Protein 8DMU (pdb70)

InterPro domains:
  IPR032063 ADP-ribosylhydrolase MavL-like [PF16062] (59-505)

Sequence (1901 aa):
WPGKRTNLPENAFTQRMLQECGQMAKPDASVDLDNFKAISEQSPAEFGIDSCRVKAQPEDRSDRIREQIASAYPVIHERTLLLFISFLEHKLTFGSEQEKAIYKDMTVVDLVQRLLAKRCVWFFGANDYYRTMQGNIGNEGFEAVGTPAEKEPLTLTSVLSYDEIKLSALLYVSCHSEFINNGSRVNGGEVLQNKDTIEREGVVIGLIGARFERPDVMEYQDIMITKTQNTEANGYGFSETVTPASDLRRIWREFYEEPRDFIYADTPYDTTRFEEVSQGIFDHQVMRKRYAISFDTLLLEAQDRAFKAGKPAYIHVVGIGLGVWKAARQQERTFLESFEGRLRALGERLSHIGVVHFSWFHLACVGSLHDGAIIPVDKHPQGGIRIRNSVRNPGDKLTEDMLPVVTYAWDGNALPGNEFWANMLISTGDPAAACSTLISELQNPHINVHYMNGANLHIASVEHGLLHVGDYARRLWPGKRTNLPENAFTQRMLQECGQMAKPDASVDLDNFKAISEQSPAEFGIDSCRVKAQPEDRSDRIREQIASAYPVIHERTLLLFISFLEHKLTFGSEQEKAIYKDMTVVDLVQRLLAKRCVWFFGANDYYRTMQGNIGNEGFEAVGTPAEKEPLTLTSVLSYDEIKLSALLYVSCHSEFINNGSRVNGGEVLQNKDTIEREGVVIGLIGARFERPDVMEYQDIMITKTQNTEANGYGFETVTPASDLRRIWREFYEEPRDFIYADTPYDTTRFEEVSQGIFDHQVMRKRYAISFDTLLLEAQDRAFKAGKPAYIHVVGIGLGVWKAARQQERTFLESFEGRLRALGERLSHIGVVHFSWFHLACVGSLHDGAIIPVDKHPQGGIRIRNSVRNPGDKLTEDMLPVVTYAWDGNALPGNEFWANMLISTGDPAAACSTLISELQNPHINVHYMNGANLHIASVEHGLLHVGDYARRLISWPGKRPENAFTQRMLQECGQMAKPDASVDLDNFKAISEQSPAEFGIDSCRVKAQPEDRSDRIREQIASAYPVIHERTLLLFISFLEHKLTFGSEQEKAIYKDMTVVDLVQRLLAKRCVWFFGANDYYRTMQGNIGNEGFEAVGTPAEKEPLTLTSVLSYDEIKLSALLYVSCHSEFINNGSSRVNGGEVLQNKDTIEREGVVIGLIGARFERPDVMEYQDIMITKTQNTEANGYGFETVTPASDLRRIWREFYEEPRDFIYADTPYDTTRFEEVSQGIFDHQVMRKRYAISFDTLLLEAQDRAFKAGKPAYIHVVGIGLGVWKAARQQERTFLESFEGRLRALGERLSHIGVVHFSWFHLACVGSLHDGAIIPVDKHPQGGIRIRNSVRNPGDKLTEDMLPVVTYAWDGNALPGNEFWANMLISTGDPAAACSTLISELQNPHINVHYMNGANLHIASVEHGLLHVGDYARRLISWPGKRTNLPENAFTQRMLQECGQMAKPDASVDLDNFKAISEQSPAEFGIDSCRVKAQPEDRSDRIREQIASAYPVIHERTLLLFISFLEHKLTFGSEQEKAIYKDMTVVDLVQRLLAKRCVWFFGANDYYRTMQGNIGNEGFEAVGTPAEKEPLTLTSVLSYDEIKLSALLYVSCHSEFINNGSRVNGGEVLQNKDTIEREGVVIGLIGARFERPDVMEYQDIMITKTQNTEANGYGFTVTPASDLRRIWREFYEEPRDFIYADTPYDTTRFEEVSQGIFDHQVMRKRYAISFDTLLLEAQDRAFKAGKPAYIHVVGIGLGVWKAARQQERTFLESFEGRLRALGERLSHIGVVHFSWFHLACVGSLHDGAIIPVDKHPQGGIRIRNSVRNPGDKLTEDMLPVVTYAWDGNALPGNEFWANMLISTGDPAAACSTLISELQNPHINVHYMNGANLHIASVEHGLLHVGDYARRL

B-factor: mean 32.63, std 10.47, range [15.64, 98.17]

Solvent-accessible surface area: 69933 Å² total; per-residue (Å²): 85,5,38,57,89,48,88,91,51,93,70,84,56,6,60,48,20,12,123,70,3,13,152,53,78,67,38,95,46,101,30,65,12,100,94,16,71,46,72,4,102,141,22,63,9,83,32,39,41,61,26,0,13,7,89,55,25,77,93,125,61,29,113,65,2,85,97,0,3,41,23,0,15,0,0,0,0,6,25,0,0,36,5,0,2,35,0,1,68,7,13,57,81,49,11,25,143,55,11,86,77,40,1,142,119,28,33,0,16,64,0,0,60,13,0,2,20,71,1,0,0,16,4,35,33,45,26,0,18,13,49,0,27,111,29,57,72,16,30,40,39,0,82,35,5,1,48,114,72,38,157,129,42,12,18,2,90,20,1,0,3,13,34,0,3,4,0,0,0,1,0,0,0,0,0,24,0,2,4,7,3,43,9,21,130,77,5,21,6,91,107,54,116,88,44,106,99,2,27,129,40,1,0,0,1,0,4,0,2,0,9,4,52,32,76,67,14,6,3,11,34,15,0,0,5,5,67,112,7,3,40,126,94,63,2,9,38,102,168,67,94,87,58,73,47,8,10,22,17,98,10,6,31,101,15,4,96,17,98,133,14,18,41,43,46,103,4,64,22,52,82,119,42,15,18,77,30,119,73,14,2,0,3,6,56,7,0,83,24,1,0,2,0,0,1,0,1,0,0,6,0,0,24,25,16,0,128,152,38,63,70,24,0,11,0,6,2,33,17,0,7,24,56,111,30,120,20,7,210,80,0,16,93,4,0,1,72,3,0,22,34,8,2,118,54,0,19,59,96,0,28,43,0,6,2,0,12,2,6,180,23,147,54,77,16,3,48,24,3,20,76,32,15,93,3,96,9,118,104,12,87,115,46,6,0,91,0,64,24,56,95,31,45,24,3,42,118,15,137,54,113,29,12,7,0,9,2,6,36,9,10,2,0,0,3,0,0,6,8,0,14,16,47,18,21,15,35,32,16,5,0,4,10,0,0,5,6,0,0,0,2,0,1,2,8,41,3,2,59,110,13,0,22,0,36,8,0,26,0,0,0,7,70,68,26,12,26,13,0,0,53,5,10,137,138,83,83,5,38,59,92,50,98,71,48,161,68,86,55,6,60,56,13,2,95,75,3,12,153,52,79,113,38,92,52,101,27,64,12,105,90,15,72,49,67,2,100,142,22,79,4,81,33,39,40,65,24,0,12,6,88,55,24,78,92,128,58,31,113,61,2,88,96,0,4,41,21,0,14,0,1,0,0,6,28,0,0,35,6,0,1,36,0,0,74,7,12,56,79,53,12,24,143,49,12,89,75,41,1,145,121,28,34,0,13,65,0,0,61,14,0,1,19,70,1,0,1,17,4,36,35,43,25,0,16,13,44,0,23,107,29,59,72,16,31,40,38,0,80,36,5,1,49,113,74,38,160,128,46,11,16,3,89,19,0,0,3,12,35,0,3,4,0,0,0,2,0,0,0,0,0,21,0,2,4,9,1,39,8,21,130,80,6,20,6,86,111,53,117,86,46,106,99,2,23,132,40,1,0,0,2,0,3,1,1,0,9,5,54,29,78,68,14,7,3,12,34,17,0,1,5,6,68,111,5,4,41,131,94,65,1,10,37,103,129,93,84,58,74,46,9,10,21,18,96,9,5,29,100,15,4,93,17,96,140,14,21,42,47,45,98,3,63,25,52,83,125,46,11,17,75,29,120,72,16,2,0,3,6,56,8,0,85,25,1,0,2,0,0,1,0,1,1,0,7,0,0,24,27,14,0,130,146,42,64,63,23,0,17,0,7,2,34,19,1,5,23,56,113,30,114,20,7,207,73,0,15,89,4,0,2,70,3,0,20,36,8,1,117,53,0,19,54,98,0,26,42,0,6,8,0,12,2,6,180,23,145,57,75,16,3,46,22,4,21,79,33,14,94,4,97,10,93,179,14,87,117,47,6,0,95,0,86,25,56,97,33,45,25,2,41,115,17,151,49,112,27,13,9,0,10,3,7,33,10,11,2,0,0,4,0,0,5,8,0,15,17,48,18,20,13,37,34,14,6,0,4,11,0,0,4,7,0,0,0,3,0,1,2,9,51,2,2,62,110,15,0,23,1,35,6,0,4,0,0,0,7,72,74,27,12,53,4,0,0,64,4,0,111,53,36,130,97,42,6,44,110,126,186,60,70,84,61,11,97,159,19,29,93,55,2,13,134,43,83,96,46,85,67,100,15,70,25,110,100,13,53,46,36,2,132,135,26,99,6,71,32,14,53,64,19,0,18,7,109,54,22,76,88,119,65,23,91,65,2,88,98,0,1,16,23,0,11,0,1,0,0,18,43,0,0,61,6,0,0,28,0,0,50,8,12,54,88,59,12,24,124,64,13,64,80,44,0,63,142,29,41,0,15,60,0,0,60,12,0,1,18,72,1,0,3,12,4,32,28,40,20,0,16,13,44,0,37,100,27,62,92,18,51,72,41,0,79,37,4,1,48,112,81,34,67,136,42,12,18,3,86,14,1,0,3,11,35,0,3,4,0,0,0,1,0,0,0,0,0,24,0,2,5,8,3,44,10,36,127,75,8,14,3,100,111,52,115,86,49,92,96,1,27,117,40,0,0,0,1,0,3,1,1,0,9,4,56,34,77,62,14,5,4,12,33,18,0,1,6,5,68,110,6,4,44,123,89,64,4,11,36,69,125,93,100,60,77,42,20,8,23,24,82,4,5,38,93,14,4,94,19,121,97,7,19,41,69,91,95,11,48,23,48,65,128,43,4,16,61,20,120,70,9,1,0,2,7,46,6,0,88,22,1,0,2,0,0,2,0,1,1,0,6,0,0,26,27,18,0,126,159,42,65,65,45,0,30,0,6,3,34,17,1,5,20,56,109,33,93,20,6,226,78,0,10,98,4,0,2,73,4,0,24,18,2,1,118,44,0,20,112,98,0,23,47,0,8,12,0,12,2,6,184,24,139,52,72,19,4,47,25,3,18,71,24,13,91,4,97,10,111,95,13,108,148,45,4,0,83,0,80,25,53,94,32,40,24,3,42,96,18,148,47,112,34,14,6,0,11,4,8,35,10,10,2,0,0,4,0,0,7,8,0,6,23,58,15,19,29,47,32,15,5,0,4,11,0,0,5,8,0,0,0,3,0,0,2,8,77,2,2,91,54,8,0,27,1,52,0,0,10,0,0,0,27,134,55,22,14,35,10,0,0,60,11,9,127,117,68,142,90,41,6,44,107,63,97,83,79,93,51,72,81,63,14,95,178,11,25,95,58,2,14,124,52,83,68,40,78,84,88,35,75,26,100,92,12,73,50,50,3,99,130,20,83,3,85,23,26,35,61,26,0,11,7,93,54,24,75,88,126,62,27,92,64,2,90,98,0,2,22,22,0,15,0,0,0,0,12,40,0,0,58,5,0,0,31,0,0,60,8,13,41,85,62,11,20,118,70,12,46,77,40,1,109,140,34,39,0,15,64,0,0,59,14,0,1,14,66,1,0,0,17,3,42,31,44,34,0,14,15,41,0,26,105,27,58,71,20,42,59,42,0,82,34,6,1,48,109,70,36,152,131,56,15,18,4,90,20,0,0,4,10,36,0,4,4,0,0,1,1,0,0,0,0,0,24,0,2,4,8,3,46,8,27,127,99,11,25,6,106,106,50,114,85,49,96,93,7,36,132,39,0,0,0,1,0,3,1,2,0,9,4,54,31,86,48,16,8,4,15,34,19,0,1,6,7,66,121,10,4,42,83,95,67,5,12,44,92,138,115,56,77,38,28,10,24,21,88,8,7,36,99,14,3,93,18,124,89,7,20,44,66,91,92,11,51,23,49,68,130,43,4,14,61,22,118,72,10,0,0,3,8,50,6,0,82,22,1,0,2,0,0,1,0,1,1,0,5,0,0,28,26,19,0,130,157,42,68,66,47,0,16,0,6,2,34,18,1,5,16,57,104,34,99,18,7,226,72,0,16,100,4,0,2,71,2,0,25,17,2,1,118,45,0,19,94,104,0,22,46,0,8,7,0,11,2,6,179,21,139,54,67,20,7,48,27,3,19,68,26,12,91,4,97,9,111,173,14,111,149,43,3,0,83,0,76,22,52,100,32,42,24,3,42,107,18,121,70,113,32,12,7,0,10,3,6,34,8,10,2,0,0,6,1,0,5,8,0,11,14,52,36,6,26,54,27,15,6,0,4,12,0,0,4,8,0,0,0,2,0,0,3,8,70,2,3,75,96,8,0,22,0,52,7,0,24,0,0,0,29,130,49,24,16,29,13,0,0,65,11,10,133,130,86

Foldseek 3Di:
DPDQDDDQDPDPLSVVLLVVLLVFDAFDDQDDPVVLVVLVVVQLFDFPDPLQAPVVDDPVCVVVVSVQLQFKEKEFAPLLLVLLSVVLVLCCPAFDPQSVVVSVPAHSLNLLQCLQPQFFAFFDDLFTFTQFSVGDTDTDDLQCERHPPRDPPRHVVRHPHLLSLLSLLRMKMKTKWFFQALLPLFCLQDHDPDQPFFAGIFMEMEHAAFAPSYDPGHCCLPFPAAQVCQDVVQQFFDVDDDHSRVSSVVSVCVSLVPPGGDNQVGDDPDVVAWDQFPRHIGGLVSSLSVLLRRLLRLQLVQQVVQVVVVAAEAEEDEDACCDPNNTGPCNLLSNVVSNVVNQVSLAQSNLRHAEYEYADGDDQDHDQAHAQGFDAGVPRPVGGYHHHYYHDRQGGDDPDPHGRHYYFHAGSRHQQLRCSSVVCCRDGSRSSVSSGINCSQSCRCSSSVSHHGSSQYWYARSNPGIGGSNVVSVVD/DPDQDDDQDPDPLSVVLLVVLLVFDAFDDQDDVVQLVVLVVVQLFDFLDCLFAPVVDDPVCVVVVSVQLQFKEKEFAPLLLVLLSVVLVLCCVAFDPLSVVVSVPAHSLNLLQCLQPQFFAFFDDLFTFTAWSVGDTDTDQQQCERHPPRDPPRHVVRHPHLLSLLSLLRMKMKTKWFFQALLPLFCLQDHDPDQPFFDGIFMEMEHAAFAPSYDPGHCCQPFPAAQVCQDVVQQFFDPDDHSSVVSVVSVCVSLVPPGGDNQVRDDPDCVAWDQFPRHIGGLVSSLSRLLRRLLRLQLVQQVVQVVVVAAEAEEDEDHCCDPNPTGPCSLLSNVVSNVVNQVSLAQSNLRHAEYAYADGPDQDHDQAHAQGFAAGPPRPVGGYHHHYYHGRQGGDDPDPHHRHYYFHDGSRHQQLRCSSVVCCRDGSRSSVSSGINRSQSCRCSSSVSHHGSSQYWYRRSVPGIGGSSVVSVVVD/DPPDDDDDDPLLLVLLVVLLPADAFDQQDPVVVLVVLVVPQPFDFLDPCFAPVNDDPVCVVVVSRQLSFKEKEFAPLLLVLLSLVLVLCCPAFDPLSVVVSVPAGSLNLVQCLQPQFFAFFDDLQTFTQTSVRDTDTDQQQCERHPPHDPPRHVVRHPHLVSLLSLLRMKMKTKWAFQALLDLACLLDHDPDCPFFAGIFMEMEHAAFADSYDPGHCNQPFPAAQVCQDVVQQFFDPDDHSNVSSVVSVCVSLVPPHGDHQVPDDDDVVAWDAFPRHIGGLVSSLSVLLRRLLRLQLVQQVVQVVVVAAEAEEDEDRCCDPRPTDPCSLLSNVVSNVVNQVSLAQSRLRHAEYEYAPGPDQDHDQAHAQGFDAGPPRPVRGYGHHYYHGRQGGDDPDPHGRHYYFHAGSRHQQLRCSSVSDCRDGSRSSVSSGINRSQSCRCSSSVSHHGSSQYWYAYSVPGIDGSNVVSVVVD/DPPDDDDDPDDDPLLLVLLVVLLPFDADDQDDDVVQLVVLVVVQPFDFLDPCLAPVNDDPVCVVVVSVQLQFKEKEFAPLLLVLLSLVLVLCCPAFAPLSVVVSVVAHSLNLVQCLQPQFFAFFDDLQTFTATSVGDTDTDQQQCERHPPRDPPRHVVRHPHLLSLLSLLRMKMKTKWAFQALLDLVCLLDHDPDCPFFAGIFMEMEHAAFADSYDPGHCCQPFPAAQVQQDVVQQFFDPDHSRVSSVVSVCVSLVPPGGDNQVRDDPDVVAWDAFDRHIGGLVSSLSRLLRRLLRLQLVQQVVQVVVVAAEAEEDEDRCCDVNNTGPCSLLSNVVSNVVNQVSLAQSRLRHAEHAYAPGPDQDHDQAHQQGFAAGPPRPVRGYGHHYYHGRQGGDDPDPGGRHYYFHDGSRHQQLRCSSVSPQNPGSRNSVSSGINCSQSCRCSSSVSHHGSSQYWYAYSVPGIGRSNVVSVVD

GO terms:
  GO:0003875 ADP-ribosylarginine hydrolase activity (F, IDA)

Structure (mmCIF, N/CA/C/O backbone):
data_8DMU
#
_entry.id   8DMU
#
_cell.length_a   104.048
_cell.length_b   129.805
_cell.length_c   199.433
_cell.angle_alpha   90.000
_cell.angle_beta   90.000
_cell.angle_gamma   90.000
#
_symmetry.space_group_name_H-M   'P 21 21 21'
#
loop_
_entity.id
_entity.type
_entity.pdbx_description
1 polymer CG3568
2 non-polymer '[(2R,3S,4R,5R)-5-(6-AMINOPURIN-9-YL)-3,4-DIHYDROXY-OXOLAN-2-YL]METHYL [HYDROXY-[[(2R,3S,4R,5S)-3,4,5-TRIHYDROXYOXOLAN-2-YL]METHOXY]PHOSPHORYL] HYDROGEN PHOSPHATE'
3 non-polymer 'NICKEL (II) ION'
4 non-polymer 'SULFATE ION'
5 non-polymer 'CHLORIDE ION'
6 water water
#
loop_
_atom_site.group_PDB
_atom_site.id
_atom_site.type_symbol
_atom_site.label_atom_id
_atom_site.label_alt_id
_atom_site.label_comp_id
_atom_site.label_asym_id
_atom_site.label_entity_id
_atom_site.label_seq_id
_atom_site.pdbx_PDB_ins_code
_atom_site.Cartn_x
_atom_site.Cartn_y
_atom_site.Cartn_z
_atom_site.occupancy
_atom_site.B_iso_or_equiv
_atom_site.auth_seq_id
_atom_site.auth_comp_id
_atom_site.auth_asym_id
_atom_site.auth_atom_id
_atom_site.pdbx_PDB_model_num
ATOM 1 N N . TRP A 1 6 ? 34.935 -29.869 -4.541 1.00 30.14 25 TRP A N 1
ATOM 2 C CA . TRP A 1 6 ? 34.039 -29.967 -5.704 1.00 29.35 25 TRP A CA 1
ATOM 3 C C . TRP A 1 6 ? 34.698 -29.454 -6.996 1.00 26.23 25 TRP A C 1
ATOM 4 O O . TRP A 1 6 ? 35.285 -28.372 -7.020 1.00 25.79 25 TRP A O 1
ATOM 15 N N . PRO A 1 7 ? 34.572 -30.212 -8.096 1.00 28.63 26 PRO A N 1
ATOM 16 C CA . PRO A 1 7 ? 33.819 -31.468 -8.218 1.00 31.30 26 PRO A CA 1
ATOM 17 C C . PRO A 1 7 ? 34.517 -32.668 -7.603 1.00 31.49 26 PRO A C 1
ATOM 18 O O . PRO A 1 7 ? 35.708 -32.602 -7.333 1.00 33.53 26 PRO A O 1
ATOM 22 N N . GLY A 1 8 ? 33.765 -33.742 -7.379 1.00 34.57 27 GLY A N 1
ATOM 23 C CA . GLY A 1 8 ? 34.352 -35.001 -6.976 1.00 36.21 27 GLY A CA 1
ATOM 24 C C . GLY A 1 8 ? 35.109 -35.694 -8.103 1.00 40.57 27 GLY A C 1
ATOM 25 O O . GLY A 1 8 ? 35.001 -35.373 -9.293 1.00 36.49 27 GLY A O 1
ATOM 26 N N . LYS A 1 9 ? 35.914 -36.678 -7.691 1.00 41.79 28 LYS A N 1
ATOM 27 C CA . LYS A 1 9 ? 36.696 -37.465 -8.636 1.00 41.75 28 LYS A CA 1
ATOM 28 C C . LYS A 1 9 ? 35.804 -38.397 -9.445 1.00 44.52 28 LYS A C 1
ATOM 29 O O . LYS A 1 9 ? 36.055 -38.631 -10.634 1.00 41.32 28 LYS A O 1
ATOM 31 N N . ARG A 1 10 ? 34.759 -38.937 -8.821 1.00 47.27 29 ARG A N 1
ATOM 32 C CA . ARG A 1 10 ? 33.861 -39.857 -9.506 1.00 53.64 29 ARG A CA 1
ATOM 33 C C . ARG A 1 10 ? 32.803 -39.078 -10.279 1.00 52.14 29 ARG A C 1
ATOM 34 O O . ARG A 1 10 ? 32.166 -38.168 -9.738 1.00 49.12 29 ARG A O 1
ATOM 36 N N . THR A 1 11 ? 32.631 -39.435 -11.547 1.00 53.41 30 THR A N 1
ATOM 37 C CA . THR A 1 11 ? 31.544 -38.938 -12.376 1.00 58.96 30 THR A CA 1
ATOM 38 C C . THR A 1 11 ? 30.498 -40.038 -12.537 1.00 65.36 30 THR A C 1
ATOM 39 O O . THR A 1 11 ? 30.839 -41.221 -12.641 1.00 65.85 30 THR A O 1
ATOM 41 N N . ASN A 1 12 ? 29.224 -39.649 -12.537 1.00 69.46 31 ASN A N 1
ATOM 42 C CA . ASN A 1 12 ? 28.121 -40.589 -12.696 1.00 68.23 31 ASN A CA 1
ATOM 43 C C . ASN A 1 12 ? 27.654 -40.600 -14.148 1.00 65.77 31 ASN A C 1
ATOM 44 O O . ASN A 1 12 ? 27.359 -39.547 -14.723 1.00 66.09 31 ASN A O 1
ATOM 46 N N . LEU A 1 13 ? 27.599 -41.795 -14.733 1.00 59.13 32 LEU A N 1
ATOM 47 C CA . LEU A 1 13 ? 27.189 -41.987 -16.120 1.00 53.73 32 LEU A CA 1
ATOM 48 C C . LEU A 1 13 ? 25.668 -42.061 -16.184 1.00 48.35 32 LEU A C 1
ATOM 49 O O . LEU A 1 13 ? 25.089 -43.028 -15.664 1.00 47.92 32 LEU A O 1
ATOM 54 N N . PRO A 1 14 ? 24.979 -41.106 -16.808 1.00 45.23 33 PRO A N 1
ATOM 55 C CA . PRO A 1 14 ? 23.531 -41.267 -16.990 1.00 40.61 33 PRO A CA 1
ATOM 56 C C . PRO A 1 14 ? 23.231 -42.486 -17.855 1.00 39.70 33 PRO A C 1
ATOM 57 O O . PRO A 1 14 ? 23.937 -42.787 -18.823 1.00 40.27 33 PRO A O 1
ATOM 61 N N . GLU A 1 15 ? 22.182 -43.206 -17.483 1.00 36.80 34 GLU A N 1
ATOM 62 C CA . GLU A 1 15 ? 21.868 -44.460 -18.151 1.00 36.63 34 GLU A CA 1
ATOM 63 C C . GLU A 1 15 ? 20.889 -44.286 -19.305 1.00 33.48 34 GLU A C 1
ATOM 64 O O . GLU A 1 15 ? 20.626 -45.260 -20.023 1.00 31.71 34 GLU A O 1
ATOM 66 N N . ASN A 1 16 ? 20.335 -43.089 -19.496 1.00 30.95 35 ASN A N 1
ATOM 67 C CA . ASN A 1 16 ? 19.278 -42.953 -20.483 1.00 31.90 35 ASN A CA 1
ATOM 68 C C . ASN A 1 16 ? 19.850 -43.113 -21.890 1.00 30.95 35 ASN A C 1
ATOM 69 O O . ASN A 1 16 ? 21.036 -42.869 -22.142 1.00 29.00 35 ASN A O 1
ATOM 74 N N . ALA A 1 17 ? 18.991 -43.581 -22.796 1.00 30.50 36 ALA A N 1
ATOM 75 C CA . ALA A 1 17 ? 19.441 -43.950 -24.132 1.00 30.63 36 ALA A CA 1
ATOM 76 C C . ALA A 1 17 ? 20.062 -42.766 -24.868 1.00 28.62 36 ALA A C 1
ATOM 77 O O . ALA A 1 17 ? 21.031 -42.938 -25.616 1.00 30.90 36 ALA A O 1
ATOM 79 N N . PHE A 1 18 ? 19.523 -41.559 -24.682 1.00 29.36 37 PHE A N 1
ATOM 80 C CA . PHE A 1 18 ? 20.054 -40.414 -25.426 1.00 30.20 37 PHE A CA 1
ATOM 81 C C . PHE A 1 18 ? 21.502 -40.128 -25.046 1.00 30.06 37 PHE A C 1
ATOM 82 O O . PHE A 1 18 ? 22.334 -39.825 -25.909 1.00 29.89 37 PHE A O 1
ATOM 90 N N . THR A 1 19 ? 21.818 -40.198 -23.751 1.00 30.87 38 THR A N 1
ATOM 91 C CA . THR A 1 19 ? 23.194 -39.985 -23.317 1.00 30.76 38 THR A CA 1
ATOM 92 C C . THR A 1 19 ? 24.091 -41.112 -23.786 1.00 30.14 38 THR A C 1
ATOM 93 O O . THR A 1 19 ? 25.209 -40.864 -24.253 1.00 29.98 38 THR A O 1
ATOM 97 N N . GLN A 1 20 ? 23.602 -42.352 -23.693 1.00 28.61 39 GLN A N 1
ATOM 98 C CA . GLN A 1 20 ? 24.383 -43.491 -24.146 1.00 28.27 39 GLN A CA 1
ATOM 99 C C . GLN A 1 20 ? 24.692 -43.391 -25.636 1.00 32.77 39 GLN A C 1
ATOM 100 O O . GLN A 1 20 ? 25.812 -43.695 -26.057 1.00 33.17 39 GLN A O 1
ATOM 106 N N . ARG A 1 21 ? 23.716 -42.961 -26.448 1.00 31.41 40 ARG A N 1
ATOM 107 C CA . ARG A 1 21 ? 23.961 -42.769 -27.880 1.00 33.50 40 ARG A CA 1
ATOM 108 C C . ARG A 1 21 ? 24.980 -41.661 -28.129 1.00 31.72 40 ARG A C 1
ATOM 109 O O . ARG A 1 21 ? 25.881 -41.811 -28.963 1.00 32.80 40 ARG A O 1
ATOM 111 N N . MET A 1 22 ? 24.832 -40.526 -27.435 1.00 30.65 41 MET A N 1
ATOM 112 C CA . MET A 1 22 ? 25.761 -39.415 -27.626 1.00 31.88 41 MET A CA 1
ATOM 113 C C . MET A 1 22 ? 27.188 -39.841 -27.319 1.00 31.47 41 MET A C 1
ATOM 114 O O . MET A 1 22 ? 28.119 -39.480 -28.043 1.00 34.41 41 MET A O 1
ATOM 119 N N . LEU A 1 23 ? 27.378 -40.614 -26.251 1.00 29.15 42 LEU A N 1
ATOM 120 C CA . LEU A 1 23 ? 28.715 -41.078 -25.906 1.00 30.79 42 LEU A CA 1
ATOM 121 C C . LEU A 1 23 ? 29.222 -42.110 -26.910 1.00 31.68 42 LEU A C 1
ATOM 122 O O . LEU A 1 23 ? 30.410 -42.115 -27.254 1.00 30.62 42 LEU A O 1
ATOM 127 N N . GLN A 1 24 ? 28.339 -42.996 -27.391 1.00 33.79 43 GLN A N 1
ATOM 128 C CA . GLN A 1 24 ? 28.720 -43.944 -28.437 1.00 32.46 43 GLN A CA 1
ATOM 129 C C . GLN A 1 24 ? 29.286 -43.226 -29.659 1.00 33.54 43 GLN A C 1
ATOM 130 O O . GLN A 1 24 ? 30.303 -43.645 -30.222 1.00 36.90 43 GLN A O 1
ATOM 136 N N . GLU A 1 25 ? 28.618 -42.150 -30.095 1.00 33.19 44 GLU A N 1
ATOM 137 C CA . GLU A 1 25 ? 29.097 -41.372 -31.237 1.00 36.62 44 GLU A CA 1
ATOM 138 C C . GLU A 1 25 ? 30.440 -40.724 -30.943 1.00 35.97 44 GLU A C 1
ATOM 139 O O . GLU A 1 25 ? 31.332 -40.714 -31.800 1.00 37.68 44 GLU A O 1
ATOM 145 N N . CYS A 1 26 ? 30.604 -40.167 -29.742 1.00 34.01 45 CYS A N 1
ATOM 146 C CA . CYS A 1 26 ? 31.908 -39.633 -29.372 1.00 33.45 45 CYS A CA 1
ATOM 147 C C . CYS A 1 26 ? 32.980 -40.695 -29.513 1.00 34.17 45 CYS A C 1
ATOM 148 O O . CYS A 1 26 ? 34.055 -40.434 -30.064 1.00 36.06 45 CYS A O 1
ATOM 151 N N . GLY A 1 27 ? 32.686 -41.914 -29.067 1.00 33.60 46 GLY A N 1
ATOM 152 C CA . GLY A 1 27 ? 33.654 -42.993 -29.092 1.00 34.93 46 GLY A CA 1
ATOM 153 C C . GLY A 1 27 ? 34.013 -43.475 -30.479 1.00 37.80 46 GLY A C 1
ATOM 154 O O . GLY A 1 27 ? 34.928 -44.296 -30.609 1.00 37.10 46 GLY A O 1
ATOM 155 N N . GLN A 1 28 ? 33.322 -42.992 -31.509 1.00 37.90 47 GLN A N 1
ATOM 156 C CA . GLN A 1 28 ? 33.680 -43.281 -32.892 1.00 40.67 47 GLN A CA 1
ATOM 157 C C . GLN A 1 28 ? 34.630 -42.251 -33.491 1.00 41.88 47 GLN A C 1
ATOM 158 O O . GLN A 1 28 ? 35.169 -42.492 -34.578 1.00 42.44 47 GLN A O 1
ATOM 164 N N . MET A 1 29 ? 34.844 -41.123 -32.816 1.00 42.39 48 MET A N 1
ATOM 165 C CA . MET A 1 29 ? 35.692 -40.064 -33.349 1.00 41.68 48 MET A CA 1
ATOM 166 C C . MET A 1 29 ? 37.162 -40.458 -33.303 1.00 43.41 48 MET A C 1
ATOM 167 O O . MET A 1 29 ? 37.632 -41.089 -32.348 1.00 42.49 48 MET A O 1
ATOM 172 N N . ALA A 1 30 ? 37.889 -40.090 -34.354 1.00 42.85 49 ALA A N 1
ATOM 173 C CA . ALA A 1 30 ? 39.325 -40.296 -34.419 1.00 38.68 49 ALA A CA 1
ATOM 174 C C . ALA A 1 30 ? 40.025 -38.945 -34.348 1.00 37.81 49 ALA A C 1
ATOM 175 O O . ALA A 1 30 ? 39.467 -37.917 -34.752 1.00 38.00 49 ALA A O 1
ATOM 177 N N . LYS A 1 31 ? 41.240 -38.946 -33.813 1.00 35.93 50 LYS A N 1
ATOM 178 C CA . LYS A 1 31 ? 42.002 -37.708 -33.737 1.00 38.05 50 LYS A CA 1
ATOM 179 C C . LYS A 1 31 ? 42.373 -37.252 -35.148 1.00 39.88 50 LYS A C 1
ATOM 180 O O . LYS A 1 31 ? 42.795 -38.074 -35.972 1.00 39.57 50 LYS A O 1
ATOM 182 N N . PRO A 1 32 ? 42.199 -35.977 -35.483 1.00 39.22 51 PRO A N 1
ATOM 183 C CA . PRO A 1 32 ? 42.651 -35.514 -36.798 1.00 40.92 51 PRO A CA 1
ATOM 184 C C . PRO A 1 32 ? 44.169 -35.550 -36.862 1.00 43.84 51 PRO A C 1
ATOM 185 O O . PRO A 1 32 ? 44.852 -35.275 -35.873 1.00 44.97 51 PRO A O 1
ATOM 189 N N . ASP A 1 33 ? 44.693 -35.921 -38.027 1.00 42.47 52 ASP A N 1
ATOM 190 C CA . ASP A 1 33 ? 46.134 -36.002 -38.241 1.00 50.77 52 ASP A CA 1
ATOM 191 C C . ASP A 1 33 ? 46.489 -35.555 -39.652 1.00 50.97 52 ASP A C 1
ATOM 192 O O . ASP A 1 33 ? 47.365 -36.133 -40.302 1.00 57.01 52 ASP A O 1
ATOM 194 N N . ALA A 1 34 ? 45.811 -34.519 -40.145 1.00 50.01 53 ALA A N 1
ATOM 195 C CA . ALA A 1 34 ? 46.092 -34.004 -41.483 1.00 53.71 53 ALA A CA 1
ATOM 196 C C . ALA A 1 34 ? 47.415 -33.250 -41.488 1.00 52.53 53 ALA A C 1
ATOM 197 O O . ALA A 1 34 ? 47.670 -32.415 -40.611 1.00 53.76 53 ALA A O 1
ATOM 199 N N . SER A 1 35 ? 48.266 -33.548 -42.469 1.00 52.57 54 SER A N 1
ATOM 200 C CA . SER A 1 35 ? 49.571 -32.898 -42.520 1.00 52.37 54 SER A CA 1
ATOM 201 C C . SER A 1 35 ? 49.389 -31.394 -42.690 1.00 48.91 54 SER A C 1
ATOM 202 O O . SER A 1 35 ? 48.577 -30.946 -43.504 1.00 52.25 54 SER A O 1
ATOM 204 N N . VAL A 1 36 ? 50.133 -30.611 -41.914 1.00 44.56 55 VAL A N 1
ATOM 205 C CA . VAL A 1 36 ? 50.002 -29.159 -41.988 1.00 38.90 55 VAL A CA 1
ATOM 206 C C . VAL A 1 36 ? 50.771 -28.650 -43.203 1.00 38.55 55 VAL A C 1
ATOM 207 O O . VAL A 1 36 ? 51.978 -28.875 -43.334 1.00 36.08 55 VAL A O 1
ATOM 211 N N . ASP A 1 37 ? 50.066 -27.965 -44.096 1.00 34.84 56 ASP A N 1
ATOM 212 C CA . ASP A 1 37 ? 50.665 -27.282 -45.233 1.00 34.79 56 ASP A CA 1
ATOM 213 C C . ASP A 1 37 ? 50.678 -25.791 -44.914 1.00 31.71 56 ASP A C 1
ATOM 214 O O . ASP A 1 37 ? 49.627 -25.147 -44.903 1.00 28.77 56 ASP A O 1
ATOM 219 N N . LEU A 1 38 ? 51.870 -25.242 -44.665 1.00 31.89 57 LEU A N 1
ATOM 220 C CA . LEU A 1 38 ? 51.962 -23.853 -44.214 1.00 31.90 57 LEU A CA 1
ATOM 221 C C . LEU A 1 38 ? 51.464 -22.877 -45.275 1.00 32.87 57 LEU A C 1
ATOM 222 O O . LEU A 1 38 ? 50.844 -21.855 -44.946 1.00 30.81 57 LEU A O 1
ATOM 227 N N . ASP A 1 39 ? 51.717 -23.170 -46.554 1.00 31.34 58 ASP A N 1
ATOM 228 C CA . ASP A 1 39 ? 51.243 -22.273 -47.601 1.00 32.08 58 ASP A CA 1
ATOM 229 C C . ASP A 1 39 ? 49.727 -22.320 -47.721 1.00 29.20 58 ASP A C 1
ATOM 230 O O . ASP A 1 39 ? 49.094 -21.301 -48.010 1.00 29.09 58 ASP A O 1
ATOM 235 N N . ASN A 1 40 ? 49.131 -23.499 -47.529 1.00 28.04 59 ASN A N 1
ATOM 236 C CA . ASN A 1 40 ? 47.677 -23.586 -47.523 1.00 29.62 59 ASN A CA 1
ATOM 237 C C . ASN A 1 40 ? 47.100 -22.799 -46.349 1.00 29.00 59 ASN A C 1
ATOM 238 O O . ASN A 1 40 ? 46.121 -22.063 -46.506 1.00 28.15 59 ASN A O 1
ATOM 243 N N . PHE A 1 41 ? 47.712 -22.932 -45.165 1.00 29.26 60 PHE A N 1
ATOM 244 C CA . PHE A 1 41 ? 47.248 -22.205 -43.981 1.00 27.39 60 PHE A CA 1
ATOM 245 C C . PHE A 1 41 ? 47.231 -20.703 -44.227 1.00 26.27 60 PHE A C 1
ATOM 246 O O . PHE A 1 41 ? 46.230 -20.025 -43.959 1.00 24.57 60 PHE A O 1
ATOM 254 N N . LYS A 1 42 ? 48.342 -20.164 -44.735 1.00 26.19 61 LYS A N 1
ATOM 255 C CA . LYS A 1 42 ? 48.432 -18.730 -44.974 1.00 26.39 61 LYS A CA 1
ATOM 256 C C . LYS A 1 42 ? 47.390 -18.262 -45.986 1.00 26.58 61 LYS A C 1
ATOM 257 O O . LYS A 1 42 ? 46.897 -17.132 -45.895 1.00 26.25 61 LYS A O 1
ATOM 263 N N . ALA A 1 43 ? 47.042 -19.116 -46.950 1.00 26.87 62 ALA A N 1
ATOM 264 C CA . ALA A 1 43 ? 46.061 -18.731 -47.966 1.00 30.16 62 ALA A CA 1
ATOM 265 C C . ALA A 1 43 ? 44.656 -18.690 -47.370 1.00 28.32 62 ALA A C 1
ATOM 266 O O . ALA A 1 43 ? 43.890 -17.745 -47.604 1.00 25.95 62 ALA A O 1
ATOM 268 N N . ILE A 1 44 ? 44.302 -19.720 -46.598 1.00 27.55 63 ILE A N 1
ATOM 269 C CA . ILE A 1 44 ? 43.060 -19.696 -45.828 1.00 28.13 63 ILE A CA 1
ATOM 270 C C . ILE A 1 44 ? 42.979 -18.419 -45.004 1.00 25.08 63 ILE A C 1
ATOM 271 O O . ILE A 1 44 ? 41.949 -17.735 -44.980 1.00 25.79 63 ILE A O 1
ATOM 276 N N . SER A 1 45 ? 44.077 -18.073 -44.324 1.00 23.88 64 SER A N 1
ATOM 277 C CA . SER A 1 45 ? 44.071 -16.904 -43.447 1.00 27.20 64 SER A CA 1
ATOM 278 C C . SER A 1 45 ? 43.826 -15.610 -44.222 1.00 27.63 64 SER A C 1
ATOM 279 O O . SER A 1 45 ? 43.179 -14.683 -43.713 1.00 24.81 64 SER A O 1
ATOM 282 N N . GLU A 1 46 ? 44.335 -15.523 -45.451 1.00 26.97 65 GLU A N 1
ATOM 283 C CA . GLU A 1 46 ? 44.084 -14.329 -46.254 1.00 28.70 65 GLU A CA 1
ATOM 284 C C . GLU A 1 46 ? 42.643 -14.238 -46.721 1.00 27.09 65 GLU A C 1
ATOM 285 O O . GLU A 1 46 ? 42.221 -13.170 -47.165 1.00 31.30 65 GLU A O 1
ATOM 291 N N . GLN A 1 47 ? 41.885 -15.326 -46.633 1.00 29.49 66 GLN A N 1
ATOM 292 C CA . GLN A 1 47 ? 40.480 -15.357 -47.015 1.00 30.60 66 GLN A CA 1
ATOM 293 C C . GLN A 1 47 ? 39.553 -15.460 -45.810 1.00 31.97 66 GLN A C 1
ATOM 294 O O . GLN A 1 47 ? 38.419 -15.946 -45.939 1.00 34.23 66 GLN A O 1
ATOM 300 N N . SER A 1 48 ? 40.018 -15.047 -44.643 1.00 28.35 67 SER A N 1
ATOM 301 C CA . SER A 1 48 ? 39.197 -15.204 -43.459 1.00 33.82 67 SER A CA 1
ATOM 302 C C . SER A 1 48 ? 38.159 -14.084 -43.411 1.00 34.14 67 SER A C 1
ATOM 303 O O . SER A 1 48 ? 38.425 -12.970 -43.874 1.00 31.65 67 SER A O 1
ATOM 306 N N . PRO A 1 49 ? 36.980 -14.347 -42.843 1.00 34.32 68 PRO A N 1
ATOM 307 C CA . PRO A 1 49 ? 35.864 -13.395 -42.933 1.00 35.40 68 PRO A CA 1
ATOM 308 C C . PRO A 1 49 ? 35.966 -12.189 -42.010 1.00 36.88 68 PRO A C 1
ATOM 309 O O . PRO A 1 49 ? 34.985 -11.451 -41.884 1.00 37.62 68 PRO A O 1
ATOM 313 N N . ALA A 1 50 ? 37.099 -11.963 -41.353 1.00 33.75 69 ALA A N 1
ATOM 314 C CA . ALA A 1 50 ? 37.270 -10.797 -40.499 1.00 33.29 69 ALA A CA 1
ATOM 315 C C . ALA A 1 50 ? 38.677 -10.268 -40.702 1.00 34.74 69 ALA A C 1
ATOM 316 O O . ALA A 1 50 ? 39.622 -11.052 -40.853 1.00 34.23 69 ALA A O 1
ATOM 318 N N . GLU A 1 51 ? 38.817 -8.943 -40.692 1.00 32.32 70 GLU A N 1
ATOM 319 C CA . GLU A 1 51 ? 40.065 -8.303 -41.077 1.00 34.34 70 GLU A CA 1
ATOM 320 C C . GLU A 1 51 ? 41.010 -8.170 -39.888 1.00 31.08 70 GLU A C 1
ATOM 321 O O . GLU A 1 51 ? 40.580 -7.908 -38.759 1.00 30.20 70 GLU A O 1
ATOM 323 N N . PHE A 1 52 ? 42.309 -8.352 -40.154 1.00 31.80 71 PHE A N 1
ATOM 324 C CA . PHE A 1 52 ? 43.359 -8.149 -39.160 1.00 31.49 71 PHE A CA 1
ATOM 325 C C . PHE A 1 52 ? 43.835 -6.700 -39.189 1.00 33.52 71 PHE A C 1
ATOM 326 O O . PHE A 1 52 ? 44.212 -6.186 -40.248 1.00 35.96 71 PHE A O 1
ATOM 334 N N . GLY A 1 53 ? 43.874 -6.064 -38.021 1.00 32.42 72 GLY A N 1
ATOM 335 C CA . GLY A 1 53 ? 44.438 -4.726 -37.931 1.00 36.25 72 GLY A CA 1
ATOM 336 C C . GLY A 1 53 ? 45.951 -4.691 -38.036 1.00 34.83 72 GLY A C 1
ATOM 337 O O . GLY A 1 53 ? 46.525 -3.670 -38.440 1.00 34.33 72 GLY A O 1
ATOM 338 N N . ILE A 1 54 ? 46.614 -5.792 -37.671 1.00 32.24 73 ILE A N 1
ATOM 339 C CA . ILE A 1 54 ? 48.060 -5.942 -37.772 1.00 34.44 73 ILE A CA 1
ATOM 340 C C . ILE A 1 54 ? 48.360 -7.349 -38.270 1.00 32.97 73 ILE A C 1
ATOM 341 O O . ILE A 1 54 ? 47.538 -8.264 -38.162 1.00 31.82 73 ILE A O 1
ATOM 346 N N . ASP A 1 55 ? 49.562 -7.502 -38.831 1.00 32.22 74 ASP A N 1
ATOM 347 C CA . ASP A 1 55 ? 50.043 -8.773 -39.351 1.00 32.55 74 ASP A CA 1
ATOM 348 C C . ASP A 1 55 ? 51.219 -9.337 -38.569 1.00 29.27 74 ASP A C 1
ATOM 349 O O . ASP A 1 55 ? 51.624 -10.471 -38.841 1.00 29.64 74 ASP A O 1
ATOM 354 N N . SER A 1 56 ? 51.780 -8.579 -37.620 1.00 28.48 75 SER A N 1
ATOM 355 C CA . SER A 1 56 ? 52.964 -9.030 -36.901 1.00 28.92 75 SER A CA 1
ATOM 356 C C . SER A 1 56 ? 52.691 -10.265 -36.053 1.00 29.55 75 SER A C 1
ATOM 357 O O . SER A 1 56 ? 53.634 -11.001 -35.731 1.00 27.03 75 SER A O 1
ATOM 360 N N . CYS A 1 57 ? 51.429 -10.494 -35.683 1.00 28.00 76 CYS A N 1
ATOM 361 C CA . CYS A 1 57 ? 50.993 -11.646 -34.901 1.00 26.22 76 CYS A CA 1
ATOM 362 C C . CYS A 1 57 ? 50.444 -12.760 -35.786 1.00 28.13 76 CYS A C 1
ATOM 363 O O . CYS A 1 57 ? 49.657 -13.592 -35.318 1.00 25.56 76 CYS A O 1
ATOM 366 N N . ARG A 1 58 ? 50.825 -12.780 -37.063 1.00 26.71 77 ARG A N 1
ATOM 367 C CA . ARG A 1 58 ? 50.326 -13.763 -38.008 1.00 25.56 77 ARG A CA 1
ATOM 368 C C . ARG A 1 58 ? 51.464 -14.654 -38.485 1.00 26.60 77 ARG A C 1
ATOM 369 O O . ARG A 1 58 ? 52.638 -14.277 -38.453 1.00 27.84 77 ARG A O 1
ATOM 377 N N . VAL A 1 59 ? 51.087 -15.842 -38.958 1.00 24.89 78 VAL A N 1
ATOM 378 C CA . VAL A 1 59 ? 52.068 -16.815 -39.418 1.00 25.85 78 VAL A CA 1
ATOM 379 C C . VAL A 1 59 ? 52.927 -16.234 -40.539 1.00 29.96 78 VAL A C 1
ATOM 380 O O . VAL A 1 59 ? 54.146 -16.461 -40.593 1.00 26.96 78 VAL A O 1
ATOM 384 N N . LYS A 1 60 ? 52.315 -15.457 -41.436 1.00 26.53 79 LYS A N 1
ATOM 385 C CA . LYS A 1 60 ? 53.046 -14.953 -42.593 1.00 28.97 79 LYS A CA 1
ATOM 386 C C . LYS A 1 60 ? 54.154 -13.983 -42.210 1.00 29.38 79 LYS A C 1
ATOM 387 O O . LYS A 1 60 ? 55.083 -13.799 -42.992 1.00 29.82 79 LYS A O 1
ATOM 393 N N . ALA A 1 61 ? 54.090 -13.363 -41.036 1.00 30.15 80 ALA A N 1
ATOM 394 C CA . ALA A 1 61 ? 55.112 -12.408 -40.633 1.00 29.01 80 ALA A CA 1
ATOM 395 C C . ALA A 1 61 ? 56.245 -13.049 -39.845 1.00 29.89 80 ALA A C 1
ATOM 396 O O . ALA A 1 61 ? 57.141 -12.331 -39.385 1.00 31.81 80 ALA A O 1
ATOM 398 N N . GLN A 1 62 ? 56.239 -14.414 -39.689 1.00 29.07 81 GLN A N 1
ATOM 399 C CA . GLN A 1 62 ? 57.248 -15.080 -38.874 1.00 30.62 81 GLN A CA 1
ATOM 400 C C . GLN A 1 62 ? 58.447 -15.514 -39.723 1.00 33.38 81 GLN A C 1
ATOM 401 O O . GLN A 1 62 ? 58.310 -15.768 -40.924 1.00 32.72 81 GLN A O 1
ATOM 407 N N . PRO A 1 63 ? 59.635 -15.609 -39.125 1.00 33.59 82 PRO A N 1
ATOM 408 C CA . PRO A 1 63 ? 60.817 -16.035 -39.892 1.00 36.22 82 PRO A CA 1
ATOM 409 C C . PRO A 1 63 ? 60.627 -17.409 -40.524 1.00 35.58 82 PRO A C 1
ATOM 410 O O . PRO A 1 63 ? 59.934 -18.277 -39.987 1.00 33.37 82 PRO A O 1
ATOM 414 N N . GLU A 1 64 ? 61.270 -17.603 -41.682 1.00 35.73 83 GLU A N 1
ATOM 415 C CA . GLU A 1 64 ? 61.196 -18.899 -42.355 1.00 36.23 83 GLU A CA 1
ATOM 416 C C . GLU A 1 64 ? 61.852 -20.000 -41.533 1.00 36.46 83 GLU A C 1
ATOM 417 O O . GLU A 1 64 ? 61.456 -21.165 -41.640 1.00 36.41 83 GLU A O 1
ATOM 419 N N . ASP A 1 65 ? 62.838 -19.661 -40.700 1.00 34.60 84 ASP A N 1
ATOM 420 C CA . ASP A 1 65 ? 63.499 -20.690 -39.903 1.00 38.67 84 ASP A CA 1
ATOM 421 C C . ASP A 1 65 ? 62.653 -21.162 -38.727 1.00 40.04 84 ASP A C 1
ATOM 422 O O . ASP A 1 65 ? 63.076 -22.071 -37.999 1.00 40.59 84 ASP A O 1
ATOM 427 N N . ARG A 1 66 ? 61.480 -20.563 -38.515 1.00 38.65 85 ARG A N 1
ATOM 428 C CA . ARG A 1 66 ? 60.545 -21.010 -37.491 1.00 35.94 85 ARG A CA 1
ATOM 429 C C . ARG A 1 66 ? 59.418 -21.858 -38.065 1.00 34.31 85 ARG A C 1
ATOM 430 O O . ARG A 1 66 ? 58.533 -22.282 -37.313 1.00 32.75 85 ARG A O 1
ATOM 438 N N . SER A 1 67 ? 59.442 -22.124 -39.376 1.00 33.58 86 SER A N 1
ATOM 439 C CA . SER A 1 67 ? 58.311 -22.766 -40.046 1.00 34.05 86 SER A CA 1
ATOM 440 C C . SER A 1 67 ? 58.052 -24.169 -39.515 1.00 33.34 86 SER A C 1
ATOM 441 O O . SER A 1 67 ? 56.899 -24.601 -39.428 1.00 32.16 86 SER A O 1
ATOM 444 N N . ASP A 1 68 ? 59.112 -24.916 -39.202 1.00 32.98 87 ASP A N 1
ATOM 445 C CA . ASP A 1 68 ? 58.925 -26.282 -38.726 1.00 34.37 87 ASP A CA 1
ATOM 446 C C . ASP A 1 68 ? 58.159 -26.297 -37.410 1.00 32.03 87 ASP A C 1
ATOM 447 O O . ASP A 1 68 ? 57.207 -27.063 -37.235 1.00 32.31 87 ASP A O 1
ATOM 452 N N . ARG A 1 69 ? 58.573 -25.452 -36.469 1.00 31.96 88 ARG A N 1
ATOM 453 C CA . ARG A 1 69 ? 57.905 -25.382 -35.179 1.00 31.59 88 ARG A CA 1
ATOM 454 C C . ARG A 1 69 ? 56.474 -24.872 -35.322 1.00 30.01 88 ARG A C 1
ATOM 455 O O . ARG A 1 69 ? 55.560 -25.373 -34.652 1.00 28.32 88 ARG A O 1
ATOM 463 N N . ILE A 1 70 ? 56.260 -23.872 -36.185 1.00 27.92 89 ILE A N 1
ATOM 464 C CA . ILE A 1 70 ? 54.916 -23.326 -36.367 1.00 28.56 89 ILE A CA 1
ATOM 465 C C . ILE A 1 70 ? 53.973 -24.387 -36.927 1.00 26.85 89 ILE A C 1
ATOM 466 O O . ILE A 1 70 ? 52.802 -24.459 -36.542 1.00 23.00 89 ILE A O 1
ATOM 471 N N . ARG A 1 71 ? 54.465 -25.233 -37.837 1.00 25.32 90 ARG A N 1
ATOM 472 C CA . ARG A 1 71 ? 53.647 -26.349 -38.313 1.00 27.95 90 ARG A CA 1
ATOM 473 C C . ARG A 1 71 ? 53.203 -27.236 -37.152 1.00 28.18 90 ARG A C 1
ATOM 474 O O . ARG A 1 71 ? 52.076 -27.743 -37.139 1.00 26.43 90 ARG A O 1
ATOM 482 N N . GLU A 1 72 ? 54.088 -27.453 -36.177 1.00 28.14 91 GLU A N 1
ATOM 483 C CA . GLU A 1 72 ? 53.713 -28.265 -35.026 1.00 26.66 91 GLU A CA 1
ATOM 484 C C . GLU A 1 72 ? 52.729 -27.523 -34.133 1.00 26.21 91 GLU A C 1
ATOM 485 O O . GLU A 1 72 ? 51.789 -28.124 -33.598 1.00 23.28 91 GLU A O 1
ATOM 491 N N . GLN A 1 73 ? 52.928 -26.211 -33.974 1.00 23.73 92 GLN A N 1
ATOM 492 C CA . GLN A 1 73 ? 52.025 -25.422 -33.148 1.00 24.77 92 GLN A CA 1
ATOM 493 C C . GLN A 1 73 ? 50.601 -25.477 -33.688 1.00 23.39 92 GLN A C 1
ATOM 494 O O . GLN A 1 73 ? 49.641 -25.628 -32.920 1.00 22.31 92 GLN A O 1
ATOM 500 N N . ILE A 1 74 ? 50.455 -25.344 -35.007 1.00 22.38 93 ILE A N 1
ATOM 501 C CA . ILE A 1 74 ? 49.142 -25.371 -35.649 1.00 21.89 93 ILE A CA 1
ATOM 502 C C . ILE A 1 74 ? 48.429 -26.683 -35.352 1.00 23.71 93 ILE A C 1
ATOM 503 O O . ILE A 1 74 ? 47.235 -26.705 -35.027 1.00 22.94 93 ILE A O 1
ATOM 508 N N . ALA A 1 75 ? 49.157 -27.801 -35.462 1.00 22.93 94 ALA A N 1
ATOM 509 C CA . ALA A 1 75 ? 48.593 -29.116 -35.208 1.00 23.84 94 ALA A CA 1
ATOM 510 C C . ALA A 1 75 ? 48.419 -29.403 -33.718 1.00 24.56 94 ALA A C 1
ATOM 511 O O . ALA A 1 75 ? 47.783 -30.399 -33.359 1.00 23.85 94 ALA A O 1
ATOM 513 N N . SER A 1 76 ? 48.941 -28.548 -32.849 1.00 21.47 95 SER A N 1
ATOM 514 C CA . SER A 1 76 ? 48.826 -28.737 -31.408 1.00 21.46 95 SER A CA 1
ATOM 515 C C . SER A 1 76 ? 47.562 -28.125 -30.815 1.00 21.82 95 SER A C 1
ATOM 516 O O . SER A 1 76 ? 47.305 -28.303 -29.618 1.00 20.52 95 SER A O 1
ATOM 519 N N . ALA A 1 77 ? 46.782 -27.398 -31.615 1.00 21.90 96 ALA A N 1
ATOM 520 C CA . ALA A 1 77 ? 45.632 -26.646 -31.128 1.00 20.12 96 ALA A CA 1
ATOM 521 C C . ALA A 1 77 ? 44.420 -27.552 -30.949 1.00 20.08 96 ALA A C 1
ATOM 522 O O . ALA A 1 77 ? 44.220 -28.488 -31.729 1.00 20.36 96 ALA A O 1
ATOM 524 N N . TYR A 1 78 ? 43.614 -27.281 -29.914 1.00 21.53 97 TYR A N 1
ATOM 525 C CA . TYR A 1 78 ? 42.326 -27.954 -29.787 1.00 20.28 97 TYR A CA 1
ATOM 526 C C . TYR A 1 78 ? 41.412 -27.135 -28.884 1.00 19.52 97 TYR A C 1
ATOM 527 O O . TYR A 1 78 ? 41.884 -26.329 -28.081 1.00 18.25 97 TYR A O 1
ATOM 536 N N . PRO A 1 79 ? 40.097 -27.309 -29.013 1.00 19.00 98 PRO A N 1
ATOM 537 C CA . PRO A 1 79 ? 39.184 -26.885 -27.952 1.00 19.61 98 PRO A CA 1
ATOM 538 C C . PRO A 1 79 ? 39.166 -27.942 -26.859 1.00 17.78 98 PRO A C 1
ATOM 539 O O . PRO A 1 79 ? 39.420 -29.117 -27.121 1.00 18.04 98 PRO A O 1
ATOM 543 N N . VAL A 1 80 ? 38.871 -27.512 -25.624 1.00 18.13 99 VAL A N 1
ATOM 544 C CA . VAL A 1 80 ? 38.919 -28.409 -24.466 1.00 17.75 99 VAL A CA 1
ATOM 545 C C . VAL A 1 80 ? 37.824 -28.027 -23.470 1.00 18.45 99 VAL A C 1
ATOM 546 O O . VAL A 1 80 ? 37.596 -26.845 -23.188 1.00 19.21 99 VAL A O 1
ATOM 550 N N . ILE A 1 81 ? 37.126 -29.045 -22.950 1.00 18.40 100 ILE A N 1
ATOM 551 C CA . ILE A 1 81 ? 36.125 -28.861 -21.904 1.00 18.21 100 ILE A CA 1
ATOM 552 C C . ILE A 1 81 ? 36.355 -29.880 -20.793 1.00 18.39 100 ILE A C 1
ATOM 553 O O . ILE A 1 81 ? 36.975 -30.927 -20.989 1.00 18.97 100 ILE A O 1
ATOM 558 N N . HIS A 1 82 ? 35.829 -29.551 -19.610 1.00 18.64 101 HIS A N 1
ATOM 559 C CA . HIS A 1 82 ? 35.791 -30.474 -18.471 1.00 20.10 101 HIS A CA 1
ATOM 560 C C . HIS A 1 82 ? 34.884 -31.670 -18.774 1.00 19.31 101 HIS A C 1
ATOM 561 O O . HIS A 1 82 ? 33.875 -31.536 -19.466 1.00 20.70 101 HIS A O 1
ATOM 568 N N . GLU A 1 83 ? 35.214 -32.848 -18.215 1.00 18.98 102 GLU A N 1
ATOM 569 C CA . GLU A 1 83 ? 34.300 -33.984 -18.376 1.00 19.86 102 GLU A CA 1
ATOM 570 C C . GLU A 1 83 ? 32.887 -33.652 -17.881 1.00 20.96 102 GLU A C 1
ATOM 571 O O . GLU A 1 83 ? 31.901 -34.104 -18.469 1.00 21.19 102 GLU A O 1
ATOM 577 N N . ARG A 1 84 ? 32.751 -32.837 -16.833 1.00 19.87 103 ARG A N 1
ATOM 578 C CA . ARG A 1 84 ? 31.401 -32.485 -16.398 1.00 22.60 103 ARG A CA 1
ATOM 579 C C . ARG A 1 84 ? 30.709 -31.537 -17.376 1.00 19.77 103 ARG A C 1
ATOM 580 O O . ARG A 1 84 ? 29.488 -31.593 -17.541 1.00 20.96 103 ARG A O 1
ATOM 588 N N . THR A 1 85 ? 31.469 -30.670 -18.024 1.00 20.83 104 THR A N 1
ATOM 589 C CA . THR A 1 85 ? 30.912 -29.829 -19.072 1.00 20.28 104 THR A CA 1
ATOM 590 C C . THR A 1 85 ? 30.394 -30.674 -20.241 1.00 20.34 104 THR A C 1
ATOM 591 O O . THR A 1 85 ? 29.308 -30.409 -20.771 1.00 22.02 104 THR A O 1
ATOM 595 N N . LEU A 1 86 ? 31.136 -31.717 -20.629 1.00 19.36 105 LEU A N 1
ATOM 596 C CA . LEU A 1 86 ? 30.659 -32.622 -21.681 1.00 20.37 105 LEU A CA 1
ATOM 597 C C . LEU A 1 86 ? 29.280 -33.186 -21.356 1.00 22.68 105 LEU A C 1
ATOM 598 O O . LEU A 1 86 ? 28.373 -33.166 -22.200 1.00 21.69 105 LEU A O 1
ATOM 603 N N . LEU A 1 87 ? 29.103 -33.706 -20.132 1.00 19.99 106 LEU A N 1
ATOM 604 C CA . LEU A 1 87 ? 27.788 -34.221 -19.746 1.00 22.95 106 LEU A CA 1
ATOM 605 C C . LEU A 1 87 ? 26.731 -33.122 -19.717 1.00 23.04 106 LEU A C 1
ATOM 606 O O . LEU A 1 87 ? 25.558 -33.377 -20.034 1.00 23.25 106 LEU A O 1
ATOM 611 N N . LEU A 1 88 ? 27.118 -31.902 -19.341 1.00 19.74 107 LEU A N 1
ATOM 612 C CA . LEU A 1 88 ? 26.166 -30.800 -19.384 1.00 20.63 107 LEU A CA 1
ATOM 613 C C . LEU A 1 88 ? 25.735 -30.499 -20.821 1.00 21.08 107 LEU A C 1
ATOM 614 O O . LEU A 1 88 ? 24.551 -30.257 -21.073 1.00 20.04 107 LEU A O 1
ATOM 619 N N . PHE A 1 89 ? 26.689 -30.476 -21.769 1.00 19.46 108 PHE A N 1
ATOM 620 C CA . PHE A 1 89 ? 26.327 -30.227 -23.167 1.00 20.34 108 PHE A CA 1
ATOM 621 C C . PHE A 1 89 ? 25.294 -31.244 -23.649 1.00 20.73 108 PHE A C 1
ATOM 622 O O . PHE A 1 89 ? 24.313 -30.885 -24.312 1.00 24.15 108 PHE A O 1
ATOM 630 N N . ILE A 1 90 ? 25.488 -32.516 -23.315 1.00 20.34 109 ILE A N 1
ATOM 631 C CA . ILE A 1 90 ? 24.525 -33.543 -23.713 1.00 21.44 109 ILE A CA 1
ATOM 632 C C . ILE A 1 90 ? 23.157 -33.250 -23.106 1.00 23.05 109 ILE A C 1
ATOM 633 O O . ILE A 1 90 ? 22.132 -33.269 -23.797 1.00 24.28 109 ILE A O 1
ATOM 638 N N . SER A 1 91 ? 23.121 -32.974 -21.798 1.00 21.01 110 SER A N 1
ATOM 639 C CA . SER A 1 91 ? 21.852 -32.690 -21.141 1.00 21.02 110 SER A CA 1
ATOM 640 C C . SER A 1 91 ? 21.180 -31.450 -21.730 1.00 22.94 110 SER A C 1
ATOM 641 O O . SER A 1 91 ? 19.945 -31.369 -21.763 1.00 21.05 110 SER A O 1
ATOM 644 N N . PHE A 1 92 ? 21.973 -30.486 -22.218 1.00 22.03 111 PHE A N 1
ATOM 645 C CA . PHE A 1 92 ? 21.409 -29.292 -22.856 1.00 22.83 111 PHE A CA 1
ATOM 646 C C . PHE A 1 92 ? 20.686 -29.653 -24.153 1.00 21.15 111 PHE A C 1
ATOM 647 O O . PHE A 1 92 ? 19.577 -29.171 -24.425 1.00 20.71 111 PHE A O 1
ATOM 655 N N . LEU A 1 93 ? 21.328 -30.475 -24.980 1.00 20.91 112 LEU A N 1
ATOM 656 C CA . LEU A 1 93 ? 20.699 -30.935 -26.213 1.00 23.29 112 LEU A CA 1
ATOM 657 C C . LEU A 1 93 ? 19.382 -31.652 -25.923 1.00 24.46 112 LEU A C 1
ATOM 658 O O . LEU A 1 93 ? 18.358 -31.376 -26.564 1.00 23.66 112 LEU A O 1
ATOM 663 N N . GLU A 1 94 ? 19.388 -32.567 -24.939 1.00 23.07 113 GLU A N 1
ATOM 664 C CA . GLU A 1 94 ? 18.156 -33.240 -24.545 1.00 23.99 113 GLU A CA 1
ATOM 665 C C . GLU A 1 94 ? 17.095 -32.235 -24.106 1.00 24.05 113 GLU A C 1
ATOM 666 O O . GLU A 1 94 ? 15.936 -32.325 -24.524 1.00 24.06 113 GLU A O 1
ATOM 672 N N . HIS A 1 95 ? 17.476 -31.247 -23.291 1.00 21.68 114 HIS A N 1
ATOM 673 C CA . HIS A 1 95 ? 16.501 -30.267 -22.833 1.00 22.98 114 HIS A CA 1
ATOM 674 C C . HIS A 1 95 ? 15.896 -29.477 -24.003 1.00 26.34 114 HIS A C 1
ATOM 675 O O . HIS A 1 95 ? 14.691 -29.186 -24.004 1.00 26.44 114 HIS A O 1
ATOM 682 N N . LYS A 1 96 ? 16.721 -29.070 -24.986 1.00 22.26 115 LYS A N 1
ATOM 683 C CA . LYS A 1 96 ? 16.178 -28.202 -26.034 1.00 23.98 115 LYS A CA 1
ATOM 684 C C . LYS A 1 96 ? 15.349 -28.992 -27.036 1.00 24.76 115 LYS A C 1
ATOM 685 O O . LYS A 1 96 ? 14.397 -28.452 -27.601 1.00 28.59 115 LYS A O 1
ATOM 691 N N . LEU A 1 97 ? 15.664 -30.270 -27.240 1.00 22.27 116 LEU A N 1
ATOM 692 C CA . LEU A 1 97 ? 14.851 -31.083 -28.133 1.00 26.38 116 LEU A CA 1
ATOM 693 C C . LEU A 1 97 ? 13.474 -31.347 -27.547 1.00 27.22 116 LEU A C 1
ATOM 694 O O . LEU A 1 97 ? 12.539 -31.638 -28.293 1.00 27.95 116 LEU A O 1
ATOM 699 N N . THR A 1 98 ? 13.325 -31.212 -26.235 1.00 27.03 117 THR A N 1
ATOM 700 C CA . THR A 1 98 ? 12.064 -31.455 -25.539 1.00 28.01 117 THR A CA 1
ATOM 701 C C . THR A 1 98 ? 11.288 -30.180 -25.252 1.00 28.46 117 THR A C 1
ATOM 702 O O . THR A 1 98 ? 10.048 -30.190 -25.292 1.00 26.71 117 THR A O 1
ATOM 706 N N . PHE A 1 99 ? 12.002 -29.081 -24.967 1.00 25.16 118 PHE A N 1
ATOM 707 C CA . PHE A 1 99 ? 11.406 -27.854 -24.482 1.00 29.66 118 PHE A CA 1
ATOM 708 C C . PHE A 1 99 ? 11.714 -26.643 -25.345 1.00 28.61 118 PHE A C 1
ATOM 709 O O . PHE A 1 99 ? 11.154 -25.565 -25.089 1.00 30.02 118 PHE A O 1
ATOM 717 N N . GLY A 1 100 ? 12.595 -26.770 -26.328 1.00 25.75 119 GLY A N 1
ATOM 718 C CA . GLY A 1 100 ? 12.993 -25.624 -27.117 1.00 27.52 119 GLY A CA 1
ATOM 719 C C . GLY A 1 100 ? 11.886 -25.130 -28.031 1.00 31.78 119 GLY A C 1
ATOM 720 O O . GLY A 1 100 ? 10.800 -25.699 -28.129 1.00 31.86 119 GLY A O 1
ATOM 721 N N . SER A 1 101 ? 12.168 -24.027 -28.708 1.00 29.40 120 SER A N 1
ATOM 722 C CA . SER A 1 101 ? 11.244 -23.540 -29.719 1.00 29.86 120 SER A CA 1
ATOM 723 C C . SER A 1 101 ? 11.350 -24.390 -30.977 1.00 30.26 120 SER A C 1
ATOM 724 O O . SER A 1 101 ? 12.267 -25.204 -31.146 1.00 27.97 120 SER A O 1
ATOM 727 N N . GLU A 1 102 ? 10.397 -24.171 -31.885 1.00 31.81 121 GLU A N 1
ATOM 728 C CA . GLU A 1 102 ? 10.499 -24.744 -33.221 1.00 34.89 121 GLU A CA 1
ATOM 729 C C . GLU A 1 102 ? 11.875 -24.444 -33.825 1.00 34.29 121 GLU A C 1
ATOM 730 O O . GLU A 1 102 ? 12.564 -25.344 -34.317 1.00 34.72 121 GLU A O 1
ATOM 736 N N . GLN A 1 103 ? 12.336 -23.194 -33.699 1.00 33.79 122 GLN A N 1
ATOM 737 C CA . GLN A 1 103 ? 13.637 -22.816 -34.252 1.00 33.30 122 GLN A CA 1
ATOM 738 C C . GLN A 1 103 ? 14.779 -23.618 -33.615 1.00 32.64 122 GLN A C 1
ATOM 739 O O . GLN A 1 103 ? 15.679 -24.108 -34.312 1.00 31.92 122 GLN A O 1
ATOM 745 N N . GLU A 1 104 ? 14.749 -23.778 -32.292 1.00 32.00 123 GLU A N 1
ATOM 746 C CA . GLU A 1 104 ? 15.778 -24.560 -31.611 1.00 29.97 123 GLU A CA 1
ATOM 747 C C . GLU A 1 104 ? 15.666 -26.047 -31.945 1.00 31.68 123 GLU A C 1
ATOM 748 O O . GLU A 1 104 ? 16.676 -26.694 -32.249 1.00 30.92 123 GLU A O 1
ATOM 754 N N . LYS A 1 105 ? 14.447 -26.612 -31.880 1.00 32.42 124 LYS A N 1
ATOM 755 C CA . LYS A 1 105 ? 14.267 -28.039 -32.173 1.00 34.22 124 LYS A CA 1
ATOM 756 C C . LYS A 1 105 ? 14.774 -28.412 -33.562 1.00 31.52 124 LYS A C 1
ATOM 757 O O . LYS A 1 105 ? 15.269 -29.528 -33.757 1.00 33.85 124 LYS A O 1
ATOM 763 N N . ALA A 1 106 ? 14.658 -27.507 -34.535 1.00 32.14 125 ALA A N 1
ATOM 764 C CA . ALA A 1 106 ? 15.014 -27.829 -35.912 1.00 34.73 125 ALA A CA 1
ATOM 765 C C . ALA A 1 106 ? 16.510 -27.793 -36.143 1.00 34.77 125 ALA A C 1
ATOM 766 O O . ALA A 1 106 ? 17.007 -28.464 -37.046 1.00 36.13 125 ALA A O 1
ATOM 768 N N . ILE A 1 107 ? 17.248 -27.046 -35.343 1.00 34.22 126 ILE A N 1
ATOM 769 C CA . ILE A 1 107 ? 18.682 -26.982 -35.554 1.00 31.97 126 ILE A CA 1
ATOM 770 C C . ILE A 1 107 ? 19.423 -28.017 -34.701 1.00 29.87 126 ILE A C 1
ATOM 771 O O . ILE A 1 107 ? 20.510 -28.466 -35.092 1.00 29.88 126 ILE A O 1
ATOM 776 N N . TYR A 1 108 ? 18.845 -28.454 -33.587 1.00 30.27 127 TYR A N 1
ATOM 777 C CA . TYR A 1 108 ? 19.495 -29.457 -32.759 1.00 31.54 127 TYR A CA 1
ATOM 778 C C . TYR A 1 108 ? 19.085 -30.877 -33.137 1.00 29.91 127 TYR A C 1
ATOM 779 O O . TYR A 1 108 ? 19.703 -31.825 -32.656 1.00 30.82 127 TYR A O 1
ATOM 788 N N . LYS A 1 109 ? 18.104 -31.035 -34.030 1.00 32.31 128 LYS A N 1
ATOM 789 C CA . LYS A 1 109 ? 17.485 -32.342 -34.284 1.00 33.63 128 LYS A CA 1
ATOM 790 C C . LYS A 1 109 ? 18.505 -33.467 -34.457 1.00 35.47 128 LYS A C 1
ATOM 791 O O . LYS A 1 109 ? 18.392 -34.524 -33.824 1.00 40.68 128 LYS A O 1
ATOM 797 N N . ASP A 1 110 ? 19.501 -33.281 -35.318 1.00 33.09 129 ASP A N 1
ATOM 798 C CA . ASP A 1 110 ? 20.422 -34.386 -35.570 1.00 38.41 129 ASP A CA 1
ATOM 799 C C . ASP A 1 110 ? 21.830 -34.082 -35.074 1.00 36.16 129 ASP A C 1
ATOM 800 O O . ASP A 1 110 ? 22.798 -34.718 -35.504 1.00 34.61 129 ASP A O 1
ATOM 805 N N . MET A 1 111 ? 21.957 -33.145 -34.145 1.00 32.80 130 MET A N 1
ATOM 806 C CA . MET A 1 111 ? 23.252 -32.588 -33.801 1.00 32.10 130 MET A CA 1
ATOM 807 C C . MET A 1 111 ? 23.916 -33.463 -32.744 1.00 30.83 130 MET A C 1
ATOM 808 O O . MET A 1 111 ? 23.301 -33.787 -31.722 1.00 33.25 130 MET A O 1
ATOM 813 N N . THR A 1 112 ? 25.145 -33.885 -33.016 1.00 29.65 131 THR A N 1
ATOM 814 C CA . THR A 1 112 ? 25.944 -34.588 -32.027 1.00 30.54 131 THR A CA 1
ATOM 815 C C . THR A 1 112 ? 26.611 -33.593 -31.070 1.00 30.73 131 THR A C 1
ATOM 816 O O . THR A 1 112 ? 26.558 -32.372 -31.246 1.00 24.18 131 THR A O 1
ATOM 820 N N . VAL A 1 113 ? 27.245 -34.150 -30.035 1.00 28.38 132 VAL A N 1
ATOM 821 C CA . VAL A 1 113 ? 28.067 -33.370 -29.110 1.00 29.27 132 VAL A CA 1
ATOM 822 C C . VAL A 1 113 ? 29.142 -32.607 -29.853 1.00 26.19 132 VAL A C 1
ATOM 823 O O . VAL A 1 113 ? 29.351 -31.406 -29.626 1.00 26.68 132 VAL A O 1
ATOM 827 N N . VAL A 1 114 ? 29.879 -33.318 -30.708 1.00 30.25 133 VAL A N 1
ATOM 828 C CA . VAL A 1 114 ? 30.927 -32.712 -31.518 1.00 27.29 133 VAL A CA 1
ATOM 829 C C . VAL A 1 114 ? 30.361 -31.599 -32.388 1.00 25.46 133 VAL A C 1
ATOM 830 O O . VAL A 1 114 ? 30.990 -30.548 -32.546 1.00 22.97 133 VAL A O 1
ATOM 834 N N . ASP A 1 115 ? 29.166 -31.810 -32.957 1.00 26.22 134 ASP A N 1
ATOM 835 C CA . ASP A 1 115 ? 28.539 -30.791 -33.797 1.00 25.37 134 ASP A CA 1
ATOM 836 C C . ASP A 1 115 ? 28.169 -29.558 -32.984 1.00 23.06 134 ASP A C 1
ATOM 837 O O . ASP A 1 115 ? 28.280 -28.433 -33.476 1.00 20.30 134 ASP A O 1
ATOM 842 N N . LEU A 1 116 ? 27.673 -29.753 -31.752 1.00 24.80 135 LEU A N 1
ATOM 843 C CA . LEU A 1 116 ? 27.345 -28.604 -30.916 1.00 19.92 135 LEU A CA 1
ATOM 844 C C . LEU A 1 116 ? 28.598 -27.800 -30.614 1.00 20.48 135 LEU A C 1
ATOM 845 O O . LEU A 1 116 ? 28.598 -26.574 -30.729 1.00 20.24 135 LEU A O 1
ATOM 850 N N . VAL A 1 117 ? 29.697 -28.484 -30.284 1.00 21.94 136 VAL A N 1
ATOM 851 C CA . VAL A 1 117 ? 30.955 -27.789 -30.032 1.00 20.17 136 VAL A CA 1
ATOM 852 C C . VAL A 1 117 ? 31.413 -27.037 -31.281 1.00 19.61 136 VAL A C 1
ATOM 853 O O . VAL A 1 117 ? 31.833 -25.874 -31.210 1.00 18.95 136 VAL A O 1
ATOM 857 N N . GLN A 1 118 ? 31.361 -27.694 -32.448 1.00 20.96 137 GLN A N 1
ATOM 858 C CA . GLN A 1 118 ? 31.736 -26.982 -33.669 1.00 21.47 137 GLN A CA 1
ATOM 859 C C . GLN A 1 118 ? 30.872 -25.741 -33.865 1.00 18.99 137 GLN A C 1
ATOM 860 O O . GLN A 1 118 ? 31.369 -24.701 -34.307 1.00 20.33 137 GLN A O 1
ATOM 866 N N . ARG A 1 119 ? 29.583 -25.828 -33.524 1.00 19.01 138 ARG A N 1
ATOM 867 C CA . ARG A 1 119 ? 28.688 -24.673 -33.640 1.00 19.90 138 ARG A CA 1
ATOM 868 C C . ARG A 1 119 ? 29.094 -23.563 -32.672 1.00 20.07 138 ARG A C 1
ATOM 869 O O . ARG A 1 119 ? 29.113 -22.383 -33.036 1.00 18.14 138 ARG A O 1
ATOM 877 N N . LEU A 1 120 ? 29.424 -23.918 -31.425 1.00 19.10 139 LEU A N 1
ATOM 878 C CA . LEU A 1 120 ? 29.884 -22.892 -30.493 1.00 19.08 139 LEU A CA 1
ATOM 879 C C . LEU A 1 120 ? 31.159 -22.211 -30.982 1.00 19.50 139 LEU A C 1
ATOM 880 O O . LEU A 1 120 ? 31.355 -21.011 -30.739 1.00 19.63 139 LEU A O 1
ATOM 885 N N . LEU A 1 121 ? 32.026 -22.940 -31.693 1.00 18.44 140 LEU A N 1
ATOM 886 C CA . LEU A 1 121 ? 33.237 -22.320 -32.221 1.00 18.15 140 LEU A CA 1
ATOM 887 C C . LEU A 1 121 ? 32.937 -21.477 -33.457 1.00 20.65 140 LEU A C 1
ATOM 888 O O . LEU A 1 121 ? 33.411 -20.336 -33.573 1.00 19.19 140 LEU A O 1
ATOM 893 N N . ALA A 1 122 ? 32.169 -22.041 -34.400 1.00 19.86 141 ALA A N 1
ATOM 894 C CA . ALA A 1 122 ? 32.051 -21.469 -35.740 1.00 22.84 141 ALA A CA 1
ATOM 895 C C . ALA A 1 122 ? 31.011 -20.362 -35.827 1.00 20.91 141 ALA A C 1
ATOM 896 O O . ALA A 1 122 ? 31.101 -19.507 -36.712 1.00 24.53 141 ALA A O 1
ATOM 898 N N . LYS A 1 123 ? 30.003 -20.379 -34.967 1.00 20.30 142 LYS A N 1
ATOM 899 C CA . LYS A 1 123 ? 28.918 -19.421 -35.060 1.00 20.92 142 LYS A CA 1
ATOM 900 C C . LYS A 1 123 ? 28.995 -18.338 -34.006 1.00 19.84 142 LYS A C 1
ATOM 901 O O . LYS A 1 123 ? 28.108 -17.479 -33.966 1.00 20.76 142 LYS A O 1
ATOM 907 N N . ARG A 1 124 ? 30.061 -18.354 -33.226 1.00 21.04 143 ARG A N 1
ATOM 908 C CA . ARG A 1 124 ? 30.268 -17.232 -32.296 1.00 18.67 143 ARG A CA 1
ATOM 909 C C . ARG A 1 124 ? 30.485 -15.964 -33.132 1.00 20.27 143 ARG A C 1
ATOM 910 O O . ARG A 1 124 ? 30.877 -16.074 -34.282 1.00 21.66 143 ARG A O 1
ATOM 918 N N . CYS A 1 125 ? 30.260 -14.819 -32.529 1.00 17.51 144 CYS A N 1
ATOM 919 C CA . CYS A 1 125 ? 30.542 -13.571 -33.203 1.00 19.47 144 CYS A CA 1
ATOM 920 C C . CYS A 1 125 ? 32.043 -13.360 -33.370 1.00 19.61 144 CYS A C 1
ATOM 921 O O . CYS A 1 125 ? 32.862 -14.005 -32.726 1.00 18.31 144 CYS A O 1
ATOM 924 N N . VAL A 1 126 ? 32.396 -12.445 -34.273 1.00 18.99 145 VAL A N 1
ATOM 925 C CA . VAL A 1 126 ? 33.791 -12.058 -34.429 1.00 18.16 145 VAL A CA 1
ATOM 926 C C . VAL A 1 126 ? 34.241 -11.256 -33.214 1.00 18.59 145 VAL A C 1
ATOM 927 O O . VAL A 1 126 ? 35.272 -11.556 -32.592 1.00 18.87 145 VAL A O 1
ATOM 931 N N . TRP A 1 127 ? 33.484 -10.220 -32.862 1.00 17.60 146 TRP A N 1
ATOM 932 C CA . TRP A 1 127 ? 33.668 -9.565 -31.580 1.00 18.09 146 TRP A CA 1
ATOM 933 C C . TRP A 1 127 ? 32.314 -9.422 -30.901 1.00 18.22 146 TRP A C 1
ATOM 934 O O . TRP A 1 127 ? 31.251 -9.520 -31.526 1.00 18.89 146 TRP A O 1
ATOM 945 N N . PHE A 1 128 ? 32.371 -9.213 -29.593 1.00 16.46 147 PHE A N 1
ATOM 946 C CA . PHE A 1 128 ? 31.190 -9.189 -28.762 1.00 17.13 147 PHE A CA 1
ATOM 947 C C . PHE A 1 128 ? 31.627 -8.686 -27.397 1.00 18.21 147 PHE A C 1
ATOM 948 O O . PHE A 1 128 ? 32.186 -9.465 -26.613 1.00 17.49 147 PHE A O 1
ATOM 956 N N . PHE A 1 129 ? 31.441 -7.393 -27.108 1.00 19.86 148 PHE A N 1
ATOM 957 C CA . PHE A 1 129 ? 31.925 -6.886 -25.828 1.00 19.40 148 PHE A CA 1
ATOM 958 C C . PHE A 1 129 ? 31.060 -5.738 -25.324 1.00 21.24 148 PHE A C 1
ATOM 959 O O . PHE A 1 129 ? 30.346 -5.068 -26.082 1.00 20.84 148 PHE A O 1
ATOM 967 N N . GLY A 1 130 ? 31.143 -5.520 -24.028 1.00 23.45 149 GLY A N 1
ATOM 968 C CA . GLY A 1 130 ? 30.425 -4.447 -23.377 1.00 21.52 149 GLY A CA 1
ATOM 969 C C . GLY A 1 130 ? 29.129 -4.929 -22.764 1.00 22.17 149 GLY A C 1
ATOM 970 O O . GLY A 1 130 ? 28.534 -5.923 -23.192 1.00 20.73 149 GLY A O 1
ATOM 971 N N . ALA A 1 131 ? 28.673 -4.204 -21.741 1.00 21.88 150 ALA A N 1
ATOM 972 C CA . ALA A 1 131 ? 27.423 -4.550 -21.080 1.00 22.80 150 ALA A CA 1
ATOM 973 C C . ALA A 1 131 ? 26.229 -4.490 -22.027 1.00 20.96 150 ALA A C 1
ATOM 974 O O . ALA A 1 131 ? 25.208 -5.137 -21.764 1.00 22.60 150 ALA A O 1
ATOM 976 N N . ASN A 1 132 ? 26.336 -3.746 -23.131 1.00 18.78 151 ASN A N 1
ATOM 977 C CA . ASN A 1 132 ? 25.258 -3.615 -24.100 1.00 21.06 151 ASN A CA 1
ATOM 978 C C . ASN A 1 132 ? 25.596 -4.257 -25.447 1.00 21.01 151 ASN A C 1
ATOM 979 O O . ASN A 1 132 ? 25.100 -3.824 -26.486 1.00 19.28 151 ASN A O 1
ATOM 984 N N . ASP A 1 133 ? 26.448 -5.279 -25.430 1.00 22.83 152 ASP A N 1
ATOM 985 C CA . ASP A 1 133 ? 26.574 -6.253 -26.509 1.00 19.94 152 ASP A CA 1
ATOM 986 C C . ASP A 1 133 ? 26.809 -5.574 -27.866 1.00 19.87 152 ASP A C 1
ATOM 987 O O . ASP A 1 133 ? 25.984 -5.647 -28.774 1.00 19.88 152 ASP A O 1
ATOM 992 N N . TYR A 1 134 ? 27.947 -4.892 -27.977 1.00 19.42 153 TYR A N 1
ATOM 993 C CA . TYR A 1 134 ? 28.439 -4.423 -29.267 1.00 19.75 153 TYR A CA 1
ATOM 994 C C . TYR A 1 134 ? 29.048 -5.610 -30.007 1.00 20.49 153 TYR A C 1
ATOM 995 O O . TYR A 1 134 ? 29.916 -6.289 -29.452 1.00 18.54 153 TYR A O 1
ATOM 1004 N N . TYR A 1 135 ? 28.609 -5.867 -31.251 1.00 19.31 154 TYR A N 1
ATOM 1005 C CA . TYR A 1 135 ? 28.940 -7.132 -31.912 1.00 18.92 154 TYR A CA 1
ATOM 1006 C C . TYR A 1 135 ? 29.244 -6.948 -33.392 1.00 21.44 154 TYR A C 1
ATOM 1007 O O . TYR A 1 135 ? 28.768 -6.008 -34.043 1.00 18.91 154 TYR A O 1
ATOM 1016 N N . ARG A 1 136 ? 30.023 -7.897 -33.923 1.00 19.49 155 ARG A N 1
ATOM 1017 C CA . ARG A 1 136 ? 30.110 -8.140 -35.363 1.00 20.57 155 ARG A CA 1
ATOM 1018 C C . ARG A 1 136 ? 29.926 -9.628 -35.624 1.00 19.48 155 ARG A C 1
ATOM 1019 O O . ARG A 1 136 ? 30.721 -10.443 -35.144 1.00 20.51 155 ARG A O 1
ATOM 1027 N N . THR A 1 137 ? 28.884 -9.984 -36.371 1.00 20.46 156 THR A N 1
ATOM 1028 C CA . THR A 1 137 ? 28.647 -11.382 -36.717 1.00 22.28 156 THR A CA 1
ATOM 1029 C C . THR A 1 137 ? 29.617 -11.852 -37.802 1.00 25.00 156 THR A C 1
ATOM 1030 O O . THR A 1 137 ? 30.314 -11.062 -38.448 1.00 21.89 156 THR A O 1
ATOM 1034 N N . MET A 1 138 ? 29.647 -13.179 -37.994 1.00 23.41 157 MET A N 1
ATOM 1035 C CA . MET A 1 138 ? 30.448 -13.769 -39.063 1.00 27.59 157 MET A CA 1
ATOM 1036 C C . MET A 1 138 ? 30.037 -13.237 -40.440 1.00 29.50 157 MET A C 1
ATOM 1037 O O . MET A 1 138 ? 30.865 -13.179 -41.355 1.00 29.00 157 MET A O 1
ATOM 1042 N N . GLN A 1 139 ? 28.779 -12.822 -40.596 1.00 26.68 158 GLN A N 1
ATOM 1043 C CA . GLN A 1 139 ? 28.281 -12.241 -41.839 1.00 28.74 158 GLN A CA 1
ATOM 1044 C C . GLN A 1 139 ? 28.500 -10.735 -41.917 1.00 30.26 158 GLN A C 1
ATOM 1045 O O . GLN A 1 139 ? 27.974 -10.087 -42.832 1.00 30.37 158 GLN A O 1
ATOM 1051 N N . GLY A 1 140 ? 29.251 -10.166 -40.981 1.00 25.63 159 GLY A N 1
ATOM 1052 C CA . GLY A 1 140 ? 29.628 -8.772 -41.042 1.00 28.78 159 GLY A CA 1
ATOM 1053 C C . GLY A 1 140 ? 28.641 -7.781 -40.468 1.00 25.19 159 GLY A C 1
ATOM 1054 O O . GLY A 1 140 ? 28.937 -6.584 -40.468 1.00 28.39 159 GLY A O 1
ATOM 1055 N N . ASN A 1 141 ? 27.481 -8.220 -39.997 1.00 24.38 160 ASN A N 1
ATOM 1056 C CA . ASN A 1 141 ? 26.533 -7.302 -39.373 1.00 25.87 160 ASN A CA 1
ATOM 1057 C C . ASN A 1 141 ? 27.057 -6.793 -38.036 1.00 25.77 160 ASN A C 1
ATOM 1058 O O . ASN A 1 141 ? 27.571 -7.568 -37.220 1.00 25.14 160 ASN A O 1
ATOM 1063 N N . ILE A 1 142 ? 26.923 -5.478 -37.819 1.00 23.42 161 ILE A N 1
ATOM 1064 C CA . ILE A 1 142 ? 27.403 -4.799 -36.618 1.00 23.53 161 ILE A CA 1
ATOM 1065 C C . ILE A 1 142 ? 26.230 -4.099 -35.944 1.00 24.53 161 ILE A C 1
ATOM 1066 O O . ILE A 1 142 ? 25.368 -3.533 -36.624 1.00 22.51 161 ILE A O 1
ATOM 1071 N N . GLY A 1 143 ? 26.199 -4.132 -34.614 1.00 22.80 162 GLY A N 1
ATOM 1072 C CA . GLY A 1 143 ? 25.077 -3.563 -33.892 1.00 22.14 162 GLY A CA 1
ATOM 1073 C C . GLY A 1 143 ? 25.283 -3.663 -32.397 1.00 22.85 162 GLY A C 1
ATOM 1074 O O . GLY A 1 143 ? 26.357 -4.038 -31.921 1.00 21.86 162 GLY A O 1
ATOM 1075 N N . ASN A 1 144 ? 24.231 -3.313 -31.661 1.00 24.32 163 ASN A N 1
ATOM 1076 C CA . ASN A 1 144 ? 24.189 -3.442 -30.208 1.00 22.72 163 ASN A CA 1
ATOM 1077 C C . ASN A 1 144 ? 22.942 -4.219 -29.837 1.00 22.20 163 ASN A C 1
ATOM 1078 O O . ASN A 1 144 ? 21.851 -3.910 -30.331 1.00 23.75 163 ASN A O 1
ATOM 1083 N N . GLU A 1 145 ? 23.109 -5.220 -28.967 1.00 20.38 164 GLU A N 1
ATOM 1084 C CA . GLU A 1 145 ? 22.008 -5.937 -28.337 1.00 20.53 164 GLU A CA 1
ATOM 1085 C C . GLU A 1 145 ? 21.178 -6.733 -29.344 1.00 23.20 164 GLU A C 1
ATOM 1086 O O . GLU A 1 145 ? 21.538 -6.822 -30.529 1.00 24.44 164 GLU A O 1
ATOM 1092 N N . GLY A 1 146 ? 20.085 -7.336 -28.865 1.00 22.25 165 GLY A N 1
ATOM 1093 C CA . GLY A 1 146 ? 19.232 -8.216 -29.643 1.00 21.85 165 GLY A CA 1
ATOM 1094 C C . GLY A 1 146 ? 19.495 -9.701 -29.467 1.00 22.21 165 GLY A C 1
ATOM 1095 O O . GLY A 1 146 ? 18.788 -10.508 -30.072 1.00 22.63 165 GLY A O 1
ATOM 1096 N N . PHE A 1 147 ? 20.470 -10.100 -28.653 1.00 19.31 166 PHE A N 1
ATOM 1097 C CA . PHE A 1 147 ? 20.741 -11.525 -28.561 1.00 20.82 166 PHE A CA 1
ATOM 1098 C C . PHE A 1 147 ? 19.731 -12.263 -27.695 1.00 21.52 166 PHE A C 1
ATOM 1099 O O . PHE A 1 147 ? 19.567 -13.475 -27.883 1.00 21.68 166 PHE A O 1
ATOM 1107 N N . GLU A 1 148 ? 19.030 -11.565 -26.787 1.00 20.39 167 GLU A N 1
ATOM 1108 C CA . GLU A 1 148 ? 18.003 -12.228 -25.984 1.00 23.33 167 GLU A CA 1
ATOM 1109 C C . GLU A 1 148 ? 16.936 -12.913 -26.848 1.00 22.91 167 GLU A C 1
ATOM 1110 O O . GLU A 1 148 ? 16.381 -13.929 -26.436 1.00 23.14 167 GLU A O 1
ATOM 1116 N N . ALA A 1 149 ? 16.645 -12.399 -28.055 1.00 24.88 168 ALA A N 1
ATOM 1117 C CA . ALA A 1 149 ? 15.583 -12.971 -28.881 1.00 23.13 168 ALA A CA 1
ATOM 1118 C C . ALA A 1 149 ? 16.035 -14.146 -29.731 1.00 25.36 168 ALA A C 1
ATOM 1119 O O . ALA A 1 149 ? 15.176 -14.841 -30.294 1.00 25.24 168 ALA A O 1
ATOM 1121 N N . VAL A 1 150 ? 17.349 -14.380 -29.832 1.00 25.47 169 VAL A N 1
ATOM 1122 C CA . VAL A 1 150 ? 17.877 -15.437 -30.691 1.00 24.32 169 VAL A CA 1
ATOM 1123 C C . VAL A 1 150 ? 17.306 -16.782 -30.281 1.00 22.30 169 VAL A C 1
ATOM 1124 O O . VAL A 1 150 ? 17.321 -17.146 -29.103 1.00 20.87 169 VAL A O 1
ATOM 1128 N N . GLY A 1 151 ? 16.856 -17.552 -31.267 1.00 25.43 170 GLY A N 1
ATOM 1129 C CA . GLY A 1 151 ? 16.354 -18.889 -31.032 1.00 26.19 170 GLY A CA 1
ATOM 1130 C C . GLY A 1 151 ? 14.960 -18.933 -30.461 1.00 23.90 170 GLY A C 1
ATOM 1131 O O . GLY A 1 151 ? 14.559 -19.972 -29.928 1.00 27.11 170 GLY A O 1
ATOM 1132 N N . THR A 1 152 ? 14.231 -17.831 -30.514 1.00 25.87 171 THR A N 1
ATOM 1133 C CA . THR A 1 152 ? 12.846 -17.702 -30.090 1.00 29.56 171 THR A CA 1
ATOM 1134 C C . THR A 1 152 ? 12.020 -17.289 -31.304 1.00 30.47 171 THR A C 1
ATOM 1135 O O . THR A 1 152 ? 12.577 -16.851 -32.314 1.00 30.40 171 THR A O 1
ATOM 1139 N N . PRO A 1 153 ? 10.688 -17.412 -31.245 1.00 33.96 172 PRO A N 1
ATOM 1140 C CA . PRO A 1 153 ? 9.876 -17.051 -32.419 1.00 34.72 172 PRO A CA 1
ATOM 1141 C C . PRO A 1 153 ? 9.888 -15.578 -32.730 1.00 34.91 172 PRO A C 1
ATOM 1142 O O . PRO A 1 153 ? 9.330 -15.189 -33.760 1.00 36.67 172 PRO A O 1
ATOM 1146 N N . ALA A 1 154 ? 10.492 -14.747 -31.877 1.00 34.19 173 ALA A N 1
ATOM 1147 C CA . ALA A 1 154 ? 10.680 -13.332 -32.163 1.00 33.99 173 ALA A CA 1
ATOM 1148 C C . ALA A 1 154 ? 12.076 -13.022 -32.681 1.00 31.84 173 ALA A C 1
ATOM 1149 O O . ALA A 1 154 ? 12.429 -11.845 -32.801 1.00 33.11 173 ALA A O 1
ATOM 1151 N N . GLU A 1 155 ? 12.897 -14.041 -32.944 1.00 30.22 174 GLU A N 1
ATOM 1152 C CA . GLU A 1 155 ? 14.202 -13.780 -33.531 1.00 30.46 174 GLU A CA 1
ATOM 1153 C C . GLU A 1 155 ? 14.035 -13.157 -34.919 1.00 30.16 174 GLU A C 1
ATOM 1154 O O . GLU A 1 155 ? 13.060 -13.412 -35.626 1.00 27.50 174 GLU A O 1
ATOM 1160 N N . LYS A 1 156 ? 14.987 -12.315 -35.296 1.00 30.62 175 LYS A N 1
ATOM 1161 C CA . LYS A 1 156 ? 14.935 -11.677 -36.604 1.00 31.78 175 LYS A CA 1
ATOM 1162 C C . LYS A 1 156 ? 16.347 -11.418 -37.097 1.00 29.92 175 LYS A C 1
ATOM 1163 O O . LYS A 1 156 ? 17.274 -11.249 -36.303 1.00 25.31 175 LYS A O 1
ATOM 1169 N N . GLU A 1 157 ? 16.491 -11.363 -38.429 1.00 30.10 176 GLU A N 1
ATOM 1170 C CA . GLU A 1 157 ? 17.759 -11.034 -39.076 1.00 29.54 176 GLU A CA 1
ATOM 1171 C C . GLU A 1 157 ? 18.328 -9.736 -38.511 1.00 29.73 176 GLU A C 1
ATOM 1172 O O . GLU A 1 157 ? 17.573 -8.829 -38.134 1.00 30.69 176 GLU A O 1
ATOM 1178 N N . PRO A 1 158 ? 19.656 -9.617 -38.406 1.00 28.85 177 PRO A N 1
ATOM 1179 C CA . PRO A 1 158 ? 20.601 -10.680 -38.766 1.00 28.46 177 PRO A CA 1
ATOM 1180 C C . PRO A 1 158 ? 20.934 -11.654 -37.617 1.00 29.07 177 PRO A C 1
ATOM 1181 O O . PRO A 1 158 ? 21.896 -12.426 -37.718 1.00 28.43 177 PRO A O 1
ATOM 1185 N N . LEU A 1 159 ? 20.160 -11.627 -36.541 1.00 25.57 178 LEU A N 1
ATOM 1186 C CA . LEU A 1 159 ? 20.483 -12.404 -35.346 1.00 26.78 178 LEU A CA 1
ATOM 1187 C C . LEU A 1 159 ? 19.508 -13.570 -35.236 1.00 27.13 178 LEU A C 1
ATOM 1188 O O . LEU A 1 159 ? 18.609 -13.583 -34.392 1.00 25.95 178 LEU A O 1
ATOM 1193 N N . THR A 1 160 ? 19.671 -14.542 -36.137 1.00 22.76 179 THR A N 1
ATOM 1194 C CA . THR A 1 160 ? 18.871 -15.749 -36.117 1.00 26.25 179 THR A CA 1
ATOM 1195 C C . THR A 1 160 ? 19.751 -16.930 -35.741 1.00 25.87 179 THR A C 1
ATOM 1196 O O . THR A 1 160 ? 20.977 -16.903 -35.910 1.00 22.87 179 THR A O 1
ATOM 1200 N N . LEU A 1 161 ? 19.096 -17.983 -35.242 1.00 25.24 180 LEU A N 1
ATOM 1201 C CA . LEU A 1 161 ? 19.835 -19.104 -34.677 1.00 25.85 180 LEU A CA 1
ATOM 1202 C C . LEU A 1 161 ? 20.759 -19.739 -35.707 1.00 27.83 180 LEU A C 1
ATOM 1203 O O . LEU A 1 161 ? 21.841 -20.220 -35.343 1.00 23.14 180 LEU A O 1
ATOM 1208 N N . THR A 1 162 ? 20.385 -19.716 -37.002 1.00 27.00 181 THR A N 1
ATOM 1209 C CA . THR A 1 162 ? 21.277 -20.330 -37.980 1.00 27.80 181 THR A CA 1
ATOM 1210 C C . THR A 1 162 ? 22.568 -19.534 -38.150 1.00 25.55 181 THR A C 1
ATOM 1211 O O . THR A 1 162 ? 23.584 -20.122 -38.535 1.00 30.87 181 THR A O 1
ATOM 1215 N N . SER A 1 163 ? 22.562 -18.230 -37.845 1.00 26.79 182 SER A N 1
ATOM 1216 C CA . SER A 1 163 ? 23.710 -17.335 -38.018 1.00 24.88 182 SER A CA 1
ATOM 1217 C C . SER A 1 163 ? 24.531 -17.118 -36.743 1.00 25.57 182 SER A C 1
ATOM 1218 O O . SER A 1 163 ? 25.757 -16.977 -36.821 1.00 24.70 182 SER A O 1
ATOM 1221 N N . VAL A 1 164 ? 23.887 -17.020 -35.577 1.00 22.59 183 VAL A N 1
ATOM 1222 C CA . VAL A 1 164 ? 24.565 -16.661 -34.329 1.00 22.51 183 VAL A CA 1
ATOM 1223 C C . VAL A 1 164 ? 24.079 -17.566 -33.207 1.00 21.49 183 VAL A C 1
ATOM 1224 O O . VAL A 1 164 ? 23.113 -18.320 -33.360 1.00 20.25 183 VAL A O 1
ATOM 1228 N N . LEU A 1 165 ? 24.760 -17.455 -32.050 1.00 21.74 184 LEU A N 1
ATOM 1229 C CA . LEU A 1 165 ? 24.412 -18.233 -30.865 1.00 19.68 184 LEU A CA 1
ATOM 1230 C C . LEU A 1 165 ? 23.328 -17.543 -30.044 1.00 21.14 184 LEU A C 1
ATOM 1231 O O . LEU A 1 165 ? 23.319 -16.318 -29.909 1.00 19.51 184 LEU A O 1
ATOM 1236 N N . SER A 1 166 ? 22.529 -18.386 -29.396 1.00 18.56 185 SER A N 1
ATOM 1237 C CA . SER A 1 166 ? 21.571 -17.970 -28.377 1.00 18.42 185 SER A CA 1
ATOM 1238 C C . SER A 1 166 ? 22.358 -17.622 -27.111 1.00 21.10 185 SER A C 1
ATOM 1239 O O . SER A 1 166 ? 23.464 -18.087 -26.956 1.00 17.53 185 SER A O 1
ATOM 1242 N N . TYR A 1 167 ? 21.736 -16.863 -26.215 1.00 20.20 186 TYR A N 1
ATOM 1243 C CA . TYR A 1 167 ? 22.371 -16.569 -24.900 1.00 21.70 186 TYR A CA 1
ATOM 1244 C C . TYR A 1 167 ? 22.498 -17.871 -24.083 1.00 18.60 186 TYR A C 1
ATOM 1245 O O . TYR A 1 167 ? 23.436 -18.016 -23.356 1.00 18.19 186 TYR A O 1
ATOM 1254 N N . ASP A 1 168 ? 21.564 -18.803 -24.301 1.00 20.17 187 ASP A N 1
ATOM 1255 C CA . ASP A 1 168 ? 21.618 -20.129 -23.627 1.00 21.35 187 ASP A CA 1
ATOM 1256 C C . ASP A 1 168 ? 22.858 -20.889 -24.122 1.00 21.27 187 ASP A C 1
ATOM 1257 O O . ASP A 1 168 ? 23.492 -21.538 -23.323 1.00 19.94 187 ASP A O 1
ATOM 1262 N N . GLU A 1 169 ? 23.161 -20.737 -25.405 1.00 19.35 188 GLU A N 1
ATOM 1263 C CA . GLU A 1 169 ? 24.383 -21.351 -25.913 1.00 18.15 188 GLU A CA 1
ATOM 1264 C C . GLU A 1 169 ? 25.638 -20.598 -25.466 1.00 17.45 188 GLU A C 1
ATOM 1265 O O . GLU A 1 169 ? 26.669 -21.221 -25.193 1.00 19.29 188 GLU A O 1
ATOM 1271 N N . ILE A 1 170 ? 25.598 -19.266 -25.446 1.00 17.19 189 ILE A N 1
ATOM 1272 C CA . ILE A 1 170 ? 26.784 -18.515 -25.029 1.00 18.13 189 ILE A CA 1
ATOM 1273 C C . ILE A 1 170 ? 27.149 -18.864 -23.582 1.00 17.73 189 ILE A C 1
ATOM 1274 O O . ILE A 1 170 ? 28.328 -18.863 -23.212 1.00 16.88 189 ILE A O 1
ATOM 1279 N N . LYS A 1 171 ? 26.141 -19.154 -22.751 1.00 18.54 190 LYS A N 1
ATOM 1280 C CA . LYS A 1 171 ? 26.382 -19.594 -21.379 1.00 17.99 190 LYS A CA 1
ATOM 1281 C C . LYS A 1 171 ? 27.120 -20.934 -21.348 1.00 18.39 190 LYS A C 1
ATOM 1282 O O . LYS A 1 171 ? 28.023 -21.139 -20.530 1.00 18.22 190 LYS A O 1
ATOM 1288 N N . LEU A 1 172 ? 26.742 -21.865 -22.228 1.00 17.33 191 LEU A N 1
ATOM 1289 C CA . LEU A 1 172 ? 27.539 -23.078 -22.426 1.00 17.50 191 LEU A CA 1
ATOM 1290 C C . LEU A 1 172 ? 28.956 -22.758 -22.891 1.00 18.41 191 LEU A C 1
ATOM 1291 O O . LEU A 1 172 ? 29.927 -23.396 -22.456 1.00 18.33 191 LEU A O 1
ATOM 1296 N N . SER A 1 173 ? 29.079 -21.825 -23.839 1.00 17.12 192 SER A N 1
ATOM 1297 C CA . SER A 1 173 ? 30.359 -21.548 -24.472 1.00 18.03 192 SER A CA 1
ATOM 1298 C C . SER A 1 173 ? 31.355 -20.953 -23.483 1.00 16.69 192 SER A C 1
ATOM 1299 O O . SER A 1 173 ? 32.566 -21.025 -23.710 1.00 17.12 192 SER A O 1
ATOM 1302 N N . ALA A 1 174 ? 30.872 -20.402 -22.377 1.00 16.57 193 ALA A N 1
ATOM 1303 C CA . ALA A 1 174 ? 31.754 -19.902 -21.327 1.00 16.50 193 ALA A CA 1
ATOM 1304 C C . ALA A 1 174 ? 32.542 -21.016 -20.652 1.00 17.39 193 ALA A C 1
ATOM 1305 O O . ALA A 1 174 ? 33.502 -20.724 -19.929 1.00 18.17 193 ALA A O 1
ATOM 1307 N N . LEU A 1 175 ? 32.157 -22.274 -20.878 1.00 16.74 194 LEU A N 1
ATOM 1308 C CA . LEU A 1 175 ? 32.843 -23.445 -20.363 1.00 16.91 194 LEU A CA 1
ATOM 1309 C C . LEU A 1 175 ? 33.703 -24.138 -21.422 1.00 17.67 194 LEU A C 1
ATOM 1310 O O . LEU A 1 175 ? 34.254 -25.218 -21.167 1.00 17.20 194 LEU A O 1
ATOM 1315 N N . LEU A 1 176 ? 33.815 -23.551 -22.608 1.00 16.94 195 LEU A N 1
ATOM 1316 C CA . LEU A 1 176 ? 34.571 -24.127 -23.717 1.00 17.06 195 LEU A CA 1
ATOM 1317 C C . LEU A 1 176 ? 35.829 -23.293 -23.922 1.00 16.82 195 LEU A C 1
ATOM 1318 O O . LEU A 1 176 ? 35.742 -22.094 -24.216 1.00 16.61 195 LEU A O 1
ATOM 1323 N N . TYR A 1 177 ? 36.989 -23.914 -23.741 1.00 16.86 196 TYR A N 1
ATOM 1324 C CA . TYR A 1 177 ? 38.269 -23.221 -23.750 1.00 16.83 196 TYR A CA 1
ATOM 1325 C C . TYR A 1 177 ? 39.084 -23.673 -24.953 1.00 18.08 196 TYR A C 1
ATOM 1326 O O . TYR A 1 177 ? 38.774 -24.689 -25.579 1.00 18.71 196 TYR A O 1
ATOM 1335 N N . VAL A 1 178 ? 40.121 -22.888 -25.287 1.00 19.07 197 VAL A N 1
ATOM 1336 C CA . VAL A 1 178 ? 40.995 -23.191 -26.416 1.00 18.77 197 VAL A CA 1
ATOM 1337 C C . VAL A 1 178 ? 42.448 -23.192 -25.961 1.00 18.46 197 VAL A C 1
ATOM 1338 O O . VAL A 1 178 ? 42.842 -22.427 -25.080 1.00 19.70 197 VAL A O 1
ATOM 1342 N N . SER A 1 179 ? 43.254 -24.044 -26.587 1.00 18.58 198 SER A N 1
ATOM 1343 C CA . SER A 1 179 ? 44.646 -24.191 -26.189 1.00 20.54 198 SER A CA 1
ATOM 1344 C C . SER A 1 179 ? 45.506 -24.543 -27.395 1.00 18.64 198 SER A C 1
ATOM 1345 O O . SER A 1 179 ? 45.102 -25.353 -28.228 1.00 18.39 198 SER A O 1
ATOM 1348 N N . CYS A 1 180 ? 46.711 -23.971 -27.453 1.00 20.14 199 CYS A N 1
ATOM 1349 C CA . CYS A 1 180 ? 47.704 -24.417 -28.421 1.00 19.62 199 CYS A CA 1
ATOM 1350 C C . CYS A 1 180 ? 49.091 -23.976 -27.967 1.00 20.88 199 CYS A C 1
ATOM 1351 O O . CYS A 1 180 ? 49.236 -23.056 -27.160 1.00 22.38 199 CYS A O 1
ATOM 1354 N N . HIS A 1 181 ? 50.112 -24.621 -28.521 1.00 21.44 200 HIS A N 1
ATOM 1355 C CA . HIS A 1 181 ? 51.448 -24.035 -28.495 1.00 22.55 200 HIS A CA 1
ATOM 1356 C C . HIS A 1 181 ? 51.516 -22.897 -29.512 1.00 22.95 200 HIS A C 1
ATOM 1357 O O . HIS A 1 181 ? 50.854 -22.936 -30.550 1.00 21.10 200 HIS A O 1
ATOM 1364 N N . SER A 1 182 ? 52.325 -21.881 -29.214 1.00 21.18 201 SER A N 1
ATOM 1365 C CA . SER A 1 182 ? 52.391 -20.732 -30.104 1.00 24.79 201 SER A CA 1
ATOM 1366 C C . SER A 1 182 ? 53.676 -19.954 -29.873 1.00 23.85 201 SER A C 1
ATOM 1367 O O . SER A 1 182 ? 54.159 -19.845 -28.745 1.00 21.06 201 SER A O 1
ATOM 1370 N N . GLU A 1 183 ? 54.203 -19.390 -30.962 1.00 24.06 202 GLU A N 1
ATOM 1371 C CA . GLU A 1 183 ? 55.244 -18.373 -30.865 1.00 23.56 202 GLU A CA 1
ATOM 1372 C C . GLU A 1 183 ? 54.799 -17.224 -29.965 1.00 25.39 202 GLU A C 1
ATOM 1373 O O . GLU A 1 183 ? 53.622 -16.860 -29.917 1.00 22.03 202 GLU A O 1
ATOM 1379 N N . PHE A 1 184 ? 55.758 -16.642 -29.255 1.00 25.86 203 PHE A N 1
ATOM 1380 C CA . PHE A 1 184 ? 55.553 -15.395 -28.527 1.00 25.85 203 PHE A CA 1
ATOM 1381 C C . PHE A 1 184 ? 56.215 -14.285 -29.336 1.00 28.60 203 PHE A C 1
ATOM 1382 O O . PHE A 1 184 ? 57.398 -14.401 -29.686 1.00 27.86 203 PHE A O 1
ATOM 1390 N N . ILE A 1 185 ? 55.447 -13.232 -29.649 1.00 27.53 204 ILE A N 1
ATOM 1391 C CA . ILE A 1 185 ? 55.943 -12.109 -30.445 1.00 27.53 204 ILE A CA 1
ATOM 1392 C C . ILE A 1 185 ? 56.686 -11.109 -29.567 1.00 29.68 204 ILE A C 1
ATOM 1393 O O . ILE A 1 185 ? 57.715 -10.560 -29.963 1.00 31.44 204 ILE A O 1
ATOM 1398 N N . ASN A 1 186 ? 56.145 -10.815 -28.394 1.00 27.91 205 ASN A N 1
ATOM 1399 C CA . ASN A 1 186 ? 56.735 -9.887 -27.440 1.00 29.09 205 ASN A CA 1
ATOM 1400 C C . ASN A 1 186 ? 56.393 -10.414 -26.054 1.00 27.52 205 ASN A C 1
ATOM 1401 O O . ASN A 1 186 ? 55.913 -11.544 -25.916 1.00 27.69 205 ASN A O 1
ATOM 1406 N N . ASN A 1 187 ? 56.596 -9.594 -25.018 1.00 25.01 206 ASN A N 1
ATOM 1407 C CA . ASN A 1 187 ? 56.351 -10.082 -23.663 1.00 27.91 206 ASN A CA 1
ATOM 1408 C C . ASN A 1 187 ? 54.868 -10.175 -23.313 1.00 26.62 206 ASN A C 1
ATOM 1409 O O . ASN A 1 187 ? 54.534 -10.634 -22.213 1.00 25.44 206 ASN A O 1
ATOM 1414 N N . GLY A 1 188 ? 53.976 -9.764 -24.209 1.00 26.03 207 GLY A N 1
ATOM 1415 C CA . GLY A 1 188 ? 52.558 -9.932 -23.958 1.00 24.30 207 GLY A CA 1
ATOM 1416 C C . GLY A 1 188 ? 51.967 -9.022 -22.904 1.00 25.67 207 GLY A C 1
ATOM 1417 O O . GLY A 1 188 ? 50.897 -9.332 -22.373 1.00 23.56 207 GLY A O 1
ATOM 1418 N N . SER A 1 189 ? 52.625 -7.901 -22.587 1.00 24.09 208 SER A N 1
ATOM 1419 C CA . SER A 1 189 ? 52.035 -6.930 -21.674 1.00 24.56 208 SER A CA 1
ATOM 1420 C C . SER A 1 189 ? 50.672 -6.459 -22.179 1.00 24.91 208 SER A C 1
ATOM 1421 O O . SER A 1 189 ? 50.357 -6.534 -23.369 1.00 23.99 208 SER A O 1
ATOM 1424 N N . ARG A 1 190 ? 49.870 -5.955 -21.241 1.00 24.25 209 ARG A N 1
ATOM 1425 C CA . ARG A 1 190 ? 48.562 -5.391 -21.560 1.00 25.80 209 ARG A CA 1
ATOM 1426 C C . ARG A 1 190 ? 48.634 -4.410 -22.726 1.00 26.16 209 ARG A C 1
ATOM 1427 O O . ARG A 1 190 ? 47.735 -4.381 -23.575 1.00 24.23 209 ARG A O 1
ATOM 1435 N N . VAL A 1 191 ? 49.703 -3.618 -22.807 1.00 25.20 210 VAL A N 1
ATOM 1436 C CA . VAL A 1 191 ? 49.787 -2.550 -23.796 1.00 26.32 210 VAL A CA 1
ATOM 1437 C C . VAL A 1 191 ? 50.737 -2.902 -24.939 1.00 27.98 210 VAL A C 1
ATOM 1438 O O . VAL A 1 191 ? 51.152 -2.015 -25.685 1.00 26.72 210 VAL A O 1
ATOM 1442 N N . ASN A 1 192 ? 51.068 -4.187 -25.123 1.00 27.35 211 ASN A N 1
ATOM 1443 C CA . ASN A 1 192 ? 52.049 -4.532 -26.149 1.00 27.83 211 ASN A CA 1
ATOM 1444 C C . ASN A 1 192 ? 51.602 -4.082 -27.540 1.00 29.29 211 ASN A C 1
ATOM 1445 O O . ASN A 1 192 ? 52.436 -3.667 -28.348 1.00 32.20 211 ASN A O 1
ATOM 1450 N N . GLY A 1 193 ? 50.304 -4.120 -27.827 1.00 26.68 212 GLY A N 1
ATOM 1451 C CA . GLY A 1 193 ? 49.797 -3.647 -29.112 1.00 27.92 212 GLY A CA 1
ATOM 1452 C C . GLY A 1 193 ? 50.416 -4.272 -30.344 1.00 28.03 212 GLY A C 1
ATOM 1453 O O . GLY A 1 193 ? 50.398 -3.658 -31.413 1.00 30.35 212 GLY A O 1
ATOM 1454 N N . GLY A 1 194 ? 50.983 -5.470 -30.231 1.00 27.97 213 GLY A N 1
ATOM 1455 C CA . GLY A 1 194 ? 51.582 -6.118 -31.381 1.00 29.42 213 GLY A CA 1
ATOM 1456 C C . GLY A 1 194 ? 52.995 -5.694 -31.717 1.00 31.80 213 GLY A C 1
ATOM 1457 O O . GLY A 1 194 ? 53.493 -6.072 -32.779 1.00 33.49 213 GLY A O 1
ATOM 1458 N N . GLU A 1 195 ? 53.663 -4.932 -30.855 1.00 32.85 214 GLU A N 1
ATOM 1459 C CA . GLU A 1 195 ? 55.010 -4.465 -31.165 1.00 36.54 214 GLU A CA 1
ATOM 1460 C C . GLU A 1 195 ? 55.951 -5.637 -31.439 1.00 38.13 214 GLU A C 1
ATOM 1461 O O . GLU A 1 195 ? 55.831 -6.717 -30.850 1.00 37.97 214 GLU A O 1
ATOM 1467 N N . VAL A 1 196 ? 56.899 -5.413 -32.347 1.00 35.32 215 VAL A N 1
ATOM 1468 C CA . VAL A 1 196 ? 57.951 -6.378 -32.654 1.00 36.52 215 VAL A CA 1
ATOM 1469 C C . VAL A 1 196 ? 59.227 -5.951 -31.938 1.00 40.24 215 VAL A C 1
ATOM 1470 O O . VAL A 1 196 ? 59.506 -4.755 -31.808 1.00 39.70 215 VAL A O 1
ATOM 1474 N N . LEU A 1 197 ? 59.992 -6.923 -31.449 1.00 40.53 216 LEU A N 1
ATOM 1475 C CA . LEU A 1 197 ? 61.234 -6.675 -30.731 1.00 41.91 216 LEU A CA 1
ATOM 1476 C C . LEU A 1 197 ? 62.439 -6.835 -31.650 1.00 44.60 216 LEU A C 1
ATOM 1477 O O . LEU A 1 197 ? 62.397 -7.561 -32.647 1.00 46.31 216 LEU A O 1
ATOM 1482 N N . GLN A 1 198 ? 63.536 -6.159 -31.290 1.00 48.46 217 GLN A N 1
ATOM 1483 C CA . GLN A 1 198 ? 64.771 -6.317 -32.058 1.00 50.08 217 GLN A CA 1
ATOM 1484 C C . GLN A 1 198 ? 65.283 -7.750 -31.968 1.00 51.04 217 GLN A C 1
ATOM 1485 O O . GLN A 1 198 ? 65.764 -8.314 -32.960 1.00 50.43 217 GLN A O 1
ATOM 1487 N N . ASN A 1 199 ? 65.172 -8.356 -30.789 1.00 46.95 218 ASN A N 1
ATOM 1488 C CA . ASN A 1 199 ? 65.510 -9.754 -30.579 1.00 47.06 218 ASN A CA 1
ATOM 1489 C C . ASN A 1 199 ? 64.707 -10.246 -29.383 1.00 45.24 218 ASN A C 1
ATOM 1490 O O . ASN A 1 199 ? 64.170 -9.454 -28.604 1.00 44.60 218 ASN A O 1
ATOM 1495 N N . LYS A 1 200 ? 64.642 -11.566 -29.222 1.00 43.46 219 LYS A N 1
ATOM 1496 C CA . LYS A 1 200 ? 63.812 -12.153 -28.179 1.00 42.35 219 LYS A CA 1
ATOM 1497 C C . LYS A 1 200 ? 64.617 -12.547 -26.941 1.00 43.07 219 LYS A C 1
ATOM 1498 O O . LYS A 1 200 ? 64.226 -13.463 -26.211 1.00 42.01 219 LYS A O 1
ATOM 1504 N N . ASP A 1 201 ? 65.718 -11.834 -26.668 1.00 42.96 220 ASP A N 1
ATOM 1505 C CA . ASP A 1 201 ? 66.559 -12.143 -25.512 1.00 43.35 220 ASP A CA 1
ATOM 1506 C C . ASP A 1 201 ? 65.819 -11.990 -24.184 1.00 40.17 220 ASP A C 1
ATOM 1507 O O . ASP A 1 201 ? 66.200 -12.622 -23.193 1.00 39.49 220 ASP A O 1
ATOM 1512 N N . THR A 1 202 ? 64.792 -11.143 -24.126 1.00 37.77 221 THR A N 1
ATOM 1513 C CA . THR A 1 202 ? 64.095 -10.870 -22.874 1.00 38.32 221 THR A CA 1
ATOM 1514 C C . THR A 1 202 ? 62.835 -11.707 -22.677 1.00 35.90 221 THR A C 1
ATOM 1515 O O . THR A 1 202 ? 62.205 -11.596 -21.625 1.00 33.40 221 THR A O 1
ATOM 1519 N N . ILE A 1 203 ? 62.449 -12.540 -23.645 1.00 35.85 222 ILE A N 1
ATOM 1520 C CA . ILE A 1 203 ? 61.176 -13.248 -23.576 1.00 34.36 222 ILE A CA 1
ATOM 1521 C C . ILE A 1 203 ? 61.390 -14.729 -23.858 1.00 34.84 222 ILE A C 1
ATOM 1522 O O . ILE A 1 203 ? 62.395 -15.133 -24.450 1.00 35.54 222 ILE A O 1
ATOM 1527 N N . GLU A 1 204 ? 60.418 -15.544 -23.428 1.00 31.51 223 GLU A N 1
ATOM 1528 C CA . GLU A 1 204 ? 60.322 -16.904 -23.947 1.00 30.21 223 GLU A CA 1
ATOM 1529 C C . GLU A 1 204 ? 59.920 -16.860 -25.414 1.00 30.91 223 GLU A C 1
ATOM 1530 O O . GLU A 1 204 ? 59.104 -16.029 -25.824 1.00 31.58 223 GLU A O 1
ATOM 1536 N N . ARG A 1 205 ? 60.484 -17.767 -26.207 1.00 29.00 224 ARG A N 1
ATOM 1537 C CA . ARG A 1 205 ? 60.238 -17.760 -27.639 1.00 29.76 224 ARG A CA 1
ATOM 1538 C C . ARG A 1 205 ? 58.888 -18.360 -28.006 1.00 27.80 224 ARG A C 1
ATOM 1539 O O . ARG A 1 205 ? 58.360 -18.044 -29.077 1.00 26.71 224 ARG A O 1
ATOM 1547 N N . GLU A 1 206 ? 58.306 -19.175 -27.131 1.00 27.39 225 GLU A N 1
ATOM 1548 C CA . GLU A 1 206 ? 57.038 -19.838 -27.401 1.00 26.94 225 GLU A CA 1
ATOM 1549 C C . GLU A 1 206 ? 56.523 -20.469 -26.118 1.00 25.84 225 GLU A C 1
ATOM 1550 O O . GLU A 1 206 ? 57.227 -20.541 -25.107 1.00 26.37 225 GLU A O 1
ATOM 1556 N N . GLY A 1 207 ? 55.284 -20.940 -26.183 1.00 26.23 226 GLY A N 1
ATOM 1557 C CA . GLY A 1 207 ? 54.687 -21.631 -25.058 1.00 24.20 226 GLY A CA 1
ATOM 1558 C C . GLY A 1 207 ? 53.251 -21.994 -25.369 1.00 23.68 226 GLY A C 1
ATOM 1559 O O . GLY A 1 207 ? 52.759 -21.779 -26.484 1.00 23.56 226 GLY A O 1
ATOM 1560 N N . VAL A 1 208 ? 52.585 -22.530 -24.352 1.00 24.44 227 VAL A N 1
ATOM 1561 C CA . VAL A 1 208 ? 51.167 -22.865 -24.421 1.00 22.90 227 VAL A CA 1
ATOM 1562 C C . VAL A 1 208 ? 50.361 -21.629 -24.050 1.00 22.81 227 VAL A C 1
ATOM 1563 O O . VAL A 1 208 ? 50.709 -20.907 -23.108 1.00 22.44 227 VAL A O 1
ATOM 1567 N N . VAL A 1 209 ? 49.314 -21.354 -24.822 1.00 19.08 228 VAL A N 1
ATOM 1568 C CA . VAL A 1 209 ? 48.429 -20.218 -24.590 1.00 18.84 228 VAL A CA 1
ATOM 1569 C C . VAL A 1 209 ? 47.027 -20.783 -24.446 1.00 19.77 228 VAL A C 1
ATOM 1570 O O . VAL A 1 209 ? 46.582 -21.569 -25.291 1.00 18.36 228 VAL A O 1
ATOM 1574 N N . ILE A 1 210 ? 46.341 -20.415 -23.368 1.00 19.62 229 ILE A N 1
ATOM 1575 C CA . ILE A 1 210 ? 45.035 -20.985 -23.061 1.00 17.80 229 ILE A CA 1
ATOM 1576 C C . ILE A 1 210 ? 44.036 -19.856 -22.866 1.00 19.03 229 ILE A C 1
ATOM 1577 O O . ILE A 1 210 ? 44.213 -19.003 -21.979 1.00 21.15 229 ILE A O 1
ATOM 1582 N N . GLY A 1 211 ? 42.980 -19.861 -23.678 1.00 18.10 230 GLY A N 1
ATOM 1583 C CA . GLY A 1 211 ? 41.865 -18.949 -23.510 1.00 17.08 230 GLY A CA 1
ATOM 1584 C C . GLY A 1 211 ? 40.810 -19.472 -22.571 1.00 17.22 230 GLY A C 1
ATOM 1585 O O . GLY A 1 211 ? 40.079 -20.403 -22.906 1.00 19.00 230 GLY A O 1
ATOM 1586 N N . LEU A 1 212 ? 40.736 -18.883 -21.379 1.00 17.58 231 LEU A N 1
ATOM 1587 C CA . LEU A 1 212 ? 39.762 -19.220 -20.356 1.00 16.97 231 LEU A CA 1
ATOM 1588 C C . LEU A 1 212 ? 38.753 -18.085 -20.259 1.00 18.03 231 LEU A C 1
ATOM 1589 O O . LEU A 1 212 ? 39.017 -16.961 -20.695 1.00 21.38 231 LEU A O 1
ATOM 1594 N N . ILE A 1 213 ? 37.596 -18.372 -19.677 1.00 17.43 232 ILE A N 1
ATOM 1595 C CA . ILE A 1 213 ? 36.489 -17.427 -19.680 1.00 18.62 232 ILE A CA 1
ATOM 1596 C C . ILE A 1 213 ? 35.917 -17.357 -18.275 1.00 17.94 232 ILE A C 1
ATOM 1597 O O . ILE A 1 213 ? 35.463 -18.373 -17.736 1.00 17.63 232 ILE A O 1
ATOM 1602 N N . GLY A 1 214 ? 35.894 -16.157 -17.710 1.00 19.93 233 GLY A N 1
ATOM 1603 C CA . GLY A 1 214 ? 35.308 -15.945 -16.407 1.00 19.16 233 GLY A CA 1
ATOM 1604 C C . GLY A 1 214 ? 33.807 -15.791 -16.474 1.00 19.78 233 GLY A C 1
ATOM 1605 O O . GLY A 1 214 ? 33.182 -15.843 -17.535 1.00 20.38 233 GLY A O 1
ATOM 1606 N N . ALA A 1 215 ? 33.217 -15.566 -15.301 1.00 19.26 234 ALA A N 1
ATOM 1607 C CA . ALA A 1 215 ? 31.778 -15.420 -15.193 1.00 17.60 234 ALA A CA 1
ATOM 1608 C C . ALA A 1 215 ? 31.378 -14.009 -15.597 1.00 17.70 234 ALA A C 1
ATOM 1609 O O . ALA A 1 215 ? 32.083 -13.044 -15.303 1.00 18.48 234 ALA A O 1
ATOM 1611 N N . ARG A 1 216 ? 30.249 -13.880 -16.285 1.00 19.10 235 ARG A N 1
ATOM 1612 C CA . ARG A 1 216 ? 29.803 -12.579 -16.773 1.00 19.31 235 ARG A CA 1
ATOM 1613 C C . ARG A 1 216 ? 28.476 -12.220 -16.106 1.00 18.54 235 ARG A C 1
ATOM 1614 O O . ARG A 1 216 ? 27.505 -12.989 -16.176 1.00 18.47 235 ARG A O 1
ATOM 1622 N N . PHE A 1 217 ? 28.452 -11.064 -15.444 1.00 19.76 236 PHE A N 1
ATOM 1623 C CA . PHE A 1 217 ? 27.271 -10.548 -14.759 1.00 21.85 236 PHE A CA 1
ATOM 1624 C C . PHE A 1 217 ? 26.817 -9.196 -15.289 1.00 24.55 236 PHE A C 1
ATOM 1625 O O . PHE A 1 217 ? 25.830 -8.648 -14.772 1.00 23.25 236 PHE A O 1
ATOM 1633 N N . GLU A 1 218 ? 27.503 -8.657 -16.309 1.00 22.18 237 GLU A N 1
ATOM 1634 C CA . GLU A 1 218 ? 27.178 -7.354 -16.897 1.00 23.30 237 GLU A CA 1
ATOM 1635 C C . GLU A 1 218 ? 25.734 -7.264 -17.344 1.00 25.61 237 GLU A C 1
ATOM 1636 O O . GLU A 1 218 ? 25.149 -6.174 -17.385 1.00 28.58 237 GLU A O 1
ATOM 1642 N N . ARG A 1 219 ? 25.193 -8.373 -17.792 1.00 24.34 238 ARG A N 1
ATOM 1643 C CA . ARG A 1 219 ? 23.973 -8.416 -18.582 1.00 26.38 238 ARG A CA 1
ATOM 1644 C C . ARG A 1 219 ? 22.956 -9.176 -17.750 1.00 27.95 238 ARG A C 1
ATOM 1645 O O . ARG A 1 219 ? 23.150 -10.381 -17.487 1.00 24.68 238 ARG A O 1
ATOM 1653 N N . PRO A 1 220 ? 21.897 -8.534 -17.276 1.00 26.30 239 PRO A N 1
ATOM 1654 C CA . PRO A 1 220 ? 20.992 -9.210 -16.341 1.00 26.14 239 PRO A CA 1
ATOM 1655 C C . PRO A 1 220 ? 20.357 -10.444 -16.958 1.00 27.47 239 PRO A C 1
ATOM 1656 O O . PRO A 1 220 ? 20.152 -10.521 -18.169 1.00 27.94 239 PRO A O 1
ATOM 1660 N N . ASP A 1 221 ? 20.066 -11.426 -16.100 1.00 24.73 240 ASP A N 1
ATOM 1661 C CA . ASP A 1 221 ? 19.223 -12.582 -16.370 1.00 23.39 240 ASP A CA 1
ATOM 1662 C C . ASP A 1 221 ? 19.785 -13.548 -17.418 1.00 24.50 240 ASP A C 1
ATOM 1663 O O . ASP A 1 221 ? 19.056 -14.464 -17.860 1.00 23.15 240 ASP A O 1
ATOM 1668 N N . VAL A 1 222 ? 21.064 -13.427 -17.783 1.00 23.15 241 VAL A N 1
ATOM 1669 C CA . VAL A 1 222 ? 21.711 -14.353 -18.711 1.00 22.56 241 VAL A CA 1
ATOM 1670 C C . VAL A 1 222 ? 23.066 -14.758 -18.139 1.00 21.15 241 VAL A C 1
ATOM 1671 O O . VAL A 1 222 ? 23.543 -14.199 -17.150 1.00 21.66 241 VAL A O 1
ATOM 1675 N N . MET A 1 223 ? 23.679 -15.751 -18.769 1.00 19.36 242 MET A N 1
ATOM 1676 C CA . MET A 1 223 ? 25.028 -16.208 -18.394 1.00 18.45 242 MET A CA 1
ATOM 1677 C C . MET A 1 223 ? 25.047 -16.593 -16.902 1.00 19.19 242 MET A C 1
ATOM 1678 O O . MET A 1 223 ? 24.022 -16.991 -16.333 1.00 21.30 242 MET A O 1
ATOM 1683 N N . GLU A 1 224 ? 26.210 -16.472 -16.256 1.00 22.21 243 GLU A N 1
ATOM 1684 C CA . GLU A 1 224 ? 26.406 -16.942 -14.878 1.00 21.00 243 GLU A CA 1
ATOM 1685 C C . GLU A 1 224 ? 25.551 -16.181 -13.874 1.00 21.08 243 GLU A C 1
ATOM 1686 O O . GLU A 1 224 ? 25.343 -16.656 -12.750 1.00 22.36 243 GLU A O 1
ATOM 1692 N N . TYR A 1 225 ? 25.073 -14.999 -14.261 1.00 19.88 244 TYR A N 1
ATOM 1693 C CA . TYR A 1 225 ? 24.083 -14.268 -13.483 1.00 21.81 244 TYR A CA 1
ATOM 1694 C C . TYR A 1 225 ? 22.897 -15.152 -13.109 1.00 22.35 244 TYR A C 1
ATOM 1695 O O . TYR A 1 225 ? 22.366 -15.040 -11.995 1.00 20.30 244 TYR A O 1
ATOM 1704 N N . GLN A 1 226 ? 22.481 -16.056 -14.018 1.00 21.35 245 GLN A N 1
ATOM 1705 C CA . GLN A 1 226 ? 21.326 -16.916 -13.744 1.00 21.64 245 GLN A CA 1
ATOM 1706 C C . GLN A 1 226 ? 21.565 -17.835 -12.553 1.00 22.34 245 GLN A C 1
ATOM 1707 O O . GLN A 1 226 ? 20.617 -18.187 -11.852 1.00 22.94 245 GLN A O 1
ATOM 1713 N N . ASP A 1 227 ? 22.813 -18.238 -12.316 1.00 22.81 246 ASP A N 1
ATOM 1714 C CA . ASP A 1 227 ? 23.155 -19.253 -11.320 1.00 21.61 246 ASP A CA 1
ATOM 1715 C C . ASP A 1 227 ? 23.684 -18.683 -10.015 1.00 21.97 246 ASP A C 1
ATOM 1716 O O . ASP A 1 227 ? 23.545 -19.320 -8.953 1.00 20.83 246 ASP A O 1
ATOM 1721 N N . ILE A 1 228 ? 24.309 -17.517 -10.089 1.00 21.75 247 ILE A N 1
ATOM 1722 C CA . ILE A 1 228 ? 25.158 -17.019 -9.019 1.00 22.03 247 ILE A CA 1
ATOM 1723 C C . ILE A 1 228 ? 24.551 -15.737 -8.456 1.00 25.17 247 ILE A C 1
ATOM 1724 O O . ILE A 1 228 ? 24.706 -15.438 -7.267 1.00 25.02 247 ILE A O 1
ATOM 1729 N N . MET A 1 229 ? 23.860 -14.970 -9.302 1.00 20.75 248 MET A N 1
ATOM 1730 C CA . MET A 1 229 ? 23.206 -13.743 -8.860 1.00 24.36 248 MET A CA 1
ATOM 1731 C C . MET A 1 229 ? 21.757 -14.037 -8.480 1.00 24.96 248 MET A C 1
ATOM 1732 O O . MET A 1 229 ? 21.051 -14.776 -9.172 1.00 24.19 248 MET A O 1
ATOM 1737 N N . ILE A 1 230 ? 21.330 -13.481 -7.356 1.00 20.44 249 ILE A N 1
ATOM 1738 C CA . ILE A 1 230 ? 19.972 -13.641 -6.851 1.00 23.57 249 ILE A CA 1
ATOM 1739 C C . ILE A 1 230 ? 19.360 -12.252 -6.792 1.00 26.20 249 ILE A C 1
ATOM 1740 O O . ILE A 1 230 ? 19.873 -11.378 -6.079 1.00 27.11 249 ILE A O 1
ATOM 1745 N N . THR A 1 231 ? 18.300 -12.021 -7.571 1.00 27.48 250 THR A N 1
ATOM 1746 C CA . THR A 1 231 ? 17.722 -10.682 -7.661 1.00 27.58 250 THR A CA 1
ATOM 1747 C C . THR A 1 231 ? 16.219 -10.812 -7.523 1.00 26.47 250 THR A C 1
ATOM 1748 O O . THR A 1 231 ? 15.664 -11.902 -7.628 1.00 24.32 250 THR A O 1
ATOM 1752 N N . LYS A 1 232 ? 15.567 -9.666 -7.310 1.00 28.26 251 LYS A N 1
ATOM 1753 C CA . LYS A 1 232 ? 14.129 -9.642 -7.058 1.00 28.31 251 LYS A CA 1
ATOM 1754 C C . LYS A 1 232 ? 13.316 -9.962 -8.313 1.00 26.50 251 LYS A C 1
ATOM 1755 O O . LYS A 1 232 ? 12.233 -10.543 -8.215 1.00 30.31 251 LYS A O 1
ATOM 1757 N N . THR A 1 233 ? 13.801 -9.573 -9.485 1.00 25.72 252 THR A N 1
ATOM 1758 C CA . THR A 1 233 ? 13.073 -9.772 -10.731 1.00 29.32 252 THR A CA 1
ATOM 1759 C C . THR A 1 233 ? 13.433 -11.066 -11.432 1.00 28.96 252 THR A C 1
ATOM 1760 O O . THR A 1 233 ? 12.598 -11.625 -12.150 1.00 27.64 252 THR A O 1
ATOM 1764 N N . GLN A 1 234 ? 14.651 -11.563 -11.230 1.00 28.30 253 GLN A N 1
ATOM 1765 C CA . GLN A 1 234 ? 15.019 -12.823 -11.857 1.00 29.19 253 GLN A CA 1
ATOM 1766 C C . GLN A 1 234 ? 14.539 -14.003 -11.029 1.00 27.42 253 GLN A C 1
ATOM 1767 O O . GLN A 1 234 ? 13.977 -14.959 -11.568 1.00 29.58 253 GLN A O 1
ATOM 1773 N N . ASN A 1 235 ? 14.779 -13.972 -9.719 1.00 25.14 254 ASN A N 1
ATOM 1774 C CA . ASN A 1 235 ? 14.633 -15.194 -8.923 1.00 30.11 254 ASN A CA 1
ATOM 1775 C C . ASN A 1 235 ? 13.193 -15.269 -8.423 1.00 29.67 254 ASN A C 1
ATOM 1776 O O . ASN A 1 235 ? 12.877 -14.960 -7.272 1.00 30.25 254 ASN A O 1
ATOM 1781 N N . THR A 1 236 ? 12.305 -15.681 -9.331 1.00 28.92 255 THR A N 1
ATOM 1782 C CA . THR A 1 236 ? 10.884 -15.821 -9.055 1.00 31.51 255 THR A CA 1
ATOM 1783 C C . THR A 1 236 ? 10.430 -17.207 -9.480 1.00 34.00 255 THR A C 1
ATOM 1784 O O . THR A 1 236 ? 11.060 -17.862 -10.315 1.00 30.39 255 THR A O 1
ATOM 1788 N N . GLU A 1 237 ? 9.310 -17.648 -8.903 1.00 31.93 256 GLU A N 1
ATOM 1789 C CA . GLU A 1 237 ? 8.743 -18.937 -9.295 1.00 37.40 256 GLU A CA 1
ATOM 1790 C C . GLU A 1 237 ? 8.396 -18.963 -10.783 1.00 36.02 256 GLU A C 1
ATOM 1791 O O . GLU A 1 237 ? 8.555 -19.999 -11.438 1.00 39.25 256 GLU A O 1
ATOM 1797 N N . ALA A 1 238 ? 7.947 -17.827 -11.334 1.00 38.14 257 ALA A N 1
ATOM 1798 C CA . ALA A 1 238 ? 7.602 -17.752 -12.753 1.00 37.08 257 ALA A CA 1
ATOM 1799 C C . ALA A 1 238 ? 8.801 -18.024 -13.651 1.00 37.40 257 ALA A C 1
ATOM 1800 O O . ALA A 1 238 ? 8.631 -18.502 -14.782 1.00 37.42 257 ALA A O 1
ATOM 1802 N N . ASN A 1 239 ? 10.011 -17.735 -13.181 1.00 35.08 258 ASN A N 1
ATOM 1803 C CA . ASN A 1 239 ? 11.215 -17.956 -13.969 1.00 33.90 258 ASN A CA 1
ATOM 1804 C C . ASN A 1 239 ? 11.915 -19.271 -13.636 1.00 33.28 258 ASN A C 1
ATOM 1805 O O . ASN A 1 239 ? 13.054 -19.476 -14.074 1.00 31.71 258 ASN A O 1
ATOM 1810 N N . GLY A 1 240 ? 11.275 -20.154 -12.869 1.00 34.35 259 GLY A N 1
ATOM 1811 C CA . GLY A 1 240 ? 11.778 -21.506 -12.650 1.00 33.06 259 GLY A CA 1
ATOM 1812 C C . GLY A 1 240 ? 12.647 -21.731 -11.429 1.00 32.65 259 GLY A C 1
ATOM 1813 O O . GLY A 1 240 ? 13.298 -22.780 -11.341 1.00 32.01 259 GLY A O 1
ATOM 1814 N N . TYR A 1 241 ? 12.661 -20.809 -10.473 1.00 31.32 260 TYR A N 1
ATOM 1815 C CA . TYR A 1 241 ? 13.520 -20.896 -9.305 1.00 29.73 260 TYR A CA 1
ATOM 1816 C C . TYR A 1 241 ? 12.768 -21.451 -8.096 1.00 36.08 260 TYR A C 1
ATOM 1817 O O . TYR A 1 241 ? 11.540 -21.407 -8.024 1.00 37.62 260 TYR A O 1
ATOM 1826 N N . GLY A 1 242 ? 13.535 -21.964 -7.132 1.00 33.48 261 GLY A N 1
ATOM 1827 C CA . GLY A 1 242 ? 13.020 -22.420 -5.862 1.00 37.61 261 GLY A CA 1
ATOM 1828 C C . GLY A 1 242 ? 12.286 -23.749 -5.864 1.00 44.99 261 GLY A C 1
ATOM 1829 O O . GLY A 1 242 ? 11.813 -24.165 -4.802 1.00 46.41 261 GLY A O 1
ATOM 1830 N N . PHE A 1 243 ? 12.168 -24.428 -7.001 1.00 43.47 262 PHE A N 1
ATOM 1831 C CA . PHE A 1 243 ? 11.405 -25.672 -7.056 1.00 48.52 262 PHE A CA 1
ATOM 1832 C C . PHE A 1 243 ? 12.059 -26.711 -6.150 1.00 51.48 262 PHE A C 1
ATOM 1833 O O . PHE A 1 243 ? 13.288 -26.761 -6.043 1.00 49.90 262 PHE A O 1
ATOM 1841 N N . SER A 1 250 ? 4.151 -31.234 -7.892 1.00 86.51 269 SER A N 1
ATOM 1842 C CA . SER A 1 250 ? 2.789 -30.729 -8.051 1.00 84.16 269 SER A CA 1
ATOM 1843 C C . SER A 1 250 ? 2.751 -29.436 -8.863 1.00 86.99 269 SER A C 1
ATOM 1844 O O . SER A 1 250 ? 1.810 -28.648 -8.743 1.00 89.39 269 SER A O 1
ATOM 1846 N N . GLU A 1 251 ? 3.783 -29.215 -9.678 1.00 82.32 270 GLU A N 1
ATOM 1847 C CA . GLU A 1 251 ? 3.841 -28.086 -10.597 1.00 75.25 270 GLU A CA 1
ATOM 1848 C C . GLU A 1 251 ? 4.227 -28.612 -11.969 1.00 70.32 270 GLU A C 1
ATOM 1849 O O . GLU A 1 251 ? 5.198 -29.367 -12.093 1.00 64.60 270 GLU A O 1
ATOM 1851 N N . THR A 1 252 ? 3.458 -28.232 -12.990 1.00 65.83 271 THR A N 1
ATOM 1852 C CA . THR A 1 252 ? 3.817 -28.596 -14.354 1.00 57.24 271 THR A CA 1
ATOM 1853 C C . THR A 1 252 ? 5.178 -28.011 -14.704 1.00 54.47 271 THR A C 1
ATOM 1854 O O . THR A 1 252 ? 5.507 -26.873 -14.338 1.00 55.15 271 THR A O 1
ATOM 1856 N N . VAL A 1 253 ? 5.983 -28.805 -15.386 1.00 45.99 272 VAL A N 1
ATOM 1857 C CA . VAL A 1 253 ? 7.323 -28.365 -15.752 1.00 42.90 272 VAL A CA 1
ATOM 1858 C C . VAL A 1 253 ? 7.216 -27.406 -16.934 1.00 39.67 272 VAL A C 1
ATOM 1859 O O . VAL A 1 253 ? 6.401 -27.604 -17.851 1.00 33.61 272 VAL A O 1
ATOM 1863 N N . THR A 1 254 ? 7.990 -26.326 -16.878 1.00 31.90 273 THR A N 1
ATOM 1864 C CA . THR A 1 254 ? 8.115 -25.337 -17.942 1.00 33.44 273 THR A CA 1
ATOM 1865 C C . THR A 1 254 ? 9.517 -25.388 -18.549 1.00 32.78 273 THR A C 1
ATOM 1866 O O . THR A 1 254 ? 10.449 -25.917 -17.932 1.00 32.28 273 THR A O 1
ATOM 1870 N N . PRO A 1 255 ? 9.712 -24.809 -19.747 1.00 32.36 274 PRO A N 1
ATOM 1871 C CA . PRO A 1 255 ? 11.076 -24.733 -20.302 1.00 30.76 274 PRO A CA 1
ATOM 1872 C C . PRO A 1 255 ? 12.075 -24.055 -19.380 1.00 27.55 274 PRO A C 1
ATOM 1873 O O . PRO A 1 255 ? 13.194 -24.546 -19.217 1.00 26.41 274 PRO A O 1
ATOM 1877 N N . ALA A 1 256 ? 11.698 -22.926 -18.781 1.00 28.73 275 ALA A N 1
ATOM 1878 C CA . ALA A 1 256 ? 12.613 -22.205 -17.901 1.00 29.37 275 ALA A CA 1
ATOM 1879 C C . ALA A 1 256 ? 12.976 -23.026 -16.671 1.00 28.11 275 ALA A C 1
ATOM 1880 O O . ALA A 1 256 ? 14.139 -23.037 -16.244 1.00 28.99 275 ALA A O 1
ATOM 1882 N N . SER A 1 257 ? 11.995 -23.699 -16.069 1.00 27.38 276 SER A N 1
ATOM 1883 C CA . SER A 1 257 ? 12.298 -24.477 -14.871 1.00 26.83 276 SER A CA 1
ATOM 1884 C C . SER A 1 257 ? 13.135 -25.710 -15.207 1.00 28.84 276 SER A C 1
ATOM 1885 O O . SER A 1 257 ? 14.016 -26.098 -14.427 1.00 25.38 276 SER A O 1
ATOM 1888 N N . ASP A 1 258 ? 12.887 -26.341 -16.363 1.00 25.59 277 ASP A N 1
ATOM 1889 C CA . ASP A 1 258 ? 13.731 -27.465 -16.744 1.00 25.60 277 ASP A CA 1
ATOM 1890 C C . ASP A 1 258 ? 15.166 -27.027 -17.016 1.00 26.14 277 ASP A C 1
ATOM 1891 O O . ASP A 1 258 ? 16.113 -27.742 -16.669 1.00 26.91 277 ASP A O 1
ATOM 1896 N N . LEU A 1 259 ? 15.355 -25.877 -17.662 1.00 26.00 278 LEU A N 1
ATOM 1897 C CA . LEU A 1 259 ? 16.709 -25.386 -17.883 1.00 24.74 278 LEU A CA 1
ATOM 1898 C C . LEU A 1 259 ? 17.407 -25.026 -16.562 1.00 25.86 278 LEU A C 1
ATOM 1899 O O . LEU A 1 259 ? 18.614 -25.237 -16.430 1.00 21.58 278 LEU A O 1
ATOM 1904 N N . ARG A 1 260 ? 16.681 -24.472 -15.572 1.00 25.77 279 ARG A N 1
ATOM 1905 C CA . ARG A 1 260 ? 17.295 -24.303 -14.247 1.00 26.47 279 ARG A CA 1
ATOM 1906 C C . ARG A 1 260 ? 17.775 -25.634 -13.689 1.00 25.69 279 ARG A C 1
ATOM 1907 O O . ARG A 1 260 ? 18.861 -25.722 -13.101 1.00 26.59 279 ARG A O 1
ATOM 1915 N N . ARG A 1 261 ? 16.962 -26.684 -13.842 1.00 26.75 280 ARG A N 1
ATOM 1916 C CA . ARG A 1 261 ? 17.315 -27.966 -13.254 1.00 27.29 280 ARG A CA 1
ATOM 1917 C C . ARG A 1 261 ? 18.601 -28.529 -13.861 1.00 27.49 280 ARG A C 1
ATOM 1918 O O . ARG A 1 261 ? 19.449 -29.051 -13.135 1.00 25.96 280 ARG A O 1
ATOM 1926 N N . ILE A 1 262 ? 18.787 -28.427 -15.182 1.00 27.21 281 ILE A N 1
ATOM 1927 C CA . ILE A 1 262 ? 20.009 -29.026 -15.721 1.00 23.34 281 ILE A CA 1
ATOM 1928 C C . ILE A 1 262 ? 21.243 -28.250 -15.275 1.00 22.19 281 ILE A C 1
ATOM 1929 O O . ILE A 1 262 ? 22.310 -28.845 -15.088 1.00 22.16 281 ILE A O 1
ATOM 1934 N N . TRP A 1 263 ? 21.140 -26.924 -15.089 1.00 22.22 282 TRP A N 1
ATOM 1935 C CA . TRP A 1 263 ? 22.289 -26.186 -14.575 1.00 23.65 282 TRP A CA 1
ATOM 1936 C C . TRP A 1 263 ? 22.515 -26.482 -13.094 1.00 23.99 282 TRP A C 1
ATOM 1937 O O . TRP A 1 263 ? 23.666 -26.585 -12.652 1.00 23.28 282 TRP A O 1
ATOM 1948 N N . ARG A 1 264 ? 21.436 -26.632 -12.315 1.00 24.35 283 ARG A N 1
ATOM 1949 C CA . ARG A 1 264 ? 21.600 -27.028 -10.914 1.00 26.86 283 ARG A CA 1
ATOM 1950 C C . ARG A 1 264 ? 22.233 -28.405 -10.801 1.00 25.35 283 ARG A C 1
ATOM 1951 O O . ARG A 1 264 ? 23.065 -28.646 -9.922 1.00 28.68 283 ARG A O 1
ATOM 1959 N N . GLU A 1 265 ? 21.852 -29.332 -11.677 1.00 26.48 284 GLU A N 1
ATOM 1960 C CA . GLU A 1 265 ? 22.436 -30.664 -11.601 1.00 27.51 284 GLU A CA 1
ATOM 1961 C C . GLU A 1 265 ? 23.893 -30.648 -12.049 1.00 25.97 284 GLU A C 1
ATOM 1962 O O . GLU A 1 265 ? 24.711 -31.398 -11.513 1.00 25.91 284 GLU A O 1
ATOM 1968 N N . PHE A 1 266 ? 24.239 -29.783 -13.006 1.00 25.85 285 PHE A N 1
ATOM 1969 C CA . PHE A 1 266 ? 25.640 -29.573 -13.369 1.00 23.34 285 PHE A CA 1
ATOM 1970 C C . PHE A 1 266 ? 26.472 -29.153 -12.162 1.00 23.59 285 PHE A C 1
ATOM 1971 O O . PHE A 1 266 ? 27.567 -29.677 -11.932 1.00 23.83 285 PHE A O 1
ATOM 1979 N N . TYR A 1 267 ? 25.984 -28.177 -11.407 1.00 22.70 286 TYR A N 1
ATOM 1980 C CA . TYR A 1 267 ? 26.668 -27.709 -10.207 1.00 24.60 286 TYR A CA 1
ATOM 1981 C C . TYR A 1 267 ? 26.424 -28.596 -8.990 1.00 27.27 286 TYR A C 1
ATOM 1982 O O . TYR A 1 267 ? 27.031 -28.345 -7.938 1.00 25.89 286 TYR A O 1
ATOM 1991 N N . GLU A 1 268 ? 25.574 -29.621 -9.115 1.00 26.36 287 GLU A N 1
ATOM 1992 C CA . GLU A 1 268 ? 25.182 -30.474 -7.996 1.00 27.72 287 GLU A CA 1
ATOM 1993 C C . GLU A 1 268 ? 24.780 -29.618 -6.797 1.00 29.91 287 GLU A C 1
ATOM 1994 O O . GLU A 1 268 ? 25.302 -29.762 -5.692 1.00 31.00 287 GLU A O 1
ATOM 2000 N N . GLU A 1 269 ? 23.878 -28.655 -7.053 1.00 28.61 288 GLU A N 1
ATOM 2001 C CA . GLU A 1 269 ? 23.211 -27.849 -6.039 1.00 31.54 288 GLU A CA 1
ATOM 2002 C C . GLU A 1 269 ? 21.823 -28.412 -5.794 1.00 33.26 288 GLU A C 1
ATOM 2003 O O . GLU A 1 269 ? 21.094 -28.672 -6.765 1.00 31.35 288 GLU A O 1
ATOM 2009 N N . PRO A 1 270 ? 21.394 -28.620 -4.540 1.00 35.20 289 PRO A N 1
ATOM 2010 C CA . PRO A 1 270 ? 20.068 -29.226 -4.324 1.00 37.83 289 PRO A CA 1
ATOM 2011 C C . PRO A 1 270 ? 18.921 -28.245 -4.515 1.00 37.27 289 PRO A C 1
ATOM 2012 O O . PRO A 1 270 ? 17.777 -28.684 -4.684 1.00 37.45 289 PRO A O 1
ATOM 2016 N N . ARG A 1 271 ? 19.189 -26.943 -4.517 1.00 34.91 290 ARG A N 1
ATOM 2017 C CA . ARG A 1 271 ? 18.146 -25.947 -4.707 1.00 36.03 290 ARG A CA 1
ATOM 2018 C C . ARG A 1 271 ? 18.739 -24.711 -5.367 1.00 33.96 290 ARG A C 1
ATOM 2019 O O . ARG A 1 271 ? 19.946 -24.474 -5.315 1.00 35.87 290 ARG A O 1
ATOM 2027 N N . ASP A 1 272 ? 17.886 -23.931 -6.002 1.00 33.43 291 ASP A N 1
ATOM 2028 C CA . ASP A 1 272 ? 18.197 -22.524 -6.231 1.00 31.86 291 ASP A CA 1
ATOM 2029 C C . ASP A 1 272 ? 17.106 -21.718 -5.530 1.00 32.59 291 ASP A C 1
ATOM 2030 O O . ASP A 1 272 ? 16.218 -22.277 -4.885 1.00 33.60 291 ASP A O 1
ATOM 2035 N N . PHE A 1 273 ? 17.163 -20.404 -5.629 1.00 30.75 292 PHE A N 1
ATOM 2036 C CA . PHE A 1 273 ? 16.507 -19.573 -4.632 1.00 31.34 292 PHE A CA 1
ATOM 2037 C C . PHE A 1 273 ? 15.506 -18.618 -5.247 1.00 30.93 292 PHE A C 1
ATOM 2038 O O . PHE A 1 273 ? 15.790 -17.982 -6.266 1.00 29.16 292 PHE A O 1
ATOM 2046 N N . ILE A 1 274 ? 14.347 -18.503 -4.593 1.00 28.99 293 ILE A N 1
ATOM 2047 C CA . ILE A 1 274 ? 13.524 -17.301 -4.681 1.00 30.06 293 ILE A CA 1
ATOM 2048 C C . ILE A 1 274 ? 14.146 -16.222 -3.799 1.00 30.08 293 ILE A C 1
ATOM 2049 O O . ILE A 1 274 ? 14.573 -16.494 -2.664 1.00 29.63 293 ILE A O 1
ATOM 2054 N N . TYR A 1 275 ? 14.193 -14.993 -4.329 1.00 28.62 294 TYR A N 1
ATOM 2055 C CA . TYR A 1 275 ? 14.855 -13.869 -3.668 1.00 29.93 294 TYR A CA 1
ATOM 2056 C C . TYR A 1 275 ? 14.499 -13.779 -2.183 1.00 27.48 294 TYR A C 1
ATOM 2057 O O . TYR A 1 275 ? 15.382 -13.791 -1.326 1.00 30.10 294 TYR A O 1
ATOM 2066 N N . ALA A 1 276 ? 13.207 -13.698 -1.863 1.00 26.29 295 ALA A N 1
ATOM 2067 C CA . ALA A 1 276 ? 12.789 -13.531 -0.471 1.00 31.00 295 ALA A CA 1
ATOM 2068 C C . ALA A 1 276 ? 13.101 -14.742 0.409 1.00 32.97 295 ALA A C 1
ATOM 2069 O O . ALA A 1 276 ? 12.979 -14.637 1.634 1.00 31.69 295 ALA A O 1
ATOM 2071 N N . ASP A 1 277 ? 13.502 -15.874 -0.177 1.00 31.55 296 ASP A N 1
ATOM 2072 C CA . ASP A 1 277 ? 13.763 -17.121 0.540 1.00 32.70 296 ASP A CA 1
ATOM 2073 C C . ASP A 1 277 ? 15.244 -17.343 0.821 1.00 29.83 296 ASP A C 1
ATOM 2074 O O . ASP A 1 277 ? 15.603 -18.341 1.454 1.00 29.90 296 ASP A O 1
ATOM 2079 N N . THR A 1 278 ? 16.097 -16.443 0.377 1.00 28.67 297 THR A N 1
ATOM 2080 C CA . THR A 1 278 ? 17.538 -16.620 0.520 1.00 30.99 297 THR A CA 1
ATOM 2081 C C . THR A 1 278 ? 17.935 -16.562 1.992 1.00 35.23 297 THR A C 1
ATOM 2082 O O . THR A 1 278 ? 17.521 -15.635 2.699 1.00 35.75 297 THR A O 1
ATOM 2086 N N . PRO A 1 279 ? 18.747 -17.502 2.484 1.00 36.09 298 PRO A N 1
ATOM 2087 C CA . PRO A 1 279 ? 19.210 -17.435 3.881 1.00 36.08 298 PRO A CA 1
ATOM 2088 C C . PRO A 1 279 ? 20.011 -16.172 4.164 1.00 40.10 298 PRO A C 1
ATOM 2089 O O . PRO A 1 279 ? 20.623 -15.569 3.272 1.00 36.42 298 PRO A O 1
ATOM 2093 N N . TYR A 1 280 ? 19.997 -15.767 5.437 1.00 40.24 299 TYR A N 1
ATOM 2094 C CA . TYR A 1 280 ? 20.834 -14.660 5.916 1.00 41.40 299 TYR A CA 1
ATOM 2095 C C . TYR A 1 280 ? 22.164 -15.259 6.347 1.00 43.71 299 TYR A C 1
ATOM 2096 O O . TYR A 1 280 ? 22.291 -15.781 7.459 1.00 46.22 299 TYR A O 1
ATOM 2105 N N . ASP A 1 281 ? 23.168 -15.195 5.466 1.00 43.29 300 ASP A N 1
ATOM 2106 C CA . ASP A 1 281 ? 24.397 -15.947 5.711 1.00 43.80 300 ASP A CA 1
ATOM 2107 C C . ASP A 1 281 ? 25.518 -15.324 4.876 1.00 45.25 300 ASP A C 1
ATOM 2108 O O . ASP A 1 281 ? 25.622 -15.590 3.675 1.00 39.73 300 ASP A O 1
ATOM 2113 N N . THR A 1 282 ? 26.353 -14.512 5.525 1.00 44.43 301 THR A N 1
ATOM 2114 C CA . THR A 1 282 ? 27.393 -13.776 4.820 1.00 47.23 301 THR A CA 1
ATOM 2115 C C . THR A 1 282 ? 28.631 -14.609 4.528 1.00 43.79 301 THR A C 1
ATOM 2116 O O . THR A 1 282 ? 29.505 -14.133 3.799 1.00 44.34 301 THR A O 1
ATOM 2120 N N . THR A 1 283 ? 28.751 -15.817 5.080 1.00 41.63 302 THR A N 1
ATOM 2121 C CA . THR A 1 283 ? 29.854 -16.659 4.638 1.00 44.70 302 THR A CA 1
ATOM 2122 C C . THR A 1 283 ? 29.625 -17.143 3.209 1.00 43.82 302 THR A C 1
ATOM 2123 O O . THR A 1 283 ? 30.586 -17.442 2.493 1.00 45.36 302 THR A O 1
ATOM 2127 N N . ARG A 1 284 ? 28.371 -17.216 2.775 1.00 41.87 303 ARG A N 1
ATOM 2128 C CA . ARG A 1 284 ? 28.033 -17.643 1.426 1.00 37.31 303 ARG A CA 1
ATOM 2129 C C . ARG A 1 284 ? 27.535 -16.514 0.540 1.00 34.51 303 ARG A C 1
ATOM 2130 O O . ARG A 1 284 ? 27.899 -16.459 -0.636 1.00 30.85 303 ARG A O 1
ATOM 2138 N N . PHE A 1 285 ? 26.712 -15.608 1.062 1.00 32.21 304 PHE A N 1
ATOM 2139 C CA . PHE A 1 285 ? 26.050 -14.598 0.253 1.00 33.02 304 PHE A CA 1
ATOM 2140 C C . PHE A 1 285 ? 26.623 -13.216 0.534 1.00 37.09 304 PHE A C 1
ATOM 2141 O O . PHE A 1 285 ? 26.871 -12.855 1.690 1.00 37.34 304 PHE A O 1
ATOM 2149 N N . GLU A 1 286 ? 26.844 -12.454 -0.535 1.00 30.03 305 GLU A N 1
ATOM 2150 C CA . GLU A 1 286 ? 27.339 -11.088 -0.455 1.00 30.23 305 GLU A CA 1
ATOM 2151 C C . GLU A 1 286 ? 26.307 -10.174 -1.091 1.00 33.00 305 GLU A C 1
ATOM 2152 O O . GLU A 1 286 ? 25.829 -10.448 -2.196 1.00 29.98 305 GLU A O 1
ATOM 2158 N N . GLU A 1 287 ? 25.950 -9.098 -0.393 1.00 32.31 306 GLU A N 1
ATOM 2159 C CA . GLU A 1 287 ? 25.036 -8.115 -0.954 1.00 32.81 306 GLU A CA 1
ATOM 2160 C C . GLU A 1 287 ? 25.781 -7.257 -1.968 1.00 32.05 306 GLU A C 1
ATOM 2161 O O . GLU A 1 287 ? 26.861 -6.734 -1.682 1.00 31.36 306 GLU A O 1
ATOM 2163 N N . VAL A 1 288 ? 25.210 -7.123 -3.158 1.00 32.62 307 VAL A N 1
ATOM 2164 C CA . VAL A 1 288 ? 25.782 -6.322 -4.228 1.00 30.37 307 VAL A CA 1
ATOM 2165 C C . VAL A 1 288 ? 24.666 -5.460 -4.797 1.00 30.29 307 VAL A C 1
ATOM 2166 O O . VAL A 1 288 ? 23.512 -5.572 -4.392 1.00 33.03 307 VAL A O 1
ATOM 2170 N N . SER A 1 289 ? 25.011 -4.619 -5.770 1.00 31.61 308 SER A N 1
ATOM 2171 C CA . SER A 1 289 ? 24.027 -3.655 -6.244 1.00 34.75 308 SER A CA 1
ATOM 2172 C C . SER A 1 289 ? 22.840 -4.349 -6.904 1.00 34.05 308 SER A C 1
ATOM 2173 O O . SER A 1 289 ? 21.706 -3.884 -6.764 1.00 34.14 308 SER A O 1
ATOM 2176 N N . GLN A 1 290 ? 23.072 -5.475 -7.597 1.00 34.26 309 GLN A N 1
ATOM 2177 C CA . GLN A 1 290 ? 21.992 -6.170 -8.293 1.00 33.19 309 GLN A CA 1
ATOM 2178 C C . GLN A 1 290 ? 21.111 -6.990 -7.356 1.00 31.48 309 GLN A C 1
ATOM 2179 O O . GLN A 1 290 ? 19.980 -7.340 -7.724 1.00 28.93 309 GLN A O 1
ATOM 2185 N N . GLY A 1 291 ? 21.602 -7.310 -6.166 1.00 31.05 310 GLY A N 1
ATOM 2186 C CA . GLY A 1 291 ? 20.900 -8.214 -5.275 1.00 30.43 310 GLY A CA 1
ATOM 2187 C C . GLY A 1 291 ? 21.859 -8.998 -4.408 1.00 31.43 310 GLY A C 1
ATOM 2188 O O . GLY A 1 291 ? 22.595 -8.407 -3.616 1.00 33.18 310 GLY A O 1
ATOM 2189 N N . ILE A 1 292 ? 21.882 -10.323 -4.549 1.00 29.01 311 ILE A N 1
ATOM 2190 C CA . ILE A 1 292 ? 22.718 -11.189 -3.724 1.00 28.66 311 ILE A CA 1
ATOM 2191 C C . ILE A 1 292 ? 23.648 -12.004 -4.620 1.00 27.30 311 ILE A C 1
ATOM 2192 O O . ILE A 1 292 ? 23.220 -12.537 -5.647 1.00 25.75 311 ILE A O 1
ATOM 2197 N N . PHE A 1 293 ? 24.910 -12.120 -4.215 1.00 27.45 312 PHE A N 1
ATOM 2198 C CA . PHE A 1 293 ? 25.939 -12.855 -4.952 1.00 26.96 312 PHE A CA 1
ATOM 2199 C C . PHE A 1 293 ? 26.268 -14.131 -4.183 1.00 25.94 312 PHE A C 1
ATOM 2200 O O . PHE A 1 293 ? 26.645 -14.065 -3.010 1.00 28.32 312 PHE A O 1
ATOM 2208 N N . ASP A 1 294 ? 26.117 -15.289 -4.831 1.00 24.30 313 ASP A N 1
ATOM 2209 C CA . ASP A 1 294 ? 26.306 -16.590 -4.177 1.00 24.83 313 ASP A CA 1
ATOM 2210 C C . ASP A 1 294 ? 27.736 -17.073 -4.407 1.00 26.14 313 ASP A C 1
ATOM 2211 O O . ASP A 1 294 ? 28.057 -17.633 -5.469 1.00 23.95 313 ASP A O 1
ATOM 2216 N N . HIS A 1 295 ? 28.598 -16.903 -3.393 1.00 22.50 314 HIS A N 1
ATOM 2217 C CA . HIS A 1 295 ? 29.998 -17.283 -3.563 1.00 25.13 314 HIS A CA 1
ATOM 2218 C C . HIS A 1 295 ? 30.213 -18.791 -3.565 1.00 24.27 314 HIS A C 1
ATOM 2219 O O . HIS A 1 295 ? 31.277 -19.245 -4.002 1.00 24.43 314 HIS A O 1
ATOM 2226 N N . GLN A 1 296 ? 29.244 -19.580 -3.091 1.00 23.89 315 GLN A N 1
ATOM 2227 C CA . GLN A 1 296 ? 29.391 -21.029 -3.162 1.00 27.07 315 GLN A CA 1
ATOM 2228 C C . GLN A 1 296 ? 29.331 -21.513 -4.613 1.00 22.35 315 GLN A C 1
ATOM 2229 O O . GLN A 1 296 ? 30.172 -22.307 -5.050 1.00 21.01 315 GLN A O 1
ATOM 2235 N N . VAL A 1 297 ? 28.325 -21.064 -5.366 1.00 22.50 316 VAL A N 1
ATOM 2236 C CA . VAL A 1 297 ? 28.224 -21.464 -6.769 1.00 21.29 316 VAL A CA 1
ATOM 2237 C C . VAL A 1 297 ? 29.322 -20.793 -7.598 1.00 21.25 316 VAL A C 1
ATOM 2238 O O . VAL A 1 297 ? 29.824 -21.385 -8.563 1.00 23.05 316 VAL A O 1
ATOM 2242 N N . MET A 1 298 ? 29.733 -19.565 -7.240 1.00 20.70 317 MET A N 1
ATOM 2243 C CA . MET A 1 298 ? 30.875 -18.946 -7.924 1.00 19.83 317 MET A CA 1
ATOM 2244 C C . MET A 1 298 ? 32.127 -19.805 -7.801 1.00 21.45 317 MET A C 1
ATOM 2245 O O . MET A 1 298 ? 32.885 -19.969 -8.773 1.00 21.61 317 MET A O 1
ATOM 2250 N N . ARG A 1 299 ? 32.380 -20.340 -6.596 1.00 20.83 318 ARG A N 1
ATOM 2251 C CA . ARG A 1 299 ? 33.542 -21.193 -6.382 1.00 20.08 318 ARG A CA 1
ATOM 2252 C C . ARG A 1 299 ? 33.489 -22.416 -7.289 1.00 20.26 318 ARG A C 1
ATOM 2253 O O . ARG A 1 299 ? 34.515 -22.851 -7.821 1.00 21.37 318 ARG A O 1
ATOM 2261 N N . LYS A 1 300 ? 32.297 -23.008 -7.441 1.00 19.25 319 LYS A N 1
ATOM 2262 C CA . LYS A 1 300 ? 32.150 -24.189 -8.281 1.00 20.01 319 LYS A CA 1
ATOM 2263 C C . LYS A 1 300 ? 32.374 -23.848 -9.755 1.00 21.29 319 LYS A C 1
ATOM 2264 O O . LYS A 1 300 ? 33.018 -24.613 -10.478 1.00 20.61 319 LYS A O 1
ATOM 2270 N N . ARG A 1 301 ? 31.864 -22.695 -10.205 1.00 20.34 320 ARG A N 1
ATOM 2271 C CA . ARG A 1 301 ? 32.059 -22.272 -11.591 1.00 19.45 320 ARG A CA 1
ATOM 2272 C C . ARG A 1 301 ? 33.535 -22.039 -11.890 1.00 19.93 320 ARG A C 1
ATOM 2273 O O . ARG A 1 301 ? 34.041 -22.481 -12.934 1.00 18.25 320 ARG A O 1
ATOM 2281 N N . TYR A 1 302 ? 34.248 -21.367 -10.974 1.00 18.53 321 TYR A N 1
ATOM 2282 C CA . TYR A 1 302 ? 35.707 -21.278 -11.057 1.00 18.54 321 TYR A CA 1
ATOM 2283 C C . TYR A 1 302 ? 36.368 -22.646 -11.087 1.00 18.24 321 TYR A C 1
ATOM 2284 O O . TYR A 1 302 ? 37.347 -22.847 -11.817 1.00 20.26 321 TYR A O 1
ATOM 2293 N N . ALA A 1 303 ? 35.869 -23.595 -10.293 1.00 19.04 322 ALA A N 1
ATOM 2294 C CA . ALA A 1 303 ? 36.546 -24.884 -10.181 1.00 19.18 322 ALA A CA 1
ATOM 2295 C C . ALA A 1 303 ? 36.532 -25.627 -11.512 1.00 19.67 322 ALA A C 1
ATOM 2296 O O . ALA A 1 303 ? 37.511 -26.302 -11.867 1.00 20.15 322 ALA A O 1
ATOM 2298 N N . ILE A 1 304 ? 35.448 -25.494 -12.277 1.00 18.69 323 ILE A N 1
ATOM 2299 C CA . ILE A 1 304 ? 35.410 -26.095 -13.615 1.00 19.90 323 ILE A CA 1
ATOM 2300 C C . ILE A 1 304 ? 36.527 -25.530 -14.482 1.00 17.99 323 ILE A C 1
ATOM 2301 O O . ILE A 1 304 ? 37.278 -26.277 -15.119 1.00 20.55 323 ILE A O 1
ATOM 2306 N N . SER A 1 305 ? 36.664 -24.204 -14.513 1.00 18.15 324 SER A N 1
ATOM 2307 C CA . SER A 1 305 ? 37.710 -23.589 -15.338 1.00 19.84 324 SER A CA 1
ATOM 2308 C C . SER A 1 305 ? 39.099 -23.997 -14.867 1.00 19.64 324 SER A C 1
ATOM 2309 O O . SER A 1 305 ? 40.000 -24.241 -15.683 1.00 17.13 324 SER A O 1
ATOM 2312 N N . PHE A 1 306 ? 39.290 -24.070 -13.546 1.00 19.66 325 PHE A N 1
ATOM 2313 C CA . PHE A 1 306 ? 40.615 -24.338 -12.998 1.00 18.92 325 PHE A CA 1
ATOM 2314 C C . PHE A 1 306 ? 41.019 -25.800 -13.171 1.00 19.41 325 PHE A C 1
ATOM 2315 O O . PHE A 1 306 ? 42.198 -26.086 -13.416 1.00 19.65 325 PHE A O 1
ATOM 2323 N N . ASP A 1 307 ? 40.066 -26.737 -13.024 1.00 17.53 326 ASP A N 1
ATOM 2324 C CA . ASP A 1 307 ? 40.325 -28.138 -13.358 1.00 19.28 326 ASP A CA 1
ATOM 2325 C C . ASP A 1 307 ? 40.774 -28.280 -14.805 1.00 21.13 326 ASP A C 1
ATOM 2326 O O . ASP A 1 307 ? 41.718 -29.019 -15.107 1.00 22.23 326 ASP A O 1
ATOM 2331 N N . THR A 1 308 ? 40.064 -27.623 -15.728 1.00 20.71 327 THR A N 1
ATOM 2332 C CA . THR A 1 308 ? 40.429 -27.731 -17.138 1.00 19.82 327 THR A CA 1
ATOM 2333 C C . THR A 1 308 ? 41.825 -27.184 -17.356 1.00 20.50 327 THR A C 1
ATOM 2334 O O . THR A 1 308 ? 42.668 -27.830 -17.986 1.00 20.95 327 THR A O 1
ATOM 2338 N N . LEU A 1 309 ? 42.104 -26.018 -16.768 1.00 17.78 328 LEU A N 1
ATOM 2339 C CA . LEU A 1 309 ? 43.422 -25.414 -16.900 1.00 18.83 328 LEU A CA 1
ATOM 2340 C C . LEU A 1 309 ? 44.509 -26.325 -16.342 1.00 18.24 328 LEU A C 1
ATOM 2341 O O . LEU A 1 309 ? 45.541 -26.526 -16.975 1.00 19.86 328 LEU A O 1
ATOM 2346 N N . LEU A 1 310 ? 44.310 -26.862 -15.137 1.00 19.55 329 LEU A N 1
ATOM 2347 C CA . LEU A 1 310 ? 45.400 -27.576 -14.481 1.00 18.76 329 LEU A CA 1
ATOM 2348 C C . LEU A 1 310 ? 45.658 -28.924 -15.141 1.00 20.78 329 LEU A C 1
ATOM 2349 O O . LEU A 1 310 ? 46.819 -29.328 -15.305 1.00 21.32 329 LEU A O 1
ATOM 2354 N N . LEU A 1 311 ? 44.590 -29.644 -15.514 1.00 19.44 330 LEU A N 1
ATOM 2355 C CA . LEU A 1 311 ? 44.769 -30.917 -16.212 1.00 19.33 330 LEU A CA 1
ATOM 2356 C C . LEU A 1 311 ? 45.365 -30.702 -17.605 1.00 21.87 330 LEU A C 1
ATOM 2357 O O . LEU A 1 311 ? 46.191 -31.504 -18.074 1.00 20.96 330 LEU A O 1
ATOM 2362 N N . GLU A 1 312 ? 44.967 -29.619 -18.274 1.00 20.36 331 GLU A N 1
ATOM 2363 C CA . GLU A 1 312 ? 45.565 -29.274 -19.563 1.00 21.33 331 GLU A CA 1
ATOM 2364 C C . GLU A 1 312 ? 47.045 -28.951 -19.409 1.00 20.60 331 GLU A C 1
ATOM 2365 O O . GLU A 1 312 ? 47.893 -29.505 -20.122 1.00 21.64 331 GLU A O 1
ATOM 2371 N N . ALA A 1 313 ? 47.378 -28.067 -18.463 1.00 19.94 332 ALA A N 1
ATOM 2372 C CA . ALA A 1 313 ? 48.780 -27.706 -18.252 1.00 22.34 332 ALA A CA 1
ATOM 2373 C C . ALA A 1 313 ? 49.617 -28.935 -17.909 1.00 21.27 332 ALA A C 1
ATOM 2374 O O . ALA A 1 313 ? 50.730 -29.094 -18.420 1.00 22.87 332 ALA A O 1
ATOM 2376 N N . GLN A 1 314 ? 49.082 -29.821 -17.065 1.00 23.53 333 GLN A N 1
ATOM 2377 C CA . GLN A 1 314 ? 49.781 -31.060 -16.709 1.00 23.33 333 GLN A CA 1
ATOM 2378 C C . GLN A 1 314 ? 50.075 -31.911 -17.938 1.00 24.20 333 GLN A C 1
ATOM 2379 O O . GLN A 1 314 ? 51.184 -32.434 -18.097 1.00 25.73 333 GLN A O 1
ATOM 2385 N N . ASP A 1 315 ? 49.087 -32.070 -18.820 1.00 22.90 334 ASP A N 1
ATOM 2386 C CA . ASP A 1 315 ? 49.302 -32.890 -20.004 1.00 25.04 334 ASP A CA 1
ATOM 2387 C C . ASP A 1 315 ? 50.324 -32.256 -20.947 1.00 26.00 334 ASP A C 1
ATOM 2388 O O . ASP A 1 315 ? 51.229 -32.943 -21.438 1.00 25.61 334 ASP A O 1
ATOM 2393 N N . ARG A 1 316 ? 50.211 -30.948 -21.198 1.00 24.27 335 ARG A N 1
ATOM 2394 C CA . ARG A 1 316 ? 51.188 -30.275 -22.054 1.00 23.96 335 ARG A CA 1
ATOM 2395 C C . ARG A 1 316 ? 52.599 -30.394 -21.480 1.00 26.12 335 ARG A C 1
ATOM 2396 O O . ARG A 1 316 ? 53.559 -30.666 -22.212 1.00 25.11 335 ARG A O 1
ATOM 2404 N N . ALA A 1 317 ? 52.740 -30.178 -20.170 1.00 24.36 336 ALA A N 1
ATOM 2405 C CA . ALA A 1 317 ? 54.055 -30.224 -19.539 1.00 26.99 336 ALA A CA 1
ATOM 2406 C C . ALA A 1 317 ? 54.640 -31.632 -19.579 1.00 29.58 336 ALA A C 1
ATOM 2407 O O . ALA A 1 317 ? 55.838 -31.807 -19.825 1.00 26.32 336 ALA A O 1
ATOM 2409 N N . PHE A 1 318 ? 53.816 -32.650 -19.332 1.00 28.06 337 PHE A N 1
ATOM 2410 C CA . PHE A 1 318 ? 54.319 -34.017 -19.415 1.00 29.93 337 PHE A CA 1
ATOM 2411 C C . PHE A 1 318 ? 54.836 -34.336 -20.815 1.00 30.27 337 PHE A C 1
ATOM 2412 O O . PHE A 1 318 ? 55.890 -34.962 -20.964 1.00 33.09 337 PHE A O 1
ATOM 2420 N N . LYS A 1 319 ? 54.117 -33.919 -21.860 1.00 29.16 338 LYS A N 1
ATOM 2421 C CA . LYS A 1 319 ? 54.604 -34.182 -23.219 1.00 30.55 338 LYS A CA 1
ATOM 2422 C C . LYS A 1 319 ? 55.799 -33.300 -23.588 1.00 30.80 338 LYS A C 1
ATOM 2423 O O . LYS A 1 319 ? 56.609 -33.688 -24.431 1.00 32.78 338 LYS A O 1
ATOM 2429 N N . ALA A 1 320 ? 55.922 -32.118 -22.988 1.00 29.32 339 ALA A N 1
ATOM 2430 C CA . ALA A 1 320 ? 57.089 -31.276 -23.233 1.00 33.70 339 ALA A CA 1
ATOM 2431 C C . ALA A 1 320 ? 58.318 -31.728 -22.451 1.00 33.51 339 ALA A C 1
ATOM 2432 O O . ALA A 1 3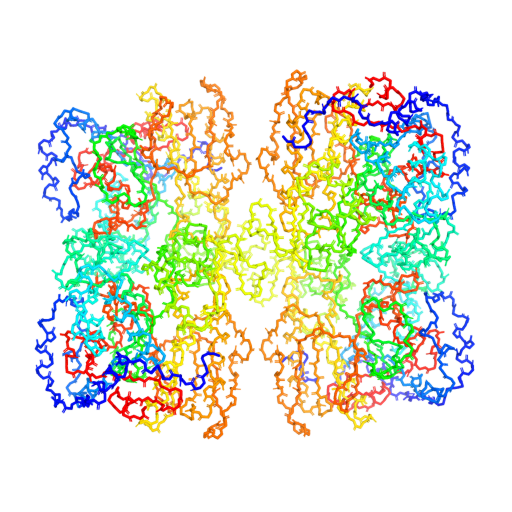20 ? 59.426 -31.273 -22.751 1.00 32.77 339 ALA A O 1
ATOM 2434 N N . GLY A 1 321 ? 58.150 -32.591 -21.453 1.00 31.98 340 GLY A N 1
ATOM 2435 C CA . GLY A 1 321 ? 59.289 -33.116 -20.722 1.00 33.11 340 GLY A CA 1
ATOM 2436 C C . GLY A 1 321 ? 59.866 -32.189 -19.684 1.00 33.29 340 GLY A C 1
ATOM 2437 O O . GLY A 1 321 ? 60.995 -32.407 -19.235 1.00 31.97 340 GLY A O 1
ATOM 2438 N N . LYS A 1 322 ? 59.127 -31.158 -19.288 1.00 31.49 341 LYS A N 1
ATOM 2439 C CA . LYS A 1 322 ? 59.588 -30.191 -18.306 1.00 32.26 341 LYS A CA 1
ATOM 2440 C C . LYS A 1 322 ? 58.378 -29.709 -17.522 1.00 32.78 341 LYS A C 1
ATOM 2441 O O . LYS A 1 322 ? 57.238 -29.883 -17.970 1.00 31.63 341 LYS A O 1
ATOM 2447 N N . PRO A 1 323 ? 58.583 -29.127 -16.337 1.00 32.44 342 PRO A N 1
ATOM 2448 C CA . PRO A 1 323 ? 57.442 -28.670 -15.537 1.00 30.49 342 PRO A CA 1
ATOM 2449 C C . PRO A 1 323 ? 56.807 -27.417 -16.131 1.00 29.57 342 PRO A C 1
ATOM 2450 O O . PRO A 1 323 ? 57.435 -26.646 -16.859 1.00 28.64 342 PRO A O 1
ATOM 2454 N N . ALA A 1 324 ? 55.527 -27.229 -15.821 1.00 28.42 343 ALA A N 1
ATOM 2455 C CA . ALA A 1 324 ? 54.780 -26.091 -16.337 1.00 26.07 343 ALA A CA 1
ATOM 2456 C C . ALA A 1 324 ? 54.950 -24.896 -15.415 1.00 27.05 343 ALA A C 1
ATOM 2457 O O . ALA A 1 324 ? 54.998 -25.043 -14.189 1.00 25.21 343 ALA A O 1
ATOM 2459 N N . TYR A 1 325 ? 55.035 -23.715 -16.021 1.00 25.97 344 TYR A N 1
ATOM 2460 C CA . TYR A 1 325 ? 55.048 -22.427 -15.329 1.00 24.02 344 TYR A CA 1
ATOM 2461 C C . TYR A 1 325 ? 53.761 -21.720 -15.743 1.00 25.01 344 TYR A C 1
ATOM 2462 O O . TYR A 1 325 ? 53.685 -21.178 -16.853 1.00 22.86 344 TYR A O 1
ATOM 2471 N N . ILE A 1 326 ? 52.746 -21.723 -14.878 1.00 20.42 345 ILE A N 1
ATOM 2472 C CA . ILE A 1 326 ? 51.430 -21.225 -15.262 1.00 21.06 345 ILE A CA 1
ATOM 2473 C C . ILE A 1 326 ? 51.303 -19.745 -14.916 1.00 23.56 345 ILE A C 1
ATOM 2474 O O . ILE A 1 326 ? 51.327 -19.366 -13.739 1.00 23.72 345 ILE A O 1
ATOM 2479 N N . HIS A 1 327 ? 51.119 -18.914 -15.943 1.00 22.14 346 HIS A N 1
ATOM 2480 C CA . HIS A 1 327 ? 50.766 -17.506 -15.764 1.00 21.90 346 HIS A CA 1
ATOM 2481 C C . HIS A 1 327 ? 49.245 -17.424 -15.644 1.00 21.42 346 HIS A C 1
ATOM 2482 O O . HIS A 1 327 ? 48.523 -17.542 -16.641 1.00 20.84 346 HIS A O 1
ATOM 2489 N N . VAL A 1 328 ? 48.744 -17.238 -14.424 1.00 20.52 347 VAL A N 1
ATOM 2490 C CA . VAL A 1 328 ? 47.308 -17.218 -14.151 1.00 21.34 347 VAL A CA 1
ATOM 2491 C C . VAL A 1 328 ? 46.820 -15.777 -14.076 1.00 23.80 347 VAL A C 1
ATOM 2492 O O . VAL A 1 328 ? 47.348 -14.965 -13.296 1.00 22.52 347 VAL A O 1
ATOM 2496 N N . VAL A 1 329 ? 45.779 -15.468 -14.840 1.00 22.16 348 VAL A N 1
ATOM 2497 C CA . VAL A 1 329 ? 45.173 -14.149 -14.806 1.00 20.69 348 VAL A CA 1
ATOM 2498 C C . VAL A 1 329 ? 43.827 -14.271 -14.125 1.00 21.23 348 VAL A C 1
ATOM 2499 O O . VAL A 1 329 ? 43.195 -15.336 -14.125 1.00 20.08 348 VAL A O 1
ATOM 2503 N N . GLY A 1 330 ? 43.373 -13.142 -13.567 1.00 20.56 349 GLY A N 1
ATOM 2504 C CA . GLY A 1 330 ? 42.083 -13.057 -12.901 1.00 21.25 349 GLY A CA 1
ATOM 2505 C C . GLY A 1 330 ? 40.892 -13.017 -13.849 1.00 20.52 349 GLY A C 1
ATOM 2506 O O . GLY A 1 330 ? 40.235 -11.978 -13.973 1.00 19.19 349 GLY A O 1
ATOM 2507 N N . ILE A 1 331 ? 40.594 -14.148 -14.503 1.00 17.01 350 ILE A N 1
ATOM 2508 C CA . ILE A 1 331 ? 39.459 -14.196 -15.414 1.00 20.71 350 ILE A CA 1
ATOM 2509 C C . ILE A 1 331 ? 38.207 -13.785 -14.663 1.00 19.05 350 ILE A C 1
ATOM 2510 O O . ILE A 1 331 ? 37.943 -14.252 -13.553 1.00 19.80 350 ILE A O 1
ATOM 2515 N N . GLY A 1 332 ? 37.457 -12.872 -15.249 1.00 18.99 351 GLY A N 1
ATOM 2516 C CA . GLY A 1 332 ? 36.251 -12.390 -14.626 1.00 20.28 351 GLY A CA 1
ATOM 2517 C C . GLY A 1 332 ? 36.453 -11.312 -13.582 1.00 20.43 351 GLY A C 1
ATOM 2518 O O . GLY A 1 332 ? 35.460 -10.749 -13.114 1.00 21.86 351 GLY A O 1
ATOM 2519 N N . LEU A 1 333 ? 37.695 -10.992 -13.214 1.00 20.24 352 LEU A N 1
ATOM 2520 C CA . LEU A 1 333 ? 37.978 -10.000 -12.174 1.00 21.36 352 LEU A CA 1
ATOM 2521 C C . LEU A 1 333 ? 38.369 -8.635 -12.729 1.00 24.23 352 LEU A C 1
ATOM 2522 O O . LEU A 1 333 ? 38.721 -7.738 -11.949 1.00 20.96 352 LEU A O 1
ATOM 2527 N N . GLY A 1 334 ? 38.316 -8.454 -14.046 1.00 21.36 353 GLY A N 1
ATOM 2528 C CA . GLY A 1 334 ? 38.645 -7.170 -14.633 1.00 22.25 353 GLY A CA 1
ATOM 2529 C C . GLY A 1 334 ? 37.402 -6.377 -14.948 1.00 22.20 353 GLY A C 1
ATOM 2530 O O . GLY A 1 334 ? 36.651 -6.003 -14.040 1.00 22.26 353 GLY A O 1
ATOM 2531 N N . VAL A 1 335 ? 37.149 -6.143 -16.237 1.00 20.48 354 VAL A N 1
ATOM 2532 C CA . VAL A 1 335 ? 35.910 -5.493 -16.631 1.00 21.85 354 VAL A CA 1
ATOM 2533 C C . VAL A 1 335 ? 34.682 -6.290 -16.205 1.00 19.99 354 VAL A C 1
ATOM 2534 O O . VAL A 1 335 ? 33.595 -5.727 -16.141 1.00 21.19 354 VAL A O 1
ATOM 2538 N N . TRP A 1 336 ? 34.808 -7.586 -15.896 1.00 19.56 355 TRP A N 1
ATOM 2539 C CA . TRP A 1 336 ? 33.637 -8.335 -15.437 1.00 19.36 355 TRP A CA 1
ATOM 2540 C C . TRP A 1 336 ? 33.524 -8.461 -13.909 1.00 22.72 355 TRP A C 1
ATOM 2541 O O . TRP A 1 336 ? 32.598 -9.135 -13.426 1.00 20.71 355 TRP A O 1
ATOM 2552 N N . LYS A 1 337 ? 34.409 -7.833 -13.138 1.00 22.82 356 LYS A N 1
ATOM 2553 C CA . LYS A 1 337 ? 34.333 -7.979 -11.685 1.00 21.50 356 LYS A CA 1
ATOM 2554 C C . LYS A 1 337 ? 32.953 -7.569 -11.196 1.00 23.40 356 LYS A C 1
ATOM 2555 O O . LYS A 1 337 ? 32.423 -6.527 -11.599 1.00 21.40 356 LYS A O 1
ATOM 2561 N N . ALA A 1 338 ? 32.365 -8.410 -10.338 1.00 23.59 357 ALA A N 1
ATOM 2562 C CA . ALA A 1 338 ? 30.986 -8.246 -9.909 1.00 22.71 357 ALA A CA 1
ATOM 2563 C C . ALA A 1 338 ? 30.770 -8.280 -8.401 1.00 25.00 357 ALA A C 1
ATOM 2564 O O . ALA A 1 338 ? 29.651 -7.990 -7.966 1.00 27.60 357 ALA A O 1
ATOM 2566 N N . ALA A 1 339 ? 31.766 -8.652 -7.594 1.00 23.94 358 ALA A N 1
ATOM 2567 C CA . ALA A 1 339 ? 31.582 -8.672 -6.146 1.00 26.16 358 ALA A CA 1
ATOM 2568 C C . ALA A 1 339 ? 32.922 -8.412 -5.475 1.00 29.07 358 ALA A C 1
ATOM 2569 O O . ALA A 1 339 ? 33.979 -8.786 -6.002 1.00 25.54 358 ALA A O 1
ATOM 2571 N N . ARG A 1 340 ? 32.866 -7.771 -4.299 1.00 26.20 359 ARG A N 1
ATOM 2572 C CA . ARG A 1 340 ? 34.095 -7.381 -3.615 1.00 28.58 359 ARG A CA 1
ATOM 2573 C C . ARG A 1 340 ? 34.878 -8.583 -3.099 1.00 25.08 359 ARG A C 1
ATOM 2574 O O . ARG A 1 340 ? 36.109 -8.540 -3.070 1.00 25.69 359 ARG A O 1
ATOM 2582 N N . GLN A 1 341 ? 34.209 -9.657 -2.694 1.00 25.28 360 GLN A N 1
ATOM 2583 C CA . GLN A 1 341 ? 34.908 -10.859 -2.252 1.00 26.93 360 GLN A CA 1
ATOM 2584 C C . GLN A 1 341 ? 35.212 -11.831 -3.397 1.00 26.40 360 GLN A C 1
ATOM 2585 O O . GLN A 1 341 ? 35.642 -12.962 -3.135 1.00 22.99 360 GLN A O 1
ATOM 2591 N N . GLN A 1 342 ? 35.022 -11.419 -4.653 1.00 24.05 361 GLN A N 1
ATOM 2592 C CA . GLN A 1 342 ? 35.124 -12.380 -5.755 1.00 23.33 361 GLN A CA 1
ATOM 2593 C C . GLN A 1 342 ? 36.551 -12.887 -5.940 1.00 22.62 361 GLN A C 1
ATOM 2594 O O . GLN A 1 342 ? 36.761 -14.085 -6.175 1.00 23.61 361 GLN A O 1
ATOM 2600 N N . GLU A 1 343 ? 37.547 -11.996 -5.857 1.00 21.72 362 GLU A N 1
ATOM 2601 C CA . GLU A 1 343 ? 38.934 -12.432 -5.974 1.00 21.58 362 GLU A CA 1
ATOM 2602 C C . GLU A 1 343 ? 39.307 -13.430 -4.877 1.00 22.66 362 GLU A C 1
ATOM 2603 O O . GLU A 1 343 ? 40.066 -14.380 -5.118 1.00 20.70 362 GLU A O 1
ATOM 2609 N N . ARG A 1 344 ? 38.771 -13.252 -3.668 1.00 26.21 363 ARG A N 1
ATOM 2610 C CA . ARG A 1 344 ? 39.044 -14.238 -2.625 1.00 23.86 363 ARG A CA 1
ATOM 2611 C C . ARG A 1 344 ? 38.415 -15.590 -2.962 1.00 22.46 363 ARG A C 1
ATOM 2612 O O . ARG A 1 344 ? 39.045 -16.630 -2.761 1.00 23.75 363 ARG A O 1
ATOM 2620 N N . THR A 1 345 ? 37.182 -15.595 -3.489 1.00 25.86 364 THR A N 1
ATOM 2621 C CA . THR A 1 345 ? 36.561 -16.846 -3.936 1.00 23.98 364 THR A CA 1
ATOM 2622 C C . THR A 1 345 ? 37.381 -17.510 -5.040 1.00 22.20 364 THR A C 1
ATOM 2623 O O . THR A 1 345 ? 37.528 -18.740 -5.070 1.00 20.52 364 THR A O 1
ATOM 2627 N N . PHE A 1 346 ? 37.885 -16.703 -5.975 1.00 22.82 365 PHE A N 1
ATOM 2628 C CA . PHE A 1 346 ? 38.781 -17.181 -7.025 1.00 22.22 365 PHE A CA 1
ATOM 2629 C C . PHE A 1 346 ? 39.945 -17.968 -6.434 1.00 22.47 365 PHE A C 1
ATOM 2630 O O . PHE A 1 346 ? 40.218 -19.108 -6.838 1.00 21.39 365 PHE A O 1
ATOM 2638 N N . LEU A 1 347 ? 40.661 -17.359 -5.479 1.00 21.12 366 LEU A N 1
ATOM 2639 C CA . LEU A 1 347 ? 41.853 -18.007 -4.941 1.00 22.02 366 LEU A CA 1
ATOM 2640 C C . LEU A 1 347 ? 41.502 -19.182 -4.033 1.00 21.22 366 LEU A C 1
ATOM 2641 O O . LEU A 1 347 ? 42.211 -20.196 -4.056 1.00 21.98 366 LEU A O 1
ATOM 2646 N N . GLU A 1 348 ? 40.399 -19.094 -3.277 1.00 22.26 367 GLU A N 1
ATOM 2647 C CA . GLU A 1 348 ? 39.920 -20.253 -2.516 1.00 22.72 367 GLU A CA 1
ATOM 2648 C C . GLU A 1 348 ? 39.646 -21.431 -3.438 1.00 23.67 367 GLU A C 1
ATOM 2649 O O . GLU A 1 348 ? 40.007 -22.579 -3.137 1.00 24.46 367 GLU A O 1
ATOM 2655 N N . SER A 1 349 ? 38.968 -21.167 -4.559 1.00 23.90 368 SER A N 1
ATOM 2656 C CA . SER A 1 349 ? 38.649 -22.234 -5.504 1.00 22.55 368 SER A CA 1
ATOM 2657 C C . SER A 1 349 ? 39.920 -22.842 -6.084 1.00 20.39 368 SER A C 1
ATOM 2658 O O . SER A 1 349 ? 40.039 -24.067 -6.217 1.00 22.34 368 SER A O 1
ATOM 2661 N N . PHE A 1 350 ? 40.857 -22.002 -6.483 1.00 21.57 369 PHE A N 1
ATOM 2662 C CA . PHE A 1 350 ? 42.108 -22.473 -7.120 1.00 20.22 369 PHE A CA 1
ATOM 2663 C C . PHE A 1 350 ? 42.926 -23.329 -6.134 1.00 23.89 369 PHE A C 1
ATOM 2664 O O . PHE A 1 350 ? 43.416 -24.369 -6.551 1.00 23.96 369 PHE A O 1
ATOM 2672 N N . GLU A 1 351 ? 43.094 -22.866 -4.900 1.00 22.43 370 GLU A N 1
ATOM 2673 C CA . GLU A 1 351 ? 43.774 -23.736 -3.942 1.00 25.05 370 GLU A CA 1
ATOM 2674 C C . GLU A 1 351 ? 43.054 -25.068 -3.805 1.00 21.98 370 GLU A C 1
ATOM 2675 O O . GLU A 1 351 ? 43.692 -26.128 -3.736 1.00 24.02 370 GLU A O 1
ATOM 2681 N N . GLY A 1 352 ? 41.725 -25.038 -3.758 1.00 21.25 371 GLY A N 1
ATOM 2682 C CA . GLY A 1 352 ? 40.981 -26.275 -3.580 1.00 23.53 371 GLY A CA 1
ATOM 2683 C C . GLY A 1 352 ? 41.249 -27.288 -4.677 1.00 24.79 371 GLY A C 1
ATOM 2684 O O . GLY A 1 352 ? 41.366 -28.488 -4.415 1.00 25.43 371 GLY A O 1
ATOM 2685 N N . ARG A 1 353 ? 41.355 -26.822 -5.925 1.00 23.26 372 ARG A N 1
ATOM 2686 C CA . ARG A 1 353 ? 41.544 -27.743 -7.037 1.00 24.43 372 ARG A CA 1
ATOM 2687 C C . ARG A 1 353 ? 42.986 -28.226 -7.115 1.00 23.90 372 ARG A C 1
ATOM 2688 O O . ARG A 1 353 ? 43.223 -29.381 -7.473 1.00 20.86 372 ARG A O 1
ATOM 2696 N N . LEU A 1 354 ? 43.954 -27.370 -6.764 1.00 23.95 373 LEU A N 1
ATOM 2697 C CA . LEU A 1 354 ? 45.336 -27.832 -6.644 1.00 24.03 373 LEU A CA 1
ATOM 2698 C C . LEU A 1 354 ? 45.435 -28.991 -5.663 1.00 24.47 373 LEU A C 1
ATOM 2699 O O . LEU A 1 354 ? 46.096 -29.998 -5.937 1.00 26.87 373 LEU A O 1
ATOM 2704 N N . ARG A 1 355 ? 44.761 -28.879 -4.526 1.00 25.26 374 ARG A N 1
ATOM 2705 C CA . ARG A 1 355 ? 44.856 -29.930 -3.516 1.00 27.83 374 ARG A CA 1
ATOM 2706 C C . ARG A 1 355 ? 44.046 -31.155 -3.924 1.00 27.53 374 ARG A C 1
ATOM 2707 O O . ARG A 1 355 ? 44.507 -32.288 -3.770 1.00 27.83 374 ARG A O 1
ATOM 2715 N N . ALA A 1 356 ? 42.846 -30.950 -4.479 1.00 26.84 375 ALA A N 1
ATOM 2716 C CA . ALA A 1 356 ? 42.020 -32.091 -4.866 1.00 26.10 375 ALA A CA 1
ATOM 2717 C C . ALA A 1 356 ? 42.680 -32.896 -5.976 1.00 28.97 375 ALA A C 1
ATOM 2718 O O . ALA A 1 356 ? 42.664 -34.132 -5.947 1.00 27.98 375 ALA A O 1
ATOM 2720 N N . LEU A 1 357 ? 43.269 -32.218 -6.970 1.00 25.63 376 LEU A N 1
ATOM 2721 C CA . LEU A 1 357 ? 43.875 -32.967 -8.061 1.00 25.50 376 LEU A CA 1
ATOM 2722 C C . LEU A 1 357 ? 45.149 -33.673 -7.607 1.00 29.54 376 LEU A C 1
ATOM 2723 O O . LEU A 1 357 ? 45.490 -34.731 -8.145 1.00 29.59 376 LEU A O 1
ATOM 2728 N N . GLY A 1 358 ? 45.861 -33.111 -6.634 1.00 29.40 377 GLY A N 1
ATOM 2729 C CA . GLY A 1 358 ? 46.833 -33.904 -5.892 1.00 29.98 377 GLY A CA 1
ATOM 2730 C C . GLY A 1 358 ? 47.943 -34.445 -6.763 1.00 28.01 377 GLY A C 1
ATOM 2731 O O . GLY A 1 358 ? 48.550 -33.719 -7.562 1.00 29.53 377 GLY A O 1
ATOM 2732 N N . GLU A 1 359 ? 48.182 -35.756 -6.624 1.00 27.79 378 GLU A N 1
ATOM 2733 C CA . GLU A 1 359 ? 49.290 -36.433 -7.285 1.00 31.44 378 GLU A CA 1
ATOM 2734 C C . GLU A 1 359 ? 49.223 -36.320 -8.801 1.00 28.70 378 GLU A C 1
ATOM 2735 O O . GLU A 1 359 ? 50.239 -36.523 -9.473 1.00 29.49 378 GLU A O 1
ATOM 2737 N N . ARG A 1 360 ? 48.056 -35.992 -9.356 1.00 28.09 379 ARG A N 1
ATOM 2738 C CA . ARG A 1 360 ? 47.945 -35.856 -10.806 1.00 27.75 379 ARG A CA 1
ATOM 2739 C C . ARG A 1 360 ? 48.826 -34.737 -11.354 1.00 29.02 379 ARG A C 1
ATOM 2740 O O . ARG A 1 360 ? 49.210 -34.775 -12.528 1.00 31.73 379 ARG A O 1
ATOM 2748 N N . LEU A 1 361 ? 49.136 -33.727 -10.542 1.00 29.32 380 LEU A N 1
ATOM 2749 C CA . LEU A 1 361 ? 49.848 -32.526 -10.989 1.00 26.81 380 LEU A CA 1
ATOM 2750 C C . LEU A 1 361 ? 51.351 -32.649 -10.814 1.00 30.09 380 LEU A C 1
ATOM 2751 O O . LEU A 1 361 ? 52.008 -31.701 -10.385 1.00 30.15 380 LEU A O 1
ATOM 2756 N N . SER A 1 362 ? 51.904 -33.818 -11.144 1.00 28.60 381 SER A N 1
ATOM 2757 C CA . SER A 1 362 ? 53.336 -34.070 -11.019 1.00 31.15 381 SER A CA 1
ATOM 2758 C C . SER A 1 362 ? 54.183 -33.138 -11.878 1.00 32.54 381 SER A C 1
ATOM 2759 O O . SER A 1 362 ? 55.365 -32.925 -11.579 1.00 33.46 381 SER A O 1
ATOM 2762 N N . HIS A 1 363 ? 53.635 -32.614 -12.971 1.00 28.00 382 HIS A N 1
ATOM 2763 C CA . HIS A 1 363 ? 54.435 -31.817 -13.892 1.00 28.94 382 HIS A CA 1
ATOM 2764 C C . HIS A 1 363 ? 54.046 -30.346 -13.884 1.00 27.58 382 HIS A C 1
ATOM 2765 O O . HIS A 1 363 ? 54.255 -29.648 -14.876 1.00 27.20 382 HIS A O 1
ATOM 2772 N N . ILE A 1 364 ? 53.461 -29.872 -12.785 1.00 26.39 383 ILE A N 1
ATOM 2773 C CA . ILE A 1 364 ? 53.210 -28.448 -12.566 1.00 29.18 383 ILE A CA 1
ATOM 2774 C C . ILE A 1 364 ? 54.333 -27.918 -11.676 1.00 28.06 383 ILE A C 1
ATOM 2775 O O . ILE A 1 364 ? 54.564 -28.437 -10.582 1.00 28.69 383 ILE A O 1
ATOM 2780 N N . GLY A 1 365 ? 55.050 -26.902 -12.143 1.00 29.56 384 GLY A N 1
ATOM 2781 C CA . GLY A 1 365 ? 56.203 -26.418 -11.396 1.00 28.02 384 GLY A CA 1
ATOM 2782 C C . GLY A 1 365 ? 55.918 -25.173 -10.583 1.00 28.05 384 GLY A C 1
ATOM 2783 O O . GLY A 1 365 ? 56.218 -25.101 -9.384 1.00 27.25 384 GLY A O 1
ATOM 2784 N N . VAL A 1 366 ? 55.341 -24.174 -11.235 1.00 25.59 385 VAL A N 1
ATOM 2785 C CA . VAL A 1 366 ? 55.019 -22.901 -10.605 1.00 25.30 385 VAL A CA 1
ATOM 2786 C C . VAL A 1 366 ? 53.624 -22.489 -11.059 1.00 25.03 385 VAL A C 1
ATOM 2787 O O . VAL A 1 366 ? 53.286 -22.613 -12.244 1.00 23.69 385 VAL A O 1
ATOM 2791 N N . VAL A 1 367 ? 52.812 -22.026 -10.116 1.00 23.61 386 VAL A N 1
ATOM 2792 C CA . VAL A 1 367 ? 51.561 -21.334 -10.398 1.00 24.16 386 VAL A CA 1
ATOM 2793 C C . VAL A 1 367 ? 51.767 -19.877 -10.010 1.00 24.69 386 VAL A C 1
ATOM 2794 O O . VAL A 1 367 ? 51.972 -19.560 -8.830 1.00 23.63 386 VAL A O 1
ATOM 2798 N N . HIS A 1 368 ? 51.743 -18.991 -11.001 1.00 21.59 387 HIS A N 1
ATOM 2799 C CA . HIS A 1 368 ? 52.066 -17.580 -10.806 1.00 25.10 387 HIS A CA 1
ATOM 2800 C C . HIS A 1 368 ? 50.816 -16.720 -11.026 1.00 22.98 387 HIS A C 1
ATOM 2801 O O . HIS A 1 368 ? 50.383 -16.504 -12.168 1.00 22.49 387 HIS A O 1
ATOM 2808 N N . PHE A 1 369 ? 50.237 -16.242 -9.930 1.00 21.94 388 PHE A N 1
ATOM 2809 C CA . PHE A 1 369 ? 49.088 -15.347 -9.978 1.00 23.49 388 PHE A CA 1
ATOM 2810 C C . PHE A 1 369 ? 49.577 -13.934 -10.283 1.00 27.13 388 PHE A C 1
ATOM 2811 O O . PHE A 1 369 ? 50.264 -13.316 -9.459 1.00 26.68 388 PHE A O 1
ATOM 2819 N N . SER A 1 370 ? 49.224 -13.422 -11.463 1.00 24.51 389 SER A N 1
ATOM 2820 C CA . SER A 1 370 ? 49.716 -12.136 -11.949 1.00 25.64 389 SER A CA 1
ATOM 2821 C C . SER A 1 370 ? 48.582 -11.116 -11.996 1.00 25.80 389 SER A C 1
ATOM 2822 O O . SER A 1 370 ? 47.575 -11.326 -12.684 1.00 22.97 389 SER A O 1
ATOM 2825 N N . TRP A 1 371 ? 48.767 -10.004 -11.273 1.00 25.82 390 TRP A N 1
ATOM 2826 C CA . TRP A 1 371 ? 47.824 -8.895 -11.167 1.00 25.43 390 TRP A CA 1
ATOM 2827 C C . TRP A 1 371 ? 46.619 -9.280 -10.318 1.00 27.56 390 TRP A C 1
ATOM 2828 O O . TRP A 1 371 ? 45.472 -9.275 -10.787 1.00 25.41 390 TRP A O 1
ATOM 2839 N N . PHE A 1 372 ? 46.884 -9.595 -9.049 1.00 28.14 391 PHE A N 1
ATOM 2840 C CA . PHE A 1 372 ? 45.864 -9.844 -8.045 1.00 27.25 391 PHE A CA 1
ATOM 2841 C C . PHE A 1 372 ? 46.034 -8.855 -6.899 1.00 29.39 391 PHE A C 1
ATOM 2842 O O . PHE A 1 372 ? 47.150 -8.482 -6.538 1.00 28.18 391 PHE A O 1
ATOM 2850 N N . HIS A 1 373 ? 44.917 -8.455 -6.312 1.00 28.69 392 HIS A N 1
ATOM 2851 C CA . HIS A 1 373 ? 44.974 -7.457 -5.259 1.00 29.82 392 HIS A CA 1
ATOM 2852 C C . HIS A 1 373 ? 45.278 -8.095 -3.908 1.00 32.65 392 HIS A C 1
ATOM 2853 O O . HIS A 1 373 ? 46.039 -7.532 -3.112 1.00 33.59 392 HIS A O 1
ATOM 2860 N N . LEU A 1 374 ? 44.738 -9.280 -3.641 1.00 29.31 393 LEU A N 1
ATOM 2861 C CA . LEU A 1 374 ? 45.043 -9.965 -2.394 1.00 30.29 393 LEU A CA 1
ATOM 2862 C C . LEU A 1 374 ? 46.424 -10.608 -2.467 1.00 30.25 393 LEU A C 1
ATOM 2863 O O . LEU A 1 374 ? 46.735 -11.329 -3.418 1.00 30.81 393 LEU A O 1
ATOM 2868 N N . ALA A 1 375 ? 47.266 -10.328 -1.471 1.00 30.36 394 ALA A N 1
ATOM 2869 C CA . ALA A 1 375 ? 48.555 -11.004 -1.407 1.00 28.37 394 ALA A CA 1
ATOM 2870 C C . ALA A 1 375 ? 48.429 -12.436 -0.904 1.00 27.26 394 ALA A C 1
ATOM 2871 O O . ALA A 1 375 ? 49.251 -13.284 -1.265 1.00 28.50 394 ALA A O 1
ATOM 2873 N N . CYS A 1 376 ? 47.422 -12.740 -0.083 1.00 27.33 395 CYS A N 1
ATOM 2874 C CA . CYS A 1 376 ? 47.394 -14.040 0.586 1.00 29.31 395 CYS A CA 1
ATOM 2875 C C . CYS A 1 376 ? 45.960 -14.502 0.762 1.00 28.23 395 CYS A C 1
ATOM 2876 O O . CYS A 1 376 ? 45.149 -13.793 1.364 1.00 32.89 395 CYS A O 1
ATOM 2879 N N . VAL A 1 377 ? 45.648 -15.695 0.267 1.00 28.46 396 VAL A N 1
ATOM 2880 C CA . VAL A 1 377 ? 44.373 -16.345 0.558 1.00 29.03 396 VAL A CA 1
ATOM 2881 C C . VAL A 1 377 ? 44.672 -17.799 0.888 1.00 27.15 396 VAL A C 1
ATOM 2882 O O . VAL A 1 377 ? 45.412 -18.460 0.153 1.00 28.96 396 VAL A O 1
ATOM 2886 N N . GLY A 1 378 ? 44.131 -18.282 2.008 1.00 28.49 397 GLY A N 1
ATOM 2887 C CA . GLY A 1 378 ? 44.435 -19.625 2.458 1.00 27.88 397 GLY A CA 1
ATOM 2888 C C . GLY A 1 378 ? 45.931 -19.843 2.528 1.00 28.77 397 GLY A C 1
ATOM 2889 O O . GLY A 1 378 ? 46.642 -19.088 3.199 1.00 30.04 397 GLY A O 1
ATOM 2890 N N . SER A 1 379 ? 46.422 -20.853 1.817 1.00 26.39 398 SER A N 1
ATOM 2891 C CA . SER A 1 379 ? 47.848 -21.117 1.690 1.00 27.00 398 SER A CA 1
ATOM 2892 C C . SER A 1 379 ? 48.481 -20.459 0.463 1.00 27.05 398 SER A C 1
ATOM 2893 O O . SER A 1 379 ? 49.686 -20.633 0.245 1.00 25.11 398 SER A O 1
ATOM 2896 N N . LEU A 1 380 ? 47.714 -19.735 -0.353 1.00 25.44 399 LEU A N 1
ATOM 2897 C CA . LEU A 1 380 ? 48.260 -19.157 -1.584 1.00 28.18 399 LEU A CA 1
ATOM 2898 C C . LEU A 1 380 ? 48.808 -17.777 -1.253 1.00 27.83 399 LEU A C 1
ATOM 2899 O O . LEU A 1 380 ? 48.047 -16.823 -1.056 1.00 32.15 399 LEU A O 1
ATOM 2904 N N . HIS A 1 381 ? 50.134 -17.681 -1.166 1.00 28.07 400 HIS A N 1
ATOM 2905 C CA . HIS A 1 381 ? 50.836 -16.406 -1.042 1.00 28.85 400 HIS A CA 1
ATOM 2906 C C . HIS A 1 381 ? 52.199 -16.583 -1.694 1.00 26.05 400 HIS A C 1
ATOM 2907 O O . HIS A 1 381 ? 52.651 -17.707 -1.916 1.00 27.70 400 HIS A O 1
ATOM 2914 N N . ASP A 1 382 ? 52.856 -15.466 -2.009 1.00 27.47 401 ASP A N 1
ATOM 2915 C CA . ASP A 1 382 ? 54.095 -15.540 -2.775 1.00 26.73 401 ASP A CA 1
ATOM 2916 C C . ASP A 1 382 ? 55.159 -16.338 -2.035 1.00 30.55 401 ASP A C 1
ATOM 2917 O O . ASP A 1 382 ? 55.418 -16.095 -0.850 1.00 31.64 401 ASP A O 1
ATOM 2922 N N . GLY A 1 383 ? 55.800 -17.271 -2.750 1.00 27.84 402 GLY A N 1
ATOM 2923 C CA . GLY A 1 383 ? 56.802 -18.150 -2.173 1.00 30.94 402 GLY A CA 1
ATOM 2924 C C . GLY A 1 383 ? 56.280 -19.419 -1.510 1.00 31.20 402 GLY A C 1
ATOM 2925 O O . GLY A 1 383 ? 57.083 -20.300 -1.184 1.00 33.40 402 GLY A O 1
ATOM 2926 N N . ALA A 1 384 ? 54.975 -19.544 -1.285 1.00 30.50 403 ALA A N 1
ATOM 2927 C CA . ALA A 1 384 ? 54.444 -20.762 -0.686 1.00 29.61 403 ALA A CA 1
ATOM 2928 C C . ALA A 1 384 ? 54.673 -21.964 -1.606 1.00 31.97 403 ALA A C 1
ATOM 2929 O O . ALA A 1 384 ? 54.889 -21.826 -2.813 1.00 29.98 403 ALA A O 1
ATOM 2931 N N . ILE A 1 385 ? 54.629 -23.161 -1.019 1.00 32.08 404 ILE A N 1
ATOM 2932 C CA . ILE A 1 385 ? 54.732 -24.413 -1.767 1.00 32.52 404 ILE A CA 1
ATOM 2933 C C . ILE A 1 385 ? 53.587 -25.313 -1.326 1.00 33.97 404 ILE A C 1
ATOM 2934 O O . ILE A 1 385 ? 53.430 -25.581 -0.128 1.00 32.58 404 ILE A O 1
ATOM 2939 N N . ILE A 1 386 ? 52.768 -25.746 -2.277 1.00 33.11 405 ILE A N 1
ATOM 2940 C CA . ILE A 1 386 ? 51.699 -26.710 -2.008 1.00 34.01 405 ILE A CA 1
ATOM 2941 C C . ILE A 1 386 ? 52.273 -28.099 -2.216 1.00 33.34 405 ILE A C 1
ATOM 2942 O O . ILE A 1 386 ? 52.693 -28.428 -3.340 1.00 32.43 405 ILE A O 1
ATOM 2947 N N . PRO A 1 387 ? 52.351 -28.941 -1.182 1.00 34.63 406 PRO A N 1
ATOM 2948 C CA . PRO A 1 387 ? 52.975 -30.256 -1.349 1.00 35.57 406 PRO A CA 1
ATOM 2949 C C . PRO A 1 387 ? 52.128 -31.155 -2.242 1.00 34.32 406 PRO A C 1
ATOM 2950 O O . PRO A 1 387 ? 50.898 -31.158 -2.161 1.00 34.77 406 PRO A O 1
ATOM 2954 N N . VAL A 1 388 ? 52.797 -31.909 -3.108 1.00 35.43 407 VAL A N 1
ATOM 2955 C CA . VAL A 1 388 ? 52.136 -32.858 -4.002 1.00 39.13 407 VAL A CA 1
ATOM 2956 C C . VAL A 1 388 ? 52.766 -34.226 -3.794 1.00 39.47 407 VAL A C 1
ATOM 2957 O O . VAL A 1 388 ? 53.980 -34.383 -3.979 1.00 38.95 407 VAL A O 1
ATOM 2961 N N . ASP A 1 389 ? 51.940 -35.216 -3.438 1.00 38.52 408 ASP A N 1
ATOM 2962 C CA . ASP A 1 389 ? 52.406 -36.598 -3.300 1.00 42.04 408 ASP A CA 1
ATOM 2963 C C . ASP A 1 389 ? 53.178 -37.042 -4.534 1.00 40.16 408 ASP A C 1
ATOM 2964 O O . ASP A 1 389 ? 52.699 -36.905 -5.662 1.00 40.31 408 ASP A O 1
ATOM 2969 N N . LYS A 1 390 ? 54.382 -37.570 -4.306 1.00 41.49 409 LYS A N 1
ATOM 2970 C CA . LYS A 1 390 ? 55.271 -38.122 -5.330 1.00 42.14 409 LYS A CA 1
ATOM 2971 C C . LYS A 1 390 ? 55.630 -37.107 -6.419 1.00 41.48 409 LYS A C 1
ATOM 2972 O O . LYS A 1 390 ? 56.054 -37.489 -7.511 1.00 40.44 409 LYS A O 1
ATOM 2974 N N . HIS A 1 391 ? 55.477 -35.819 -6.145 1.00 42.41 410 HIS A N 1
ATOM 2975 C CA . HIS A 1 391 ? 55.922 -34.792 -7.091 1.00 40.09 410 HIS A CA 1
ATOM 2976 C C . HIS A 1 391 ? 57.445 -34.830 -7.207 1.00 40.44 410 HIS A C 1
ATOM 2977 O O . HIS A 1 391 ? 58.135 -34.828 -6.183 1.00 39.83 410 HIS A O 1
ATOM 2984 N N . PRO A 1 392 ? 58.006 -34.852 -8.420 1.00 40.32 411 PRO A N 1
ATOM 2985 C CA . PRO A 1 392 ? 59.473 -34.907 -8.548 1.00 41.90 411 PRO A CA 1
ATOM 2986 C C . PRO A 1 392 ? 60.213 -33.733 -7.911 1.00 43.81 411 PRO A C 1
ATOM 2987 O O . PRO A 1 392 ? 61.419 -33.851 -7.664 1.00 45.85 411 PRO A O 1
ATOM 2991 N N . GLN A 1 393 ? 59.551 -32.605 -7.643 1.00 39.93 412 GLN A N 1
ATOM 2992 C CA . GLN A 1 393 ? 60.190 -31.504 -6.932 1.00 40.47 412 GLN A CA 1
ATOM 2993 C C . GLN A 1 393 ? 59.520 -31.222 -5.593 1.00 41.68 412 GLN A C 1
ATOM 2994 O O . GLN A 1 393 ? 59.733 -30.154 -5.014 1.00 43.03 412 GLN A O 1
ATOM 3000 N N . GLY A 1 394 ? 58.712 -32.157 -5.087 1.00 41.11 413 GLY A N 1
ATOM 3001 C CA . GLY A 1 394 ? 58.117 -32.056 -3.773 1.00 37.54 413 GLY A CA 1
ATOM 3002 C C . GLY A 1 394 ? 56.789 -31.325 -3.711 1.00 39.65 413 GLY A C 1
ATOM 3003 O O . GLY A 1 394 ? 56.006 -31.562 -2.778 1.00 34.75 413 GLY A O 1
ATOM 3004 N N . GLY A 1 395 ? 56.516 -30.435 -4.659 1.00 37.56 414 GLY A N 1
ATOM 3005 C CA . GLY A 1 395 ? 55.290 -29.660 -4.599 1.00 34.12 414 GLY A CA 1
ATOM 3006 C C . GLY A 1 395 ? 55.277 -28.554 -5.633 1.00 33.11 414 GLY A C 1
ATOM 3007 O O . GLY A 1 395 ? 56.228 -28.373 -6.405 1.00 32.20 414 GLY A O 1
ATOM 3008 N N . ILE A 1 396 ? 54.184 -27.789 -5.608 1.00 30.30 415 ILE A N 1
ATOM 3009 C CA . ILE A 1 396 ? 53.936 -26.716 -6.568 1.00 30.66 415 ILE A CA 1
ATOM 3010 C C . ILE A 1 396 ? 54.300 -25.376 -5.929 1.00 27.98 415 ILE A C 1
ATOM 3011 O O . ILE A 1 396 ? 53.756 -25.006 -4.889 1.00 30.74 415 ILE A O 1
ATOM 3016 N N . ARG A 1 397 ? 55.206 -24.637 -6.559 1.00 28.89 416 ARG A N 1
ATOM 3017 C CA . ARG A 1 397 ? 55.582 -23.313 -6.078 1.00 29.57 416 ARG A CA 1
ATOM 3018 C C . ARG A 1 397 ? 54.530 -22.275 -6.462 1.00 27.64 416 ARG A C 1
ATOM 3019 O O . ARG A 1 397 ? 54.082 -22.234 -7.614 1.00 26.42 416 ARG A O 1
ATOM 3027 N N . ILE A 1 398 ? 54.154 -21.431 -5.501 1.00 26.77 417 ILE A N 1
ATOM 3028 C CA . ILE A 1 398 ? 53.180 -20.357 -5.690 1.00 26.52 417 ILE A CA 1
ATOM 3029 C C . ILE A 1 398 ? 53.911 -19.016 -5.735 1.00 31.08 417 ILE A C 1
ATOM 3030 O O . ILE A 1 398 ? 54.747 -18.726 -4.865 1.00 26.20 417 ILE A O 1
ATOM 3035 N N . ARG A 1 399 ? 53.574 -18.187 -6.740 1.00 26.14 418 ARG A N 1
ATOM 3036 C CA . ARG A 1 399 ? 53.995 -16.794 -6.820 1.00 25.73 418 ARG A CA 1
ATOM 3037 C C . ARG A 1 399 ? 52.779 -15.889 -6.974 1.00 27.19 418 ARG A C 1
ATOM 3038 O O . ARG A 1 399 ? 51.746 -16.288 -7.523 1.00 24.41 418 ARG A O 1
ATOM 3046 N N . ASN A 1 400 ? 52.920 -14.656 -6.492 1.00 25.58 419 ASN A N 1
ATOM 3047 C CA . ASN A 1 400 ? 51.843 -13.671 -6.544 1.00 28.56 419 ASN A CA 1
ATOM 3048 C C . ASN A 1 400 ? 52.518 -12.314 -6.735 1.00 28.77 419 ASN A C 1
ATOM 3049 O O . ASN A 1 400 ? 52.978 -11.705 -5.763 1.00 28.08 419 ASN A O 1
ATOM 3054 N N . SER A 1 401 ? 52.598 -11.871 -7.988 1.00 28.34 420 SER A N 1
ATOM 3055 C CA . SER A 1 401 ? 53.193 -10.599 -8.389 1.00 28.80 420 SER A CA 1
ATOM 3056 C C . SER A 1 401 ? 52.952 -10.399 -9.879 1.00 27.74 420 SER A C 1
ATOM 3057 O O . SER A 1 401 ? 52.860 -11.370 -10.636 1.00 26.47 420 SER A O 1
ATOM 3060 N N . VAL A 1 402 ? 52.873 -9.126 -10.282 1.00 27.54 421 VAL A N 1
ATOM 3061 C CA . VAL A 1 402 ? 52.671 -8.771 -11.686 1.00 26.75 421 VAL A CA 1
ATOM 3062 C C . VAL A 1 402 ? 53.872 -9.213 -12.506 1.00 28.43 421 VAL A C 1
ATOM 3063 O O . VAL A 1 402 ? 55.032 -8.992 -12.131 1.00 26.30 421 VAL A O 1
ATOM 3067 N N . ARG A 1 403 ? 53.597 -9.864 -13.629 1.00 26.43 422 ARG A N 1
ATOM 3068 C CA . ARG A 1 403 ? 54.620 -10.212 -14.598 1.00 23.89 422 ARG A CA 1
ATOM 3069 C C . ARG A 1 403 ? 54.006 -10.082 -15.979 1.00 24.09 422 ARG A C 1
ATOM 3070 O O . ARG A 1 403 ? 52.785 -10.013 -16.121 1.00 24.06 422 ARG A O 1
ATOM 3078 N N . ASN A 1 404 ? 54.860 -9.989 -16.992 1.00 26.61 423 ASN A N 1
ATOM 3079 C CA . ASN A 1 404 ? 54.356 -10.095 -18.356 1.00 25.31 423 ASN A CA 1
ATOM 3080 C C . ASN A 1 404 ? 54.373 -11.560 -18.783 1.00 26.31 423 ASN A C 1
ATOM 3081 O O . ASN A 1 404 ? 55.347 -12.263 -18.517 1.00 26.14 423 ASN A O 1
ATOM 3086 N N . PRO A 1 405 ? 53.305 -12.044 -19.419 1.00 24.25 424 PRO A N 1
ATOM 3087 C CA . PRO A 1 405 ? 53.167 -13.500 -19.611 1.00 24.83 424 PRO A CA 1
ATOM 3088 C C . PRO A 1 405 ? 54.308 -14.112 -20.390 1.00 24.91 424 PRO A C 1
ATOM 3089 O O . PRO A 1 405 ? 54.678 -15.259 -20.124 1.00 25.41 424 PRO A O 1
ATOM 3093 N N . GLY A 1 406 ? 54.873 -13.385 -21.341 1.00 24.18 425 GLY A N 1
ATOM 3094 C CA . GLY A 1 406 ? 55.973 -13.862 -22.150 1.00 26.71 425 GLY A CA 1
ATOM 3095 C C . GLY A 1 406 ? 57.362 -13.591 -21.608 1.00 28.06 425 GLY A C 1
ATOM 3096 O O . GLY A 1 406 ? 58.327 -13.857 -22.327 1.00 30.39 425 GLY A O 1
ATOM 3097 N N . ASP A 1 407 ? 57.503 -13.097 -20.370 1.00 27.62 426 ASP A N 1
ATOM 3098 C CA . ASP A 1 407 ? 58.829 -12.807 -19.816 1.00 30.70 426 ASP A CA 1
ATOM 3099 C C . ASP A 1 407 ? 59.703 -14.052 -19.817 1.00 31.07 426 ASP A C 1
ATOM 3100 O O . ASP A 1 407 ? 59.220 -15.167 -19.608 1.00 29.79 426 ASP A O 1
ATOM 3105 N N . LYS A 1 408 ? 61.003 -13.860 -20.049 1.00 32.99 427 LYS A N 1
ATOM 3106 C CA . LYS A 1 408 ? 61.927 -14.987 -20.026 1.00 32.94 427 LYS A CA 1
ATOM 3107 C C . LYS A 1 408 ? 61.911 -15.665 -18.658 1.00 33.64 427 LYS A C 1
ATOM 3108 O O . LYS A 1 408 ? 61.866 -15.005 -17.619 1.00 31.75 427 LYS A O 1
ATOM 3114 N N . LEU A 1 409 ? 61.927 -16.994 -18.666 1.00 35.21 428 LEU A N 1
ATOM 3115 C CA . LEU A 1 409 ? 61.912 -17.776 -17.438 1.00 35.92 428 LEU A CA 1
ATOM 3116 C C . LEU A 1 409 ? 63.330 -18.128 -17.029 1.00 39.19 428 LEU A C 1
ATOM 3117 O O . LEU A 1 409 ? 64.151 -18.516 -17.867 1.00 38.61 428 LEU A O 1
ATOM 3122 N N . THR A 1 410 ? 63.602 -18.023 -15.730 1.00 39.12 429 THR A N 1
ATOM 3123 C CA . THR A 1 410 ? 64.904 -18.426 -15.215 1.00 44.43 429 THR A CA 1
ATOM 3124 C C . THR A 1 410 ? 64.993 -19.941 -15.017 1.00 46.16 429 THR A C 1
ATOM 3125 O O . THR A 1 410 ? 66.090 -20.511 -15.070 1.00 48.87 429 THR A O 1
ATOM 3129 N N . GLU A 1 411 ? 63.861 -20.604 -14.802 1.00 43.73 430 GLU A N 1
ATOM 3130 C CA . GLU A 1 411 ? 63.798 -22.055 -14.735 1.00 43.79 430 GLU A CA 1
ATOM 3131 C C . GLU A 1 411 ? 63.584 -22.629 -16.133 1.00 43.42 430 GLU A C 1
ATOM 3132 O O . GLU A 1 411 ? 63.043 -21.962 -17.017 1.00 40.12 430 GLU A O 1
ATOM 3138 N N . ASP A 1 412 ? 64.017 -23.874 -16.334 1.00 43.42 431 ASP A N 1
ATOM 3139 C CA . ASP A 1 412 ? 63.686 -24.580 -17.576 1.00 45.01 431 ASP A CA 1
ATOM 3140 C C . ASP A 1 412 ? 62.306 -25.195 -17.394 1.00 42.10 431 ASP A C 1
ATOM 3141 O O . ASP A 1 412 ? 62.150 -26.306 -16.879 1.00 40.76 431 ASP A O 1
ATOM 3146 N N . MET A 1 413 ? 61.289 -24.442 -17.798 1.00 39.07 432 MET A N 1
ATOM 3147 C CA . MET A 1 413 ? 59.902 -24.834 -17.609 1.00 33.09 432 MET A CA 1
ATOM 3148 C C . MET A 1 413 ? 59.114 -24.475 -18.859 1.00 33.13 432 MET A C 1
ATOM 3149 O O . MET A 1 413 ? 59.561 -23.683 -19.694 1.00 31.92 432 MET A O 1
ATOM 3154 N N . LEU A 1 414 ? 57.936 -25.083 -18.981 1.00 29.19 433 LEU A N 1
ATOM 3155 C CA . LEU A 1 414 ? 57.029 -24.801 -20.087 1.00 29.22 433 LEU A CA 1
ATOM 3156 C C . LEU A 1 414 ? 56.109 -23.658 -19.696 1.00 24.10 433 LEU A C 1
ATOM 3157 O O . LEU A 1 414 ? 55.234 -23.858 -18.849 1.00 24.22 433 LEU A O 1
ATOM 3162 N N . PRO A 1 415 ? 56.216 -22.479 -20.307 1.00 24.65 434 PRO A N 1
ATOM 3163 C CA . PRO A 1 415 ? 55.264 -21.413 -19.973 1.00 23.18 434 PRO A CA 1
ATOM 3164 C C . PRO A 1 415 ? 53.871 -21.811 -20.441 1.00 23.71 434 PRO A C 1
ATOM 3165 O O . PRO A 1 415 ? 53.696 -22.312 -21.557 1.00 24.45 434 PRO A O 1
ATOM 3169 N N . VAL A 1 416 ? 52.897 -21.675 -19.537 1.00 21.84 435 VAL A N 1
ATOM 3170 C CA . VAL A 1 416 ? 51.488 -21.921 -19.832 1.00 22.25 435 VAL A CA 1
ATOM 3171 C C . VAL A 1 416 ? 50.759 -20.623 -19.518 1.00 22.56 435 VAL A C 1
ATOM 3172 O O . VAL A 1 416 ? 50.504 -20.302 -18.349 1.00 21.87 435 VAL A O 1
ATOM 3176 N N . VAL A 1 417 ? 50.423 -19.875 -20.560 1.00 20.79 436 VAL A N 1
ATOM 3177 C CA . VAL A 1 417 ? 49.898 -18.527 -20.434 1.00 20.06 436 VAL A CA 1
ATOM 3178 C C . VAL A 1 417 ? 48.391 -18.585 -20.582 1.00 19.54 436 VAL A C 1
ATOM 3179 O O . VAL A 1 417 ? 47.889 -19.037 -21.617 1.00 22.23 436 VAL A O 1
ATOM 3183 N N . THR A 1 418 ? 47.664 -18.126 -19.562 1.00 18.48 437 THR A N 1
ATOM 3184 C CA . THR A 1 418 ? 46.221 -17.965 -19.669 1.00 17.86 437 THR A CA 1
ATOM 3185 C C . THR A 1 418 ? 45.881 -16.539 -20.109 1.00 20.16 437 THR A C 1
ATOM 3186 O O . THR A 1 418 ? 46.614 -15.586 -19.825 1.00 20.32 437 THR A O 1
ATOM 3190 N N . TYR A 1 419 ? 44.780 -16.396 -20.846 1.00 19.94 438 TYR A N 1
ATOM 3191 C CA . TYR A 1 419 ? 44.246 -15.063 -21.094 1.00 18.43 438 TYR A CA 1
ATOM 3192 C C . TYR A 1 419 ? 42.735 -15.103 -20.897 1.00 18.65 438 TYR A C 1
ATOM 3193 O O . TYR A 1 419 ? 42.103 -16.163 -20.973 1.00 16.16 438 TYR A O 1
ATOM 3202 N N . ALA A 1 420 ? 42.168 -13.933 -20.584 1.00 17.86 439 ALA A N 1
ATOM 3203 C CA . ALA A 1 420 ? 40.748 -13.799 -20.256 1.00 18.43 439 ALA A CA 1
ATOM 3204 C C . ALA A 1 420 ? 39.955 -13.639 -21.556 1.00 18.43 439 ALA A C 1
ATOM 3205 O O . ALA A 1 420 ? 40.064 -12.612 -22.238 1.00 21.40 439 ALA A O 1
ATOM 3207 N N . TRP A 1 421 ? 39.191 -14.664 -21.929 1.00 19.21 440 TRP A N 1
ATOM 3208 C CA . TRP A 1 421 ? 38.516 -14.696 -23.224 1.00 18.97 440 TRP A CA 1
ATOM 3209 C C . TRP A 1 421 ? 37.009 -14.424 -23.024 1.00 18.09 440 TRP A C 1
ATOM 3210 O O . TRP A 1 421 ? 36.595 -13.885 -21.983 1.00 18.47 440 TRP A O 1
ATOM 3221 N N . ASP A 1 422 ? 36.190 -14.836 -23.990 1.00 17.01 441 ASP A N 1
ATOM 3222 C CA . ASP A 1 422 ? 34.783 -14.445 -24.085 1.00 18.21 441 ASP A CA 1
ATOM 3223 C C . ASP A 1 422 ? 34.035 -15.551 -24.825 1.00 17.77 441 ASP A C 1
ATOM 3224 O O . ASP A 1 422 ? 34.498 -15.990 -25.872 1.00 17.33 441 ASP A O 1
ATOM 3229 N N . GLY A 1 423 ? 32.882 -15.973 -24.313 1.00 16.91 442 GLY A N 1
ATOM 3230 C CA . GLY A 1 423 ? 32.194 -17.110 -24.914 1.00 17.53 442 GLY A CA 1
ATOM 3231 C C . GLY A 1 423 ? 31.546 -16.833 -26.270 1.00 18.60 442 GLY A C 1
ATOM 3232 O O . GLY A 1 423 ? 31.050 -17.777 -26.900 1.00 17.22 442 GLY A O 1
ATOM 3233 N N . ASN A 1 424 ? 31.499 -15.571 -26.716 1.00 18.05 443 ASN A N 1
ATOM 3234 C CA . ASN A 1 424 ? 30.835 -15.260 -27.983 1.00 19.22 443 ASN A CA 1
ATOM 3235 C C . ASN A 1 424 ? 31.727 -14.446 -28.914 1.00 17.65 443 ASN A C 1
ATOM 3236 O O . ASN A 1 424 ? 31.227 -13.672 -29.737 1.00 18.46 443 ASN A O 1
ATOM 3241 N N . ALA A 1 425 ? 33.041 -14.657 -28.849 1.00 17.56 444 ALA A N 1
ATOM 3242 C CA . ALA A 1 425 ? 33.972 -13.873 -29.645 1.00 19.23 444 ALA A CA 1
ATOM 3243 C C . ALA A 1 425 ? 35.157 -14.735 -30.061 1.00 19.11 444 ALA A C 1
ATOM 3244 O O . ALA A 1 425 ? 35.579 -15.640 -29.331 1.00 18.93 444 ALA A O 1
ATOM 3246 N N . LEU A 1 426 ? 35.725 -14.410 -31.217 1.00 19.74 445 LEU A N 1
ATOM 3247 C CA . LEU A 1 426 ? 36.973 -15.035 -31.616 1.00 18.09 445 LEU A CA 1
ATOM 3248 C C . LEU A 1 426 ? 38.080 -14.610 -30.651 1.00 18.45 445 LEU A C 1
ATOM 3249 O O . LEU A 1 426 ? 37.998 -13.546 -30.030 1.00 20.97 445 LEU A O 1
ATOM 3254 N N . PRO A 1 427 ? 39.126 -15.425 -30.518 1.00 20.14 446 PRO A N 1
ATOM 3255 C CA . PRO A 1 427 ? 40.269 -15.040 -29.680 1.00 20.61 446 PRO A CA 1
ATOM 3256 C C . PRO A 1 427 ? 40.775 -13.651 -30.037 1.00 19.25 446 PRO A C 1
ATOM 3257 O O . PRO A 1 427 ? 40.988 -13.324 -31.215 1.00 21.22 446 PRO A O 1
ATOM 3261 N N . GLY A 1 428 ? 40.960 -12.825 -29.005 1.00 19.48 447 GLY A N 1
ATOM 3262 C CA . GLY A 1 428 ? 41.293 -11.422 -29.168 1.00 20.09 447 GLY A CA 1
ATOM 3263 C C . GLY A 1 428 ? 40.106 -10.485 -29.044 1.00 20.86 447 GLY A C 1
ATOM 3264 O O . GLY A 1 428 ? 40.292 -9.316 -28.691 1.00 20.98 447 GLY A O 1
ATOM 3265 N N . ASN A 1 429 ? 38.898 -10.976 -29.326 1.00 20.83 448 ASN A N 1
ATOM 3266 C CA . ASN A 1 429 ? 37.658 -10.202 -29.257 1.00 19.76 448 ASN A CA 1
ATOM 3267 C C . ASN A 1 429 ? 37.788 -8.819 -29.920 1.00 21.58 448 ASN A C 1
ATOM 3268 O O . ASN A 1 429 ? 37.854 -8.726 -31.154 1.00 21.78 448 ASN A O 1
ATOM 3273 N N . GLU A 1 430 ? 37.827 -7.737 -29.125 1.00 19.66 449 GLU A N 1
ATOM 3274 C CA . GLU A 1 430 ? 37.874 -6.388 -29.691 1.00 20.27 449 GLU A CA 1
ATOM 3275 C C . GLU A 1 430 ? 39.120 -6.149 -30.527 1.00 21.63 449 GLU A C 1
ATOM 3276 O O . GLU A 1 430 ? 39.189 -5.132 -31.226 1.00 22.86 449 GLU A O 1
ATOM 3282 N N . PHE A 1 431 ? 40.103 -7.052 -30.454 1.00 20.79 450 PHE A N 1
ATOM 3283 C CA . PHE A 1 431 ? 41.204 -7.072 -31.407 1.00 21.78 450 PHE A CA 1
ATOM 3284 C C . PHE A 1 431 ? 40.684 -6.961 -32.838 1.00 22.97 450 PHE A C 1
ATOM 3285 O O . PHE A 1 431 ? 41.246 -6.229 -33.665 1.00 21.09 450 PHE A O 1
ATOM 3293 N N . TRP A 1 432 ? 39.590 -7.665 -33.136 1.00 21.55 451 TRP A N 1
ATOM 3294 C CA . TRP A 1 432 ? 39.034 -7.668 -34.484 1.00 21.63 451 TRP A CA 1
ATOM 3295 C C . TRP A 1 432 ? 38.294 -6.374 -34.806 1.00 24.17 451 TRP A C 1
ATOM 3296 O O . TRP A 1 432 ? 37.988 -6.128 -35.976 1.00 22.88 451 TRP A O 1
ATOM 3307 N N . ALA A 1 433 ? 37.990 -5.555 -33.799 1.00 21.47 452 ALA A N 1
ATOM 3308 C CA . ALA A 1 433 ? 37.518 -4.195 -34.017 1.00 23.62 452 ALA A CA 1
ATOM 3309 C C . ALA A 1 433 ? 38.662 -3.194 -34.077 1.00 25.03 452 ALA A C 1
ATOM 3310 O O . ALA A 1 433 ? 38.411 -1.985 -34.036 1.00 27.34 452 ALA A O 1
ATOM 3312 N N . ASN A 1 434 ? 39.902 -3.673 -34.199 1.00 23.69 453 ASN A N 1
ATOM 3313 C CA . ASN A 1 434 ? 41.113 -2.856 -34.267 1.00 25.83 453 ASN A CA 1
ATOM 3314 C C . ASN A 1 434 ? 41.401 -2.120 -32.961 1.00 25.85 453 ASN A C 1
ATOM 3315 O O . ASN A 1 434 ? 42.140 -1.125 -32.956 1.00 25.87 453 ASN A O 1
ATOM 3320 N N . MET A 1 435 ? 40.831 -2.580 -31.845 1.00 24.54 454 MET A N 1
ATOM 3321 C CA . MET A 1 435 ? 41.202 -2.077 -30.526 1.00 23.75 454 MET A CA 1
ATOM 3322 C C . MET A 1 435 ? 42.283 -2.996 -29.984 1.00 24.06 454 MET A C 1
ATOM 3323 O O . MET A 1 435 ? 42.016 -3.969 -29.287 1.00 21.49 454 MET A O 1
ATOM 3328 N N . LEU A 1 436 ? 43.525 -2.678 -30.331 1.00 24.58 455 LEU A N 1
ATOM 3329 C CA . LEU A 1 436 ? 44.646 -3.562 -30.049 1.00 26.61 455 LEU A CA 1
ATOM 3330 C C . LEU A 1 436 ? 45.117 -3.456 -28.609 1.00 25.38 455 LEU A C 1
ATOM 3331 O O . LEU A 1 436 ? 45.792 -4.370 -28.124 1.00 23.66 455 LEU A O 1
ATOM 3336 N N . ILE A 1 437 ? 44.799 -2.363 -27.924 1.00 22.78 456 ILE A N 1
ATOM 3337 C CA . ILE A 1 437 ? 45.157 -2.194 -26.525 1.00 25.85 456 ILE A CA 1
ATOM 3338 C C . ILE A 1 437 ? 43.871 -1.896 -25.792 1.00 26.14 456 ILE A C 1
ATOM 3339 O O . ILE A 1 437 ? 43.260 -0.838 -26.002 1.00 24.84 456 ILE A O 1
ATOM 3344 N N . SER A 1 438 ? 43.453 -2.824 -24.936 1.00 22.69 457 SER A N 1
ATOM 3345 C CA . SER A 1 438 ? 42.186 -2.700 -24.235 1.00 25.24 457 SER A CA 1
ATOM 3346 C C . SER A 1 438 ? 42.186 -3.601 -23.004 1.00 24.87 457 SER A C 1
ATOM 3347 O O . SER A 1 438 ? 42.537 -3.171 -21.906 1.00 26.74 457 SER A O 1
ATOM 3350 N N . THR A 1 439 ? 41.826 -4.865 -23.190 1.00 25.33 458 THR A N 1
ATOM 3351 C CA . THR A 1 439 ? 41.781 -5.850 -22.124 1.00 22.39 458 THR A CA 1
ATOM 3352 C C . THR A 1 439 ? 42.844 -6.915 -22.374 1.00 22.75 458 THR A C 1
ATOM 3353 O O . THR A 1 439 ? 43.629 -6.845 -23.335 1.00 21.91 458 THR A O 1
ATOM 3357 N N . GLY A 1 440 ? 42.857 -7.929 -21.509 1.00 21.19 459 GLY A N 1
ATOM 3358 C CA . GLY A 1 440 ? 43.775 -9.040 -21.722 1.00 21.57 459 GLY A CA 1
ATOM 3359 C C . GLY A 1 440 ? 43.585 -9.743 -23.061 1.00 19.37 459 GLY A C 1
ATOM 3360 O O . GLY A 1 440 ? 44.539 -10.273 -23.621 1.00 20.77 459 GLY A O 1
ATOM 3361 N N . ASP A 1 441 ? 42.352 -9.761 -23.583 1.00 20.67 460 ASP A N 1
ATOM 3362 C CA . ASP A 1 441 ? 42.047 -10.541 -24.786 1.00 19.03 460 ASP A CA 1
ATOM 3363 C C . ASP A 1 441 ? 42.803 -10.030 -26.017 1.00 20.71 460 ASP A C 1
ATOM 3364 O O . ASP A 1 441 ? 43.543 -10.818 -26.638 1.00 20.64 460 ASP A O 1
ATOM 3369 N N . PRO A 1 442 ? 42.690 -8.751 -26.422 1.00 20.12 461 PRO A N 1
ATOM 3370 C CA . PRO A 1 442 ? 43.513 -8.294 -27.564 1.00 19.96 461 PRO A CA 1
ATOM 3371 C C . PRO A 1 442 ? 44.998 -8.341 -27.281 1.00 19.01 461 PRO A C 1
ATOM 3372 O O . PRO A 1 442 ? 45.781 -8.599 -28.197 1.00 19.85 461 PRO A O 1
ATOM 3376 N N . ALA A 1 443 ? 45.417 -8.123 -26.029 1.00 21.14 462 ALA A N 1
ATOM 3377 C CA . ALA A 1 443 ? 46.836 -8.242 -25.710 1.00 20.27 462 ALA A CA 1
ATOM 3378 C C . ALA A 1 443 ? 47.351 -9.646 -26.016 1.00 19.68 462 ALA A C 1
ATOM 3379 O O . ALA A 1 443 ? 48.464 -9.809 -26.521 1.00 21.26 462 ALA A O 1
ATOM 3381 N N . ALA A 1 444 ? 46.550 -10.678 -25.731 1.00 20.38 463 ALA A N 1
ATOM 3382 C CA . ALA A 1 444 ? 46.979 -12.042 -26.038 1.00 20.31 463 ALA A CA 1
ATOM 3383 C C . ALA A 1 444 ? 47.040 -12.267 -27.539 1.00 20.79 463 ALA A C 1
ATOM 3384 O O . ALA A 1 444 ? 47.996 -12.867 -28.055 1.00 21.07 463 ALA A O 1
ATOM 3386 N N . ALA A 1 445 ? 46.022 -11.800 -28.260 1.00 20.27 464 ALA A N 1
ATOM 3387 C CA . ALA A 1 445 ? 46.043 -11.965 -29.707 1.00 21.33 464 ALA A CA 1
ATOM 3388 C C . ALA A 1 445 ? 47.234 -11.234 -30.316 1.00 20.04 464 ALA A C 1
ATOM 3389 O O . ALA A 1 445 ? 47.893 -11.760 -31.221 1.00 22.54 464 ALA A O 1
ATOM 3391 N N . CYS A 1 446 ? 47.565 -10.048 -29.791 1.00 22.64 465 CYS A N 1
ATOM 3392 C CA . CYS A 1 446 ? 48.623 -9.239 -30.406 1.00 22.17 465 CYS A CA 1
ATOM 3393 C C . CYS A 1 446 ? 50.023 -9.797 -30.173 1.00 24.68 465 CYS A C 1
ATOM 3394 O O . CYS A 1 446 ? 50.953 -9.463 -30.927 1.00 26.03 465 CYS A O 1
ATOM 3397 N N . SER A 1 447 ? 50.212 -10.592 -29.130 1.00 22.05 466 SER A N 1
ATOM 3398 C CA . SER A 1 447 ? 51.540 -11.032 -28.721 1.00 23.42 466 SER A CA 1
ATOM 3399 C C . SER A 1 447 ? 51.814 -12.498 -29.023 1.00 24.26 466 SER A C 1
ATOM 3400 O O . SER A 1 447 ? 52.874 -13.009 -28.632 1.00 25.46 466 SER A O 1
ATOM 3403 N N . THR A 1 448 ? 50.886 -13.190 -29.674 1.00 21.90 467 THR A N 1
ATOM 3404 C CA . THR A 1 448 ? 51.037 -14.603 -30.012 1.00 23.10 467 THR A CA 1
ATOM 3405 C C . THR A 1 448 ? 50.514 -14.805 -31.431 1.00 23.16 467 THR A C 1
ATOM 3406 O O . THR A 1 448 ? 50.316 -13.845 -32.184 1.00 22.61 467 THR A O 1
ATOM 3410 N N . LEU A 1 449 ? 50.271 -16.070 -31.797 1.00 22.53 468 LEU A N 1
ATOM 3411 C CA . LEU A 1 449 ? 49.680 -16.447 -33.083 1.00 21.95 468 LEU A CA 1
ATOM 3412 C C . LEU A 1 449 ? 48.223 -16.891 -32.958 1.00 22.49 468 LEU A C 1
ATOM 3413 O O . LEU A 1 449 ? 47.650 -17.413 -33.932 1.00 21.13 468 LEU A O 1
ATOM 3418 N N . ILE A 1 450 ? 47.599 -16.693 -31.794 1.00 20.34 469 ILE A N 1
ATOM 3419 C CA . ILE A 1 450 ? 46.304 -17.337 -31.570 1.00 20.18 469 ILE A CA 1
ATOM 3420 C C . ILE A 1 450 ? 45.210 -16.779 -32.477 1.00 19.33 469 ILE A C 1
ATOM 3421 O O . ILE A 1 450 ? 44.192 -17.449 -32.692 1.00 18.91 469 ILE A O 1
ATOM 3426 N N . SER A 1 451 ? 45.381 -15.571 -33.022 1.00 19.72 470 SER A N 1
ATOM 3427 C CA . SER A 1 451 ? 44.331 -15.011 -33.874 1.00 19.13 470 SER A CA 1
ATOM 3428 C C . SER A 1 451 ? 44.123 -15.847 -35.129 1.00 20.72 470 SER A C 1
ATOM 3429 O O . SER A 1 451 ? 43.073 -15.732 -35.769 1.00 20.89 470 SER A O 1
ATOM 3432 N N . GLU A 1 452 ? 45.111 -16.665 -35.499 1.00 20.99 471 GLU A N 1
ATOM 3433 C CA . GLU A 1 452 ? 44.959 -17.720 -36.492 1.00 19.06 471 GLU A CA 1
ATOM 3434 C C . GLU A 1 452 ? 44.940 -19.103 -35.860 1.00 19.07 471 GLU A C 1
ATOM 3435 O O . GLU A 1 452 ? 44.079 -19.920 -36.205 1.00 18.96 471 GLU A O 1
ATOM 3441 N N . LEU A 1 453 ? 45.854 -19.389 -34.919 1.00 18.46 472 LEU A N 1
ATOM 3442 C CA . LEU A 1 453 ? 46.023 -20.775 -34.482 1.00 19.35 472 LEU A CA 1
ATOM 3443 C C . LEU A 1 453 ? 44.842 -21.265 -33.649 1.00 20.16 472 LEU A C 1
ATOM 3444 O O . LEU A 1 453 ? 44.564 -22.478 -33.621 1.00 19.88 472 LEU A O 1
ATOM 3449 N N . GLN A 1 454 ? 44.128 -20.355 -32.978 1.00 19.50 473 GLN A N 1
ATOM 3450 C CA . GLN A 1 454 ? 42.955 -20.723 -32.194 1.00 20.37 473 GLN A CA 1
ATOM 3451 C C . GLN A 1 454 ? 41.660 -20.331 -32.899 1.00 21.87 473 GLN A C 1
ATOM 3452 O O . GLN A 1 454 ? 40.576 -20.418 -32.304 1.00 19.64 473 GLN A O 1
ATOM 3458 N N . ASN A 1 455 ? 41.759 -19.938 -34.175 1.00 18.76 474 ASN A N 1
ATOM 3459 C CA . ASN A 1 455 ? 40.628 -19.440 -34.947 1.00 20.04 474 ASN A CA 1
ATOM 3460 C C . ASN A 1 455 ? 39.982 -20.602 -35.689 1.00 19.17 474 ASN A C 1
ATOM 3461 O O . ASN A 1 455 ? 40.644 -21.237 -36.517 1.00 18.97 474 ASN A O 1
ATOM 3466 N N . PRO A 1 456 ? 38.724 -20.941 -35.406 1.00 20.35 475 PRO A N 1
ATOM 3467 C CA . PRO A 1 456 ? 38.104 -22.075 -36.096 1.00 19.17 475 PRO A CA 1
ATOM 3468 C C . PRO A 1 456 ? 37.862 -21.833 -37.578 1.00 22.89 475 PRO A C 1
ATOM 3469 O O . PRO A 1 456 ? 37.535 -22.790 -38.286 1.00 22.41 475 PRO A O 1
ATOM 3473 N N . HIS A 1 457 ? 37.978 -20.595 -38.057 1.00 20.69 476 HIS A N 1
ATOM 3474 C CA . HIS A 1 457 ? 37.833 -20.276 -39.468 1.00 23.70 476 HIS A CA 1
ATOM 3475 C C . HIS A 1 457 ? 39.169 -20.185 -40.180 1.00 26.15 476 HIS A C 1
ATOM 3476 O O . HIS A 1 457 ? 39.190 -19.961 -41.395 1.00 26.89 476 HIS A O 1
ATOM 3483 N N . ILE A 1 458 ? 40.281 -20.326 -39.452 1.00 20.80 477 ILE A N 1
ATOM 3484 C CA . ILE A 1 458 ? 41.599 -20.288 -40.065 1.00 22.92 477 ILE A CA 1
ATOM 3485 C C . ILE A 1 458 ? 42.306 -21.621 -39.800 1.00 23.98 477 ILE A C 1
ATOM 3486 O O . ILE A 1 458 ? 42.708 -22.310 -40.741 1.00 23.39 477 ILE A O 1
ATOM 3491 N N . ASN A 1 459 ? 42.442 -22.016 -38.525 1.00 21.08 478 ASN A N 1
ATOM 3492 C CA . ASN A 1 459 ? 42.979 -23.341 -38.196 1.00 21.18 478 ASN A CA 1
ATOM 3493 C C . ASN A 1 459 ? 41.854 -24.381 -38.272 1.00 22.21 478 ASN A C 1
ATOM 3494 O O . ASN A 1 459 ? 41.459 -25.006 -37.285 1.00 22.06 478 ASN A O 1
ATOM 3499 N N . VAL A 1 460 ? 41.361 -24.596 -39.499 1.00 24.53 479 VAL A N 1
ATOM 3500 C CA . VAL A 1 460 ? 40.147 -25.386 -39.683 1.00 22.19 479 VAL A CA 1
ATOM 3501 C C . VAL A 1 460 ? 40.375 -26.881 -39.483 1.00 24.48 479 VAL A C 1
ATOM 3502 O O . VAL A 1 460 ? 39.418 -27.611 -39.225 1.00 24.92 479 VAL A O 1
ATOM 3506 N N . HIS A 1 461 ? 41.603 -27.376 -39.609 1.00 23.87 480 HIS A N 1
ATOM 3507 C CA . HIS A 1 461 ? 41.810 -28.803 -39.420 1.00 24.87 480 HIS A CA 1
ATOM 3508 C C . HIS A 1 461 ? 42.037 -29.201 -37.959 1.00 23.17 480 HIS A C 1
ATOM 3509 O O . HIS A 1 461 ? 41.933 -30.390 -37.642 1.00 25.38 480 HIS A O 1
ATOM 3516 N N . TYR A 1 462 ? 42.295 -28.252 -37.056 1.00 21.93 481 TYR A N 1
ATOM 3517 C CA . TYR A 1 462 ? 42.608 -28.584 -35.661 1.00 22.42 481 TYR A CA 1
ATOM 3518 C C . TYR A 1 462 ? 41.739 -27.861 -34.630 1.00 22.23 481 TYR A C 1
ATOM 3519 O O . TYR A 1 462 ? 41.455 -28.415 -33.562 1.00 22.54 481 TYR A O 1
ATOM 3528 N N . MET A 1 463 ? 41.321 -26.631 -34.913 1.00 20.65 482 MET A N 1
ATOM 3529 C CA . MET A 1 463 ? 40.408 -25.902 -34.026 1.00 20.02 482 MET A CA 1
ATOM 3530 C C . MET A 1 463 ? 38.983 -26.186 -34.490 1.00 19.06 482 MET A C 1
ATOM 3531 O O . MET A 1 463 ? 38.330 -25.382 -35.152 1.00 22.56 482 MET A O 1
ATOM 3536 N N . ASN A 1 464 ? 38.504 -27.378 -34.155 1.00 21.45 483 ASN A N 1
ATOM 3537 C CA . ASN A 1 464 ? 37.192 -27.807 -34.598 1.00 21.05 483 ASN A CA 1
ATOM 3538 C C . ASN A 1 464 ? 36.655 -28.805 -33.591 1.00 21.42 483 ASN A C 1
ATOM 3539 O O . ASN A 1 464 ? 37.410 -29.374 -32.799 1.00 19.24 483 ASN A O 1
ATOM 3544 N N . GLY A 1 465 ? 35.333 -29.021 -33.645 1.00 22.85 484 GLY A N 1
ATOM 3545 C CA . GLY A 1 465 ? 34.693 -29.936 -32.715 1.00 20.52 484 GLY A CA 1
ATOM 3546 C C . GLY A 1 465 ? 35.220 -31.358 -32.778 1.00 22.89 484 GLY A C 1
ATOM 3547 O O . GLY A 1 465 ? 35.274 -32.046 -31.753 1.00 21.63 484 GLY A O 1
ATOM 3548 N N . ALA A 1 466 ? 35.608 -31.827 -33.973 1.00 22.65 485 ALA A N 1
ATOM 3549 C CA . ALA A 1 466 ? 36.110 -33.192 -34.109 1.00 25.10 485 ALA A CA 1
ATOM 3550 C C . ALA A 1 466 ? 37.442 -33.403 -33.396 1.00 23.72 485 ALA A C 1
ATOM 3551 O O . ALA A 1 466 ? 37.836 -34.553 -33.163 1.00 24.18 485 ALA A O 1
ATOM 3553 N N . ASN A 1 467 ? 38.156 -32.328 -33.066 1.00 22.60 486 ASN A N 1
ATOM 3554 C CA . ASN A 1 467 ? 39.375 -32.409 -32.277 1.00 23.29 486 ASN A CA 1
ATOM 3555 C C . ASN A 1 467 ? 39.138 -32.060 -30.806 1.00 22.67 486 ASN A C 1
ATOM 3556 O O . ASN A 1 467 ? 40.084 -31.690 -30.107 1.00 22.90 486 ASN A O 1
ATOM 3561 N N . LEU A 1 468 ? 37.896 -32.143 -30.333 1.00 21.06 487 LEU A N 1
ATOM 3562 C CA . LEU A 1 468 ? 37.604 -31.769 -28.953 1.00 21.29 487 LEU A CA 1
ATOM 3563 C C . LEU A 1 468 ? 38.397 -32.646 -27.993 1.00 20.44 487 LEU A C 1
ATOM 3564 O O . LEU A 1 468 ? 38.494 -33.861 -28.175 1.00 21.24 487 LEU A O 1
ATOM 3569 N N . HIS A 1 469 ? 38.998 -32.018 -26.988 1.00 21.61 488 HIS A N 1
ATOM 3570 C CA . HIS A 1 469 ? 39.638 -32.746 -25.905 1.00 20.82 488 HIS A CA 1
ATOM 3571 C C . HIS A 1 469 ? 38.857 -32.564 -24.620 1.00 20.61 488 HIS A C 1
ATOM 3572 O O . HIS A 1 469 ? 38.117 -31.592 -24.454 1.00 20.90 488 HIS A O 1
ATOM 3579 N N . ILE A 1 470 ? 39.039 -33.520 -23.705 1.00 20.91 489 ILE A N 1
ATOM 3580 C CA . ILE A 1 470 ? 38.303 -33.581 -22.449 1.00 19.00 489 ILE A CA 1
ATOM 3581 C C . ILE A 1 470 ? 39.302 -33.598 -21.304 1.00 20.51 489 ILE A C 1
ATOM 3582 O O . ILE A 1 470 ? 40.272 -34.366 -21.335 1.00 21.12 489 ILE A O 1
ATOM 3587 N N . ALA A 1 471 ? 39.049 -32.778 -20.285 1.00 19.66 490 ALA A N 1
ATOM 3588 C CA . ALA A 1 471 ? 39.839 -32.783 -19.059 1.00 22.47 490 ALA A CA 1
ATOM 3589 C C . ALA A 1 471 ? 39.061 -33.595 -18.013 1.00 21.83 490 ALA A C 1
ATOM 3590 O O . ALA A 1 471 ? 37.971 -33.197 -17.587 1.00 21.92 490 ALA A O 1
ATOM 3592 N N . SER A 1 472 ? 39.602 -34.757 -17.638 1.00 23.18 491 SER A N 1
ATOM 3593 C CA . SER A 1 472 ? 38.945 -35.680 -16.721 1.00 23.74 491 SER A CA 1
ATOM 3594 C C . SER A 1 472 ? 39.803 -35.856 -15.481 1.00 24.41 491 SER A C 1
ATOM 3595 O O . SER A 1 472 ? 40.994 -36.146 -15.592 1.00 24.50 491 SER A O 1
ATOM 3598 N N . VAL A 1 473 ? 39.189 -35.706 -14.306 1.00 24.36 492 VAL A N 1
ATOM 3599 C CA . VAL A 1 473 ? 39.904 -35.931 -13.052 1.00 25.30 492 VAL A CA 1
ATOM 3600 C C . VAL A 1 473 ? 40.552 -37.310 -13.055 1.00 28.66 492 VAL A C 1
ATOM 3601 O O . VAL A 1 473 ? 41.748 -37.460 -12.771 1.00 28.77 492 VAL A O 1
ATOM 3605 N N . GLU A 1 474 ? 39.781 -38.331 -13.439 1.00 28.83 493 GLU A N 1
ATOM 3606 C CA . GLU A 1 474 ? 40.276 -39.699 -13.364 1.00 28.78 493 GLU A CA 1
ATOM 3607 C C . GLU A 1 474 ? 41.151 -40.057 -14.554 1.00 29.12 493 GLU A C 1
ATOM 3608 O O . GLU A 1 474 ? 42.168 -40.731 -14.382 1.00 31.35 493 GLU A O 1
ATOM 3610 N N . HIS A 1 475 ? 40.798 -39.607 -15.764 1.00 28.25 494 HIS A N 1
ATOM 3611 C CA . HIS A 1 475 ? 41.457 -40.076 -16.977 1.00 26.96 494 HIS A CA 1
ATOM 3612 C C . HIS A 1 475 ? 42.402 -39.058 -17.608 1.00 28.74 494 HIS A C 1
ATOM 3613 O O . HIS A 1 475 ? 42.974 -39.338 -18.668 1.00 28.70 494 HIS A O 1
ATOM 3620 N N . GLY A 1 476 ? 42.598 -37.900 -16.992 1.00 25.15 495 GLY A N 1
ATOM 3621 C CA . GLY A 1 476 ? 43.556 -36.966 -17.529 1.00 26.43 495 GLY A CA 1
ATOM 3622 C C . GLY A 1 476 ? 43.012 -36.264 -18.761 1.00 26.56 495 GLY A C 1
ATOM 3623 O O . GLY A 1 476 ? 41.808 -36.062 -18.920 1.00 25.25 495 GLY A O 1
ATOM 3624 N N . LEU A 1 477 ? 43.909 -35.884 -19.649 1.00 26.68 496 LEU A N 1
ATOM 3625 C CA . LEU A 1 477 ? 43.484 -35.060 -20.760 1.00 24.58 496 LEU A CA 1
ATOM 3626 C C . LEU A 1 477 ? 43.559 -35.916 -22.014 1.00 26.50 496 LEU A C 1
ATOM 3627 O O . LEU A 1 477 ? 44.622 -36.451 -22.349 1.00 27.23 496 LEU A O 1
ATOM 3632 N N . LEU A 1 478 ? 42.406 -36.085 -22.665 1.00 24.24 497 LEU A N 1
ATOM 3633 C CA . LEU A 1 478 ? 42.228 -37.032 -23.751 1.00 25.29 497 LEU A CA 1
ATOM 3634 C C . LEU A 1 478 ? 41.386 -36.405 -24.852 1.00 24.32 497 LEU A C 1
ATOM 3635 O O . LEU A 1 478 ? 40.496 -35.593 -24.589 1.00 22.24 497 LEU A O 1
ATOM 3640 N N . HIS A 1 479 ? 41.692 -36.780 -26.088 1.00 24.74 498 HIS A N 1
ATOM 3641 C CA . HIS A 1 479 ? 40.757 -36.555 -27.176 1.00 23.80 498 HIS A CA 1
ATOM 3642 C C . HIS A 1 479 ? 39.427 -37.219 -26.830 1.00 24.45 498 HIS A C 1
ATOM 3643 O O . HIS A 1 479 ? 39.395 -38.274 -26.194 1.00 22.85 498 HIS A O 1
ATOM 3650 N N . VAL A 1 480 ? 38.325 -36.598 -27.273 1.00 23.95 499 VAL A N 1
ATOM 3651 C CA . VAL A 1 480 ? 36.984 -37.015 -26.853 1.00 24.91 499 VAL A CA 1
ATOM 3652 C C . VAL A 1 480 ? 36.701 -38.467 -27.235 1.00 26.47 499 VAL A C 1
ATOM 3653 O O . VAL A 1 480 ? 35.962 -39.168 -26.530 1.00 26.08 499 VAL A O 1
ATOM 3657 N N . GLY A 1 481 ? 37.279 -38.937 -28.343 1.00 25.32 500 GLY A N 1
ATOM 3658 C CA . GLY A 1 481 ? 37.104 -40.327 -28.736 1.00 29.76 500 GLY A CA 1
ATOM 3659 C C . GLY A 1 481 ? 37.701 -41.292 -27.731 1.00 29.41 500 GLY A C 1
ATOM 3660 O O . GLY A 1 481 ? 37.042 -42.230 -27.284 1.00 30.37 500 GLY A O 1
ATOM 3661 N N . ASP A 1 482 ? 38.962 -41.068 -27.361 1.00 28.80 501 ASP A N 1
ATOM 3662 C CA . ASP A 1 482 ? 39.593 -41.886 -26.330 1.00 28.60 501 ASP A CA 1
ATOM 3663 C C . ASP A 1 482 ? 38.850 -41.784 -25.009 1.00 30.60 501 ASP A C 1
ATOM 3664 O O . ASP A 1 482 ? 38.705 -42.783 -24.296 1.00 29.11 501 ASP A O 1
ATOM 3669 N N . TYR A 1 483 ? 38.376 -40.582 -24.659 1.00 28.71 502 TYR A N 1
ATOM 3670 C CA . TYR A 1 483 ? 37.677 -40.418 -23.387 1.00 28.15 502 TYR A CA 1
ATOM 3671 C C . TYR A 1 483 ? 36.384 -41.225 -23.361 1.00 30.51 502 TYR A C 1
ATOM 3672 O O . TYR A 1 483 ? 36.117 -41.950 -22.399 1.00 31.44 502 TYR A O 1
ATOM 3681 N N . ALA A 1 484 ? 35.551 -41.086 -24.396 1.00 27.83 503 ALA A N 1
ATOM 3682 C CA . ALA A 1 484 ? 34.276 -41.801 -24.420 1.00 31.42 503 ALA A CA 1
ATOM 3683 C C . ALA A 1 484 ? 34.475 -43.315 -24.414 1.00 33.77 503 ALA A C 1
ATOM 3684 O O . ALA A 1 484 ? 33.720 -44.037 -23.754 1.00 34.23 503 ALA A O 1
ATOM 3686 N N . ARG A 1 485 ? 35.485 -43.816 -25.136 1.00 30.06 504 ARG A N 1
ATOM 3687 C CA . ARG A 1 485 ? 35.747 -45.253 -25.125 1.00 33.28 504 ARG A CA 1
ATOM 3688 C C . ARG A 1 485 ? 36.138 -45.749 -23.737 1.00 39.32 504 ARG A C 1
ATOM 3689 O O . ARG A 1 485 ? 35.857 -46.904 -23.396 1.00 40.78 504 ARG A O 1
ATOM 3697 N N . ARG A 1 486 ? 36.772 -44.909 -22.915 1.00 41.02 505 ARG A N 1
ATOM 3698 C CA . ARG A 1 486 ? 37.123 -45.360 -21.570 1.00 42.18 505 ARG A CA 1
ATOM 3699 C C . ARG A 1 486 ? 35.928 -45.402 -20.629 1.00 42.95 505 ARG A C 1
ATOM 3700 O O . ARG A 1 486 ? 35.983 -46.112 -19.618 1.00 47.57 505 ARG A O 1
ATOM 3708 N N . LEU A 1 487 ? 34.860 -44.671 -20.925 1.00 39.57 506 LEU A N 1
ATOM 3709 C CA . LEU A 1 487 ? 33.613 -44.843 -20.190 1.00 40.23 506 LEU A CA 1
ATOM 3710 C C . LEU A 1 487 ? 32.943 -46.162 -20.558 1.00 46.34 506 LEU A C 1
ATOM 3711 O O . LEU A 1 487 ? 31.902 -46.512 -20.000 1.00 48.64 506 LEU A O 1
ATOM 3716 N N . TRP B 1 6 ? 35.097 29.825 -4.769 1.00 28.89 25 TRP B N 1
ATOM 3717 C CA . TRP B 1 6 ? 36.036 29.920 -5.898 1.00 28.15 25 TRP B CA 1
ATOM 3718 C C . TRP B 1 6 ? 35.372 29.417 -7.180 1.00 27.09 25 TRP B C 1
ATOM 3719 O O . TRP B 1 6 ? 34.815 28.326 -7.212 1.00 26.36 25 TRP B O 1
ATOM 3730 N N . PRO B 1 7 ? 35.455 30.201 -8.262 1.00 29.75 26 PRO B N 1
ATOM 3731 C CA . PRO B 1 7 ? 36.217 31.454 -8.376 1.00 30.42 26 PRO B CA 1
ATOM 3732 C C . PRO B 1 7 ? 35.548 32.666 -7.773 1.00 30.48 26 PRO B C 1
ATOM 3733 O O . PRO B 1 7 ? 34.354 32.650 -7.523 1.00 30.98 26 PRO B O 1
ATOM 3737 N N . GLY B 1 8 ? 36.332 33.712 -7.550 1.00 33.93 27 GLY B N 1
ATOM 3738 C CA . GLY B 1 8 ? 35.781 34.976 -7.121 1.00 40.27 27 GLY B CA 1
ATOM 3739 C C . GLY B 1 8 ? 35.007 35.660 -8.232 1.00 41.19 27 GLY B C 1
ATOM 3740 O O . GLY B 1 8 ? 35.060 35.294 -9.407 1.00 39.20 27 GLY B O 1
ATOM 3741 N N . LYS B 1 9 ? 34.260 36.690 -7.837 1.00 52.23 28 LYS B N 1
ATOM 3742 C CA . LYS B 1 9 ? 33.446 37.417 -8.804 1.00 49.60 28 LYS B CA 1
ATOM 3743 C C . LYS B 1 9 ? 34.306 38.320 -9.679 1.00 51.84 28 LYS B C 1
ATOM 3744 O O . LYS B 1 9 ? 34.044 38.463 -10.882 1.00 52.34 28 LYS B O 1
ATOM 3746 N N . ARG B 1 10 ? 35.332 38.937 -9.098 1.00 49.76 29 ARG B N 1
ATOM 3747 C CA . ARG B 1 10 ? 36.192 39.855 -9.835 1.00 55.74 29 ARG B CA 1
ATOM 3748 C C . ARG B 1 10 ? 37.349 39.098 -10.479 1.00 54.44 29 ARG B C 1
ATOM 3749 O O . ARG B 1 10 ? 37.999 38.270 -9.828 1.00 52.16 29 ARG B O 1
ATOM 3751 N N . THR B 1 11 ? 37.592 39.385 -11.760 1.00 50.99 30 THR B N 1
ATOM 3752 C CA . THR B 1 11 ? 38.734 38.880 -12.509 1.00 52.84 30 THR B CA 1
ATOM 3753 C C . THR B 1 11 ? 39.684 40.037 -12.812 1.00 57.48 30 THR B C 1
ATOM 3754 O O . THR B 1 11 ? 39.248 41.095 -13.276 1.00 57.39 30 THR B O 1
ATOM 3756 N N . ASN B 1 12 ? 40.976 39.839 -12.553 1.00 58.85 31 ASN B N 1
ATOM 3757 C CA . ASN B 1 12 ? 41.977 40.879 -12.775 1.00 63.27 31 ASN B CA 1
ATOM 3758 C C . ASN B 1 12 ? 42.486 40.809 -14.214 1.00 59.07 31 ASN B C 1
ATOM 3759 O O . ASN B 1 12 ? 42.983 39.766 -14.649 1.00 59.10 31 ASN B O 1
ATOM 3761 N N . LEU B 1 13 ? 42.344 41.917 -14.952 1.00 61.02 32 LEU B N 1
ATOM 3762 C CA . LEU B 1 13 ? 42.883 42.074 -16.303 1.00 59.36 32 LEU B CA 1
ATOM 3763 C C . LEU B 1 13 ? 44.405 42.122 -16.300 1.00 56.88 32 LEU B C 1
ATOM 3764 O O . LEU B 1 13 ? 44.984 43.084 -15.783 1.00 60.12 32 LEU B O 1
ATOM 3769 N N . PRO B 1 14 ? 45.088 41.130 -16.868 1.00 49.26 33 PRO B N 1
ATOM 3770 C CA . PRO B 1 14 ? 46.541 41.252 -17.028 1.00 42.98 33 PRO B CA 1
ATOM 3771 C C . PRO B 1 14 ? 46.879 42.414 -17.948 1.00 43.20 33 PRO B C 1
ATOM 3772 O O . PRO B 1 14 ? 46.221 42.645 -18.966 1.00 41.04 33 PRO B O 1
ATOM 3776 N N . GLU B 1 15 ? 47.909 43.162 -17.567 1.00 37.10 34 GLU B N 1
ATOM 3777 C CA . GLU B 1 15 ? 48.235 44.400 -18.254 1.00 37.75 34 GLU B CA 1
ATOM 3778 C C . GLU B 1 15 ? 49.256 44.216 -19.363 1.00 32.44 34 GLU B C 1
ATOM 3779 O O . GLU B 1 15 ? 49.500 45.164 -20.120 1.00 30.61 34 GLU B O 1
ATOM 3785 N N . ASN B 1 16 ? 49.854 43.037 -19.477 1.00 29.63 35 ASN B N 1
ATOM 3786 C CA . ASN B 1 16 ? 50.902 42.836 -20.458 1.00 28.97 35 ASN B CA 1
ATOM 3787 C C . ASN B 1 16 ? 50.350 42.983 -21.884 1.00 30.10 35 ASN B C 1
ATOM 3788 O O . ASN B 1 16 ? 49.160 42.765 -22.155 1.00 28.67 35 ASN B O 1
ATOM 3793 N N . ALA B 1 17 ? 51.256 43.334 -22.805 1.00 30.10 36 ALA B N 1
ATOM 3794 C CA . ALA B 1 17 ? 50.858 43.711 -24.161 1.00 26.80 36 ALA B CA 1
ATOM 3795 C C . ALA B 1 17 ? 50.221 42.552 -24.924 1.00 28.19 36 ALA B C 1
ATOM 3796 O O . ALA B 1 17 ? 49.298 42.763 -25.718 1.00 25.81 36 ALA B O 1
ATOM 3798 N N . PHE B 1 18 ? 50.702 41.322 -24.716 1.00 27.66 37 PHE B N 1
ATOM 3799 C CA . PHE B 1 18 ? 50.176 40.195 -25.491 1.00 28.81 37 PHE B CA 1
ATOM 3800 C C . PHE B 1 18 ? 48.712 39.924 -25.147 1.00 29.34 37 PHE B C 1
ATOM 3801 O O . PHE B 1 18 ? 47.898 39.620 -26.029 1.00 28.39 37 PHE B O 1
ATOM 3809 N N . THR B 1 19 ? 48.367 40.015 -23.864 1.00 28.86 38 THR B N 1
ATOM 3810 C CA . THR B 1 19 ? 46.983 39.829 -23.433 1.00 29.04 38 THR B CA 1
ATOM 3811 C C . THR B 1 19 ? 46.095 40.965 -23.924 1.00 27.78 38 THR B C 1
ATOM 3812 O O . THR B 1 19 ? 44.990 40.727 -24.424 1.00 27.69 38 THR B O 1
ATOM 3816 N N . GLN B 1 20 ? 46.566 42.203 -23.788 1.00 27.19 39 GLN B N 1
ATOM 3817 C CA . GLN B 1 20 ? 45.810 43.344 -24.296 1.00 29.07 39 GLN B CA 1
ATOM 3818 C C . GLN B 1 20 ? 45.538 43.203 -25.790 1.00 31.73 39 GLN B C 1
ATOM 3819 O O . GLN B 1 20 ? 44.407 43.408 -26.235 1.00 31.43 39 GLN B O 1
ATOM 3825 N N . ARG B 1 21 ? 46.561 42.835 -26.579 1.00 29.40 40 ARG B N 1
ATOM 3826 C CA . ARG B 1 21 ? 46.353 42.621 -28.013 1.00 32.39 40 ARG B CA 1
ATOM 3827 C C . ARG B 1 21 ? 45.345 41.501 -28.276 1.00 32.36 40 ARG B C 1
ATOM 3828 O O . ARG B 1 21 ? 44.481 41.638 -29.151 1.00 32.84 40 ARG B O 1
ATOM 3830 N N . MET B 1 22 ? 45.435 40.389 -27.534 1.00 28.63 41 MET B N 1
ATOM 3831 C CA . MET B 1 22 ? 44.484 39.298 -27.738 1.00 29.74 41 MET B CA 1
ATOM 3832 C C . MET B 1 22 ? 43.064 39.752 -27.448 1.00 30.77 41 MET B C 1
ATOM 3833 O O . MET B 1 22 ? 42.140 39.425 -28.198 1.00 34.01 41 MET B O 1
ATOM 3838 N N . LEU B 1 23 ? 42.871 40.511 -26.370 1.00 25.79 42 LEU B N 1
ATOM 3839 C CA . LEU B 1 23 ? 41.533 40.976 -26.028 1.00 30.91 42 LEU B CA 1
ATOM 3840 C C . LEU B 1 23 ? 41.031 42.005 -27.035 1.00 32.85 42 LEU B C 1
ATOM 3841 O O . LEU B 1 23 ? 39.837 42.035 -27.358 1.00 32.57 42 LEU B O 1
ATOM 3846 N N . GLN B 1 24 ? 41.920 42.860 -27.540 1.00 31.36 43 GLN B N 1
ATOM 3847 C CA . GLN B 1 24 ? 41.506 43.828 -28.546 1.00 30.84 43 GLN B CA 1
ATOM 3848 C C . GLN B 1 24 ? 41.013 43.129 -29.807 1.00 33.65 43 GLN B C 1
ATOM 3849 O O . GLN B 1 24 ? 40.012 43.539 -30.401 1.00 37.43 43 GLN B O 1
ATOM 3855 N N . GLU B 1 25 ? 41.700 42.065 -30.221 1.00 33.71 44 GLU B N 1
ATOM 3856 C CA . GLU B 1 25 ? 41.256 41.281 -31.370 1.00 37.42 44 GLU B CA 1
ATOM 3857 C C . GLU B 1 25 ? 39.870 40.696 -31.130 1.00 37.66 44 GLU B C 1
ATOM 3858 O O . GLU B 1 25 ? 38.992 40.780 -31.995 1.00 37.60 44 GLU B O 1
ATOM 3864 N N . CYS B 1 26 ? 39.663 40.085 -29.956 1.00 35.30 45 CYS B N 1
ATOM 3865 C CA . CYS B 1 26 ? 38.349 39.547 -29.623 1.00 34.85 45 CYS B CA 1
ATOM 3866 C C . CYS B 1 26 ? 37.279 40.614 -29.739 1.00 37.48 45 CYS B C 1
ATOM 3867 O O . CYS B 1 26 ? 36.158 40.336 -30.177 1.00 37.74 45 CYS B O 1
ATOM 3870 N N . GLY B 1 27 ? 37.602 41.840 -29.335 1.00 36.33 46 GLY B N 1
ATOM 3871 C CA . GLY B 1 27 ? 36.658 42.936 -29.411 1.00 38.05 46 GLY B CA 1
ATOM 3872 C C . GLY B 1 27 ? 36.345 43.396 -30.816 1.00 39.59 46 GLY B C 1
ATOM 3873 O O . GLY B 1 27 ? 35.467 44.245 -30.978 1.00 39.11 46 GLY B O 1
ATOM 3874 N N . GLN B 1 28 ? 37.033 42.862 -31.824 1.00 39.69 47 GLN B N 1
ATOM 3875 C CA . GLN B 1 28 ? 36.715 43.154 -33.218 1.00 41.77 47 GLN B CA 1
ATOM 3876 C C . GLN B 1 28 ? 35.726 42.160 -33.837 1.00 46.28 47 GLN B C 1
ATOM 3877 O O . GLN B 1 28 ? 35.287 42.375 -34.981 1.00 43.88 47 GLN B O 1
ATOM 3883 N N . MET B 1 29 ? 35.395 41.073 -33.128 1.00 43.27 48 MET B N 1
ATOM 3884 C CA . MET B 1 29 ? 34.471 40.055 -33.613 1.00 42.53 48 MET B CA 1
ATOM 3885 C C . MET B 1 29 ? 33.015 40.485 -33.426 1.00 43.75 48 MET B C 1
ATOM 3886 O O . MET B 1 29 ? 32.665 41.166 -32.452 1.00 43.71 48 MET B O 1
ATOM 3891 N N . ALA B 1 30 ? 32.168 40.104 -34.391 1.00 42.55 49 ALA B N 1
ATOM 3892 C CA . ALA B 1 30 ? 30.729 40.341 -34.327 1.00 43.14 49 ALA B CA 1
ATOM 3893 C C . ALA B 1 30 ? 30.032 38.983 -34.383 1.00 43.47 49 ALA B C 1
ATOM 3894 O O . ALA B 1 30 ? 30.612 37.999 -34.866 1.00 42.51 49 ALA B O 1
ATOM 3896 N N . LYS B 1 31 ? 28.820 38.900 -33.879 1.00 43.68 50 LYS B N 1
ATOM 3897 C CA . LYS B 1 31 ? 28.135 37.596 -33.881 1.00 47.17 50 LYS B CA 1
ATOM 3898 C C . LYS B 1 31 ? 27.882 37.137 -35.315 1.00 47.63 50 LYS B C 1
ATOM 3899 O O . LYS B 1 31 ? 27.564 37.973 -36.148 1.00 47.18 50 LYS B O 1
ATOM 3905 N N . PRO B 1 32 ? 28.044 35.848 -35.660 1.00 45.76 51 PRO B N 1
ATOM 3906 C CA . PRO B 1 32 ? 27.594 35.409 -36.986 1.00 47.47 51 PRO B CA 1
ATOM 3907 C C . PRO B 1 32 ? 26.080 35.553 -37.098 1.00 49.72 51 PRO B C 1
ATOM 3908 O O . PRO B 1 32 ? 25.353 35.471 -36.106 1.00 50.19 51 PRO B O 1
ATOM 3912 N N . ASP B 1 33 ? 25.598 35.774 -38.328 1.00 51.52 52 ASP B N 1
ATOM 3913 C CA . ASP B 1 33 ? 24.157 35.924 -38.518 1.00 55.50 52 ASP B CA 1
ATOM 3914 C C . ASP B 1 33 ? 23.694 35.473 -39.898 1.00 55.58 52 ASP B C 1
ATOM 3915 O O . ASP B 1 33 ? 22.674 35.966 -40.395 1.00 59.14 52 ASP B O 1
ATOM 3917 N N . ALA B 1 34 ? 24.412 34.538 -40.522 1.00 55.48 53 ALA B N 1
ATOM 3918 C CA . ALA B 1 34 ? 24.048 34.077 -41.857 1.00 55.79 53 ALA B CA 1
ATOM 3919 C C . ALA B 1 34 ? 22.768 33.261 -41.792 1.00 54.65 53 ALA B C 1
ATOM 3920 O O . ALA B 1 34 ? 22.638 32.360 -40.957 1.00 53.10 53 ALA B O 1
ATOM 3922 N N . SER B 1 35 ? 21.816 33.586 -42.665 1.00 58.74 54 SER B N 1
ATOM 3923 C CA . SER B 1 35 ? 20.534 32.893 -42.651 1.00 59.10 54 SER B CA 1
ATOM 3924 C C . SER B 1 35 ? 20.743 31.402 -42.892 1.00 57.05 54 SER B C 1
ATOM 3925 O O . SER B 1 35 ? 21.523 31.001 -43.762 1.00 60.45 54 SER B O 1
ATOM 3927 N N . VAL B 1 36 ? 20.050 30.579 -42.110 1.00 43.88 55 VAL B N 1
ATOM 3928 C CA . VAL B 1 36 ? 20.220 29.140 -42.227 1.00 40.01 55 VAL B CA 1
ATOM 3929 C C . VAL B 1 36 ? 19.510 28.637 -43.476 1.00 43.16 55 VAL B C 1
ATOM 3930 O O . VAL B 1 36 ? 18.303 28.848 -43.659 1.00 38.85 55 VAL B O 1
ATOM 3934 N N . ASP B 1 37 ? 20.260 27.976 -44.347 1.00 37.76 56 ASP B N 1
ATOM 3935 C CA . ASP B 1 37 ? 19.713 27.320 -45.527 1.00 38.72 56 ASP B CA 1
ATOM 3936 C C . ASP B 1 37 ? 19.705 25.826 -45.239 1.00 37.52 56 ASP B C 1
ATOM 3937 O O . ASP B 1 37 ? 20.754 25.175 -45.222 1.00 34.68 56 ASP B O 1
ATOM 3942 N N . LEU B 1 38 ? 18.513 25.278 -45.025 1.00 38.65 57 LEU B N 1
ATOM 3943 C CA . LEU B 1 38 ? 18.432 23.931 -44.477 1.00 37.30 57 LEU B CA 1
ATOM 3944 C C . LEU B 1 38 ? 18.849 22.906 -45.532 1.00 34.30 57 LEU B C 1
ATOM 3945 O O . LEU B 1 38 ? 19.417 21.857 -45.212 1.00 33.99 57 LEU B O 1
ATOM 3950 N N . ASP B 1 39 ? 18.611 23.222 -46.804 1.00 35.59 58 ASP B N 1
ATOM 3951 C CA . ASP B 1 39 ? 19.072 22.372 -47.897 1.00 35.65 58 ASP B CA 1
ATOM 3952 C C . ASP B 1 39 ? 20.595 22.358 -47.996 1.00 32.85 58 ASP B C 1
ATOM 3953 O O . ASP B 1 39 ? 21.194 21.310 -48.255 1.00 32.34 58 ASP B O 1
ATOM 3958 N N . ASN B 1 40 ? 21.241 23.517 -47.825 1.00 35.52 59 ASN B N 1
ATOM 3959 C CA . ASN B 1 40 ? 22.702 23.534 -47.787 1.00 34.23 59 ASN B CA 1
ATOM 3960 C C . ASN B 1 40 ? 23.226 22.750 -46.583 1.00 33.42 59 ASN B C 1
ATOM 3961 O O . ASN B 1 40 ? 24.182 21.977 -46.703 1.00 31.50 59 ASN B O 1
ATOM 3966 N N . PHE B 1 41 ? 22.595 22.925 -45.418 1.00 34.50 60 PHE B N 1
ATOM 3967 C CA . PHE B 1 41 ? 23.030 22.217 -44.216 1.00 30.40 60 PHE B CA 1
ATOM 3968 C C . PHE B 1 41 ? 23.005 20.708 -44.434 1.00 30.81 60 PHE B C 1
ATOM 3969 O O . PHE B 1 41 ? 23.991 20.009 -44.165 1.00 27.36 60 PHE B O 1
ATOM 3977 N N . LYS B 1 42 ? 21.886 20.191 -44.948 1.00 30.16 61 LYS B N 1
ATOM 3978 C CA . LYS B 1 42 ? 21.756 18.753 -45.147 1.00 31.27 61 LYS B CA 1
ATOM 3979 C C . LYS B 1 42 ? 22.793 18.219 -46.130 1.00 31.55 61 LYS B C 1
ATOM 3980 O O . LYS B 1 42 ? 23.273 17.085 -45.975 1.00 31.42 61 LYS B O 1
ATOM 3986 N N . ALA B 1 43 ? 23.174 19.024 -47.125 1.00 31.77 62 ALA B N 1
ATOM 3987 C CA . ALA B 1 43 ? 24.169 18.571 -48.096 1.00 36.83 62 ALA B CA 1
ATOM 3988 C C . ALA B 1 43 ? 25.564 18.546 -47.477 1.00 33.88 62 ALA B C 1
ATOM 3989 O O . ALA B 1 43 ? 26.302 17.568 -47.631 1.00 32.50 62 ALA B O 1
ATOM 3991 N N . ILE B 1 44 ? 25.940 19.624 -46.779 1.00 34.25 63 ILE B N 1
ATOM 3992 C CA . ILE B 1 44 ? 27.188 19.636 -46.014 1.00 33.63 63 ILE B CA 1
ATOM 3993 C C . ILE B 1 44 ? 27.298 18.379 -45.166 1.00 30.86 63 ILE B C 1
ATOM 3994 O O . ILE B 1 44 ? 28.352 17.729 -45.110 1.00 31.46 63 ILE B O 1
ATOM 3999 N N . SER B 1 45 ? 26.200 18.020 -44.490 1.00 29.83 64 SER B N 1
ATOM 4000 C CA . SER B 1 45 ? 26.198 16.837 -43.637 1.00 31.30 64 SER B CA 1
ATOM 4001 C C . SER B 1 45 ? 26.411 15.550 -44.438 1.00 33.69 64 SER B C 1
ATOM 4002 O O . SER B 1 45 ? 27.050 14.608 -43.951 1.00 31.31 64 SER B O 1
ATOM 4005 N N . GLU B 1 46 ? 25.884 15.484 -45.659 1.00 31.52 65 GLU B N 1
ATOM 4006 C CA . GLU B 1 46 ? 26.142 14.330 -46.517 1.00 34.96 65 GLU B CA 1
ATOM 4007 C C . GLU B 1 46 ? 27.595 14.254 -46.974 1.00 33.86 65 GLU B C 1
ATOM 4008 O O . GLU B 1 46 ? 28.065 13.168 -47.320 1.00 36.61 65 GLU B O 1
ATOM 4014 N N . GLN B 1 47 ? 28.315 15.377 -47.003 1.00 38.91 66 GLN B N 1
ATOM 4015 C CA . GLN B 1 47 ? 29.744 15.380 -47.294 1.00 38.20 66 GLN B CA 1
ATOM 4016 C C . GLN B 1 47 ? 30.603 15.300 -46.036 1.00 40.25 66 GLN B C 1
ATOM 4017 O O . GLN B 1 47 ? 31.790 15.652 -46.084 1.00 42.02 66 GLN B O 1
ATOM 4023 N N . SER B 1 48 ? 30.027 14.865 -44.923 1.00 35.89 67 SER B N 1
ATOM 4024 C CA . SER B 1 48 ? 30.765 14.730 -43.674 1.00 42.08 67 SER B CA 1
ATOM 4025 C C . SER B 1 48 ? 31.884 13.700 -43.810 1.00 44.13 67 SER B C 1
ATOM 4026 O O . SER B 1 48 ? 31.637 12.591 -44.305 1.00 41.87 67 SER B O 1
ATOM 4029 N N . PRO B 1 49 ? 33.104 14.003 -43.344 1.00 49.65 68 PRO B N 1
ATOM 4030 C CA . PRO B 1 49 ? 34.182 12.995 -43.401 1.00 50.77 68 PRO B CA 1
ATOM 4031 C C . PRO B 1 49 ? 33.834 11.695 -42.691 1.00 49.60 68 PRO B C 1
ATOM 4032 O O . PRO B 1 49 ? 34.096 10.612 -43.226 1.00 52.84 68 PRO B O 1
ATOM 4036 N N . ALA B 1 50 ? 33.229 11.771 -41.512 1.00 41.44 69 ALA B N 1
ATOM 4037 C CA . ALA B 1 50 ? 32.975 10.595 -40.693 1.00 40.20 69 ALA B CA 1
ATOM 4038 C C . ALA B 1 50 ? 31.556 10.087 -40.910 1.00 38.31 69 ALA B C 1
ATOM 4039 O O . ALA B 1 50 ? 30.620 10.875 -41.064 1.00 40.38 69 ALA B O 1
ATOM 4041 N N . GLU B 1 51 ? 31.404 8.766 -40.897 1.00 38.46 70 GLU B N 1
ATOM 4042 C CA . GLU B 1 51 ? 30.146 8.129 -41.260 1.00 38.34 70 GLU B CA 1
ATOM 4043 C C . GLU B 1 51 ? 29.206 8.063 -40.065 1.00 34.99 70 GLU B C 1
ATOM 4044 O O . GLU B 1 51 ? 29.639 7.867 -38.926 1.00 31.01 70 GLU B O 1
ATOM 4046 N N . PHE B 1 52 ? 27.912 8.247 -40.333 1.00 35.07 71 PHE B N 1
ATOM 4047 C CA . PHE B 1 52 ? 26.874 8.086 -39.324 1.00 34.56 71 PHE B CA 1
ATOM 4048 C C . PHE B 1 52 ? 26.409 6.630 -39.284 1.00 35.13 71 PHE B C 1
ATOM 4049 O O . PHE B 1 52 ? 26.220 5.998 -40.324 1.00 39.02 71 PHE B O 1
ATOM 4057 N N . GLY B 1 53 ? 26.203 6.108 -38.082 1.00 35.60 72 GLY B N 1
ATOM 4058 C CA . GLY B 1 53 ? 25.674 4.762 -37.918 1.00 36.53 72 GLY B CA 1
ATOM 4059 C C . GLY B 1 53 ? 24.165 4.688 -38.052 1.00 38.61 72 GLY B C 1
ATOM 4060 O O . GLY B 1 53 ? 23.621 3.707 -38.575 1.00 37.68 72 GLY B O 1
ATOM 4061 N N . ILE B 1 54 ? 23.474 5.726 -37.576 1.00 37.34 73 ILE B N 1
ATOM 4062 C CA . ILE B 1 54 ? 22.036 5.870 -37.740 1.00 35.33 73 ILE B CA 1
ATOM 4063 C C . ILE B 1 54 ? 21.757 7.243 -38.323 1.00 34.97 73 ILE B C 1
ATOM 4064 O O . ILE B 1 54 ? 22.530 8.188 -38.145 1.00 34.39 73 ILE B O 1
ATOM 4069 N N . ASP B 1 55 ? 20.617 7.351 -39.006 1.00 32.44 74 ASP B N 1
ATOM 4070 C CA . ASP B 1 55 ? 20.165 8.618 -39.558 1.00 34.17 74 ASP B CA 1
ATOM 4071 C C . ASP B 1 55 ? 19.018 9.238 -38.776 1.00 31.47 74 ASP B C 1
ATOM 4072 O O . ASP B 1 55 ? 18.663 10.388 -39.053 1.00 31.88 74 ASP B O 1
ATOM 4077 N N . SER B 1 56 ? 18.439 8.517 -37.810 1.00 31.52 75 SER B N 1
ATOM 4078 C CA . SER B 1 56 ? 17.233 8.994 -37.142 1.00 31.14 75 SER B CA 1
ATOM 4079 C C . SER B 1 56 ? 17.493 10.281 -36.365 1.00 30.60 75 SER B C 1
ATOM 4080 O O . SER B 1 56 ? 16.573 11.086 -36.167 1.00 24.91 75 SER B O 1
ATOM 4083 N N . CYS B 1 57 ? 18.739 10.491 -35.944 1.00 30.41 76 CYS B N 1
ATOM 4084 C CA . CYS B 1 57 ? 19.162 11.623 -35.127 1.00 27.78 76 CYS B CA 1
ATOM 4085 C C . CYS B 1 57 ? 19.749 12.741 -35.967 1.00 27.28 76 CYS B C 1
ATOM 4086 O O . CYS B 1 57 ? 20.532 13.544 -35.453 1.00 24.60 76 CYS B O 1
ATOM 4089 N N . ARG B 1 58 ? 19.429 12.777 -37.260 1.00 28.05 77 ARG B N 1
ATOM 4090 C CA . ARG B 1 58 ? 19.924 13.786 -38.188 1.00 26.91 77 ARG B CA 1
ATOM 4091 C C . ARG B 1 58 ? 18.779 14.648 -38.705 1.00 28.80 77 ARG B C 1
ATOM 4092 O O . ARG B 1 58 ? 17.608 14.259 -38.681 1.00 30.84 77 ARG B O 1
ATOM 4100 N N . VAL B 1 59 ? 19.143 15.822 -39.214 1.00 25.03 78 VAL B N 1
ATOM 4101 C CA . VAL B 1 59 ? 18.146 16.783 -39.670 1.00 29.61 78 VAL B CA 1
ATOM 4102 C C . VAL B 1 59 ? 17.276 16.199 -40.788 1.00 31.77 78 VAL B C 1
ATOM 4103 O O . VAL B 1 59 ? 16.054 16.380 -40.787 1.00 29.62 78 VAL B O 1
ATOM 4107 N N . LYS B 1 60 ? 17.879 15.469 -41.740 1.00 29.40 79 LYS B N 1
ATOM 4108 C CA . LYS B 1 60 ? 17.108 14.966 -42.878 1.00 33.13 79 LYS B CA 1
ATOM 4109 C C . LYS B 1 60 ? 16.026 13.968 -42.475 1.00 31.47 79 LYS B C 1
ATOM 4110 O O . LYS B 1 60 ? 15.087 13.748 -43.243 1.00 36.16 79 LYS B O 1
ATOM 4116 N N . ALA B 1 61 ? 16.142 13.334 -41.323 1.00 30.49 80 ALA B N 1
ATOM 4117 C CA . ALA B 1 61 ? 15.153 12.359 -40.909 1.00 30.51 80 ALA B CA 1
ATOM 4118 C C . ALA B 1 61 ? 14.035 12.975 -40.082 1.00 31.53 80 ALA B C 1
ATOM 4119 O O . ALA B 1 61 ? 13.244 12.233 -39.490 1.00 33.20 80 ALA B O 1
ATOM 4121 N N . GLN B 1 62 ? 13.964 14.344 -40.001 1.00 30.79 81 GLN B N 1
ATOM 4122 C CA . GLN B 1 62 ? 12.973 15.037 -39.195 1.00 32.85 81 GLN B CA 1
ATOM 4123 C C . GLN B 1 62 ? 11.792 15.462 -40.066 1.00 36.26 81 GLN B C 1
ATOM 4124 O O . GLN B 1 62 ? 11.959 15.712 -41.267 1.00 38.69 81 GLN B O 1
ATOM 4130 N N . PRO B 1 63 ? 10.589 15.569 -39.492 1.00 35.90 82 PRO B N 1
ATOM 4131 C CA . PRO B 1 63 ? 9.415 15.915 -40.305 1.00 41.29 82 PRO B CA 1
ATOM 4132 C C . PRO B 1 63 ? 9.544 17.304 -40.910 1.00 41.15 82 PRO B C 1
ATOM 4133 O O . PRO B 1 63 ? 10.230 18.184 -40.377 1.00 37.05 82 PRO B O 1
ATOM 4137 N N . GLU B 1 64 ? 8.882 17.491 -42.053 1.00 41.88 83 GLU B N 1
ATOM 4138 C CA . GLU B 1 64 ? 8.994 18.761 -42.761 1.00 40.34 83 GLU B CA 1
ATOM 4139 C C . GLU B 1 64 ? 8.428 19.913 -41.948 1.00 37.83 83 GLU B C 1
ATOM 4140 O O . GLU B 1 64 ? 8.866 21.058 -42.112 1.00 38.37 83 GLU B O 1
ATOM 4142 N N . ASP B 1 65 ? 7.466 19.644 -41.069 1.00 34.70 84 ASP B N 1
ATOM 4143 C CA . ASP B 1 65 ? 6.842 20.738 -40.338 1.00 38.63 84 ASP B CA 1
ATOM 4144 C C . ASP B 1 65 ? 7.642 21.171 -39.121 1.00 38.45 84 ASP B C 1
ATOM 4145 O O . ASP B 1 65 ? 7.189 22.051 -38.384 1.00 35.88 84 ASP B O 1
ATOM 4150 N N . ARG B 1 66 ? 8.807 20.571 -38.883 1.00 38.05 85 ARG B N 1
ATOM 4151 C CA . ARG B 1 66 ? 9.728 21.054 -37.865 1.00 37.35 85 ARG B CA 1
ATOM 4152 C C . ARG B 1 66 ? 10.854 21.893 -38.457 1.00 36.81 85 ARG B C 1
ATOM 4153 O O . ARG B 1 66 ? 11.715 22.379 -37.707 1.00 32.68 85 ARG B O 1
ATOM 4161 N N . SER B 1 67 ? 10.819 22.131 -39.777 1.00 35.32 86 SER B N 1
ATOM 4162 C CA . SER B 1 67 ? 11.929 22.778 -40.470 1.00 36.15 86 SER B CA 1
ATOM 4163 C C . SER B 1 67 ? 12.204 24.173 -39.926 1.00 37.62 86 SER B C 1
ATOM 4164 O O . SER B 1 67 ? 13.368 24.543 -39.721 1.00 36.02 86 SER B O 1
ATOM 4167 N N . ASP B 1 68 ? 11.152 24.963 -39.697 1.00 38.42 87 ASP B N 1
ATOM 4168 C CA . ASP B 1 68 ? 11.339 26.332 -39.217 1.00 38.78 87 ASP B CA 1
ATOM 4169 C C . ASP B 1 68 ? 12.098 26.353 -37.897 1.00 36.57 87 ASP B C 1
ATOM 4170 O O . ASP B 1 68 ? 13.037 27.135 -37.711 1.00 37.49 87 ASP B O 1
ATOM 4175 N N . ARG B 1 69 ? 11.692 25.505 -36.960 1.00 35.13 88 ARG B N 1
ATOM 4176 C CA . ARG B 1 69 ? 12.316 25.521 -35.649 1.00 32.20 88 ARG B CA 1
ATOM 4177 C C . ARG B 1 69 ? 13.731 24.955 -35.712 1.00 31.39 88 ARG B C 1
ATOM 4178 O O . ARG B 1 69 ? 14.627 25.434 -35.007 1.00 29.37 88 ARG B O 1
ATOM 4186 N N . ILE B 1 70 ? 13.958 23.955 -36.568 1.00 30.66 89 ILE B N 1
ATOM 4187 C CA . ILE B 1 70 ? 15.296 23.380 -36.709 1.00 32.54 89 ILE B CA 1
ATOM 4188 C C . ILE B 1 70 ? 16.270 24.412 -37.275 1.00 29.74 89 ILE B C 1
ATOM 4189 O O . ILE B 1 70 ? 17.441 24.470 -36.874 1.00 26.77 89 ILE B O 1
ATOM 4194 N N . ARG B 1 71 ? 15.800 25.266 -38.186 1.00 29.70 90 ARG B N 1
ATOM 4195 C CA . ARG B 1 71 ? 16.616 26.398 -38.627 1.00 30.53 90 ARG B CA 1
ATOM 4196 C C . ARG B 1 71 ? 17.031 27.270 -37.438 1.00 30.62 90 ARG B C 1
ATOM 4197 O O . ARG B 1 71 ? 18.175 27.740 -37.362 1.00 29.49 90 ARG B O 1
ATOM 4205 N N . GLU B 1 72 ? 16.115 27.499 -36.502 1.00 29.70 91 GLU B N 1
ATOM 4206 C CA . GLU B 1 72 ? 16.471 28.261 -35.314 1.00 28.51 91 GLU B CA 1
ATOM 4207 C C . GLU B 1 72 ? 17.509 27.523 -34.486 1.00 26.93 91 GLU B C 1
ATOM 4208 O O . GLU B 1 72 ? 18.477 28.131 -33.998 1.00 23.91 91 GLU B O 1
ATOM 4214 N N . GLN B 1 73 ? 17.333 26.207 -34.338 1.00 26.99 92 GLN B N 1
ATOM 4215 C CA . GLN B 1 73 ? 18.238 25.409 -33.519 1.00 26.18 92 GLN B CA 1
ATOM 4216 C C . GLN B 1 73 ? 19.664 25.470 -34.055 1.00 25.90 92 GLN B C 1
ATOM 4217 O O . GLN B 1 73 ? 20.613 25.695 -33.298 1.00 25.17 92 GLN B O 1
ATOM 4223 N N . ILE B 1 74 ? 19.830 25.277 -35.365 1.00 25.30 93 ILE B N 1
ATOM 4224 C CA . ILE B 1 74 ? 21.151 25.363 -35.990 1.00 24.83 93 ILE B CA 1
ATOM 4225 C C . ILE B 1 74 ? 21.832 26.689 -35.648 1.00 23.69 93 ILE B C 1
ATOM 4226 O O . ILE B 1 74 ? 23.020 26.728 -35.303 1.00 23.49 93 ILE B O 1
ATOM 4231 N N . ALA B 1 75 ? 21.097 27.800 -35.764 1.00 24.78 94 ALA B N 1
ATOM 4232 C CA . ALA B 1 75 ? 21.664 29.118 -35.487 1.00 25.95 94 ALA B CA 1
ATOM 4233 C C . ALA B 1 75 ? 21.822 29.391 -33.992 1.00 24.59 94 ALA B C 1
ATOM 4234 O O . ALA B 1 75 ? 22.443 30.394 -33.612 1.00 23.46 94 ALA B O 1
ATOM 4236 N N . SER B 1 76 ? 21.273 28.537 -33.144 1.00 22.94 95 SER B N 1
ATOM 4237 C CA . SER B 1 76 ? 21.351 28.710 -31.706 1.00 21.31 95 SER B CA 1
ATOM 4238 C C . SER B 1 76 ? 22.623 28.121 -31.102 1.00 23.13 95 SER B C 1
ATOM 4239 O O . SER B 1 76 ? 22.876 28.332 -29.905 1.00 19.22 95 SER B O 1
ATOM 4242 N N . ALA B 1 77 ? 23.418 27.395 -31.898 1.00 22.07 96 ALA B N 1
ATOM 4243 C CA . ALA B 1 77 ? 24.566 26.634 -31.404 1.00 19.98 96 ALA B CA 1
ATOM 4244 C C . ALA B 1 77 ? 25.789 27.521 -31.193 1.00 20.03 96 ALA B C 1
ATOM 4245 O O . ALA B 1 77 ? 26.038 28.453 -31.960 1.00 19.45 96 ALA B O 1
ATOM 4247 N N . TYR B 1 78 ? 26.581 27.206 -30.162 1.00 21.21 97 TYR B N 1
ATOM 4248 C CA . TYR B 1 78 ? 27.859 27.892 -30.013 1.00 19.86 97 TYR B CA 1
ATOM 4249 C C . TYR B 1 78 ? 28.761 27.106 -29.069 1.00 19.66 97 TYR B C 1
ATOM 4250 O O . TYR B 1 78 ? 28.279 26.353 -28.210 1.00 18.67 97 TYR B O 1
ATOM 4259 N N . PRO B 1 79 ? 30.074 27.279 -29.192 1.00 20.26 98 PRO B N 1
ATOM 4260 C CA . PRO B 1 79 ? 30.982 26.867 -28.123 1.00 19.57 98 PRO B CA 1
ATOM 4261 C C . PRO B 1 79 ? 31.005 27.929 -27.031 1.00 18.73 98 PRO B C 1
ATOM 4262 O O . PRO B 1 79 ? 30.786 29.117 -27.291 1.00 18.67 98 PRO B O 1
ATOM 4266 N N . VAL B 1 80 ? 31.293 27.489 -25.797 1.00 17.58 99 VAL B N 1
ATOM 4267 C CA . VAL B 1 80 ? 31.254 28.383 -24.639 1.00 17.66 99 VAL B CA 1
ATOM 4268 C C . VAL B 1 80 ? 32.348 27.976 -23.646 1.00 17.46 99 VAL B C 1
ATOM 4269 O O . VAL B 1 80 ? 32.584 26.785 -23.410 1.00 17.19 99 VAL B O 1
ATOM 4273 N N . ILE B 1 81 ? 33.047 28.984 -23.093 1.00 17.67 100 ILE B N 1
ATOM 4274 C CA . ILE B 1 81 ? 34.032 28.795 -22.032 1.00 17.57 100 ILE B CA 1
ATOM 4275 C C . ILE B 1 81 ? 33.799 29.831 -20.936 1.00 17.77 100 ILE B C 1
ATOM 4276 O O . ILE B 1 81 ? 33.194 30.888 -21.149 1.00 17.90 100 ILE B O 1
ATOM 4281 N N . HIS B 1 82 ? 34.312 29.511 -19.754 1.00 18.72 101 HIS B N 1
ATOM 4282 C CA . HIS B 1 82 ? 34.342 30.438 -18.628 1.00 18.95 101 HIS B CA 1
ATOM 4283 C C . HIS B 1 82 ? 35.265 31.602 -18.939 1.00 19.66 101 HIS B C 1
ATOM 4284 O O . HIS B 1 82 ? 36.248 31.457 -19.669 1.00 18.79 101 HIS B O 1
ATOM 4291 N N . GLU B 1 83 ? 34.950 32.768 -18.361 1.00 19.41 102 GLU B N 1
ATOM 4292 C CA . GLU B 1 83 ? 35.831 33.920 -18.523 1.00 20.37 102 GLU B CA 1
ATOM 4293 C C . GLU B 1 83 ? 37.250 33.611 -18.032 1.00 20.12 102 GLU B C 1
ATOM 4294 O O . GLU B 1 83 ? 38.232 34.079 -18.614 1.00 20.36 102 GLU B O 1
ATOM 4300 N N . ARG B 1 84 ? 37.386 32.786 -16.992 1.00 19.64 103 ARG B N 1
ATOM 4301 C CA . ARG B 1 84 ? 38.728 32.442 -16.530 1.00 21.43 103 ARG B CA 1
ATOM 4302 C C . ARG B 1 84 ? 39.431 31.503 -17.494 1.00 18.43 103 ARG B C 1
ATOM 4303 O O . ARG B 1 84 ? 40.654 31.557 -17.644 1.00 18.64 103 ARG B O 1
ATOM 4311 N N . THR B 1 85 ? 38.670 30.652 -18.161 1.00 18.60 104 THR B N 1
ATOM 4312 C CA . THR B 1 85 ? 39.228 29.800 -19.198 1.00 18.43 104 THR B CA 1
ATOM 4313 C C . THR B 1 85 ? 39.771 30.627 -20.360 1.00 19.58 104 THR B C 1
ATOM 4314 O O . THR B 1 85 ? 40.827 30.304 -20.917 1.00 20.09 104 THR B O 1
ATOM 4318 N N . LEU B 1 86 ? 39.066 31.702 -20.738 1.00 19.85 105 LEU B N 1
ATOM 4319 C CA . LEU B 1 86 ? 39.540 32.554 -21.828 1.00 19.15 105 LEU B CA 1
ATOM 4320 C C . LEU B 1 86 ? 40.925 33.098 -21.521 1.00 21.02 105 LEU B C 1
ATOM 4321 O O . LEU B 1 86 ? 41.835 33.039 -22.355 1.00 22.42 105 LEU B O 1
ATOM 4326 N N . LEU B 1 87 ? 41.111 33.608 -20.312 1.00 19.81 106 LEU B N 1
ATOM 4327 C CA . LEU B 1 87 ? 42.415 34.141 -19.927 1.00 21.61 106 LEU B CA 1
ATOM 4328 C C . LEU B 1 87 ? 43.469 33.035 -19.865 1.00 21.10 106 LEU B C 1
ATOM 4329 O O . LEU B 1 87 ? 44.631 33.259 -20.214 1.00 22.19 106 LEU B O 1
ATOM 4334 N N . LEU B 1 88 ? 43.082 31.832 -19.434 1.00 21.21 107 LEU B N 1
ATOM 4335 C CA . LEU B 1 88 ? 44.013 30.707 -19.482 1.00 20.38 107 LEU B CA 1
ATOM 4336 C C . LEU B 1 88 ? 44.448 30.411 -20.922 1.00 21.35 107 LEU B C 1
ATOM 4337 O O . LEU B 1 88 ? 45.632 30.162 -21.183 1.00 21.29 107 LEU B O 1
ATOM 4342 N N . PHE B 1 89 ? 43.495 30.395 -21.859 1.00 19.21 108 PHE B N 1
ATOM 4343 C CA . PHE B 1 89 ? 43.833 30.113 -23.253 1.00 20.23 108 PHE B CA 1
ATOM 4344 C C . PHE B 1 89 ? 44.860 31.111 -23.773 1.00 20.21 108 PHE B C 1
ATOM 4345 O O . PHE B 1 89 ? 45.780 30.743 -24.516 1.00 22.80 108 PHE B O 1
ATOM 4353 N N . ILE B 1 90 ? 44.705 32.383 -23.402 1.00 20.18 109 ILE B N 1
ATOM 4354 C CA . ILE B 1 90 ? 45.653 33.415 -23.814 1.00 20.73 109 ILE B CA 1
ATOM 4355 C C . ILE B 1 90 ? 47.022 33.143 -23.208 1.00 20.86 109 ILE B C 1
ATOM 4356 O O . ILE B 1 90 ? 48.054 33.244 -23.881 1.00 21.25 109 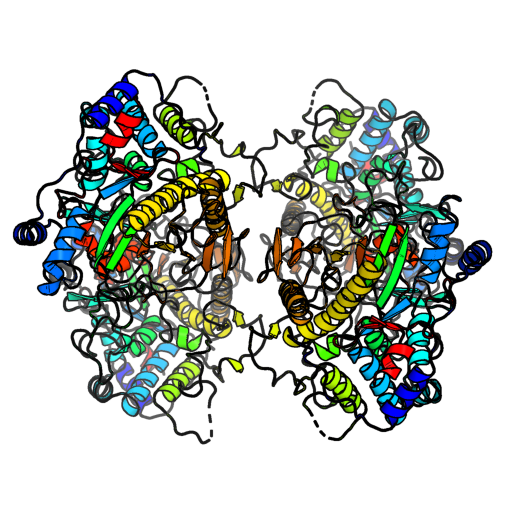ILE B O 1
ATOM 4361 N N . SER B 1 91 ? 47.060 32.803 -21.918 1.00 20.61 110 SER B N 1
ATOM 4362 C CA . SER B 1 91 ? 48.363 32.562 -21.292 1.00 22.36 110 SER B CA 1
ATOM 4363 C C . SER B 1 91 ? 49.014 31.287 -21.829 1.00 21.20 110 SER B C 1
ATOM 4364 O O . SER B 1 91 ? 50.247 31.191 -21.867 1.00 21.16 110 SER B O 1
ATOM 4367 N N . PHE B 1 92 ? 48.212 30.312 -22.270 1.00 20.36 111 PHE B N 1
ATOM 4368 C CA . PHE B 1 92 ? 48.781 29.112 -22.889 1.00 21.73 111 PHE B CA 1
ATOM 4369 C C . PHE B 1 92 ? 49.515 29.461 -24.188 1.00 21.01 111 PHE B C 1
ATOM 4370 O O . PHE B 1 92 ? 50.624 28.971 -24.452 1.00 20.58 111 PHE B O 1
ATOM 4378 N N . LEU B 1 93 ? 48.883 30.277 -25.032 1.00 21.69 112 LEU B N 1
ATOM 4379 C CA . LEU B 1 93 ? 49.520 30.705 -26.277 1.00 21.68 112 LEU B CA 1
ATOM 4380 C C . LEU B 1 93 ? 50.833 31.427 -26.000 1.00 23.37 112 LEU B C 1
ATOM 4381 O O . LEU B 1 93 ? 51.849 31.177 -26.663 1.00 24.36 112 LEU B O 1
ATOM 4386 N N . GLU B 1 94 ? 50.831 32.344 -25.030 1.00 24.84 113 GLU B N 1
ATOM 4387 C CA . GLU B 1 94 ? 52.074 33.037 -24.708 1.00 24.23 113 GLU B CA 1
ATOM 4388 C C . GLU B 1 94 ? 53.115 32.056 -24.193 1.00 24.52 113 GLU B C 1
ATOM 4389 O O . GLU B 1 94 ? 54.283 32.121 -24.580 1.00 25.06 113 GLU B O 1
ATOM 4395 N N . HIS B 1 95 ? 52.699 31.108 -23.352 1.00 22.08 114 HIS B N 1
ATOM 4396 C CA . HIS B 1 95 ? 53.632 30.092 -22.876 1.00 24.25 114 HIS B CA 1
ATOM 4397 C C . HIS B 1 95 ? 54.260 29.323 -24.036 1.00 26.02 114 HIS B C 1
ATOM 4398 O O . HIS B 1 95 ? 55.478 29.103 -24.062 1.00 26.85 114 HIS B O 1
ATOM 4405 N N . LYS B 1 96 ? 53.443 28.889 -25.003 1.00 22.68 115 LYS B N 1
ATOM 4406 C CA . LYS B 1 96 ? 53.981 28.026 -26.050 1.00 26.97 115 LYS B CA 1
ATOM 4407 C C . LYS B 1 96 ? 54.849 28.805 -27.033 1.00 24.47 115 LYS B C 1
ATOM 4408 O O . LYS B 1 96 ? 55.809 28.255 -27.570 1.00 25.76 115 LYS B O 1
ATOM 4414 N N . LEU B 1 97 ? 54.532 30.073 -27.284 1.00 24.99 116 LEU B N 1
ATOM 4415 C CA . LEU B 1 97 ? 55.395 30.894 -28.125 1.00 26.83 116 LEU B CA 1
ATOM 4416 C C . LEU B 1 97 ? 56.755 31.139 -27.482 1.00 27.60 116 LEU B C 1
ATOM 4417 O O . LEU B 1 97 ? 57.727 31.422 -28.185 1.00 28.39 116 LEU B O 1
ATOM 4422 N N . THR B 1 98 ? 56.844 31.021 -26.163 1.00 26.65 117 THR B N 1
ATOM 4423 C CA . THR B 1 98 ? 58.079 31.257 -25.429 1.00 28.63 117 THR B CA 1
ATOM 4424 C C . THR B 1 98 ? 58.839 29.969 -25.137 1.00 28.47 117 THR B C 1
ATOM 4425 O O . THR B 1 98 ? 60.073 29.946 -25.201 1.00 28.33 117 THR B O 1
ATOM 4429 N N . PHE B 1 99 ? 58.124 28.893 -24.839 1.00 25.95 118 PHE B N 1
ATOM 4430 C CA . PHE B 1 99 ? 58.746 27.662 -24.390 1.00 29.59 118 PHE B CA 1
ATOM 4431 C C . PHE B 1 99 ? 58.443 26.464 -25.277 1.00 27.78 118 PHE B C 1
ATOM 4432 O O . PHE B 1 99 ? 59.024 25.396 -25.054 1.00 28.59 118 PHE B O 1
ATOM 4440 N N . GLY B 1 100 ? 57.590 26.613 -26.283 1.00 24.68 119 GLY B N 1
ATOM 4441 C CA . GLY B 1 100 ? 57.180 25.480 -27.083 1.00 27.73 119 GLY B CA 1
ATOM 4442 C C . GLY B 1 100 ? 58.273 24.985 -28.009 1.00 30.30 119 GLY B C 1
ATOM 4443 O O . GLY B 1 100 ? 59.347 25.557 -28.142 1.00 29.29 119 GLY B O 1
ATOM 4444 N N . SER B 1 101 ? 57.979 23.875 -28.669 1.00 31.65 120 SER B N 1
ATOM 4445 C CA . SER B 1 101 ? 58.870 23.354 -29.687 1.00 30.89 120 SER B CA 1
ATOM 4446 C C . SER B 1 101 ? 58.764 24.182 -30.971 1.00 33.19 120 SER B C 1
ATOM 4447 O O . SER B 1 101 ? 57.862 25.011 -31.153 1.00 30.86 120 SER B O 1
ATOM 4450 N N . GLU B 1 102 ? 59.705 23.921 -31.880 1.00 33.58 121 GLU B N 1
ATOM 4451 C CA . GLU B 1 102 ? 59.621 24.468 -33.226 1.00 37.31 121 GLU B CA 1
ATOM 4452 C C . GLU B 1 102 ? 58.278 24.147 -33.864 1.00 34.58 121 GLU B C 1
ATOM 4453 O O . GLU B 1 102 ? 57.649 25.014 -34.469 1.00 35.17 121 GLU B O 1
ATOM 4459 N N . GLN B 1 103 ? 57.808 22.907 -33.712 1.00 34.29 122 GLN B N 1
ATOM 4460 C CA . GLN B 1 103 ? 56.495 22.536 -34.230 1.00 34.84 122 GLN B CA 1
ATOM 4461 C C . GLN B 1 103 ? 55.402 23.425 -33.643 1.00 32.54 122 GLN B C 1
ATOM 4462 O O . GLN B 1 103 ? 54.558 23.956 -34.373 1.00 34.30 122 GLN B O 1
ATOM 4468 N N . GLU B 1 104 ? 55.403 23.599 -32.319 1.00 32.00 123 GLU B N 1
ATOM 4469 C CA . GLU B 1 104 ? 54.352 24.369 -31.658 1.00 29.30 123 GLU B CA 1
ATOM 4470 C C . GLU B 1 104 ? 54.470 25.852 -31.981 1.00 33.76 123 GLU B C 1
ATOM 4471 O O . GLU B 1 104 ? 53.469 26.507 -32.302 1.00 31.54 123 GLU B O 1
ATOM 4477 N N . LYS B 1 105 ? 55.690 26.405 -31.894 1.00 35.24 124 LYS B N 1
ATOM 4478 C CA . LYS B 1 105 ? 55.878 27.818 -32.211 1.00 34.51 124 LYS B CA 1
ATOM 4479 C C . LYS B 1 105 ? 55.394 28.126 -33.616 1.00 32.89 124 LYS B C 1
ATOM 4480 O O . LYS B 1 105 ? 54.793 29.179 -33.851 1.00 36.59 124 LYS B O 1
ATOM 4486 N N . ALA B 1 106 ? 55.631 27.207 -34.559 1.00 35.04 125 ALA B N 1
ATOM 4487 C CA . ALA B 1 106 ? 55.230 27.442 -35.941 1.00 36.17 125 ALA B CA 1
ATOM 4488 C C . ALA B 1 106 ? 53.724 27.583 -36.060 1.00 34.77 125 ALA B C 1
ATOM 4489 O O . ALA B 1 106 ? 53.227 28.470 -36.764 1.00 36.43 125 ALA B O 1
ATOM 4491 N N . ILE B 1 107 ? 52.976 26.733 -35.363 1.00 34.48 126 ILE B N 1
ATOM 4492 C CA . ILE B 1 107 ? 51.540 26.713 -35.574 1.00 32.30 126 ILE B CA 1
ATOM 4493 C C . ILE B 1 107 ? 50.812 27.763 -34.730 1.00 32.43 126 ILE B C 1
ATOM 4494 O O . ILE B 1 107 ? 49.727 28.213 -35.123 1.00 30.08 126 ILE B O 1
ATOM 4499 N N . TYR B 1 108 ? 51.403 28.221 -33.615 1.00 31.71 127 TYR B N 1
ATOM 4500 C CA . TYR B 1 108 ? 50.767 29.260 -32.808 1.00 30.43 127 TYR B CA 1
ATOM 4501 C C . TYR B 1 108 ? 51.191 30.680 -33.194 1.00 30.79 127 TYR B C 1
ATOM 4502 O O . TYR B 1 108 ? 50.597 31.633 -32.693 1.00 28.38 127 TYR B O 1
ATOM 4511 N N . LYS B 1 109 ? 52.155 30.843 -34.104 1.00 31.39 128 LYS B N 1
ATOM 4512 C CA . LYS B 1 109 ? 52.764 32.152 -34.357 1.00 31.32 128 LYS B CA 1
ATOM 4513 C C . LYS B 1 109 ? 51.731 33.270 -34.565 1.00 35.69 128 LYS B C 1
ATOM 4514 O O . LYS B 1 109 ? 51.813 34.336 -33.935 1.00 41.14 128 LYS B O 1
ATOM 4520 N N . ASP B 1 110 ? 50.759 33.075 -35.451 1.00 31.66 129 ASP B N 1
ATOM 4521 C CA . ASP B 1 110 ? 49.822 34.171 -35.705 1.00 37.03 129 ASP B CA 1
ATOM 4522 C C . ASP B 1 110 ? 48.412 33.847 -35.212 1.00 34.84 129 ASP B C 1
ATOM 4523 O O . ASP B 1 110 ? 47.435 34.462 -35.658 1.00 33.51 129 ASP B O 1
ATOM 4528 N N . MET B 1 111 ? 48.301 32.909 -34.277 1.00 30.13 130 MET B N 1
ATOM 4529 C CA . MET B 1 111 ? 47.016 32.407 -33.811 1.00 29.84 130 MET B CA 1
ATOM 4530 C C . MET B 1 111 ? 46.392 33.355 -32.793 1.00 28.56 130 MET B C 1
ATOM 4531 O O . MET B 1 111 ? 46.971 33.594 -31.731 1.00 30.30 130 MET B O 1
ATOM 4536 N N . THR B 1 112 ? 45.193 33.845 -33.090 1.00 24.88 131 THR B N 1
ATOM 4537 C CA . THR B 1 112 ? 44.365 34.546 -32.124 1.00 30.45 131 THR B CA 1
ATOM 4538 C C . THR B 1 112 ? 43.692 33.555 -31.160 1.00 29.63 131 THR B C 1
ATOM 4539 O O . THR B 1 112 ? 43.671 32.344 -31.386 1.00 25.17 131 THR B O 1
ATOM 4543 N N . VAL B 1 113 ? 43.126 34.093 -30.070 1.00 28.96 132 VAL B N 1
ATOM 4544 C CA . VAL B 1 113 ? 42.362 33.255 -29.144 1.00 28.71 132 VAL B CA 1
ATOM 4545 C C . VAL B 1 113 ? 41.262 32.521 -29.883 1.00 26.50 132 VAL B C 1
ATOM 4546 O O . VAL B 1 113 ? 41.002 31.337 -29.628 1.00 25.99 132 VAL B O 1
ATOM 4550 N N . VAL B 1 114 ? 40.560 33.234 -30.767 1.00 27.99 133 VAL B N 1
ATOM 4551 C CA . VAL B 1 114 ? 39.455 32.646 -31.515 1.00 28.27 133 VAL B CA 1
ATOM 4552 C C . VAL B 1 114 ? 39.960 31.535 -32.428 1.00 25.70 133 VAL B C 1
ATOM 4553 O O . VAL B 1 114 ? 39.329 30.481 -32.539 1.00 24.38 133 VAL B O 1
ATOM 4557 N N . ASP B 1 115 ? 41.094 31.761 -33.105 1.00 27.60 134 ASP B N 1
ATOM 4558 C CA . ASP B 1 115 ? 41.697 30.716 -33.931 1.00 25.88 134 ASP B CA 1
ATOM 4559 C C . ASP B 1 115 ? 42.053 29.485 -33.100 1.00 24.50 134 ASP B C 1
ATOM 4560 O O . ASP B 1 115 ? 42.001 28.354 -33.598 1.00 22.96 134 ASP B O 1
ATOM 4565 N N . LEU B 1 116 ? 42.476 29.689 -31.851 1.00 22.50 135 LEU B N 1
ATOM 4566 C CA . LEU B 1 116 ? 42.808 28.541 -31.009 1.00 22.67 135 LEU B CA 1
ATOM 4567 C C . LEU B 1 116 ? 41.561 27.712 -30.730 1.00 21.27 135 LEU B C 1
ATOM 4568 O O . LEU B 1 116 ? 41.572 26.487 -30.886 1.00 19.93 135 LEU B O 1
ATOM 4573 N N . VAL B 1 117 ? 40.465 28.377 -30.342 1.00 22.80 136 VAL B N 1
ATOM 4574 C CA . VAL B 1 117 ? 39.201 27.681 -30.103 1.00 21.81 136 VAL B CA 1
ATOM 4575 C C . VAL B 1 117 ? 38.751 26.935 -31.355 1.00 20.99 136 VAL B C 1
ATOM 4576 O O . VAL B 1 117 ? 38.299 25.781 -31.281 1.00 22.08 136 VAL B O 1
ATOM 4580 N N . GLN B 1 118 ? 38.854 27.578 -32.521 1.00 22.05 137 GLN B N 1
ATOM 4581 C CA . GLN B 1 118 ? 38.503 26.875 -33.754 1.00 21.60 137 GLN B CA 1
ATOM 4582 C C . GLN B 1 118 ? 39.360 25.631 -33.937 1.00 20.92 137 GLN B C 1
ATOM 4583 O O . GLN B 1 118 ? 38.853 24.585 -34.352 1.00 21.95 137 GLN B O 1
ATOM 4589 N N . ARG B 1 119 ? 40.658 25.716 -33.608 1.00 20.03 138 ARG B N 1
ATOM 4590 C CA . ARG B 1 119 ? 41.531 24.547 -33.730 1.00 21.99 138 ARG B CA 1
ATOM 4591 C C . ARG B 1 119 ? 41.118 23.435 -32.759 1.00 21.12 138 ARG B C 1
ATOM 4592 O O . ARG B 1 119 ? 41.110 22.253 -33.122 1.00 19.56 138 ARG B O 1
ATOM 4600 N N . LEU B 1 120 ? 40.754 23.794 -31.522 1.00 20.50 139 LEU B N 1
ATOM 4601 C CA . LEU B 1 120 ? 40.298 22.771 -30.583 1.00 21.31 139 LEU B CA 1
ATOM 4602 C C . LEU B 1 120 ? 39.013 22.108 -31.079 1.00 20.68 139 LEU B C 1
ATOM 4603 O O . LEU B 1 120 ? 38.799 20.918 -30.836 1.00 19.81 139 LEU B O 1
ATOM 4608 N N . LEU B 1 121 ? 38.154 22.858 -31.783 1.00 20.52 140 LEU B N 1
ATOM 4609 C CA . LEU B 1 121 ? 36.938 22.270 -32.344 1.00 21.28 140 LEU B CA 1
ATOM 4610 C C . LEU B 1 121 ? 37.249 21.415 -33.564 1.00 19.74 140 LEU B C 1
ATOM 4611 O O . LEU B 1 121 ? 36.744 20.295 -33.693 1.00 19.48 140 LEU B O 1
ATOM 4616 N N . ALA B 1 122 ? 38.042 21.948 -34.490 1.00 20.74 141 ALA B N 1
ATOM 4617 C CA . ALA B 1 122 ? 38.170 21.343 -35.815 1.00 24.75 141 ALA B CA 1
ATOM 4618 C C . ALA B 1 122 ? 39.246 20.275 -35.907 1.00 21.12 141 ALA B C 1
ATOM 4619 O O . ALA B 1 122 ? 39.178 19.433 -36.808 1.00 26.00 141 ALA B O 1
ATOM 4621 N N . LYS B 1 123 ? 40.244 20.291 -35.034 1.00 21.29 142 LYS B N 1
ATOM 4622 C CA . LYS B 1 123 ? 41.334 19.324 -35.106 1.00 20.42 142 LYS B CA 1
ATOM 4623 C C . LYS B 1 123 ? 41.233 18.215 -34.070 1.00 23.07 142 LYS B C 1
ATOM 4624 O O . LYS B 1 123 ? 42.084 17.315 -34.062 1.00 22.48 142 LYS B O 1
ATOM 4630 N N . ARG B 1 124 ? 40.184 18.250 -33.266 1.00 21.79 143 ARG B N 1
ATOM 4631 C CA . ARG B 1 124 ? 39.939 17.121 -32.360 1.00 19.53 143 ARG B CA 1
ATOM 4632 C C . ARG B 1 124 ? 39.709 15.866 -33.209 1.00 21.16 143 ARG B C 1
ATOM 4633 O O . ARG B 1 124 ? 39.406 15.993 -34.373 1.00 22.52 143 ARG B O 1
ATOM 4641 N N . CYS B 1 125 ? 39.845 14.710 -32.600 1.00 16.97 144 CYS B N 1
ATOM 4642 C CA . CYS B 1 125 ? 39.584 13.473 -33.318 1.00 21.42 144 CYS B CA 1
ATOM 4643 C C . CYS B 1 125 ? 38.082 13.264 -33.491 1.00 21.30 144 CYS B C 1
ATOM 4644 O O . CYS B 1 125 ? 37.256 13.919 -32.860 1.00 19.88 144 CYS B O 1
ATOM 4647 N N . VAL B 1 126 ? 37.735 12.371 -34.411 1.00 21.16 145 VAL B N 1
ATOM 4648 C CA . VAL B 1 126 ? 36.339 11.977 -34.572 1.00 19.85 145 VAL B CA 1
ATOM 4649 C C . VAL B 1 126 ? 35.875 11.202 -33.341 1.00 19.51 145 VAL B C 1
ATOM 4650 O O . VAL B 1 126 ? 34.882 11.559 -32.690 1.00 20.80 145 VAL B O 1
ATOM 4654 N N . TRP B 1 127 ? 36.591 10.130 -32.997 1.00 19.08 146 TRP B N 1
ATOM 4655 C CA . TRP B 1 127 ? 36.421 9.492 -31.700 1.00 19.68 146 TRP B CA 1
ATOM 4656 C C . TRP B 1 127 ? 37.782 9.366 -31.033 1.00 18.29 146 TRP B C 1
ATOM 4657 O O . TRP B 1 127 ? 38.828 9.514 -31.667 1.00 18.94 146 TRP B O 1
ATOM 4668 N N . PHE B 1 128 ? 37.741 9.111 -29.726 1.00 18.63 147 PHE B N 1
ATOM 4669 C CA . PHE B 1 128 ? 38.917 9.101 -28.874 1.00 18.33 147 PHE B CA 1
ATOM 4670 C C . PHE B 1 128 ? 38.477 8.601 -27.508 1.00 17.09 147 PHE B C 1
ATOM 4671 O O . PHE B 1 128 ? 37.891 9.369 -26.746 1.00 18.12 147 PHE B O 1
ATOM 4679 N N . PHE B 1 129 ? 38.686 7.320 -27.203 1.00 18.60 148 PHE B N 1
ATOM 4680 C CA . PHE B 1 129 ? 38.150 6.798 -25.950 1.00 20.27 148 PHE B CA 1
ATOM 4681 C C . PHE B 1 129 ? 38.985 5.633 -25.435 1.00 21.68 148 PHE B C 1
ATOM 4682 O O . PHE B 1 129 ? 39.664 4.934 -26.193 1.00 22.21 148 PHE B O 1
ATOM 4690 N N . GLY B 1 130 ? 38.915 5.435 -24.124 1.00 23.01 149 GLY B N 1
ATOM 4691 C CA . GLY B 1 130 ? 39.620 4.382 -23.425 1.00 22.71 149 GLY B CA 1
ATOM 4692 C C . GLY B 1 130 ? 40.920 4.870 -22.807 1.00 23.04 149 GLY B C 1
ATOM 4693 O O . GLY B 1 130 ? 41.530 5.844 -23.248 1.00 22.18 149 GLY B O 1
ATOM 4694 N N . ALA B 1 131 ? 41.361 4.156 -21.765 1.00 22.05 150 ALA B N 1
ATOM 4695 C CA . ALA B 1 131 ? 42.621 4.496 -21.123 1.00 23.92 150 ALA B CA 1
ATOM 4696 C C . ALA B 1 131 ? 43.804 4.426 -22.079 1.00 23.33 150 ALA B C 1
ATOM 4697 O O . ALA B 1 131 ? 44.849 5.019 -21.794 1.00 20.62 150 ALA B O 1
ATOM 4699 N N . ASN B 1 132 ? 43.678 3.704 -23.199 1.00 21.44 151 ASN B N 1
ATOM 4700 C CA . ASN B 1 132 ? 44.775 3.568 -24.146 1.00 21.51 151 ASN B CA 1
ATOM 4701 C C . ASN B 1 132 ? 44.425 4.176 -25.504 1.00 23.11 151 ASN B C 1
ATOM 4702 O O . ASN B 1 132 ? 44.901 3.710 -26.541 1.00 21.50 151 ASN B O 1
ATOM 4707 N N . ASP B 1 133 ? 43.585 5.212 -25.500 1.00 22.54 152 ASP B N 1
ATOM 4708 C CA . ASP B 1 133 ? 43.509 6.183 -26.596 1.00 21.86 152 ASP B CA 1
ATOM 4709 C C . ASP B 1 133 ? 43.263 5.503 -27.949 1.00 20.09 152 ASP B C 1
ATOM 4710 O O . ASP B 1 133 ? 44.068 5.590 -28.869 1.00 23.01 152 ASP B O 1
ATOM 4715 N N . TYR B 1 134 ? 42.131 4.819 -28.054 1.00 21.31 153 TYR B N 1
ATOM 4716 C CA . TYR B 1 134 ? 41.632 4.344 -29.343 1.00 20.82 153 TYR B CA 1
ATOM 4717 C C . TYR B 1 134 ? 41.038 5.533 -30.089 1.00 20.44 153 TYR B C 1
ATOM 4718 O O . TYR B 1 134 ? 40.138 6.194 -29.567 1.00 21.13 153 TYR B O 1
ATOM 4727 N N . TYR B 1 135 ? 41.540 5.824 -31.294 1.00 20.85 154 TYR B N 1
ATOM 4728 C CA . TYR B 1 135 ? 41.180 7.067 -31.977 1.00 21.19 154 TYR B CA 1
ATOM 4729 C C . TYR B 1 135 ? 40.874 6.853 -33.454 1.00 23.00 154 TYR B C 1
ATOM 4730 O O . TYR B 1 135 ? 41.379 5.928 -34.099 1.00 21.51 154 TYR B O 1
ATOM 4739 N N . ARG B 1 136 ? 40.096 7.790 -33.998 1.00 20.53 155 ARG B N 1
ATOM 4740 C CA . ARG B 1 136 ? 40.050 8.039 -35.436 1.00 20.76 155 ARG B CA 1
ATOM 4741 C C . ARG B 1 136 ? 40.272 9.523 -35.674 1.00 21.41 155 ARG B C 1
ATOM 4742 O O . ARG B 1 136 ? 39.521 10.346 -35.140 1.00 21.81 155 ARG B O 1
ATOM 4750 N N . THR B 1 137 ? 41.298 9.873 -36.465 1.00 22.43 156 THR B N 1
ATOM 4751 C CA . THR B 1 137 ? 41.553 11.284 -36.741 1.00 24.30 156 THR B CA 1
ATOM 4752 C C . THR B 1 137 ? 40.566 11.821 -37.775 1.00 25.62 156 THR B C 1
ATOM 4753 O O . THR B 1 137 ? 39.825 11.072 -38.415 1.00 22.83 156 THR B O 1
ATOM 4757 N N . MET B 1 138 ? 40.581 13.148 -37.951 1.00 24.22 157 MET B N 1
ATOM 4758 C CA . MET B 1 138 ? 39.785 13.755 -39.016 1.00 27.29 157 MET B CA 1
ATOM 4759 C C . MET B 1 138 ? 40.214 13.291 -40.408 1.00 31.01 157 MET B C 1
ATOM 4760 O O . MET B 1 138 ? 39.409 13.353 -41.337 1.00 30.13 157 MET B O 1
ATOM 4765 N N . GLN B 1 139 ? 41.448 12.818 -40.576 1.00 29.49 158 GLN B N 1
ATOM 4766 C CA . GLN B 1 139 ? 41.888 12.303 -41.868 1.00 31.74 158 GLN B CA 1
ATOM 4767 C C . GLN B 1 139 ? 41.602 10.812 -42.027 1.00 32.30 158 GLN B C 1
ATOM 4768 O O . GLN B 1 139 ? 42.046 10.212 -43.012 1.00 32.26 158 GLN B O 1
ATOM 4774 N N . GLY B 1 140 ? 40.906 10.201 -41.068 1.00 28.01 159 GLY B N 1
ATOM 4775 C CA . GLY B 1 140 ? 40.492 8.820 -41.173 1.00 29.58 159 GLY B CA 1
ATOM 4776 C C . GLY B 1 140 ? 41.431 7.796 -40.573 1.00 28.34 159 GLY B C 1
ATOM 4777 O O . GLY B 1 140 ? 41.087 6.610 -40.559 1.00 30.12 159 GLY B O 1
ATOM 4778 N N . ASN B 1 141 ? 42.588 8.205 -40.065 1.00 27.26 160 ASN B N 1
ATOM 4779 C CA . ASN B 1 141 ? 43.533 7.252 -39.496 1.00 28.55 160 ASN B CA 1
ATOM 4780 C C . ASN B 1 141 ? 43.053 6.745 -38.143 1.00 26.57 160 ASN B C 1
ATOM 4781 O O . ASN B 1 141 ? 42.627 7.534 -37.291 1.00 25.73 160 ASN B O 1
ATOM 4786 N N . ILE B 1 142 ? 43.160 5.422 -37.943 1.00 24.57 161 ILE B N 1
ATOM 4787 C CA . ILE B 1 142 ? 42.704 4.741 -36.730 1.00 24.68 161 ILE B CA 1
ATOM 4788 C C . ILE B 1 142 ? 43.880 4.049 -36.046 1.00 27.26 161 ILE B C 1
ATOM 4789 O O . ILE B 1 142 ? 44.742 3.457 -36.707 1.00 25.87 161 ILE B O 1
ATOM 4794 N N . GLY B 1 143 ? 43.892 4.089 -34.719 1.00 25.35 162 GLY B N 1
ATOM 4795 C CA . GLY B 1 143 ? 44.973 3.472 -33.978 1.00 25.29 162 GLY B CA 1
ATOM 4796 C C . GLY B 1 143 ? 44.747 3.594 -32.489 1.00 24.70 162 GLY B C 1
ATOM 4797 O O . GLY B 1 143 ? 43.672 3.989 -32.032 1.00 21.33 162 GLY B O 1
ATOM 4798 N N . ASN B 1 144 ? 45.790 3.232 -31.743 1.00 24.10 163 ASN B N 1
ATOM 4799 C CA . ASN B 1 144 ? 45.832 3.314 -30.290 1.00 26.41 163 ASN B CA 1
ATOM 4800 C C . ASN B 1 144 ? 47.091 4.067 -29.888 1.00 25.17 163 ASN B C 1
ATOM 4801 O O . ASN B 1 144 ? 48.185 3.732 -30.356 1.00 24.19 163 ASN B O 1
ATOM 4806 N N . GLU B 1 145 ? 46.928 5.075 -29.022 1.00 24.07 164 GLU B N 1
ATOM 4807 C CA . GLU B 1 145 ? 48.022 5.824 -28.413 1.00 22.26 164 GLU B CA 1
ATOM 4808 C C . GLU B 1 145 ? 48.843 6.599 -29.441 1.00 24.26 164 GLU B C 1
ATOM 4809 O O . GLU B 1 145 ? 48.448 6.715 -30.606 1.00 23.00 164 GLU B O 1
ATOM 4815 N N . GLY B 1 146 ? 49.963 7.166 -29.002 1.00 21.10 165 GLY B N 1
ATOM 4816 C CA . GLY B 1 146 ? 50.766 8.053 -29.821 1.00 23.82 165 GLY B CA 1
ATOM 4817 C C . GLY B 1 146 ? 50.596 9.538 -29.558 1.00 23.08 165 GLY B C 1
ATOM 4818 O O . GLY B 1 146 ? 51.311 10.338 -30.168 1.00 23.23 165 GLY B O 1
ATOM 4819 N N . PHE B 1 147 ? 49.692 9.945 -28.662 1.00 21.17 166 PHE B N 1
ATOM 4820 C CA . PHE B 1 147 ? 49.399 11.373 -28.566 1.00 22.86 166 PHE B CA 1
ATOM 4821 C C . PHE B 1 147 ? 50.377 12.130 -27.674 1.00 22.37 166 PHE B C 1
ATOM 4822 O O . PHE B 1 147 ? 50.478 13.355 -27.795 1.00 23.23 166 PHE B O 1
ATOM 4830 N N . GLU B 1 148 ? 51.122 11.433 -26.812 1.00 21.66 167 GLU B N 1
ATOM 4831 C CA . GLU B 1 148 ? 52.111 12.117 -25.984 1.00 23.37 167 GLU B CA 1
ATOM 4832 C C . GLU B 1 148 ? 53.198 12.767 -26.836 1.00 22.52 167 GLU B C 1
ATOM 4833 O O . GLU B 1 148 ? 53.770 13.790 -26.446 1.00 21.77 167 GLU B O 1
ATOM 4839 N N . ALA B 1 149 ? 53.499 12.201 -28.005 1.00 25.28 168 ALA B N 1
ATOM 4840 C CA . ALA B 1 149 ? 54.550 12.772 -28.833 1.00 23.30 168 ALA B CA 1
ATOM 4841 C C . ALA B 1 149 ? 54.087 13.965 -29.659 1.00 24.97 168 ALA B C 1
ATOM 4842 O O . ALA B 1 149 ? 54.940 14.679 -30.198 1.00 26.26 168 ALA B O 1
ATOM 4844 N N . VAL B 1 150 ? 52.777 14.201 -29.762 1.00 24.14 169 VAL B N 1
ATOM 4845 C CA . VAL B 1 150 ? 52.264 15.247 -30.651 1.00 26.20 169 VAL B CA 1
ATOM 4846 C C . VAL B 1 150 ? 52.798 16.612 -30.237 1.00 24.02 169 VAL B C 1
ATOM 4847 O O . VAL B 1 150 ? 52.720 17.002 -29.065 1.00 22.64 169 VAL B O 1
ATOM 4851 N N . GLY B 1 151 ? 53.297 17.368 -31.216 1.00 25.41 170 GLY B N 1
ATOM 4852 C CA . GLY B 1 151 ? 53.805 18.703 -30.971 1.00 26.91 170 GLY B CA 1
ATOM 4853 C C . GLY B 1 151 ? 55.208 18.747 -30.417 1.00 28.40 170 GLY B C 1
ATOM 4854 O O . GLY B 1 151 ? 55.646 19.803 -29.945 1.00 28.90 170 GLY B O 1
ATOM 4855 N N . THR B 1 152 ? 55.915 17.628 -30.424 1.00 29.87 171 THR B N 1
ATOM 4856 C CA . THR B 1 152 ? 57.293 17.541 -29.985 1.00 31.27 171 THR B CA 1
ATOM 4857 C C . THR B 1 152 ? 58.127 17.156 -31.187 1.00 31.21 171 THR B C 1
ATOM 4858 O O . THR B 1 152 ? 57.587 16.703 -32.200 1.00 30.38 171 THR B O 1
ATOM 4862 N N . PRO B 1 153 ? 59.448 17.322 -31.117 1.00 37.44 172 PRO B N 1
ATOM 4863 C CA . PRO B 1 153 ? 60.286 16.941 -32.267 1.00 38.03 172 PRO B CA 1
ATOM 4864 C C . PRO B 1 153 ? 60.173 15.475 -32.641 1.00 38.51 172 PRO B C 1
ATOM 4865 O O . PRO B 1 153 ? 60.566 15.106 -33.755 1.00 38.29 172 PRO B O 1
ATOM 4869 N N . ALA B 1 154 ? 59.641 14.628 -31.759 1.00 32.86 173 ALA B N 1
ATOM 4870 C CA . ALA B 1 154 ? 59.459 13.215 -32.063 1.00 33.93 173 ALA B CA 1
ATOM 4871 C C . ALA B 1 154 ? 58.084 12.898 -32.633 1.00 33.48 173 ALA B C 1
ATOM 4872 O O . ALA B 1 154 ? 57.766 11.715 -32.809 1.00 33.63 173 ALA B O 1
ATOM 4874 N N . GLU B 1 155 ? 57.252 13.907 -32.909 1.00 30.19 174 GLU B N 1
ATOM 4875 C CA . GLU B 1 155 ? 55.950 13.628 -33.505 1.00 30.63 174 GLU B CA 1
ATOM 4876 C C . GLU B 1 155 ? 56.133 12.973 -34.872 1.00 31.22 174 GLU B C 1
ATOM 4877 O O . GLU B 1 155 ? 57.137 13.177 -35.554 1.00 30.55 174 GLU B O 1
ATOM 4883 N N . LYS B 1 156 ? 55.163 12.153 -35.259 1.00 31.81 175 LYS B N 1
ATOM 4884 C CA . LYS B 1 156 ? 55.221 11.510 -36.563 1.00 34.38 175 LYS B CA 1
ATOM 4885 C C . LYS B 1 156 ? 53.810 11.281 -37.088 1.00 33.36 175 LYS B C 1
ATOM 4886 O O . LYS B 1 156 ? 52.844 11.202 -36.322 1.00 31.35 175 LYS B O 1
ATOM 4892 N N . GLU B 1 157 ? 53.710 11.199 -38.411 1.00 34.54 176 GLU B N 1
ATOM 4893 C CA . GLU B 1 157 ? 52.446 10.914 -39.061 1.00 32.78 176 GLU B CA 1
ATOM 4894 C C . GLU B 1 157 ? 51.866 9.611 -38.519 1.00 33.86 176 GLU B C 1
ATOM 4895 O O . GLU B 1 157 ? 52.610 8.685 -38.181 1.00 33.62 176 GLU B O 1
ATOM 4901 N N . PRO B 1 158 ? 50.533 9.517 -38.406 1.00 33.90 177 PRO B N 1
ATOM 4902 C CA . PRO B 1 158 ? 49.588 10.573 -38.794 1.00 32.20 177 PRO B CA 1
ATOM 4903 C C . PRO B 1 158 ? 49.198 11.498 -37.627 1.00 31.57 177 PRO B C 1
ATOM 4904 O O . PRO B 1 158 ? 48.166 12.170 -37.692 1.00 30.98 177 PRO B O 1
ATOM 4908 N N . LEU B 1 159 ? 50.008 11.510 -36.565 1.00 29.24 178 LEU B N 1
ATOM 4909 C CA . LEU B 1 159 ? 49.671 12.277 -35.373 1.00 28.48 178 LEU B CA 1
ATOM 4910 C C . LEU B 1 159 ? 50.625 13.451 -35.216 1.00 29.29 178 LEU B C 1
ATOM 4911 O O . LEU B 1 159 ? 51.369 13.531 -34.234 1.00 29.42 178 LEU B O 1
ATOM 4916 N N . THR B 1 160 ? 50.626 14.355 -36.183 1.00 27.02 179 THR B N 1
ATOM 4917 C CA . THR B 1 160 ? 51.413 15.569 -36.084 1.00 26.68 179 THR B CA 1
ATOM 4918 C C . THR B 1 160 ? 50.494 16.728 -35.744 1.00 27.20 179 THR B C 1
ATOM 4919 O O . THR B 1 160 ? 49.271 16.649 -35.889 1.00 26.58 179 THR B O 1
ATOM 4923 N N . LEU B 1 161 ? 51.103 17.816 -35.288 1.00 25.92 180 LEU B N 1
ATOM 4924 C CA . LEU B 1 161 ? 50.324 18.896 -34.706 1.00 26.08 180 LEU B CA 1
ATOM 4925 C C . LEU B 1 161 ? 49.401 19.541 -35.732 1.00 27.15 180 LEU B C 1
ATOM 4926 O O . LEU B 1 161 ? 48.339 20.057 -35.364 1.00 22.97 180 LEU B O 1
ATOM 4931 N N . THR B 1 162 ? 49.756 19.494 -37.028 1.00 26.66 181 THR B N 1
ATOM 4932 C CA . THR B 1 162 ? 48.887 20.131 -38.011 1.00 28.45 181 THR B CA 1
ATOM 4933 C C . THR B 1 162 ? 47.613 19.339 -38.235 1.00 27.73 181 THR B C 1
ATOM 4934 O O . THR B 1 162 ? 46.637 19.900 -38.740 1.00 31.60 181 THR B O 1
ATOM 4938 N N . SER B 1 163 ? 47.596 18.060 -37.867 1.00 27.13 182 SER B N 1
ATOM 4939 C CA . SER B 1 163 ? 46.444 17.191 -38.060 1.00 28.85 182 SER B CA 1
ATOM 4940 C C . SER B 1 163 ? 45.630 16.968 -36.786 1.00 27.97 182 SER B C 1
ATOM 4941 O O . SER B 1 163 ? 44.403 16.825 -36.868 1.00 25.38 182 SER B O 1
ATOM 4944 N N . VAL B 1 164 ? 46.284 16.873 -35.621 1.00 25.55 183 VAL B N 1
ATOM 4945 C CA . VAL B 1 164 ? 45.626 16.501 -34.368 1.00 23.79 183 VAL B CA 1
ATOM 4946 C C . VAL B 1 164 ? 46.097 17.407 -33.235 1.00 21.59 183 VAL B C 1
ATOM 4947 O O . VAL B 1 164 ? 47.071 18.151 -33.357 1.00 21.83 183 VAL B O 1
ATOM 4951 N N . LEU B 1 165 ? 45.379 17.323 -32.113 1.00 21.94 184 LEU B N 1
ATOM 4952 C CA . LEU B 1 165 ? 45.704 18.095 -30.917 1.00 20.94 184 LEU B CA 1
ATOM 4953 C C . LEU B 1 165 ? 46.794 17.413 -30.092 1.00 20.96 184 LEU B C 1
ATOM 4954 O O . LEU B 1 165 ? 46.800 16.189 -29.945 1.00 20.37 184 LEU B O 1
ATOM 4959 N N . SER B 1 166 ? 47.613 18.241 -29.460 1.00 19.22 185 SER B N 1
ATOM 4960 C CA . SER B 1 166 ? 48.582 17.774 -28.462 1.00 20.46 185 SER B CA 1
ATOM 4961 C C . SER B 1 166 ? 47.816 17.480 -27.165 1.00 19.30 185 SER B C 1
ATOM 4962 O O . SER B 1 166 ? 46.743 18.014 -26.997 1.00 19.14 185 SER B O 1
ATOM 4965 N N . TYR B 1 167 ? 48.419 16.716 -26.261 1.00 20.00 186 TYR B N 1
ATOM 4966 C CA . TYR B 1 167 ? 47.782 16.445 -24.943 1.00 20.11 186 TYR B CA 1
ATOM 4967 C C . TYR B 1 167 ? 47.687 17.750 -24.129 1.00 20.38 186 TYR B C 1
ATOM 4968 O O . TYR B 1 167 ? 46.706 17.931 -23.437 1.00 20.23 186 TYR B O 1
ATOM 4977 N N . ASP B 1 168 ? 48.652 18.650 -24.317 1.00 19.02 187 ASP B N 1
ATOM 4978 C CA . ASP B 1 168 ? 48.589 19.969 -23.643 1.00 20.04 187 ASP B CA 1
ATOM 4979 C C . ASP B 1 168 ? 47.317 20.702 -24.107 1.00 20.33 187 ASP B C 1
ATOM 4980 O O . ASP B 1 168 ? 46.686 21.357 -23.297 1.00 18.90 187 ASP B O 1
ATOM 4985 N N . GLU B 1 169 ? 46.995 20.560 -25.381 1.00 21.18 188 GLU B N 1
ATOM 4986 C CA . GLU B 1 169 ? 45.797 21.203 -25.960 1.00 19.26 188 GLU B CA 1
ATOM 4987 C C . GLU B 1 169 ? 44.508 20.474 -25.521 1.00 19.07 188 GLU B C 1
ATOM 4988 O O . GLU B 1 169 ? 43.503 21.135 -25.315 1.00 19.86 188 GLU B O 1
ATOM 4994 N N . ILE B 1 170 ? 44.556 19.148 -25.464 1.00 17.35 189 ILE B N 1
ATOM 4995 C CA . ILE B 1 170 ? 43.340 18.423 -25.089 1.00 18.93 189 ILE B CA 1
ATOM 4996 C C . ILE B 1 170 ? 42.943 18.784 -23.658 1.00 18.18 189 ILE B C 1
ATOM 4997 O O . ILE B 1 170 ? 41.756 18.851 -23.337 1.00 18.74 189 ILE B O 1
ATOM 5002 N N . LYS B 1 171 ? 43.928 19.056 -22.796 1.00 18.85 190 LYS B N 1
ATOM 5003 C CA . LYS B 1 171 ? 43.663 19.539 -21.441 1.00 17.85 190 LYS B CA 1
ATOM 5004 C C . LYS B 1 171 ? 42.954 20.890 -21.451 1.00 18.16 190 LYS B C 1
ATOM 5005 O O . LYS B 1 171 ? 42.062 21.149 -20.633 1.00 17.07 190 LYS B O 1
ATOM 5011 N N . LEU B 1 172 ? 43.360 21.780 -22.347 1.00 18.36 191 LEU B N 1
ATOM 5012 C CA . LEU B 1 172 ? 42.601 23.010 -22.543 1.00 18.05 191 LEU B CA 1
ATOM 5013 C C . LEU B 1 172 ? 41.182 22.701 -22.991 1.00 18.79 191 LEU B C 1
ATOM 5014 O O . LEU B 1 172 ? 40.217 23.337 -22.544 1.00 20.33 191 LEU B O 1
ATOM 5019 N N . SER B 1 173 ? 41.049 21.755 -23.922 1.00 17.23 192 SER B N 1
ATOM 5020 C CA . SER B 1 173 ? 39.772 21.477 -24.560 1.00 16.91 192 SER B CA 1
ATOM 5021 C C . SER B 1 173 ? 38.766 20.895 -23.580 1.00 16.82 192 SER B C 1
ATOM 5022 O O . SER B 1 173 ? 37.562 20.960 -23.835 1.00 16.67 192 SER B O 1
ATOM 5025 N N . ALA B 1 174 ? 39.232 20.345 -22.456 1.00 16.40 193 ALA B N 1
ATOM 5026 C CA . ALA B 1 174 ? 38.324 19.843 -21.435 1.00 16.12 193 ALA B CA 1
ATOM 5027 C C . ALA B 1 174 ? 37.540 20.951 -20.758 1.00 16.61 193 ALA B C 1
ATOM 5028 O O . ALA B 1 174 ? 36.567 20.654 -20.053 1.00 17.26 193 ALA B O 1
ATOM 5030 N N . LEU B 1 175 ? 37.943 22.206 -20.947 1.00 16.78 194 LEU B N 1
ATOM 5031 C CA . LEU B 1 175 ? 37.236 23.381 -20.454 1.00 16.56 194 LEU B CA 1
ATOM 5032 C C . LEU B 1 175 ? 36.402 24.068 -21.539 1.00 18.70 194 LEU B C 1
ATOM 5033 O O . LEU B 1 175 ? 35.858 25.160 -21.307 1.00 16.94 194 LEU B O 1
ATOM 5038 N N . LEU B 1 176 ? 36.310 23.471 -22.726 1.00 17.36 195 LEU B N 1
ATOM 5039 C CA . LEU B 1 176 ? 35.574 24.046 -23.848 1.00 17.19 195 LEU B CA 1
ATOM 5040 C C . LEU B 1 176 ? 34.310 23.226 -24.080 1.00 17.31 195 LEU B C 1
ATOM 5041 O O . LEU B 1 176 ? 34.389 22.032 -24.409 1.00 17.36 195 LEU B O 1
ATOM 5046 N N . TYR B 1 177 ? 33.149 23.861 -23.898 1.00 18.14 196 TYR B N 1
ATOM 5047 C CA . TYR B 1 177 ? 31.855 23.190 -23.930 1.00 17.71 196 TYR B CA 1
ATOM 5048 C C . TYR B 1 177 ? 31.051 23.652 -25.139 1.00 16.71 196 TYR B C 1
ATOM 5049 O O . TYR B 1 177 ? 31.374 24.656 -25.770 1.00 19.27 196 TYR B O 1
ATOM 5058 N N . VAL B 1 178 ? 30.021 22.880 -25.484 1.00 18.21 197 VAL B N 1
ATOM 5059 C CA . VAL B 1 178 ? 29.184 23.178 -26.643 1.00 18.67 197 VAL B CA 1
ATOM 5060 C C . VAL B 1 178 ? 27.728 23.194 -26.211 1.00 17.13 197 VAL B C 1
ATOM 5061 O O . VAL B 1 178 ? 27.325 22.465 -25.301 1.00 20.69 197 VAL B O 1
ATOM 5065 N N . SER B 1 179 ? 26.932 24.036 -26.867 1.00 18.77 198 SER B N 1
ATOM 5066 C CA . SER B 1 179 ? 25.528 24.181 -26.505 1.00 20.09 198 SER B CA 1
ATOM 5067 C C . SER B 1 179 ? 24.685 24.603 -27.702 1.00 19.11 198 SER B C 1
ATOM 5068 O O . SER B 1 179 ? 25.106 25.438 -28.496 1.00 20.99 198 SER B O 1
ATOM 5071 N N . CYS B 1 180 ? 23.462 24.078 -27.773 1.00 20.46 199 CYS B N 1
ATOM 5072 C CA . CYS B 1 180 ? 22.486 24.502 -28.770 1.00 20.22 199 CYS B CA 1
ATOM 5073 C C . CYS B 1 180 ? 21.105 24.074 -28.310 1.00 21.32 199 CYS B C 1
ATOM 5074 O O . CYS B 1 180 ? 20.964 23.190 -27.463 1.00 23.41 199 CYS B O 1
ATOM 5077 N N . HIS B 1 181 ? 20.082 24.676 -28.903 1.00 22.41 200 HIS B N 1
ATOM 5078 C CA . HIS B 1 181 ? 18.749 24.084 -28.822 1.00 24.12 200 HIS B CA 1
ATOM 5079 C C . HIS B 1 181 ? 18.687 22.909 -29.792 1.00 23.69 200 HIS B C 1
ATOM 5080 O O . HIS B 1 181 ? 19.442 22.857 -30.764 1.00 23.22 200 HIS B O 1
ATOM 5087 N N . SER B 1 182 ? 17.820 21.937 -29.504 1.00 23.72 201 SER B N 1
ATOM 5088 C CA . SER B 1 182 ? 17.798 20.751 -30.352 1.00 26.73 201 SER B CA 1
ATOM 5089 C C . SER B 1 182 ? 16.486 20.004 -30.184 1.00 24.83 201 SER B C 1
ATOM 5090 O O . SER B 1 182 ? 15.926 19.948 -29.087 1.00 20.28 201 SER B O 1
ATOM 5093 N N . GLU B 1 183 ? 16.022 19.410 -31.286 1.00 24.83 202 GLU B N 1
ATOM 5094 C CA . GLU B 1 183 ? 14.955 18.416 -31.209 1.00 25.63 202 GLU B CA 1
ATOM 5095 C C . GLU B 1 183 ? 15.394 17.251 -30.326 1.00 26.68 202 GLU B C 1
ATOM 5096 O O . GLU B 1 183 ? 16.575 16.896 -30.275 1.00 23.20 202 GLU B O 1
ATOM 5102 N N . PHE B 1 184 ? 14.429 16.667 -29.617 1.00 27.01 203 PHE B N 1
ATOM 5103 C CA . PHE B 1 184 ? 14.630 15.410 -28.912 1.00 28.14 203 PHE B CA 1
ATOM 5104 C C . PHE B 1 184 ? 13.958 14.309 -29.721 1.00 30.72 203 PHE B C 1
ATOM 5105 O O . PHE B 1 184 ? 12.773 14.421 -30.050 1.00 31.07 203 PHE B O 1
ATOM 5113 N N . ILE B 1 185 ? 14.717 13.249 -30.021 1.00 29.30 204 ILE B N 1
ATOM 5114 C CA . ILE B 1 185 ? 14.234 12.125 -30.824 1.00 30.58 204 ILE B CA 1
ATOM 5115 C C . ILE B 1 185 ? 13.410 11.160 -29.969 1.00 32.02 204 ILE B C 1
ATOM 5116 O O . ILE B 1 185 ? 12.333 10.713 -30.376 1.00 34.52 204 ILE B O 1
ATOM 5121 N N . ASN B 1 186 ? 13.906 10.834 -28.784 1.00 28.86 205 ASN B N 1
ATOM 5122 C CA . ASN B 1 186 ? 13.292 9.940 -27.816 1.00 31.03 205 ASN B CA 1
ATOM 5123 C C . ASN B 1 186 ? 13.674 10.457 -26.424 1.00 29.64 205 ASN B C 1
ATOM 5124 O O . ASN B 1 186 ? 14.229 11.554 -26.294 1.00 25.37 205 ASN B O 1
ATOM 5129 N N . ASN B 1 187 ? 13.436 9.643 -25.376 1.00 25.29 206 ASN B N 1
ATOM 5130 C CA . ASN B 1 187 ? 13.699 10.136 -24.018 1.00 27.28 206 ASN B CA 1
ATOM 5131 C C . ASN B 1 187 ? 15.170 10.208 -23.675 1.00 27.57 206 ASN B C 1
ATOM 5132 O O . ASN B 1 187 ? 15.487 10.670 -22.584 1.00 27.00 206 ASN B O 1
ATOM 5137 N N . GLY B 1 188 ? 16.073 9.770 -24.550 1.00 27.68 207 GLY B N 1
ATOM 5138 C CA . GLY B 1 188 ? 17.485 9.955 -24.276 1.00 27.19 207 GLY B CA 1
ATOM 5139 C C . GLY B 1 188 ? 18.064 9.066 -23.200 1.00 25.07 207 GLY B C 1
ATOM 5140 O O . GLY B 1 188 ? 19.120 9.385 -22.653 1.00 24.43 207 GLY B O 1
ATOM 5141 N N . SER B 1 189 ? 17.417 7.951 -22.880 1.00 24.80 208 SER B N 1
ATOM 5142 C CA . SER B 1 189 ? 18.004 7.028 -21.919 1.00 25.62 208 SER B CA 1
ATOM 5143 C C . SER B 1 189 ? 19.340 6.485 -22.434 1.00 24.29 208 SER B C 1
ATOM 5144 O O . SER B 1 189 ? 19.652 6.546 -23.624 1.00 26.33 208 SER B O 1
ATOM 5147 N N . ARG B 1 190 ? 20.130 5.951 -21.508 1.00 23.99 209 ARG B N 1
ATOM 5148 C CA . ARG B 1 190 ? 21.436 5.390 -21.843 1.00 27.54 209 ARG B CA 1
ATOM 5149 C C . ARG B 1 190 ? 21.344 4.384 -22.985 1.00 25.92 209 ARG B C 1
ATOM 5150 O O . ARG B 1 190 ? 22.235 4.330 -23.839 1.00 25.49 209 ARG B O 1
ATOM 5158 N N . VAL B 1 191 ? 20.260 3.606 -23.043 1.00 25.04 210 VAL B N 1
ATOM 5159 C CA . VAL B 1 191 ? 20.145 2.527 -24.020 1.00 28.33 210 VAL B CA 1
ATOM 5160 C C . VAL B 1 191 ? 19.253 2.899 -25.192 1.00 26.54 210 VAL B C 1
ATOM 5161 O O . VAL B 1 191 ? 18.881 2.020 -25.966 1.00 29.61 210 VAL B O 1
ATOM 5165 N N . ASN B 1 192 ? 18.914 4.183 -25.357 1.00 27.77 211 ASN B N 1
ATOM 5166 C CA . ASN B 1 192 ? 17.961 4.563 -26.398 1.00 28.14 211 ASN B CA 1
ATOM 5167 C C . ASN B 1 192 ? 18.437 4.134 -27.782 1.00 30.73 211 ASN B C 1
ATOM 5168 O O . ASN B 1 192 ? 17.622 3.743 -28.628 1.00 30.77 211 ASN B O 1
ATOM 5173 N N . GLY B 1 193 ? 19.744 4.197 -28.035 1.00 27.63 212 GLY B N 1
ATOM 5174 C CA . GLY B 1 193 ? 20.299 3.712 -29.295 1.00 27.33 212 GLY B CA 1
ATOM 5175 C C . GLY B 1 193 ? 19.708 4.293 -30.564 1.00 29.05 212 GLY B C 1
ATOM 5176 O O . GLY B 1 193 ? 19.825 3.693 -31.634 1.00 30.09 212 GLY B O 1
ATOM 5177 N N . GLY B 1 194 ? 19.059 5.444 -30.483 1.00 29.51 213 GLY B N 1
ATOM 5178 C CA . GLY B 1 194 ? 18.475 6.036 -31.676 1.00 29.34 213 GLY B CA 1
ATOM 5179 C C . GLY B 1 194 ? 17.035 5.666 -31.981 1.00 32.36 213 GLY B C 1
ATOM 5180 O O . GLY B 1 194 ? 16.535 6.063 -33.037 1.00 32.34 213 GLY B O 1
ATOM 5181 N N . GLU B 1 195 ? 16.345 4.950 -31.087 1.00 34.87 214 GLU B N 1
ATOM 5182 C CA . GLU B 1 195 ? 14.976 4.507 -31.346 1.00 37.38 214 GLU B CA 1
ATOM 5183 C C . GLU B 1 195 ? 14.052 5.673 -31.693 1.00 38.99 214 GLU B C 1
ATOM 5184 O O . GLU B 1 195 ? 14.099 6.739 -31.070 1.00 37.73 214 GLU B O 1
ATOM 5190 N N . VAL B 1 196 ? 13.193 5.461 -32.699 1.00 34.35 215 VAL B N 1
ATOM 5191 C CA . VAL B 1 196 ? 12.149 6.413 -33.043 1.00 34.98 215 VAL B CA 1
ATOM 5192 C C . VAL B 1 196 ? 10.863 6.022 -32.322 1.00 41.00 215 VAL B C 1
ATOM 5193 O O . VAL B 1 196 ? 10.542 4.836 -32.186 1.00 41.89 215 VAL B O 1
ATOM 5197 N N . LEU B 1 197 ? 10.118 7.021 -31.863 1.00 40.05 216 LEU B N 1
ATOM 5198 C CA . LEU B 1 197 ? 8.902 6.802 -31.103 1.00 39.66 216 LEU B CA 1
ATOM 5199 C C . LEU B 1 197 ? 7.668 6.914 -31.989 1.00 42.49 216 LEU B C 1
ATOM 5200 O O . LEU B 1 197 ? 7.649 7.657 -32.978 1.00 41.93 216 LEU B O 1
ATOM 5205 N N . GLN B 1 198 ? 6.630 6.150 -31.616 1.00 47.04 217 GLN B N 1
ATOM 5206 C CA . GLN B 1 198 ? 5.350 6.234 -32.315 1.00 47.53 217 GLN B CA 1
ATOM 5207 C C . GLN B 1 198 ? 4.817 7.657 -32.303 1.00 44.71 217 GLN B C 1
ATOM 5208 O O . GLN B 1 198 ? 4.307 8.150 -33.318 1.00 46.01 217 GLN B O 1
ATOM 5210 N N . ASN B 1 199 ? 4.912 8.319 -31.154 1.00 42.83 218 ASN B N 1
ATOM 5211 C CA . ASN B 1 199 ? 4.570 9.725 -31.006 1.00 43.22 218 ASN B CA 1
ATOM 5212 C C . ASN B 1 199 ? 5.286 10.256 -29.769 1.00 43.30 218 ASN B C 1
ATOM 5213 O O . ASN B 1 199 ? 5.744 9.492 -28.916 1.00 44.20 218 ASN B O 1
ATOM 5218 N N . LYS B 1 200 ? 5.368 11.581 -29.670 1.00 43.67 219 LYS B N 1
ATOM 5219 C CA . LYS B 1 200 ? 6.191 12.207 -28.642 1.00 41.20 219 LYS B CA 1
ATOM 5220 C C . LYS B 1 200 ? 5.411 12.536 -27.368 1.00 42.70 219 LYS B C 1
ATOM 5221 O O . LYS B 1 200 ? 5.745 13.511 -26.681 1.00 37.69 219 LYS B O 1
ATOM 5227 N N . ASP B 1 201 ? 4.411 11.712 -27.014 1.00 39.78 220 ASP B N 1
ATOM 5228 C CA . ASP B 1 201 ? 3.545 12.013 -25.873 1.00 42.28 220 ASP B CA 1
ATOM 5229 C C . ASP B 1 201 ? 4.282 11.958 -24.537 1.00 38.86 220 ASP B C 1
ATOM 5230 O O . ASP B 1 201 ? 3.875 12.639 -23.583 1.00 32.48 220 ASP B O 1
ATOM 5235 N N . THR B 1 202 ? 5.324 11.134 -24.432 1.00 36.23 221 THR B N 1
ATOM 5236 C CA . THR B 1 202 ? 6.020 10.921 -23.167 1.00 38.67 221 THR B CA 1
ATOM 5237 C C . THR B 1 202 ? 7.252 11.802 -22.994 1.00 36.18 221 THR B C 1
ATOM 5238 O O . THR B 1 202 ? 7.881 11.737 -21.935 1.00 32.83 221 THR B O 1
ATOM 5242 N N . ILE B 1 203 ? 7.608 12.632 -23.988 1.00 34.17 222 ILE B N 1
ATOM 5243 C CA . ILE B 1 203 ? 8.856 13.387 -23.933 1.00 33.32 222 ILE B CA 1
ATOM 5244 C C . ILE B 1 203 ? 8.642 14.857 -24.290 1.00 33.53 222 ILE B C 1
ATOM 5245 O O . ILE B 1 203 ? 7.654 15.240 -24.929 1.00 34.70 222 ILE B O 1
ATOM 5250 N N . GLU B 1 204 ? 9.611 15.683 -23.875 1.00 31.57 223 GLU B N 1
ATOM 5251 C CA . GLU B 1 204 ? 9.729 17.040 -24.398 1.00 27.44 223 GLU B CA 1
ATOM 5252 C C . GLU B 1 204 ? 10.144 17.005 -25.863 1.00 30.15 223 GLU B C 1
ATOM 5253 O O . GLU B 1 204 ? 10.954 16.179 -26.277 1.00 30.77 223 GLU B O 1
ATOM 5259 N N . ARG B 1 205 ? 9.601 17.922 -26.649 1.00 25.99 224 ARG B N 1
ATOM 5260 C CA . ARG B 1 205 ? 9.869 17.881 -28.067 1.00 31.75 224 ARG B CA 1
ATOM 5261 C C . ARG B 1 205 ? 11.256 18.397 -28.385 1.00 26.74 224 ARG B C 1
ATOM 5262 O O . ARG B 1 205 ? 11.825 18.002 -29.399 1.00 25.06 224 ARG B O 1
ATOM 5270 N N . GLU B 1 206 ? 11.816 19.226 -27.513 1.00 27.43 225 GLU B N 1
ATOM 5271 C CA . GLU B 1 206 ? 13.076 19.898 -27.772 1.00 23.04 225 GLU B CA 1
ATOM 5272 C C . GLU B 1 206 ? 13.580 20.493 -26.473 1.00 26.27 225 GLU B C 1
ATOM 5273 O O . GLU B 1 206 ? 12.887 20.491 -25.452 1.00 29.15 225 GLU B O 1
ATOM 5279 N N . GLY B 1 207 ? 14.802 21.008 -26.532 1.00 25.32 226 GLY B N 1
ATOM 5280 C CA . GLY B 1 207 ? 15.425 21.639 -25.385 1.00 25.71 226 GLY B CA 1
ATOM 5281 C C . GLY B 1 207 ? 16.847 22.024 -25.719 1.00 22.31 226 GLY B C 1
ATOM 5282 O O . GLY B 1 207 ? 17.323 21.841 -26.853 1.00 21.76 226 GLY B O 1
ATOM 5283 N N . VAL B 1 208 ? 17.505 22.583 -24.716 1.00 22.14 227 VAL B N 1
ATOM 5284 C CA . VAL B 1 208 ? 18.933 22.885 -24.769 1.00 24.00 227 VAL B CA 1
ATOM 5285 C C . VAL B 1 208 ? 19.733 21.640 -24.401 1.00 23.87 227 VAL B C 1
ATOM 5286 O O . VAL B 1 208 ? 19.380 20.907 -23.469 1.00 21.85 227 VAL B O 1
ATOM 5290 N N . VAL B 1 209 ? 20.811 21.389 -25.142 1.00 21.84 228 VAL B N 1
ATOM 5291 C CA . VAL B 1 209 ? 21.714 20.268 -24.893 1.00 20.29 228 VAL B CA 1
ATOM 5292 C C . VAL B 1 209 ? 23.115 20.834 -24.746 1.00 19.92 228 VAL B C 1
ATOM 5293 O O . VAL B 1 209 ? 23.594 21.552 -25.632 1.00 20.42 228 VAL B O 1
ATOM 5297 N N . ILE B 1 210 ? 23.779 20.503 -23.651 1.00 19.97 229 ILE B N 1
ATOM 5298 C CA . ILE B 1 210 ? 25.087 21.061 -23.347 1.00 19.27 229 ILE B CA 1
ATOM 5299 C C . ILE B 1 210 ? 26.055 19.900 -23.118 1.00 19.83 229 ILE B C 1
ATOM 5300 O O . ILE B 1 210 ? 25.845 19.081 -22.213 1.00 20.02 229 ILE B O 1
ATOM 5305 N N . GLY B 1 211 ? 27.107 19.836 -23.932 1.00 17.95 230 GLY B N 1
ATOM 5306 C CA . GLY B 1 211 ? 28.216 18.933 -23.705 1.00 17.06 230 GLY B CA 1
ATOM 5307 C C . GLY B 1 211 ? 29.240 19.473 -22.727 1.00 16.51 230 GLY B C 1
ATOM 5308 O O . GLY B 1 211 ? 29.984 20.402 -23.048 1.00 19.09 230 GLY B O 1
ATOM 5309 N N . LEU B 1 212 ? 29.287 18.893 -21.530 1.00 17.52 231 LEU B N 1
ATOM 5310 C CA . LEU B 1 212 ? 30.271 19.211 -20.499 1.00 18.47 231 LEU B CA 1
ATOM 5311 C C . LEU B 1 212 ? 31.281 18.078 -20.432 1.00 19.28 231 LEU B C 1
ATOM 5312 O O . LEU B 1 212 ? 31.007 16.964 -20.885 1.00 22.58 231 LEU B O 1
ATOM 5317 N N . ILE B 1 213 ? 32.437 18.340 -19.826 1.00 16.79 232 ILE B N 1
ATOM 5318 C CA . ILE B 1 213 ? 33.540 17.379 -19.822 1.00 17.94 232 ILE B CA 1
ATOM 5319 C C . ILE B 1 213 ? 34.120 17.274 -18.415 1.00 19.28 232 ILE B C 1
ATOM 5320 O O . ILE B 1 213 ? 34.610 18.267 -17.869 1.00 17.90 232 ILE B O 1
ATOM 5325 N N . GLY B 1 214 ? 34.103 16.071 -17.841 1.00 21.34 233 GLY B N 1
ATOM 5326 C CA . GLY B 1 214 ? 34.706 15.875 -16.539 1.00 18.53 233 GLY B CA 1
ATOM 5327 C C . GLY B 1 214 ? 36.222 15.724 -16.599 1.00 20.09 233 GLY B C 1
ATOM 5328 O O . GLY B 1 214 ? 36.846 15.774 -17.658 1.00 20.76 233 GLY B O 1
ATOM 5329 N N . ALA B 1 215 ? 36.818 15.513 -15.420 1.00 18.70 234 ALA B N 1
ATOM 5330 C CA . ALA B 1 215 ? 38.253 15.333 -15.319 1.00 18.06 234 ALA B CA 1
ATOM 5331 C C . ALA B 1 215 ? 38.636 13.905 -15.690 1.00 18.89 234 ALA B C 1
ATOM 5332 O O . ALA B 1 215 ? 37.908 12.949 -15.388 1.00 18.38 234 ALA B O 1
ATOM 5334 N N . ARG B 1 216 ? 39.778 13.757 -16.362 1.00 17.81 235 ARG B N 1
ATOM 5335 C CA . ARG B 1 216 ? 40.222 12.453 -16.854 1.00 19.75 235 ARG B CA 1
ATOM 5336 C C . ARG B 1 216 ? 41.531 12.075 -16.167 1.00 19.66 235 ARG B C 1
ATOM 5337 O O . ARG B 1 216 ? 42.504 12.831 -16.221 1.00 19.33 235 ARG B O 1
ATOM 5345 N N . PHE B 1 217 ? 41.550 10.911 -15.518 1.00 23.25 236 PHE B N 1
ATOM 5346 C CA . PHE B 1 217 ? 42.736 10.421 -14.832 1.00 22.46 236 PHE B CA 1
ATOM 5347 C C . PHE B 1 217 ? 43.232 9.085 -15.363 1.00 24.75 236 PHE B C 1
ATOM 5348 O O . PHE B 1 217 ? 44.214 8.557 -14.824 1.00 22.82 236 PHE B O 1
ATOM 5356 N N . GLU B 1 218 ? 42.595 8.536 -16.407 1.00 22.93 237 GLU B N 1
ATOM 5357 C CA . GLU B 1 218 ? 42.956 7.221 -16.941 1.00 24.84 237 GLU B CA 1
ATOM 5358 C C . GLU B 1 218 ? 44.392 7.165 -17.416 1.00 25.38 237 GLU B C 1
ATOM 5359 O O . GLU B 1 218 ? 44.985 6.082 -17.484 1.00 26.25 237 GLU B O 1
ATOM 5365 N N . ARG B 1 219 ? 44.935 8.300 -17.811 1.00 24.86 238 ARG B N 1
ATOM 5366 C CA . ARG B 1 219 ? 46.177 8.378 -18.575 1.00 26.02 238 ARG B CA 1
ATOM 5367 C C . ARG B 1 219 ? 47.165 9.162 -17.742 1.00 27.43 238 ARG B C 1
ATOM 5368 O O . ARG B 1 219 ? 46.950 10.370 -17.512 1.00 24.60 238 ARG B O 1
ATOM 5376 N N . PRO B 1 220 ? 48.251 8.552 -17.276 1.00 27.66 239 PRO B N 1
ATOM 5377 C CA . PRO B 1 220 ? 49.119 9.244 -16.315 1.00 26.74 239 PRO B CA 1
ATOM 5378 C C . PRO B 1 220 ? 49.764 10.470 -16.936 1.00 26.90 239 PRO B C 1
ATOM 5379 O O . PRO B 1 220 ? 50.010 10.526 -18.141 1.00 28.15 239 PRO B O 1
ATOM 5383 N N . ASP B 1 221 ? 50.015 11.468 -16.092 1.00 23.39 240 ASP B N 1
ATOM 5384 C CA . ASP B 1 221 ? 50.870 12.602 -16.405 1.00 27.17 240 ASP B CA 1
ATOM 5385 C C . ASP B 1 221 ? 50.306 13.519 -17.490 1.00 23.60 240 ASP B C 1
ATOM 5386 O O . ASP B 1 221 ? 51.038 14.372 -18.017 1.00 25.31 240 ASP B O 1
ATOM 5391 N N . VAL B 1 222 ? 49.021 13.397 -17.820 1.00 24.59 241 VAL B N 1
ATOM 5392 C CA . VAL B 1 222 ? 48.361 14.291 -18.769 1.00 22.35 241 VAL B CA 1
ATOM 5393 C C . VAL B 1 222 ? 46.990 14.657 -18.210 1.00 21.21 241 VAL B C 1
ATOM 5394 O O . VAL B 1 222 ? 46.508 14.061 -17.246 1.00 22.26 241 VAL B O 1
ATOM 5398 N N . MET B 1 223 ? 46.365 15.654 -18.824 1.00 18.52 242 MET B N 1
ATOM 5399 C CA . MET B 1 223 ? 44.989 16.038 -18.468 1.00 18.99 242 MET B CA 1
ATOM 5400 C C . MET B 1 223 ? 44.948 16.483 -16.994 1.00 18.54 242 MET B C 1
ATOM 5401 O O . MET B 1 223 ? 45.947 16.982 -16.461 1.00 19.72 242 MET B O 1
ATOM 5406 N N . GLU B 1 224 ? 43.795 16.324 -16.331 1.00 19.77 243 GLU B N 1
ATOM 5407 C CA . GLU B 1 224 ? 43.607 16.819 -14.962 1.00 19.44 243 GLU B CA 1
ATOM 5408 C C . GLU B 1 224 ? 44.458 16.065 -13.940 1.00 20.23 243 GLU B C 1
ATOM 5409 O O . GLU B 1 224 ? 44.677 16.564 -12.833 1.00 20.75 243 GLU B O 1
ATOM 5415 N N . TYR B 1 225 ? 44.937 14.877 -14.302 1.00 21.08 244 TYR B N 1
ATOM 5416 C CA . TYR B 1 225 ? 45.933 14.157 -13.515 1.00 22.61 244 TYR B CA 1
ATOM 5417 C C . TYR B 1 225 ? 47.106 15.052 -13.135 1.00 23.22 244 TYR B C 1
ATOM 5418 O O . TYR B 1 225 ? 47.657 14.940 -12.032 1.00 21.32 244 TYR B O 1
ATOM 5427 N N . GLN B 1 226 ? 47.498 15.959 -14.033 1.00 21.34 245 GLN B N 1
ATOM 5428 C CA . GLN B 1 226 ? 48.633 16.836 -13.751 1.00 22.94 245 GLN B CA 1
ATOM 5429 C C . GLN B 1 226 ? 48.388 17.727 -12.537 1.00 21.81 245 GLN B C 1
ATOM 5430 O O . GLN B 1 226 ? 49.326 18.043 -11.793 1.00 22.49 245 GLN B O 1
ATOM 5436 N N . ASP B 1 227 ? 47.145 18.164 -12.332 1.00 21.92 246 ASP B N 1
ATOM 5437 C CA . ASP B 1 227 ? 46.856 19.160 -11.306 1.00 21.33 246 ASP B CA 1
ATOM 5438 C C . ASP B 1 227 ? 46.249 18.578 -10.036 1.00 21.74 246 ASP B C 1
ATOM 5439 O O . ASP B 1 227 ? 46.363 19.196 -8.963 1.00 19.72 246 ASP B O 1
ATOM 5444 N N . ILE B 1 228 ? 45.587 17.430 -10.154 1.00 22.46 247 ILE B N 1
ATOM 5445 C CA . ILE B 1 228 ? 44.754 16.890 -9.093 1.00 21.97 247 ILE B CA 1
ATOM 5446 C C . ILE B 1 228 ? 45.309 15.584 -8.526 1.00 24.42 247 ILE B C 1
ATOM 5447 O O . ILE B 1 228 ? 45.063 15.275 -7.350 1.00 24.05 247 ILE B O 1
ATOM 5452 N N . MET B 1 229 ? 46.071 14.830 -9.317 1.00 21.72 248 MET B N 1
ATOM 5453 C CA . MET B 1 229 ? 46.749 13.620 -8.868 1.00 23.03 248 MET B CA 1
ATOM 5454 C C . MET B 1 229 ? 48.180 13.955 -8.471 1.00 23.54 248 MET B C 1
ATOM 5455 O O . MET B 1 229 ? 48.875 14.685 -9.180 1.00 24.96 248 MET B O 1
ATOM 5460 N N . ILE B 1 230 ? 48.615 13.416 -7.335 1.00 19.84 249 ILE B N 1
ATOM 5461 C CA . ILE B 1 230 ? 49.982 13.554 -6.846 1.00 25.52 249 ILE B CA 1
ATOM 5462 C C . ILE B 1 230 ? 50.568 12.152 -6.743 1.00 26.77 249 ILE B C 1
ATOM 5463 O O . ILE B 1 230 ? 50.044 11.307 -6.003 1.00 25.99 249 ILE B O 1
ATOM 5468 N N . THR B 1 231 ? 51.629 11.893 -7.501 1.00 25.64 250 THR B N 1
ATOM 5469 C CA . THR B 1 231 ? 52.218 10.567 -7.582 1.00 26.46 250 THR B CA 1
ATOM 5470 C C . THR B 1 231 ? 53.727 10.679 -7.468 1.00 26.92 250 THR B C 1
ATOM 5471 O O . THR B 1 231 ? 54.317 11.745 -7.669 1.00 25.71 250 THR B O 1
ATOM 5475 N N . LYS B 1 232 ? 54.345 9.545 -7.139 1.00 26.66 251 LYS B N 1
ATOM 5476 C CA . LYS B 1 232 ? 55.784 9.518 -6.896 1.00 27.10 251 LYS B CA 1
ATOM 5477 C C . LYS B 1 232 ? 56.576 9.874 -8.153 1.00 26.61 251 LYS B C 1
ATOM 5478 O O . LYS B 1 232 ? 57.606 10.554 -8.076 1.00 29.75 251 LYS B O 1
ATOM 5480 N N . THR B 1 233 ? 56.119 9.426 -9.315 1.00 27.64 252 THR B N 1
ATOM 5481 C CA . THR B 1 233 ? 56.885 9.681 -10.527 1.00 26.10 252 THR B CA 1
ATOM 5482 C C . THR B 1 233 ? 56.488 10.971 -11.222 1.00 27.87 252 THR B C 1
ATOM 5483 O O . THR B 1 233 ? 57.300 11.536 -11.963 1.00 28.58 252 THR B O 1
ATOM 5487 N N . GLN B 1 234 ? 55.256 11.449 -11.031 1.00 26.73 253 GLN B N 1
ATOM 5488 C CA . GLN B 1 234 ? 54.884 12.689 -11.697 1.00 28.16 253 GLN B CA 1
ATOM 5489 C C . GLN B 1 234 ? 55.362 13.891 -10.902 1.00 28.97 253 GLN B C 1
ATOM 5490 O O . GLN B 1 234 ? 55.953 14.819 -11.460 1.00 27.73 253 GLN B O 1
ATOM 5496 N N . ASN B 1 235 ? 55.143 13.878 -9.590 1.00 26.12 254 ASN B N 1
ATOM 5497 C CA . ASN B 1 235 ? 55.333 15.083 -8.791 1.00 27.78 254 ASN B CA 1
ATOM 5498 C C . ASN B 1 235 ? 56.773 15.145 -8.295 1.00 31.38 254 ASN B C 1
ATOM 5499 O O . ASN B 1 235 ? 57.094 14.852 -7.138 1.00 29.56 254 ASN B O 1
ATOM 5504 N N . THR B 1 236 ? 57.646 15.559 -9.214 1.00 29.59 255 THR B N 1
ATOM 5505 C CA . THR B 1 236 ? 59.075 15.688 -8.989 1.00 32.42 255 THR B CA 1
ATOM 5506 C C . THR B 1 236 ? 59.523 17.085 -9.384 1.00 35.44 255 THR B C 1
ATOM 5507 O O . THR B 1 236 ? 58.867 17.765 -10.180 1.00 32.85 255 THR B O 1
ATOM 5511 N N . GLU B 1 237 ? 60.668 17.503 -8.830 1.00 32.89 256 GLU B N 1
ATOM 5512 C CA . GLU B 1 237 ? 61.219 18.801 -9.202 1.00 37.59 256 GLU B CA 1
ATOM 5513 C C . GLU B 1 237 ? 61.522 18.850 -10.697 1.00 37.30 256 GLU B C 1
ATOM 5514 O O . GLU B 1 237 ? 61.280 19.869 -11.355 1.00 37.01 256 GLU B O 1
ATOM 5520 N N . ALA B 1 238 ? 61.990 17.730 -11.261 1.00 35.89 257 ALA B N 1
ATOM 5521 C CA . ALA B 1 238 ? 62.350 17.675 -12.675 1.00 36.38 257 ALA B CA 1
ATOM 5522 C C . ALA B 1 238 ? 61.143 17.871 -13.586 1.00 38.70 257 ALA B C 1
ATOM 5523 O O . ALA B 1 238 ? 61.290 18.390 -14.702 1.00 37.89 257 ALA B O 1
ATOM 5525 N N . ASN B 1 239 ? 59.953 17.464 -13.142 1.00 35.80 258 ASN B N 1
ATOM 5526 C CA . ASN B 1 239 ? 58.728 17.665 -13.901 1.00 35.28 258 ASN B CA 1
ATOM 5527 C C . ASN B 1 239 ? 58.073 19.012 -13.618 1.00 35.05 258 ASN B C 1
ATOM 5528 O O . ASN B 1 239 ? 56.955 19.255 -14.096 1.00 33.08 258 ASN B O 1
ATOM 5533 N N . GLY B 1 240 ? 58.736 19.873 -12.845 1.00 34.15 259 GLY B N 1
ATOM 5534 C CA . GLY B 1 240 ? 58.295 21.239 -12.630 1.00 33.75 259 GLY B CA 1
ATOM 5535 C C . GLY B 1 240 ? 57.414 21.493 -11.428 1.00 36.49 259 GLY B C 1
ATOM 5536 O O . GLY B 1 240 ? 56.794 22.561 -11.357 1.00 34.03 259 GLY B O 1
ATOM 5537 N N . TYR B 1 241 ? 57.340 20.563 -10.476 1.00 34.05 260 TYR B N 1
ATOM 5538 C CA . TYR B 1 241 ? 56.442 20.680 -9.337 1.00 33.33 260 TYR B CA 1
ATOM 5539 C C . TYR B 1 241 ? 57.157 21.262 -8.122 1.00 37.42 260 TYR B C 1
ATOM 5540 O O . TYR B 1 241 ? 58.385 21.244 -8.026 1.00 39.24 260 TYR B O 1
ATOM 5549 N N . GLY B 1 242 ? 56.361 21.797 -7.197 1.00 36.94 261 GLY B N 1
ATOM 5550 C CA . GLY B 1 242 ? 56.822 22.235 -5.897 1.00 40.77 261 GLY B CA 1
ATOM 5551 C C . GLY B 1 242 ? 57.524 23.577 -5.849 1.00 46.80 261 GLY B C 1
ATOM 5552 O O . GLY B 1 242 ? 57.967 23.982 -4.766 1.00 47.72 261 GLY B O 1
ATOM 5553 N N . PHE B 1 243 ? 57.644 24.280 -6.969 1.00 48.37 262 PHE B N 1
ATOM 5554 C CA . PHE B 1 243 ? 58.381 25.542 -6.997 1.00 49.74 262 PHE B CA 1
ATOM 5555 C C . PHE B 1 243 ? 57.729 26.567 -6.079 1.00 50.78 262 PHE B C 1
ATOM 5556 O O . PHE B 1 243 ? 56.533 26.827 -6.197 1.00 51.35 262 PHE B O 1
ATOM 5564 N N . GLU B 1 251 ? 65.754 28.878 -9.301 1.00 60.67 270 GLU B N 1
ATOM 5565 C CA . GLU B 1 251 ? 65.850 27.850 -10.337 1.00 61.42 270 GLU B CA 1
ATOM 5566 C C . GLU B 1 251 ? 65.500 28.427 -11.708 1.00 59.11 270 GLU B C 1
ATOM 5567 O O . GLU B 1 251 ? 64.505 29.151 -11.845 1.00 56.17 270 GLU B O 1
ATOM 5569 N N . THR B 1 252 ? 66.317 28.112 -12.716 1.00 56.37 271 THR B N 1
ATOM 5570 C CA . THR B 1 252 ? 66.020 28.550 -14.074 1.00 51.90 271 THR B CA 1
ATOM 5571 C C . THR B 1 252 ? 64.728 27.897 -14.557 1.00 50.41 271 THR B C 1
ATOM 5572 O O . THR B 1 252 ? 64.435 26.738 -14.242 1.00 46.89 271 THR B O 1
ATOM 5574 N N . VAL B 1 253 ? 63.942 28.656 -15.308 1.00 48.52 272 VAL B N 1
ATOM 5575 C CA . VAL B 1 253 ? 62.630 28.188 -15.738 1.00 42.17 272 VAL B CA 1
ATOM 5576 C C . VAL B 1 253 ? 62.798 27.152 -16.844 1.00 38.10 272 VAL B C 1
ATOM 5577 O O . VAL B 1 253 ? 63.646 27.290 -17.738 1.00 38.36 272 VAL B O 1
ATOM 5581 N N . THR B 1 254 ? 62.004 26.102 -16.778 1.00 36.30 273 THR B N 1
ATOM 5582 C CA . THR B 1 254 ? 61.916 25.124 -17.847 1.00 34.50 273 THR B CA 1
ATOM 5583 C C . THR B 1 254 ? 60.534 25.174 -18.484 1.00 31.34 273 THR B C 1
ATOM 5584 O O . THR B 1 254 ? 59.582 25.688 -17.883 1.00 30.15 273 THR B O 1
ATOM 5588 N N . PRO B 1 255 ? 60.375 24.629 -19.700 1.00 31.71 274 PRO B N 1
ATOM 5589 C CA . PRO B 1 255 ? 59.022 24.563 -20.284 1.00 29.51 274 PRO B CA 1
ATOM 5590 C C . PRO B 1 255 ? 58.010 23.903 -19.364 1.00 26.81 274 PRO B C 1
ATOM 5591 O O . PRO B 1 255 ? 56.902 24.421 -19.192 1.00 25.11 274 PRO B O 1
ATOM 5595 N N . ALA B 1 256 ? 58.374 22.782 -18.740 1.00 29.02 275 ALA B N 1
ATOM 5596 C CA . ALA B 1 256 ? 57.426 22.087 -17.875 1.00 27.56 275 ALA B CA 1
ATOM 5597 C C . ALA B 1 256 ? 57.088 22.913 -16.636 1.00 26.68 275 ALA B C 1
ATOM 5598 O O . ALA B 1 256 ? 55.928 22.942 -16.199 1.00 28.14 275 ALA B O 1
ATOM 5600 N N . SER B 1 257 ? 58.070 23.605 -16.061 1.00 27.85 276 SER B N 1
ATOM 5601 C CA . SER B 1 257 ? 57.774 24.394 -14.866 1.00 28.42 276 SER B CA 1
ATOM 5602 C C . SER B 1 257 ? 56.930 25.630 -15.198 1.00 27.86 276 SER B C 1
ATOM 5603 O O . SER B 1 257 ? 56.044 26.009 -14.419 1.00 23.99 276 SER B O 1
ATOM 5606 N N . ASP B 1 258 ? 57.153 26.254 -16.360 1.00 23.98 277 ASP B N 1
ATOM 5607 C CA . ASP B 1 258 ? 56.303 27.379 -16.739 1.00 26.40 277 ASP B CA 1
ATOM 5608 C C . ASP B 1 258 ? 54.873 26.934 -17.031 1.00 24.98 277 ASP B C 1
ATOM 5609 O O . ASP B 1 258 ? 53.920 27.655 -16.711 1.00 24.25 277 ASP B O 1
ATOM 5614 N N . LEU B 1 259 ? 54.700 25.762 -17.650 1.00 25.38 278 LEU B N 1
ATOM 5615 C CA . LEU B 1 259 ? 53.362 25.232 -17.875 1.00 23.41 278 LEU B CA 1
ATOM 5616 C C . LEU B 1 259 ? 52.666 24.877 -16.555 1.00 25.34 278 LEU B C 1
ATOM 5617 O O . LEU B 1 259 ? 51.468 25.122 -16.409 1.00 21.99 278 LEU B O 1
ATOM 5622 N N . ARG B 1 260 ? 53.388 24.306 -15.575 1.00 25.73 279 ARG B N 1
ATOM 5623 C CA . ARG B 1 260 ? 52.788 24.156 -14.240 1.00 25.58 279 ARG B CA 1
ATOM 5624 C C . ARG B 1 260 ? 52.308 25.500 -13.694 1.00 25.80 279 ARG B C 1
ATOM 5625 O O . ARG B 1 260 ? 51.221 25.594 -13.107 1.00 23.95 279 ARG B O 1
ATOM 5633 N N . ARG B 1 261 ? 53.104 26.556 -13.884 1.00 25.71 280 ARG B N 1
ATOM 5634 C CA . ARG B 1 261 ? 52.766 27.849 -13.295 1.00 25.75 280 ARG B CA 1
ATOM 5635 C C . ARG B 1 261 ? 51.465 28.414 -13.864 1.00 24.57 280 ARG B C 1
ATOM 5636 O O . ARG B 1 261 ? 50.630 28.932 -13.116 1.00 22.53 280 ARG B O 1
ATOM 5644 N N . ILE B 1 262 ? 51.271 28.343 -15.184 1.00 23.69 281 ILE B N 1
ATOM 5645 C CA . ILE B 1 262 ? 50.050 28.938 -15.723 1.00 22.17 281 ILE B CA 1
ATOM 5646 C C . ILE B 1 262 ? 48.829 28.137 -15.290 1.00 21.28 281 ILE B C 1
ATOM 5647 O O . ILE B 1 262 ? 47.753 28.708 -15.101 1.00 21.76 281 ILE B O 1
ATOM 5652 N N . TRP B 1 263 ? 48.961 26.821 -15.097 1.00 21.15 282 TRP B N 1
ATOM 5653 C CA . TRP B 1 263 ? 47.821 26.069 -14.592 1.00 22.16 282 TRP B CA 1
ATOM 5654 C C . TRP B 1 263 ? 47.575 26.376 -13.112 1.00 23.37 282 TRP B C 1
ATOM 5655 O O . TRP B 1 263 ? 46.422 26.476 -12.679 1.00 21.36 282 TRP B O 1
ATOM 5666 N N . ARG B 1 264 ? 48.641 26.558 -12.323 1.00 24.75 283 ARG B N 1
ATOM 5667 C CA . ARG B 1 264 ? 48.452 26.968 -10.928 1.00 26.16 283 ARG B CA 1
ATOM 5668 C C . ARG B 1 264 ? 47.783 28.328 -10.848 1.00 24.59 283 ARG B C 1
ATOM 5669 O O . ARG B 1 264 ? 46.922 28.571 -9.994 1.00 24.08 283 ARG B O 1
ATOM 5677 N N . GLU B 1 265 ? 48.174 29.236 -11.729 1.00 24.55 284 GLU B N 1
ATOM 5678 C CA . GLU B 1 265 ? 47.613 30.575 -11.664 1.00 24.27 284 GLU B CA 1
ATOM 5679 C C . GLU B 1 265 ? 46.165 30.578 -12.131 1.00 24.30 284 GLU B C 1
ATOM 5680 O O . GLU B 1 265 ? 45.349 31.326 -11.589 1.00 24.55 284 GLU B O 1
ATOM 5686 N N . PHE B 1 266 ? 45.816 29.695 -13.073 1.00 23.25 285 PHE B N 1
ATOM 5687 C CA . PHE B 1 266 ? 44.414 29.482 -13.432 1.00 22.65 285 PHE B CA 1
ATOM 5688 C C . PHE B 1 266 ? 43.589 29.067 -12.216 1.00 23.57 285 PHE B C 1
ATOM 5689 O O . PHE B 1 266 ? 42.498 29.602 -11.975 1.00 23.46 285 PHE B O 1
ATOM 5697 N N . TYR B 1 267 ? 44.083 28.096 -11.452 1.00 21.99 286 TYR B N 1
ATOM 5698 C CA . TYR B 1 267 ? 43.387 27.644 -10.252 1.00 23.21 286 TYR B CA 1
ATOM 5699 C C . TYR B 1 267 ? 43.646 28.533 -9.041 1.00 25.65 286 TYR B C 1
ATOM 5700 O O . TYR B 1 267 ? 43.046 28.298 -7.984 1.00 25.38 286 TYR B O 1
ATOM 5709 N N . GLU B 1 268 ? 44.490 29.553 -9.183 1.00 24.50 287 GLU B N 1
ATOM 5710 C CA . GLU B 1 268 ? 44.893 30.428 -8.078 1.00 27.09 287 GLU B CA 1
ATOM 5711 C C . GLU B 1 268 ? 45.339 29.589 -6.882 1.00 28.29 287 GLU B C 1
ATOM 5712 O O . GLU B 1 268 ? 44.897 29.779 -5.752 1.00 27.97 287 GLU B O 1
ATOM 5718 N N . GLU B 1 269 ? 46.196 28.600 -7.164 1.00 27.08 288 GLU B N 1
ATOM 5719 C CA . GLU B 1 269 ? 46.778 27.786 -6.106 1.00 30.98 288 GLU B CA 1
ATOM 5720 C C . GLU B 1 269 ? 48.153 28.328 -5.781 1.00 32.76 288 GLU B C 1
ATOM 5721 O O . GLU B 1 269 ? 48.931 28.602 -6.706 1.00 32.63 288 GLU B O 1
ATOM 5727 N N . PRO B 1 270 ? 48.497 28.521 -4.506 1.00 35.63 289 PRO B N 1
ATOM 5728 C CA . PRO B 1 270 ? 49.814 29.090 -4.195 1.00 34.66 289 PRO B CA 1
ATOM 5729 C C . PRO B 1 270 ? 50.963 28.130 -4.438 1.00 37.61 289 PRO B C 1
ATOM 5730 O O . PRO B 1 270 ? 52.097 28.593 -4.575 1.00 37.45 289 PRO B O 1
ATOM 5734 N N . ARG B 1 271 ? 50.722 26.822 -4.530 1.00 35.94 290 ARG B N 1
ATOM 5735 C CA . ARG B 1 271 ? 51.846 25.904 -4.661 1.00 36.43 290 ARG B CA 1
ATOM 5736 C C . ARG B 1 271 ? 51.424 24.610 -5.336 1.00 37.67 290 ARG B C 1
ATOM 5737 O O . ARG B 1 271 ? 50.247 24.248 -5.336 1.00 34.16 290 ARG B O 1
ATOM 5745 N N . ASP B 1 272 ? 52.411 23.954 -5.936 1.00 40.88 291 ASP B N 1
ATOM 5746 C CA . ASP B 1 272 ? 52.394 22.568 -6.374 1.00 41.86 291 ASP B CA 1
ATOM 5747 C C . ASP B 1 272 ? 52.956 21.683 -5.270 1.00 39.87 291 ASP B C 1
ATOM 5748 O O . ASP B 1 272 ? 53.507 22.167 -4.283 1.00 44.55 291 ASP B O 1
ATOM 5753 N N . PHE B 1 273 ? 52.860 20.368 -5.461 1.00 35.19 292 PHE B N 1
ATOM 5754 C CA . PHE B 1 273 ? 53.356 19.420 -4.463 1.00 33.38 292 PHE B CA 1
ATOM 5755 C C . PHE B 1 273 ? 54.347 18.453 -5.089 1.00 31.84 292 PHE B C 1
ATOM 5756 O O . PHE B 1 273 ? 54.012 17.769 -6.058 1.00 29.32 292 PHE B O 1
ATOM 5764 N N . ILE B 1 274 ? 55.568 18.413 -4.545 1.00 31.16 293 ILE B N 1
ATOM 5765 C CA . ILE B 1 274 ? 56.397 17.216 -4.639 1.00 27.95 293 ILE B CA 1
ATOM 5766 C C . ILE B 1 274 ? 55.774 16.141 -3.764 1.00 29.56 293 ILE B C 1
ATOM 5767 O O . ILE B 1 274 ? 55.352 16.417 -2.629 1.00 29.51 293 ILE B O 1
ATOM 5772 N N . TYR B 1 275 ? 55.732 14.908 -4.276 1.00 26.45 294 TYR B N 1
ATOM 5773 C CA . TYR B 1 275 ? 55.028 13.824 -3.588 1.00 27.78 294 TYR B CA 1
ATOM 5774 C C . TYR B 1 275 ? 55.355 13.781 -2.097 1.00 27.52 294 TYR B C 1
ATOM 5775 O O . TYR B 1 275 ? 54.452 13.800 -1.255 1.00 29.32 294 TYR B O 1
ATOM 5784 N N . ALA B 1 276 ? 56.645 13.749 -1.753 1.00 29.30 295 ALA B N 1
ATOM 5785 C CA . ALA B 1 276 ? 57.041 13.597 -0.351 1.00 33.30 295 ALA B CA 1
ATOM 5786 C C . ALA B 1 276 ? 56.658 14.795 0.510 1.00 31.76 295 ALA B C 1
ATOM 5787 O O . ALA B 1 276 ? 56.629 14.668 1.740 1.00 32.13 295 ALA B O 1
ATOM 5789 N N . ASP B 1 277 ? 56.341 15.938 -0.102 1.00 31.17 296 ASP B N 1
ATOM 5790 C CA . ASP B 1 277 ? 55.978 17.163 0.607 1.00 29.94 296 ASP B CA 1
ATOM 5791 C C . ASP B 1 277 ? 54.486 17.306 0.866 1.00 31.28 296 ASP B C 1
ATOM 5792 O O . ASP B 1 277 ? 54.078 18.295 1.482 1.00 32.13 296 ASP B O 1
ATOM 5797 N N . THR B 1 278 ? 53.666 16.380 0.396 1.00 30.85 297 THR B N 1
ATOM 5798 C CA . THR B 1 278 ? 52.220 16.529 0.533 1.00 29.44 297 THR B CA 1
ATOM 5799 C C . THR B 1 278 ? 51.826 16.477 2.005 1.00 33.79 297 THR B C 1
ATOM 5800 O O . THR B 1 278 ? 52.301 15.596 2.734 1.00 32.93 297 THR B O 1
ATOM 5804 N N . PRO B 1 279 ? 50.979 17.397 2.480 1.00 33.57 298 PRO B N 1
ATOM 5805 C CA . PRO B 1 279 ? 50.515 17.336 3.870 1.00 33.30 298 PRO B CA 1
ATOM 5806 C C . PRO B 1 279 ? 49.675 16.099 4.154 1.00 35.26 298 PRO B C 1
ATOM 5807 O O . PRO B 1 279 ? 48.963 15.577 3.286 1.00 32.44 298 PRO B O 1
ATOM 5811 N N . TYR B 1 280 ? 49.766 15.636 5.399 1.00 35.26 299 TYR B N 1
ATOM 5812 C CA . TYR B 1 280 ? 48.883 14.590 5.910 1.00 34.13 299 TYR B CA 1
ATOM 5813 C C . TYR B 1 280 ? 47.571 15.252 6.287 1.00 38.28 299 TYR B C 1
ATOM 5814 O O . TYR B 1 280 ? 47.427 15.790 7.386 1.00 38.83 299 TYR B O 1
ATOM 5823 N N . ASP B 1 281 ? 46.601 15.218 5.376 1.00 37.09 300 ASP B N 1
ATOM 5824 C CA . ASP B 1 281 ? 45.363 15.956 5.605 1.00 38.58 300 ASP B CA 1
ATOM 5825 C C . ASP B 1 281 ? 44.268 15.257 4.794 1.00 40.46 300 ASP B C 1
ATOM 5826 O O . ASP B 1 281 ? 44.087 15.537 3.609 1.00 37.76 300 ASP B O 1
ATOM 5831 N N . THR B 1 282 ? 43.547 14.352 5.456 1.00 40.57 301 THR B N 1
ATOM 5832 C CA . THR B 1 282 ? 42.523 13.580 4.767 1.00 42.76 301 THR B CA 1
ATOM 5833 C C . THR B 1 282 ? 41.275 14.389 4.456 1.00 41.67 301 THR B C 1
ATOM 5834 O O . THR B 1 282 ? 40.422 13.899 3.710 1.00 39.98 301 THR B O 1
ATOM 5838 N N . THR B 1 283 ? 41.130 15.593 5.011 1.00 40.92 302 THR B N 1
ATOM 5839 C CA . THR B 1 283 ? 40.002 16.415 4.599 1.00 41.72 302 THR B CA 1
ATOM 5840 C C . THR B 1 283 ? 40.208 17.008 3.213 1.00 39.59 302 THR B C 1
ATOM 5841 O O . THR B 1 283 ? 39.241 17.492 2.622 1.00 42.19 302 THR B O 1
ATOM 5845 N N . ARG B 1 284 ? 41.432 16.993 2.694 1.00 39.05 303 ARG B N 1
ATOM 5846 C CA . ARG B 1 284 ? 41.753 17.504 1.364 1.00 34.77 303 ARG B CA 1
ATOM 5847 C C . ARG B 1 284 ? 42.275 16.426 0.425 1.00 33.60 303 ARG B C 1
ATOM 5848 O O . ARG B 1 284 ? 41.909 16.403 -0.757 1.00 30.01 303 ARG B O 1
ATOM 5856 N N . PHE B 1 285 ? 43.105 15.514 0.927 1.00 30.62 304 PHE B N 1
ATOM 5857 C CA . PHE B 1 285 ? 43.780 14.522 0.114 1.00 29.71 304 PHE B CA 1
ATOM 5858 C C . PHE B 1 285 ? 43.201 13.142 0.388 1.00 33.20 304 PHE B C 1
ATOM 5859 O O . PHE B 1 285 ? 42.959 12.774 1.543 1.00 36.00 304 PHE B O 1
ATOM 5867 N N . GLU B 1 286 ? 42.965 12.385 -0.674 1.00 29.34 305 GLU B N 1
ATOM 5868 C CA . GLU B 1 286 ? 42.474 11.018 -0.568 1.00 30.62 305 GLU B CA 1
ATOM 5869 C C . GLU B 1 286 ? 43.493 10.085 -1.206 1.00 31.00 305 GLU B C 1
ATOM 5870 O O . GLU B 1 286 ? 43.937 10.321 -2.336 1.00 29.43 305 GLU B O 1
ATOM 5876 N N . GLU B 1 287 ? 43.860 9.028 -0.487 1.00 32.37 306 GLU B N 1
ATOM 5877 C CA . GLU B 1 287 ? 44.751 8.024 -1.049 1.00 32.06 306 GLU B CA 1
ATOM 5878 C C . GLU B 1 287 ? 43.993 7.172 -2.065 1.00 31.54 306 GLU B C 1
ATOM 5879 O O . GLU B 1 287 ? 42.885 6.694 -1.797 1.00 33.02 306 GLU B O 1
ATOM 5881 N N . VAL B 1 288 ? 44.575 7.027 -3.255 1.00 32.05 307 VAL B N 1
ATOM 5882 C CA . VAL B 1 288 ? 44.012 6.235 -4.339 1.00 32.11 307 VAL B CA 1
ATOM 5883 C C . VAL B 1 288 ? 45.145 5.395 -4.908 1.00 32.30 307 VAL B C 1
ATOM 5884 O O . VAL B 1 288 ? 46.305 5.558 -4.540 1.00 33.66 307 VAL B O 1
ATOM 5888 N N . SER B 1 289 ? 44.802 4.493 -5.829 1.00 32.78 308 SER B N 1
ATOM 5889 C CA . SER B 1 289 ? 45.795 3.529 -6.297 1.00 33.93 308 SER B CA 1
ATOM 5890 C C . SER B 1 289 ? 47.014 4.220 -6.906 1.00 34.85 308 SER B C 1
ATOM 5891 O O . SER B 1 289 ? 48.146 3.752 -6.731 1.00 35.48 308 SER B O 1
ATOM 5894 N N . GLN B 1 290 ? 46.811 5.353 -7.600 1.00 33.74 309 GLN B N 1
ATOM 5895 C CA . GLN B 1 290 ? 47.907 6.039 -8.284 1.00 31.95 309 GLN B CA 1
ATOM 5896 C C . GLN B 1 290 ? 48.784 6.873 -7.353 1.00 32.44 309 GLN B C 1
ATOM 5897 O O . GLN B 1 290 ? 49.917 7.215 -7.719 1.00 28.92 309 GLN B O 1
ATOM 5903 N N . GLY B 1 291 ? 48.282 7.229 -6.179 1.00 29.12 310 GLY B N 1
ATOM 5904 C CA . GLY B 1 291 ? 48.988 8.142 -5.305 1.00 29.17 310 GLY B CA 1
ATOM 5905 C C . GLY B 1 291 ? 47.996 8.896 -4.449 1.00 29.21 310 GLY B C 1
ATOM 5906 O O . GLY B 1 291 ? 47.219 8.269 -3.723 1.00 32.02 310 GLY B O 1
ATOM 5907 N N . ILE B 1 292 ? 47.977 10.225 -4.550 1.00 25.52 311 ILE B N 1
ATOM 5908 C CA . ILE B 1 292 ? 47.135 11.083 -3.720 1.00 25.89 311 ILE B CA 1
ATOM 5909 C C . ILE B 1 292 ? 46.237 11.932 -4.618 1.00 26.75 311 ILE B C 1
ATOM 5910 O O . ILE B 1 292 ? 46.719 12.549 -5.575 1.00 25.02 311 ILE B O 1
ATOM 5915 N N . PHE B 1 293 ? 44.952 12.012 -4.268 1.00 25.00 312 PHE B N 1
ATOM 5916 C CA . PHE B 1 293 ? 43.946 12.762 -5.015 1.00 25.39 312 PHE B CA 1
ATOM 5917 C C . PHE B 1 293 ? 43.580 14.031 -4.247 1.00 26.21 312 PHE B C 1
ATOM 5918 O O . PHE B 1 293 ? 43.086 13.946 -3.118 1.00 25.87 312 PHE B O 1
ATOM 5926 N N . ASP B 1 294 ? 43.790 15.198 -4.873 1.00 22.96 313 ASP B N 1
ATOM 5927 C CA . ASP B 1 294 ? 43.602 16.518 -4.248 1.00 21.45 313 ASP B CA 1
ATOM 5928 C C . ASP B 1 294 ? 42.180 17.017 -4.501 1.00 25.29 313 ASP B C 1
ATOM 5929 O O . ASP B 1 294 ? 41.877 17.604 -5.553 1.00 22.09 313 ASP B O 1
ATOM 5934 N N . HIS B 1 295 ? 41.302 16.810 -3.518 1.00 23.94 314 HIS B N 1
ATOM 5935 C CA . HIS B 1 295 ? 39.917 17.236 -3.649 1.00 24.24 314 HIS B CA 1
ATOM 5936 C C . HIS B 1 295 ? 39.751 18.756 -3.652 1.00 24.16 314 HIS B C 1
ATOM 5937 O O . HIS B 1 295 ? 38.726 19.244 -4.132 1.00 22.79 314 HIS B O 1
ATOM 5944 N N . GLN B 1 296 ? 40.724 19.519 -3.146 1.00 24.99 315 GLN B N 1
ATOM 5945 C CA . GLN B 1 296 ? 40.601 20.970 -3.219 1.00 25.52 315 GLN B CA 1
ATOM 5946 C C . GLN B 1 296 ? 40.636 21.444 -4.674 1.00 22.43 315 GLN B C 1
ATOM 5947 O O . GLN B 1 296 ? 39.752 22.187 -5.113 1.00 20.49 315 GLN B O 1
ATOM 5953 N N . VAL B 1 297 ? 41.641 21.002 -5.441 1.00 23.23 316 VAL B N 1
ATOM 5954 C CA . VAL B 1 297 ? 41.739 21.406 -6.848 1.00 21.37 316 VAL B CA 1
ATOM 5955 C C . VAL B 1 297 ? 40.635 20.749 -7.688 1.00 21.56 316 VAL B C 1
ATOM 5956 O O . VAL B 1 297 ? 40.103 21.369 -8.620 1.00 20.71 316 VAL B O 1
ATOM 5960 N N . MET B 1 298 ? 40.249 19.501 -7.364 1.00 21.72 317 MET B N 1
ATOM 5961 C CA . MET B 1 298 ? 39.079 18.894 -8.016 1.00 19.66 317 MET B CA 1
ATOM 5962 C C . MET B 1 298 ? 37.836 19.777 -7.895 1.00 20.80 317 MET B C 1
ATOM 5963 O O . MET B 1 298 ? 37.080 19.953 -8.863 1.00 20.34 317 MET B O 1
ATOM 5968 N N . ARG B 1 299 ? 37.574 20.300 -6.694 1.00 19.71 318 ARG B N 1
ATOM 5969 C CA . ARG B 1 299 ? 36.407 21.158 -6.508 1.00 21.44 318 ARG B CA 1
ATOM 5970 C C . ARG B 1 299 ? 36.470 22.383 -7.425 1.00 20.44 318 ARG B C 1
ATOM 5971 O O . ARG B 1 299 ? 35.451 22.818 -7.973 1.00 20.13 318 ARG B O 1
ATOM 5979 N N . LYS B 1 300 ? 37.664 22.945 -7.594 1.00 18.18 319 LYS B N 1
ATOM 5980 C CA . LYS B 1 300 ? 37.842 24.127 -8.430 1.00 20.90 319 LYS B CA 1
ATOM 5981 C C . LYS B 1 300 ? 37.633 23.791 -9.897 1.00 20.03 319 LYS B C 1
ATOM 5982 O O . LYS B 1 300 ? 36.945 24.523 -10.612 1.00 20.74 319 LYS B O 1
ATOM 5988 N N . ARG B 1 301 ? 38.206 22.673 -10.347 1.00 19.32 320 ARG B N 1
ATOM 5989 C CA . ARG B 1 301 ? 38.002 22.217 -11.717 1.00 19.60 320 ARG B CA 1
ATOM 5990 C C . ARG B 1 301 ? 36.522 21.997 -12.009 1.00 18.93 320 ARG B C 1
ATOM 5991 O O . ARG B 1 301 ? 36.029 22.422 -13.056 1.00 18.78 320 ARG B O 1
ATOM 5999 N N . TYR B 1 302 ? 35.791 21.337 -11.090 1.00 17.83 321 TYR B N 1
ATOM 6000 C CA . TYR B 1 302 ? 34.333 21.263 -11.200 1.00 18.83 321 TYR B CA 1
ATOM 6001 C C . TYR B 1 302 ? 33.684 22.639 -11.235 1.00 17.33 321 TYR B C 1
ATOM 6002 O O . TYR B 1 302 ? 32.733 22.860 -11.995 1.00 18.99 321 TYR B O 1
ATOM 6011 N N . ALA B 1 303 ? 34.170 23.573 -10.417 1.00 18.98 322 ALA B N 1
ATOM 6012 C CA . ALA B 1 303 ? 33.514 24.876 -10.324 1.00 20.46 322 ALA B CA 1
ATOM 6013 C C . ALA B 1 303 ? 33.515 25.601 -11.664 1.00 20.11 322 ALA B C 1
ATOM 6014 O O . ALA B 1 303 ? 32.534 26.262 -12.010 1.00 21.00 322 ALA B O 1
ATOM 6016 N N . ILE B 1 304 ? 34.597 25.471 -12.445 1.00 20.35 323 ILE B N 1
ATOM 6017 C CA . ILE B 1 304 ? 34.642 26.098 -13.772 1.00 17.76 323 ILE B CA 1
ATOM 6018 C C . ILE B 1 304 ? 33.535 25.539 -14.662 1.00 18.84 323 ILE B C 1
ATOM 6019 O O . ILE B 1 304 ? 32.811 26.290 -15.338 1.00 21.08 323 ILE B O 1
ATOM 6024 N N . SER B 1 305 ? 33.389 24.211 -14.680 1.00 18.84 324 SER B N 1
ATOM 6025 C CA . SER B 1 305 ? 32.344 23.577 -15.490 1.00 17.77 324 SER B CA 1
ATOM 6026 C C . SER B 1 305 ? 30.954 23.989 -15.022 1.00 19.47 324 SER B C 1
ATOM 6027 O O . SER B 1 305 ? 30.071 24.268 -15.838 1.00 18.26 324 SER B O 1
ATOM 6030 N N . PHE B 1 306 ? 30.748 24.066 -13.705 1.00 17.55 325 PHE B N 1
ATOM 6031 C CA . PHE B 1 306 ? 29.410 24.343 -13.189 1.00 19.69 325 PHE B CA 1
ATOM 6032 C C . PHE B 1 306 ? 29.016 25.805 -13.372 1.00 18.73 325 PHE B C 1
ATOM 6033 O O . PHE B 1 306 ? 27.847 26.096 -13.645 1.00 18.63 325 PHE B O 1
ATOM 6041 N N . ASP B 1 307 ? 29.965 26.736 -13.206 1.00 18.11 326 ASP B N 1
ATOM 6042 C CA . ASP B 1 307 ? 29.714 28.138 -13.547 1.00 18.75 326 ASP B CA 1
ATOM 6043 C C . ASP B 1 307 ? 29.284 28.276 -15.006 1.00 20.34 326 ASP B C 1
ATOM 6044 O O . ASP B 1 307 ? 28.315 28.978 -15.325 1.00 20.56 326 ASP B O 1
ATOM 6049 N N . THR B 1 308 ? 30.025 27.642 -15.914 1.00 19.22 327 THR B N 1
ATOM 6050 C CA . THR B 1 308 ? 29.684 27.752 -17.329 1.00 20.06 327 THR B CA 1
ATOM 6051 C C . THR B 1 308 ? 28.286 27.215 -17.565 1.00 19.86 327 THR B C 1
ATOM 6052 O O . THR B 1 308 ? 27.455 27.879 -18.185 1.00 20.81 327 THR B O 1
ATOM 6056 N N . LEU B 1 309 ? 27.988 26.043 -16.994 1.00 18.76 328 LEU B N 1
ATOM 6057 C CA . LEU B 1 309 ? 26.670 25.438 -17.158 1.00 18.41 328 LEU B CA 1
ATOM 6058 C C . LEU B 1 309 ? 25.585 26.341 -16.599 1.00 18.42 328 LEU B C 1
ATOM 6059 O O . LEU B 1 309 ? 24.564 26.566 -17.247 1.00 21.12 328 LEU B O 1
ATOM 6064 N N . LEU B 1 310 ? 25.774 26.841 -15.376 1.00 18.57 329 LEU B N 1
ATOM 6065 C CA . LEU B 1 310 ? 24.715 27.610 -14.731 1.00 20.28 329 LEU B CA 1
ATOM 6066 C C . LEU B 1 310 ? 24.505 28.964 -15.405 1.00 21.00 329 LEU B C 1
ATOM 6067 O O . LEU B 1 310 ? 23.364 29.405 -15.586 1.00 21.94 329 LEU B O 1
ATOM 6072 N N . LEU B 1 311 ? 25.583 29.643 -15.786 1.00 18.79 330 LEU B N 1
ATOM 6073 C CA . LEU B 1 311 ? 25.401 30.916 -16.465 1.00 19.99 330 LEU B CA 1
ATOM 6074 C C . LEU B 1 311 ? 24.798 30.714 -17.859 1.00 22.52 330 LEU B C 1
ATOM 6075 O O . LEU B 1 311 ? 24.004 31.543 -18.324 1.00 21.49 330 LEU B O 1
ATOM 6080 N N . GLU B 1 312 ? 25.135 29.602 -18.519 1.00 21.66 331 GLU B N 1
ATOM 6081 C CA . GLU B 1 312 ? 24.543 29.281 -19.814 1.00 22.34 331 GLU B CA 1
ATOM 6082 C C . GLU B 1 312 ? 23.048 29.013 -19.691 1.00 21.27 331 GLU B C 1
ATOM 6083 O O . GLU B 1 312 ? 22.241 29.596 -20.424 1.00 21.98 331 GLU B O 1
ATOM 6089 N N . ALA B 1 313 ? 22.661 28.124 -18.762 1.00 19.19 332 ALA B N 1
ATOM 6090 C CA . ALA B 1 313 ? 21.243 27.802 -18.560 1.00 21.48 332 ALA B CA 1
ATOM 6091 C C . ALA B 1 313 ? 20.428 29.051 -18.235 1.00 22.37 332 ALA B C 1
ATOM 6092 O O . ALA B 1 313 ? 19.308 29.228 -18.730 1.00 21.75 332 ALA B O 1
ATOM 6094 N N . GLN B 1 314 ? 20.979 29.930 -17.399 1.00 22.56 333 GLN B N 1
ATOM 6095 C CA . GLN B 1 314 ? 20.291 31.168 -17.049 1.00 20.84 333 GLN B CA 1
ATOM 6096 C C . GLN B 1 314 ? 19.990 32.007 -18.285 1.00 25.21 333 GLN B C 1
ATOM 6097 O O . GLN B 1 314 ? 18.878 32.524 -18.431 1.00 27.21 333 GLN B O 1
ATOM 6103 N N . ASP B 1 315 ? 20.971 32.152 -19.186 1.00 23.22 334 ASP B N 1
ATOM 6104 C CA . ASP B 1 315 ? 20.780 32.960 -20.389 1.00 25.19 334 ASP B CA 1
ATOM 6105 C C . ASP B 1 315 ? 19.766 32.327 -21.332 1.00 26.54 334 ASP B C 1
ATOM 6106 O O . ASP B 1 315 ? 18.897 33.025 -21.865 1.00 26.31 334 ASP B O 1
ATOM 6111 N N . ARG B 1 316 ? 19.869 31.008 -21.558 1.00 25.31 335 ARG B N 1
ATOM 6112 C CA . ARG B 1 316 ? 18.921 30.320 -22.434 1.00 25.88 335 ARG B CA 1
ATOM 6113 C C . ARG B 1 316 ? 17.497 30.440 -21.898 1.00 26.92 335 ARG B C 1
ATOM 6114 O O . ARG B 1 316 ? 16.562 30.716 -22.654 1.00 24.70 335 ARG B O 1
ATOM 6122 N N . ALA B 1 317 ? 17.333 30.241 -20.583 1.00 24.42 336 ALA B N 1
ATOM 6123 C CA . ALA B 1 317 ? 16.024 30.305 -19.949 1.00 27.41 336 ALA B CA 1
ATOM 6124 C C . ALA B 1 317 ? 15.469 31.723 -19.967 1.00 31.63 336 ALA B C 1
ATOM 6125 O O . ALA B 1 317 ? 14.270 31.924 -20.198 1.00 31.70 336 ALA B O 1
ATOM 6127 N N . PHE B 1 318 ? 16.322 32.720 -19.734 1.00 28.11 337 PHE B N 1
ATOM 6128 C CA . PHE B 1 318 ? 15.842 34.091 -19.813 1.00 32.47 337 PHE B CA 1
ATOM 6129 C C . PHE B 1 318 ? 15.351 34.405 -21.215 1.00 32.71 337 PHE B C 1
ATOM 6130 O O . PHE B 1 318 ? 14.275 34.988 -21.385 1.00 34.14 337 PHE B O 1
ATOM 6138 N N . LYS B 1 319 ? 16.099 33.985 -22.241 1.00 32.16 338 LYS B N 1
ATOM 6139 C CA . LYS B 1 319 ? 15.660 34.235 -23.607 1.00 30.54 338 LYS B CA 1
ATOM 6140 C C . LYS B 1 319 ? 14.412 33.432 -23.971 1.00 32.70 338 LYS B C 1
ATOM 6141 O O . LYS B 1 319 ? 13.612 33.897 -24.780 1.00 35.12 338 LYS B O 1
ATOM 6147 N N . ALA B 1 320 ? 14.225 32.237 -23.405 1.00 32.99 339 ALA B N 1
ATOM 6148 C CA . ALA B 1 320 ? 13.028 31.455 -23.717 1.00 36.07 339 ALA B CA 1
ATOM 6149 C C . ALA B 1 320 ? 11.811 31.848 -22.877 1.00 38.97 339 ALA B C 1
ATOM 6150 O O . ALA B 1 320 ? 10.720 31.317 -23.115 1.00 38.29 339 ALA B O 1
ATOM 6152 N N . GLY B 1 321 ? 11.965 32.746 -21.903 1.00 35.20 340 GLY B N 1
ATOM 6153 C CA . GLY B 1 321 ? 10.816 33.249 -21.186 1.00 34.97 340 GLY B CA 1
ATOM 6154 C C . GLY B 1 321 ? 10.302 32.358 -20.084 1.00 37.01 340 GLY B C 1
ATOM 6155 O O . GLY B 1 321 ? 9.170 32.544 -19.635 1.00 43.10 340 GLY B O 1
ATOM 6156 N N . LYS B 1 322 ? 11.092 31.398 -19.628 1.00 33.54 341 LYS B N 1
ATOM 6157 C CA . LYS B 1 322 ? 10.624 30.403 -18.675 1.00 34.59 341 LYS B CA 1
ATOM 6158 C C . LYS B 1 322 ? 11.826 29.885 -17.901 1.00 33.13 341 LYS B C 1
ATOM 6159 O O . LYS B 1 322 ? 12.964 30.018 -18.366 1.00 34.19 341 LYS B O 1
ATOM 6165 N N . PRO B 1 323 ? 11.611 29.290 -16.725 1.00 33.48 342 PRO B N 1
ATOM 6166 C CA . PRO B 1 323 ? 12.741 28.801 -15.928 1.00 29.43 342 PRO B CA 1
ATOM 6167 C C . PRO B 1 323 ? 13.343 27.545 -16.538 1.00 31.81 342 PRO B C 1
ATOM 6168 O O . PRO B 1 323 ? 12.695 26.804 -17.283 1.00 27.86 342 PRO B O 1
ATOM 6172 N N . ALA B 1 324 ? 14.608 27.308 -16.200 1.00 29.47 343 ALA B N 1
ATOM 6173 C CA . ALA B 1 324 ? 15.345 26.163 -16.723 1.00 25.53 343 ALA B CA 1
ATOM 6174 C C . ALA B 1 324 ? 15.127 24.966 -15.826 1.00 25.67 343 ALA B C 1
ATOM 6175 O O . ALA B 1 324 ? 15.113 25.087 -14.588 1.00 29.05 343 ALA B O 1
ATOM 6177 N N . TYR B 1 325 ? 14.979 23.810 -16.448 1.00 27.34 344 TYR B N 1
ATOM 6178 C CA . TYR B 1 325 ? 14.985 22.520 -15.749 1.00 25.07 344 TYR B CA 1
ATOM 6179 C C . TYR B 1 325 ? 16.273 21.792 -16.132 1.00 25.04 344 TYR B C 1
ATOM 6180 O O . TYR B 1 325 ? 16.370 21.225 -17.223 1.00 23.39 344 TYR B O 1
ATOM 6189 N N . ILE B 1 326 ? 17.258 21.779 -15.239 1.00 22.95 345 ILE B N 1
ATOM 6190 C CA . ILE B 1 326 ? 18.584 21.304 -15.607 1.00 23.82 345 ILE B CA 1
ATOM 6191 C C . ILE B 1 326 ? 18.718 19.838 -15.232 1.00 23.99 345 ILE B C 1
ATOM 6192 O O . ILE B 1 326 ? 18.655 19.481 -14.050 1.00 23.53 345 ILE B O 1
ATOM 6197 N N . HIS B 1 327 ? 18.923 19.002 -16.245 1.00 19.21 346 HIS B N 1
ATOM 6198 C CA . HIS B 1 327 ? 19.245 17.597 -16.054 1.00 21.48 346 HIS B CA 1
ATOM 6199 C C . HIS B 1 327 ? 20.763 17.477 -15.919 1.00 20.93 346 HIS B C 1
ATOM 6200 O O . HIS B 1 327 ? 21.496 17.590 -16.909 1.00 19.70 346 HIS B O 1
ATOM 6207 N N . VAL B 1 328 ? 21.240 17.250 -14.699 1.00 18.98 347 VAL B N 1
ATOM 6208 C CA . VAL B 1 328 ? 22.663 17.247 -14.401 1.00 19.44 347 VAL B CA 1
ATOM 6209 C C . VAL B 1 328 ? 23.138 15.807 -14.318 1.00 22.67 347 VAL B C 1
ATOM 6210 O O . VAL B 1 328 ? 22.585 15.007 -13.546 1.00 21.25 347 VAL B O 1
ATOM 6214 N N . VAL B 1 329 ? 24.167 15.477 -15.107 1.00 20.62 348 VAL B N 1
ATOM 6215 C CA . VAL B 1 329 ? 24.787 14.159 -15.050 1.00 19.71 348 VAL B CA 1
ATOM 6216 C C . VAL B 1 329 ? 26.133 14.266 -14.348 1.00 19.87 348 VAL B C 1
ATOM 6217 O O . VAL B 1 329 ? 26.761 15.335 -14.296 1.00 17.81 348 VAL B O 1
ATOM 6221 N N . GLY B 1 330 ? 26.583 13.125 -13.804 1.00 20.20 349 GLY B N 1
ATOM 6222 C CA . GLY B 1 330 ? 27.860 13.056 -13.111 1.00 21.55 349 GLY B CA 1
ATOM 6223 C C . GLY B 1 330 ? 29.087 13.008 -14.020 1.00 21.41 349 GLY B C 1
ATOM 6224 O O . GLY B 1 330 ? 29.725 11.958 -14.156 1.00 21.22 349 GLY B O 1
ATOM 6225 N N . ILE B 1 331 ? 29.445 14.144 -14.626 1.00 19.34 350 ILE B N 1
ATOM 6226 C CA . ILE B 1 331 ? 30.596 14.165 -15.526 1.00 19.96 350 ILE B CA 1
ATOM 6227 C C . ILE B 1 331 ? 31.838 13.732 -14.761 1.00 20.26 350 ILE B C 1
ATOM 6228 O O . ILE B 1 331 ? 32.078 14.167 -13.628 1.00 21.10 350 ILE B O 1
ATOM 6233 N N . GLY B 1 332 ? 32.621 12.848 -15.368 1.00 18.08 351 GLY B N 1
ATOM 6234 C CA . GLY B 1 332 ? 33.799 12.317 -14.720 1.00 19.81 351 GLY B CA 1
ATOM 6235 C C . GLY B 1 332 ? 33.541 11.236 -13.689 1.00 21.33 351 GLY B C 1
ATOM 6236 O O . GLY B 1 332 ? 34.503 10.645 -13.196 1.00 21.56 351 GLY B O 1
ATOM 6237 N N . LEU B 1 333 ? 32.288 10.951 -13.351 1.00 20.81 352 LEU B N 1
ATOM 6238 C CA . LEU B 1 333 ? 31.966 9.968 -12.319 1.00 22.40 352 LEU B CA 1
ATOM 6239 C C . LEU B 1 333 ? 31.574 8.614 -12.880 1.00 23.14 352 LEU B C 1
ATOM 6240 O O . LEU B 1 333 ? 31.222 7.719 -12.103 1.00 21.89 352 LEU B O 1
ATOM 6245 N N . GLY B 1 334 ? 31.629 8.431 -14.199 1.00 21.17 353 GLY B N 1
ATOM 6246 C CA . GLY B 1 334 ? 31.327 7.128 -14.762 1.00 21.78 353 GLY B CA 1
ATOM 6247 C C . GLY B 1 334 ? 32.590 6.360 -15.076 1.00 22.45 353 GLY B C 1
ATOM 6248 O O . GLY B 1 334 ? 33.325 5.960 -14.163 1.00 23.69 353 GLY B O 1
ATOM 6249 N N . VAL B 1 335 ? 32.880 6.173 -16.368 1.00 21.19 354 VAL B N 1
ATOM 6250 C CA . VAL B 1 335 ? 34.119 5.493 -16.741 1.00 20.70 354 VAL B CA 1
ATOM 6251 C C . VAL B 1 335 ? 35.354 6.268 -16.285 1.00 21.37 354 VAL B C 1
ATOM 6252 O O . VAL B 1 335 ? 36.430 5.682 -16.148 1.00 22.59 354 VAL B O 1
ATOM 6256 N N . TRP B 1 336 ? 35.233 7.567 -16.009 1.00 18.16 355 TRP B N 1
ATOM 6257 C CA . TRP B 1 336 ? 36.386 8.343 -15.563 1.00 20.80 355 TRP B CA 1
ATOM 6258 C C . TRP B 1 336 ? 36.494 8.484 -14.039 1.00 22.14 355 TRP B C 1
ATOM 6259 O O . TRP B 1 336 ? 37.415 9.162 -13.561 1.00 21.14 355 TRP B O 1
ATOM 6270 N N . LYS B 1 337 ? 35.607 7.857 -13.267 1.00 21.55 356 LYS B N 1
ATOM 6271 C CA . LYS B 1 337 ? 35.668 8.002 -11.813 1.00 21.69 356 LYS B CA 1
ATOM 6272 C C . LYS B 1 337 ? 37.032 7.576 -11.292 1.00 23.52 356 LYS B C 1
ATOM 6273 O O . LYS B 1 337 ? 37.555 6.524 -11.680 1.00 22.17 356 LYS B O 1
ATOM 6279 N N . ALA B 1 338 ? 37.619 8.411 -10.421 1.00 23.00 357 ALA B N 1
ATOM 6280 C CA . ALA B 1 338 ? 38.974 8.176 -9.954 1.00 24.82 357 ALA B CA 1
ATOM 6281 C C . ALA B 1 338 ? 39.164 8.222 -8.440 1.00 26.09 357 ALA B C 1
ATOM 6282 O O . ALA B 1 338 ? 40.269 7.921 -7.981 1.00 26.94 357 ALA B O 1
ATOM 6284 N N . ALA B 1 339 ? 38.148 8.583 -7.656 1.00 24.63 358 ALA B N 1
ATOM 6285 C CA . ALA B 1 339 ? 38.299 8.654 -6.207 1.00 27.30 358 ALA B CA 1
ATOM 6286 C C . ALA B 1 339 ? 36.951 8.388 -5.560 1.00 26.61 358 ALA B C 1
ATOM 6287 O O . ALA B 1 339 ? 35.905 8.738 -6.115 1.00 26.42 358 ALA B O 1
ATOM 6289 N N . ARG B 1 340 ? 36.988 7.783 -4.368 1.00 25.28 359 ARG B N 1
ATOM 6290 C CA . ARG B 1 340 ? 35.747 7.379 -3.714 1.00 27.94 359 ARG B CA 1
ATOM 6291 C C . ARG B 1 340 ? 34.929 8.581 -3.244 1.00 24.58 359 ARG B C 1
ATOM 6292 O O . ARG B 1 340 ? 33.699 8.546 -3.307 1.00 25.41 359 ARG B O 1
ATOM 6300 N N . GLN B 1 341 ? 35.576 9.659 -2.791 1.00 25.40 360 GLN B N 1
ATOM 6301 C CA . GLN B 1 341 ? 34.855 10.870 -2.388 1.00 26.94 360 GLN B CA 1
ATOM 6302 C C . GLN B 1 341 ? 34.617 11.846 -3.548 1.00 25.18 360 GLN B C 1
ATOM 6303 O O . GLN B 1 341 ? 34.175 12.974 -3.307 1.00 24.33 360 GLN B O 1
ATOM 6309 N N . GLN B 1 342 ? 34.880 11.441 -4.791 1.00 25.89 361 GLN B N 1
ATOM 6310 C CA . GLN B 1 342 ? 34.808 12.392 -5.907 1.00 23.47 361 GLN B CA 1
ATOM 6311 C C . GLN B 1 342 ? 33.392 12.911 -6.129 1.00 23.61 361 GLN B C 1
ATOM 6312 O O . GLN B 1 342 ? 33.195 14.108 -6.367 1.00 23.23 361 GLN B O 1
ATOM 6318 N N . GLU B 1 343 ? 32.392 12.025 -6.054 1.00 22.58 362 GLU B N 1
ATOM 6319 C CA . GLU B 1 343 ? 31.008 12.459 -6.187 1.00 22.06 362 GLU B CA 1
ATOM 6320 C C . GLU B 1 343 ? 30.614 13.441 -5.090 1.00 22.84 362 GLU B C 1
ATOM 6321 O O . GLU B 1 343 ? 29.829 14.370 -5.335 1.00 22.21 362 GLU B O 1
ATOM 6327 N N . ARG B 1 344 ? 31.101 13.229 -3.861 1.00 24.78 363 ARG B N 1
ATOM 6328 C CA . ARG B 1 344 ? 30.847 14.210 -2.802 1.00 24.85 363 ARG B CA 1
ATOM 6329 C C . ARG B 1 344 ? 31.449 15.566 -3.155 1.00 22.24 363 ARG B C 1
ATOM 6330 O O . ARG B 1 344 ? 30.802 16.605 -2.990 1.00 22.54 363 ARG B O 1
ATOM 6338 N N . THR B 1 345 ? 32.688 15.572 -3.653 1.00 25.69 364 THR B N 1
ATOM 6339 C CA . THR B 1 345 ? 33.331 16.816 -4.082 1.00 23.78 364 THR B CA 1
ATOM 6340 C C . THR B 1 345 ? 32.552 17.490 -5.206 1.00 21.21 364 THR B C 1
ATOM 6341 O O . THR B 1 345 ? 32.422 18.725 -5.238 1.00 21.96 364 THR B O 1
ATOM 6345 N N . PHE B 1 346 ? 32.048 16.693 -6.149 1.00 20.94 365 PHE B N 1
ATOM 6346 C CA . PHE B 1 346 ? 31.170 17.187 -7.207 1.00 21.31 365 PHE B CA 1
ATOM 6347 C C . PHE B 1 346 ? 29.995 17.963 -6.622 1.00 21.82 365 PHE B C 1
ATOM 6348 O O . PHE B 1 346 ? 29.755 19.125 -6.977 1.00 21.06 365 PHE B O 1
ATOM 6356 N N . LEU B 1 347 ? 29.249 17.329 -5.711 1.00 21.89 366 LEU B N 1
ATOM 6357 C CA . LEU B 1 347 ? 28.067 17.982 -5.153 1.00 22.15 366 LEU B CA 1
ATOM 6358 C C . LEU B 1 347 ? 28.429 19.166 -4.256 1.00 21.90 366 LEU B C 1
ATOM 6359 O O . LEU B 1 347 ? 27.711 20.175 -4.266 1.00 23.97 366 LEU B O 1
ATOM 6364 N N . GLU B 1 348 ? 29.542 19.090 -3.514 1.00 22.96 367 GLU B N 1
ATOM 6365 C CA . GLU B 1 348 ? 30.013 20.248 -2.753 1.00 22.90 367 GLU B CA 1
ATOM 6366 C C . GLU B 1 348 ? 30.301 21.424 -3.676 1.00 24.29 367 GLU B C 1
ATOM 6367 O O . GLU B 1 348 ? 29.924 22.569 -3.388 1.00 22.68 367 GLU B O 1
ATOM 6373 N N . SER B 1 349 ? 31.015 21.160 -4.777 1.00 21.67 368 SER B N 1
ATOM 6374 C CA . SER B 1 349 ? 31.354 22.236 -5.702 1.00 21.22 368 SER B CA 1
ATOM 6375 C C . SER B 1 349 ? 30.098 22.845 -6.302 1.00 19.32 368 SER B C 1
ATOM 6376 O O . SER B 1 349 ? 29.992 24.067 -6.421 1.00 21.16 368 SER B O 1
ATOM 6379 N N . PHE B 1 350 ? 29.128 22.016 -6.675 1.00 21.81 369 PHE B N 1
ATOM 6380 C CA . PHE B 1 350 ? 27.894 22.490 -7.345 1.00 19.90 369 PHE B CA 1
ATOM 6381 C C . PHE B 1 350 ? 27.060 23.350 -6.374 1.00 24.36 369 PHE B C 1
ATOM 6382 O O . PHE B 1 350 ? 26.554 24.380 -6.786 1.00 21.18 369 PHE B O 1
ATOM 6390 N N . GLU B 1 351 ? 26.901 22.892 -5.133 1.00 20.86 370 GLU B N 1
ATOM 6391 C CA . GLU B 1 351 ? 26.218 23.768 -4.185 1.00 24.23 370 GLU B CA 1
ATOM 6392 C C . GLU B 1 351 ? 26.964 25.081 -4.021 1.00 21.16 370 GLU B C 1
ATOM 6393 O O . GLU B 1 351 ? 26.346 26.151 -3.972 1.00 24.01 370 GLU B O 1
ATOM 6399 N N . GLY B 1 352 ? 28.291 25.029 -3.943 1.00 18.40 371 GLY B N 1
ATOM 6400 C CA . GLY B 1 352 ? 29.048 26.262 -3.784 1.00 20.98 371 GLY B CA 1
ATOM 6401 C C . GLY B 1 352 ? 28.795 27.261 -4.900 1.00 23.03 371 GLY B C 1
ATOM 6402 O O . GLY B 1 352 ? 28.702 28.465 -4.660 1.00 23.19 371 GLY B O 1
ATOM 6403 N N . ARG B 1 353 ? 28.680 26.778 -6.141 1.00 22.57 372 ARG B N 1
ATOM 6404 C CA . ARG B 1 353 ? 28.489 27.711 -7.247 1.00 22.98 372 ARG B CA 1
ATOM 6405 C C . ARG B 1 353 ? 27.042 28.193 -7.340 1.00 22.30 372 ARG B C 1
ATOM 6406 O O . ARG B 1 353 ? 26.810 29.350 -7.699 1.00 22.72 372 ARG B O 1
ATOM 6414 N N . LEU B 1 354 ? 26.061 27.351 -6.993 1.00 22.78 373 LEU B N 1
ATOM 6415 C CA . LEU B 1 354 ? 24.678 27.830 -6.909 1.00 22.52 373 LEU B CA 1
ATOM 6416 C C . LEU B 1 354 ? 24.576 29.018 -5.954 1.00 23.65 373 LEU B C 1
ATOM 6417 O O . LEU B 1 354 ? 23.963 30.043 -6.275 1.00 24.33 373 LEU B O 1
ATOM 6422 N N . ARG B 1 355 ? 25.181 28.897 -4.772 1.00 23.65 374 ARG B N 1
ATOM 6423 C CA . ARG B 1 355 ? 25.079 29.967 -3.781 1.00 24.26 374 ARG B CA 1
ATOM 6424 C C . ARG B 1 355 ? 25.920 31.176 -4.174 1.00 24.97 374 ARG B C 1
ATOM 6425 O O . ARG B 1 355 ? 25.515 32.318 -3.939 1.00 24.22 374 ARG B O 1
ATOM 6433 N N . ALA B 1 356 ? 27.089 30.952 -4.786 1.00 24.90 375 ALA B N 1
ATOM 6434 C CA . ALA B 1 356 ? 27.929 32.082 -5.171 1.00 23.80 375 ALA B CA 1
ATOM 6435 C C . ALA B 1 356 ? 27.265 32.904 -6.267 1.00 25.32 375 ALA B C 1
ATOM 6436 O O . ALA B 1 356 ? 27.271 34.138 -6.216 1.00 25.61 375 ALA B O 1
ATOM 6438 N N . LEU B 1 357 ? 26.694 32.238 -7.274 1.00 24.49 376 LEU B N 1
ATOM 6439 C CA . LEU B 1 357 ? 26.074 32.974 -8.366 1.00 24.63 376 LEU B CA 1
ATOM 6440 C C . LEU B 1 357 ? 24.817 33.690 -7.900 1.00 29.29 376 LEU B C 1
ATOM 6441 O O . LEU B 1 357 ? 24.499 34.772 -8.412 1.00 27.57 376 LEU B O 1
ATOM 6446 N N . GLY B 1 358 ? 24.101 33.107 -6.932 1.00 27.17 377 GLY B N 1
ATOM 6447 C CA . GLY B 1 358 ? 23.076 33.858 -6.213 1.00 28.84 377 GLY B CA 1
ATOM 6448 C C . GLY B 1 358 ? 21.983 34.418 -7.108 1.00 30.09 377 GLY B C 1
ATOM 6449 O O . GLY B 1 358 ? 21.382 33.709 -7.929 1.00 28.41 377 GLY B O 1
ATOM 6450 N N . GLU B 1 359 ? 21.731 35.725 -6.952 1.00 32.21 378 GLU B N 1
ATOM 6451 C CA . GLU B 1 359 ? 20.630 36.393 -7.641 1.00 30.53 378 GLU B CA 1
ATOM 6452 C C . GLU B 1 359 ? 20.770 36.354 -9.156 1.00 29.17 378 GLU B C 1
ATOM 6453 O O . GLU B 1 359 ? 19.794 36.627 -9.859 1.00 28.78 378 GLU B O 1
ATOM 6455 N N . ARG B 1 360 ? 21.955 36.042 -9.677 1.00 28.09 379 ARG B N 1
ATOM 6456 C CA . ARG B 1 360 ? 22.106 35.922 -11.122 1.00 28.46 379 ARG B CA 1
ATOM 6457 C C . ARG B 1 360 ? 21.245 34.804 -11.706 1.00 28.93 379 ARG B C 1
ATOM 6458 O O . ARG B 1 360 ? 20.945 34.826 -12.908 1.00 32.26 379 ARG B O 1
ATOM 6466 N N . LEU B 1 361 ? 20.841 33.837 -10.888 1.00 28.33 380 LEU B N 1
ATOM 6467 C CA . LEU B 1 361 ? 20.137 32.643 -11.349 1.00 28.43 380 LEU B CA 1
ATOM 6468 C C . LEU B 1 361 ? 18.631 32.776 -11.190 1.00 28.90 380 LEU B C 1
ATOM 6469 O O . LEU B 1 361 ? 17.950 31.828 -10.789 1.00 29.26 380 LEU B O 1
ATOM 6474 N N . SER B 1 362 ? 18.091 33.950 -11.530 1.00 30.36 381 SER B N 1
ATOM 6475 C CA . SER B 1 362 ? 16.658 34.188 -11.407 1.00 30.63 381 SER B CA 1
ATOM 6476 C C . SER B 1 362 ? 15.830 33.233 -12.267 1.00 30.78 381 SER B C 1
ATOM 6477 O O . SER B 1 362 ? 14.665 32.978 -11.955 1.00 32.14 381 SER B O 1
ATOM 6480 N N . HIS B 1 363 ? 16.390 32.713 -13.358 1.00 27.21 382 HIS B N 1
ATOM 6481 C CA . HIS B 1 363 ? 15.617 31.877 -14.268 1.00 27.95 382 HIS B CA 1
ATOM 6482 C C . HIS B 1 363 ? 16.026 30.406 -14.227 1.00 27.06 382 HIS B C 1
ATOM 6483 O O . HIS B 1 363 ? 15.775 29.664 -15.190 1.00 27.96 382 HIS B O 1
ATOM 6490 N N . ILE B 1 364 ? 16.638 29.956 -13.137 1.00 26.16 383 ILE B N 1
ATOM 6491 C CA . ILE B 1 364 ? 16.905 28.534 -12.934 1.00 26.17 383 ILE B CA 1
ATOM 6492 C C . ILE B 1 364 ? 15.768 27.953 -12.095 1.00 29.58 383 ILE B C 1
ATOM 6493 O O . ILE B 1 364 ? 15.587 28.332 -10.930 1.00 26.63 383 ILE B O 1
ATOM 6498 N N . GLY B 1 365 ? 14.998 27.032 -12.674 1.00 29.14 384 GLY B N 1
ATOM 6499 C CA . GLY B 1 365 ? 13.814 26.536 -11.988 1.00 28.22 384 GLY B CA 1
ATOM 6500 C C . GLY B 1 365 ? 14.106 25.330 -11.117 1.00 28.68 384 GLY B C 1
ATOM 6501 O O . GLY B 1 365 ? 13.819 25.319 -9.911 1.00 25.99 384 GLY B O 1
ATOM 6502 N N . VAL B 1 366 ? 14.674 24.298 -11.737 1.00 28.44 385 VAL B N 1
ATOM 6503 C CA . VAL B 1 366 ? 14.972 23.032 -11.073 1.00 26.34 385 VAL B CA 1
ATOM 6504 C C . VAL B 1 366 ? 16.370 22.581 -11.478 1.00 25.74 385 VAL B C 1
ATOM 6505 O O . VAL B 1 366 ? 16.759 22.703 -12.647 1.00 23.22 385 VAL B O 1
ATOM 6509 N N . VAL B 1 367 ? 17.132 22.083 -10.509 1.00 20.97 386 VAL B N 1
ATOM 6510 C CA . VAL B 1 367 ? 18.383 21.377 -10.768 1.00 24.76 386 VAL B CA 1
ATOM 6511 C C . VAL B 1 367 ? 18.171 19.918 -10.372 1.00 26.19 386 VAL B C 1
ATOM 6512 O O . VAL B 1 367 ? 18.044 19.597 -9.182 1.00 23.90 386 VAL B O 1
ATOM 6516 N N . HIS B 1 368 ? 18.157 19.038 -11.364 1.00 22.62 387 HIS B N 1
ATOM 6517 C CA . HIS B 1 368 ? 17.815 17.638 -11.178 1.00 23.99 387 HIS B CA 1
ATOM 6518 C C . HIS B 1 368 ? 19.087 16.807 -11.365 1.00 25.35 387 HIS B C 1
ATOM 6519 O O . HIS B 1 368 ? 19.561 16.607 -12.493 1.00 22.72 387 HIS B O 1
ATOM 6526 N N . PHE B 1 369 ? 19.655 16.352 -10.251 1.00 22.44 388 PHE B N 1
ATOM 6527 C CA . PHE B 1 369 ? 20.785 15.438 -10.296 1.00 22.59 388 PHE B CA 1
ATOM 6528 C C . PHE B 1 369 ? 20.248 14.040 -10.586 1.00 26.29 388 PHE B C 1
ATOM 6529 O O . PHE B 1 369 ? 19.498 13.489 -9.775 1.00 23.20 388 PHE B O 1
ATOM 6537 N N . SER B 1 370 ? 20.617 13.478 -11.740 1.00 24.09 389 SER B N 1
ATOM 6538 C CA . SER B 1 370 ? 20.157 12.164 -12.183 1.00 22.58 389 SER B CA 1
ATOM 6539 C C . SER B 1 370 ? 21.311 11.170 -12.191 1.00 23.81 389 SER B C 1
ATOM 6540 O O . SER B 1 370 ? 22.359 11.420 -12.810 1.00 20.85 389 SER B O 1
ATOM 6543 N N . TRP B 1 371 ? 21.102 10.027 -11.529 1.00 24.46 390 TRP B N 1
ATOM 6544 C CA . TRP B 1 371 ? 22.082 8.949 -11.416 1.00 23.69 390 TRP B CA 1
ATOM 6545 C C . TRP B 1 371 ? 23.270 9.367 -10.552 1.00 24.69 390 TRP B C 1
ATOM 6546 O O . TRP B 1 371 ? 24.426 9.385 -11.002 1.00 26.43 390 TRP B O 1
ATOM 6557 N N . PHE B 1 372 ? 22.978 9.698 -9.301 1.00 24.99 391 PHE B N 1
ATOM 6558 C CA . PHE B 1 372 ? 23.973 9.957 -8.275 1.00 26.93 391 PHE B CA 1
ATOM 6559 C C . PHE B 1 372 ? 23.793 8.956 -7.142 1.00 29.12 391 PHE B C 1
ATOM 6560 O O . PHE B 1 372 ? 22.663 8.627 -6.764 1.00 29.35 391 PHE B O 1
ATOM 6568 N N . HIS B 1 373 ? 24.907 8.481 -6.600 1.00 28.83 392 HIS B N 1
ATOM 6569 C CA . HIS B 1 373 ? 24.839 7.502 -5.524 1.00 31.12 392 HIS B CA 1
ATOM 6570 C C . HIS B 1 373 ? 24.456 8.155 -4.204 1.00 32.38 392 HIS B C 1
ATOM 6571 O O . HIS B 1 373 ? 23.602 7.634 -3.480 1.00 32.15 392 HIS B O 1
ATOM 6578 N N . LEU B 1 374 ? 25.048 9.303 -3.890 1.00 30.48 393 LEU B N 1
ATOM 6579 C CA . LEU B 1 374 ? 24.745 10.000 -2.649 1.00 28.91 393 LEU B CA 1
ATOM 6580 C C . LEU B 1 374 ? 23.396 10.712 -2.737 1.00 30.04 393 LEU B C 1
ATOM 6581 O O . LEU B 1 374 ? 23.144 11.492 -3.665 1.00 30.79 393 LEU B O 1
ATOM 6586 N N . ALA B 1 375 ? 22.528 10.455 -1.755 1.00 30.32 394 ALA B N 1
ATOM 6587 C CA . ALA B 1 375 ? 21.220 11.106 -1.724 1.00 30.86 394 ALA B CA 1
ATOM 6588 C C . ALA B 1 375 ? 21.290 12.561 -1.243 1.00 28.13 394 ALA B C 1
ATOM 6589 O O . ALA B 1 375 ? 20.438 13.387 -1.617 1.00 27.04 394 ALA B O 1
ATOM 6591 N N . CYS B 1 376 ? 22.295 12.907 -0.454 1.00 25.14 395 CYS B N 1
ATOM 6592 C CA . CYS B 1 376 ? 22.305 14.223 0.176 1.00 29.11 395 CYS B CA 1
ATOM 6593 C C . CYS B 1 376 ? 23.733 14.656 0.458 1.00 28.60 395 CYS B C 1
ATOM 6594 O O . CYS B 1 376 ? 24.485 13.936 1.121 1.00 31.97 395 CYS B O 1
ATOM 6597 N N . VAL B 1 377 ? 24.102 15.831 -0.042 1.00 27.31 396 VAL B N 1
ATOM 6598 C CA . VAL B 1 377 ? 25.392 16.441 0.265 1.00 30.55 396 VAL B CA 1
ATOM 6599 C C . VAL B 1 377 ? 25.139 17.914 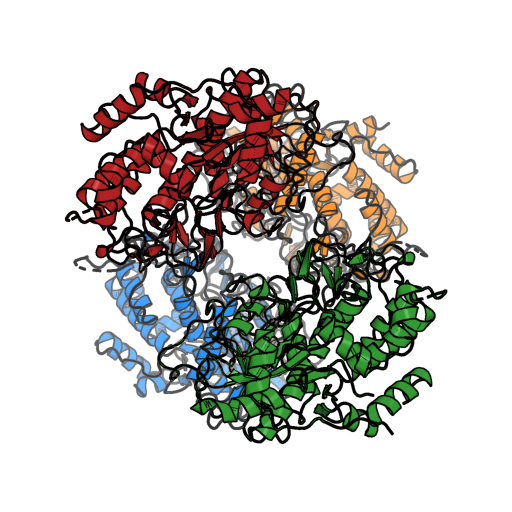0.549 1.00 25.87 396 VAL B C 1
ATOM 6600 O O . VAL B 1 377 ? 24.476 18.601 -0.238 1.00 28.68 396 VAL B O 1
ATOM 6604 N N . GLY B 1 378 ? 25.620 18.381 1.685 1.00 25.64 397 GLY B N 1
ATOM 6605 C CA . GLY B 1 378 ? 25.333 19.747 2.101 1.00 26.66 397 GLY B CA 1
ATOM 6606 C C . GLY B 1 378 ? 23.837 19.956 2.207 1.00 27.05 397 GLY B C 1
ATOM 6607 O O . GLY B 1 378 ? 23.131 19.207 2.889 1.00 30.79 397 GLY B O 1
ATOM 6608 N N . SER B 1 379 ? 23.335 20.968 1.503 1.00 24.09 398 SER B N 1
ATOM 6609 C CA . SER B 1 379 ? 21.910 21.228 1.379 1.00 25.86 398 SER B CA 1
ATOM 6610 C C . SER B 1 379 ? 21.278 20.560 0.158 1.00 25.78 398 SER B C 1
ATOM 6611 O O . SER B 1 379 ? 20.084 20.757 -0.083 1.00 26.02 398 SER B O 1
ATOM 6614 N N . LEU B 1 380 ? 22.039 19.798 -0.629 1.00 25.33 399 LEU B N 1
ATOM 6615 C CA . LEU B 1 380 ? 21.512 19.225 -1.862 1.00 26.94 399 LEU B CA 1
ATOM 6616 C C . LEU B 1 380 ? 20.908 17.866 -1.543 1.00 27.11 399 LEU B C 1
ATOM 6617 O O . LEU B 1 380 ? 21.632 16.912 -1.259 1.00 30.69 399 LEU B O 1
ATOM 6622 N N . HIS B 1 381 ? 19.581 17.785 -1.575 1.00 27.54 400 HIS B N 1
ATOM 6623 C CA . HIS B 1 381 ? 18.877 16.517 -1.439 1.00 29.04 400 HIS B CA 1
ATOM 6624 C C . HIS B 1 381 ? 17.517 16.699 -2.082 1.00 28.49 400 HIS B C 1
ATOM 6625 O O . HIS B 1 381 ? 17.072 17.828 -2.291 1.00 27.92 400 HIS B O 1
ATOM 6632 N N . ASP B 1 382 ? 16.852 15.582 -2.388 1.00 27.50 401 ASP B N 1
ATOM 6633 C CA . ASP B 1 382 ? 15.639 15.661 -3.192 1.00 29.55 401 ASP B CA 1
ATOM 6634 C C . ASP B 1 382 ? 14.546 16.428 -2.451 1.00 31.93 401 ASP B C 1
ATOM 6635 O O . ASP B 1 382 ? 14.255 16.151 -1.280 1.00 30.83 401 ASP B O 1
ATOM 6640 N N . GLY B 1 383 ? 13.956 17.402 -3.148 1.00 30.82 402 GLY B N 1
ATOM 6641 C CA . GLY B 1 383 ? 12.946 18.281 -2.612 1.00 32.75 402 GLY B CA 1
ATOM 6642 C C . GLY B 1 383 ? 13.465 19.574 -2.010 1.00 34.06 402 GLY B C 1
ATOM 6643 O O . GLY B 1 383 ? 12.663 20.456 -1.699 1.00 32.92 402 GLY B O 1
ATOM 6644 N N . ALA B 1 384 ? 14.770 19.722 -1.833 1.00 31.02 403 ALA B N 1
ATOM 6645 C CA . ALA B 1 384 ? 15.264 20.930 -1.206 1.00 28.64 403 ALA B CA 1
ATOM 6646 C C . ALA B 1 384 ? 15.049 22.140 -2.111 1.00 32.10 403 ALA B C 1
ATOM 6647 O O . ALA B 1 384 ? 14.773 22.026 -3.309 1.00 29.56 403 ALA B O 1
ATOM 6649 N N . ILE B 1 385 ? 15.147 23.323 -1.508 1.00 31.93 404 ILE B N 1
ATOM 6650 C CA . ILE B 1 385 ? 15.054 24.584 -2.230 1.00 31.08 404 ILE B CA 1
ATOM 6651 C C . ILE B 1 385 ? 16.222 25.438 -1.774 1.00 32.83 404 ILE B C 1
ATOM 6652 O O . ILE B 1 385 ? 16.430 25.625 -0.571 1.00 30.44 404 ILE B O 1
ATOM 6657 N N . ILE B 1 386 ? 17.017 25.911 -2.732 1.00 30.69 405 ILE B N 1
ATOM 6658 C CA . ILE B 1 386 ? 18.113 26.833 -2.445 1.00 31.11 405 ILE B CA 1
ATOM 6659 C C . ILE B 1 386 ? 17.576 28.249 -2.614 1.00 31.33 405 ILE B C 1
ATOM 6660 O O . ILE B 1 386 ? 17.198 28.627 -3.739 1.00 33.25 405 ILE B O 1
ATOM 6665 N N . PRO B 1 387 ? 17.481 29.047 -1.548 1.00 34.79 406 PRO B N 1
ATOM 6666 C CA . PRO B 1 387 ? 16.926 30.397 -1.691 1.00 34.78 406 PRO B CA 1
ATOM 6667 C C . PRO B 1 387 ? 17.806 31.248 -2.593 1.00 32.64 406 PRO B C 1
ATOM 6668 O O . PRO B 1 387 ? 19.034 31.189 -2.522 1.00 32.59 406 PRO B O 1
ATOM 6672 N N . VAL B 1 388 ? 17.165 32.037 -3.445 1.00 34.15 407 VAL B N 1
ATOM 6673 C CA . VAL B 1 388 ? 17.847 32.975 -4.327 1.00 39.04 407 VAL B CA 1
ATOM 6674 C C . VAL B 1 388 ? 17.208 34.343 -4.140 1.00 39.39 407 VAL B C 1
ATOM 6675 O O . VAL B 1 388 ? 15.990 34.483 -4.278 1.00 39.58 407 VAL B O 1
ATOM 6679 N N . ASP B 1 389 ? 18.026 35.347 -3.841 1.00 39.76 408 ASP B N 1
ATOM 6680 C CA . ASP B 1 389 ? 17.516 36.707 -3.710 1.00 42.06 408 ASP B CA 1
ATOM 6681 C C . ASP B 1 389 ? 16.799 37.130 -4.980 1.00 42.35 408 ASP B C 1
ATOM 6682 O O . ASP B 1 389 ? 17.324 36.963 -6.086 1.00 41.82 408 ASP B O 1
ATOM 6687 N N . LYS B 1 390 ? 15.587 37.665 -4.816 1.00 41.91 409 LYS B N 1
ATOM 6688 C CA . LYS B 1 390 ? 14.780 38.240 -5.889 1.00 44.72 409 LYS B CA 1
ATOM 6689 C C . LYS B 1 390 ? 14.376 37.207 -6.934 1.00 42.11 409 LYS B C 1
ATOM 6690 O O . LYS B 1 390 ? 14.048 37.569 -8.073 1.00 44.27 409 LYS B O 1
ATOM 6696 N N . HIS B 1 391 ? 14.391 35.927 -6.582 1.00 41.21 410 HIS B N 1
ATOM 6697 C CA . HIS B 1 391 ? 14.003 34.881 -7.528 1.00 40.79 410 HIS B CA 1
ATOM 6698 C C . HIS B 1 391 ? 12.485 34.857 -7.670 1.00 41.48 410 HIS B C 1
ATOM 6699 O O . HIS B 1 391 ? 11.776 34.883 -6.661 1.00 40.27 410 HIS B O 1
ATOM 6706 N N . PRO B 1 392 ? 11.960 34.822 -8.896 1.00 41.72 411 PRO B N 1
ATOM 6707 C CA . PRO B 1 392 ? 10.498 34.864 -9.081 1.00 43.95 411 PRO B CA 1
ATOM 6708 C C . PRO B 1 392 ? 9.739 33.774 -8.342 1.00 44.52 411 PRO B C 1
ATOM 6709 O O . PRO B 1 392 ? 8.565 33.976 -7.996 1.00 47.57 411 PRO B O 1
ATOM 6713 N N . GLN B 1 393 ? 10.356 32.616 -8.115 1.00 40.96 412 GLN B N 1
ATOM 6714 C CA . GLN B 1 393 ? 9.702 31.516 -7.422 1.00 42.83 412 GLN B CA 1
ATOM 6715 C C . GLN B 1 393 ? 10.350 31.231 -6.072 1.00 42.20 412 GLN B C 1
ATOM 6716 O O . GLN B 1 393 ? 10.135 30.159 -5.500 1.00 45.04 412 GLN B O 1
ATOM 6722 N N . GLY B 1 394 ? 11.134 32.179 -5.552 1.00 41.61 413 GLY B N 1
ATOM 6723 C CA . GLY B 1 394 ? 11.701 32.097 -4.227 1.00 38.28 413 GLY B CA 1
ATOM 6724 C C . GLY B 1 394 ? 13.045 31.406 -4.129 1.00 40.79 413 GLY B C 1
ATOM 6725 O O . GLY B 1 394 ? 13.755 31.600 -3.129 1.00 34.92 413 GLY B O 1
ATOM 6726 N N . GLY B 1 395 ? 13.417 30.606 -5.118 1.00 37.24 414 GLY B N 1
ATOM 6727 C CA . GLY B 1 395 ? 14.608 29.791 -5.003 1.00 34.02 414 GLY B CA 1
ATOM 6728 C C . GLY B 1 395 ? 14.590 28.663 -6.013 1.00 32.70 414 GLY B C 1
ATOM 6729 O O . GLY B 1 395 ? 13.633 28.489 -6.773 1.00 33.25 414 GLY B O 1
ATOM 6730 N N . ILE B 1 396 ? 15.672 27.890 -6.000 1.00 29.95 415 ILE B N 1
ATOM 6731 C CA . ILE B 1 396 ? 15.893 26.831 -6.985 1.00 32.03 415 ILE B CA 1
ATOM 6732 C C . ILE B 1 396 ? 15.541 25.484 -6.360 1.00 28.81 415 ILE B C 1
ATOM 6733 O O . ILE B 1 396 ? 16.081 25.113 -5.321 1.00 26.65 415 ILE B O 1
ATOM 6738 N N . ARG B 1 397 ? 14.658 24.734 -7.001 1.00 29.69 416 ARG B N 1
ATOM 6739 C CA . ARG B 1 397 ? 14.259 23.431 -6.488 1.00 29.36 416 ARG B CA 1
ATOM 6740 C C . ARG B 1 397 ? 15.308 22.378 -6.852 1.00 27.36 416 ARG B C 1
ATOM 6741 O O . ARG B 1 397 ? 15.791 22.342 -7.989 1.00 25.62 416 ARG B O 1
ATOM 6749 N N . ILE B 1 398 ? 15.656 21.516 -5.897 1.00 27.38 417 ILE B N 1
ATOM 6750 C CA . ILE B 1 398 ? 16.635 20.450 -6.094 1.00 26.28 417 ILE B CA 1
ATOM 6751 C C . ILE B 1 398 ? 15.930 19.090 -6.181 1.00 30.97 417 ILE B C 1
ATOM 6752 O O . ILE B 1 398 ? 15.116 18.752 -5.323 1.00 30.73 417 ILE B O 1
ATOM 6757 N N . ARG B 1 399 ? 16.252 18.294 -7.208 1.00 24.78 418 ARG B N 1
ATOM 6758 C CA . ARG B 1 399 ? 15.856 16.867 -7.277 1.00 24.95 418 ARG B CA 1
ATOM 6759 C C . ARG B 1 399 ? 17.094 15.994 -7.383 1.00 28.18 418 ARG B C 1
ATOM 6760 O O . ARG B 1 399 ? 18.095 16.353 -7.997 1.00 25.41 418 ARG B O 1
ATOM 6768 N N . ASN B 1 400 ? 16.927 14.780 -6.899 1.00 27.39 419 ASN B N 1
ATOM 6769 C CA . ASN B 1 400 ? 17.975 13.764 -6.881 1.00 27.79 419 ASN B CA 1
ATOM 6770 C C . ASN B 1 400 ? 17.274 12.419 -7.039 1.00 28.74 419 ASN B C 1
ATOM 6771 O O . ASN B 1 400 ? 16.765 11.866 -6.063 1.00 29.39 419 ASN B O 1
ATOM 6776 N N . SER B 1 401 ? 17.207 11.950 -8.276 1.00 26.89 420 SER B N 1
ATOM 6777 C CA . SER B 1 401 ? 16.626 10.673 -8.661 1.00 29.19 420 SER B CA 1
ATOM 6778 C C . SER B 1 401 ? 16.950 10.479 -10.128 1.00 26.95 420 SER B C 1
ATOM 6779 O O . SER B 1 401 ? 17.221 11.442 -10.854 1.00 27.17 420 SER B O 1
ATOM 6782 N N . VAL B 1 402 ? 16.932 9.217 -10.545 1.00 28.58 421 VAL B N 1
ATOM 6783 C CA . VAL B 1 402 ? 17.211 8.855 -11.927 1.00 27.13 421 VAL B CA 1
ATOM 6784 C C . VAL B 1 402 ? 16.044 9.282 -12.801 1.00 29.01 421 VAL B C 1
ATOM 6785 O O . VAL B 1 402 ? 14.875 9.023 -12.477 1.00 25.57 421 VAL B O 1
ATOM 6789 N N . ARG B 1 403 ? 16.362 9.935 -13.922 1.00 27.56 422 ARG B N 1
ATOM 6790 C CA . ARG B 1 403 ? 15.373 10.298 -14.920 1.00 24.09 422 ARG B CA 1
ATOM 6791 C C . ARG B 1 403 ? 16.014 10.192 -16.289 1.00 26.19 422 ARG B C 1
ATOM 6792 O O . ARG B 1 403 ? 17.237 10.223 -16.418 1.00 26.64 422 ARG B O 1
ATOM 6800 N N . ASN B 1 404 ? 15.162 10.047 -17.321 1.00 27.48 423 ASN B N 1
ATOM 6801 C CA . ASN B 1 404 ? 15.665 10.159 -18.683 1.00 27.82 423 ASN B CA 1
ATOM 6802 C C . ASN B 1 404 ? 15.668 11.622 -19.098 1.00 29.48 423 ASN B C 1
ATOM 6803 O O . ASN B 1 404 ? 14.663 12.320 -18.898 1.00 28.86 423 ASN B O 1
ATOM 6808 N N . PRO B 1 405 ? 16.760 12.101 -19.688 1.00 26.11 424 PRO B N 1
ATOM 6809 C CA . PRO B 1 405 ? 16.903 13.549 -19.903 1.00 27.24 424 PRO B CA 1
ATOM 6810 C C . PRO B 1 405 ? 15.770 14.160 -20.702 1.00 27.71 424 PRO B C 1
ATOM 6811 O O . PRO B 1 405 ? 15.418 15.317 -20.457 1.00 26.37 424 PRO B O 1
ATOM 6815 N N . GLY B 1 406 ? 15.189 13.423 -21.647 1.00 27.47 425 GLY B N 1
ATOM 6816 C CA . GLY B 1 406 ? 14.106 13.912 -22.478 1.00 25.09 425 GLY B CA 1
ATOM 6817 C C . GLY B 1 406 ? 12.693 13.679 -21.964 1.00 29.76 425 GLY B C 1
ATOM 6818 O O . GLY B 1 406 ? 11.741 13.951 -22.707 1.00 29.09 425 GLY B O 1
ATOM 6819 N N . ASP B 1 407 ? 12.530 13.208 -20.720 1.00 27.38 426 ASP B N 1
ATOM 6820 C CA . ASP B 1 407 ? 11.211 12.899 -20.172 1.00 28.61 426 ASP B CA 1
ATOM 6821 C C . ASP B 1 407 ? 10.344 14.153 -20.164 1.00 32.11 426 ASP B C 1
ATOM 6822 O O . ASP B 1 407 ? 10.833 15.248 -19.898 1.00 29.06 426 ASP B O 1
ATOM 6827 N N . LYS B 1 408 ? 9.044 13.996 -20.447 1.00 31.04 427 LYS B N 1
ATOM 6828 C CA . LYS B 1 408 ? 8.131 15.138 -20.415 1.00 31.06 427 LYS B CA 1
ATOM 6829 C C . LYS B 1 408 ? 8.137 15.805 -19.036 1.00 30.60 427 LYS B C 1
ATOM 6830 O O . LYS B 1 408 ? 8.129 15.131 -18.010 1.00 31.61 427 LYS B O 1
ATOM 6836 N N . LEU B 1 409 ? 8.180 17.141 -19.027 1.00 30.11 428 LEU B N 1
ATOM 6837 C CA . LEU B 1 409 ? 8.132 17.943 -17.807 1.00 37.07 428 LEU B CA 1
ATOM 6838 C C . LEU B 1 409 ? 6.690 18.245 -17.431 1.00 40.41 428 LEU B C 1
ATOM 6839 O O . LEU B 1 409 ? 5.872 18.586 -18.290 1.00 38.88 428 LEU B O 1
ATOM 6844 N N . THR B 1 410 ? 6.396 18.177 -16.134 1.00 40.39 429 THR B N 1
ATOM 6845 C CA . THR B 1 410 ? 5.065 18.550 -15.674 1.00 44.35 429 THR B CA 1
ATOM 6846 C C . THR B 1 410 ? 4.930 20.062 -15.497 1.00 47.53 429 THR B C 1
ATOM 6847 O O . THR B 1 410 ? 3.818 20.600 -15.599 1.00 47.21 429 THR B O 1
ATOM 6851 N N . GLU B 1 411 ? 6.041 20.757 -15.246 1.00 45.53 430 GLU B N 1
ATOM 6852 C CA . GLU B 1 411 ? 6.063 22.210 -15.210 1.00 47.00 430 GLU B CA 1
ATOM 6853 C C . GLU B 1 411 ? 6.462 22.756 -16.580 1.00 46.39 430 GLU B C 1
ATOM 6854 O O . GLU B 1 411 ? 7.125 22.082 -17.367 1.00 40.15 430 GLU B O 1
ATOM 6856 N N . ASP B 1 412 ? 6.031 23.979 -16.873 1.00 51.08 431 ASP B N 1
ATOM 6857 C CA . ASP B 1 412 ? 6.339 24.582 -18.170 1.00 52.86 431 ASP B CA 1
ATOM 6858 C C . ASP B 1 412 ? 7.723 25.206 -18.093 1.00 50.84 431 ASP B C 1
ATOM 6859 O O . ASP B 1 412 ? 7.885 26.387 -17.780 1.00 49.81 431 ASP B O 1
ATOM 6864 N N . MET B 1 413 ? 8.735 24.402 -18.404 1.00 40.66 432 MET B N 1
ATOM 6865 C CA . MET B 1 413 ? 10.106 24.799 -18.160 1.00 37.12 432 MET B CA 1
ATOM 6866 C C . MET B 1 413 ? 10.966 24.455 -19.368 1.00 36.18 432 MET B C 1
ATOM 6867 O O . MET B 1 413 ? 10.588 23.626 -20.205 1.00 35.08 432 MET B O 1
ATOM 6872 N N . LEU B 1 414 ? 12.121 25.134 -19.469 1.00 28.58 433 LEU B N 1
ATOM 6873 C CA . LEU B 1 414 ? 13.069 24.877 -20.551 1.00 30.91 433 LEU B CA 1
ATOM 6874 C C . LEU B 1 414 ? 13.980 23.733 -20.138 1.00 28.69 433 LEU B C 1
ATOM 6875 O O . LEU B 1 414 ? 14.822 23.920 -19.248 1.00 24.02 433 LEU B O 1
ATOM 6880 N N . PRO B 1 415 ? 13.859 22.550 -20.736 1.00 27.39 434 PRO B N 1
ATOM 6881 C CA . PRO B 1 415 ? 14.815 21.489 -20.425 1.00 23.73 434 PRO B CA 1
ATOM 6882 C C . PRO B 1 415 ? 16.209 21.931 -20.833 1.00 23.13 434 PRO B C 1
ATOM 6883 O O . PRO B 1 415 ? 16.413 22.482 -21.922 1.00 24.98 434 PRO B O 1
ATOM 6887 N N . VAL B 1 416 ? 17.163 21.733 -19.929 1.00 23.94 435 VAL B N 1
ATOM 6888 C CA . VAL B 1 416 ? 18.579 21.982 -20.196 1.00 23.32 435 VAL B CA 1
ATOM 6889 C C . VAL B 1 416 ? 19.279 20.678 -19.840 1.00 23.38 435 VAL B C 1
ATOM 6890 O O . VAL B 1 416 ? 19.430 20.336 -18.660 1.00 22.59 435 VAL B O 1
ATOM 6894 N N . VAL B 1 417 ? 19.680 19.930 -20.857 1.00 23.27 436 VAL B N 1
ATOM 6895 C CA . VAL B 1 417 ? 20.172 18.573 -20.687 1.00 21.09 436 VAL B CA 1
ATOM 6896 C C . VAL B 1 417 ? 21.682 18.612 -20.833 1.00 20.47 436 VAL B C 1
ATOM 6897 O O . VAL B 1 417 ? 22.195 19.086 -21.854 1.00 21.37 436 VAL B O 1
ATOM 6901 N N . THR B 1 418 ? 22.402 18.144 -19.813 1.00 20.16 437 THR B N 1
ATOM 6902 C CA . THR B 1 418 ? 23.848 17.995 -19.922 1.00 18.42 437 THR B CA 1
ATOM 6903 C C . THR B 1 418 ? 24.190 16.567 -20.358 1.00 20.95 437 THR B C 1
ATOM 6904 O O . THR B 1 418 ? 23.418 15.628 -20.134 1.00 22.12 437 THR B O 1
ATOM 6908 N N . TYR B 1 419 ? 25.339 16.408 -21.016 1.00 19.57 438 TYR B N 1
ATOM 6909 C CA . TYR B 1 419 ? 25.867 15.065 -21.249 1.00 17.37 438 TYR B CA 1
ATOM 6910 C C . TYR B 1 419 ? 27.377 15.079 -21.061 1.00 17.72 438 TYR B C 1
ATOM 6911 O O . TYR B 1 419 ? 28.030 16.126 -21.119 1.00 16.75 438 TYR B O 1
ATOM 6920 N N . ALA B 1 420 ? 27.918 13.903 -20.757 1.00 18.14 439 ALA B N 1
ATOM 6921 C CA . ALA B 1 420 ? 29.336 13.763 -20.431 1.00 20.09 439 ALA B CA 1
ATOM 6922 C C . ALA B 1 420 ? 30.098 13.600 -21.743 1.00 21.73 439 ALA B C 1
ATOM 6923 O O . ALA B 1 420 ? 29.926 12.593 -22.449 1.00 21.66 439 ALA B O 1
ATOM 6925 N N . TRP B 1 421 ? 30.904 14.607 -22.095 1.00 18.97 440 TRP B N 1
ATOM 6926 C CA . TRP B 1 421 ? 31.603 14.653 -23.375 1.00 19.09 440 TRP B CA 1
ATOM 6927 C C . TRP B 1 421 ? 33.099 14.359 -23.166 1.00 17.43 440 TRP B C 1
ATOM 6928 O O . TRP B 1 421 ? 33.489 13.758 -22.158 1.00 18.12 440 TRP B O 1
ATOM 6939 N N . ASP B 1 422 ? 33.932 14.809 -24.101 1.00 18.23 441 ASP B N 1
ATOM 6940 C CA . ASP B 1 422 ? 35.329 14.393 -24.204 1.00 18.93 441 ASP B CA 1
ATOM 6941 C C . ASP B 1 422 ? 36.084 15.486 -24.948 1.00 17.41 441 ASP B C 1
ATOM 6942 O O . ASP B 1 422 ? 35.622 15.942 -25.985 1.00 18.68 441 ASP B O 1
ATOM 6947 N N . GLY B 1 423 ? 37.229 15.906 -24.418 1.00 18.44 442 GLY B N 1
ATOM 6948 C CA . GLY B 1 423 ? 37.929 17.051 -24.986 1.00 17.27 442 GLY B CA 1
ATOM 6949 C C . GLY B 1 423 ? 38.589 16.782 -26.334 1.00 19.47 442 GLY B C 1
ATOM 6950 O O . GLY B 1 423 ? 39.086 17.727 -26.954 1.00 17.88 442 GLY B O 1
ATOM 6951 N N . ASN B 1 424 ? 38.631 15.523 -26.788 1.00 18.40 443 ASN B N 1
ATOM 6952 C CA . ASN B 1 424 ? 39.302 15.211 -28.049 1.00 19.80 443 ASN B CA 1
ATOM 6953 C C . ASN B 1 424 ? 38.403 14.401 -28.977 1.00 18.78 443 ASN B C 1
ATOM 6954 O O . ASN B 1 424 ? 38.900 13.681 -29.838 1.00 19.20 443 ASN B O 1
ATOM 6959 N N . ALA B 1 425 ? 37.081 14.530 -28.844 1.00 18.19 444 ALA B N 1
ATOM 6960 C CA . ALA B 1 425 ? 36.180 13.783 -29.712 1.00 19.68 444 ALA B CA 1
ATOM 6961 C C . ALA B 1 425 ? 34.996 14.643 -30.145 1.00 19.83 444 ALA B C 1
ATOM 6962 O O . ALA B 1 425 ? 34.604 15.584 -29.452 1.00 18.72 444 ALA B O 1
ATOM 6964 N N . LEU B 1 426 ? 34.404 14.287 -31.292 1.00 20.20 445 LEU B N 1
ATOM 6965 C CA . LEU B 1 426 ? 33.177 14.934 -31.728 1.00 18.69 445 LEU B CA 1
ATOM 6966 C C . LEU B 1 426 ? 32.037 14.539 -30.800 1.00 19.52 445 LEU B C 1
ATOM 6967 O O . LEU B 1 426 ? 32.102 13.502 -30.136 1.00 21.92 445 LEU B O 1
ATOM 6972 N N . PRO B 1 427 ? 30.984 15.351 -30.727 1.00 19.39 446 PRO B N 1
ATOM 6973 C CA . PRO B 1 427 ? 29.833 14.976 -29.893 1.00 19.14 446 PRO B CA 1
ATOM 6974 C C . PRO B 1 427 ? 29.341 13.580 -30.245 1.00 20.98 446 PRO B C 1
ATOM 6975 O O . PRO B 1 427 ? 29.158 13.245 -31.421 1.00 20.83 446 PRO B O 1
ATOM 6979 N N . GLY B 1 428 ? 29.190 12.738 -29.214 1.00 21.01 447 GLY B N 1
ATOM 6980 C CA . GLY B 1 428 ? 28.822 11.349 -29.372 1.00 20.28 447 GLY B CA 1
ATOM 6981 C C . GLY B 1 428 ? 29.992 10.397 -29.199 1.00 20.91 447 GLY B C 1
ATOM 6982 O O . GLY B 1 428 ? 29.791 9.253 -28.774 1.00 20.17 447 GLY B O 1
ATOM 6983 N N . ASN B 1 429 ? 31.211 10.871 -29.479 1.00 20.16 448 ASN B N 1
ATOM 6984 C CA . ASN B 1 429 ? 32.450 10.106 -29.374 1.00 20.55 448 ASN B CA 1
ATOM 6985 C C . ASN B 1 429 ? 32.315 8.727 -30.023 1.00 20.28 448 ASN B C 1
ATOM 6986 O O . ASN B 1 429 ? 32.278 8.634 -31.257 1.00 21.11 448 ASN B O 1
ATOM 6991 N N . GLU B 1 430 ? 32.227 7.655 -29.220 1.00 20.27 449 GLU B N 1
ATOM 6992 C CA . GLU B 1 430 ? 32.197 6.303 -29.786 1.00 20.57 449 GLU B CA 1
ATOM 6993 C C . GLU B 1 430 ? 30.963 6.061 -30.653 1.00 23.85 449 GLU B C 1
ATOM 6994 O O . GLU B 1 430 ? 30.910 5.049 -31.369 1.00 24.28 449 GLU B O 1
ATOM 7000 N N . PHE B 1 431 ? 29.973 6.960 -30.583 1.00 21.44 450 PHE B N 1
ATOM 7001 C CA . PHE B 1 431 ? 28.862 6.972 -31.530 1.00 22.57 450 PHE B CA 1
ATOM 7002 C C . PHE B 1 431 ? 29.371 6.845 -32.962 1.00 23.97 450 PHE B C 1
ATOM 7003 O O . PHE B 1 431 ? 28.797 6.112 -33.783 1.00 23.35 450 PHE B O 1
ATOM 7011 N N . TRP B 1 432 ? 30.468 7.534 -33.268 1.00 23.00 451 TRP B N 1
ATOM 7012 C CA . TRP B 1 432 ? 31.040 7.548 -34.608 1.00 23.81 451 TRP B CA 1
ATOM 7013 C C . TRP B 1 432 ? 31.798 6.268 -34.943 1.00 24.61 451 TRP B C 1
ATOM 7014 O O . TRP B 1 432 ? 32.120 6.054 -36.117 1.00 23.61 451 TRP B O 1
ATOM 7025 N N . ALA B 1 433 ? 32.109 5.447 -33.941 1.00 23.11 452 ALA B N 1
ATOM 7026 C CA . ALA B 1 433 ? 32.563 4.073 -34.122 1.00 25.28 452 ALA B CA 1
ATOM 7027 C C . ALA B 1 433 ? 31.407 3.085 -34.184 1.00 26.60 452 ALA B C 1
ATOM 7028 O O . ALA B 1 433 ? 31.643 1.870 -34.141 1.00 27.44 452 ALA B O 1
ATOM 7030 N N . ASN B 1 434 ? 30.169 3.589 -34.258 1.00 26.07 453 ASN B N 1
ATOM 7031 C CA . ASN B 1 434 ? 28.935 2.798 -34.306 1.00 26.53 453 ASN B CA 1
ATOM 7032 C C . ASN B 1 434 ? 28.693 2.047 -32.996 1.00 26.36 453 ASN B C 1
ATOM 7033 O O . ASN B 1 434 ? 28.027 1.012 -32.973 1.00 26.03 453 ASN B O 1
ATOM 7038 N N . MET B 1 435 ? 29.234 2.566 -31.891 1.00 25.04 454 MET B N 1
ATOM 7039 C CA . MET B 1 435 ? 28.924 2.062 -30.555 1.00 25.71 454 MET B CA 1
ATOM 7040 C C . MET B 1 435 ? 27.800 2.945 -30.014 1.00 26.34 454 MET B C 1
ATOM 7041 O O . MET B 1 435 ? 28.013 3.896 -29.256 1.00 23.67 454 MET B O 1
ATOM 7046 N N . LEU B 1 436 ? 26.576 2.625 -30.438 1.00 25.75 455 LEU B N 1
ATOM 7047 C CA . LEU B 1 436 ? 25.441 3.505 -30.193 1.00 27.74 455 LEU B CA 1
ATOM 7048 C C . LEU B 1 436 ? 24.940 3.416 -28.760 1.00 25.64 455 LEU B C 1
ATOM 7049 O O . LEU B 1 436 ? 24.270 4.341 -28.292 1.00 23.96 455 LEU B O 1
ATOM 7054 N N . ILE B 1 437 ? 25.263 2.339 -28.049 1.00 25.07 456 ILE B N 1
ATOM 7055 C CA . ILE B 1 437 ? 24.936 2.198 -26.637 1.00 26.29 456 ILE B CA 1
ATOM 7056 C C . ILE B 1 437 ? 26.231 1.885 -25.917 1.00 27.69 456 ILE B C 1
ATOM 7057 O O . ILE B 1 437 ? 26.775 0.785 -26.083 1.00 26.20 456 ILE B O 1
ATOM 7062 N N . SER B 1 438 ? 26.745 2.839 -25.140 1.00 23.77 457 SER B N 1
ATOM 7063 C CA . SER B 1 438 ? 27.750 2.440 -24.163 1.00 26.84 457 SER B CA 1
ATOM 7064 C C . SER B 1 438 ? 27.882 3.461 -23.036 1.00 26.06 457 SER B C 1
ATOM 7065 O O . SER B 1 438 ? 27.668 3.100 -21.877 1.00 27.05 457 SER B O 1
ATOM 7068 N N . THR B 1 439 ? 28.208 4.722 -23.329 1.00 24.77 458 THR B N 1
ATOM 7069 C CA . THR B 1 439 ? 28.236 5.748 -22.283 1.00 22.90 458 THR B CA 1
ATOM 7070 C C . THR B 1 439 ? 27.209 6.842 -22.588 1.00 23.15 458 THR B C 1
ATOM 7071 O O . THR B 1 439 ? 26.442 6.760 -23.551 1.00 22.65 458 THR B O 1
ATOM 7075 N N . GLY B 1 440 ? 27.186 7.876 -21.744 1.00 22.84 459 GLY B N 1
ATOM 7076 C CA . GLY B 1 440 ? 26.247 8.970 -21.960 1.00 22.20 459 GLY B CA 1
ATOM 7077 C C . GLY B 1 440 ? 26.488 9.726 -23.257 1.00 21.00 459 GLY B C 1
ATOM 7078 O O . GLY B 1 440 ? 25.557 10.276 -23.837 1.00 21.48 459 GLY B O 1
ATOM 7079 N N . ASP B 1 441 ? 27.733 9.741 -23.741 1.00 22.05 460 ASP B N 1
ATOM 7080 C CA . ASP B 1 441 ? 28.061 10.508 -24.942 1.00 21.01 460 ASP B CA 1
ATOM 7081 C C . ASP B 1 441 ? 27.304 10.001 -26.172 1.00 21.36 460 ASP B C 1
ATOM 7082 O O . ASP B 1 441 ? 26.566 10.789 -26.787 1.00 21.86 460 ASP B O 1
ATOM 7087 N N . PRO B 1 442 ? 27.399 8.721 -26.567 1.00 20.35 461 PRO B N 1
ATOM 7088 C CA . PRO B 1 442 ? 26.569 8.256 -27.696 1.00 22.42 461 PRO B CA 1
ATOM 7089 C C . PRO B 1 442 ? 25.069 8.304 -27.440 1.00 20.99 461 PRO B C 1
ATOM 7090 O O . PRO B 1 442 ? 24.306 8.547 -28.383 1.00 20.77 461 PRO B O 1
ATOM 7094 N N . ALA B 1 443 ? 24.610 8.098 -26.202 1.00 22.50 462 ALA B N 1
ATOM 7095 C CA . ALA B 1 443 ? 23.178 8.223 -25.937 1.00 21.71 462 ALA B CA 1
ATOM 7096 C C . ALA B 1 443 ? 22.682 9.628 -26.253 1.00 21.93 462 ALA B C 1
ATOM 7097 O O . ALA B 1 443 ? 21.562 9.803 -26.742 1.00 24.31 462 ALA B O 1
ATOM 7099 N N . ALA B 1 444 ? 23.497 10.648 -25.973 1.00 20.92 463 ALA B N 1
ATOM 7100 C CA . ALA B 1 444 ? 23.082 12.012 -26.276 1.00 22.29 463 ALA B CA 1
ATOM 7101 C C . ALA B 1 444 ? 23.027 12.251 -27.778 1.00 22.23 463 ALA B C 1
ATOM 7102 O O . ALA B 1 444 ? 22.080 12.863 -28.281 1.00 22.07 463 ALA B O 1
ATOM 7104 N N . ALA B 1 445 ? 24.053 11.809 -28.507 1.00 21.16 464 ALA B N 1
ATOM 7105 C CA . ALA B 1 445 ? 24.036 11.969 -29.956 1.00 21.46 464 ALA B CA 1
ATOM 7106 C C . ALA B 1 445 ? 22.845 11.248 -30.582 1.00 21.33 464 ALA B C 1
ATOM 7107 O O . ALA B 1 445 ? 22.203 11.775 -31.498 1.00 25.37 464 ALA B O 1
ATOM 7109 N N . CYS B 1 446 ? 22.534 10.045 -30.095 1.00 24.53 465 CYS B N 1
ATOM 7110 C CA . CYS B 1 446 ? 21.499 9.218 -30.714 1.00 24.64 465 CYS B CA 1
ATOM 7111 C C . CYS B 1 446 ? 20.104 9.772 -30.499 1.00 25.89 465 CYS B C 1
ATOM 7112 O O . CYS B 1 446 ? 19.193 9.447 -31.274 1.00 26.46 465 CYS B O 1
ATOM 7115 N N . SER B 1 447 ? 19.910 10.568 -29.445 1.00 24.34 466 SER B N 1
ATOM 7116 C CA . SER B 1 447 ? 18.591 11.004 -29.016 1.00 24.93 466 SER B CA 1
ATOM 7117 C C . SER B 1 447 ? 18.324 12.484 -29.264 1.00 24.47 466 SER B C 1
ATOM 7118 O O . SER B 1 447 ? 17.282 12.991 -28.823 1.00 25.47 466 SER B O 1
ATOM 7121 N N . THR B 1 448 ? 19.229 13.184 -29.942 1.00 23.32 467 THR B N 1
ATOM 7122 C CA . THR B 1 448 ? 19.080 14.612 -30.259 1.00 21.92 467 THR B CA 1
ATOM 7123 C C . THR B 1 448 ? 19.620 14.834 -31.672 1.00 24.73 467 THR B C 1
ATOM 7124 O O . THR B 1 448 ? 19.831 13.887 -32.443 1.00 23.87 467 THR B O 1
ATOM 7128 N N . LEU B 1 449 ? 19.884 16.100 -32.021 1.00 24.07 468 LEU B N 1
ATOM 7129 C CA . LEU B 1 449 ? 20.482 16.446 -33.307 1.00 23.39 468 LEU B CA 1
ATOM 7130 C C . LEU B 1 449 ? 21.941 16.898 -33.188 1.00 22.83 468 LEU B C 1
ATOM 7131 O O . LEU B 1 449 ? 22.526 17.336 -34.190 1.00 22.43 468 LEU B O 1
ATOM 7136 N N . ILE B 1 450 ? 22.557 16.784 -32.006 1.00 20.79 469 ILE B N 1
ATOM 7137 C CA . ILE B 1 450 ? 23.892 17.359 -31.806 1.00 20.02 469 ILE B CA 1
ATOM 7138 C C . ILE B 1 450 ? 24.974 16.743 -32.695 1.00 20.33 469 ILE B C 1
ATOM 7139 O O . ILE B 1 450 ? 26.023 17.365 -32.894 1.00 19.07 469 ILE B O 1
ATOM 7144 N N . SER B 1 451 ? 24.773 15.531 -33.224 1.00 18.91 470 SER B N 1
ATOM 7145 C CA . SER B 1 451 ? 25.819 14.955 -34.071 1.00 19.65 470 SER B CA 1
ATOM 7146 C C . SER B 1 451 ? 26.060 15.797 -35.324 1.00 22.05 470 SER B C 1
ATOM 7147 O O . SER B 1 451 ? 27.127 15.690 -35.937 1.00 22.29 470 SER B O 1
ATOM 7150 N N . GLU B 1 452 ? 25.105 16.641 -35.699 1.00 20.62 471 GLU B N 1
ATOM 7151 C CA . GLU B 1 452 ? 25.286 17.670 -36.712 1.00 21.59 471 GLU B CA 1
ATOM 7152 C C . GLU B 1 452 ? 25.289 19.074 -36.129 1.00 22.26 471 GLU B C 1
ATOM 7153 O O . GLU B 1 452 ? 26.141 19.889 -36.494 1.00 22.67 471 GLU B O 1
ATOM 7159 N N . LEU B 1 453 ? 24.367 19.362 -35.205 1.00 20.57 472 LEU B N 1
ATOM 7160 C CA . LEU B 1 453 ? 24.185 20.724 -34.716 1.00 21.38 472 LEU B CA 1
ATOM 7161 C C . LEU B 1 453 ? 25.383 21.215 -33.900 1.00 21.84 472 LEU B C 1
ATOM 7162 O O . LEU B 1 453 ? 25.680 22.422 -33.897 1.00 23.42 472 LEU B O 1
ATOM 7167 N N . GLN B 1 454 ? 26.087 20.316 -33.212 1.00 20.80 473 GLN B N 1
ATOM 7168 C CA . GLN B 1 454 ? 27.273 20.699 -32.449 1.00 21.87 473 GLN B CA 1
ATOM 7169 C C . GLN B 1 454 ? 28.555 20.245 -33.138 1.00 21.79 473 GLN B C 1
ATOM 7170 O O . GLN B 1 454 ? 29.625 20.221 -32.518 1.00 21.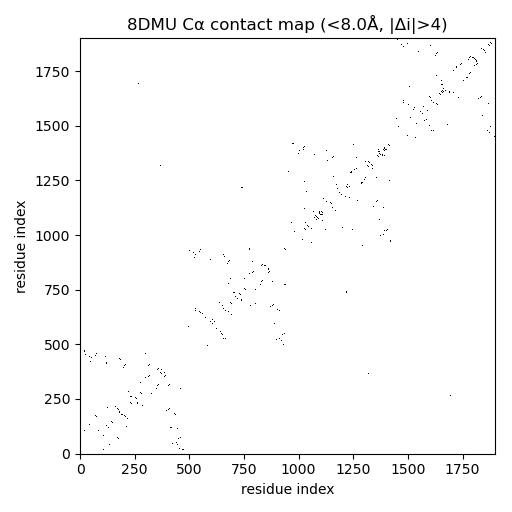76 473 GLN B O 1
ATOM 7176 N N . ASN B 1 455 ? 28.456 19.902 -34.422 1.00 21.24 474 ASN B N 1
ATOM 7177 C CA . ASN B 1 455 ? 29.576 19.383 -35.193 1.00 22.54 474 ASN B CA 1
ATOM 7178 C C . ASN B 1 455 ? 30.247 20.531 -35.937 1.00 22.57 474 ASN B C 1
ATOM 7179 O O . ASN B 1 455 ? 29.621 21.132 -36.830 1.00 22.18 474 ASN B O 1
ATOM 7184 N N . PRO B 1 456 ? 31.498 20.877 -35.612 1.00 22.26 475 PRO B N 1
ATOM 7185 C CA . PRO B 1 456 ? 32.157 21.999 -36.294 1.00 20.34 475 PRO B CA 1
ATOM 7186 C C . PRO B 1 456 ? 32.395 21.772 -37.780 1.00 23.93 475 PRO B C 1
ATOM 7187 O O . PRO B 1 456 ? 32.696 22.741 -38.490 1.00 23.00 475 PRO B O 1
ATOM 7191 N N . HIS B 1 457 ? 32.288 20.538 -38.270 1.00 22.90 476 HIS B N 1
ATOM 7192 C CA . HIS B 1 457 ? 32.426 20.248 -39.688 1.00 23.41 476 HIS B CA 1
ATOM 7193 C C . HIS B 1 457 ? 31.083 20.171 -40.407 1.00 25.98 476 HIS B C 1
ATOM 7194 O O . HIS B 1 457 ? 31.065 20.013 -41.628 1.00 23.45 476 HIS B O 1
ATOM 7201 N N . ILE B 1 458 ? 29.963 20.300 -39.689 1.00 22.21 477 ILE B N 1
ATOM 7202 C CA . ILE B 1 458 ? 28.657 20.320 -40.343 1.00 24.92 477 ILE B CA 1
ATOM 7203 C C . ILE B 1 458 ? 27.967 21.654 -40.067 1.00 25.37 477 ILE B C 1
ATOM 7204 O O . ILE B 1 458 ? 27.595 22.373 -41.001 1.00 25.75 477 ILE B O 1
ATOM 7209 N N . ASN B 1 459 ? 27.809 22.016 -38.788 1.00 22.69 478 ASN B N 1
ATOM 7210 C CA . ASN B 1 459 ? 27.245 23.322 -38.444 1.00 23.65 478 ASN B CA 1
ATOM 7211 C C . ASN B 1 459 ? 28.355 24.372 -38.486 1.00 23.38 478 ASN B C 1
ATOM 7212 O O . ASN B 1 459 ? 28.743 24.951 -37.468 1.00 22.98 478 ASN B O 1
ATOM 7217 N N . VAL B 1 460 ? 28.852 24.620 -39.706 1.00 25.13 479 VAL B N 1
ATOM 7218 C CA . VAL B 1 460 ? 30.087 25.384 -39.891 1.00 23.34 479 VAL B CA 1
ATOM 7219 C C . VAL B 1 460 ? 29.903 26.874 -39.635 1.00 26.20 479 VAL B C 1
ATOM 7220 O O . VAL B 1 460 ? 30.886 27.569 -39.362 1.00 25.29 479 VAL B O 1
ATOM 7224 N N . HIS B 1 461 ? 28.686 27.404 -39.778 1.00 24.60 480 HIS B N 1
ATOM 7225 C CA . HIS B 1 461 ? 28.470 28.828 -39.596 1.00 26.35 480 HIS B CA 1
ATOM 7226 C C . HIS B 1 461 ? 28.233 29.217 -38.139 1.00 24.67 480 HIS B C 1
ATOM 7227 O O . HIS B 1 461 ? 28.300 30.407 -37.823 1.00 26.19 480 HIS B O 1
ATOM 7234 N N . TYR B 1 462 ? 27.979 28.262 -37.244 1.00 23.48 481 TYR B N 1
ATOM 7235 C CA . TYR B 1 462 ? 27.627 28.601 -35.863 1.00 23.05 481 TYR B CA 1
ATOM 7236 C C . TYR B 1 462 ? 28.474 27.853 -34.829 1.00 23.87 481 TYR B C 1
ATOM 7237 O O . TYR B 1 462 ? 28.721 28.378 -33.739 1.00 22.66 481 TYR B O 1
ATOM 7246 N N . MET B 1 463 ? 28.952 26.649 -35.153 1.00 22.21 482 MET B N 1
ATOM 7247 C CA . MET B 1 463 ? 29.823 25.902 -34.239 1.00 21.23 482 MET B CA 1
ATOM 7248 C C . MET B 1 463 ? 31.257 26.168 -34.676 1.00 21.05 482 MET B C 1
ATOM 7249 O O . MET B 1 463 ? 31.916 25.344 -35.303 1.00 21.99 482 MET B O 1
ATOM 7254 N N . ASN B 1 464 ? 31.732 27.370 -34.356 1.00 23.35 483 ASN B N 1
ATOM 7255 C CA . ASN B 1 464 ? 33.059 27.785 -34.782 1.00 23.07 483 ASN B CA 1
ATOM 7256 C C . ASN B 1 464 ? 33.612 28.758 -33.760 1.00 22.24 483 ASN B C 1
ATOM 7257 O O . ASN B 1 464 ? 32.876 29.301 -32.937 1.00 21.18 483 ASN B O 1
ATOM 7262 N N . GLY B 1 465 ? 34.928 28.993 -33.841 1.00 24.51 484 GLY B N 1
ATOM 7263 C CA . GLY B 1 465 ? 35.566 29.911 -32.907 1.00 22.46 484 GLY B CA 1
ATOM 7264 C C . GLY B 1 465 ? 35.012 31.318 -32.976 1.00 23.71 484 GLY B C 1
ATOM 7265 O O . GLY B 1 465 ? 34.921 32.004 -31.952 1.00 23.04 484 GLY B O 1
ATOM 7266 N N . ALA B 1 466 ? 34.645 31.780 -34.176 1.00 23.06 485 ALA B N 1
ATOM 7267 C CA . ALA B 1 466 ? 34.137 33.145 -34.318 1.00 24.11 485 ALA B CA 1
ATOM 7268 C C . ALA B 1 466 ? 32.830 33.358 -33.564 1.00 25.14 485 ALA B C 1
ATOM 7269 O O . ALA B 1 466 ? 32.480 34.505 -33.259 1.00 25.05 485 ALA B O 1
ATOM 7271 N N . ASN B 1 467 ? 32.099 32.287 -33.263 1.00 22.33 486 ASN B N 1
ATOM 7272 C CA . ASN B 1 467 ? 30.868 32.369 -32.496 1.00 22.62 486 ASN B CA 1
ATOM 7273 C C . ASN B 1 467 ? 31.079 32.011 -31.022 1.00 24.41 486 ASN B C 1
ATOM 7274 O O . ASN B 1 467 ? 30.120 31.652 -30.327 1.00 23.34 486 ASN B O 1
ATOM 7279 N N . LEU B 1 468 ? 32.321 32.076 -30.540 1.00 22.44 487 LEU B N 1
ATOM 7280 C CA . LEU B 1 468 ? 32.602 31.728 -29.154 1.00 22.06 487 LEU B CA 1
ATOM 7281 C C . LEU B 1 468 ? 31.800 32.609 -28.204 1.00 21.70 487 LEU B C 1
ATOM 7282 O O . LEU B 1 468 ? 31.663 33.819 -28.413 1.00 22.67 487 LEU B O 1
ATOM 7287 N N . HIS B 1 469 ? 31.239 31.985 -27.178 1.00 18.88 488 HIS B N 1
ATOM 7288 C CA . HIS B 1 469 ? 30.576 32.707 -26.108 1.00 22.82 488 HIS B CA 1
ATOM 7289 C C . HIS B 1 469 ? 31.362 32.519 -24.821 1.00 19.56 488 HIS B C 1
ATOM 7290 O O . HIS B 1 469 ? 32.139 31.572 -24.682 1.00 19.75 488 HIS B O 1
ATOM 7297 N N . ILE B 1 470 ? 31.158 33.455 -23.897 1.00 20.29 489 ILE B N 1
ATOM 7298 C CA . ILE B 1 470 ? 31.878 33.519 -22.629 1.00 19.33 489 ILE B CA 1
ATOM 7299 C C . ILE B 1 470 ? 30.867 33.556 -21.490 1.00 20.91 489 ILE B C 1
ATOM 7300 O O . ILE B 1 470 ? 29.932 34.364 -21.518 1.00 21.66 489 ILE B O 1
ATOM 7305 N N . ALA B 1 471 ? 31.080 32.712 -20.474 1.00 20.58 490 ALA B N 1
ATOM 7306 C CA . ALA B 1 471 ? 30.299 32.727 -19.238 1.00 22.31 490 ALA B CA 1
ATOM 7307 C C . ALA B 1 471 ? 31.071 33.535 -18.188 1.00 23.80 490 ALA B C 1
ATOM 7308 O O . ALA B 1 471 ? 32.144 33.123 -17.730 1.00 22.26 490 ALA B O 1
ATOM 7310 N N . SER B 1 472 ? 30.549 34.706 -17.842 1.00 23.53 491 SER B N 1
ATOM 7311 C CA . SER B 1 472 ? 31.226 35.638 -16.948 1.00 24.83 491 SER B CA 1
ATOM 7312 C C . SER B 1 472 ? 30.381 35.841 -15.707 1.00 24.30 491 SER B C 1
ATOM 7313 O O . SER B 1 472 ? 29.190 36.137 -15.815 1.00 22.87 491 SER B O 1
ATOM 7316 N N . VAL B 1 473 ? 31.007 35.723 -14.535 1.00 24.93 492 VAL B N 1
ATOM 7317 C CA . VAL B 1 473 ? 30.275 35.949 -13.295 1.00 22.46 492 VAL B CA 1
ATOM 7318 C C . VAL B 1 473 ? 29.673 37.354 -13.266 1.00 27.23 492 VAL B C 1
ATOM 7319 O O . VAL B 1 473 ? 28.508 37.535 -12.893 1.00 26.19 492 VAL B O 1
ATOM 7323 N N . GLU B 1 474 ? 30.440 38.369 -13.681 1.00 27.14 493 GLU B N 1
ATOM 7324 C CA . GLU B 1 474 ? 29.934 39.743 -13.626 1.00 25.82 493 GLU B CA 1
ATOM 7325 C C . GLU B 1 474 ? 29.060 40.084 -14.820 1.00 29.51 493 GLU B C 1
ATOM 7326 O O . GLU B 1 474 ? 28.071 40.809 -14.670 1.00 29.14 493 GLU B O 1
ATOM 7328 N N . HIS B 1 475 ? 29.394 39.564 -16.010 1.00 25.73 494 HIS B N 1
ATOM 7329 C CA . HIS B 1 475 ? 28.845 40.071 -17.254 1.00 28.16 494 HIS B CA 1
ATOM 7330 C C . HIS B 1 475 ? 27.833 39.151 -17.911 1.00 28.60 494 HIS B C 1
ATOM 7331 O O . HIS B 1 475 ? 27.269 39.526 -18.947 1.00 27.27 494 HIS B O 1
ATOM 7338 N N . GLY B 1 476 ? 27.574 37.984 -17.322 1.00 25.88 495 GLY B N 1
ATOM 7339 C CA . GLY B 1 476 ? 26.563 37.098 -17.839 1.00 27.91 495 GLY B CA 1
ATOM 7340 C C . GLY B 1 476 ? 27.109 36.261 -18.980 1.00 23.78 495 GLY B C 1
ATOM 7341 O O . GLY B 1 476 ? 28.293 35.942 -19.039 1.00 25.34 495 GLY B O 1
ATOM 7342 N N . LEU B 1 477 ? 26.237 35.925 -19.908 1.00 24.84 496 LEU B N 1
ATOM 7343 C CA . LEU B 1 477 ? 26.624 35.065 -21.013 1.00 23.60 496 LEU B CA 1
ATOM 7344 C C . LEU B 1 477 ? 26.572 35.900 -22.281 1.00 27.09 496 LEU B C 1
ATOM 7345 O O . LEU B 1 477 ? 25.497 36.372 -22.666 1.00 28.40 496 LEU B O 1
ATOM 7350 N N . LEU B 1 478 ? 27.739 36.087 -22.910 1.00 24.17 497 LEU B N 1
ATOM 7351 C CA . LEU B 1 478 ? 27.918 37.017 -24.013 1.00 24.82 497 LEU B CA 1
ATOM 7352 C C . LEU B 1 478 ? 28.748 36.370 -25.109 1.00 25.30 497 LEU B C 1
ATOM 7353 O O . LEU B 1 478 ? 29.616 35.537 -24.843 1.00 21.12 497 LEU B O 1
ATOM 7358 N N . HIS B 1 479 ? 28.489 36.787 -26.347 1.00 24.48 498 HIS B N 1
ATOM 7359 C CA . HIS B 1 479 ? 29.448 36.561 -27.414 1.00 25.04 498 HIS B CA 1
ATOM 7360 C C . HIS B 1 479 ? 30.779 37.220 -27.052 1.00 26.04 498 HIS B C 1
ATOM 7361 O O . HIS B 1 479 ? 30.812 38.282 -26.432 1.00 24.21 498 HIS B O 1
ATOM 7368 N N . VAL B 1 480 ? 31.878 36.584 -27.455 1.00 25.49 499 VAL B N 1
ATOM 7369 C CA . VAL B 1 480 ? 33.206 36.987 -27.011 1.00 25.12 499 VAL B CA 1
ATOM 7370 C C . VAL B 1 480 ? 33.514 38.436 -27.419 1.00 27.83 499 VAL B C 1
ATOM 7371 O O . VAL B 1 480 ? 34.211 39.157 -26.700 1.00 26.34 499 VAL B O 1
ATOM 7375 N N . GLY B 1 481 ? 32.986 38.892 -28.553 1.00 29.62 500 GLY B N 1
ATOM 7376 C CA . GLY B 1 481 ? 33.213 40.271 -28.949 1.00 31.73 500 GLY B CA 1
ATOM 7377 C C . GLY B 1 481 ? 32.586 41.251 -27.983 1.00 31.05 500 GLY B C 1
ATOM 7378 O O . GLY B 1 481 ? 33.214 42.233 -27.579 1.00 30.01 500 GLY B O 1
ATOM 7379 N N . ASP B 1 482 ? 31.346 40.972 -27.565 1.00 30.11 501 ASP B N 1
ATOM 7380 C CA . ASP B 1 482 ? 30.695 41.820 -26.569 1.00 29.92 501 ASP B CA 1
ATOM 7381 C C . ASP B 1 482 ? 31.411 41.747 -25.230 1.00 32.30 501 ASP B C 1
ATOM 7382 O O . ASP B 1 482 ? 31.572 42.775 -24.550 1.00 28.90 501 ASP B O 1
ATOM 7387 N N . TYR B 1 483 ? 31.824 40.538 -24.827 1.00 28.34 502 TYR B N 1
ATOM 7388 C CA . TYR B 1 483 ? 32.533 40.369 -23.562 1.00 27.55 502 TYR B CA 1
ATOM 7389 C C . TYR B 1 483 ? 33.808 41.198 -23.538 1.00 31.85 502 TYR B C 1
ATOM 7390 O O . TYR B 1 483 ? 34.063 41.937 -22.585 1.00 33.65 502 TYR B O 1
ATOM 7399 N N . ALA B 1 484 ? 34.629 41.077 -24.583 1.00 30.52 503 ALA B N 1
ATOM 7400 C CA . ALA B 1 484 ? 35.917 41.755 -24.586 1.00 32.31 503 ALA B CA 1
ATOM 7401 C C . ALA B 1 484 ? 35.761 43.268 -24.680 1.00 37.29 503 ALA B C 1
ATOM 7402 O O . ALA B 1 484 ? 36.594 44.000 -24.135 1.00 40.57 503 ALA B O 1
ATOM 7404 N N . ARG B 1 485 ? 34.716 43.763 -25.353 1.00 35.75 504 ARG B N 1
ATOM 7405 C CA . ARG B 1 485 ? 34.493 45.209 -25.346 1.00 35.66 504 ARG B CA 1
ATOM 7406 C C . ARG B 1 485 ? 34.058 45.680 -23.963 1.00 42.79 504 ARG B C 1
ATOM 7407 O O . ARG B 1 485 ? 34.457 46.762 -23.522 1.00 44.37 504 ARG B O 1
ATOM 7415 N N . ARG B 1 486 ? 33.263 44.873 -23.251 1.00 37.39 505 ARG B N 1
ATOM 7416 C CA . ARG B 1 486 ? 32.871 45.249 -21.899 1.00 41.04 505 ARG B CA 1
ATOM 7417 C C . ARG B 1 486 ? 34.070 45.346 -20.957 1.00 45.35 505 ARG B C 1
ATOM 7418 O O . ARG B 1 486 ? 33.961 45.964 -19.892 1.00 49.84 505 ARG B O 1
ATOM 7420 N N . LEU B 1 487 ? 35.207 44.749 -21.312 1.00 44.58 506 LEU B N 1
ATOM 7421 C CA . LEU B 1 487 ? 36.396 44.855 -20.476 1.00 50.34 506 LEU B CA 1
ATOM 7422 C C . LEU B 1 487 ? 37.149 46.164 -20.690 1.00 58.40 506 LEU B C 1
ATOM 7423 O O . LEU B 1 487 ? 37.997 46.515 -19.863 1.00 58.52 506 LEU B O 1
ATOM 7428 N N . ILE B 1 488 ? 36.834 46.906 -21.751 1.00 67.44 507 ILE B N 1
ATOM 7429 C CA . ILE B 1 488 ? 37.617 48.073 -22.152 1.00 66.22 507 ILE B CA 1
ATOM 7430 C C . ILE B 1 488 ? 37.069 49.386 -21.581 1.00 68.28 507 ILE B C 1
ATOM 7431 O O . ILE B 1 488 ? 35.864 49.641 -21.591 1.00 68.28 507 ILE B O 1
ATOM 7436 N N . SER C 1 5 ? 66.114 -7.727 10.095 1.00 43.01 24 SER C N 1
ATOM 7437 C CA . SER C 1 5 ? 65.091 -7.312 11.059 1.00 43.15 24 SER C CA 1
ATOM 7438 C C . SER C 1 5 ? 65.734 -6.711 12.313 1.00 41.94 24 SER C C 1
ATOM 7439 O O . SER C 1 5 ? 66.735 -7.216 12.822 1.00 45.57 24 SER C O 1
ATOM 7442 N N . TRP C 1 6 ? 65.151 -5.629 12.808 1.00 37.18 25 TRP C N 1
ATOM 7443 C CA . TRP C 1 6 ? 65.759 -4.992 13.967 1.00 34.82 25 TRP C CA 1
ATOM 7444 C C . TRP C 1 6 ? 65.235 -5.626 15.257 1.00 32.44 25 TRP C C 1
ATOM 7445 O O . TRP C 1 6 ? 64.051 -5.967 15.341 1.00 33.99 25 TRP C O 1
ATOM 7456 N N . PRO C 1 7 ? 66.064 -5.808 16.297 1.00 33.21 26 PRO C N 1
ATOM 7457 C CA . PRO C 1 7 ? 67.499 -5.551 16.446 1.00 34.33 26 PRO C CA 1
ATOM 7458 C C . PRO C 1 7 ? 68.387 -6.487 15.630 1.00 40.55 26 PRO C C 1
ATOM 7459 O O . PRO C 1 7 ? 68.067 -7.665 15.486 1.00 40.59 26 PRO C O 1
ATOM 7463 N N . GLY C 1 8 ? 69.504 -5.966 15.127 1.00 43.68 27 GLY C N 1
ATOM 7464 C CA . GLY C 1 8 ? 70.527 -6.780 14.515 1.00 46.35 27 GLY C CA 1
ATOM 7465 C C . GLY C 1 8 ? 71.496 -7.305 15.554 1.00 52.66 27 GLY C C 1
ATOM 7466 O O . GLY C 1 8 ? 71.253 -7.253 16.763 1.00 49.33 27 GLY C O 1
ATOM 7467 N N . LYS C 1 9 ? 72.624 -7.819 15.064 1.00 63.17 28 LYS C N 1
ATOM 7468 C CA . LYS C 1 9 ? 73.653 -8.341 15.956 1.00 63.43 28 LYS C CA 1
ATOM 7469 C C . LYS C 1 9 ? 74.254 -7.211 16.787 1.00 64.39 28 LYS C C 1
ATOM 7470 O O . LYS C 1 9 ? 74.566 -6.137 16.262 1.00 64.33 28 LYS C O 1
ATOM 7472 N N . ARG C 1 10 ? 74.393 -7.450 18.094 1.00 65.94 29 ARG C N 1
ATOM 7473 C CA . ARG C 1 10 ? 75.041 -6.481 18.974 1.00 67.65 29 ARG C CA 1
ATOM 7474 C C . ARG C 1 10 ? 76.551 -6.466 18.747 1.00 78.64 29 ARG C C 1
ATOM 7475 O O . ARG C 1 10 ? 77.137 -5.414 18.459 1.00 81.66 29 ARG C O 1
ATOM 7477 N N . PRO C 1 14 ? 82.351 -2.265 24.122 1.00 81.96 33 PRO C N 1
ATOM 7478 C CA . PRO C 1 14 ? 82.037 -1.613 25.408 1.00 73.41 33 PRO C CA 1
ATOM 7479 C C . PRO C 1 14 ? 81.652 -0.134 25.389 1.00 72.40 33 PRO C C 1
ATOM 7480 O O . PRO C 1 14 ? 82.033 0.635 24.498 1.00 70.45 33 PRO C O 1
ATOM 7484 N N . GLU C 1 15 ? 80.900 0.265 26.421 1.00 68.41 34 GLU C N 1
ATOM 7485 C CA . GLU C 1 15 ? 80.306 1.583 26.584 1.00 63.95 34 GLU C CA 1
ATOM 7486 C C . GLU C 1 15 ? 81.014 2.356 27.710 1.00 58.74 34 GLU C C 1
ATOM 7487 O O . GLU C 1 15 ? 82.143 2.028 28.094 1.00 64.13 34 GLU C O 1
ATOM 7489 N N . ASN C 1 16 ? 80.351 3.378 28.240 1.00 61.69 35 ASN C N 1
ATOM 7490 C CA . ASN C 1 16 ? 81.044 4.367 29.057 1.00 60.75 35 ASN C CA 1
ATOM 7491 C C . ASN C 1 16 ? 81.253 3.884 30.490 1.00 59.46 35 ASN C C 1
ATOM 7492 O O . ASN C 1 16 ? 80.685 2.880 30.939 1.00 57.81 35 ASN C O 1
ATOM 7497 N N . ALA C 1 17 ? 82.079 4.647 31.216 1.00 59.87 36 ALA C N 1
ATOM 7498 C CA . ALA C 1 17 ? 82.400 4.308 32.598 1.00 55.25 36 ALA C CA 1
ATOM 7499 C C . ALA C 1 17 ? 81.141 4.164 33.440 1.00 52.35 36 ALA C C 1
ATOM 7500 O O . ALA C 1 17 ? 81.046 3.253 34.268 1.00 47.12 36 ALA C O 1
ATOM 7502 N N . PHE C 1 18 ? 80.152 5.039 33.230 1.00 49.91 37 PHE C N 1
ATOM 7503 C CA . PHE C 1 18 ? 78.897 4.905 33.966 1.00 50.28 37 PHE C CA 1
ATOM 7504 C C . PHE C 1 18 ? 78.272 3.540 33.731 1.00 47.11 37 PHE C C 1
ATOM 7505 O O . PHE C 1 18 ? 77.881 2.850 34.680 1.00 46.95 37 PHE C O 1
ATOM 7513 N N . THR C 1 19 ? 78.165 3.140 32.464 1.00 50.77 38 THR C N 1
ATOM 7514 C CA . THR C 1 19 ? 77.553 1.858 32.122 1.00 49.95 38 THR C CA 1
ATOM 7515 C C . THR C 1 19 ? 78.394 0.686 32.605 1.00 49.66 38 THR C C 1
ATOM 7516 O O . THR C 1 19 ? 77.867 -0.264 33.200 1.00 47.04 38 THR C O 1
ATOM 7520 N N . GLN C 1 20 ? 79.706 0.734 32.349 1.00 49.08 39 GLN C N 1
ATOM 7521 C CA . GLN C 1 20 ? 80.606 -0.313 32.825 1.00 50.91 39 GLN C CA 1
ATOM 7522 C C . GLN C 1 20 ? 80.404 -0.620 34.298 1.00 46.94 39 GLN C C 1
ATOM 7523 O O . GLN C 1 20 ? 80.444 -1.786 34.703 1.00 48.05 39 GLN C O 1
ATOM 7529 N N . ARG C 1 21 ? 80.184 0.405 35.118 1.00 47.77 40 ARG C N 1
ATOM 7530 C CA . ARG C 1 21 ? 80.062 0.170 36.555 1.00 50.80 40 ARG C CA 1
ATOM 7531 C C . ARG C 1 21 ? 78.727 -0.463 36.931 1.00 52.21 40 ARG C C 1
ATOM 7532 O O . ARG C 1 21 ? 78.680 -1.380 37.763 1.00 52.04 40 ARG C O 1
ATOM 7540 N N . MET C 1 22 ? 77.630 0.066 36.386 1.00 48.19 41 MET C N 1
ATOM 7541 C CA . MET C 1 22 ? 76.336 -0.585 36.532 1.00 48.32 41 MET C CA 1
ATOM 7542 C C . MET C 1 22 ? 76.438 -2.068 36.172 1.00 47.06 41 MET C C 1
ATOM 7543 O O . MET C 1 22 ? 75.947 -2.934 36.903 1.00 46.85 41 MET C O 1
ATOM 7548 N N . LEU C 1 23 ? 77.116 -2.375 35.062 1.00 47.06 42 LEU C N 1
ATOM 7549 C CA . LEU C 1 23 ? 77.246 -3.761 34.617 1.00 47.05 42 LEU C CA 1
ATOM 7550 C C . LEU C 1 23 ? 78.036 -4.602 35.616 1.00 51.22 42 LEU C C 1
ATOM 7551 O O . LEU C 1 23 ? 77.633 -5.721 35.958 1.00 50.46 42 LEU C O 1
ATOM 7556 N N . GLN C 1 24 ? 79.158 -4.079 36.111 1.00 50.24 43 GLN C N 1
ATOM 7557 C CA . GLN C 1 24 ? 79.930 -4.857 37.072 1.00 53.37 43 GLN C CA 1
ATOM 7558 C C . GLN C 1 24 ? 79.116 -5.126 38.334 1.00 52.07 43 GLN C C 1
ATOM 7559 O O . GLN C 1 24 ? 79.207 -6.222 38.905 1.00 50.05 43 GLN C O 1
ATOM 7565 N N . GLU C 1 25 ? 78.274 -4.166 38.743 1.00 51.24 44 GLU C N 1
ATOM 7566 C CA . GLU C 1 25 ? 77.370 -4.380 39.869 1.00 51.70 44 GLU C CA 1
ATOM 7567 C C . GLU C 1 25 ? 76.411 -5.531 39.591 1.00 51.84 44 GLU C C 1
ATOM 7568 O O . GLU C 1 25 ? 76.091 -6.318 40.489 1.00 52.88 44 GLU C O 1
ATOM 7574 N N . CYS C 1 26 ? 75.938 -5.644 38.349 1.00 50.85 45 CYS C N 1
ATOM 7575 C CA . CYS C 1 26 ? 75.048 -6.743 38.006 1.00 51.67 45 CYS C CA 1
ATOM 7576 C C . CYS C 1 26 ? 75.766 -8.074 38.071 1.00 51.88 45 CYS C C 1
ATOM 7577 O O . CYS C 1 26 ? 75.153 -9.083 38.427 1.00 53.96 45 CYS C O 1
ATOM 7580 N N . GLY C 1 27 ? 77.056 -8.098 37.731 1.00 51.63 46 GLY C N 1
ATOM 7581 C CA . GLY C 1 27 ? 77.815 -9.336 37.788 1.00 53.10 46 GLY C CA 1
ATOM 7582 C C . GLY C 1 27 ? 77.959 -9.911 39.185 1.00 57.32 46 GLY C C 1
ATOM 7583 O O . GLY C 1 27 ? 78.216 -11.113 39.326 1.00 56.21 46 GLY C O 1
ATOM 7584 N N . GLN C 1 28 ? 77.789 -9.084 40.225 1.00 57.32 47 GLN C N 1
ATOM 7585 C CA . GLN C 1 28 ? 77.965 -9.510 41.606 1.00 59.14 47 GLN C CA 1
ATOM 7586 C C . GLN C 1 28 ? 76.736 -10.203 42.185 1.00 61.48 47 GLN C C 1
ATOM 7587 O O . GLN C 1 28 ? 76.625 -10.266 43.416 1.00 62.95 47 GLN C O 1
ATOM 7593 N N . MET C 1 29 ? 75.802 -10.702 41.373 1.00 59.90 48 MET C N 1
ATOM 7594 C CA . MET C 1 29 ? 74.571 -11.270 41.907 1.00 60.82 48 MET C CA 1
ATOM 7595 C C . MET C 1 29 ? 74.439 -12.747 41.567 1.00 60.49 48 MET C C 1
ATOM 7596 O O . MET C 1 29 ? 75.047 -13.251 40.617 1.00 59.41 48 MET C O 1
ATOM 7601 N N . ALA C 1 30 ? 73.627 -13.436 42.369 1.00 58.96 49 ALA C N 1
ATOM 7602 C CA . ALA C 1 30 ? 73.336 -14.846 42.172 1.00 61.30 49 ALA C CA 1
ATOM 7603 C C . ALA C 1 30 ? 71.834 -15.076 42.264 1.00 63.00 49 ALA C C 1
ATOM 7604 O O . ALA C 1 30 ? 71.112 -14.346 42.951 1.00 60.59 49 ALA C O 1
ATOM 7606 N N . LYS C 1 31 ? 71.329 -16.123 41.627 1.00 70.10 50 LYS C N 1
ATOM 7607 C CA . LYS C 1 31 ? 69.890 -16.465 41.734 1.00 70.80 50 LYS C CA 1
ATOM 7608 C C . LYS C 1 31 ? 69.479 -16.670 43.199 1.00 73.49 50 LYS C C 1
ATOM 7609 O O . LYS C 1 31 ? 70.369 -16.854 44.030 1.00 73.36 50 LYS C O 1
ATOM 7615 N N . PRO C 1 32 ? 68.183 -16.602 43.564 1.00 66.10 51 PRO C N 1
ATOM 7616 C CA . PRO C 1 32 ? 67.731 -16.880 44.916 1.00 67.21 51 PRO C CA 1
ATOM 7617 C C . PRO C 1 32 ? 67.400 -18.352 45.163 1.00 71.17 51 PRO C C 1
ATOM 7618 O O . PRO C 1 32 ? 67.282 -19.097 44.207 1.00 69.40 51 PRO C O 1
ATOM 7622 N N . ASP C 1 33 ? 67.203 -18.712 46.432 1.00 70.28 52 ASP C N 1
ATOM 7623 C CA . ASP C 1 33 ? 66.830 -20.110 46.749 1.00 74.25 52 ASP C CA 1
ATOM 7624 C C . ASP C 1 33 ? 65.495 -20.473 46.113 1.00 80.82 52 ASP C C 1
ATOM 7625 O O . ASP C 1 33 ? 64.855 -19.560 45.646 1.00 74.47 52 ASP C O 1
ATOM 7627 N N . ALA C 1 34 ? 65.054 -21.712 46.212 1.00 95.46 53 ALA C N 1
ATOM 7628 C CA . ALA C 1 34 ? 63.927 -22.363 45.503 1.00 94.80 53 ALA C CA 1
ATOM 7629 C C . ALA C 1 34 ? 62.839 -22.728 46.517 1.00 94.72 53 ALA C C 1
ATOM 7630 O O . ALA C 1 34 ? 61.706 -22.240 46.363 1.00 91.78 53 ALA C O 1
ATOM 7632 N N . SER C 1 35 ? 63.182 -23.544 47.518 1.00 97.07 54 SER C N 1
ATOM 7633 C CA . SER C 1 35 ? 62.201 -23.954 48.559 1.00 93.34 54 SER C CA 1
ATOM 7634 C C . SER C 1 35 ? 61.332 -22.757 48.959 1.00 92.01 54 SER C C 1
ATOM 7635 O O . SER C 1 35 ? 61.895 -21.669 49.191 1.00 94.25 54 SER C O 1
ATOM 7637 N N . VAL C 1 36 ? 60.014 -22.959 49.043 1.00 69.84 55 VAL C N 1
ATOM 7638 C CA . VAL C 1 36 ? 59.084 -21.841 49.382 1.00 65.35 55 VAL C CA 1
ATOM 7639 C C . VAL C 1 36 ? 58.228 -22.242 50.587 1.00 65.99 55 VAL C C 1
ATOM 7640 O O . VAL C 1 36 ? 57.240 -22.969 50.382 1.00 62.74 55 VAL C O 1
ATOM 7644 N N . ASP C 1 37 ? 58.597 -21.804 51.795 1.00 64.07 56 ASP C N 1
ATOM 7645 C CA . ASP C 1 37 ? 57.718 -22.069 52.965 1.00 64.03 56 ASP C CA 1
ATOM 7646 C C . ASP C 1 37 ? 56.314 -21.642 52.544 1.00 58.46 56 ASP C C 1
ATOM 7647 O O . ASP C 1 37 ? 56.068 -20.420 52.484 1.00 57.92 56 ASP C O 1
ATOM 7649 N N . LEU C 1 38 ? 55.427 -22.599 52.262 1.00 55.50 57 LEU C N 1
ATOM 7650 C CA . LEU C 1 38 ? 54.135 -22.218 51.706 1.00 53.22 57 LEU C CA 1
ATOM 7651 C C . LEU C 1 38 ? 53.307 -21.430 52.707 1.00 57.24 57 LEU C C 1
ATOM 7652 O O . LEU C 1 38 ? 52.740 -20.386 52.366 1.00 57.40 57 LEU C O 1
ATOM 7657 N N . ASP C 1 39 ? 53.219 -21.916 53.954 1.00 59.98 58 ASP C N 1
ATOM 7658 C CA . ASP C 1 39 ? 52.318 -21.304 54.926 1.00 58.26 58 ASP C CA 1
ATOM 7659 C C . ASP C 1 39 ? 52.588 -19.816 55.085 1.00 55.49 58 ASP C C 1
ATOM 7660 O O . ASP C 1 39 ? 51.652 -19.012 55.131 1.00 52.79 58 ASP C O 1
ATOM 7665 N N . ASN C 1 40 ? 53.863 -19.431 55.147 1.00 55.57 59 ASN C N 1
ATOM 7666 C CA . ASN C 1 40 ? 54.201 -18.017 55.249 1.00 54.73 59 ASN C CA 1
ATOM 7667 C C . ASN C 1 40 ? 53.733 -17.244 54.016 1.00 56.25 59 ASN C C 1
ATOM 7668 O O . ASN C 1 40 ? 53.311 -16.087 54.130 1.00 57.69 59 ASN C O 1
ATOM 7673 N N . PHE C 1 41 ? 53.782 -17.871 52.831 1.00 54.30 60 PHE C N 1
ATOM 7674 C CA . PHE C 1 41 ? 53.300 -17.214 51.616 1.00 51.67 60 PHE C CA 1
ATOM 7675 C C . PHE C 1 41 ? 51.836 -16.822 51.751 1.00 54.50 60 PHE C C 1
ATOM 7676 O O . PHE C 1 41 ? 51.470 -15.661 51.534 1.00 56.03 60 PHE C O 1
ATOM 7684 N N . LYS C 1 42 ? 50.986 -17.782 52.113 1.00 54.47 61 LYS C N 1
ATOM 7685 C CA . LYS C 1 42 ? 49.579 -17.490 52.375 1.00 58.76 61 LYS C CA 1
ATOM 7686 C C . LYS C 1 42 ? 49.382 -16.385 53.396 1.00 58.43 61 LYS C C 1
ATOM 7687 O O . LYS C 1 42 ? 48.470 -15.568 53.242 1.00 56.29 61 LYS C O 1
ATOM 7693 N N . ALA C 1 43 ? 50.211 -16.349 54.439 1.00 61.28 62 ALA C N 1
ATOM 7694 C CA . ALA C 1 43 ? 50.080 -15.307 55.455 1.00 60.08 62 ALA C CA 1
ATOM 7695 C C . ALA C 1 43 ? 50.511 -13.942 54.919 1.00 63.60 62 ALA C C 1
ATOM 7696 O O . ALA C 1 43 ? 49.857 -12.927 55.198 1.00 64.19 62 ALA C O 1
ATOM 7698 N N . ILE C 1 44 ? 51.613 -13.894 54.161 1.00 60.58 63 ILE C N 1
ATOM 7699 C CA . ILE C 1 44 ? 52.022 -12.643 53.521 1.00 61.79 63 ILE C CA 1
ATOM 7700 C C . ILE C 1 44 ? 50.913 -12.135 52.605 1.00 62.58 63 ILE C C 1
ATOM 7701 O O . ILE C 1 44 ? 50.563 -10.948 52.623 1.00 65.45 63 ILE C O 1
ATOM 7703 N N . SER C 1 45 ? 50.327 -13.036 51.808 1.00 60.78 64 SER C N 1
ATOM 7704 C CA . SER C 1 45 ? 49.233 -12.653 50.917 1.00 56.60 64 SER C CA 1
ATOM 7705 C C . SER C 1 45 ? 48.022 -12.147 51.673 1.00 65.82 64 SER C C 1
ATOM 7706 O O . SER C 1 45 ? 47.304 -11.267 51.180 1.00 65.74 64 SER C O 1
ATOM 7709 N N . GLU C 1 46 ? 47.744 -12.718 52.842 1.00 78.39 65 GLU C N 1
ATOM 7710 C CA . GLU C 1 46 ? 46.515 -12.357 53.521 1.00 77.37 65 GLU C CA 1
ATOM 7711 C C . GLU C 1 46 ? 46.595 -10.929 54.039 1.00 78.99 65 GLU C C 1
ATOM 7712 O O . GLU C 1 46 ? 45.558 -10.281 54.221 1.00 82.43 65 GLU C O 1
ATOM 7718 N N . GLN C 1 47 ? 47.818 -10.425 54.220 1.00 73.24 66 GLN C N 1
ATOM 7719 C CA . GLN C 1 47 ? 48.124 -9.074 54.666 1.00 74.92 66 GLN C CA 1
ATOM 7720 C C . GLN C 1 47 ? 48.319 -8.098 53.518 1.00 75.32 66 GLN C C 1
ATOM 7721 O O . GLN C 1 47 ? 48.854 -7.008 53.739 1.00 77.43 66 GLN C O 1
ATOM 7727 N N . SER C 1 48 ? 47.941 -8.476 52.304 1.00 72.02 67 SER C N 1
ATOM 7728 C CA . SER C 1 48 ? 48.051 -7.569 51.173 1.00 70.43 67 SER C CA 1
ATOM 7729 C C . SER C 1 48 ? 47.259 -6.298 51.455 1.00 69.16 67 SER C C 1
ATOM 7730 O O . SER C 1 48 ? 46.065 -6.382 51.770 1.00 73.50 67 SER C O 1
ATOM 7733 N N . PRO C 1 49 ? 47.882 -5.114 51.382 1.00 68.45 68 PRO C N 1
ATOM 7734 C CA . PRO C 1 49 ? 47.096 -3.872 51.506 1.00 67.42 68 PRO C CA 1
ATOM 7735 C C . PRO C 1 49 ? 45.913 -3.813 50.549 1.00 61.91 68 PRO C C 1
ATOM 7736 O O . PRO C 1 49 ? 44.849 -3.298 50.915 1.00 60.56 68 PRO C O 1
ATOM 7740 N N . ALA C 1 50 ? 46.067 -4.332 49.335 1.00 61.48 69 ALA C N 1
ATOM 7741 C CA . ALA C 1 50 ? 45.014 -4.276 48.330 1.00 56.08 69 ALA C CA 1
ATOM 7742 C C . ALA C 1 50 ? 44.083 -5.478 48.443 1.00 58.04 69 ALA C C 1
ATOM 7743 O O . ALA C 1 50 ? 44.509 -6.596 48.758 1.00 57.41 69 ALA C O 1
ATOM 7745 N N . GLU C 1 51 ? 42.802 -5.240 48.160 1.00 53.95 70 GLU C N 1
ATOM 7746 C CA . GLU C 1 51 ? 41.770 -6.261 48.292 1.00 52.61 70 GLU C CA 1
ATOM 7747 C C . GLU C 1 51 ? 41.649 -7.080 47.012 1.00 49.30 70 GLU C C 1
ATOM 7748 O O . GLU C 1 51 ? 41.636 -6.532 45.908 1.00 50.86 70 GLU C O 1
ATOM 7750 N N . PHE C 1 52 ? 41.560 -8.402 47.170 1.00 52.43 71 PHE C N 1
ATOM 7751 C CA . PHE C 1 52 ? 41.449 -9.307 46.029 1.00 52.86 71 PHE C CA 1
ATOM 7752 C C . PHE C 1 52 ? 40.027 -9.278 45.477 1.00 54.01 71 PHE C C 1
ATOM 7753 O O . PHE C 1 52 ? 39.057 -9.379 46.235 1.00 53.15 71 PHE C O 1
ATOM 7761 N N . GLY C 1 53 ? 39.908 -9.139 44.151 1.00 52.42 72 GLY C N 1
ATOM 7762 C CA . GLY C 1 53 ? 38.592 -9.125 43.535 1.00 52.38 72 GLY C CA 1
ATOM 7763 C C . GLY C 1 53 ? 37.843 -10.432 43.705 1.00 57.09 72 GLY C C 1
ATOM 7764 O O . GLY C 1 53 ? 36.609 -10.444 43.745 1.00 57.04 72 GLY C O 1
ATOM 7765 N N . ILE C 1 54 ? 38.571 -11.546 43.803 1.00 57.98 73 ILE C N 1
ATOM 7766 C CA . ILE C 1 54 ? 37.971 -12.851 44.065 1.00 57.72 73 ILE C CA 1
ATOM 7767 C C . ILE C 1 54 ? 39.056 -13.742 44.663 1.00 59.15 73 ILE C C 1
ATOM 7768 O O . ILE C 1 54 ? 40.245 -13.415 44.619 1.00 58.03 73 ILE C O 1
ATOM 7773 N N . ASP C 1 55 ? 38.646 -14.857 45.267 1.00 58.82 74 ASP C N 1
ATOM 7774 C CA . ASP C 1 55 ? 39.571 -15.692 46.024 1.00 58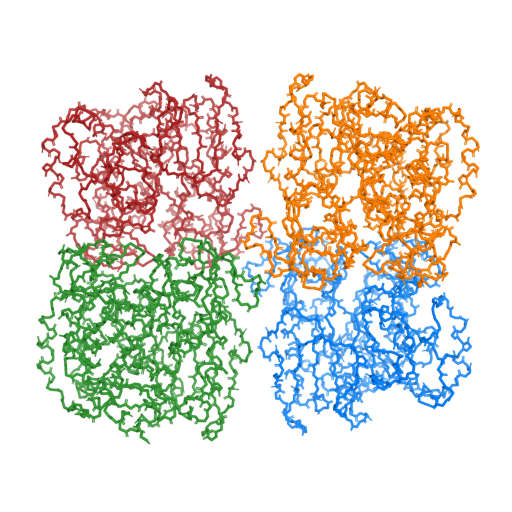.94 74 ASP C CA 1
ATOM 7775 C C . ASP C 1 55 ? 39.904 -17.025 45.361 1.00 54.47 74 ASP C C 1
ATOM 7776 O O . ASP C 1 55 ? 40.857 -17.687 45.789 1.00 53.05 74 ASP C O 1
ATOM 7781 N N . SER C 1 56 ? 39.149 -17.440 44.348 1.00 48.32 75 SER C N 1
ATOM 7782 C CA . SER C 1 56 ? 39.347 -18.754 43.754 1.00 50.81 75 SER C CA 1
ATOM 7783 C C . SER C 1 56 ? 40.689 -18.869 43.038 1.00 48.96 75 SER C C 1
ATOM 7784 O O . SER C 1 56 ? 41.166 -19.987 42.810 1.00 45.60 75 SER C O 1
ATOM 7787 N N . CYS C 1 57 ? 41.304 -17.734 42.702 1.00 47.18 76 CYS C N 1
ATOM 7788 C CA . CYS C 1 57 ? 42.564 -17.652 41.974 1.00 44.32 76 CYS C CA 1
ATOM 7789 C C . CYS C 1 57 ? 43.742 -17.439 42.913 1.00 45.69 76 CYS C C 1
ATOM 7790 O O . CYS C 1 57 ? 44.764 -16.867 42.513 1.00 44.30 76 CYS C O 1
ATOM 7793 N N . ARG C 1 58 ? 43.610 -17.864 44.166 1.00 45.55 77 ARG C N 1
ATOM 7794 C CA . ARG C 1 58 ? 44.658 -17.701 45.154 1.00 45.57 77 ARG C CA 1
ATOM 7795 C C . ARG C 1 58 ? 45.153 -19.063 45.621 1.00 46.12 77 ARG C C 1
ATOM 7796 O O . ARG C 1 58 ? 44.494 -20.091 45.438 1.00 47.53 77 ARG C O 1
ATOM 7804 N N . VAL C 1 59 ? 46.336 -19.046 46.237 1.00 43.43 78 VAL C N 1
ATOM 7805 C CA . VAL C 1 59 ? 46.969 -20.275 46.698 1.00 44.86 78 VAL C CA 1
ATOM 7806 C C . VAL C 1 59 ? 46.113 -20.952 47.763 1.00 47.38 78 VAL C C 1
ATOM 7807 O O . VAL C 1 59 ? 45.952 -22.178 47.762 1.00 45.79 78 VAL C O 1
ATOM 7811 N N . LYS C 1 60 ? 45.518 -20.165 48.665 1.00 44.89 79 LYS C N 1
ATOM 7812 C CA . LYS C 1 60 ? 44.743 -20.757 49.756 1.00 49.02 79 LYS C CA 1
ATOM 7813 C C . LYS C 1 60 ? 43.549 -21.557 49.236 1.00 47.00 79 LYS C C 1
ATOM 7814 O O . LYS C 1 60 ? 43.121 -22.518 49.888 1.00 48.20 79 LYS C O 1
ATOM 7820 N N . ALA C 1 61 ? 43.026 -21.203 48.061 1.00 45.00 80 ALA C N 1
ATOM 7821 C CA . ALA C 1 61 ? 41.891 -21.887 47.454 1.00 46.96 80 ALA C CA 1
ATOM 7822 C C . ALA C 1 61 ? 42.298 -23.066 46.568 1.00 49.47 80 ALA C C 1
ATOM 7823 O O . ALA C 1 61 ? 41.466 -23.570 45.802 1.00 49.16 80 ALA C O 1
ATOM 7825 N N . GLN C 1 62 ? 43.531 -23.504 46.645 1.00 46.50 81 GLN C N 1
ATOM 7826 C CA . GLN C 1 62 ? 43.952 -24.604 45.791 1.00 49.87 81 GLN C CA 1
ATOM 7827 C C . GLN C 1 62 ? 44.004 -25.909 46.584 1.00 52.99 81 GLN C C 1
ATOM 7828 O O . GLN C 1 62 ? 44.181 -25.886 47.807 1.00 50.16 81 GLN C O 1
ATOM 7834 N N . PRO C 1 63 ? 43.852 -27.062 45.917 1.00 53.28 82 PRO C N 1
ATOM 7835 C CA . PRO C 1 63 ? 43.893 -28.347 46.634 1.00 54.07 82 PRO C CA 1
ATOM 7836 C C . PRO C 1 63 ? 45.210 -28.553 47.371 1.00 56.80 82 PRO C C 1
ATOM 7837 O O . PRO C 1 63 ? 46.258 -28.035 46.976 1.00 57.08 82 PRO C O 1
ATOM 7841 N N . GLU C 1 64 ? 45.149 -29.323 48.463 1.00 58.07 83 GLU C N 1
ATOM 7842 C CA . GLU C 1 64 ? 46.371 -29.619 49.204 1.00 56.54 83 GLU C CA 1
ATOM 7843 C C . GLU C 1 64 ? 47.324 -30.485 48.390 1.00 58.09 83 GLU C C 1
ATOM 7844 O O . GLU C 1 64 ? 48.546 -30.346 48.517 1.00 56.23 83 GLU C O 1
ATOM 7846 N N . ASP C 1 65 ? 46.799 -31.373 47.543 1.00 57.55 84 ASP C N 1
ATOM 7847 C CA . ASP C 1 65 ? 47.681 -32.254 46.785 1.00 60.74 84 ASP C CA 1
ATOM 7848 C C . ASP C 1 65 ? 48.486 -31.500 45.726 1.00 62.38 84 ASP C C 1
ATOM 7849 O O . ASP C 1 65 ? 49.507 -32.018 45.258 1.00 61.97 84 ASP C O 1
ATOM 7854 N N . ARG C 1 66 ? 48.066 -30.292 45.348 1.00 57.92 85 ARG C N 1
ATOM 7855 C CA . ARG C 1 66 ? 48.838 -29.461 44.430 1.00 54.81 85 ARG C CA 1
ATOM 7856 C C . ARG C 1 66 ? 49.838 -28.557 45.147 1.00 52.89 85 ARG C C 1
ATOM 7857 O O . ARG C 1 66 ? 50.476 -27.724 44.496 1.00 49.08 85 ARG C O 1
ATOM 7865 N N . SER C 1 67 ? 50.000 -28.717 46.464 1.00 50.35 86 SER C N 1
ATOM 7866 C CA . SER C 1 67 ? 50.847 -27.808 47.229 1.00 53.48 86 SER C CA 1
ATOM 7867 C C . SER C 1 67 ? 52.314 -27.912 46.834 1.00 52.50 86 SER C C 1
ATOM 7868 O O . SER C 1 67 ? 53.049 -26.920 46.910 1.00 51.28 86 SER C O 1
ATOM 7871 N N . ASP C 1 68 ? 52.769 -29.101 46.446 1.00 53.01 87 ASP C N 1
ATOM 7872 C CA . ASP C 1 68 ? 54.175 -29.251 46.094 1.00 53.58 87 ASP C CA 1
ATOM 7873 C C . ASP C 1 68 ? 54.469 -28.592 44.755 1.00 48.45 87 ASP C C 1
ATOM 7874 O O . ASP C 1 68 ? 55.511 -27.949 44.585 1.00 47.58 87 ASP C O 1
ATOM 7879 N N . ARG C 1 69 ? 53.546 -28.720 43.807 1.00 46.32 88 ARG C N 1
ATOM 7880 C CA . ARG C 1 69 ? 53.728 -28.079 42.510 1.00 47.59 88 ARG C CA 1
ATOM 7881 C C . ARG C 1 69 ? 53.622 -26.559 42.628 1.00 45.42 88 ARG C C 1
ATOM 7882 O O . ARG C 1 69 ? 54.345 -25.827 41.945 1.00 45.09 88 ARG C O 1
ATOM 7890 N N . ILE C 1 70 ? 52.741 -26.066 43.506 1.00 45.87 89 ILE C N 1
ATOM 7891 C CA . ILE C 1 70 ? 52.582 -24.625 43.694 1.00 45.32 89 ILE C CA 1
ATOM 7892 C C . ILE C 1 70 ? 53.836 -24.024 44.315 1.00 44.39 89 ILE C C 1
ATOM 7893 O O . ILE C 1 70 ? 54.214 -22.888 44.003 1.00 42.08 89 ILE C O 1
ATOM 7898 N N . ARG C 1 71 ? 54.497 -24.766 45.207 1.00 41.71 90 ARG C N 1
ATOM 7899 C CA . ARG C 1 71 ? 55.772 -24.304 45.749 1.00 44.88 90 ARG C CA 1
ATOM 7900 C C . ARG C 1 71 ? 56.811 -24.161 44.643 1.00 45.11 90 ARG C C 1
ATOM 7901 O O . ARG C 1 71 ? 57.674 -23.273 44.694 1.00 41.93 90 ARG C O 1
ATOM 7909 N N . GLU C 1 72 ? 56.757 -25.049 43.647 1.00 43.05 91 GLU C N 1
ATOM 7910 C CA . GLU C 1 72 ? 57.636 -24.922 42.494 1.00 44.33 91 GLU C CA 1
ATOM 7911 C C . GLU C 1 72 ? 57.234 -23.722 41.645 1.00 40.24 91 GLU C C 1
ATOM 7912 O O . GLU C 1 72 ? 58.091 -22.939 41.224 1.00 39.09 91 GLU C O 1
ATOM 7918 N N . GLN C 1 73 ? 55.930 -23.550 41.416 1.00 39.38 92 GLN C N 1
ATOM 7919 C CA . GLN C 1 73 ? 55.449 -22.426 40.621 1.00 39.17 92 GLN C CA 1
ATOM 7920 C C . GLN C 1 73 ? 55.831 -21.088 41.249 1.00 38.10 92 GLN C C 1
ATOM 7921 O O . GLN C 1 73 ? 56.207 -20.149 40.542 1.00 36.03 92 GLN C O 1
ATOM 7927 N N . ILE C 1 74 ? 55.747 -20.982 42.578 1.00 39.14 93 ILE C N 1
ATOM 7928 C CA . ILE C 1 74 ? 56.131 -19.742 43.253 1.00 38.85 93 ILE C CA 1
ATOM 7929 C C . ILE C 1 74 ? 57.594 -19.417 42.988 1.00 36.84 93 ILE C C 1
ATOM 7930 O O . ILE C 1 74 ? 57.949 -18.275 42.672 1.00 37.43 93 ILE C O 1
ATOM 7935 N N . ALA C 1 75 ? 58.468 -20.411 43.137 1.00 37.40 94 ALA C N 1
ATOM 7936 C CA . ALA C 1 75 ? 59.895 -20.194 42.965 1.00 37.73 94 ALA C CA 1
ATOM 7937 C C . ALA C 1 75 ? 60.278 -19.975 41.508 1.00 35.25 94 ALA C C 1
ATOM 7938 O O . ALA C 1 75 ? 61.403 -19.542 41.245 1.00 35.40 94 ALA C O 1
ATOM 7940 N N . SER C 1 76 ? 59.364 -20.229 40.568 1.00 36.40 95 SER C N 1
ATOM 7941 C CA . SER C 1 76 ? 59.635 -20.118 39.139 1.00 34.98 95 SER C CA 1
ATOM 7942 C C . SER C 1 76 ? 59.385 -18.715 38.583 1.00 32.18 95 SER C C 1
ATOM 7943 O O . SER C 1 76 ? 59.689 -18.474 37.408 1.00 32.93 95 SER C O 1
ATOM 7946 N N . ALA C 1 77 ? 58.875 -17.786 39.398 1.00 32.78 96 ALA C N 1
ATOM 7947 C CA . ALA C 1 77 ? 58.498 -16.445 38.951 1.00 32.52 96 ALA C CA 1
ATOM 7948 C C . ALA C 1 77 ? 59.704 -15.520 38.837 1.00 31.86 96 ALA C C 1
ATOM 7949 O O . ALA C 1 77 ? 60.642 -15.612 39.629 1.00 33.63 96 ALA C O 1
ATOM 7951 N N . TYR C 1 78 ? 59.659 -14.594 37.876 1.00 30.96 97 TYR C N 1
ATOM 7952 C CA . TYR C 1 78 ? 60.687 -13.559 37.805 1.00 30.91 97 TYR C CA 1
ATOM 7953 C C . TYR C 1 78 ? 60.239 -12.440 36.856 1.00 29.81 97 TYR C C 1
ATOM 7954 O O . TYR C 1 78 ? 59.387 -12.654 35.981 1.00 27.62 97 TYR C O 1
ATOM 7963 N N . PRO C 1 79 ? 60.792 -11.241 37.026 1.00 28.44 98 PRO C N 1
ATOM 7964 C CA . PRO C 1 79 ? 60.707 -10.233 35.968 1.00 30.18 98 PRO C CA 1
ATOM 7965 C C . PRO C 1 79 ? 61.772 -10.503 34.912 1.00 29.17 98 PRO C C 1
ATOM 7966 O O . PRO C 1 79 ? 62.809 -11.109 35.190 1.00 28.02 98 PRO C O 1
ATOM 7970 N N . VAL C 1 80 ? 61.505 -10.042 33.690 1.00 27.70 99 VAL C N 1
ATOM 7971 C CA . VAL C 1 80 ? 62.428 -10.263 32.581 1.00 27.53 99 VAL C CA 1
ATOM 7972 C C . VAL C 1 80 ? 62.367 -9.059 31.654 1.00 27.72 99 VAL C C 1
ATOM 7973 O O . VAL C 1 80 ? 61.289 -8.516 31.380 1.00 26.28 99 VAL C O 1
ATOM 7977 N N . ILE C 1 81 ? 63.540 -8.636 31.173 1.00 28.46 100 ILE C N 1
ATOM 7978 C CA . ILE C 1 81 ? 63.637 -7.587 30.162 1.00 27.43 100 ILE C CA 1
ATOM 7979 C C . ILE C 1 81 ? 64.579 -8.047 29.052 1.00 26.01 100 ILE C C 1
ATOM 7980 O O . ILE C 1 81 ? 65.432 -8.912 29.250 1.00 26.38 100 ILE C O 1
ATOM 7985 N N . HIS C 1 82 ? 64.424 -7.433 27.875 1.00 25.53 101 HIS C N 1
ATOM 7986 C CA . HIS C 1 82 ? 65.382 -7.573 26.778 1.00 25.46 101 HIS C CA 1
ATOM 7987 C C . HIS C 1 82 ? 66.753 -7.012 27.176 1.00 26.48 101 HIS C C 1
ATOM 7988 O O . HIS C 1 82 ? 66.859 -6.058 27.956 1.00 27.18 101 HIS C O 1
ATOM 7995 N N . GLU C 1 83 ? 67.822 -7.608 26.632 1.00 26.90 102 GLU C N 1
ATOM 7996 C CA . GLU C 1 83 ? 69.165 -7.081 26.894 1.00 28.30 102 GLU C CA 1
ATOM 7997 C C . GLU C 1 83 ? 69.311 -5.611 26.481 1.00 30.04 102 GLU C C 1
ATOM 7998 O O . GLU C 1 83 ? 70.063 -4.861 27.113 1.00 27.78 102 GLU C O 1
ATOM 8004 N N . ARG C 1 84 ? 68.604 -5.169 25.443 1.00 27.46 103 ARG C N 1
ATOM 8005 C CA . ARG C 1 84 ? 68.687 -3.763 25.079 1.00 28.72 103 ARG C CA 1
ATOM 8006 C C . ARG C 1 84 ? 67.907 -2.903 26.058 1.00 29.45 103 ARG C C 1
ATOM 8007 O O . ARG C 1 84 ? 68.226 -1.724 26.252 1.00 28.14 103 ARG C O 1
ATOM 8015 N N . THR C 1 85 ? 66.868 -3.477 26.659 1.00 29.72 104 THR C N 1
ATOM 8016 C CA . THR C 1 85 ? 66.105 -2.773 27.674 1.00 28.66 104 THR C CA 1
ATOM 8017 C C . THR C 1 85 ? 66.951 -2.538 28.921 1.00 28.97 104 THR C C 1
ATOM 8018 O O . THR C 1 85 ? 66.904 -1.450 29.504 1.00 26.76 104 THR C O 1
ATOM 8022 N N . LEU C 1 86 ? 67.745 -3.542 29.323 1.00 29.92 105 LEU C N 1
ATOM 8023 C CA . LEU C 1 86 ? 68.707 -3.370 30.413 1.00 29.84 105 LEU C CA 1
ATOM 8024 C C . LEU C 1 86 ? 69.602 -2.161 30.178 1.00 29.28 105 LEU C C 1
ATOM 8025 O O . LEU C 1 86 ? 69.800 -1.332 31.074 1.00 31.76 105 LEU C O 1
ATOM 8030 N N . LEU C 1 87 ? 70.154 -2.045 28.976 1.00 31.01 106 LEU C N 1
ATOM 8031 C CA . LEU C 1 87 ? 71.029 -0.913 28.685 1.00 33.90 106 LEU C CA 1
ATOM 8032 C C . LEU C 1 87 ? 70.261 0.413 28.706 1.00 33.38 106 LEU C C 1
ATOM 8033 O O . LEU C 1 87 ? 70.773 1.428 29.206 1.00 29.36 106 LEU C O 1
ATOM 8038 N N . LEU C 1 88 ? 69.027 0.425 28.187 1.00 29.58 107 LEU C N 1
ATOM 8039 C CA . LEU C 1 88 ? 68.229 1.650 28.264 1.00 30.92 107 LEU C CA 1
ATOM 8040 C C . LEU C 1 88 ? 68.027 2.084 29.713 1.00 30.33 107 LEU C C 1
ATOM 8041 O O . LEU C 1 88 ? 68.196 3.262 30.041 1.00 31.58 107 LEU C O 1
ATOM 8046 N N . PHE C 1 89 ? 67.699 1.136 30.600 1.00 28.26 108 PHE C N 1
ATOM 8047 C CA . PHE C 1 89 ? 67.465 1.471 31.996 1.00 28.68 108 PHE C CA 1
ATOM 8048 C C . PHE C 1 89 ? 68.700 2.122 32.613 1.00 35.89 108 PHE C C 1
ATOM 8049 O O . PHE C 1 89 ? 68.584 3.048 33.431 1.00 34.90 108 PHE C O 1
ATOM 8057 N N . ILE C 1 90 ? 69.891 1.663 32.217 1.00 33.54 109 ILE C N 1
ATOM 8058 C CA . ILE C 1 90 ? 71.127 2.242 32.733 1.00 36.76 109 ILE C CA 1
ATOM 8059 C C . ILE C 1 90 ? 71.316 3.663 32.207 1.00 35.25 109 ILE C C 1
ATOM 8060 O O . ILE C 1 90 ? 71.644 4.580 32.965 1.00 36.24 109 ILE C O 1
ATOM 8065 N N . SER C 1 91 ? 71.103 3.871 30.908 1.00 33.78 110 SER C N 1
ATOM 8066 C CA . SER C 1 91 ? 71.234 5.211 30.346 1.00 35.24 110 SER C CA 1
ATOM 8067 C C . SER C 1 91 ? 70.151 6.151 30.867 1.00 35.89 110 SER C C 1
ATOM 8068 O O . SER C 1 91 ? 70.350 7.373 30.857 1.00 34.79 110 SER C O 1
ATOM 8071 N N . PHE C 1 92 ? 69.016 5.602 31.327 1.00 34.22 111 PHE C N 1
ATOM 8072 C CA . PHE C 1 92 ? 67.997 6.412 31.988 1.00 32.91 111 PHE C CA 1
ATOM 8073 C C . PHE C 1 92 ? 68.514 6.969 33.317 1.00 34.48 111 PHE C C 1
ATOM 8074 O O . PHE C 1 92 ? 68.336 8.158 33.616 1.00 34.53 111 PHE C O 1
ATOM 8082 N N . LEU C 1 93 ? 69.161 6.120 34.125 1.00 34.61 112 LEU C N 1
ATOM 8083 C CA . LEU C 1 93 ? 69.694 6.557 35.417 1.00 35.48 112 LEU C CA 1
ATOM 8084 C C . LEU C 1 93 ? 70.767 7.627 35.242 1.00 32.61 112 LEU C C 1
ATOM 8085 O O . LEU C 1 93 ? 70.769 8.647 35.938 1.00 36.61 112 LEU C O 1
ATOM 8090 N N . GLU C 1 94 ? 71.689 7.410 34.309 1.00 33.75 113 GLU C N 1
ATOM 8091 C CA . GLU C 1 94 ? 72.677 8.434 33.989 1.00 37.02 113 GLU C CA 1
ATOM 8092 C C . GLU C 1 94 ? 72.019 9.731 33.518 1.00 36.46 113 GLU C C 1
ATOM 8093 O O . GLU C 1 94 ? 72.420 10.822 33.936 1.00 38.40 113 GLU C O 1
ATOM 8099 N N . HIS C 1 95 ? 71.004 9.640 32.660 1.00 35.12 114 HIS C N 1
ATOM 8100 C CA . HIS C 1 95 ? 70.348 10.856 32.186 1.00 34.20 114 HIS C CA 1
ATOM 8101 C C . HIS C 1 95 ? 69.720 11.623 33.340 1.00 36.73 114 HIS C C 1
ATOM 8102 O O . HIS C 1 95 ? 69.898 12.839 33.460 1.00 38.70 114 HIS C O 1
ATOM 8109 N N . LYS C 1 96 ? 68.934 10.931 34.173 1.00 35.92 115 LYS C N 1
ATOM 8110 C CA . LYS C 1 96 ? 68.236 11.591 35.275 1.00 36.91 115 LYS C CA 1
ATOM 8111 C C . LYS C 1 96 ? 69.204 12.083 36.342 1.00 37.40 115 LYS C C 1
ATOM 8112 O O . LYS C 1 96 ? 68.907 13.065 37.031 1.00 42.33 115 LYS C O 1
ATOM 8118 N N . LEU C 1 97 ? 70.355 11.420 36.508 1.00 33.99 116 LEU C N 1
ATOM 8119 C CA . LEU C 1 97 ? 71.286 11.883 37.535 1.00 41.87 116 LEU C CA 1
ATOM 8120 C C . LEU C 1 97 ? 71.988 13.175 37.129 1.00 41.19 116 LEU C C 1
ATOM 8121 O O . LEU C 1 97 ? 72.557 13.847 37.989 1.00 43.34 116 LEU C O 1
ATOM 8126 N N . THR C 1 98 ? 71.946 13.543 35.847 1.00 40.29 117 THR C N 1
ATOM 8127 C CA . THR C 1 98 ? 72.499 14.803 35.364 1.00 40.44 117 THR C CA 1
ATOM 8128 C C . THR C 1 98 ? 71.412 15.827 35.062 1.00 39.12 117 THR C C 1
ATOM 8129 O O . THR C 1 98 ? 71.528 16.993 35.453 1.00 40.36 117 THR C O 1
ATOM 8133 N N . PHE C 1 99 ? 70.341 15.405 34.394 1.00 39.81 118 PHE C N 1
ATOM 8134 C CA . PHE C 1 99 ? 69.303 16.317 33.931 1.00 38.12 118 PHE C CA 1
ATOM 8135 C C . PHE C 1 99 ? 68.037 16.283 34.780 1.00 38.97 118 PHE C C 1
ATOM 8136 O O . PHE C 1 99 ? 67.182 17.161 34.614 1.00 36.49 118 PHE C O 1
ATOM 8144 N N . GLY C 1 100 ? 67.903 15.324 35.690 1.00 37.70 119 GLY C N 1
ATOM 8145 C CA . GLY C 1 100 ? 66.682 15.210 36.461 1.00 38.99 119 GLY C CA 1
ATOM 8146 C C . GLY C 1 100 ? 66.416 16.435 37.329 1.00 42.84 119 GLY C C 1
ATOM 8147 O O . GLY C 1 100 ? 67.241 17.337 37.493 1.00 41.71 119 GLY C O 1
ATOM 8148 N N . SER C 1 101 ? 65.211 16.462 37.888 1.00 41.79 120 SER C N 1
ATOM 8149 C CA . SER C 1 101 ? 64.900 17.441 38.913 1.00 45.40 120 SER C CA 1
ATOM 8150 C C . SER C 1 101 ? 65.595 17.060 40.218 1.00 48.66 120 SER C C 1
ATOM 8151 O O . SER C 1 101 ? 66.153 15.968 40.368 1.00 46.23 120 SER C O 1
ATOM 8154 N N . GLU C 1 102 ? 65.539 17.969 41.191 1.00 53.00 121 GLU C N 1
ATOM 8155 C CA . GLU C 1 102 ? 66.102 17.638 42.495 1.00 53.07 121 GLU C CA 1
ATOM 8156 C C . GLU C 1 102 ? 65.349 16.471 43.125 1.00 52.35 121 GLU C C 1
ATOM 8157 O O . GLU C 1 102 ? 65.963 15.596 43.749 1.00 52.12 121 GLU C O 1
ATOM 8163 N N . GLN C 1 103 ? 64.025 16.415 42.931 1.00 47.38 122 GLN C N 1
ATOM 8164 C CA . GLN C 1 103 ? 63.262 15.246 43.367 1.00 47.88 122 GLN C CA 1
ATOM 8165 C C . GLN C 1 103 ? 63.806 13.968 42.729 1.00 47.11 122 GLN C C 1
ATOM 8166 O O . GLN C 1 103 ? 64.041 12.966 43.414 1.00 47.03 122 GLN C O 1
ATOM 8172 N N . GLU C 1 104 ? 64.028 13.994 41.417 1.00 43.52 123 GLU C N 1
ATOM 8173 C CA . GLU C 1 104 ? 64.522 12.805 40.730 1.00 45.26 123 GLU C CA 1
ATOM 8174 C C . GLU C 1 104 ? 65.949 12.478 41.162 1.00 47.09 123 GLU C C 1
ATOM 8175 O O . GLU C 1 104 ? 66.259 11.325 41.485 1.00 47.06 123 GLU C O 1
ATOM 8181 N N . LYS C 1 105 ? 66.825 13.490 41.192 1.00 44.72 124 LYS C N 1
ATOM 8182 C CA . LYS C 1 105 ? 68.214 13.273 41.586 1.00 47.69 124 LYS C CA 1
ATOM 8183 C C . LYS C 1 105 ? 68.319 12.675 42.982 1.00 47.55 124 LYS C C 1
ATOM 8184 O O . LYS C 1 105 ? 69.225 11.875 43.249 1.00 47.44 124 LYS C O 1
ATOM 8190 N N . ALA C 1 106 ? 67.409 13.046 43.883 1.00 47.66 125 ALA C N 1
ATOM 8191 C CA . ALA C 1 106 ? 67.527 12.590 45.262 1.00 49.78 125 ALA C CA 1
ATOM 8192 C C . ALA C 1 106 ? 67.167 11.119 45.393 1.00 49.78 125 ALA C C 1
ATOM 8193 O O . ALA C 1 106 ? 67.719 10.420 46.246 1.00 50.00 125 ALA C O 1
ATOM 8195 N N . ILE C 1 107 ? 66.279 10.615 44.542 1.00 47.86 126 ILE C N 1
ATOM 8196 C CA . ILE C 1 107 ? 65.815 9.246 44.701 1.00 48.39 126 ILE C CA 1
ATOM 8197 C C . ILE C 1 107 ? 66.610 8.260 43.841 1.00 45.63 126 ILE C C 1
ATOM 8198 O O . ILE C 1 107 ? 66.649 7.063 44.171 1.00 46.22 126 ILE C O 1
ATOM 8203 N N . TYR C 1 108 ? 67.299 8.732 42.799 1.00 46.52 127 TYR C N 1
ATOM 8204 C CA . TYR C 1 108 ? 68.175 7.903 41.972 1.00 45.99 127 TYR C CA 1
ATOM 8205 C C . TYR C 1 108 ? 69.640 7.894 42.442 1.00 46.54 127 TYR C C 1
ATOM 8206 O O . TYR C 1 108 ? 70.443 7.134 41.890 1.00 45.27 127 TYR C O 1
ATOM 8215 N N . LYS C 1 109 ? 69.998 8.680 43.467 1.00 48.83 128 LYS C N 1
ATOM 8216 C CA . LYS C 1 109 ? 71.410 8.938 43.785 1.00 49.62 128 LYS C CA 1
ATOM 8217 C C . LYS C 1 109 ? 72.209 7.651 44.004 1.00 51.58 128 LYS C C 1
ATOM 8218 O O . LYS C 1 109 ? 73.301 7.473 43.437 1.00 51.61 128 LYS C O 1
ATOM 8220 N N . ASP C 1 110 ? 71.704 6.742 44.833 1.00 43.13 129 ASP C N 1
ATOM 8221 C CA . ASP C 1 110 ? 72.452 5.520 45.111 1.00 46.04 129 ASP C CA 1
ATOM 8222 C C . ASP C 1 110 ? 71.775 4.280 44.528 1.00 46.23 129 ASP C C 1
ATOM 8223 O O . ASP C 1 110 ? 71.916 3.178 45.064 1.00 45.90 129 ASP C O 1
ATOM 8228 N N . MET C 1 111 ? 71.078 4.424 43.404 1.00 41.27 130 MET C N 1
ATOM 8229 C CA . MET C 1 111 ? 70.173 3.384 42.935 1.00 41.19 130 MET C CA 1
ATOM 8230 C C . MET C 1 111 ? 70.834 2.561 41.829 1.00 38.02 130 MET C C 1
ATOM 8231 O O . MET C 1 111 ? 71.153 3.094 40.760 1.00 36.36 130 MET C O 1
ATOM 8236 N N . THR C 1 112 ? 71.034 1.265 42.086 1.00 38.72 131 THR C N 1
ATOM 8237 C CA . THR C 1 112 ? 71.631 0.373 41.103 1.00 34.31 131 THR C CA 1
ATOM 8238 C C . THR C 1 112 ? 70.609 -0.014 40.035 1.00 40.05 131 THR C C 1
ATOM 8239 O O . THR C 1 112 ? 69.402 0.212 40.179 1.00 32.84 131 THR C O 1
ATOM 8243 N N . VAL C 1 113 ? 71.115 -0.659 38.972 1.00 38.63 132 VAL C N 1
ATOM 8244 C CA . VAL C 1 113 ? 70.256 -1.114 37.876 1.00 39.16 132 VAL C CA 1
ATOM 8245 C C . VAL C 1 113 ? 69.098 -1.921 38.442 1.00 39.76 132 VAL C C 1
ATOM 8246 O O . VAL C 1 113 ? 67.929 -1.729 38.083 1.00 35.29 132 VAL C O 1
ATOM 8250 N N . VAL C 1 114 ? 69.432 -2.855 39.339 1.00 39.26 133 VAL C N 1
ATOM 8251 C CA . VAL C 1 114 ? 68.469 -3.781 39.919 1.00 38.17 133 VAL C CA 1
ATOM 8252 C C . VAL C 1 114 ? 67.505 -3.053 40.853 1.00 36.50 133 VAL C C 1
ATOM 8253 O O . VAL C 1 114 ? 66.314 -3.383 40.910 1.00 34.18 133 VAL C O 1
ATOM 8257 N N . ASP C 1 115 ? 67.996 -2.052 41.592 1.00 36.90 134 ASP C N 1
ATOM 8258 C CA . ASP C 1 115 ? 67.112 -1.258 42.443 1.00 36.12 134 ASP C CA 1
ATOM 8259 C C . ASP C 1 115 ? 66.033 -0.564 41.618 1.00 34.41 134 ASP C C 1
ATOM 8260 O O . ASP C 1 115 ? 64.875 -0.477 42.041 1.00 35.97 134 ASP C O 1
ATOM 8265 N N . LEU C 1 116 ? 66.397 -0.054 40.439 1.00 35.26 135 LEU C N 1
ATOM 8266 C CA . LEU C 1 116 ? 65.403 0.598 39.595 1.00 34.44 135 LEU C CA 1
ATOM 8267 C C . LEU C 1 116 ? 64.325 -0.385 39.160 1.00 33.79 135 LEU C C 1
ATOM 8268 O O . LEU C 1 116 ? 63.131 -0.062 39.186 1.00 33.45 135 LEU C O 1
ATOM 8273 N N . VAL C 1 117 ? 64.720 -1.599 38.778 1.00 35.52 136 VAL C N 1
ATOM 8274 C CA . VAL C 1 117 ? 63.725 -2.610 38.427 1.00 33.66 136 VAL C CA 1
ATOM 8275 C C . VAL C 1 117 ? 62.839 -2.931 39.633 1.00 32.59 136 VAL C C 1
ATOM 8276 O O . VAL C 1 117 ? 61.608 -3.016 39.507 1.00 33.85 136 VAL C O 1
ATOM 8280 N N . GLN C 1 118 ? 63.439 -3.087 40.824 1.00 32.47 137 GLN C N 1
ATOM 8281 C CA . GLN C 1 118 ? 62.630 -3.282 42.029 1.00 32.42 137 GLN C CA 1
ATOM 8282 C C . GLN C 1 118 ? 61.667 -2.118 42.233 1.00 33.63 137 GLN C C 1
ATOM 8283 O O . GLN C 1 118 ? 60.490 -2.324 42.553 1.00 33.51 137 GLN C O 1
ATOM 8289 N N . ARG C 1 119 ? 62.141 -0.889 42.018 1.00 33.68 138 ARG C N 1
ATOM 8290 C CA . ARG C 1 119 ? 61.261 0.272 42.144 1.00 33.77 138 ARG C CA 1
ATOM 8291 C C . ARG C 1 119 ? 60.118 0.224 41.137 1.00 33.53 138 ARG C C 1
ATOM 8292 O O . ARG C 1 119 ? 58.980 0.574 41.471 1.00 34.22 138 ARG C O 1
ATOM 8300 N N . LEU C 1 120 ? 60.390 -0.208 39.897 1.00 31.90 139 LEU C N 1
ATOM 8301 C CA . LEU C 1 120 ? 59.307 -0.283 38.914 1.00 32.58 139 LEU C CA 1
ATOM 8302 C C . LEU C 1 120 ? 58.291 -1.355 39.286 1.00 32.99 139 LEU C C 1
ATOM 8303 O O . LEU C 1 120 ? 57.106 -1.222 38.966 1.00 31.45 139 LEU C O 1
ATOM 8308 N N . LEU C 1 121 ? 58.735 -2.421 39.955 1.00 30.77 140 LEU C N 1
ATOM 8309 C CA . LEU C 1 121 ? 57.804 -3.444 40.404 1.00 33.30 140 LEU C CA 1
ATOM 8310 C C . LEU C 1 121 ? 56.990 -2.974 41.601 1.00 34.07 140 LEU C C 1
ATOM 8311 O O . LEU C 1 121 ? 55.773 -3.174 41.638 1.00 34.03 140 LEU C O 1
ATOM 8316 N N . ALA C 1 122 ? 57.649 -2.346 42.577 1.00 32.79 141 ALA C N 1
ATOM 8317 C CA . ALA C 1 122 ? 57.081 -2.159 43.906 1.00 37.50 141 ALA C CA 1
ATOM 8318 C C . ALA C 1 122 ? 56.349 -0.835 44.076 1.00 39.47 141 ALA C C 1
ATOM 8319 O O . ALA C 1 122 ? 55.446 -0.749 44.916 1.00 40.41 141 ALA C O 1
ATOM 8321 N N . LYS C 1 123 ? 56.710 0.197 43.313 1.00 35.57 142 LYS C N 1
ATOM 8322 C CA . LYS C 1 123 ? 56.045 1.494 43.412 1.00 37.20 142 LYS C CA 1
ATOM 8323 C C . LYS C 1 123 ? 54.994 1.715 42.331 1.00 37.75 142 LYS C C 1
ATOM 8324 O O . LYS C 1 123 ? 54.347 2.766 42.327 1.00 36.38 142 LYS C O 1
ATOM 8330 N N . ARG C 1 124 ? 54.802 0.763 41.419 1.00 36.10 143 ARG C N 1
ATOM 8331 C CA . ARG C 1 124 ? 53.655 0.841 40.527 1.00 35.77 143 ARG C CA 1
ATOM 8332 C C . ARG C 1 124 ? 52.365 0.889 41.349 1.00 37.13 143 ARG C C 1
ATOM 8333 O O . ARG C 1 124 ? 52.337 0.561 42.536 1.00 37.78 143 ARG C O 1
ATOM 8341 N N . CYS C 1 125 ? 51.298 1.350 40.713 1.00 37.29 144 CYS C N 1
ATOM 8342 C CA . CYS C 1 125 ? 50.015 1.457 41.383 1.00 37.31 144 CYS C CA 1
ATOM 8343 C C . CYS C 1 125 ? 49.337 0.096 41.469 1.00 38.00 144 CYS C C 1
ATOM 8344 O O . CYS C 1 125 ? 49.591 -0.804 40.665 1.00 35.72 144 CYS C O 1
ATOM 8347 N N . VAL C 1 126 ? 48.440 -0.038 42.449 1.00 39.64 145 VAL C N 1
ATOM 8348 C CA . VAL C 1 126 ? 47.633 -1.251 42.543 1.00 37.45 145 VAL C CA 1
ATOM 8349 C C . VAL C 1 126 ? 46.810 -1.424 41.270 1.00 35.99 145 VAL C C 1
ATOM 8350 O O . VAL C 1 126 ? 46.955 -2.417 40.549 1.00 36.62 145 VAL C O 1
ATOM 8354 N N . TRP C 1 127 ? 45.954 -0.448 40.947 1.00 37.19 146 TRP C N 1
ATOM 8355 C CA . TRP C 1 127 ? 45.407 -0.403 39.596 1.00 35.36 146 TRP C CA 1
ATOM 8356 C C . TRP C 1 127 ? 45.749 0.938 38.948 1.00 36.04 146 TRP C C 1
ATOM 8357 O O . TRP C 1 127 ? 46.158 1.896 39.610 1.00 36.15 146 TRP C O 1
ATOM 8368 N N . PHE C 1 128 ? 45.519 1.004 37.637 1.00 35.24 147 PHE C N 1
ATOM 8369 C CA . PHE C 1 128 ? 45.840 2.162 36.804 1.00 36.22 147 PHE C CA 1
ATOM 8370 C C . PHE C 1 128 ? 45.302 1.937 35.396 1.00 36.26 147 PHE C C 1
ATOM 8371 O O . PHE C 1 128 ? 45.971 1.322 34.561 1.00 35.38 147 PHE C O 1
ATOM 8379 N N . PHE C 1 129 ? 44.087 2.412 35.124 1.00 36.07 148 PHE C N 1
ATOM 8380 C CA . PHE C 1 129 ? 43.492 2.206 33.814 1.00 35.32 148 PHE C CA 1
ATOM 8381 C C . PHE C 1 129 ? 42.646 3.413 33.441 1.00 36.98 148 PHE C C 1
ATOM 8382 O O . PHE C 1 129 ? 42.260 4.215 34.296 1.00 35.88 148 PHE C O 1
ATOM 8390 N N . GLY C 1 130 ? 42.375 3.524 32.147 1.00 34.82 149 GLY C N 1
ATOM 8391 C CA . GLY C 1 130 ? 41.580 4.575 31.524 1.00 37.71 149 GLY C CA 1
ATOM 8392 C C . GLY C 1 130 ? 42.426 5.728 31.023 1.00 37.09 149 GLY C C 1
ATOM 8393 O O . GLY C 1 130 ? 43.509 6.021 31.538 1.00 34.68 149 GLY C O 1
ATOM 8394 N N . ALA C 1 131 ? 41.903 6.415 30.000 1.00 35.12 150 ALA C N 1
ATOM 8395 C CA . ALA C 1 131 ? 42.564 7.615 29.489 1.00 37.35 150 ALA C CA 1
ATOM 8396 C C . ALA C 1 131 ? 42.650 8.725 30.534 1.00 38.04 150 ALA C C 1
ATOM 8397 O O . ALA C 1 131 ? 43.464 9.644 30.381 1.00 34.31 150 ALA C O 1
ATOM 8399 N N . ASN C 1 132 ? 41.825 8.670 31.583 1.00 34.22 151 ASN C N 1
ATOM 8400 C CA . ASN C 1 132 ? 41.863 9.651 32.658 1.00 36.83 151 ASN C CA 1
ATOM 8401 C C . ASN C 1 132 ? 42.527 9.100 33.915 1.00 36.52 151 ASN C C 1
ATOM 8402 O O . ASN C 1 132 ? 42.270 9.605 35.013 1.00 36.27 151 ASN C O 1
ATOM 8407 N N . ASP C 1 133 ? 43.341 8.051 33.775 1.00 37.24 152 ASP C N 1
ATOM 8408 C CA . ASP C 1 133 ? 44.254 7.594 34.816 1.00 34.52 152 ASP C CA 1
ATOM 8409 C C . ASP C 1 133 ? 43.552 7.417 36.166 1.00 36.31 152 ASP C C 1
ATOM 8410 O O . ASP C 1 133 ? 43.914 8.025 37.175 1.00 36.89 152 ASP C O 1
ATOM 8415 N N . TYR C 1 134 ? 42.539 6.554 36.177 1.00 36.16 153 TYR C N 1
ATOM 8416 C CA . TYR C 1 134 ? 41.954 6.123 37.442 1.00 37.44 153 TYR C CA 1
ATOM 8417 C C . TYR C 1 134 ? 42.955 5.239 38.192 1.00 36.83 153 TYR C C 1
ATOM 8418 O O . TYR C 1 134 ? 43.510 4.302 37.616 1.00 37.82 153 TYR C O 1
ATOM 8427 N N . TYR C 1 135 ? 43.199 5.522 39.479 1.00 39.33 154 TYR C N 1
ATOM 8428 C CA . TYR C 1 135 ? 44.324 4.880 40.151 1.00 38.27 154 TYR C CA 1
ATOM 8429 C C . TYR C 1 135 ? 44.041 4.569 41.616 1.00 42.11 154 TYR C C 1
ATOM 8430 O O . TYR C 1 135 ? 43.314 5.293 42.310 1.00 39.66 154 TYR C O 1
ATOM 8439 N N . ARG C 1 136 ? 44.671 3.492 42.085 1.00 38.95 155 ARG C N 1
ATOM 8440 C CA . ARG C 1 136 ? 44.884 3.246 43.504 1.00 40.15 155 ARG C CA 1
ATOM 8441 C C . ARG C 1 136 ? 46.374 3.067 43.751 1.00 42.17 155 ARG C C 1
ATOM 8442 O O . ARG C 1 136 ? 46.980 2.115 43.245 1.00 42.69 155 ARG C O 1
ATOM 8450 N N . THR C 1 137 ? 46.964 3.974 44.522 1.00 43.42 156 THR C N 1
ATOM 8451 C CA . THR C 1 137 ? 48.375 3.839 44.824 1.00 46.21 156 THR C CA 1
ATOM 8452 C C . THR C 1 137 ? 48.594 2.708 45.826 1.00 49.18 156 THR C C 1
ATOM 8453 O O . THR C 1 137 ? 47.652 2.140 46.394 1.00 47.76 156 THR C O 1
ATOM 8457 N N . MET C 1 138 ? 49.869 2.374 46.030 1.00 47.93 157 MET C N 1
ATOM 8458 C CA . MET C 1 138 ? 50.225 1.362 47.013 1.00 49.38 157 MET C CA 1
ATOM 8459 C C . MET C 1 138 ? 49.902 1.811 48.434 1.00 54.41 157 MET C C 1
ATOM 8460 O O . MET C 1 138 ? 49.869 0.973 49.338 1.00 54.79 157 MET C O 1
ATOM 8465 N N . GLN C 1 139 ? 49.668 3.107 48.650 1.00 58.75 158 GLN C N 1
ATOM 8466 C CA . GLN C 1 139 ? 49.294 3.637 49.956 1.00 58.97 158 GLN C CA 1
ATOM 8467 C C . GLN C 1 139 ? 47.786 3.770 50.128 1.00 59.16 158 GLN C C 1
ATOM 8468 O O . GLN C 1 139 ? 47.336 4.365 51.110 1.00 60.63 158 GLN C O 1
ATOM 8474 N N . GLY C 1 140 ? 46.997 3.230 49.206 1.00 51.89 159 GLY C N 1
ATOM 8475 C CA . GLY C 1 140 ? 45.558 3.270 49.314 1.00 52.96 159 GLY C CA 1
ATOM 8476 C C . GLY C 1 140 ? 44.891 4.465 48.664 1.00 53.42 159 GLY C C 1
ATOM 8477 O O . GLY C 1 140 ? 43.701 4.381 48.334 1.00 53.18 159 GLY C O 1
ATOM 8478 N N . ASN C 1 141 ? 45.623 5.568 48.465 1.00 51.94 160 ASN C N 1
ATOM 8479 C CA . ASN C 1 141 ? 45.062 6.774 47.854 1.00 50.87 160 ASN C CA 1
ATOM 8480 C C . ASN C 1 141 ? 44.491 6.491 46.465 1.00 47.52 160 ASN C C 1
ATOM 8481 O O . ASN C 1 141 ? 45.183 5.966 45.586 1.00 47.64 160 ASN C O 1
ATOM 8486 N N . ILE C 1 142 ? 43.229 6.858 46.267 1.00 48.34 161 ILE C N 1
ATOM 8487 C CA . ILE C 1 142 ? 42.507 6.642 45.016 1.00 42.59 161 ILE C CA 1
ATOM 8488 C C . ILE C 1 142 ? 42.177 7.994 44.398 1.00 46.08 161 ILE C C 1
ATOM 8489 O O . ILE C 1 142 ? 41.853 8.953 45.115 1.00 44.69 161 ILE C O 1
ATOM 8494 N N . GLY C 1 143 ? 42.238 8.068 43.073 1.00 42.57 162 GLY C N 1
ATOM 8495 C CA . GLY C 1 143 ? 41.936 9.315 42.397 1.00 41.24 162 GLY C CA 1
ATOM 8496 C C . GLY C 1 143 ? 42.026 9.187 40.890 1.00 39.70 162 GLY C C 1
ATOM 8497 O O . GLY C 1 143 ? 41.951 8.087 40.335 1.00 40.37 162 GLY C O 1
ATOM 8498 N N . ASN C 1 144 ? 42.215 10.332 40.235 1.00 38.12 163 ASN C N 1
ATOM 8499 C CA . ASN C 1 144 ? 42.195 10.432 38.773 1.00 38.99 163 ASN C CA 1
ATOM 8500 C C . ASN C 1 144 ? 43.261 11.426 38.336 1.00 38.99 163 ASN C C 1
ATOM 8501 O O . ASN C 1 144 ? 43.254 12.570 38.799 1.00 38.73 163 ASN C O 1
ATOM 8506 N N . GLU C 1 145 ? 44.181 10.985 37.467 1.00 36.46 164 GLU C N 1
ATOM 8507 C CA . GLU C 1 145 ? 45.198 11.837 36.847 1.00 34.71 164 GLU C CA 1
ATOM 8508 C C . GLU C 1 145 ? 46.175 12.432 37.845 1.00 36.20 164 GLU C C 1
ATOM 8509 O O . GLU C 1 145 ? 46.208 12.034 39.016 1.00 38.66 164 GLU C O 1
ATOM 8515 N N . GLY C 1 146 ? 46.981 13.386 37.380 1.00 35.97 165 GLY C N 1
ATOM 8516 C CA . GLY C 1 146 ? 48.000 14.017 38.188 1.00 34.09 165 GLY C CA 1
ATOM 8517 C C . GLY C 1 146 ? 49.384 13.413 38.057 1.00 37.20 165 GLY C C 1
ATOM 8518 O O . GLY C 1 146 ? 50.307 13.864 38.745 1.00 36.46 165 GLY C O 1
ATOM 8519 N N . PHE C 1 147 ? 49.560 12.418 37.193 1.00 35.82 166 PHE C N 1
ATOM 8520 C CA . PHE C 1 147 ? 50.844 11.734 37.100 1.00 36.37 166 PHE C CA 1
ATOM 8521 C C . PHE C 1 147 ? 51.873 12.505 36.292 1.00 35.18 166 PHE C C 1
ATOM 8522 O O . PHE C 1 147 ? 53.069 12.255 36.459 1.00 36.21 166 PHE C O 1
ATOM 8530 N N . GLU C 1 148 ? 51.442 13.456 35.454 1.00 37.13 167 GLU C N 1
ATOM 8531 C CA . GLU C 1 148 ? 52.388 14.245 34.668 1.00 36.64 167 GLU C CA 1
ATOM 8532 C C . GLU C 1 148 ? 53.315 15.070 35.556 1.00 36.37 167 GLU C C 1
ATOM 8533 O O . GLU C 1 148 ? 54.480 15.290 35.204 1.00 37.80 167 GLU C O 1
ATOM 8539 N N . ALA C 1 149 ? 52.837 15.511 36.718 1.00 35.87 168 ALA C N 1
ATOM 8540 C CA . ALA C 1 149 ? 53.675 16.324 37.585 1.00 37.25 168 ALA C CA 1
ATOM 8541 C C . ALA C 1 149 ? 54.631 15.499 38.450 1.00 39.56 168 ALA C C 1
ATOM 8542 O O . ALA C 1 149 ? 55.547 16.080 39.042 1.00 39.88 168 ALA C O 1
ATOM 8544 N N . VAL C 1 150 ? 54.452 14.173 38.524 1.00 39.32 169 VAL C N 1
ATOM 8545 C CA . VAL C 1 150 ? 55.282 13.340 39.393 1.00 35.10 169 VAL C CA 1
ATOM 8546 C C . VAL C 1 150 ? 56.754 13.502 39.030 1.00 41.00 169 VAL C C 1
ATOM 8547 O O . VAL C 1 150 ? 57.130 13.515 37.847 1.00 39.92 169 VAL C O 1
ATOM 8551 N N . GLY C 1 151 ? 57.597 13.638 40.057 1.00 39.55 170 GLY C N 1
ATOM 8552 C CA . GLY C 1 151 ? 59.023 13.801 39.858 1.00 40.00 170 GLY C CA 1
ATOM 8553 C C . GLY C 1 151 ? 59.441 15.161 39.350 1.00 44.07 170 GLY C C 1
ATOM 8554 O O . GLY C 1 151 ? 60.572 15.305 38.865 1.00 42.58 170 GLY C O 1
ATOM 8555 N N . THR C 1 152 ? 58.560 16.155 39.424 1.00 45.40 171 THR C N 1
ATOM 8556 C CA . THR C 1 152 ? 58.848 17.528 39.048 1.00 46.03 171 THR C CA 1
ATOM 8557 C C . THR C 1 152 ? 58.740 18.399 40.293 1.00 47.93 171 THR C C 1
ATOM 8558 O O . THR C 1 152 ? 58.192 17.964 41.313 1.00 46.15 171 THR C O 1
ATOM 8562 N N . PRO C 1 153 ? 59.305 19.611 40.272 1.00 46.81 172 PRO C N 1
ATOM 8563 C CA . PRO C 1 153 ? 59.154 20.490 41.443 1.00 53.26 172 PRO C CA 1
ATOM 8564 C C . PRO C 1 153 ? 57.699 20.750 41.811 1.00 51.86 172 PRO C C 1
ATOM 8565 O O . PRO C 1 153 ? 57.401 20.995 42.985 1.00 52.94 172 PRO C O 1
ATOM 8569 N N . ALA C 1 154 ? 56.782 20.672 40.851 1.00 49.83 173 ALA C N 1
ATOM 8570 C CA . ALA C 1 154 ? 55.366 20.888 41.102 1.00 48.67 173 ALA C CA 1
ATOM 8571 C C . ALA C 1 154 ? 54.626 19.625 41.535 1.00 50.09 173 ALA C C 1
ATOM 8572 O O . ALA C 1 154 ? 53.392 19.613 41.494 1.00 49.44 173 ALA C O 1
ATOM 8574 N N . GLU C 1 155 ? 55.334 18.564 41.938 1.00 48.69 174 GLU C N 1
ATOM 8575 C CA . GLU C 1 155 ? 54.643 17.362 42.391 1.00 45.90 174 GLU C CA 1
ATOM 8576 C C . GLU C 1 155 ? 53.980 17.615 43.745 1.00 48.67 174 GLU C C 1
ATOM 8577 O O . GLU C 1 155 ? 54.346 18.538 44.477 1.00 53.21 174 GLU C O 1
ATOM 8583 N N . LYS C 1 156 ? 52.971 16.802 44.064 1.00 46.44 175 LYS C N 1
ATOM 8584 C CA . LYS C 1 156 ? 52.194 17.013 45.281 1.00 50.63 175 LYS C CA 1
ATOM 8585 C C . LYS C 1 156 ? 51.595 15.694 45.755 1.00 48.55 175 LYS C C 1
ATOM 8586 O O . LYS C 1 156 ? 51.279 14.815 44.946 1.00 48.33 175 LYS C O 1
ATOM 8588 N N . GLU C 1 157 ? 51.438 15.572 47.077 1.00 49.94 176 GLU C N 1
ATOM 8589 C CA . GLU C 1 157 ? 50.840 14.383 47.677 1.00 48.69 176 GLU C CA 1
ATOM 8590 C C . GLU C 1 157 ? 49.452 14.125 47.091 1.00 48.21 176 GLU C C 1
ATOM 8591 O O . GLU C 1 157 ? 48.737 15.065 46.743 1.00 47.91 176 GLU C O 1
ATOM 8597 N N . PRO C 1 158 ? 49.034 12.851 46.973 1.00 48.89 177 PRO C N 1
ATOM 8598 C CA . PRO C 1 158 ? 49.762 11.620 47.312 1.00 48.76 177 PRO C CA 1
ATOM 8599 C C . PRO C 1 158 ? 50.603 11.075 46.154 1.00 45.97 177 PRO C C 1
ATOM 8600 O O . PRO C 1 158 ? 51.046 9.922 46.206 1.00 44.97 177 PRO C O 1
ATOM 8604 N N . LEU C 1 159 ? 50.806 11.901 45.128 1.00 44.12 178 LEU C N 1
ATOM 8605 C CA . LEU C 1 159 ? 51.522 11.489 43.929 1.00 42.23 178 LEU C CA 1
ATOM 8606 C C . LEU C 1 159 ? 52.920 12.096 43.882 1.00 41.35 178 LEU C C 1
ATOM 8607 O O . LEU C 1 159 ? 53.242 12.859 42.965 1.00 43.45 178 LEU C O 1
ATOM 8612 N N . THR C 1 160 ? 53.753 11.767 44.859 1.00 41.46 179 THR C N 1
ATOM 8613 C CA . THR C 1 160 ? 55.154 12.156 44.854 1.00 41.52 179 THR C CA 1
ATOM 8614 C C . THR C 1 160 ? 56.016 10.967 44.428 1.00 39.75 179 THR C C 1
ATOM 8615 O O . THR C 1 160 ? 55.614 9.805 44.543 1.00 40.84 179 THR C O 1
ATOM 8619 N N . LEU C 1 161 ? 57.222 11.278 43.944 1.00 39.96 180 LEU C N 1
ATOM 8620 C CA . LEU C 1 161 ? 58.106 10.249 43.393 1.00 38.95 180 LEU C CA 1
ATOM 8621 C C . LEU C 1 161 ? 58.396 9.143 44.398 1.00 40.67 180 LEU C C 1
ATOM 8622 O O . LEU C 1 161 ? 58.600 7.988 44.000 1.00 39.84 180 LEU C O 1
ATOM 8627 N N . THR C 1 162 ? 58.436 9.471 45.697 1.00 39.05 181 THR C N 1
ATOM 8628 C CA . THR C 1 162 ? 58.705 8.458 46.712 1.00 41.02 181 THR C CA 1
ATOM 8629 C C . THR C 1 162 ? 57.563 7.456 46.832 1.00 42.63 181 THR C C 1
ATOM 8630 O O . THR C 1 162 ? 57.776 6.347 47.336 1.00 43.30 181 THR C O 1
ATOM 8634 N N . SER C 1 163 ? 56.365 7.813 46.375 1.00 41.16 182 SER C N 1
ATOM 8635 C CA . SER C 1 163 ? 55.181 6.969 46.491 1.00 42.07 182 SER C CA 1
ATOM 8636 C C . SER C 1 163 ? 54.840 6.236 45.204 1.00 42.45 182 SER C C 1
ATOM 8637 O O . SER C 1 163 ? 54.455 5.063 45.248 1.00 43.53 182 SER C O 1
ATOM 8640 N N . VAL C 1 164 ? 54.955 6.908 44.057 1.00 40.70 183 VAL C N 1
ATOM 8641 C CA . VAL C 1 164 ? 54.473 6.395 42.781 1.00 34.95 183 VAL C CA 1
ATOM 8642 C C . VAL C 1 164 ? 55.521 6.671 41.711 1.00 34.39 183 VAL C C 1
ATOM 8643 O O . VAL C 1 164 ? 56.481 7.417 41.919 1.00 35.20 183 VAL C O 1
ATOM 8647 N N . LEU C 1 165 ? 55.304 6.083 40.538 1.00 34.87 184 LEU C N 1
ATOM 8648 C CA . LEU C 1 165 ? 56.213 6.264 39.419 1.00 33.09 184 LEU C CA 1
ATOM 8649 C C . LEU C 1 165 ? 55.833 7.499 38.612 1.00 34.27 184 LEU C C 1
ATOM 8650 O O . LEU C 1 165 ? 54.651 7.836 38.478 1.00 34.93 184 LEU C O 1
ATOM 8655 N N . SER C 1 166 ? 56.852 8.173 38.076 1.00 32.72 185 SER C N 1
ATOM 8656 C CA . SER C 1 166 ? 56.654 9.225 37.080 1.00 33.54 185 SER C CA 1
ATOM 8657 C C . SER C 1 166 ? 56.298 8.624 35.719 1.00 32.34 185 SER C C 1
ATOM 8658 O O . SER C 1 166 ? 56.563 7.447 35.456 1.00 32.44 185 SER C O 1
ATOM 8661 N N . TYR C 1 167 ? 55.697 9.441 34.827 1.00 31.80 186 TYR C N 1
ATOM 8662 C CA . TYR C 1 167 ? 55.468 8.937 33.465 1.00 31.71 186 TYR C CA 1
ATOM 8663 C C . TYR C 1 167 ? 56.735 8.547 32.720 1.00 30.97 186 TYR C C 1
ATOM 8664 O O . TYR C 1 167 ? 56.699 7.614 31.908 1.00 29.66 186 TYR C O 1
ATOM 8673 N N . ASP C 1 168 ? 57.855 9.236 32.956 1.00 30.76 187 ASP C N 1
ATOM 8674 C CA . ASP C 1 168 ? 59.106 8.789 32.344 1.00 28.90 187 ASP C CA 1
ATOM 8675 C C . ASP C 1 168 ? 59.462 7.361 32.776 1.00 30.95 187 ASP C C 1
ATOM 8676 O O . ASP C 1 168 ? 60.032 6.596 31.988 1.00 30.27 187 ASP C O 1
ATOM 8681 N N . GLU C 1 169 ? 59.119 6.983 34.016 1.00 30.78 188 GLU C N 1
ATOM 8682 C CA . GLU C 1 169 ? 59.406 5.642 34.530 1.00 30.81 188 GLU C CA 1
ATOM 8683 C C . GLU C 1 169 ? 58.392 4.626 34.036 1.00 28.77 188 GLU C C 1
ATOM 8684 O O . GLU C 1 169 ? 58.750 3.478 33.757 1.00 28.50 188 GLU C O 1
ATOM 8690 N N . ILE C 1 170 ? 57.120 5.023 33.946 1.00 26.88 189 ILE C N 1
ATOM 8691 C CA . ILE C 1 170 ? 56.102 4.093 33.474 1.00 27.46 189 ILE C CA 1
ATOM 8692 C C . ILE C 1 170 ? 56.402 3.677 32.042 1.00 28.66 189 ILE C C 1
ATOM 8693 O O . ILE C 1 170 ? 56.181 2.525 31.655 1.00 27.09 189 ILE C O 1
ATOM 8698 N N . LYS C 1 171 ? 56.930 4.611 31.244 1.00 28.01 190 LYS C N 1
ATOM 8699 C CA . LYS C 1 171 ? 57.401 4.293 29.900 1.00 26.13 190 LYS C CA 1
ATOM 8700 C C . LYS C 1 171 ? 58.466 3.201 29.917 1.00 28.42 190 LYS C C 1
ATOM 8701 O O . LYS C 1 171 ? 58.438 2.291 29.083 1.00 25.95 190 LYS C O 1
ATOM 8707 N N . LEU C 1 172 ? 59.434 3.298 30.837 1.00 28.21 191 LEU C N 1
ATOM 8708 C CA . LEU C 1 172 ? 60.395 2.215 31.033 1.00 28.02 191 LEU C CA 1
ATOM 8709 C C . LEU C 1 172 ? 59.691 0.926 31.403 1.00 28.19 191 LEU C C 1
ATOM 8710 O O . LEU C 1 172 ? 60.025 -0.151 30.891 1.00 28.09 191 LEU C O 1
ATOM 8715 N N . SER C 1 173 ? 58.737 1.023 32.329 1.00 25.59 192 SER C N 1
ATOM 8716 C CA . SER C 1 173 ? 58.068 -0.142 32.891 1.00 28.11 192 SER C CA 1
ATOM 8717 C C . SER C 1 173 ? 57.303 -0.922 31.830 1.00 26.94 192 SER C C 1
ATOM 8718 O O . SER C 1 173 ? 57.106 -2.140 31.968 1.00 26.95 192 SER C O 1
ATOM 8721 N N . ALA C 1 174 ? 56.893 -0.249 30.750 1.00 26.33 193 ALA C N 1
ATOM 8722 C CA . ALA C 1 174 ? 56.199 -0.909 29.649 1.00 26.19 193 ALA C CA 1
ATOM 8723 C C . ALA C 1 174 ? 57.092 -1.885 28.895 1.00 25.64 193 ALA C C 1
ATOM 8724 O O . ALA C 1 174 ? 56.602 -2.586 27.995 1.00 25.70 193 ALA C O 1
ATOM 8726 N N . LEU C 1 175 ? 58.383 -1.933 29.228 1.00 25.94 194 LEU C N 1
ATOM 8727 C CA . LEU C 1 175 ? 59.314 -2.913 28.682 1.00 25.77 194 LEU C CA 1
ATOM 8728 C C . LEU C 1 175 ? 59.719 -3.950 29.724 1.00 27.04 194 LEU C C 1
ATOM 8729 O O . LEU C 1 175 ? 60.624 -4.757 29.472 1.00 25.09 194 LEU C O 1
ATOM 8734 N N . LEU C 1 176 ? 59.069 -3.934 30.886 1.00 27.05 195 LEU C N 1
ATOM 8735 C CA . LEU C 1 176 ? 59.371 -4.811 32.007 1.00 25.69 195 LEU C CA 1
ATOM 8736 C C . LEU C 1 176 ? 58.243 -5.835 32.117 1.00 26.33 195 LEU C C 1
ATOM 8737 O O . LEU C 1 176 ? 57.114 -5.476 32.469 1.00 25.10 195 LEU C O 1
ATOM 8742 N N . TYR C 1 177 ? 58.551 -7.105 31.833 1.00 25.32 196 TYR C N 1
ATOM 8743 C CA . TYR C 1 177 ? 57.564 -8.178 31.807 1.00 26.31 196 TYR C CA 1
ATOM 8744 C C . TYR C 1 177 ? 57.782 -9.164 32.959 1.00 28.02 196 TYR C C 1
ATOM 8745 O O . TYR C 1 177 ? 58.809 -9.139 33.648 1.00 28.57 196 TYR C O 1
ATOM 8754 N N . VAL C 1 178 ? 56.766 -10.001 33.209 1.00 27.29 197 VAL C N 1
ATOM 8755 C CA . VAL C 1 178 ? 56.754 -10.921 34.343 1.00 28.11 197 VAL C CA 1
ATOM 8756 C C . VAL C 1 178 ? 56.290 -12.278 33.843 1.00 29.20 197 VAL C C 1
ATOM 8757 O O . VAL C 1 178 ? 55.477 -12.373 32.919 1.00 28.63 197 VAL C O 1
ATOM 8761 N N . SER C 1 179 ? 56.801 -13.335 34.472 1.00 28.81 198 SER C N 1
ATOM 8762 C CA . SER C 1 179 ? 56.604 -14.687 33.967 1.00 29.22 198 SER C CA 1
ATOM 8763 C C . SER C 1 179 ? 56.690 -15.671 35.126 1.00 28.69 198 SER C C 1
ATOM 8764 O O . SER C 1 179 ? 57.567 -15.537 35.981 1.00 27.58 198 SER C O 1
ATOM 8767 N N . CYS C 1 180 ? 55.794 -16.661 35.140 1.00 27.44 199 CYS C N 1
ATOM 8768 C CA . CYS C 1 180 ? 55.924 -17.777 36.073 1.00 30.17 199 CYS C CA 1
ATOM 8769 C C . CYS C 1 180 ? 55.156 -18.981 35.545 1.00 31.40 199 CYS C C 1
ATOM 8770 O O . CYS C 1 180 ? 54.261 -18.852 34.707 1.00 29.97 199 CYS C O 1
ATOM 8773 N N . HIS C 1 181 ? 55.516 -20.158 36.047 1.00 29.12 200 HIS C N 1
ATOM 8774 C CA . HIS C 1 181 ? 54.598 -21.282 35.955 1.00 33.53 200 HIS C CA 1
ATOM 8775 C C . HIS C 1 181 ? 53.419 -21.026 36.881 1.00 33.31 200 HIS C C 1
ATOM 8776 O O . HIS C 1 181 ? 53.588 -20.483 37.975 1.00 35.31 200 HIS C O 1
ATOM 8783 N N . SER C 1 182 ? 52.223 -21.430 36.461 1.00 32.93 201 SER C N 1
ATOM 8784 C CA . SER C 1 182 ? 51.066 -21.205 37.315 1.00 36.16 201 SER C CA 1
ATOM 8785 C C . SER C 1 182 ? 50.007 -22.266 37.068 1.00 37.54 201 SER C C 1
ATOM 8786 O O . SER C 1 182 ? 49.825 -22.735 35.939 1.00 35.66 201 SER C O 1
ATOM 8789 N N . GLU C 1 183 ? 49.307 -22.625 38.146 1.00 36.89 202 GLU C N 1
ATOM 8790 C CA . GLU C 1 183 ? 48.053 -23.352 38.019 1.00 38.88 202 GLU C CA 1
ATOM 8791 C C . GLU C 1 183 ? 47.086 -22.588 37.126 1.00 36.70 202 GLU C C 1
ATOM 8792 O O . GLU C 1 183 ? 47.013 -21.356 37.166 1.00 37.02 202 GLU C O 1
ATOM 8798 N N . PHE C 1 184 ? 46.325 -23.332 36.335 1.00 40.08 203 PHE C N 1
ATOM 8799 C CA . PHE C 1 184 ? 45.239 -22.787 35.528 1.00 38.90 203 PHE C CA 1
ATOM 8800 C C . PHE C 1 184 ? 43.928 -23.109 36.245 1.00 44.28 203 PHE C C 1
ATOM 8801 O O . PHE C 1 184 ? 43.551 -24.282 36.364 1.00 42.00 203 PHE C O 1
ATOM 8809 N N . ILE C 1 185 ? 43.230 -22.065 36.711 1.00 42.23 204 ILE C N 1
ATOM 8810 C CA . ILE C 1 185 ? 41.983 -22.256 37.453 1.00 44.30 204 ILE C CA 1
ATOM 8811 C C . ILE C 1 185 ? 40.871 -22.734 36.525 1.00 44.43 204 ILE C C 1
ATOM 8812 O O . ILE C 1 185 ? 40.057 -23.590 36.894 1.00 45.68 204 ILE C O 1
ATOM 8817 N N . ASN C 1 186 ? 40.822 -22.196 35.315 1.00 43.22 205 ASN C N 1
ATOM 8818 C CA . ASN C 1 186 ? 39.820 -22.548 34.321 1.00 42.84 205 ASN C CA 1
ATOM 8819 C C . ASN C 1 186 ? 40.429 -22.253 32.958 1.00 41.88 205 ASN C C 1
ATOM 8820 O O . ASN C 1 186 ? 41.636 -22.019 32.850 1.00 41.61 205 ASN C O 1
ATOM 8825 N N . ASN C 1 187 ? 39.596 -22.250 31.908 1.00 41.84 206 ASN C N 1
ATOM 8826 C CA . ASN C 1 187 ? 40.102 -22.110 30.547 1.00 38.32 206 ASN C CA 1
ATOM 8827 C C . ASN C 1 187 ? 40.561 -20.689 30.193 1.00 42.20 206 ASN C C 1
ATOM 8828 O O . ASN C 1 187 ? 41.078 -20.477 29.083 1.00 39.11 206 ASN C O 1
ATOM 8833 N N . GLY C 1 188 ? 40.377 -19.715 31.079 1.00 41.91 207 GLY C N 1
ATOM 8834 C CA . GLY C 1 188 ? 40.961 -18.408 30.873 1.00 40.49 207 GLY C CA 1
ATOM 8835 C C . GLY C 1 188 ? 40.257 -17.510 29.891 1.00 37.38 207 GLY C C 1
ATOM 8836 O O . GLY C 1 188 ? 40.849 -16.514 29.461 1.00 39.35 207 GLY C O 1
ATOM 8837 N N A SER C 1 189 ? 39.023 -17.823 29.507 0.60 44.80 208 SER C N 1
ATOM 8838 N N B SER C 1 189 ? 39.012 -17.822 29.534 0.40 47.70 208 SER C N 1
ATOM 8839 C CA A SER C 1 189 ? 38.271 -16.941 28.622 0.60 44.09 208 SER C CA 1
ATOM 8840 C CA B SER C 1 189 ? 38.200 -16.952 28.689 0.40 44.06 208 SER C CA 1
ATOM 8841 C C A SER C 1 189 ? 38.140 -15.539 29.226 0.60 39.07 208 SER C C 1
ATOM 8842 C C B SER C 1 189 ? 38.146 -15.528 29.231 0.40 39.08 208 SER C C 1
ATOM 8843 O O A SER C 1 189 ? 38.324 -15.326 30.429 0.60 41.23 208 SER C O 1
ATOM 8844 O O B SER C 1 189 ? 38.393 -15.294 30.419 0.40 39.35 208 SER C O 1
ATOM 8849 N N . ARG C 1 190 ? 37.814 -14.574 28.358 1.00 39.97 209 ARG C N 1
ATOM 8850 C CA . ARG C 1 190 ? 37.640 -13.182 28.788 1.00 39.96 209 ARG C CA 1
ATOM 8851 C C . ARG C 1 190 ? 36.612 -13.038 29.914 1.00 40.40 209 ARG C C 1
ATOM 8852 O O . ARG C 1 190 ? 36.758 -12.154 30.767 1.00 43.30 209 ARG C O 1
ATOM 8860 N N . VAL C 1 191 ? 35.613 -13.927 29.984 1.00 43.90 210 VAL C N 1
ATOM 8861 C CA . VAL C 1 191 ? 34.502 -13.803 30.932 1.00 42.95 210 VAL C CA 1
ATOM 8862 C C . VAL C 1 191 ? 34.601 -14.816 32.072 1.00 46.89 210 VAL C C 1
ATOM 8863 O O . VAL C 1 191 ? 33.644 -14.967 32.854 1.00 47.45 210 VAL C O 1
ATOM 8867 N N . ASN C 1 192 ? 35.734 -15.509 32.205 1.00 45.19 211 ASN C N 1
ATOM 8868 C CA . ASN C 1 192 ? 35.820 -16.576 33.202 1.00 47.33 211 ASN C CA 1
ATOM 8869 C C . ASN C 1 192 ? 35.503 -16.065 34.608 1.00 50.55 211 ASN C C 1
ATOM 8870 O O . ASN C 1 192 ? 34.884 -16.780 35.402 1.00 49.89 211 ASN C O 1
ATOM 8875 N N . GLY C 1 193 ? 35.904 -14.831 34.927 1.00 50.44 212 GLY C N 1
ATOM 8876 C CA . GLY C 1 193 ? 35.575 -14.218 36.200 1.00 49.91 212 GLY C CA 1
ATOM 8877 C C . GLY C 1 193 ? 35.992 -15.007 37.421 1.00 53.76 212 GLY C C 1
ATOM 8878 O O . GLY C 1 193 ? 35.470 -14.769 38.513 1.00 52.52 212 GLY C O 1
ATOM 8879 N N . GLY C 1 194 ? 36.925 -15.942 37.271 1.00 50.26 213 GLY C N 1
ATOM 8880 C CA . GLY C 1 194 ? 37.347 -16.760 38.383 1.00 48.59 213 GLY C CA 1
ATOM 8881 C C . GLY C 1 194 ? 36.430 -17.920 38.700 1.00 51.15 213 GLY C C 1
ATOM 8882 O O . GLY C 1 194 ? 36.440 -18.403 39.837 1.00 49.92 213 GLY C O 1
ATOM 8883 N N . GLU C 1 195 ? 35.636 -18.378 37.733 1.00 48.53 214 GLU C N 1
ATOM 8884 C CA . GLU C 1 195 ? 34.723 -19.484 37.978 1.00 52.34 214 GLU C CA 1
ATOM 8885 C C . GLU C 1 195 ? 35.498 -20.779 38.193 1.00 56.74 214 GLU C C 1
ATOM 8886 O O . GLU C 1 195 ? 36.475 -21.063 37.493 1.00 54.70 214 GLU C O 1
ATOM 8892 N N . VAL C 1 196 ? 35.074 -21.551 39.193 1.00 59.04 215 VAL C N 1
ATOM 8893 C CA . VAL C 1 196 ? 35.691 -22.833 39.510 1.00 59.49 215 VAL C CA 1
ATOM 8894 C C . VAL C 1 196 ? 35.002 -23.921 38.695 1.00 64.52 215 VAL C C 1
ATOM 8895 O O . VAL C 1 196 ? 33.768 -23.995 38.656 1.00 64.92 215 VAL C O 1
ATOM 8899 N N . LEU C 1 197 ? 35.794 -24.760 38.030 1.00 66.25 216 LEU C N 1
ATOM 8900 C CA . LEU C 1 197 ? 35.260 -25.900 37.301 1.00 68.68 216 LEU C CA 1
ATOM 8901 C C . LEU C 1 197 ? 35.171 -27.115 38.214 1.00 71.04 216 LEU C C 1
ATOM 8902 O O . LEU C 1 197 ? 36.043 -27.337 39.060 1.00 73.09 216 LEU C O 1
ATOM 8907 N N . GLN C 1 198 ? 34.119 -27.910 38.030 1.00 70.68 217 GLN C N 1
ATOM 8908 C CA . GLN C 1 198 ? 34.006 -29.165 38.760 1.00 73.22 217 GLN C CA 1
ATOM 8909 C C . GLN C 1 198 ? 34.908 -30.242 38.189 1.00 73.39 217 GLN C C 1
ATOM 8910 O O . GLN C 1 198 ? 35.002 -31.324 38.776 1.00 75.17 217 GLN C O 1
ATOM 8912 N N . ASN C 1 199 ? 35.604 -29.947 37.092 1.00 76.98 218 ASN C N 1
ATOM 8913 C CA . ASN C 1 199 ? 36.182 -30.961 36.223 1.00 73.51 218 ASN C CA 1
ATOM 8914 C C . ASN C 1 199 ? 37.196 -30.349 35.260 1.00 72.13 218 ASN C C 1
ATOM 8915 O O . ASN C 1 199 ? 36.810 -29.616 3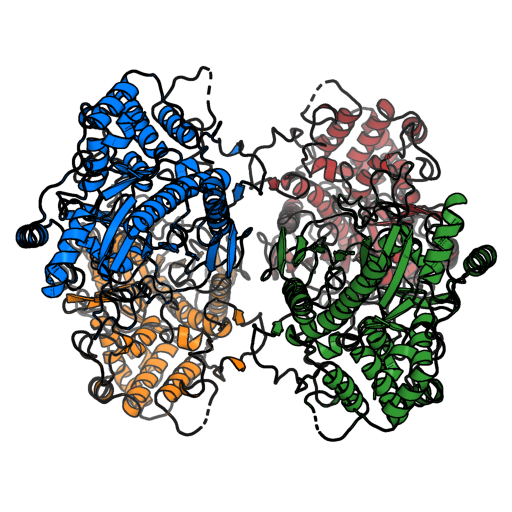4.341 1.00 73.90 218 ASN C O 1
ATOM 8920 N N . LYS C 1 200 ? 38.488 -30.644 35.438 1.00 62.13 219 LYS C N 1
ATOM 8921 C CA . LYS C 1 200 ? 39.529 -30.014 34.627 1.00 56.24 219 LYS C CA 1
ATOM 8922 C C . LYS C 1 200 ? 39.892 -30.819 33.383 1.00 53.17 219 LYS C C 1
ATOM 8923 O O . LYS C 1 200 ? 41.024 -30.717 32.894 1.00 48.95 219 LYS C O 1
ATOM 8929 N N . ASP C 1 201 ? 38.956 -31.590 32.836 1.00 53.44 220 ASP C N 1
ATOM 8930 C CA . ASP C 1 201 ? 39.261 -32.392 31.662 1.00 56.16 220 ASP C CA 1
ATOM 8931 C C . ASP C 1 201 ? 39.317 -31.577 30.383 1.00 52.73 220 ASP C C 1
ATOM 8932 O O . ASP C 1 201 ? 39.834 -32.072 29.373 1.00 51.22 220 ASP C O 1
ATOM 8937 N N . THR C 1 202 ? 38.780 -30.360 30.388 1.00 51.77 221 THR C N 1
ATOM 8938 C CA . THR C 1 202 ? 38.806 -29.512 29.203 1.00 48.05 221 THR C CA 1
ATOM 8939 C C . THR C 1 202 ? 39.965 -28.532 29.198 1.00 43.59 221 THR C C 1
ATOM 8940 O O . THR C 1 202 ? 40.134 -27.816 28.217 1.00 41.49 221 THR C O 1
ATOM 8944 N N . ILE C 1 203 ? 40.752 -28.461 30.265 1.00 43.69 222 ILE C N 1
ATOM 8945 C CA . ILE C 1 203 ? 41.771 -27.429 30.365 1.00 43.09 222 ILE C CA 1
ATOM 8946 C C . ILE C 1 203 ? 43.120 -28.055 30.676 1.00 43.30 222 ILE C C 1
ATOM 8947 O O . ILE C 1 203 ? 43.217 -29.101 31.328 1.00 46.48 222 ILE C O 1
ATOM 8952 N N . GLU C 1 204 ? 44.170 -27.406 30.188 1.00 40.32 223 GLU C N 1
ATOM 8953 C CA . GLU C 1 204 ? 45.498 -27.662 30.712 1.00 38.74 223 GLU C CA 1
ATOM 8954 C C . GLU C 1 204 ? 45.511 -27.335 32.201 1.00 40.33 223 GLU C C 1
ATOM 8955 O O . GLU C 1 204 ? 44.918 -26.348 32.643 1.00 42.09 223 GLU C O 1
ATOM 8961 N N . ARG C 1 205 ? 46.165 -28.179 32.985 1.00 37.12 224 ARG C N 1
ATOM 8962 C CA . ARG C 1 205 ? 46.114 -27.993 34.426 1.00 38.85 224 ARG C CA 1
ATOM 8963 C C . ARG C 1 205 ? 47.048 -26.892 34.899 1.00 37.23 224 ARG C C 1
ATOM 8964 O O . ARG C 1 205 ? 46.861 -26.371 36.011 1.00 36.18 224 ARG C O 1
ATOM 8972 N N . GLU C 1 206 ? 48.033 -26.525 34.085 1.00 33.89 225 GLU C N 1
ATOM 8973 C CA . GLU C 1 206 ? 48.995 -25.490 34.445 1.00 35.98 225 GLU C CA 1
ATOM 8974 C C . GLU C 1 206 ? 49.817 -25.140 33.215 1.00 33.13 225 GLU C C 1
ATOM 8975 O O . GLU C 1 206 ? 49.720 -25.794 32.176 1.00 36.66 225 GLU C O 1
ATOM 8981 N N . GLY C 1 207 ? 50.648 -24.119 33.363 1.00 31.80 226 GLY C N 1
ATOM 8982 C CA . GLY C 1 207 ? 51.495 -23.673 32.275 1.00 32.68 226 GLY C CA 1
ATOM 8983 C C . GLY C 1 207 ? 52.178 -22.379 32.648 1.00 31.50 226 GLY C C 1
ATOM 8984 O O . GLY C 1 207 ? 52.025 -21.863 33.762 1.00 31.87 226 GLY C O 1
ATOM 8985 N N . VAL C 1 208 ? 52.932 -21.855 31.686 1.00 28.86 227 VAL C N 1
ATOM 8986 C CA . VAL C 1 208 ? 53.661 -20.606 31.873 1.00 30.31 227 VAL C CA 1
ATOM 8987 C C . VAL C 1 208 ? 52.733 -19.435 31.558 1.00 29.43 227 VAL C C 1
ATOM 8988 O O . VAL C 1 208 ? 51.954 -19.477 30.594 1.00 30.53 227 VAL C O 1
ATOM 8992 N N . VAL C 1 209 ? 52.810 -18.385 32.369 1.00 27.58 228 VAL C N 1
ATOM 8993 C CA . VAL C 1 209 ? 52.011 -17.177 32.171 1.00 31.46 228 VAL C CA 1
ATOM 8994 C C . VAL C 1 209 ? 52.952 -15.982 32.085 1.00 27.73 228 VAL C C 1
ATOM 8995 O O . VAL C 1 209 ? 53.771 -15.776 32.982 1.00 27.96 228 VAL C O 1
ATOM 8999 N N . ILE C 1 210 ? 52.823 -15.185 31.019 1.00 28.09 229 ILE C N 1
ATOM 9000 C CA . ILE C 1 210 ? 53.735 -14.069 30.768 1.00 27.20 229 ILE C CA 1
ATOM 9001 C C . ILE C 1 210 ? 52.917 -12.795 30.606 1.00 28.09 229 ILE C C 1
ATOM 9002 O O . ILE C 1 210 ? 52.058 -12.714 29.721 1.00 28.28 229 ILE C O 1
ATOM 9007 N N . GLY C 1 211 ? 53.193 -11.799 31.436 1.00 27.97 230 GLY C N 1
ATOM 9008 C CA . GLY C 1 211 ? 52.573 -10.501 31.233 1.00 29.15 230 GLY C CA 1
ATOM 9009 C C . GLY C 1 211 ? 53.404 -9.628 30.307 1.00 27.51 230 GLY C C 1
ATOM 9010 O O . GLY C 1 211 ? 54.506 -9.212 30.676 1.00 29.22 230 GLY C O 1
ATOM 9011 N N . LEU C 1 212 ? 52.902 -9.369 29.105 1.00 24.79 231 LEU C N 1
ATOM 9012 C CA . LEU C 1 212 ? 53.500 -8.438 28.149 1.00 26.99 231 LEU C CA 1
ATOM 9013 C C . LEU C 1 212 ? 52.679 -7.152 28.097 1.00 27.49 231 LEU C C 1
ATOM 9014 O O . LEU C 1 212 ? 51.508 -7.127 28.493 1.00 27.18 231 LEU C O 1
ATOM 9019 N N . ILE C 1 213 ? 53.298 -6.077 27.600 1.00 24.73 232 ILE C N 1
ATOM 9020 C CA . ILE C 1 213 ? 52.677 -4.747 27.611 1.00 27.13 232 ILE C CA 1
ATOM 9021 C C . ILE C 1 213 ? 52.778 -4.152 26.213 1.00 25.29 232 ILE C C 1
ATOM 9022 O O . ILE C 1 213 ? 53.887 -3.989 25.684 1.00 24.75 232 ILE C O 1
ATOM 9027 N N . GLY C 1 214 ? 51.632 -3.809 25.629 1.00 25.00 233 GLY C N 1
ATOM 9028 C CA . GLY C 1 214 ? 51.591 -3.103 24.358 1.00 26.69 233 GLY C CA 1
ATOM 9029 C C . GLY C 1 214 ? 51.867 -1.612 24.513 1.00 25.44 233 GLY C C 1
ATOM 9030 O O . GLY C 1 214 ? 52.145 -1.109 25.602 1.00 26.52 233 GLY C O 1
ATOM 9031 N N . ALA C 1 215 ? 51.783 -0.895 23.388 1.00 25.33 234 ALA C N 1
ATOM 9032 C CA . ALA C 1 215 ? 52.042 0.541 23.369 1.00 26.49 234 ALA C CA 1
ATOM 9033 C C . ALA C 1 215 ? 50.773 1.307 23.738 1.00 27.37 234 ALA C C 1
ATOM 9034 O O . ALA C 1 215 ? 49.670 0.914 23.355 1.00 27.61 234 ALA C O 1
ATOM 9036 N N . ARG C 1 216 ? 50.927 2.394 24.496 1.00 25.82 235 ARG C N 1
ATOM 9037 C CA . ARG C 1 216 ? 49.782 3.152 24.993 1.00 28.54 235 ARG C CA 1
ATOM 9038 C C . ARG C 1 216 ? 49.798 4.547 24.389 1.00 28.78 235 ARG C C 1
ATOM 9039 O O . ARG C 1 216 ? 50.772 5.286 24.551 1.00 28.50 235 ARG C O 1
ATOM 9047 N N . PHE C 1 217 ? 48.719 4.903 23.696 1.00 28.93 236 PHE C N 1
ATOM 9048 C CA . PHE C 1 217 ? 48.574 6.216 23.086 1.00 30.13 236 PHE C CA 1
ATOM 9049 C C . PHE C 1 217 ? 47.402 7.017 23.652 1.00 35.40 236 PHE C C 1
ATOM 9050 O O . PHE C 1 217 ? 47.158 8.136 23.184 1.00 35.04 236 PHE C O 1
ATOM 9058 N N . GLU C 1 218 ? 46.700 6.487 24.669 1.00 33.70 237 GLU C N 1
ATOM 9059 C CA . GLU C 1 218 ? 45.573 7.174 25.299 1.00 37.61 237 GLU C CA 1
ATOM 9060 C C . GLU C 1 218 ? 45.946 8.565 25.773 1.00 39.09 237 GLU C C 1
ATOM 9061 O O . GLU C 1 218 ? 45.111 9.474 25.789 1.00 40.50 237 GLU C O 1
ATOM 9067 N N . ARG C 1 219 ? 47.182 8.729 26.222 1.00 37.80 238 ARG C N 1
ATOM 9068 C CA . ARG C 1 219 ? 47.614 9.901 26.947 1.00 37.64 238 ARG C CA 1
ATOM 9069 C C . ARG C 1 219 ? 48.624 10.660 26.106 1.00 36.53 238 ARG C C 1
ATOM 9070 O O . ARG C 1 219 ? 49.683 10.105 25.774 1.00 35.16 238 ARG C O 1
ATOM 9078 N N . PRO C 1 220 ? 48.351 11.907 25.737 1.00 35.99 239 PRO C N 1
ATOM 9079 C CA . PRO C 1 220 ? 49.255 12.608 24.817 1.00 36.64 239 PRO C CA 1
ATOM 9080 C C . PRO C 1 220 ? 50.587 12.923 25.472 1.00 32.46 239 PRO C C 1
ATOM 9081 O O . PRO C 1 220 ? 50.660 13.220 26.665 1.00 30.94 239 PRO C O 1
ATOM 9085 N N . ASP C 1 221 ? 51.641 12.839 24.663 1.00 30.76 240 ASP C N 1
ATOM 9086 C CA . ASP C 1 221 ? 52.985 13.301 24.986 1.00 32.51 240 ASP C CA 1
ATOM 9087 C C . ASP C 1 221 ? 53.665 12.491 26.082 1.00 29.40 240 ASP C C 1
ATOM 9088 O O . ASP C 1 221 ? 54.667 12.932 26.629 1.00 29.77 240 ASP C O 1
ATOM 9093 N N . VAL C 1 222 ? 53.148 11.312 26.414 1.00 29.82 241 VAL C N 1
ATOM 9094 C CA . VAL C 1 222 ? 53.822 10.393 27.328 1.00 30.55 241 VAL C CA 1
ATOM 9095 C C . VAL C 1 222 ? 53.753 8.996 26.723 1.00 29.92 241 VAL C C 1
ATOM 9096 O O . VAL C 1 222 ? 53.054 8.747 25.739 1.00 26.17 241 VAL C O 1
ATOM 9100 N N . MET C 1 223 ? 54.518 8.087 27.311 1.00 28.51 242 MET C N 1
ATOM 9101 C CA . MET C 1 223 ? 54.494 6.669 26.919 1.00 26.00 242 MET C CA 1
ATOM 9102 C C . MET C 1 223 ? 54.983 6.546 25.470 1.00 26.35 242 MET C C 1
ATOM 9103 O O . MET C 1 223 ? 55.822 7.330 25.016 1.00 26.90 242 MET C O 1
ATOM 9108 N N . GLU C 1 224 ? 54.492 5.546 24.726 1.00 27.73 243 GLU C N 1
ATOM 9109 C CA . GLU C 1 224 ? 54.991 5.293 23.373 1.00 26.81 243 GLU C CA 1
ATOM 9110 C C . GLU C 1 224 ? 54.576 6.382 22.385 1.00 26.95 243 GLU C C 1
ATOM 9111 O O . GLU C 1 224 ? 55.184 6.490 21.317 1.00 28.22 243 GLU C O 1
ATOM 9117 N N . TYR C 1 225 ? 53.547 7.160 22.712 1.00 26.00 244 TYR C N 1
ATOM 9118 C CA . TYR C 1 225 ? 53.167 8.375 21.986 1.00 28.29 244 TYR C CA 1
ATOM 9119 C C . TYR C 1 225 ? 54.409 9.209 21.668 1.00 29.43 244 TYR C C 1
ATOM 9120 O O . TYR C 1 225 ? 54.526 9.769 20.571 1.00 28.16 244 TYR C O 1
ATOM 9129 N N . GLN C 1 226 ? 55.375 9.243 22.602 1.00 28.25 245 GLN C N 1
ATOM 9130 C CA . GLN C 1 226 ? 56.567 10.073 22.427 1.00 28.56 245 GLN C CA 1
ATOM 9131 C C . GLN C 1 226 ? 57.433 9.623 21.250 1.00 28.98 245 GLN C C 1
ATOM 9132 O O . GLN C 1 226 ? 58.066 10.459 20.596 1.00 25.28 245 GLN C O 1
ATOM 9138 N N . ASP C 1 227 ? 57.503 8.318 20.986 1.00 29.53 246 ASP C N 1
ATOM 9139 C CA . ASP C 1 227 ? 58.426 7.775 19.997 1.00 28.49 246 ASP C CA 1
ATOM 9140 C C . ASP C 1 227 ? 57.764 7.410 18.680 1.00 27.72 246 ASP C C 1
ATOM 9141 O O . ASP C 1 227 ? 58.455 7.341 17.659 1.00 29.05 246 ASP C O 1
ATOM 9146 N N . ILE C 1 228 ? 56.455 7.192 18.681 1.00 27.59 247 ILE C N 1
ATOM 9147 C CA . ILE C 1 228 ? 55.764 6.563 17.565 1.00 27.17 247 ILE C CA 1
ATOM 9148 C C . ILE C 1 228 ? 54.740 7.518 16.956 1.00 29.67 247 ILE C C 1
ATOM 9149 O O . ILE C 1 228 ? 54.529 7.520 15.737 1.00 29.23 247 ILE C O 1
ATOM 9154 N N . MET C 1 229 ? 54.108 8.347 17.786 1.00 28.29 248 MET C N 1
ATOM 9155 C CA . MET C 1 229 ? 53.124 9.321 17.319 1.00 28.64 248 MET C CA 1
ATOM 9156 C C . MET C 1 229 ? 53.804 10.663 17.046 1.00 32.11 248 MET C C 1
ATOM 9157 O O . MET C 1 229 ? 54.589 11.147 17.870 1.00 29.05 248 MET C O 1
ATOM 9162 N N . ILE C 1 230 ? 53.489 11.271 15.900 1.00 32.03 249 ILE C N 1
ATOM 9163 C CA . ILE C 1 230 ? 54.087 12.540 15.473 1.00 31.21 249 ILE C CA 1
ATOM 9164 C C . ILE C 1 230 ? 52.961 13.571 15.386 1.00 34.36 249 ILE C C 1
ATOM 9165 O O . ILE C 1 230 ? 52.050 13.431 14.558 1.00 30.73 249 ILE C O 1
ATOM 9170 N N . THR C 1 231 ? 53.003 14.598 16.243 1.00 33.28 250 THR C N 1
ATOM 9171 C CA . THR C 1 231 ? 51.918 15.571 16.307 1.00 34.51 250 THR C CA 1
ATOM 9172 C C . THR C 1 231 ? 52.457 16.995 16.242 1.00 34.91 250 THR C C 1
ATOM 9173 O O . THR C 1 231 ? 53.636 17.259 16.499 1.00 33.40 250 THR C O 1
ATOM 9177 N N . LYS C 1 232 ? 51.551 17.917 15.900 1.00 34.81 251 LYS C N 1
ATOM 9178 C CA . LYS C 1 232 ? 51.926 19.323 15.758 1.00 36.97 251 LYS C CA 1
ATOM 9179 C C . LYS C 1 232 ? 52.464 19.891 17.069 1.00 34.10 251 LYS C C 1
ATOM 9180 O O . LYS C 1 232 ? 53.529 20.519 17.087 1.00 36.41 251 LYS C O 1
ATOM 9182 N N . THR C 1 233 ? 51.756 19.655 18.182 1.00 34.26 252 THR C N 1
ATOM 9183 C CA . THR C 1 233 ? 52.176 20.205 19.471 1.00 33.82 252 THR C CA 1
ATOM 9184 C C . THR C 1 233 ? 53.311 19.413 20.119 1.00 36.29 252 THR C C 1
ATOM 9185 O O . THR C 1 233 ? 54.108 19.994 20.865 1.00 36.45 252 THR C O 1
ATOM 9189 N N . GLN C 1 234 ? 53.429 18.112 19.861 1.00 33.30 253 GLN C N 1
ATOM 9190 C CA . GLN C 1 234 ? 54.507 17.385 20.526 1.00 33.87 253 GLN C CA 1
ATOM 9191 C C . GLN C 1 234 ? 55.838 17.487 19.788 1.00 37.02 253 GLN C C 1
ATOM 9192 O O . GLN C 1 234 ? 56.880 17.705 20.416 1.00 35.53 253 GLN C O 1
ATOM 9198 N N . ASN C 1 235 ? 55.843 17.329 18.465 1.00 33.71 254 ASN C N 1
ATOM 9199 C CA . ASN C 1 235 ? 57.101 17.121 17.744 1.00 37.09 254 ASN C CA 1
ATOM 9200 C C . ASN C 1 235 ? 57.628 18.472 17.274 1.00 41.40 254 ASN C C 1
ATOM 9201 O O . ASN C 1 235 ? 57.490 18.872 16.115 1.00 43.06 254 ASN C O 1
ATOM 9206 N N . THR C 1 236 ? 58.236 19.185 18.222 1.00 41.62 255 THR C N 1
ATOM 9207 C CA . THR C 1 236 ? 58.776 20.522 18.034 1.00 43.45 255 THR C CA 1
ATOM 9208 C C . THR C 1 236 ? 60.184 20.547 18.606 1.00 48.05 255 THR C C 1
ATOM 9209 O O . THR C 1 236 ? 60.558 19.678 19.403 1.00 47.19 255 THR C O 1
ATOM 9213 N N . GLU C 1 237 ? 60.970 21.549 18.192 1.00 52.64 256 GLU C N 1
ATOM 9214 C CA . GLU C 1 237 ? 62.339 21.647 18.690 1.00 54.28 256 GLU C CA 1
ATOM 9215 C C . GLU C 1 237 ? 62.363 21.788 20.203 1.00 53.98 256 GLU C C 1
ATOM 9216 O O . GLU C 1 237 ? 63.162 21.129 20.880 1.00 56.30 256 GLU C O 1
ATOM 9222 N N . ALA C 1 238 ? 61.491 22.632 20.754 1.00 51.68 257 ALA C N 1
ATOM 9223 C CA . ALA C 1 238 ? 61.516 22.895 22.189 1.00 52.35 257 ALA C CA 1
ATOM 9224 C C . ALA C 1 238 ? 61.179 21.657 23.010 1.00 50.11 257 ALA C C 1
ATOM 9225 O O . ALA C 1 238 ? 61.520 21.602 24.196 1.00 45.00 257 ALA C O 1
ATOM 9227 N N . ASN C 1 239 ? 60.529 20.664 22.411 1.00 47.55 258 ASN C N 1
ATOM 9228 C CA . ASN C 1 239 ? 60.263 19.416 23.104 1.00 45.06 258 ASN C CA 1
ATOM 9229 C C . ASN C 1 239 ? 61.363 18.392 22.883 1.00 45.05 258 ASN C C 1
ATOM 9230 O O . ASN C 1 239 ? 61.274 17.272 23.406 1.00 44.66 258 ASN C O 1
ATOM 9235 N N . GLY C 1 240 ? 62.407 18.754 22.151 1.00 44.94 259 GLY C N 1
ATOM 9236 C CA . GLY C 1 240 ? 63.576 17.911 22.016 1.00 46.15 259 GLY C CA 1
ATOM 9237 C C . GLY C 1 240 ? 63.687 17.169 20.709 1.00 45.57 259 GLY C C 1
ATOM 9238 O O . GLY C 1 240 ? 64.561 16.305 20.586 1.00 45.39 259 GLY C O 1
ATOM 9239 N N . TYR C 1 241 ? 62.838 17.486 19.734 1.00 47.12 260 TYR C N 1
ATOM 9240 C CA . TYR C 1 241 ? 62.740 16.778 18.467 1.00 48.62 260 TYR C CA 1
ATOM 9241 C C . TYR C 1 241 ? 63.546 17.492 17.385 1.00 52.75 260 TYR C C 1
ATOM 9242 O O . TYR C 1 241 ? 64.062 18.593 17.582 1.00 57.36 260 TYR C O 1
ATOM 9251 N N . GLY C 1 242 ? 63.644 16.845 16.227 1.00 57.93 261 GLY C N 1
ATOM 9252 C CA . GLY C 1 242 ? 64.572 17.269 15.195 1.00 62.63 261 GLY C CA 1
ATOM 9253 C C . GLY C 1 242 ? 65.994 17.409 15.713 1.00 70.71 261 GLY C C 1
ATOM 9254 O O . GLY C 1 242 ? 66.579 18.497 15.668 1.00 71.84 261 GLY C O 1
ATOM 9255 N N . PHE C 1 243 ? 66.559 16.325 16.230 1.00 66.92 262 PHE C N 1
ATOM 9256 C CA . PHE C 1 243 ? 67.925 16.366 16.720 1.00 63.93 262 PHE C CA 1
ATOM 9257 C C . PHE C 1 243 ? 68.842 15.614 15.764 1.00 71.85 262 PHE C C 1
ATOM 9258 O O . PHE C 1 243 ? 68.651 15.667 14.545 1.00 71.39 262 PHE C O 1
ATOM 9260 N N . GLU C 1 251 ? 72.939 21.125 17.904 1.00 56.28 270 GLU C N 1
ATOM 9261 C CA . GLU C 1 251 ? 71.812 21.322 18.809 1.00 61.95 270 GLU C CA 1
ATOM 9262 C C . GLU C 1 251 ? 72.290 21.294 20.265 1.00 65.03 270 GLU C C 1
ATOM 9263 O O . GLU C 1 251 ? 72.962 20.348 20.674 1.00 66.64 270 GLU C O 1
ATOM 9265 N N . THR C 1 252 ? 71.968 22.337 21.038 1.00 63.56 271 THR C N 1
ATOM 9266 C CA . THR C 1 252 ? 72.390 22.408 22.434 1.00 59.66 271 THR C CA 1
ATOM 9267 C C . THR C 1 252 ? 71.544 21.477 23.299 1.00 58.34 271 THR C C 1
ATOM 9268 O O . THR C 1 252 ? 70.331 21.345 23.092 1.00 57.04 271 THR C O 1
ATOM 9270 N N . VAL C 1 253 ? 72.194 20.842 24.279 1.00 54.82 272 VAL C N 1
ATOM 9271 C CA . VAL C 1 253 ? 71.584 19.762 25.055 1.00 51.38 272 VAL C CA 1
ATOM 9272 C C . VAL C 1 253 ? 70.635 20.337 26.103 1.00 50.44 272 VAL C C 1
ATOM 9273 O O . VAL C 1 253 ? 71.014 21.197 26.904 1.00 47.04 272 VAL C O 1
ATOM 9277 N N . THR C 1 254 ? 69.407 19.841 26.117 1.00 46.99 273 THR C N 1
ATOM 9278 C CA . THR C 1 254 ? 68.450 20.166 27.167 1.00 44.38 273 THR C CA 1
ATOM 9279 C C . THR C 1 254 ? 68.077 18.877 27.888 1.00 42.46 273 THR C C 1
ATOM 9280 O O . THR C 1 254 ? 68.453 17.786 27.431 1.00 41.91 273 THR C O 1
ATOM 9284 N N . PRO C 1 255 ? 67.369 18.943 29.020 1.00 41.97 274 PRO C N 1
ATOM 9285 C CA . PRO C 1 255 ? 66.802 17.701 29.569 1.00 39.72 274 PRO C CA 1
ATOM 9286 C C . PRO C 1 255 ? 65.928 16.972 28.565 1.00 40.16 274 PRO C C 1
ATOM 9287 O O . PRO C 1 255 ? 65.995 15.740 28.466 1.00 37.31 274 PRO C O 1
ATOM 9291 N N . ALA C 1 256 ? 65.116 17.706 27.797 1.00 42.38 275 ALA C N 1
ATOM 9292 C CA . ALA C 1 256 ? 64.183 17.054 26.884 1.00 37.79 275 ALA C CA 1
ATOM 9293 C C . ALA C 1 256 ? 64.910 16.387 25.728 1.00 37.04 275 ALA C C 1
ATOM 9294 O O . ALA C 1 256 ? 64.531 15.289 25.302 1.00 36.01 275 ALA C O 1
ATOM 9296 N N . SER C 1 257 ? 65.942 17.036 25.196 1.00 39.08 276 SER C N 1
ATOM 9297 C CA . SER C 1 257 ? 66.681 16.445 24.088 1.00 39.07 276 SER C CA 1
ATOM 9298 C C . SER C 1 257 ? 67.557 15.298 24.559 1.00 38.53 276 SER C C 1
ATOM 9299 O O . SER C 1 257 ? 67.761 14.325 23.818 1.00 33.70 276 SER C O 1
ATOM 9302 N N . ASP C 1 258 ? 68.082 15.384 25.783 1.00 36.68 277 ASP C N 1
ATOM 9303 C CA . ASP C 1 258 ? 68.879 14.274 26.274 1.00 37.22 277 ASP C CA 1
ATOM 9304 C C . ASP C 1 258 ? 68.019 13.034 26.433 1.00 36.23 277 ASP C C 1
ATOM 9305 O O . ASP C 1 258 ? 68.436 11.934 26.063 1.00 33.09 277 ASP C O 1
ATOM 9310 N N . LEU C 1 259 ? 66.808 13.196 26.972 1.00 35.61 278 LEU C N 1
ATOM 9311 C CA . LEU C 1 259 ? 65.929 12.046 27.105 1.00 35.41 278 LEU C CA 1
ATOM 9312 C C . LEU C 1 259 ? 65.474 11.559 25.732 1.00 34.66 278 LEU C C 1
ATOM 9313 O O . LEU C 1 259 ? 65.434 10.347 25.481 1.00 34.51 278 LEU C O 1
ATOM 9318 N N . ARG C 1 260 ? 65.146 12.485 24.829 1.00 33.57 279 ARG C N 1
ATOM 9319 C CA . ARG C 1 260 ? 64.869 12.093 23.451 1.00 36.67 279 ARG C CA 1
ATOM 9320 C C . ARG C 1 260 ? 65.999 11.233 22.917 1.00 35.64 279 ARG C C 1
ATOM 9321 O O . ARG C 1 260 ? 65.758 10.210 22.266 1.00 35.56 279 ARG C O 1
ATOM 9329 N N . ARG C 1 261 ? 67.245 11.615 23.221 1.00 34.35 280 ARG C N 1
ATOM 9330 C CA . ARG C 1 261 ? 68.387 10.892 22.688 1.00 35.90 280 ARG C CA 1
ATOM 9331 C C . ARG C 1 261 ? 68.418 9.445 23.184 1.00 37.16 280 ARG C C 1
ATOM 9332 O O . ARG C 1 261 ? 68.620 8.522 22.386 1.00 35.55 280 ARG C O 1
ATOM 9340 N N . ILE C 1 262 ? 68.249 9.215 24.499 1.00 35.16 281 ILE C N 1
ATOM 9341 C CA . ILE C 1 262 ? 68.417 7.832 24.949 1.00 34.13 281 ILE C CA 1
ATOM 9342 C C . ILE C 1 262 ? 67.308 6.959 24.388 1.00 33.36 281 ILE C C 1
ATOM 9343 O O . ILE C 1 262 ? 67.507 5.761 24.173 1.00 33.44 281 ILE C O 1
ATOM 9348 N N . TRP C 1 263 ? 66.141 7.530 24.107 1.00 34.46 282 TRP C N 1
ATOM 9349 C CA . TRP C 1 263 ? 65.103 6.709 23.491 1.00 32.84 282 TRP C CA 1
ATOM 9350 C C . TRP C 1 263 ? 65.383 6.465 22.016 1.00 34.74 282 TRP C C 1
ATOM 9351 O O . TRP C 1 263 ? 65.188 5.346 21.517 1.00 30.81 282 TRP C O 1
ATOM 9362 N N . ARG C 1 264 ? 65.842 7.497 21.310 1.00 33.44 283 ARG C N 1
ATOM 9363 C CA . ARG C 1 264 ? 66.243 7.328 19.920 1.00 34.32 283 ARG C CA 1
ATOM 9364 C C . ARG C 1 264 ? 67.337 6.271 19.799 1.00 35.30 283 ARG C C 1
ATOM 9365 O O . ARG C 1 264 ? 67.252 5.365 18.963 1.00 34.62 283 ARG C O 1
ATOM 9373 N N . GLU C 1 265 ? 68.364 6.354 20.652 1.00 35.27 284 GLU C N 1
ATOM 9374 C CA . GLU C 1 265 ? 69.478 5.414 20.563 1.00 34.22 284 GLU C CA 1
ATOM 9375 C C . GLU C 1 265 ? 69.071 3.999 20.962 1.00 33.20 284 GLU C C 1
ATOM 9376 O O . GLU C 1 265 ? 69.641 3.027 20.455 1.00 32.47 284 GLU C O 1
ATOM 9382 N N . PHE C 1 266 ? 68.132 3.864 21.899 1.00 32.75 285 PHE C N 1
ATOM 9383 C CA . PHE C 1 266 ? 67.571 2.551 22.200 1.00 31.62 285 PHE C CA 1
ATOM 9384 C C . PHE C 1 266 ? 66.981 1.895 20.948 1.00 30.90 285 PHE C C 1
ATOM 9385 O O . PHE C 1 266 ? 67.191 0.697 20.709 1.00 28.79 285 PHE C O 1
ATOM 9393 N N . TYR C 1 267 ? 66.245 2.665 20.135 1.00 28.49 286 TYR C N 1
ATOM 9394 C CA . TYR C 1 267 ? 65.617 2.153 18.918 1.00 30.63 286 TYR C CA 1
ATOM 9395 C C . TYR C 1 267 ? 66.558 2.166 17.718 1.00 34.76 286 TYR C C 1
ATOM 9396 O O . TYR C 1 267 ? 66.210 1.599 16.672 1.00 35.38 286 TYR C O 1
ATOM 9405 N N . GLU C 1 268 ? 67.748 2.759 17.862 1.00 32.52 287 GLU C N 1
ATOM 9406 C CA . GLU C 1 268 ? 68.696 2.969 16.758 1.00 35.64 287 GLU C CA 1
ATOM 9407 C C . GLU C 1 268 ? 68.031 3.675 15.574 1.00 36.09 287 GLU C C 1
ATOM 9408 O O . GLU C 1 268 ? 68.153 3.266 14.417 1.00 38.14 287 GLU C O 1
ATOM 9414 N N . GLU C 1 269 ? 67.325 4.775 15.879 1.00 35.70 288 GLU C N 1
ATOM 9415 C CA . GLU C 1 269 ? 66.721 5.640 14.870 1.00 38.63 288 GLU C CA 1
ATOM 9416 C C . GLU C 1 269 ? 67.681 6.767 14.513 1.00 40.25 288 GLU C C 1
ATOM 9417 O O . GLU C 1 269 ? 68.242 7.401 15.413 1.00 41.41 288 GLU C O 1
ATOM 9423 N N . PRO C 1 270 ? 67.892 7.050 13.224 1.00 42.59 289 PRO C N 1
ATOM 9424 C CA . PRO C 1 270 ? 68.891 8.072 12.854 1.00 44.37 289 PRO C CA 1
ATOM 9425 C C . PRO C 1 270 ? 68.432 9.509 13.091 1.00 46.47 289 PRO C C 1
ATOM 9426 O O . PRO C 1 270 ? 69.280 10.406 13.147 1.00 45.41 289 PRO C O 1
ATOM 9430 N N . ARG C 1 271 ? 67.134 9.762 13.237 1.00 44.58 290 ARG C N 1
ATOM 9431 C CA . ARG C 1 271 ? 66.645 11.124 13.390 1.00 47.35 290 ARG C CA 1
ATOM 9432 C C . ARG C 1 271 ? 65.382 11.180 14.236 1.00 48.72 290 ARG C C 1
ATOM 9433 O O . ARG C 1 271 ? 64.713 10.171 14.488 1.00 45.65 290 ARG C O 1
ATOM 9441 N N . ASP C 1 272 ? 65.140 12.384 14.749 1.00 49.51 291 ASP C N 1
ATOM 9442 C CA . ASP C 1 272 ? 63.864 12.805 15.295 1.00 50.39 291 ASP C CA 1
ATOM 9443 C C . ASP C 1 272 ? 63.044 13.453 14.184 1.00 47.42 291 ASP C C 1
ATOM 9444 O O . ASP C 1 272 ? 63.578 13.891 13.161 1.00 46.50 291 ASP C O 1
ATOM 9449 N N . PHE C 1 273 ? 61.732 13.512 14.397 1.00 45.23 292 PHE C N 1
ATOM 9450 C CA . PHE C 1 273 ? 60.811 14.080 13.425 1.00 41.84 292 PHE C CA 1
ATOM 9451 C C . PHE C 1 273 ? 60.129 15.290 14.040 1.00 42.07 292 PHE C C 1
ATOM 9452 O O . PHE C 1 273 ? 59.453 15.169 15.070 1.00 39.67 292 PHE C O 1
ATOM 9460 N N . ILE C 1 274 ? 60.332 16.454 13.419 1.00 42.34 293 ILE C N 1
ATOM 9461 C CA . ILE C 1 274 ? 59.429 17.586 13.582 1.00 40.98 293 ILE C CA 1
ATOM 9462 C C . ILE C 1 274 ? 58.226 17.348 12.687 1.00 38.44 293 ILE C C 1
ATOM 9463 O O . ILE C 1 274 ? 58.374 16.891 11.553 1.00 41.40 293 ILE C O 1
ATOM 9468 N N . TYR C 1 275 ? 57.029 17.647 13.197 1.00 37.67 294 TYR C N 1
ATOM 9469 C CA . TYR C 1 275 ? 55.798 17.340 12.466 1.00 39.86 294 TYR C CA 1
ATOM 9470 C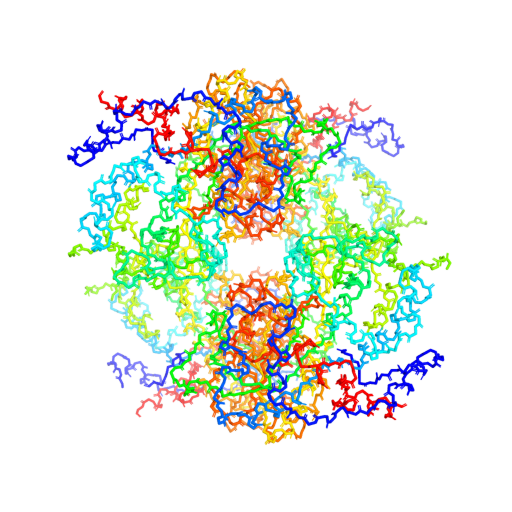 C . TYR C 1 275 ? 55.857 17.820 11.022 1.00 41.57 294 TYR C C 1
ATOM 9471 O O . TYR C 1 275 ? 55.509 17.079 10.090 1.00 38.71 294 TYR C O 1
ATOM 9480 N N . ALA C 1 276 ? 56.291 19.067 10.818 1.00 41.02 295 ALA C N 1
ATOM 9481 C CA . ALA C 1 276 ? 56.241 19.666 9.487 1.00 44.25 295 ALA C CA 1
ATOM 9482 C C . ALA C 1 276 ? 57.252 19.053 8.534 1.00 40.99 295 ALA C C 1
ATOM 9483 O O . ALA C 1 276 ? 57.045 19.109 7.319 1.00 42.48 295 ALA C O 1
ATOM 9485 N N . ASP C 1 277 ? 58.328 18.463 9.053 1.00 40.23 296 ASP C N 1
ATOM 9486 C CA . ASP C 1 277 ? 59.356 17.851 8.224 1.00 41.66 296 ASP C CA 1
ATOM 9487 C C . ASP C 1 277 ? 59.165 16.344 8.057 1.00 39.75 296 ASP C C 1
ATOM 9488 O O . ASP C 1 277 ? 60.101 15.656 7.636 1.00 39.31 296 ASP C O 1
ATOM 9493 N N . THR C 1 278 ? 57.993 15.812 8.390 1.00 36.94 297 THR C N 1
ATOM 9494 C CA . THR C 1 278 ? 57.778 14.374 8.246 1.00 38.25 297 THR C CA 1
ATOM 9495 C C . THR C 1 278 ? 57.367 14.073 6.809 1.00 35.97 297 THR C C 1
ATOM 9496 O O . THR C 1 278 ? 56.358 14.613 6.340 1.00 34.15 297 THR C O 1
ATOM 9500 N N . PRO C 1 279 ? 58.112 13.241 6.083 1.00 35.95 298 PRO C N 1
ATOM 9501 C CA . PRO C 1 279 ? 57.810 13.013 4.665 1.00 33.34 298 PRO C CA 1
ATOM 9502 C C . PRO C 1 279 ? 56.507 12.263 4.479 1.00 33.41 298 PRO C C 1
ATOM 9503 O O . PRO C 1 279 ? 56.097 11.459 5.322 1.00 30.79 298 PRO C O 1
ATOM 9507 N N . TYR C 1 280 ? 55.838 12.547 3.358 1.00 31.44 299 TYR C N 1
ATOM 9508 C CA . TYR C 1 280 ? 54.660 11.771 3.013 1.00 29.53 299 TYR C CA 1
ATOM 9509 C C . TYR C 1 280 ? 55.125 10.416 2.500 1.00 32.99 299 TYR C C 1
ATOM 9510 O O . TYR C 1 280 ? 55.818 10.331 1.478 1.00 30.56 299 TYR C O 1
ATOM 9519 N N . ASP C 1 281 ? 54.761 9.360 3.224 1.00 31.78 300 ASP C N 1
ATOM 9520 C CA . ASP C 1 281 ? 55.232 8.017 2.916 1.00 32.33 300 ASP C CA 1
ATOM 9521 C C . ASP C 1 281 ? 54.360 7.003 3.641 1.00 33.93 300 ASP C C 1
ATOM 9522 O O . ASP C 1 281 ? 54.561 6.728 4.831 1.00 33.11 300 ASP C O 1
ATOM 9527 N N . THR C 1 282 ? 53.393 6.436 2.930 1.00 34.82 301 THR C N 1
ATOM 9528 C CA . THR C 1 282 ? 52.450 5.524 3.559 1.00 33.64 301 THR C CA 1
ATOM 9529 C C . THR C 1 282 ? 52.973 4.090 3.655 1.00 33.63 301 THR C C 1
ATOM 9530 O O . THR C 1 282 ? 52.257 3.227 4.175 1.00 34.93 301 THR C O 1
ATOM 9534 N N . THR C 1 283 ? 54.197 3.814 3.192 1.00 32.71 302 THR C N 1
ATOM 9535 C CA . THR C 1 283 ? 54.846 2.558 3.551 1.00 35.90 302 THR C CA 1
ATOM 9536 C C . THR C 1 283 ? 55.400 2.583 4.977 1.00 36.33 302 THR C C 1
ATOM 9537 O O . THR C 1 283 ? 55.743 1.522 5.515 1.00 34.86 302 THR C O 1
ATOM 9541 N N . ARG C 1 284 ? 55.501 3.759 5.591 1.00 34.20 303 ARG C N 1
ATOM 9542 C CA . ARG C 1 284 ? 55.976 3.904 6.964 1.00 29.87 303 ARG C CA 1
ATOM 9543 C C . ARG C 1 284 ? 54.963 4.566 7.883 1.00 32.84 303 ARG C C 1
ATOM 9544 O O . ARG C 1 284 ? 54.775 4.111 9.029 1.00 30.13 303 ARG C O 1
ATOM 9552 N N . PHE C 1 285 ? 54.289 5.619 7.415 1.00 30.95 304 PHE C N 1
ATOM 9553 C CA . PHE C 1 285 ? 53.448 6.446 8.262 1.00 27.99 304 PHE C CA 1
ATOM 9554 C C . PHE C 1 285 ? 51.976 6.280 7.913 1.00 29.53 304 PHE C C 1
ATOM 9555 O O . PHE C 1 285 ? 51.616 5.998 6.767 1.00 32.77 304 PHE C O 1
ATOM 9563 N N . GLU C 1 286 ? 51.120 6.483 8.909 1.00 27.68 305 GLU C N 1
ATOM 9564 C CA . GLU C 1 286 ? 49.679 6.428 8.713 1.00 31.47 305 GLU C CA 1
ATOM 9565 C C . GLU C 1 286 ? 49.060 7.585 9.470 1.00 32.57 305 GLU C C 1
ATOM 9566 O O . GLU C 1 286 ? 49.328 7.763 10.665 1.00 31.37 305 GLU C O 1
ATOM 9572 N N . GLU C 1 287 ? 48.226 8.366 8.791 1.00 28.97 306 GLU C N 1
ATOM 9573 C CA . GLU C 1 287 ? 47.558 9.457 9.482 1.00 33.03 306 GLU C CA 1
ATOM 9574 C C . GLU C 1 287 ? 46.455 8.905 10.376 1.00 31.59 306 GLU C C 1
ATOM 9575 O O . GLU C 1 287 ? 45.669 8.054 9.958 1.00 32.64 306 GLU C O 1
ATOM 9581 N N . VAL C 1 288 ? 46.413 9.383 11.616 1.00 32.60 307 VAL C N 1
ATOM 9582 C CA . VAL C 1 288 ? 45.404 9.004 12.593 1.00 34.48 307 VAL C CA 1
ATOM 9583 C C . VAL C 1 288 ? 44.868 10.287 13.221 1.00 34.35 307 VAL C C 1
ATOM 9584 O O . VAL C 1 288 ? 45.326 11.383 12.901 1.00 34.86 307 VAL C O 1
ATOM 9588 N N . SER C 1 289 ? 43.893 10.147 14.123 1.00 31.76 308 SER C N 1
ATOM 9589 C CA . SER C 1 289 ? 43.224 11.335 14.656 1.00 34.94 308 SER C CA 1
ATOM 9590 C C . SER C 1 289 ? 44.209 12.283 15.335 1.00 33.89 308 SER C C 1
ATOM 9591 O O . SER C 1 289 ? 44.102 13.508 15.185 1.00 34.70 308 SER C O 1
ATOM 9594 N N . GLN C 1 290 ? 45.207 11.739 16.045 1.00 32.61 309 GLN C N 1
ATOM 9595 C CA . GLN C 1 290 ? 46.131 12.577 16.805 1.00 32.16 309 GLN C CA 1
ATOM 9596 C C . GLN C 1 290 ? 47.200 13.216 15.929 1.00 34.19 309 GLN C C 1
ATOM 9597 O O . GLN C 1 290 ? 47.750 14.262 16.293 1.00 33.31 309 GLN C O 1
ATOM 9603 N N . GLY C 1 291 ? 47.527 12.606 14.793 1.00 32.83 310 GLY C N 1
ATOM 9604 C CA . GLY C 1 291 ? 48.613 13.093 13.970 1.00 32.03 310 GLY C CA 1
ATOM 9605 C C . GLY C 1 291 ? 49.102 12.024 13.016 1.00 30.53 310 GLY C C 1
ATOM 9606 O O . GLY C 1 291 ? 48.301 11.402 12.318 1.00 32.69 310 GLY C O 1
ATOM 9607 N N . ILE C 1 292 ? 50.409 11.788 12.993 1.00 31.40 311 ILE C N 1
ATOM 9608 C CA . ILE C 1 292 ? 51.036 10.814 12.104 1.00 29.37 311 ILE C CA 1
ATOM 9609 C C . ILE C 1 292 ? 51.576 9.657 12.948 1.00 30.86 311 ILE C C 1
ATOM 9610 O O . ILE C 1 292 ? 52.393 9.875 13.852 1.00 28.99 311 ILE C O 1
ATOM 9615 N N . PHE C 1 293 ? 51.163 8.428 12.616 1.00 31.05 312 PHE C N 1
ATOM 9616 C CA . PHE C 1 293 ? 51.586 7.210 13.310 1.00 28.59 312 PHE C CA 1
ATOM 9617 C C . PHE C 1 293 ? 52.743 6.548 12.566 1.00 27.08 312 PHE C C 1
ATOM 9618 O O . PHE C 1 293 ? 52.636 6.273 11.369 1.00 28.43 312 PHE C O 1
ATOM 9626 N N . ASP C 1 294 ? 53.840 6.261 13.282 1.00 28.05 313 ASP C N 1
ATOM 9627 C CA . ASP C 1 294 ? 55.066 5.725 12.673 1.00 26.94 313 ASP C CA 1
ATOM 9628 C C . ASP C 1 294 ? 55.144 4.204 12.858 1.00 28.35 313 ASP C C 1
ATOM 9629 O O . ASP C 1 294 ? 55.525 3.715 13.934 1.00 26.53 313 ASP C O 1
ATOM 9634 N N . HIS C 1 295 ? 54.857 3.452 11.779 1.00 27.78 314 HIS C N 1
ATOM 9635 C CA . HIS C 1 295 ? 54.868 1.992 11.854 1.00 27.79 314 HIS C CA 1
ATOM 9636 C C . HIS C 1 295 ? 56.269 1.410 11.934 1.00 27.42 314 HIS C C 1
ATOM 9637 O O . HIS C 1 295 ? 56.418 0.270 12.381 1.00 26.97 314 HIS C O 1
ATOM 9644 N N . GLN C 1 296 ? 57.296 2.151 11.525 1.00 28.02 315 GLN C N 1
ATOM 9645 C CA . GLN C 1 296 ? 58.647 1.618 11.635 1.00 27.15 315 GLN C CA 1
ATOM 9646 C C . GLN C 1 296 ? 59.085 1.496 13.094 1.00 27.89 315 GLN C C 1
ATOM 9647 O O . GLN C 1 296 ? 59.646 0.472 13.498 1.00 29.25 315 GLN C O 1
ATOM 9653 N N . VAL C 1 297 ? 58.883 2.545 13.893 1.00 28.37 316 VAL C N 1
ATOM 9654 C CA . VAL C 1 297 ? 59.236 2.431 15.309 1.00 28.08 316 VAL C CA 1
ATOM 9655 C C . VAL C 1 297 ? 58.240 1.533 16.041 1.00 26.68 316 VAL C C 1
ATOM 9656 O O . VAL C 1 297 ? 58.626 0.798 16.958 1.00 25.65 316 VAL C O 1
ATOM 9660 N N . MET C 1 298 ? 56.955 1.550 15.659 1.00 26.62 317 MET C N 1
ATOM 9661 C CA . MET C 1 298 ? 56.025 0.575 16.233 1.00 25.90 317 MET C CA 1
ATOM 9662 C C . MET C 1 298 ? 56.533 -0.849 16.061 1.00 26.85 317 MET C C 1
ATOM 9663 O O . MET C 1 298 ? 56.415 -1.682 16.974 1.00 21.61 317 MET C O 1
ATOM 9668 N N . ARG C 1 299 ? 57.087 -1.143 14.885 1.00 23.88 318 ARG C N 1
ATOM 9669 C CA . ARG C 1 299 ? 57.639 -2.464 14.618 1.00 26.27 318 ARG C CA 1
ATOM 9670 C C . ARG C 1 299 ? 58.787 -2.790 15.563 1.00 25.91 318 ARG C C 1
ATOM 9671 O O . ARG C 1 299 ? 58.905 -3.931 16.044 1.00 26.88 318 ARG C O 1
ATOM 9679 N N . LYS C 1 300 ? 59.661 -1.808 15.824 1.00 23.99 319 LYS C N 1
ATOM 9680 C CA . LYS C 1 300 ? 60.801 -2.057 16.703 1.00 26.74 319 LYS C CA 1
ATOM 9681 C C . LYS C 1 300 ? 60.346 -2.255 18.142 1.00 24.21 319 LYS C C 1
ATOM 9682 O O . LYS C 1 300 ? 60.887 -3.105 18.854 1.00 25.37 319 LYS C O 1
ATOM 9688 N N . ARG C 1 301 ? 59.354 -1.475 18.578 1.00 23.88 320 ARG C N 1
ATOM 9689 C CA . ARG C 1 301 ? 58.841 -1.567 19.938 1.00 25.36 320 ARG C CA 1
ATOM 9690 C C . ARG C 1 301 ? 58.180 -2.917 20.185 1.00 24.44 320 ARG C C 1
ATOM 9691 O O . ARG C 1 301 ? 58.394 -3.528 21.235 1.00 23.58 320 ARG C O 1
ATOM 9699 N N . TYR C 1 302 ? 57.356 -3.381 19.241 1.00 22.48 321 TYR C N 1
ATOM 9700 C CA . TYR C 1 302 ? 56.862 -4.755 19.285 1.00 23.56 321 TYR C CA 1
ATOM 9701 C C . TYR C 1 302 ? 58.009 -5.762 19.302 1.00 25.40 321 TYR C C 1
ATOM 9702 O O . TYR C 1 302 ? 57.926 -6.803 19.970 1.00 24.41 321 TYR C O 1
ATOM 9711 N N . ALA C 1 303 ? 59.081 -5.492 18.548 1.00 23.29 322 ALA C N 1
ATOM 9712 C CA . ALA C 1 303 ? 60.124 -6.503 18.421 1.00 24.96 322 ALA C CA 1
ATOM 9713 C C . ALA C 1 303 ? 60.830 -6.749 19.749 1.00 23.67 322 ALA C C 1
ATOM 9714 O O . ALA C 1 303 ? 61.212 -7.886 20.037 1.00 23.81 322 ALA C O 1
ATOM 9716 N N . ILE C 1 304 ? 61.004 -5.704 20.562 1.00 23.00 323 ILE C N 1
ATOM 9717 C CA . ILE C 1 304 ? 61.574 -5.855 21.903 1.00 24.81 323 ILE C CA 1
ATOM 9718 C C . ILE C 1 304 ? 60.733 -6.812 22.742 1.00 23.84 323 ILE C C 1
ATOM 9719 O O . ILE C 1 304 ? 61.260 -7.704 23.417 1.00 26.75 323 ILE C O 1
ATOM 9724 N N . SER C 1 305 ? 59.415 -6.605 22.741 1.00 24.87 324 SER C N 1
ATOM 9725 C CA . SER C 1 305 ? 58.496 -7.464 23.479 1.00 24.59 324 SER C CA 1
ATOM 9726 C C . SER C 1 305 ? 58.525 -8.894 22.955 1.00 24.18 324 SER C C 1
ATOM 9727 O O . SER C 1 305 ? 58.500 -9.850 23.741 1.00 22.80 324 SER C O 1
ATOM 9730 N N . PHE C 1 306 ? 58.578 -9.054 21.622 1.00 22.13 325 PHE C N 1
ATOM 9731 C CA . PHE C 1 306 ? 58.507 -10.380 21.012 1.00 22.69 325 PHE C CA 1
ATOM 9732 C C . PHE C 1 306 ? 59.803 -11.160 21.199 1.00 22.45 325 PHE C C 1
ATOM 9733 O O . PHE C 1 306 ? 59.769 -12.385 21.366 1.00 22.70 325 PHE C O 1
ATOM 9741 N N . ASP C 1 307 ? 60.955 -10.489 21.105 1.00 23.90 326 ASP C N 1
ATOM 9742 C CA . ASP C 1 307 ? 62.222 -11.141 21.427 1.00 23.26 326 ASP C CA 1
ATOM 9743 C C . ASP C 1 307 ? 62.197 -11.667 22.861 1.00 23.87 326 ASP C C 1
ATOM 9744 O O . ASP C 1 307 ? 62.573 -12.815 23.122 1.00 24.73 326 ASP C O 1
ATOM 9749 N N . THR C 1 308 ? 61.769 -10.825 23.813 1.00 23.69 327 THR C N 1
ATOM 9750 C CA . THR C 1 308 ? 61.714 -11.250 25.211 1.00 24.15 327 THR C CA 1
ATOM 9751 C C . THR C 1 308 ? 60.794 -12.453 25.381 1.00 24.97 327 THR C C 1
ATOM 9752 O O . THR C 1 308 ? 61.160 -13.442 26.027 1.00 25.05 327 THR C O 1
ATOM 9756 N N . LEU C 1 309 ? 59.601 -12.387 24.785 1.00 23.61 328 LEU C N 1
ATOM 9757 C CA . LEU C 1 309 ? 58.662 -13.503 24.808 1.00 23.52 328 LEU C CA 1
ATOM 9758 C C . LEU C 1 309 ? 59.296 -14.785 24.278 1.00 23.82 328 LEU C C 1
ATOM 9759 O O . LEU C 1 309 ? 59.278 -15.824 24.952 1.00 24.45 328 LEU C O 1
ATOM 9764 N N . LEU C 1 310 ? 59.877 -14.725 23.071 1.00 23.38 329 LEU C N 1
ATOM 9765 C CA . LEU C 1 310 ? 60.348 -15.939 22.405 1.00 23.42 329 LEU C CA 1
ATOM 9766 C C . LEU C 1 310 ? 61.559 -16.549 23.110 1.00 23.99 329 LEU C C 1
ATOM 9767 O O . LEU C 1 310 ? 61.656 -17.776 23.235 1.00 24.21 329 LEU C O 1
ATOM 9772 N N . LEU C 1 311 ? 62.502 -15.720 23.554 1.00 24.26 330 LEU C N 1
ATOM 9773 C CA . LEU C 1 311 ? 63.652 -16.264 24.277 1.00 25.56 330 LEU C CA 1
ATOM 9774 C C . LEU C 1 311 ? 63.241 -16.821 25.636 1.00 25.25 330 LEU C C 1
ATOM 9775 O O . LEU C 1 311 ? 63.815 -17.813 26.108 1.00 25.68 330 LEU C O 1
ATOM 9780 N N . GLU C 1 312 ? 62.262 -16.189 26.280 1.00 25.37 331 GLU C N 1
ATOM 9781 C CA . GLU C 1 312 ? 61.729 -16.713 27.527 1.00 26.09 331 GLU C CA 1
ATOM 9782 C C . GLU C 1 312 ? 61.019 -18.045 27.293 1.00 25.46 331 GLU C C 1
ATOM 9783 O O . GLU C 1 312 ? 61.263 -19.026 28.002 1.00 26.69 331 GLU C O 1
ATOM 9789 N N . ALA C 1 313 ? 60.129 -18.093 26.304 1.00 24.91 332 ALA C N 1
ATOM 9790 C CA . ALA C 1 313 ? 59.418 -19.331 26.000 1.00 24.85 332 ALA C CA 1
ATOM 9791 C C . ALA C 1 313 ? 60.380 -20.465 25.658 1.00 25.12 332 ALA C C 1
ATOM 9792 O O . ALA C 1 313 ? 60.146 -21.617 26.031 1.00 26.86 332 ALA C O 1
ATOM 9794 N N . GLN C 1 314 ? 61.456 -20.159 24.928 1.00 26.50 333 GLN C N 1
ATOM 9795 C CA . GLN C 1 314 ? 62.466 -21.166 24.608 1.00 25.34 333 GLN C CA 1
ATOM 9796 C C . GLN C 1 314 ? 63.059 -21.774 25.870 1.00 26.00 333 GLN C C 1
ATOM 9797 O O . GLN C 1 314 ? 63.203 -23.000 25.977 1.00 27.18 333 GLN C O 1
ATOM 9803 N N . ASP C 1 315 ? 63.432 -20.924 26.829 1.00 26.29 334 ASP C N 1
ATOM 9804 C CA . ASP C 1 315 ? 64.088 -21.406 28.046 1.00 29.25 334 ASP C CA 1
ATOM 9805 C C . ASP C 1 315 ? 63.135 -22.228 28.909 1.00 27.45 334 ASP C C 1
ATOM 9806 O O . ASP C 1 315 ? 63.512 -23.279 29.441 1.00 27.65 334 ASP C O 1
ATOM 9811 N N . ARG C 1 316 ? 61.892 -21.770 29.053 1.00 26.86 335 ARG C N 1
ATOM 9812 C CA . ARG C 1 316 ? 60.926 -22.525 29.846 1.00 27.07 335 ARG C CA 1
ATOM 9813 C C . ARG C 1 316 ? 60.657 -23.895 29.230 1.00 27.05 335 ARG C C 1
ATOM 9814 O O . ARG C 1 316 ? 60.562 -24.899 29.949 1.00 27.50 335 ARG C O 1
ATOM 9822 N N . ALA C 1 317 ? 60.531 -23.952 27.901 1.00 26.55 336 ALA C N 1
ATOM 9823 C CA . ALA C 1 317 ? 60.240 -25.218 27.244 1.00 27.33 336 ALA C CA 1
ATOM 9824 C C . ALA C 1 317 ? 61.432 -26.172 27.324 1.00 28.55 336 ALA C C 1
ATOM 9825 O O . ALA C 1 317 ? 61.254 -27.385 27.501 1.00 28.33 336 ALA C O 1
ATOM 9827 N N . PHE C 1 318 ? 62.654 -25.654 27.164 1.00 27.46 337 PHE C N 1
ATOM 9828 C CA . PHE C 1 318 ? 63.822 -26.520 27.285 1.00 29.73 337 PHE C CA 1
ATOM 9829 C C . PHE C 1 318 ? 63.857 -27.180 28.655 1.00 28.26 337 PHE C C 1
ATOM 9830 O O . PHE C 1 318 ? 64.081 -28.390 28.775 1.00 30.12 337 PHE C O 1
ATOM 9838 N N . LYS C 1 319 ? 63.631 -26.394 29.703 1.00 28.38 338 LYS C N 1
ATOM 9839 C CA . LYS C 1 319 ? 63.650 -26.944 31.046 1.00 31.51 338 LYS C CA 1
ATOM 9840 C C . LYS C 1 319 ? 62.449 -27.846 31.314 1.00 31.89 338 LYS C C 1
ATOM 9841 O O . LYS C 1 319 ? 62.551 -28.757 32.135 1.00 30.43 338 LYS C O 1
ATOM 9847 N N . ALA C 1 320 ? 61.347 -27.671 30.586 1.00 31.67 339 ALA C N 1
ATOM 9848 C CA . ALA C 1 320 ? 60.200 -28.560 30.734 1.00 30.64 339 ALA C CA 1
ATOM 9849 C C . ALA C 1 320 ? 60.342 -29.843 29.934 1.00 30.54 339 ALA C C 1
ATOM 9850 O O . ALA C 1 320 ? 59.595 -30.792 30.181 1.00 33.52 339 ALA C O 1
ATOM 9852 N N . GLY C 1 321 ? 61.270 -29.897 28.985 1.00 28.40 340 GLY C N 1
ATOM 9853 C CA . GLY C 1 321 ? 61.493 -31.109 28.224 1.00 30.09 340 GLY C CA 1
ATOM 9854 C C . GLY C 1 321 ? 60.509 -31.349 27.105 1.00 31.59 340 GLY C C 1
ATOM 9855 O O . GLY C 1 321 ? 60.364 -32.496 26.666 1.00 31.28 340 GLY C O 1
ATOM 9856 N N . LYS C 1 322 ? 59.824 -30.308 26.637 1.00 29.15 341 LYS C N 1
ATOM 9857 C CA . LYS C 1 322 ? 58.811 -30.431 25.598 1.00 29.80 341 LYS C CA 1
ATOM 9858 C C . LYS C 1 322 ? 58.666 -29.072 24.913 1.00 31.19 341 LYS C C 1
ATOM 9859 O O . LYS C 1 322 ? 59.071 -28.047 25.474 1.00 28.65 341 LYS C O 1
ATOM 9865 N N . PRO C 1 323 ? 58.113 -29.032 23.701 1.00 28.82 342 PRO C N 1
ATOM 9866 C CA . PRO C 1 323 ? 58.035 -27.761 22.977 1.00 28.93 342 PRO C CA 1
ATOM 9867 C C . PRO C 1 323 ? 57.022 -26.805 23.582 1.00 26.08 342 PRO C C 1
ATOM 9868 O O . PRO C 1 323 ? 56.055 -27.203 24.224 1.00 26.29 342 PRO C O 1
ATOM 9872 N N . ALA C 1 324 ? 57.241 -25.521 23.321 1.00 24.69 343 ALA C N 1
ATOM 9873 C CA . ALA C 1 324 ? 56.333 -24.481 23.787 1.00 28.41 343 ALA C CA 1
ATOM 9874 C C . ALA C 1 324 ? 55.125 -24.369 22.866 1.00 28.34 343 ALA C C 1
ATOM 9875 O O . ALA C 1 324 ? 55.254 -24.427 21.639 1.00 28.13 343 ALA C O 1
ATOM 9877 N N . TYR C 1 325 ? 53.941 -24.228 23.460 1.00 28.66 344 TYR C N 1
ATOM 9878 C CA . TYR C 1 325 ? 52.735 -23.873 22.704 1.00 26.37 344 TYR C CA 1
ATOM 9879 C C . TYR C 1 325 ? 52.348 -22.473 23.160 1.00 26.59 344 TYR C C 1
ATOM 9880 O O . TYR C 1 325 ? 51.783 -22.297 24.244 1.00 28.58 344 TYR C O 1
ATOM 9889 N N . ILE C 1 326 ? 52.703 -21.472 22.356 1.00 27.50 345 ILE C N 1
ATOM 9890 C CA . ILE C 1 326 ? 52.575 -20.074 22.753 1.00 23.77 345 ILE C CA 1
ATOM 9891 C C . ILE C 1 326 ? 51.205 -19.553 22.334 1.00 27.09 345 ILE C C 1
ATOM 9892 O O . ILE C 1 326 ? 50.857 -19.559 21.146 1.00 26.03 345 ILE C O 1
ATOM 9897 N N . HIS C 1 327 ? 50.466 -19.040 23.311 1.00 28.27 346 HIS C N 1
ATOM 9898 C CA . HIS C 1 327 ? 49.183 -18.369 23.109 1.00 28.46 346 HIS C CA 1
ATOM 9899 C C . HIS C 1 327 ? 49.448 -16.863 23.039 1.00 27.28 346 HIS C C 1
ATOM 9900 O O . HIS C 1 327 ? 49.677 -16.220 24.068 1.00 24.53 346 HIS C O 1
ATOM 9907 N N . VAL C 1 328 ? 49.418 -16.301 21.824 1.00 25.69 347 VAL C N 1
ATOM 9908 C CA . VAL C 1 328 ? 49.806 -14.910 21.576 1.00 25.97 347 VAL C CA 1
ATOM 9909 C C . VAL C 1 328 ? 48.549 -14.048 21.467 1.00 27.17 347 VAL C C 1
ATOM 9910 O O . VAL C 1 328 ? 47.661 -14.326 20.655 1.00 28.00 347 VAL C O 1
ATOM 9914 N N . VAL C 1 329 ? 48.473 -12.997 22.272 1.00 28.50 348 VAL C N 1
ATOM 9915 C CA . VAL C 1 329 ? 47.370 -12.052 22.201 1.00 27.63 348 VAL C CA 1
ATOM 9916 C C . VAL C 1 329 ? 47.886 -10.720 21.666 1.00 28.75 348 VAL C C 1
ATOM 9917 O O . VAL C 1 329 ? 49.077 -10.383 21.769 1.00 25.12 348 VAL C O 1
ATOM 9921 N N . GLY C 1 330 ? 46.954 -9.936 21.117 1.00 28.27 349 GLY C N 1
ATOM 9922 C CA . GLY C 1 330 ? 47.298 -8.682 20.478 1.00 28.42 349 GLY C CA 1
ATOM 9923 C C . GLY C 1 330 ? 47.562 -7.588 21.485 1.00 28.25 349 GLY C C 1
ATOM 9924 O O . GLY C 1 330 ? 46.698 -6.725 21.694 1.00 27.58 349 GLY C O 1
ATOM 9925 N N . ILE C 1 331 ? 48.732 -7.614 22.138 1.00 24.95 350 ILE C N 1
ATOM 9926 C CA . ILE C 1 331 ? 49.047 -6.557 23.094 1.00 25.70 350 ILE C CA 1
ATOM 9927 C C . ILE C 1 331 ? 48.996 -5.215 22.377 1.00 26.95 350 ILE C C 1
ATOM 9928 O O . ILE C 1 331 ? 49.543 -5.061 21.275 1.00 26.77 350 ILE C O 1
ATOM 9933 N N . GLY C 1 332 ? 48.326 -4.243 22.999 1.00 27.18 351 GLY C N 1
ATOM 9934 C CA . GLY C 1 332 ? 48.147 -2.931 22.418 1.00 28.98 351 GLY C CA 1
ATOM 9935 C C . GLY C 1 332 ? 47.080 -2.823 21.344 1.00 28.85 351 GLY C C 1
ATOM 9936 O O . GLY C 1 332 ? 46.820 -1.708 20.871 1.00 29.25 351 GLY C O 1
ATOM 9937 N N . LEU C 1 333 ? 46.440 -3.927 20.951 1.00 27.78 352 LEU C N 1
ATOM 9938 C CA . LEU C 1 333 ? 45.422 -3.902 19.904 1.00 30.24 352 LEU C CA 1
ATOM 9939 C C . LEU C 1 333 ? 43.992 -3.991 20.445 1.00 31.76 352 LEU C C 1
ATOM 9940 O O . LEU C 1 333 ? 43.048 -4.128 19.657 1.00 29.98 352 LEU C O 1
ATOM 9945 N N . GLY C 1 334 ? 43.806 -3.933 21.762 1.00 30.89 353 GLY C N 1
ATOM 9946 C CA . GLY C 1 334 ? 42.466 -3.894 22.325 1.00 32.04 353 GLY C CA 1
ATOM 9947 C C . GLY C 1 334 ? 42.033 -2.484 22.681 1.00 32.20 353 GLY C C 1
ATOM 9948 O O . GLY C 1 334 ? 41.921 -1.639 21.794 1.00 32.54 353 GLY C O 1
ATOM 9949 N N . VAL C 1 335 ? 41.828 -2.202 23.972 1.00 32.56 354 VAL C N 1
ATOM 9950 C CA . VAL C 1 335 ? 41.482 -0.851 24.395 1.00 31.65 354 VAL C CA 1
ATOM 9951 C C . VAL C 1 335 ? 42.570 0.155 24.032 1.00 33.66 354 VAL C C 1
ATOM 9952 O O . VAL C 1 335 ? 42.317 1.366 24.018 1.00 29.48 354 VAL C O 1
ATOM 9956 N N . TRP C 1 336 ? 43.781 -0.303 23.729 1.00 32.00 355 TRP C N 1
ATOM 9957 C CA . TRP C 1 336 ? 44.851 0.632 23.411 1.00 30.95 355 TRP C CA 1
ATOM 9958 C C . TRP C 1 336 ? 45.089 0.800 21.913 1.00 29.48 355 TRP C C 1
ATOM 9959 O O . TRP C 1 336 ? 46.020 1.516 21.531 1.00 29.83 355 TRP C O 1
ATOM 9970 N N . LYS C 1 337 ? 44.270 0.189 21.053 1.00 30.47 356 LYS C N 1
ATOM 9971 C CA . LYS C 1 337 ? 44.548 0.243 19.625 1.00 27.71 356 LYS C CA 1
ATOM 9972 C C . LYS C 1 337 ? 44.485 1.682 19.119 1.00 29.77 356 LYS C C 1
ATOM 9973 O O . LYS C 1 337 ? 43.619 2.465 19.516 1.00 28.41 356 LYS C O 1
ATOM 9979 N N . ALA C 1 338 ? 45.413 2.020 18.226 1.00 28.13 357 ALA C N 1
ATOM 9980 C CA . ALA C 1 338 ? 45.641 3.406 17.856 1.00 31.58 357 ALA C CA 1
ATOM 9981 C C . ALA C 1 338 ? 45.861 3.634 16.366 1.00 31.87 357 ALA C C 1
ATOM 9982 O O . ALA C 1 338 ? 45.875 4.796 15.948 1.00 32.02 357 ALA C O 1
ATOM 9984 N N . ALA C 1 339 ? 46.028 2.592 15.551 1.00 29.43 358 ALA C N 1
ATOM 9985 C CA . ALA C 1 339 ? 46.154 2.761 14.109 1.00 31.55 358 ALA C CA 1
ATOM 9986 C C . ALA C 1 339 ? 45.490 1.594 13.398 1.00 34.82 358 ALA C C 1
ATOM 9987 O O . ALA C 1 339 ? 45.425 0.475 13.924 1.00 32.39 358 ALA C O 1
ATOM 9989 N N . ARG C 1 340 ? 45.007 1.867 12.182 1.00 32.50 359 ARG C N 1
ATOM 9990 C CA . ARG C 1 340 ? 44.294 0.847 11.414 1.00 35.02 359 ARG C CA 1
ATOM 9991 C C . ARG C 1 340 ? 45.225 -0.265 10.953 1.00 31.29 359 ARG C C 1
ATOM 9992 O O . ARG C 1 340 ? 44.827 -1.431 10.924 1.00 29.88 359 ARG C O 1
ATOM 10000 N N . GLN C 1 341 ? 46.465 0.067 10.597 1.00 31.45 360 GLN C N 1
ATOM 10001 C CA . GLN C 1 341 ? 47.456 -0.929 10.203 1.00 29.75 360 GLN C CA 1
ATOM 10002 C C . GLN C 1 341 ? 48.260 -1.496 11.391 1.00 26.82 360 GLN C C 1
ATOM 10003 O O . GLN C 1 341 ? 49.244 -2.200 11.169 1.00 27.89 360 GLN C O 1
ATOM 10009 N N . GLN C 1 342 ? 47.882 -1.202 12.634 1.00 29.62 361 GLN C N 1
ATOM 10010 C CA . GLN C 1 342 ? 48.717 -1.625 13.762 1.00 27.31 361 GLN C CA 1
ATOM 10011 C C . GLN C 1 342 ? 48.811 -3.149 13.850 1.00 28.12 361 GLN C C 1
ATOM 10012 O O . GLN C 1 342 ? 49.896 -3.702 14.060 1.00 26.33 361 GLN C O 1
ATOM 10018 N N . GLU C 1 343 ? 47.682 -3.848 13.687 1.00 26.68 362 GLU C N 1
ATOM 10019 C CA . GLU C 1 343 ? 47.711 -5.308 13.769 1.00 28.07 362 GLU C CA 1
ATOM 10020 C C . GLU C 1 343 ? 48.608 -5.909 12.697 1.00 26.82 362 GLU C C 1
ATOM 10021 O O . GLU C 1 343 ? 49.287 -6.917 12.942 1.00 26.67 362 GLU C O 1
ATOM 10027 N N . ARG C 1 344 ? 48.640 -5.311 11.501 1.00 24.60 363 ARG C N 1
ATOM 10028 C CA . ARG C 1 344 ? 49.527 -5.848 10.468 1.00 25.34 363 ARG C CA 1
ATOM 10029 C C . ARG C 1 344 ? 50.991 -5.606 10.824 1.00 27.30 363 ARG C C 1
ATOM 10030 O O . ARG C 1 344 ? 51.846 -6.475 10.602 1.00 25.04 363 ARG C O 1
ATOM 10038 N N . THR C 1 345 ? 51.300 -4.425 11.371 1.00 25.58 364 THR C N 1
ATOM 10039 C CA . THR C 1 345 ? 52.645 -4.169 11.880 1.00 26.87 364 THR C CA 1
ATOM 10040 C C . THR C 1 345 ? 53.023 -5.175 12.970 1.00 24.78 364 THR C C 1
ATOM 10041 O O . THR C 1 345 ? 54.139 -5.701 12.980 1.00 24.52 364 THR C O 1
ATOM 10045 N N . PHE C 1 346 ? 52.104 -5.434 13.903 1.00 26.00 365 PHE C N 1
ATOM 10046 C CA . PHE C 1 346 ? 52.290 -6.477 14.917 1.00 25.54 365 PHE C CA 1
ATOM 10047 C C . PHE C 1 346 ? 52.778 -7.778 14.288 1.00 26.84 365 PHE C C 1
ATOM 10048 O O . PHE C 1 346 ? 53.830 -8.322 14.658 1.00 24.37 365 PHE C O 1
ATOM 10056 N N . LEU C 1 347 ? 52.047 -8.269 13.287 1.00 25.13 366 LEU C N 1
ATOM 10057 C CA . LEU C 1 347 ? 52.371 -9.579 12.733 1.00 25.87 366 LEU C CA 1
ATOM 10058 C C . LEU C 1 347 ? 53.641 -9.533 11.894 1.00 25.89 366 LEU C C 1
ATOM 10059 O O . LEU C 1 347 ? 54.454 -10.469 11.943 1.00 25.36 366 LEU C O 1
ATOM 10064 N N . GLU C 1 348 ? 53.851 -8.452 11.138 1.00 23.38 367 GLU C N 1
ATOM 10065 C CA . GLU C 1 348 ? 55.125 -8.291 10.437 1.00 24.93 367 GLU C CA 1
ATOM 10066 C C . GLU C 1 348 ? 56.303 -8.337 11.404 1.00 26.01 367 GLU C C 1
ATOM 10067 O O . GLU C 1 348 ? 57.338 -8.959 11.118 1.00 23.77 367 GLU C O 1
ATOM 10073 N N . SER C 1 349 ? 56.174 -7.653 12.543 1.00 24.40 368 SER C N 1
ATOM 10074 C CA . SER C 1 349 ? 57.269 -7.603 13.501 1.00 24.89 368 SER C CA 1
ATOM 10075 C C . SER C 1 349 ? 57.521 -8.987 14.089 1.00 23.44 368 SER C C 1
ATOM 10076 O O . SER C 1 349 ? 58.665 -9.401 14.261 1.00 22.76 368 SER C O 1
ATOM 10079 N N . PHE C 1 350 ? 56.470 -9.727 14.386 1.00 23.79 369 PHE C N 1
ATOM 10080 C CA . PHE C 1 350 ? 56.593 -11.084 14.957 1.00 23.84 369 PHE C CA 1
ATOM 10081 C C . PHE C 1 350 ? 57.227 -12.034 13.939 1.00 25.74 369 PHE C C 1
ATOM 10082 O O . PHE C 1 350 ? 58.132 -12.743 14.334 1.00 26.49 369 PHE C O 1
ATOM 10090 N N . GLU C 1 351 ? 56.761 -12.031 12.689 1.00 23.65 370 GLU C N 1
ATOM 10091 C CA . GLU C 1 351 ? 57.435 -12.908 11.737 1.00 26.12 370 GLU C CA 1
ATOM 10092 C C . GLU C 1 351 ? 58.926 -12.586 11.650 1.00 25.02 370 GLU C C 1
ATOM 10093 O O . GLU C 1 351 ? 59.769 -13.491 11.568 1.00 25.07 370 GLU C O 1
ATOM 10099 N N . GLY C 1 352 ? 59.276 -11.304 11.681 1.00 22.62 371 GLY C N 1
ATOM 10100 C CA . GLY C 1 352 ? 60.673 -10.948 11.527 1.00 25.25 371 GLY C CA 1
ATOM 10101 C C . GLY C 1 352 ? 61.537 -11.425 12.677 1.00 27.16 371 GLY C C 1
ATOM 10102 O O . GLY C 1 352 ? 62.700 -11.785 12.472 1.00 26.62 371 GLY C O 1
ATOM 10103 N N . ARG C 1 353 ? 60.993 -11.433 13.901 1.00 25.07 372 ARG C N 1
ATOM 10104 C CA . ARG C 1 353 ? 61.793 -11.886 15.040 1.00 25.28 372 ARG C CA 1
ATOM 10105 C C . ARG C 1 353 ? 61.919 -13.407 15.075 1.00 25.84 372 ARG C C 1
ATOM 10106 O O . ARG C 1 353 ? 62.967 -13.932 15.476 1.00 27.01 372 ARG C O 1
ATOM 10114 N N . LEU C 1 354 ? 60.868 -14.133 14.672 1.00 25.92 373 LEU C N 1
ATOM 10115 C CA . LEU C 1 354 ? 60.978 -15.585 14.523 1.00 24.48 373 LEU C CA 1
ATOM 10116 C C . LEU C 1 354 ? 62.125 -15.953 13.594 1.00 24.93 373 LEU C C 1
ATOM 10117 O O . LEU C 1 354 ? 62.939 -16.832 13.900 1.00 24.28 373 LEU C O 1
ATOM 10122 N N . ARG C 1 355 ? 62.198 -15.301 12.436 1.00 27.85 374 ARG C N 1
ATOM 10123 C CA . ARG C 1 355 ? 63.265 -15.631 11.499 1.00 28.18 374 ARG C CA 1
ATOM 10124 C C . ARG C 1 355 ? 64.616 -15.140 12.005 1.00 27.98 374 ARG C C 1
ATOM 10125 O O . ARG C 1 355 ? 65.630 -15.834 11.852 1.00 27.05 374 ARG C O 1
ATOM 10133 N N . ALA C 1 356 ? 64.654 -13.954 12.632 1.00 25.09 375 ALA C N 1
ATOM 10134 C CA . ALA C 1 356 ? 65.935 -13.440 13.106 1.00 27.76 375 ALA C CA 1
ATOM 10135 C C . ALA C 1 356 ? 66.520 -14.342 14.182 1.00 26.44 375 ALA C C 1
ATOM 10136 O O . ALA C 1 356 ? 67.711 -14.659 14.156 1.00 28.09 375 ALA C O 1
ATOM 10138 N N . LEU C 1 357 ? 65.693 -14.780 15.131 1.00 26.68 376 LEU C N 1
ATOM 10139 C CA . LEU C 1 357 ? 66.189 -15.625 16.210 1.00 24.93 376 LEU C CA 1
ATOM 10140 C C . LEU C 1 357 ? 66.580 -17.009 15.704 1.00 28.91 376 LEU C C 1
ATOM 10141 O O . LEU C 1 357 ? 67.459 -17.659 16.290 1.00 27.52 376 LEU C O 1
ATOM 10146 N N . GLY C 1 358 ? 65.909 -17.486 14.653 1.00 27.50 377 GLY C N 1
ATOM 10147 C CA . GLY C 1 358 ? 66.392 -18.634 13.895 1.00 28.19 377 GLY C CA 1
ATOM 10148 C C . GLY C 1 358 ? 66.565 -19.884 14.732 1.00 27.51 377 GLY C C 1
ATOM 10149 O O . GLY C 1 358 ? 65.683 -20.283 15.501 1.00 28.23 377 GLY C O 1
ATOM 10150 N N . GLU C 1 359 ? 67.730 -20.513 14.589 1.00 28.13 378 GLU C N 1
ATOM 10151 C CA . GLU C 1 359 ? 67.994 -21.775 15.265 1.00 28.17 378 GLU C CA 1
ATOM 10152 C C . GLU C 1 359 ? 67.989 -21.654 16.783 1.00 28.79 378 GLU C C 1
ATOM 10153 O O . GLU C 1 359 ? 68.030 -22.676 17.467 1.00 25.80 378 GLU C O 1
ATOM 10159 N N . ARG C 1 360 ? 67.911 -20.450 17.338 1.00 27.39 379 ARG C N 1
ATOM 10160 C CA . ARG C 1 360 ? 67.749 -20.371 18.781 1.00 28.47 379 ARG C CA 1
ATOM 10161 C C . ARG C 1 360 ? 66.407 -20.919 19.258 1.00 26.10 379 ARG C C 1
ATOM 10162 O O . ARG C 1 360 ? 66.289 -21.266 20.439 1.00 28.39 379 ARG C O 1
ATOM 10170 N N . LEU C 1 361 ? 65.407 -21.015 18.381 1.00 24.10 380 LEU C N 1
ATOM 10171 C CA . LEU C 1 361 ? 64.036 -21.346 18.780 1.00 26.91 380 LEU C CA 1
ATOM 10172 C C . LEU C 1 361 ? 63.711 -22.827 18.602 1.00 26.53 380 LEU C C 1
ATOM 10173 O O . LEU C 1 361 ? 62.597 -23.189 18.218 1.00 25.17 380 LEU C O 1
ATOM 10178 N N . SER C 1 362 ? 64.654 -23.699 18.945 1.00 25.72 381 SER C N 1
ATOM 10179 C CA . SER C 1 362 ? 64.510 -25.136 18.742 1.00 29.22 381 SER C CA 1
ATOM 10180 C C . SER C 1 362 ? 63.427 -25.780 19.608 1.00 29.35 381 SER C C 1
ATOM 10181 O O . SER C 1 362 ? 62.984 -26.891 19.292 1.00 27.51 381 SER C O 1
ATOM 10184 N N . HIS C 1 363 ? 63.017 -25.148 20.712 1.00 27.13 382 HIS C N 1
ATOM 10185 C CA . HIS C 1 363 ? 62.005 -25.751 21.568 1.00 27.89 382 HIS C CA 1
ATOM 10186 C C . HIS C 1 363 ? 60.688 -24.986 21.538 1.00 26.02 382 HIS C C 1
ATOM 10187 O O . HIS C 1 363 ? 59.877 -25.100 22.467 1.00 25.26 382 HIS C O 1
ATOM 10194 N N . ILE C 1 364 ? 60.460 -24.221 20.480 1.00 26.08 383 ILE C N 1
ATOM 10195 C CA . ILE C 1 364 ? 59.162 -23.616 20.223 1.00 26.53 383 ILE C CA 1
ATOM 10196 C C . ILE C 1 364 ? 58.408 -24.551 19.288 1.00 27.11 383 ILE C C 1
ATOM 10197 O O . ILE C 1 364 ? 58.845 -24.809 18.162 1.00 26.72 383 ILE C O 1
ATOM 10202 N N . GLY C 1 365 ? 57.283 -25.073 19.759 1.00 25.82 384 GLY C N 1
ATOM 10203 C CA . GLY C 1 365 ? 56.524 -25.994 18.939 1.00 27.41 384 GLY C CA 1
ATOM 10204 C C . GLY C 1 365 ? 55.552 -25.273 18.034 1.00 26.44 384 GLY C C 1
ATOM 10205 O O . GLY C 1 365 ? 55.561 -25.473 16.811 1.00 25.97 384 GLY C O 1
ATOM 10206 N N . VAL C 1 366 ? 54.729 -24.426 18.644 1.00 24.13 385 VAL C N 1
ATOM 10207 C CA . VAL C 1 366 ? 53.594 -23.765 18.002 1.00 25.90 385 VAL C CA 1
ATOM 10208 C C . VAL C 1 366 ? 53.524 -22.322 18.484 1.00 26.64 385 VAL C C 1
ATOM 10209 O O . VAL C 1 366 ? 53.709 -22.048 19.674 1.00 25.38 385 VAL C O 1
ATOM 10213 N N . VAL C 1 367 ? 53.223 -21.400 17.569 1.00 26.13 386 VAL C N 1
ATOM 10214 C CA . VAL C 1 367 ? 52.839 -20.029 17.908 1.00 26.25 386 VAL C CA 1
ATOM 10215 C C . VAL C 1 367 ? 51.388 -19.821 17.465 1.00 24.14 386 VAL C C 1
ATOM 10216 O O . VAL C 1 367 ? 51.080 -19.875 16.270 1.00 26.05 386 VAL C O 1
ATOM 10220 N N . HIS C 1 368 ? 50.497 -19.597 18.426 1.00 27.16 387 HIS C N 1
ATOM 10221 C CA . HIS C 1 368 ? 49.060 -19.539 18.182 1.00 28.45 387 HIS C CA 1
ATOM 10222 C C . HIS C 1 368 ? 48.596 -18.107 18.404 1.00 24.43 387 HIS C C 1
ATOM 10223 O O . HIS C 1 368 ? 48.482 -17.661 19.549 1.00 26.43 387 HIS C O 1
ATOM 10230 N N . PHE C 1 369 ? 48.328 -17.406 17.309 1.00 26.21 388 PHE C N 1
ATOM 10231 C CA . PHE C 1 369 ? 47.759 -16.063 17.345 1.00 27.50 388 PHE C CA 1
ATOM 10232 C C . PHE C 1 369 ? 46.259 -16.151 17.586 1.00 26.90 388 PHE C C 1
ATOM 10233 O O . PHE C 1 369 ? 45.519 -16.671 16.743 1.00 30.51 388 PHE C O 1
ATOM 10241 N N . SER C 1 370 ? 45.804 -15.619 18.708 1.00 27.75 389 SER C N 1
ATOM 10242 C CA . SER C 1 370 ? 44.422 -15.779 19.150 1.00 31.49 389 SER C CA 1
ATOM 10243 C C . SER C 1 370 ? 43.734 -14.420 19.200 1.00 30.96 389 SER C C 1
ATOM 10244 O O . SER C 1 370 ? 44.221 -13.505 19.868 1.00 28.44 389 SER C O 1
ATOM 10247 N N . TRP C 1 371 ? 42.579 -14.321 18.531 1.00 30.31 390 TRP C N 1
ATOM 10248 C CA . TRP C 1 371 ? 41.781 -13.101 18.403 1.00 32.66 390 TRP C CA 1
ATOM 10249 C C . TRP C 1 371 ? 42.526 -12.055 17.581 1.00 29.58 390 TRP C C 1
ATOM 10250 O O . TRP C 1 371 ? 42.886 -10.986 18.082 1.00 32.63 390 TRP C O 1
ATOM 10261 N N . PHE C 1 372 ? 42.786 -12.381 16.331 1.00 29.66 391 PHE C N 1
ATOM 10262 C CA . PHE C 1 372 ? 43.384 -11.468 15.369 1.00 30.39 391 PHE C CA 1
ATOM 10263 C C . PHE C 1 372 ? 42.398 -11.303 14.224 1.00 35.45 391 PHE C C 1
ATOM 10264 O O . PHE C 1 372 ? 41.693 -12.256 13.869 1.00 34.90 391 PHE C O 1
ATOM 10272 N N . HIS C 1 373 ? 42.320 -10.077 13.684 1.00 33.51 392 HIS C N 1
ATOM 10273 C CA . HIS C 1 373 ? 41.401 -9.784 12.588 1.00 35.20 392 HIS C CA 1
ATOM 10274 C C . HIS C 1 373 ? 41.969 -10.238 11.250 1.00 31.78 392 HIS C C 1
ATOM 10275 O O . HIS C 1 373 ? 41.229 -10.746 10.404 1.00 33.63 392 HIS C O 1
ATOM 10282 N N . LEU C 1 374 ? 43.275 -10.093 11.046 1.00 32.44 393 LEU C N 1
ATOM 10283 C CA . LEU C 1 374 ? 43.907 -10.553 9.819 1.00 29.38 393 LEU C CA 1
ATOM 10284 C C . LEU C 1 374 ? 44.185 -12.046 9.885 1.00 33.56 393 LEU C C 1
ATOM 10285 O O . LEU C 1 374 ? 44.756 -12.538 10.867 1.00 29.99 393 LEU C O 1
ATOM 10290 N N . ALA C 1 375 ? 43.819 -12.761 8.816 1.00 31.75 394 ALA C N 1
ATOM 10291 C CA . ALA C 1 375 ? 44.062 -14.194 8.777 1.00 31.85 394 ALA C CA 1
ATOM 10292 C C . ALA C 1 375 ? 45.475 -14.512 8.340 1.00 30.82 394 ALA C C 1
ATOM 10293 O O . ALA C 1 375 ? 46.003 -15.563 8.713 1.00 30.02 394 ALA C O 1
ATOM 10295 N N . CYS C 1 376 ? 46.104 -13.630 7.568 1.00 26.65 395 CYS C N 1
ATOM 10296 C CA . CYS C 1 376 ? 47.395 -13.955 6.973 1.00 29.48 395 CYS C CA 1
ATOM 10297 C C . CYS C 1 376 ? 48.200 -12.690 6.717 1.00 32.54 395 CYS C C 1
ATOM 10298 O O . CYS C 1 376 ? 47.754 -11.806 5.981 1.00 33.18 395 CYS C O 1
ATOM 10301 N N . VAL C 1 377 ? 49.393 -12.615 7.300 1.00 29.19 396 VAL C N 1
ATOM 10302 C CA . VAL C 1 377 ? 50.336 -11.543 7.016 1.00 30.15 396 VAL C CA 1
ATOM 10303 C C . VAL C 1 377 ? 51.668 -12.201 6.710 1.00 31.00 396 VAL C C 1
ATOM 10304 O O . VAL C 1 377 ? 52.200 -12.936 7.551 1.00 29.21 396 VAL C O 1
ATOM 10308 N N . GLY C 1 378 ? 52.198 -11.954 5.512 1.00 28.38 397 GLY C N 1
ATOM 10309 C CA . GLY C 1 378 ? 53.468 -12.560 5.147 1.00 28.04 397 GLY C CA 1
ATOM 10310 C C . GLY C 1 378 ? 53.326 -14.069 5.089 1.00 31.71 397 GLY C C 1
ATOM 10311 O O . GLY C 1 378 ? 52.394 -14.600 4.476 1.00 31.87 397 GLY C O 1
ATOM 10312 N N . SER C 1 379 ? 54.253 -14.782 5.732 1.00 28.56 398 SER C N 1
ATOM 10313 C CA . SER C 1 379 ? 54.146 -16.227 5.888 1.00 28.48 398 SER C CA 1
ATOM 10314 C C . SER C 1 379 ? 53.316 -16.658 7.098 1.00 29.49 398 SER C C 1
ATOM 10315 O O . SER C 1 379 ? 53.186 -17.859 7.331 1.00 29.71 398 SER C O 1
ATOM 10318 N N . LEU C 1 380 ? 52.751 -15.731 7.869 1.00 28.47 399 LEU C N 1
ATOM 10319 C CA . LEU C 1 380 ? 52.060 -16.083 9.109 1.00 29.63 399 LEU C CA 1
ATOM 10320 C C . LEU C 1 380 ? 50.579 -16.305 8.810 1.00 29.90 399 LEU C C 1
ATOM 10321 O O . LEU C 1 380 ? 49.795 -15.357 8.730 1.00 27.20 399 LEU C O 1
ATOM 10326 N N . HIS C 1 381 ? 50.198 -17.567 8.641 1.00 29.05 400 HIS C N 1
ATOM 10327 C CA . HIS C 1 381 ? 48.801 -17.924 8.452 1.00 30.67 400 HIS C CA 1
ATOM 10328 C C . HIS C 1 381 ? 48.589 -19.293 9.073 1.00 30.78 400 HIS C C 1
ATOM 10329 O O . HIS C 1 381 ? 49.538 -20.065 9.228 1.00 30.54 400 HIS C O 1
ATOM 10336 N N . ASP C 1 382 ? 47.347 -19.574 9.458 1.00 31.20 401 ASP C N 1
ATOM 10337 C CA . ASP C 1 382 ? 47.046 -20.829 10.140 1.00 30.75 401 ASP C CA 1
ATOM 10338 C C . ASP C 1 382 ? 47.552 -22.022 9.343 1.00 31.00 401 ASP C C 1
ATOM 10339 O O . ASP C 1 382 ? 47.295 -22.138 8.143 1.00 33.44 401 ASP C O 1
ATOM 10344 N N . GLY C 1 383 ? 48.307 -22.899 10.020 1.00 34.56 402 GLY C N 1
ATOM 10345 C CA . GLY C 1 383 ? 48.867 -24.087 9.416 1.00 30.19 402 GLY C CA 1
ATOM 10346 C C . GLY C 1 383 ? 50.252 -23.928 8.824 1.00 32.30 402 GLY C C 1
ATOM 10347 O O . GLY C 1 383 ? 50.881 -24.940 8.470 1.00 34.49 402 GLY C O 1
ATOM 10348 N N . ALA C 1 384 ? 50.755 -22.703 8.698 1.00 30.67 403 ALA C N 1
ATOM 10349 C CA . ALA C 1 384 ? 52.097 -22.518 8.166 1.00 30.45 403 ALA C CA 1
ATOM 10350 C C . ALA C 1 384 ? 53.144 -23.110 9.111 1.00 31.50 403 ALA C C 1
ATOM 10351 O O . ALA C 1 384 ? 52.914 -23.296 10.310 1.00 29.12 403 ALA C O 1
ATOM 10353 N N . ILE C 1 385 ? 54.318 -23.379 8.553 1.00 29.99 404 ILE C N 1
ATOM 10354 C CA . ILE C 1 385 ? 55.479 -23.829 9.313 1.00 31.52 404 ILE C CA 1
ATOM 10355 C C . ILE C 1 385 ? 56.649 -22.947 8.914 1.00 31.65 404 ILE C C 1
ATOM 10356 O O . ILE C 1 385 ? 57.012 -22.891 7.730 1.00 32.72 404 ILE C O 1
ATOM 10361 N N . ILE C 1 386 ? 57.240 -22.240 9.880 1.00 30.61 405 ILE C N 1
ATOM 10362 C CA . ILE C 1 386 ? 58.444 -21.467 9.675 1.00 29.20 405 ILE C CA 1
ATOM 10363 C C . ILE C 1 386 ? 59.635 -22.381 9.882 1.00 31.97 405 ILE C C 1
ATOM 10364 O O . ILE C 1 386 ? 59.887 -22.804 11.036 1.00 32.02 405 ILE C O 1
ATOM 10369 N N . PRO C 1 387 ? 60.409 -22.722 8.851 1.00 32.79 406 PRO C N 1
ATOM 10370 C CA . PRO C 1 387 ? 61.533 -23.646 9.024 1.00 31.09 406 PRO C CA 1
ATOM 10371 C C . PRO C 1 387 ? 62.575 -23.082 9.986 1.00 33.23 406 PRO C C 1
ATOM 10372 O O . PRO C 1 387 ? 62.825 -21.876 10.024 1.00 31.05 406 PRO C O 1
ATOM 10376 N N . VAL C 1 388 ? 63.163 -23.968 10.790 1.00 33.07 407 VAL C N 1
ATOM 10377 C CA . VAL C 1 388 ? 64.161 -23.590 11.789 1.00 33.38 407 VAL C CA 1
ATOM 10378 C C . VAL C 1 388 ? 65.299 -24.596 11.702 1.00 35.91 407 VAL C C 1
ATOM 10379 O O . VAL C 1 388 ? 65.072 -25.805 11.834 1.00 35.12 407 VAL C O 1
ATOM 10383 N N . ASP C 1 389 ? 66.518 -24.101 11.499 1.00 35.14 408 ASP C N 1
ATOM 10384 C CA . ASP C 1 389 ? 67.696 -24.959 11.446 1.00 35.49 408 ASP C CA 1
ATOM 10385 C C . ASP C 1 389 ? 67.910 -25.691 12.771 1.00 36.97 408 ASP C C 1
ATOM 10386 O O . ASP C 1 389 ? 67.898 -25.075 13.838 1.00 33.29 408 ASP C O 1
ATOM 10391 N N . LYS C 1 390 ? 68.131 -27.005 12.694 1.00 33.59 409 LYS C N 1
ATOM 10392 C CA . LYS C 1 390 ? 68.420 -27.894 13.824 1.00 38.10 409 LYS C CA 1
ATOM 10393 C C . LYS C 1 390 ? 67.230 -28.064 14.763 1.00 36.41 409 LYS C C 1
ATOM 10394 O O . LYS C 1 390 ? 67.362 -28.718 15.812 1.00 37.05 409 LYS C O 1
ATOM 10396 N N . HIS C 1 391 ? 66.073 -27.513 14.412 1.00 32.99 410 HIS C N 1
ATOM 10397 C CA . HIS C 1 391 ? 64.847 -27.771 15.158 1.00 31.52 410 HIS C CA 1
ATOM 10398 C C . HIS C 1 391 ? 64.477 -29.249 15.030 1.00 34.37 410 HIS C C 1
ATOM 10399 O O . HIS C 1 391 ? 64.371 -29.763 13.911 1.00 32.19 410 HIS C O 1
ATOM 10406 N N . PRO C 1 392 ? 64.283 -29.965 16.142 1.00 34.27 411 PRO C N 1
ATOM 10407 C CA . PRO C 1 392 ? 63.927 -31.396 16.048 1.00 32.12 411 PRO C CA 1
ATOM 10408 C C . PRO C 1 392 ? 62.639 -31.661 15.278 1.00 32.33 411 PRO C C 1
ATOM 10409 O O . PRO C 1 392 ? 62.389 -32.804 14.899 1.00 31.44 411 PRO C O 1
ATOM 10413 N N . GLN C 1 393 ? 61.798 -30.657 15.055 1.00 32.91 412 GLN C N 1
ATOM 10414 C CA . GLN C 1 393 ? 60.590 -30.844 14.266 1.00 32.38 412 GLN C CA 1
ATOM 10415 C C . GLN C 1 393 ? 60.675 -30.134 12.916 1.00 33.49 412 GLN C C 1
ATOM 10416 O O . GLN C 1 393 ? 59.669 -30.034 12.203 1.00 33.84 412 GLN C O 1
ATOM 10422 N N . GLY C 1 394 ? 61.862 -29.664 12.530 1.00 32.12 413 GLY C N 1
ATOM 10423 C CA . GLY C 1 394 ? 62.039 -28.954 11.285 1.00 29.38 413 GLY C CA 1
ATOM 10424 C C . GLY C 1 394 ? 61.618 -27.504 11.309 1.00 31.75 413 GLY C C 1
ATOM 10425 O O . GLY C 1 394 ? 62.056 -26.730 10.456 1.00 35.28 413 GLY C O 1
ATOM 10426 N N . GLY C 1 395 ? 60.792 -27.096 12.259 1.00 32.37 414 GLY C N 1
ATOM 10427 C CA . GLY C 1 395 ? 60.398 -25.706 12.331 1.00 32.46 414 GLY C CA 1
ATOM 10428 C C . GLY C 1 395 ? 59.248 -25.523 13.296 1.00 29.48 414 GLY C C 1
ATOM 10429 O O . GLY C 1 395 ? 58.887 -26.431 14.048 1.00 29.69 414 GLY C O 1
ATOM 10430 N N . ILE C 1 396 ? 58.676 -24.325 13.237 1.00 30.04 415 ILE C N 1
ATOM 10431 C CA . ILE C 1 396 ? 57.671 -23.850 14.179 1.00 27.67 415 ILE C CA 1
ATOM 10432 C C . ILE C 1 396 ? 56.331 -23.779 13.453 1.00 30.09 415 ILE C C 1
ATOM 10433 O O . ILE C 1 396 ? 56.237 -23.173 12.378 1.00 29.42 415 ILE C O 1
ATOM 10438 N N . ARG C 1 397 ? 55.299 -24.377 14.043 1.00 26.84 416 ARG C N 1
ATOM 10439 C CA . ARG C 1 397 ? 53.952 -24.334 13.482 1.00 27.34 416 ARG C CA 1
ATOM 10440 C C . ARG C 1 397 ? 53.219 -23.054 13.896 1.00 29.26 416 ARG C C 1
ATOM 10441 O O . ARG C 1 397 ? 53.291 -22.625 15.054 1.00 27.77 416 ARG C O 1
ATOM 10449 N N . ILE C 1 398 ? 52.496 -22.456 12.945 1.00 25.95 417 ILE C N 1
ATOM 10450 C CA . ILE C 1 398 ? 51.737 -21.227 13.158 1.00 26.57 417 ILE C CA 1
ATOM 10451 C C . ILE C 1 398 ? 50.251 -21.564 13.167 1.00 27.72 417 ILE C C 1
ATOM 10452 O O . ILE C 1 398 ? 49.766 -22.299 12.296 1.00 28.26 417 ILE C O 1
ATOM 10457 N N . ARG C 1 399 ? 49.529 -21.031 14.145 1.00 28.28 418 ARG C N 1
ATOM 10458 C CA . ARG C 1 399 ? 48.077 -21.080 14.136 1.00 28.63 418 ARG C CA 1
ATOM 10459 C C . ARG C 1 399 ? 47.528 -19.667 14.292 1.00 30.10 418 ARG C C 1
ATOM 10460 O O . ARG C 1 399 ? 48.182 -18.785 14.857 1.00 28.31 418 ARG C O 1
ATOM 10468 N N . ASN C 1 400 ? 46.328 -19.453 13.753 1.00 31.43 419 ASN C N 1
ATOM 10469 C CA . ASN C 1 400 ? 45.630 -18.169 13.853 1.00 30.59 419 ASN C CA 1
ATOM 10470 C C . ASN C 1 400 ? 44.147 -18.492 13.998 1.00 29.26 419 ASN C C 1
ATOM 10471 O O . ASN C 1 400 ? 43.479 -18.789 13.004 1.00 33.17 419 ASN C O 1
ATOM 10476 N N . SER C 1 401 ? 43.652 -18.461 15.233 1.00 30.24 420 SER C N 1
ATOM 10477 C CA . SER C 1 401 ? 42.261 -18.733 15.558 1.00 27.70 420 SER C CA 1
ATOM 10478 C C . SER C 1 401 ? 42.039 -18.358 17.009 1.00 33.89 420 SER C C 1
ATOM 10479 O O . SER C 1 401 ? 42.979 -18.364 17.811 1.00 33.10 420 SER C O 1
ATOM 10482 N N . VAL C 1 402 ? 40.787 -18.043 17.338 1.00 30.89 421 VAL C N 1
ATOM 10483 C CA . VAL C 1 402 ? 40.421 -17.762 18.718 1.00 33.34 421 VAL C CA 1
ATOM 10484 C C . VAL C 1 402 ? 40.456 -19.052 19.519 1.00 33.71 421 VAL C C 1
ATOM 10485 O O . VAL C 1 402 ? 40.008 -20.113 19.060 1.00 34.88 421 VAL C O 1
ATOM 10489 N N . ARG C 1 403 ? 41.015 -18.970 20.718 1.00 34.56 422 ARG C N 1
ATOM 10490 C CA . ARG C 1 403 ? 41.029 -20.097 21.622 1.00 32.05 422 ARG C CA 1
ATOM 10491 C C . ARG C 1 403 ? 41.036 -19.535 23.020 1.00 35.65 422 ARG C C 1
ATOM 10492 O O . ARG C 1 403 ? 41.431 -18.388 23.240 1.00 35.41 422 ARG C O 1
ATOM 10500 N N . ASN C 1 404 ? 40.557 -20.342 23.957 1.00 36.32 423 ASN C N 1
ATOM 10501 C CA . ASN C 1 404 ? 40.788 -20.020 25.345 1.00 38.38 423 ASN C CA 1
ATOM 10502 C C . ASN C 1 404 ? 42.231 -20.358 25.698 1.00 37.49 423 ASN C C 1
ATOM 10503 O O . ASN C 1 404 ? 42.717 -21.416 25.311 1.00 38.75 423 ASN C O 1
ATOM 10508 N N . PRO C 1 405 ? 42.935 -19.485 26.425 1.00 37.98 424 PRO C N 1
ATOM 10509 C CA . PRO C 1 405 ? 44.352 -19.774 26.722 1.00 35.94 424 PRO C CA 1
ATOM 10510 C C . PRO C 1 405 ? 44.571 -21.096 27.451 1.00 35.43 424 PRO C C 1
ATOM 10511 O O . PRO C 1 405 ? 45.521 -21.824 27.133 1.00 35.65 424 PRO C O 1
ATOM 10515 N N . GLY C 1 406 ? 43.726 -21.427 28.425 1.00 36.26 425 GLY C N 1
ATOM 10516 C CA . GLY C 1 406 ? 43.857 -22.669 29.168 1.00 36.73 425 GLY C CA 1
ATOM 10517 C C . GLY C 1 406 ? 43.309 -23.913 28.492 1.00 37.65 425 GLY C C 1
ATOM 10518 O O . GLY C 1 406 ? 43.321 -24.987 29.096 1.00 38.42 425 GLY C O 1
ATOM 10519 N N . ASP C 1 407 ? 42.833 -23.810 27.256 1.00 36.23 426 ASP C N 1
ATOM 10520 C CA . ASP C 1 407 ? 42.217 -24.949 26.601 1.00 37.06 426 ASP C CA 1
ATOM 10521 C C . ASP C 1 407 ? 43.176 -26.135 26.593 1.00 41.85 426 ASP C C 1
ATOM 10522 O O . ASP C 1 407 ? 44.388 -25.973 26.429 1.00 39.09 426 ASP C O 1
ATOM 10527 N N . LYS C 1 408 ? 42.625 -27.333 26.770 1.00 41.02 427 LYS C N 1
ATOM 10528 C CA . LYS C 1 408 ? 43.430 -28.549 26.727 1.00 39.29 427 LYS C CA 1
ATOM 10529 C C . LYS C 1 408 ? 44.117 -28.698 25.372 1.00 36.81 427 LYS C C 1
ATOM 10530 O O . LYS C 1 408 ? 43.475 -28.580 24.321 1.00 38.57 427 LYS C O 1
ATOM 10536 N N . LEU C 1 409 ? 45.432 -28.951 25.397 1.00 40.45 428 LEU C N 1
ATOM 10537 C CA . LEU C 1 409 ? 46.222 -29.156 24.181 1.00 38.54 428 LEU C CA 1
ATOM 10538 C C . LEU C 1 409 ? 46.168 -30.608 23.734 1.00 37.85 428 LEU C C 1
ATOM 10539 O O . LEU C 1 409 ? 46.162 -31.531 24.553 1.00 40.35 428 LEU C O 1
ATOM 10544 N N . THR C 1 410 ? 46.184 -30.810 22.424 1.00 38.00 429 THR C N 1
ATOM 10545 C CA . THR C 1 410 ? 46.202 -32.159 21.895 1.00 38.21 429 THR C CA 1
ATOM 10546 C C . THR C 1 410 ? 47.611 -32.696 21.697 1.00 45.06 429 THR C C 1
ATOM 10547 O O . THR C 1 410 ? 47.756 -33.883 21.387 1.00 47.18 429 THR C O 1
ATOM 10551 N N . GLU C 1 411 ? 48.646 -31.865 21.865 1.00 43.98 430 GLU C N 1
ATOM 10552 C CA . GLU C 1 411 ? 50.040 -32.295 21.768 1.00 44.53 430 GLU C CA 1
ATOM 10553 C C . GLU C 1 411 ? 50.737 -32.108 23.112 1.00 41.37 430 GLU C C 1
ATOM 10554 O O . GLU C 1 411 ? 50.351 -31.247 23.904 1.00 35.44 430 GLU C O 1
ATOM 10556 N N . ASP C 1 412 ? 51.771 -32.918 23.375 1.00 42.40 431 ASP C N 1
ATOM 10557 C CA . ASP C 1 412 ? 52.476 -32.845 24.665 1.00 41.12 431 ASP C CA 1
ATOM 10558 C C . ASP C 1 412 ? 53.436 -31.668 24.602 1.00 39.30 431 ASP C C 1
ATOM 10559 O O . ASP C 1 412 ? 54.611 -31.804 24.260 1.00 33.38 431 ASP C O 1
ATOM 10564 N N . MET C 1 413 ? 52.907 -30.493 24.938 1.00 37.99 432 MET C N 1
ATOM 10565 C CA . MET C 1 413 ? 53.629 -29.238 24.839 1.00 34.03 432 MET C CA 1
ATOM 10566 C C . MET C 1 413 ? 53.374 -28.428 26.104 1.00 33.23 432 MET C C 1
ATOM 10567 O O . MET C 1 413 ? 52.393 -28.649 26.818 1.00 31.00 432 MET C O 1
ATOM 10572 N N . LEU C 1 414 ? 54.289 -27.503 26.388 1.00 31.80 433 LEU C N 1
ATOM 10573 C CA . LEU C 1 414 ? 54.106 -26.590 27.500 1.00 32.31 433 LEU C CA 1
ATOM 10574 C C . LEU C 1 414 ? 53.256 -25.413 27.042 1.00 30.80 433 LEU C C 1
ATOM 10575 O O . LEU C 1 414 ? 53.653 -24.699 26.105 1.00 30.11 433 LEU C O 1
ATOM 10580 N N . PRO C 1 415 ? 52.097 -25.174 27.651 1.00 32.53 434 PRO C N 1
ATOM 10581 C CA . PRO C 1 415 ? 51.366 -23.941 27.335 1.00 32.77 434 PRO C CA 1
ATOM 10582 C C . PRO C 1 415 ? 52.140 -22.740 27.850 1.00 26.12 434 PRO C C 1
ATOM 10583 O O . PRO C 1 415 ? 52.544 -22.702 29.001 1.00 28.90 434 PRO C O 1
ATOM 10587 N N . VAL C 1 416 ? 52.391 -21.784 26.966 1.00 26.61 435 VAL C N 1
ATOM 10588 C CA . VAL C 1 416 ? 52.995 -20.506 27.324 1.00 27.06 435 VAL C CA 1
ATOM 10589 C C . VAL C 1 416 ? 51.968 -19.445 26.954 1.00 24.63 435 VAL C C 1
ATOM 10590 O O . VAL C 1 416 ? 51.764 -19.148 25.771 1.00 25.49 435 VAL C O 1
ATOM 10594 N N . VAL C 1 417 ? 51.319 -18.885 27.965 1.00 27.85 436 VAL C N 1
ATOM 10595 C CA . VAL C 1 417 ? 50.160 -18.015 27.792 1.00 27.18 436 VAL C CA 1
ATOM 10596 C C . VAL C 1 417 ? 50.594 -16.577 28.037 1.00 25.53 436 VAL C C 1
ATOM 10597 O O . VAL C 1 417 ? 51.128 -16.257 29.105 1.00 29.42 436 VAL C O 1
ATOM 10601 N N . THR C 1 418 ? 50.359 -15.711 27.052 1.00 28.90 437 THR C N 1
ATOM 10602 C CA . THR C 1 418 ? 50.574 -14.277 27.195 1.00 28.66 437 THR C CA 1
ATOM 10603 C C . THR C 1 418 ? 49.269 -13.601 27.590 1.00 28.05 437 THR C C 1
ATOM 10604 O O . THR C 1 418 ? 48.185 -14.076 27.252 1.00 30.06 437 THR C O 1
ATOM 10608 N N . TYR C 1 419 ? 49.380 -12.474 28.289 1.00 27.18 438 TYR C N 1
ATOM 10609 C CA . TYR C 1 419 ? 48.232 -11.613 28.545 1.00 29.71 438 TYR C CA 1
ATOM 10610 C C . TYR C 1 419 ? 48.661 -10.153 28.444 1.00 31.72 438 TYR C C 1
ATOM 10611 O O . TYR C 1 419 ? 49.825 -9.814 28.683 1.00 30.15 438 TYR C O 1
ATOM 10620 N N . ALA C 1 420 ? 47.709 -9.287 28.076 1.00 29.52 439 ALA C N 1
ATOM 10621 C CA . ALA C 1 420 ? 47.983 -7.861 27.887 1.00 28.29 439 ALA C CA 1
ATOM 10622 C C . ALA C 1 420 ? 47.944 -7.147 29.235 1.00 29.57 439 ALA C C 1
ATOM 10623 O O . ALA C 1 420 ? 46.880 -7.022 29.852 1.00 30.91 439 ALA C O 1
ATOM 10625 N N . TRP C 1 421 ? 49.100 -6.660 29.685 1.00 28.96 440 TRP C N 1
ATOM 10626 C CA . TRP C 1 421 ? 49.312 -6.100 31.005 1.00 31.56 440 TRP C CA 1
ATOM 10627 C C . TRP C 1 421 ? 49.445 -4.573 30.894 1.00 30.90 440 TRP C C 1
ATOM 10628 O O . TRP C 1 421 ? 49.070 -3.974 29.873 1.00 29.44 440 TRP C O 1
ATOM 10639 N N . ASP C 1 422 ? 49.979 -3.951 31.938 1.00 27.67 441 ASP C N 1
ATOM 10640 C CA . ASP C 1 422 ? 50.048 -2.501 32.050 1.00 29.97 441 ASP C CA 1
ATOM 10641 C C . ASP C 1 422 ? 51.308 -2.122 32.809 1.00 30.34 441 ASP C C 1
ATOM 10642 O O . ASP C 1 422 ? 51.636 -2.752 33.812 1.00 30.44 441 ASP C O 1
ATOM 10647 N N . GLY C 1 423 ? 51.974 -1.059 32.367 1.00 29.79 442 GLY C N 1
ATOM 10648 C CA . GLY C 1 423 ? 53.219 -0.665 32.994 1.00 27.26 442 GLY C CA 1
ATOM 10649 C C . GLY C 1 423 ? 53.092 -0.042 34.380 1.00 30.21 442 GLY C C 1
ATOM 10650 O O . GLY C 1 423 ? 54.120 0.145 35.032 1.00 29.46 442 GLY C O 1
ATOM 10651 N N . ASN C 1 424 ? 51.882 0.293 34.846 1.00 30.48 443 ASN C N 1
ATOM 10652 C CA . ASN C 1 424 ? 51.732 0.970 36.133 1.00 32.13 443 ASN C CA 1
ATOM 10653 C C . ASN C 1 424 ? 50.693 0.293 37.025 1.00 32.84 443 ASN C C 1
ATOM 10654 O O . ASN C 1 424 ? 50.109 0.932 37.901 1.00 33.39 443 ASN C O 1
ATOM 10659 N N . ALA C 1 425 ? 50.460 -0.997 36.833 1.00 30.48 444 ALA C N 1
ATOM 10660 C CA . ALA C 1 425 ? 49.440 -1.716 37.579 1.00 34.49 444 ALA C CA 1
ATOM 10661 C C . ALA C 1 425 ? 49.954 -3.100 37.948 1.00 34.24 444 ALA C C 1
ATOM 10662 O O . ALA C 1 425 ? 50.743 -3.694 37.212 1.00 34.95 444 ALA C O 1
ATOM 10664 N N . LEU C 1 426 ? 49.482 -3.613 39.084 1.00 34.04 445 LEU C N 1
ATOM 10665 C CA . LEU C 1 426 ? 49.724 -5.005 39.433 1.00 34.71 445 LEU C CA 1
ATOM 10666 C C . LEU C 1 426 ? 49.093 -5.914 38.381 1.00 35.14 445 LEU C C 1
ATOM 10667 O O . LEU C 1 426 ? 48.184 -5.500 37.655 1.00 37.12 445 LEU C O 1
ATOM 10672 N N . PRO C 1 427 ? 49.576 -7.152 38.258 1.00 32.42 446 PRO C N 1
ATOM 10673 C CA . PRO C 1 427 ? 48.936 -8.088 37.323 1.00 34.93 446 PRO C CA 1
ATOM 10674 C C . PRO C 1 427 ? 47.462 -8.245 37.674 1.00 35.35 446 PRO C C 1
ATOM 10675 O O . PRO C 1 427 ? 47.096 -8.393 38.844 1.00 36.26 446 PRO C O 1
ATOM 10679 N N . GLY C 1 428 ? 46.615 -8.158 36.652 1.00 35.23 447 GLY C N 1
ATOM 10680 C CA . GLY C 1 428 ? 45.187 -8.118 36.812 1.00 36.33 447 GLY C CA 1
ATOM 10681 C C . GLY C 1 428 ? 44.582 -6.730 36.669 1.00 37.40 447 GLY C C 1
ATOM 10682 O O . GLY C 1 428 ? 43.438 -6.612 36.220 1.00 36.01 447 GLY C O 1
ATOM 10683 N N . ASN C 1 429 ? 45.329 -5.686 37.042 1.00 36.65 448 ASN C N 1
ATOM 10684 C CA . ASN C 1 429 ? 44.912 -4.281 36.968 1.00 36.90 448 ASN C CA 1
ATOM 10685 C C . ASN C 1 429 ? 43.534 -4.049 37.583 1.00 35.66 448 ASN C C 1
ATOM 10686 O O . ASN C 1 429 ? 43.405 -4.091 38.808 1.00 36.66 448 ASN C O 1
ATOM 10691 N N . GLU C 1 430 ? 42.496 -3.797 36.763 1.00 37.29 449 GLU C N 1
ATOM 10692 C CA . GLU C 1 430 ? 41.199 -3.426 37.340 1.00 40.07 449 GLU C CA 1
ATOM 10693 C C . GLU C 1 430 ? 40.658 -4.511 38.265 1.00 40.68 449 GLU C C 1
ATOM 10694 O O . GLU C 1 430 ? 39.861 -4.211 39.161 1.00 41.10 449 GLU C O 1
ATOM 10700 N N . PHE C 1 431 ? 41.122 -5.751 38.093 1.00 41.84 450 PHE C N 1
ATOM 10701 C CA . PHE C 1 431 ? 40.843 -6.861 38.991 1.00 39.99 450 PHE C CA 1
ATOM 10702 C C . PHE C 1 431 ? 40.846 -6.375 40.431 1.00 41.72 450 PHE C C 1
ATOM 10703 O O . PHE C 1 431 ? 39.973 -6.744 41.221 1.00 42.55 450 PHE C O 1
ATOM 10711 N N . TRP C 1 432 ? 41.808 -5.509 40.754 1.00 39.37 451 TRP C N 1
ATOM 10712 C CA . TRP C 1 432 ? 42.028 -5.020 42.109 1.00 40.81 451 TRP C CA 1
ATOM 10713 C C . TRP C 1 432 ? 40.997 -3.984 42.551 1.00 41.98 451 TRP C C 1
ATOM 10714 O O . TRP C 1 432 ? 40.867 -3.728 43.759 1.00 39.25 451 TRP C O 1
ATOM 10725 N N . ALA C 1 433 ? 40.279 -3.393 41.602 1.00 37.62 452 ALA C N 1
ATOM 10726 C CA . ALA C 1 433 ? 39.141 -2.527 41.856 1.00 42.57 452 ALA C CA 1
ATOM 10727 C C . ALA C 1 433 ? 37.842 -3.313 41.914 1.00 42.76 452 ALA C C 1
ATOM 10728 O O . ALA C 1 433 ? 36.760 -2.716 41.811 1.00 41.17 452 ALA C O 1
ATOM 10730 N N . ASN C 1 434 ? 37.939 -4.644 42.021 1.00 40.23 453 ASN C N 1
ATOM 10731 C CA . ASN C 1 434 ? 36.785 -5.548 42.042 1.00 40.41 453 ASN C CA 1
ATOM 10732 C C . ASN C 1 434 ? 35.983 -5.498 40.741 1.00 41.84 453 ASN C C 1
ATOM 10733 O O . ASN C 1 434 ? 34.751 -5.541 40.757 1.00 42.33 453 ASN C O 1
ATOM 10738 N N . MET C 1 435 ? 36.686 -5.422 39.607 1.00 38.82 454 MET C N 1
ATOM 10739 C CA . MET C 1 435 ? 36.108 -5.572 38.266 1.00 40.69 454 MET C CA 1
ATOM 10740 C C . MET C 1 435 ? 36.745 -6.801 37.635 1.00 43.58 454 MET C C 1
ATOM 10741 O O . MET C 1 435 ? 37.848 -6.721 37.082 1.00 42.78 454 MET C O 1
ATOM 10746 N N . LEU C 1 436 ? 36.050 -7.932 37.714 1.00 43.84 455 LEU C N 1
ATOM 10747 C CA . LEU C 1 436 ? 36.610 -9.205 37.304 1.00 41.99 455 LEU C CA 1
ATOM 10748 C C . LEU C 1 436 ? 36.286 -9.566 35.858 1.00 40.69 455 LEU C C 1
ATOM 10749 O O . LEU C 1 436 ? 36.698 -10.630 35.400 1.00 37.10 455 LEU C O 1
ATOM 10754 N N . ILE C 1 437 ? 35.537 -8.742 35.130 1.00 39.37 456 ILE C N 1
ATOM 10755 C CA . ILE C 1 437 ? 35.313 -9.018 33.708 1.00 38.78 456 ILE C CA 1
ATOM 10756 C C . ILE C 1 437 ? 35.391 -7.699 32.956 1.00 43.24 456 ILE C C 1
ATOM 10757 O O . ILE C 1 437 ? 34.572 -6.794 33.184 1.00 36.86 456 ILE C O 1
ATOM 10762 N N . SER C 1 438 ? 36.360 -7.597 32.044 1.00 42.16 457 SER C N 1
ATOM 10763 C CA . SER C 1 438 ? 36.683 -6.324 31.410 1.00 40.44 457 SER C CA 1
ATOM 10764 C C . SER C 1 438 ? 37.635 -6.560 30.237 1.00 39.27 457 SER C C 1
ATOM 10765 O O . SER C 1 438 ? 37.193 -6.971 29.159 1.00 42.11 457 SER C O 1
ATOM 10768 N N . THR C 1 439 ? 38.940 -6.337 30.431 1.00 41.00 458 THR C N 1
ATOM 10769 C CA . THR C 1 439 ? 39.961 -6.626 29.425 1.00 36.52 458 THR C CA 1
ATOM 10770 C C . THR C 1 439 ? 40.674 -7.952 29.743 1.00 36.63 458 THR C C 1
ATOM 10771 O O . THR C 1 439 ? 40.306 -8.672 30.674 1.00 37.82 458 THR C O 1
ATOM 10775 N N . GLY C 1 440 ? 41.727 -8.270 28.979 1.00 34.95 459 GLY C N 1
ATOM 10776 C CA . GLY C 1 440 ? 42.497 -9.482 29.214 1.00 33.28 459 GLY C CA 1
ATOM 10777 C C . GLY C 1 440 ? 43.220 -9.504 30.537 1.00 36.57 459 GLY C C 1
ATOM 10778 O O . GLY C 1 440 ? 43.481 -10.585 31.077 1.00 36.61 459 GLY C O 1
ATOM 10779 N N . ASP C 1 441 ? 43.516 -8.332 31.102 1.00 34.74 460 ASP C N 1
ATOM 10780 C CA . ASP C 1 441 ? 44.310 -8.289 32.319 1.00 33.72 460 ASP C CA 1
ATOM 10781 C C . ASP C 1 441 ? 43.587 -8.924 33.509 1.00 37.38 460 ASP C C 1
ATOM 10782 O O . ASP C 1 441 ? 44.128 -9.870 34.099 1.00 32.45 460 ASP C O 1
ATOM 10787 N N . PRO C 1 442 ? 42.386 -8.471 33.908 1.00 36.79 461 PRO C N 1
ATOM 10788 C CA . PRO C 1 442 ? 41.700 -9.182 35.005 1.00 36.15 461 PRO C CA 1
ATOM 10789 C C . PRO C 1 442 ? 41.353 -10.620 34.659 1.00 38.63 461 PRO C C 1
ATOM 10790 O O . PRO C 1 442 ? 41.299 -11.469 35.561 1.00 40.26 461 PRO C O 1
ATOM 10794 N N . ALA C 1 443 ? 41.113 -10.914 33.382 1.00 34.38 462 ALA C N 1
ATOM 10795 C CA . ALA C 1 443 ? 40.810 -12.283 32.979 1.00 39.70 462 ALA C CA 1
ATOM 10796 C C . ALA C 1 443 ? 41.993 -13.213 33.229 1.00 40.56 462 ALA C C 1
ATOM 10797 O O . ALA C 1 443 ? 41.804 -14.359 33.658 1.00 40.49 462 ALA C O 1
ATOM 10799 N N . ALA C 1 444 ? 43.218 -12.741 32.971 1.00 36.69 463 ALA C N 1
ATOM 10800 C CA . ALA C 1 444 ? 44.405 -13.514 33.330 1.00 36.40 463 ALA C CA 1
ATOM 10801 C C . ALA C 1 444 ? 44.489 -13.741 34.834 1.00 40.28 463 ALA C C 1
ATOM 10802 O O . ALA C 1 444 ? 44.827 -14.845 35.286 1.00 39.66 463 ALA C O 1
ATOM 10804 N N . ALA C 1 445 ? 44.204 -12.701 35.630 1.00 38.52 464 ALA C N 1
ATOM 10805 C CA . ALA C 1 445 ? 44.322 -12.834 37.081 1.00 38.25 464 ALA C CA 1
ATOM 10806 C C . ALA C 1 445 ? 43.295 -13.814 37.633 1.00 39.48 464 ALA C C 1
ATOM 10807 O O . ALA C 1 445 ? 43.599 -14.602 38.542 1.00 41.10 464 ALA C O 1
ATOM 10809 N N . CYS C 1 446 ? 42.082 -13.786 37.086 1.00 39.39 465 CYS C N 1
ATOM 10810 C CA . CYS C 1 446 ? 40.987 -14.581 37.621 1.00 38.93 465 CYS C CA 1
ATOM 10811 C C . CYS C 1 446 ? 41.213 -16.064 37.399 1.00 42.55 465 CYS C C 1
ATOM 10812 O O . CYS C 1 446 ? 40.698 -16.888 38.161 1.00 39.47 465 CYS C O 1
ATOM 10815 N N . SER C 1 447 ? 41.974 -16.419 36.363 1.00 41.23 466 SER C N 1
ATOM 10816 C CA . SER C 1 447 ? 42.092 -17.791 35.901 1.00 42.56 466 SER C CA 1
ATOM 10817 C C . SER C 1 447 ? 43.452 -18.415 36.173 1.00 39.02 466 SER C C 1
ATOM 10818 O O . SER C 1 447 ? 43.699 -19.533 35.724 1.00 41.43 466 SER C O 1
ATOM 10821 N N . THR C 1 448 ? 44.343 -17.721 36.868 1.00 37.11 467 THR C N 1
ATOM 10822 C CA . THR C 1 448 ? 45.657 -18.251 37.217 1.00 38.48 467 THR C CA 1
ATOM 10823 C C . THR C 1 448 ? 45.921 -17.865 38.664 1.00 40.47 467 THR C C 1
ATOM 10824 O O . THR C 1 448 ? 45.011 -17.454 39.393 1.00 40.91 467 THR C O 1
ATOM 10828 N N . LEU C 1 449 ? 47.182 -17.957 39.088 1.00 37.50 468 LEU C N 1
ATOM 10829 C CA . LEU C 1 449 ? 47.587 -17.529 40.423 1.00 39.18 468 LEU C CA 1
ATOM 10830 C C . LEU C 1 449 ? 48.452 -16.268 40.397 1.00 36.70 468 LEU C C 1
ATOM 10831 O O . LEU C 1 449 ? 49.095 -15.939 41.403 1.00 36.83 468 LEU C O 1
ATOM 10836 N N . ILE C 1 450 ? 48.478 -15.549 39.271 1.00 35.23 469 ILE C N 1
ATOM 10837 C CA . ILE C 1 450 ? 49.414 -14.438 39.108 1.00 35.14 469 ILE C CA 1
ATOM 10838 C C . ILE C 1 450 ? 49.125 -13.256 40.032 1.00 36.47 469 ILE C C 1
ATOM 10839 O O . ILE C 1 450 ? 50.039 -12.473 40.324 1.00 34.69 469 ILE C O 1
ATOM 10844 N N . SER C 1 451 ? 47.889 -13.088 40.511 1.00 37.77 470 SER C N 1
ATOM 10845 C CA . SER C 1 451 ? 47.643 -11.984 41.443 1.00 38.88 470 SER C CA 1
ATOM 10846 C C . SER C 1 451 ? 48.511 -12.089 42.687 1.00 41.29 470 SER C C 1
ATOM 10847 O O . SER C 1 451 ? 48.750 -11.074 43.354 1.00 39.75 470 SER C O 1
ATOM 10850 N N . GLU C 1 452 ? 49.006 -13.288 43.004 1.00 37.80 471 GLU C N 1
ATOM 10851 C CA . GLU C 1 452 ? 50.004 -13.461 44.048 1.00 41.03 471 GLU C CA 1
ATOM 10852 C C . GLU C 1 452 ? 51.371 -13.834 43.497 1.00 37.70 471 GLU C C 1
ATOM 10853 O O . GLU C 1 452 ? 52.382 -13.253 43.904 1.00 35.25 471 GLU C O 1
ATOM 10859 N N . LEU C 1 453 ? 51.424 -14.791 42.564 1.00 38.36 472 LEU C N 1
ATOM 10860 C CA . LEU C 1 453 ? 52.711 -15.316 42.126 1.00 35.65 472 LEU C CA 1
ATOM 10861 C C . LEU C 1 453 ? 53.505 -14.288 41.322 1.00 35.87 472 LEU C C 1
ATOM 10862 O O . LEU C 1 453 ? 54.734 -14.374 41.264 1.00 35.19 472 LEU C O 1
ATOM 10867 N N . GLN C 1 454 ? 52.835 -13.323 40.687 1.00 34.25 473 GLN C N 1
ATOM 10868 C CA . GLN C 1 454 ? 53.522 -12.248 39.978 1.00 32.82 473 GLN C CA 1
ATOM 10869 C C . GLN C 1 454 ? 53.408 -10.920 40.711 1.00 36.04 473 GLN C C 1
ATOM 10870 O O . GLN C 1 454 ? 53.706 -9.861 40.137 1.00 33.87 473 GLN C O 1
ATOM 10876 N N . ASN C 1 455 ? 52.988 -10.961 41.970 1.00 35.39 474 ASN C N 1
ATOM 10877 C CA . ASN C 1 455 ? 52.798 -9.770 42.787 1.00 37.42 474 ASN C CA 1
ATOM 10878 C C . ASN C 1 455 ? 54.080 -9.459 43.545 1.00 35.72 474 ASN C C 1
ATOM 10879 O O . ASN C 1 455 ? 54.500 -10.272 44.379 1.00 39.58 474 ASN C O 1
ATOM 10884 N N . PRO C 1 456 ? 54.720 -8.312 43.305 1.00 35.53 475 PRO C N 1
ATOM 10885 C CA . PRO C 1 456 ? 55.962 -7.988 44.036 1.00 36.53 475 PRO C CA 1
ATOM 10886 C C . PRO C 1 456 ? 55.793 -7.855 45.549 1.00 37.11 475 PRO C C 1
ATOM 10887 O O . PRO C 1 456 ? 56.795 -7.877 46.277 1.00 36.94 475 PRO C O 1
ATOM 10891 N N . HIS C 1 457 ? 54.575 -7.699 46.046 1.00 36.27 476 HIS C N 1
ATOM 10892 C CA . HIS C 1 457 ? 54.355 -7.523 47.474 1.00 37.98 476 HIS C CA 1
ATOM 10893 C C . HIS C 1 457 ? 53.808 -8.779 48.129 1.00 40.45 476 HIS C C 1
ATOM 10894 O O . HIS C 1 457 ? 53.524 -8.773 49.332 1.00 37.69 476 HIS C O 1
ATOM 10901 N N . ILE C 1 458 ? 53.666 -9.859 47.365 1.00 39.57 477 ILE C N 1
ATOM 10902 C CA . ILE C 1 458 ? 53.262 -11.156 47.891 1.00 38.89 477 ILE C CA 1
ATOM 10903 C C . ILE C 1 458 ? 54.331 -12.212 47.630 1.00 37.25 477 ILE C C 1
ATOM 10904 O O . ILE C 1 458 ? 54.800 -12.878 48.560 1.00 37.95 477 ILE C O 1
ATOM 10909 N N . ASN C 1 459 ? 54.766 -12.348 46.373 1.00 36.37 478 ASN C N 1
ATOM 10910 C CA . ASN C 1 459 ? 55.886 -13.228 46.032 1.00 38.39 478 ASN C CA 1
ATOM 10911 C C . ASN C 1 459 ? 57.201 -12.451 46.157 1.00 38.82 478 ASN C C 1
ATOM 10912 O O . ASN C 1 459 ? 57.873 -12.126 45.177 1.00 37.77 478 ASN C O 1
ATOM 10917 N N . VAL C 1 460 ? 57.580 -12.195 47.411 1.00 39.01 479 VAL C N 1
ATOM 10918 C CA . VAL C 1 460 ? 58.611 -11.203 47.703 1.00 35.30 479 VAL C CA 1
ATOM 10919 C C . VAL C 1 460 ? 60.020 -11.724 47.439 1.00 38.46 479 VAL C C 1
ATOM 10920 O O . VAL C 1 460 ? 60.939 -10.922 47.234 1.00 36.38 479 VAL C O 1
ATOM 10924 N N . HIS C 1 461 ? 60.233 -13.051 47.502 1.00 35.37 480 HIS C N 1
ATOM 10925 C CA . HIS C 1 461 ? 61.554 -13.637 47.306 1.00 37.21 480 HIS C CA 1
ATOM 10926 C C . HIS C 1 461 ? 61.900 -13.894 45.841 1.00 37.88 480 HIS C C 1
ATOM 10927 O O . HIS C 1 461 ? 63.084 -14.053 45.521 1.00 40.30 480 HIS C O 1
ATOM 10929 N N . TYR C 1 462 ? 60.917 -13.929 44.948 1.00 36.56 481 TYR C N 1
ATOM 10930 C CA . TYR C 1 462 ? 61.162 -14.227 43.540 1.00 35.82 481 TYR C CA 1
ATOM 10931 C C . TYR C 1 462 ? 60.693 -13.144 42.580 1.00 38.54 481 TYR C C 1
ATOM 10932 O O . TYR C 1 462 ? 61.337 -12.934 41.541 1.00 36.08 481 TYR C O 1
ATOM 10941 N N . MET C 1 463 ? 59.579 -12.468 42.862 1.00 34.98 482 MET C N 1
ATOM 10942 C CA . MET C 1 463 ? 59.165 -11.337 42.021 1.00 35.39 482 MET C CA 1
ATOM 10943 C C . MET C 1 463 ? 59.797 -10.072 42.598 1.00 35.80 482 MET C C 1
ATOM 10944 O O . MET C 1 463 ? 59.150 -9.236 43.235 1.00 37.77 482 MET C O 1
ATOM 10949 N N . ASN C 1 464 ? 61.112 -9.972 42.403 1.00 35.21 483 ASN C N 1
ATOM 10950 C CA . ASN C 1 464 ? 61.888 -8.833 42.875 1.00 37.08 483 ASN C CA 1
ATOM 10951 C C . ASN C 1 464 ? 63.007 -8.572 41.878 1.00 34.38 483 ASN C C 1
ATOM 10952 O O . ASN C 1 464 ? 63.326 -9.420 41.039 1.00 35.08 483 ASN C O 1
ATOM 10957 N N . GLY C 1 465 ? 63.609 -7.382 41.980 1.00 35.89 484 GLY C N 1
ATOM 10958 C CA . GLY C 1 465 ? 64.670 -7.007 41.056 1.00 35.49 484 GLY C CA 1
ATOM 10959 C C . GLY C 1 465 ? 65.916 -7.864 41.182 1.00 37.80 484 GLY C C 1
ATOM 10960 O O . GLY C 1 465 ? 66.650 -8.058 40.201 1.00 35.78 484 GLY C O 1
ATOM 10961 N N . ALA C 1 466 ? 66.179 -8.388 42.380 1.00 36.41 485 ALA C N 1
ATOM 10962 C CA . ALA C 1 466 ? 67.327 -9.266 42.554 1.00 37.79 485 ALA C CA 1
ATOM 10963 C C . ALA C 1 466 ? 67.225 -10.505 41.664 1.00 38.36 485 ALA C C 1
ATOM 10964 O O . ALA C 1 466 ? 68.253 -11.079 41.287 1.00 41.55 485 ALA C O 1
ATOM 10966 N N . ASN C 1 467 ? 66.005 -10.918 41.306 1.00 36.88 486 ASN C N 1
ATOM 10967 C CA . ASN C 1 467 ? 65.764 -12.088 40.469 1.00 36.11 486 ASN C CA 1
ATOM 10968 C C . ASN C 1 467 ? 65.541 -11.721 38.997 1.00 35.50 486 ASN C C 1
ATOM 10969 O O . ASN C 1 467 ? 64.942 -12.503 38.248 1.00 30.63 486 ASN C O 1
ATOM 10974 N N . LEU C 1 468 ? 66.011 -10.550 38.578 1.00 33.09 487 LEU C N 1
ATOM 10975 C CA . LEU C 1 468 ? 65.826 -10.114 37.207 1.00 33.20 487 LEU C CA 1
ATOM 10976 C C . LEU C 1 468 ? 66.515 -11.077 36.247 1.00 29.69 487 LEU C C 1
ATOM 10977 O O . LEU C 1 468 ? 67.658 -11.492 36.465 1.00 30.00 487 LEU C O 1
ATOM 10982 N N . HIS C 1 469 ? 65.806 -11.435 35.187 1.00 31.26 488 HIS C N 1
ATOM 10983 C CA . HIS C 1 469 ? 66.382 -12.181 34.080 1.00 30.55 488 HIS C CA 1
ATOM 10984 C C . HIS C 1 469 ? 66.458 -11.289 32.852 1.00 31.17 488 HIS C C 1
ATOM 10985 O O . HIS C 1 469 ? 65.701 -10.322 32.700 1.00 27.82 488 HIS C O 1
ATOM 10992 N N . ILE C 1 470 ? 67.392 -11.639 31.980 1.00 29.92 489 ILE C N 1
ATOM 10993 C CA . ILE C 1 470 ? 67.690 -10.891 30.770 1.00 28.69 489 ILE C CA 1
ATOM 10994 C C . ILE C 1 470 ? 67.484 -11.814 29.573 1.00 27.75 489 ILE C C 1
ATOM 10995 O O . ILE C 1 470 ? 68.002 -12.933 29.553 1.00 28.77 489 ILE C O 1
ATOM 11000 N N . ALA C 1 471 ? 66.734 -11.343 28.585 1.00 29.07 490 ALA C N 1
ATOM 11001 C CA . ALA C 1 471 ? 66.561 -12.044 27.311 1.00 29.13 490 ALA C CA 1
ATOM 11002 C C . ALA C 1 471 ? 67.632 -11.547 26.338 1.00 28.00 490 ALA C C 1
ATOM 11003 O O . ALA C 1 471 ? 67.526 -10.440 25.800 1.00 28.03 490 ALA C O 1
ATOM 11005 N N . SER C 1 472 ? 68.673 -12.353 26.113 1.00 26.52 491 SER C N 1
ATOM 11006 C CA . SER C 1 472 ? 69.792 -11.976 25.254 1.00 28.84 491 SER C CA 1
ATOM 11007 C C . SER C 1 472 ? 69.764 -12.769 23.947 1.00 27.95 491 SER C C 1
ATOM 11008 O O . SER C 1 472 ? 69.705 -14.004 23.967 1.00 29.47 491 SER C O 1
ATOM 11011 N N . VAL C 1 473 ? 69.844 -12.067 22.813 1.00 28.18 492 VAL C N 1
ATOM 11012 C CA . VAL C 1 473 ? 69.835 -12.771 21.524 1.00 30.47 492 VAL C CA 1
ATOM 11013 C C . VAL C 1 473 ? 71.024 -13.723 21.427 1.00 30.78 492 VAL C C 1
ATOM 11014 O O . VAL C 1 473 ? 70.870 -14.899 21.080 1.00 26.94 492 VAL C O 1
ATOM 11018 N N . GLU C 1 474 ? 72.227 -13.231 21.742 1.00 29.14 493 GLU C N 1
ATOM 11019 C CA . GLU C 1 474 ? 73.420 -14.061 21.622 1.00 31.43 493 GLU C CA 1
ATOM 11020 C C . GLU C 1 474 ? 73.485 -15.113 22.722 1.00 33.60 493 GLU C C 1
ATOM 11021 O O . GLU C 1 474 ? 73.808 -16.279 22.454 1.00 31.96 493 GLU C O 1
ATOM 11027 N N . HIS C 1 475 ? 73.172 -14.731 23.962 1.00 31.61 494 HIS C N 1
ATOM 11028 C CA . HIS C 1 475 ? 73.439 -15.592 25.103 1.00 31.81 494 HIS C CA 1
ATOM 11029 C C . HIS C 1 475 ? 72.208 -16.319 25.628 1.00 30.57 494 HIS C C 1
ATOM 11030 O O . HIS C 1 475 ? 72.357 -17.200 26.480 1.00 35.91 494 HIS C O 1
ATOM 11037 N N . GLY C 1 476 ? 71.012 -15.996 25.137 1.00 30.82 495 GLY C N 1
ATOM 11038 C CA . GLY C 1 476 ? 69.796 -16.614 25.629 1.00 31.45 495 GLY C CA 1
ATOM 11039 C C . GLY C 1 476 ? 69.267 -15.958 26.898 1.00 33.44 495 GLY C C 1
ATOM 11040 O O . GLY C 1 476 ? 69.667 -14.859 27.289 1.00 32.72 495 GLY C O 1
ATOM 11041 N N . LEU C 1 477 ? 68.349 -16.667 27.557 1.00 32.46 496 LEU C N 1
ATOM 11042 C CA . LEU C 1 477 ? 67.734 -16.182 28.786 1.00 31.87 496 LEU C CA 1
ATOM 11043 C C . LEU C 1 477 ? 68.562 -16.572 30.006 1.00 31.76 496 LEU C C 1
ATOM 11044 O O . LEU C 1 477 ? 68.886 -17.744 30.202 1.00 35.17 496 LEU C O 1
ATOM 11049 N N . LEU C 1 478 ? 68.880 -15.586 30.833 1.00 32.30 497 LEU C N 1
ATOM 11050 C CA . LEU C 1 478 ? 69.768 -15.809 31.958 1.00 32.50 497 LEU C CA 1
ATOM 11051 C C . LEU C 1 478 ? 69.381 -14.868 33.083 1.00 31.91 497 LEU C C 1
ATOM 11052 O O . LEU C 1 478 ? 68.856 -13.780 32.840 1.00 32.09 497 LEU C O 1
ATOM 11057 N N . HIS C 1 479 ? 69.643 -15.298 34.313 1.00 35.60 498 HIS C N 1
ATOM 11058 C CA . HIS C 1 479 ? 69.646 -14.359 35.426 1.00 35.72 498 HIS C CA 1
ATOM 11059 C C . HIS C 1 479 ? 70.609 -13.216 35.124 1.00 35.55 498 HIS C C 1
ATOM 11060 O O . HIS C 1 479 ? 71.630 -13.399 34.457 1.00 33.79 498 HIS C O 1
ATOM 11067 N N . VAL C 1 480 ? 70.271 -12.017 35.611 1.00 33.92 499 VAL C N 1
ATOM 11068 C CA . VAL C 1 480 ? 71.048 -10.834 35.252 1.00 31.93 499 VAL C CA 1
ATOM 11069 C C . VAL C 1 480 ? 72.509 -10.974 35.658 1.00 38.35 499 VAL C C 1
ATOM 11070 O O . VAL C 1 480 ? 73.398 -10.461 34.969 1.00 38.67 499 VAL C O 1
ATOM 11074 N N . GLY C 1 481 ? 72.783 -11.656 36.780 1.00 40.53 500 GLY C N 1
ATOM 11075 C CA . GLY C 1 481 ? 74.160 -11.837 37.218 1.00 45.14 500 GLY C CA 1
ATOM 11076 C C . GLY C 1 481 ? 74.982 -12.645 36.234 1.00 41.54 500 GLY C C 1
ATOM 11077 O O . GLY C 1 481 ? 76.079 -12.243 35.844 1.00 42.64 500 GLY C O 1
ATOM 11078 N N . ASP C 1 482 ? 74.447 -13.779 35.790 1.00 38.55 501 ASP C N 1
ATOM 11079 C CA . ASP C 1 482 ? 75.134 -14.539 34.748 1.00 40.34 501 ASP C CA 1
ATOM 11080 C C . ASP C 1 482 ? 75.271 -13.744 33.451 1.00 40.75 501 ASP C C 1
ATOM 11081 O O . ASP C 1 482 ? 76.308 -13.832 32.779 1.00 43.13 501 ASP C O 1
ATOM 11086 N N . TYR C 1 483 ? 74.240 -12.970 33.070 1.00 34.75 502 TYR C N 1
ATOM 11087 C CA . TYR C 1 483 ? 74.313 -12.206 31.828 1.00 39.77 502 TYR C CA 1
ATOM 11088 C C . TYR C 1 483 ? 75.488 -11.229 31.839 1.00 41.37 502 TYR C C 1
ATOM 11089 O O . TYR C 1 483 ? 76.292 -11.196 30.899 1.00 43.81 502 TYR C O 1
ATOM 11098 N N . ALA C 1 484 ? 75.581 -10.401 32.882 1.00 41.09 503 ALA C N 1
ATOM 11099 C CA . ALA C 1 484 ? 76.603 -9.356 32.915 1.00 44.72 503 ALA C CA 1
ATOM 11100 C C . ALA C 1 484 ? 78.004 -9.945 32.820 1.00 45.69 503 ALA C C 1
ATOM 11101 O O . ALA C 1 484 ? 78.894 -9.349 32.203 1.00 48.69 503 ALA C O 1
ATOM 11103 N N . ARG C 1 485 ? 78.218 -11.113 33.431 1.00 44.68 504 ARG C N 1
ATOM 11104 C CA . ARG C 1 485 ? 79.524 -11.763 33.372 1.00 45.05 504 ARG C CA 1
ATOM 11105 C C . ARG C 1 485 ? 79.876 -12.274 31.967 1.00 48.96 504 ARG C C 1
ATOM 11106 O O . ARG C 1 485 ? 81.057 -12.507 31.690 1.00 50.08 504 ARG C O 1
ATOM 11114 N N . ARG C 1 486 ? 78.895 -12.440 31.068 1.00 47.37 505 ARG C N 1
ATOM 11115 C CA . ARG C 1 486 ? 79.215 -12.745 29.670 1.00 46.74 505 ARG C CA 1
ATOM 11116 C C . ARG C 1 486 ? 79.849 -11.566 28.950 1.00 53.15 505 ARG C C 1
ATOM 11117 O O . ARG C 1 486 ? 80.452 -11.754 27.887 1.00 54.49 505 ARG C O 1
ATOM 11125 N N . LEU C 1 487 ? 79.708 -10.360 29.493 1.00 53.52 506 LEU C N 1
ATOM 11126 C CA . LEU C 1 487 ? 80.123 -9.131 28.822 1.00 56.47 506 LEU C CA 1
ATOM 11127 C C . LEU C 1 487 ? 81.606 -8.897 29.094 1.00 59.17 506 LEU C C 1
ATOM 11128 O O . LEU C 1 487 ? 81.988 -8.233 30.056 1.00 66.49 506 LEU C O 1
ATOM 11133 N N . ILE C 1 488 ? 82.450 -9.447 28.226 1.00 65.58 507 ILE C N 1
ATOM 11134 C CA . ILE C 1 488 ? 83.898 -9.278 28.317 1.00 69.70 507 ILE C CA 1
ATOM 11135 C C . ILE C 1 488 ? 84.519 -9.737 27.006 1.00 72.24 507 ILE C C 1
ATOM 11136 O O . ILE C 1 488 ? 84.351 -10.892 26.606 1.00 74.06 507 ILE C O 1
ATOM 11138 N N . SER D 1 5 ? 3.873 8.191 10.357 1.00 42.20 24 SER D N 1
ATOM 11139 C CA . SER D 1 5 ? 4.891 7.656 11.262 1.00 38.85 24 SER D CA 1
ATOM 11140 C C . SER D 1 5 ? 4.243 6.918 12.441 1.00 38.00 24 SER D C 1
ATOM 11141 O O . SER D 1 5 ? 3.180 7.305 12.931 1.00 38.65 24 SER D O 1
ATOM 11144 N N . TRP D 1 6 ? 4.897 5.856 12.895 1.00 36.84 25 TRP D N 1
ATOM 11145 C CA . TRP D 1 6 ? 4.320 5.194 14.055 1.00 32.93 25 TRP D CA 1
ATOM 11146 C C . TRP D 1 6 ? 4.868 5.814 15.343 1.00 31.16 25 TRP D C 1
ATOM 11147 O O . TRP D 1 6 ? 6.061 6.114 15.424 1.00 30.27 25 TRP D O 1
ATOM 11158 N N . PRO D 1 7 ? 4.050 6.001 16.390 1.00 31.77 26 PRO D N 1
ATOM 11159 C CA . PRO D 1 7 ? 2.618 5.686 16.483 1.00 31.88 26 PRO D CA 1
ATOM 11160 C C . PRO D 1 7 ? 1.710 6.690 15.787 1.00 38.05 26 PRO D C 1
ATOM 11161 O O . PRO D 1 7 ? 2.037 7.873 15.664 1.00 35.74 26 PRO D O 1
ATOM 11165 N N . GLY D 1 8 ? 0.557 6.196 15.341 1.00 38.00 27 GLY D N 1
ATOM 11166 C CA . GLY D 1 8 ? -0.455 7.025 14.731 1.00 44.61 27 GLY D CA 1
ATOM 11167 C C . GLY D 1 8 ? -1.450 7.528 15.753 1.00 47.18 27 GLY D C 1
ATOM 11168 O O . GLY D 1 8 ? -1.244 7.438 16.965 1.00 44.77 27 GLY D O 1
ATOM 11169 N N . LYS D 1 9 ? -2.549 8.082 15.240 1.00 54.63 28 LYS D N 1
ATOM 11170 C CA . LYS D 1 9 ? -3.619 8.587 16.091 1.00 55.19 28 LYS D CA 1
ATOM 11171 C C . LYS D 1 9 ? -4.089 7.497 17.045 1.00 55.96 28 LYS D C 1
ATOM 11172 O O . LYS D 1 9 ? -4.497 6.416 16.612 1.00 56.71 28 LYS D O 1
ATOM 11174 N N . ARG D 1 10 ? -3.986 7.769 18.346 1.00 54.57 29 ARG D N 1
ATOM 11175 C CA . ARG D 1 10 ? -4.386 6.785 19.340 1.00 55.72 29 ARG D CA 1
ATOM 11176 C C . ARG D 1 10 ? -5.860 6.452 19.171 1.00 65.26 29 ARG D C 1
ATOM 11177 O O . ARG D 1 10 ? -6.683 7.328 18.894 1.00 64.95 29 ARG D O 1
ATOM 11179 N N . THR D 1 11 ? -6.187 5.176 19.344 1.00 76.39 30 THR D N 1
ATOM 11180 C CA . THR D 1 11 ? -7.507 4.654 19.011 1.00 81.15 30 THR D CA 1
ATOM 11181 C C . THR D 1 11 ? -8.571 5.227 19.953 1.00 86.25 30 THR D C 1
ATOM 11182 O O . THR D 1 11 ? -8.364 6.220 20.660 1.00 85.03 30 THR D O 1
ATOM 11184 N N . ASN D 1 12 ? -9.748 4.605 19.948 1.00 90.17 31 ASN D N 1
ATOM 11185 C CA . ASN D 1 12 ? -10.736 4.908 20.969 1.00 92.31 31 ASN D CA 1
ATOM 11186 C C . ASN D 1 12 ? -10.175 4.541 22.339 1.00 92.71 31 ASN D C 1
ATOM 11187 O O . ASN D 1 12 ? -9.202 3.788 22.461 1.00 94.34 31 ASN D O 1
ATOM 11189 N N . LEU D 1 13 ? -10.798 5.081 23.386 1.00 88.40 32 LEU D N 1
ATOM 11190 C CA . LEU D 1 13 ? -10.366 4.730 24.734 1.00 86.08 32 LEU D CA 1
ATOM 11191 C C . LEU D 1 13 ? -11.439 3.920 25.456 1.00 87.18 32 LEU D C 1
ATOM 11192 O O . LEU D 1 13 ? -12.102 4.448 26.357 1.00 82.95 32 LEU D O 1
ATOM 11194 N N . PRO D 1 14 ? -11.653 2.632 25.091 1.00 98.17 33 PRO D N 1
ATOM 11195 C CA . PRO D 1 14 ? -12.505 1.771 25.919 1.00 95.81 33 PRO D CA 1
ATOM 11196 C C . PRO D 1 14 ? -11.683 0.968 26.918 1.00 94.45 33 PRO D C 1
ATOM 11197 O O . PRO D 1 14 ? -11.615 1.330 28.100 1.00 94.55 33 PRO D O 1
ATOM 11201 N N . GLU D 1 15 ? -11.067 -0.121 26.434 1.00 77.21 34 GLU D N 1
ATOM 11202 C CA . GLU D 1 15 ? -10.163 -1.003 27.177 1.00 68.91 34 GLU D CA 1
ATOM 11203 C C . GLU D 1 15 ? -10.909 -1.968 28.090 1.00 63.30 34 GLU D C 1
ATOM 11204 O O . GLU D 1 15 ? -12.098 -1.782 28.371 1.00 60.53 34 GLU D O 1
ATOM 11206 N N . ASN D 1 16 ? -10.211 -3.003 28.558 1.00 58.06 35 ASN D N 1
ATOM 11207 C CA . ASN D 1 16 ? -10.818 -4.004 29.419 1.00 52.80 35 ASN D CA 1
ATOM 11208 C C . ASN D 1 16 ? -10.947 -3.470 30.842 1.00 49.86 35 ASN D C 1
ATOM 11209 O O . ASN D 1 16 ? -10.506 -2.363 31.161 1.00 48.38 35 ASN D O 1
ATOM 11214 N N . ALA D 1 17 ? -11.546 -4.291 31.713 1.00 51.35 36 ALA D N 1
ATOM 11215 C CA . ALA D 1 17 ? -11.880 -3.850 33.065 1.00 46.64 36 ALA D CA 1
ATOM 11216 C C . ALA D 1 17 ? -10.634 -3.654 33.920 1.00 46.63 36 ALA D C 1
ATOM 11217 O O . ALA D 1 17 ? -10.554 -2.693 34.697 1.00 44.68 36 ALA D O 1
ATOM 11219 N N . PHE D 1 18 ? -9.669 -4.571 33.805 1.00 45.83 37 PHE D N 1
ATOM 11220 C CA . PHE D 1 18 ? -8.389 -4.426 34.488 1.00 43.18 37 PHE D CA 1
ATOM 11221 C C . PHE D 1 18 ? -7.770 -3.065 34.196 1.00 42.10 37 PHE D C 1
ATOM 11222 O O . PHE D 1 18 ? -7.398 -2.317 35.110 1.00 42.54 37 PHE D O 1
ATOM 11230 N N . THR D 1 19 ? -7.665 -2.723 32.917 1.00 45.62 38 THR D N 1
ATOM 11231 C CA . THR D 1 19 ? -7.056 -1.451 32.543 1.00 42.51 38 THR D CA 1
ATOM 11232 C C . THR D 1 19 ? -7.883 -0.279 33.054 1.00 41.74 38 THR D C 1
ATOM 11233 O O . THR D 1 19 ? -7.327 0.712 33.549 1.00 38.31 38 THR D O 1
ATOM 11237 N N . GLN D 1 20 ? -9.214 -0.385 32.962 1.00 42.11 39 GLN D N 1
ATOM 11238 C CA . GLN D 1 20 ? -10.088 0.702 33.402 1.00 43.76 39 GLN D CA 1
ATOM 11239 C C . GLN D 1 20 ? -9.953 0.952 34.898 1.00 45.11 39 GLN D C 1
ATOM 11240 O O . GLN D 1 20 ? -10.027 2.101 35.356 1.00 43.04 39 GLN D O 1
ATOM 11246 N N . ARG D 1 21 ? -9.760 -0.113 35.683 1.00 43.54 40 ARG D N 1
ATOM 11247 C CA . ARG D 1 21 ? -9.605 0.084 37.120 1.00 46.12 40 ARG D CA 1
ATOM 11248 C C . ARG D 1 21 ? -8.314 0.831 37.418 1.00 43.33 40 ARG D C 1
ATOM 11249 O O . ARG D 1 21 ? -8.313 1.822 38.159 1.00 40.50 40 ARG D O 1
ATOM 11257 N N . MET D 1 22 ? -7.200 0.373 36.840 1.00 39.28 41 MET D N 1
ATOM 11258 C CA . MET D 1 22 ? -5.933 1.035 37.117 1.00 40.19 41 MET D CA 1
ATOM 11259 C C . MET D 1 22 ? -5.925 2.471 36.600 1.00 38.62 41 MET D C 1
ATOM 11260 O O . MET D 1 22 ? -5.338 3.356 37.232 1.00 38.65 41 MET D O 1
ATOM 11265 N N . LEU D 1 23 ? -6.578 2.727 35.469 1.00 38.52 42 LEU D N 1
ATOM 11266 C CA . LEU D 1 23 ? -6.692 4.102 35.010 1.00 37.34 42 LEU D CA 1
ATOM 11267 C C . LEU D 1 23 ? -7.483 4.950 35.996 1.00 41.92 42 LEU D C 1
ATOM 11268 O O . LEU D 1 23 ? -7.175 6.136 36.178 1.00 40.55 42 LEU D O 1
ATOM 11273 N N . GLN D 1 24 ? -8.487 4.374 36.670 1.00 41.31 43 GLN D N 1
ATOM 11274 C CA . GLN D 1 24 ? -9.284 5.260 37.508 1.00 43.60 43 GLN D CA 1
ATOM 11275 C C . GLN D 1 24 ? -8.490 5.597 38.762 1.00 42.28 43 GLN D C 1
ATOM 11276 O O . GLN D 1 24 ? -8.624 6.697 39.309 1.00 41.75 43 GLN D O 1
ATOM 11282 N N . GLU D 1 25 ? -7.639 4.661 39.200 1.00 42.39 44 GLU D N 1
ATOM 11283 C CA . GLU D 1 25 ? -6.749 4.916 40.326 1.00 42.90 44 GLU D CA 1
ATOM 11284 C C . GLU D 1 25 ? -5.797 6.058 40.009 1.00 42.53 44 GLU D C 1
ATOM 11285 O O . GLU D 1 25 ? -5.569 6.936 40.847 1.00 39.11 44 GLU D O 1
ATOM 11291 N N . CYS D 1 26 ? -5.225 6.059 38.799 1.00 41.75 45 CYS D N 1
ATOM 11292 C CA . CYS D 1 26 ? -4.439 7.209 38.368 1.00 41.35 45 CYS D CA 1
ATOM 11293 C C . CYS D 1 26 ? -5.280 8.481 38.360 1.00 41.73 45 CYS D C 1
ATOM 11294 O O . CYS D 1 26 ? -4.743 9.577 38.540 1.00 43.65 45 CYS D O 1
ATOM 11297 N N . GLY D 1 27 ? -6.596 8.361 38.158 1.00 43.45 46 GLY D N 1
ATOM 11298 C CA . GLY D 1 27 ? -7.460 9.534 38.177 1.00 43.36 46 GLY D CA 1
ATOM 11299 C C . GLY D 1 27 ? -7.507 10.249 39.513 1.00 44.47 46 GLY D C 1
ATOM 11300 O O . GLY D 1 27 ? -7.802 11.448 39.550 1.00 43.23 46 GLY D O 1
ATOM 11301 N N . GLN D 1 28 ? -7.203 9.549 40.605 1.00 45.97 47 GLN D N 1
ATOM 11302 C CA . GLN D 1 28 ? -7.205 10.097 41.959 1.00 49.36 47 GLN D CA 1
ATOM 11303 C C . GLN D 1 28 ? -5.888 10.776 42.336 1.00 51.08 47 GLN D C 1
ATOM 11304 O O . GLN D 1 28 ? -5.704 11.148 43.504 1.00 51.91 47 GLN D O 1
ATOM 11310 N N . MET D 1 29 ? -4.972 10.923 41.386 1.00 49.11 48 MET D N 1
ATOM 11311 C CA . MET D 1 29 ? -3.649 11.491 41.616 1.00 49.20 48 MET D CA 1
ATOM 11312 C C . MET D 1 29 ? -3.718 13.014 41.701 1.00 49.36 48 MET D C 1
ATOM 11313 O O . MET D 1 29 ? -4.490 13.657 40.985 1.00 47.49 48 MET D O 1
ATOM 11318 N N . ALA D 1 30 ? -2.876 13.589 42.561 1.00 43.34 49 ALA D N 1
ATOM 11319 C CA . ALA D 1 30 ? -2.598 15.021 42.551 1.00 42.67 49 ALA D CA 1
ATOM 11320 C C . ALA D 1 30 ? -1.089 15.266 42.528 1.00 39.41 49 ALA D C 1
ATOM 11321 O O . ALA D 1 30 ? -0.313 14.493 43.093 1.00 40.98 49 ALA D O 1
ATOM 11323 N N . LYS D 1 31 ? -0.672 16.355 41.882 1.00 37.93 50 LYS D N 1
ATOM 11324 C CA . LYS D 1 31 ? 0.746 16.704 41.867 1.00 35.90 50 LYS D CA 1
ATOM 11325 C C . LYS D 1 31 ? 1.223 17.093 43.275 1.00 38.39 50 LYS D C 1
ATOM 11326 O O . LYS D 1 31 ? 0.437 17.585 44.091 1.00 37.34 50 LYS D O 1
ATOM 11328 N N . PRO D 1 32 ? 2.498 16.871 43.590 1.00 37.56 51 PRO D N 1
ATOM 11329 C CA . PRO D 1 32 ? 3.022 17.283 44.901 1.00 34.31 51 PRO D CA 1
ATOM 11330 C C . PRO D 1 32 ? 3.261 18.787 44.962 1.00 39.28 51 PRO D C 1
ATOM 11331 O O . PRO D 1 32 ? 3.384 19.469 43.938 1.00 36.63 51 PRO D O 1
ATOM 11335 N N . ASP D 1 33 ? 3.308 19.303 46.199 1.00 38.86 52 ASP D N 1
ATOM 11336 C CA . ASP D 1 33 ? 3.647 20.703 46.431 1.00 36.90 52 ASP D CA 1
ATOM 11337 C C . ASP D 1 33 ? 5.152 20.923 46.279 1.00 39.81 52 ASP D C 1
ATOM 11338 O O . ASP D 1 33 ? 5.963 20.019 46.533 1.00 36.86 52 ASP D O 1
ATOM 11340 N N . ALA D 1 34 ? 5.519 22.147 45.873 1.00 37.27 53 ALA D N 1
ATOM 11341 C CA . ALA D 1 34 ? 6.916 22.537 45.643 1.00 39.20 53 ALA D CA 1
ATOM 11342 C C . ALA D 1 34 ? 7.436 23.344 46.835 1.00 42.47 53 ALA D C 1
ATOM 11343 O O . ALA D 1 34 ? 7.416 24.575 46.851 1.00 48.69 53 ALA D O 1
ATOM 11345 N N . SER D 1 35 ? 7.913 22.636 47.852 1.00 39.67 54 SER D N 1
ATOM 11346 C CA . SER D 1 35 ? 8.622 23.258 48.960 1.00 39.50 54 SER D CA 1
ATOM 11347 C C . SER D 1 35 ? 9.828 22.390 49.256 1.00 38.21 54 SER D C 1
ATOM 11348 O O . SER D 1 35 ? 9.694 21.174 49.417 1.00 40.17 54 SER D O 1
ATOM 11350 N N . VAL D 1 36 ? 11.003 23.003 49.305 1.00 40.32 55 VAL D N 1
ATOM 11351 C CA . VAL D 1 36 ? 12.251 22.279 49.499 1.00 38.72 55 VAL D CA 1
ATOM 11352 C C . VAL D 1 36 ? 13.010 22.894 50.670 1.00 40.76 55 VAL D C 1
ATOM 11353 O O . VAL D 1 36 ? 13.030 24.119 50.835 1.00 37.80 55 VAL D O 1
ATOM 11357 N N . ASP D 1 37 ? 13.630 22.044 51.489 1.00 38.38 56 ASP D N 1
ATOM 11358 C CA . ASP D 1 37 ? 14.625 22.490 52.453 1.00 37.82 56 ASP D CA 1
ATOM 11359 C C . ASP D 1 37 ? 15.985 21.943 52.047 1.00 39.22 56 ASP D C 1
ATOM 11360 O O . ASP D 1 37 ? 16.222 20.732 52.116 1.00 40.15 56 ASP D O 1
ATOM 11365 N N . LEU D 1 38 ? 16.892 22.848 51.688 1.00 40.34 57 LEU D N 1
ATOM 11366 C CA . LEU D 1 38 ? 18.175 22.462 51.110 1.00 40.93 57 LEU D CA 1
ATOM 11367 C C . LEU D 1 38 ? 19.116 21.798 52.124 1.00 41.91 57 LEU D C 1
ATOM 11368 O O . LEU D 1 38 ? 19.994 21.023 51.726 1.00 39.84 57 LEU D O 1
ATOM 11373 N N . ASP D 1 39 ? 18.952 22.067 53.422 1.00 40.28 58 ASP D N 1
ATOM 11374 C CA . ASP D 1 39 ? 19.777 21.378 54.411 1.00 43.66 58 ASP D CA 1
ATOM 11375 C C . ASP D 1 39 ? 19.348 19.926 54.584 1.00 40.07 58 ASP D C 1
ATOM 11376 O O . ASP D 1 39 ? 20.198 19.038 54.700 1.00 38.49 58 ASP D O 1
ATOM 11381 N N . ASN D 1 40 ? 18.035 19.674 54.651 1.00 39.30 59 ASN D N 1
ATOM 11382 C CA . ASN D 1 40 ? 17.533 18.302 54.641 1.00 37.62 59 ASN D CA 1
ATOM 11383 C C . ASN D 1 40 ? 17.993 17.563 53.395 1.00 39.31 59 ASN D C 1
ATOM 11384 O O . ASN D 1 40 ? 18.423 16.407 53.465 1.00 37.46 59 ASN D O 1
ATOM 11389 N N . PHE D 1 41 ? 17.895 18.219 52.237 1.00 36.53 60 PHE D N 1
ATOM 11390 C CA . PHE D 1 41 ? 18.313 17.577 51.002 1.00 38.10 60 PHE D CA 1
ATOM 11391 C C . PHE D 1 41 ? 19.769 17.147 51.086 1.00 37.96 60 PHE D C 1
ATOM 11392 O O . PHE D 1 41 ? 20.111 15.997 50.786 1.00 37.03 60 PHE D O 1
ATOM 11400 N N . LYS D 1 42 ? 20.642 18.057 51.518 1.00 38.42 61 LYS D N 1
ATOM 11401 C CA . LYS D 1 42 ? 22.060 17.718 51.608 1.00 38.74 61 LYS D CA 1
ATOM 11402 C C . LYS D 1 42 ? 22.281 16.573 52.583 1.00 37.36 61 LYS D C 1
ATOM 11403 O O . LYS D 1 42 ? 23.127 15.700 52.345 1.00 35.65 61 LYS D O 1
ATOM 11409 N N . ALA D 1 43 ? 21.514 16.555 53.681 1.00 36.28 62 ALA D N 1
ATOM 11410 C CA . ALA D 1 43 ? 21.619 15.471 54.655 1.00 38.62 62 ALA D CA 1
ATOM 11411 C C . ALA D 1 43 ? 21.189 14.141 54.046 1.00 37.95 62 ALA D C 1
ATOM 11412 O O . ALA D 1 43 ? 21.850 13.112 54.243 1.00 36.77 62 ALA D O 1
ATOM 11414 N N . ILE D 1 44 ? 20.084 14.139 53.299 1.00 37.02 63 ILE D N 1
ATOM 11415 C CA . ILE D 1 44 ? 19.628 12.900 52.679 1.00 35.09 63 ILE D CA 1
ATOM 11416 C C . ILE D 1 44 ? 20.642 12.417 51.644 1.00 38.07 63 ILE D C 1
ATOM 11417 O O . ILE D 1 44 ? 20.882 11.212 51.508 1.00 39.47 63 ILE D O 1
ATOM 11422 N N . SER D 1 45 ? 21.264 13.344 50.909 1.00 37.46 64 SER D N 1
ATOM 11423 C CA . SER D 1 45 ? 22.335 12.960 49.996 1.00 35.20 64 SER D CA 1
ATOM 11424 C C . SER D 1 45 ? 23.487 12.291 50.738 1.00 39.46 64 SER D C 1
ATOM 11425 O O . SER D 1 45 ? 24.102 11.351 50.222 1.00 35.97 64 SER D O 1
ATOM 11428 N N . GLU D 1 46 ? 23.795 12.757 51.956 1.00 37.33 65 GLU D N 1
ATOM 11429 C CA . GLU D 1 46 ? 24.840 12.114 52.749 1.00 37.94 65 GLU D CA 1
ATOM 11430 C C . GLU D 1 46 ? 24.437 10.716 53.200 1.00 40.32 65 GLU D C 1
ATOM 11431 O O . GLU D 1 46 ? 25.318 9.893 53.481 1.00 40.57 65 GLU D O 1
ATOM 11437 N N . GLN D 1 47 ? 23.133 10.428 53.271 1.00 40.52 66 GLN D N 1
ATOM 11438 C CA . GLN D 1 47 ? 22.654 9.098 53.644 1.00 43.41 66 GLN D CA 1
ATOM 11439 C C . GLN D 1 47 ? 22.656 8.115 52.479 1.00 46.36 66 GLN D C 1
ATOM 11440 O O . GLN D 1 47 ? 22.341 6.936 52.683 1.00 49.01 66 GLN D O 1
ATOM 11446 N N . SER D 1 48 ? 23.009 8.560 51.282 1.00 47.11 67 SER D N 1
ATOM 11447 C CA . SER D 1 48 ? 23.084 7.680 50.124 1.00 50.24 67 SER D CA 1
ATOM 11448 C C . SER D 1 48 ? 23.994 6.490 50.405 1.00 55.36 67 SER D C 1
ATOM 11449 O O . SER D 1 48 ? 25.180 6.685 50.711 1.00 55.16 67 SER D O 1
ATOM 11452 N N . PRO D 1 49 ? 23.499 5.256 50.299 1.00 65.16 68 PRO D N 1
ATOM 11453 C CA . PRO D 1 49 ? 24.364 4.105 50.585 1.00 64.46 68 PRO D CA 1
ATOM 11454 C C . PRO D 1 49 ? 25.508 3.974 49.597 1.00 67.60 68 PRO D C 1
ATOM 11455 O O . PRO D 1 49 ? 26.557 3.424 49.954 1.00 70.28 68 PRO D O 1
ATOM 11459 N N . ALA D 1 50 ? 25.337 4.463 48.367 1.00 56.18 69 ALA D N 1
ATOM 11460 C CA . ALA D 1 50 ? 26.404 4.475 47.376 1.00 55.76 69 ALA D CA 1
ATOM 11461 C C . ALA D 1 50 ? 27.201 5.769 47.494 1.00 52.34 69 ALA D C 1
ATOM 11462 O O . ALA D 1 50 ? 26.626 6.861 47.515 1.00 52.12 69 ALA D O 1
ATOM 11464 N N . GLU D 1 51 ? 28.522 5.644 47.578 1.00 50.10 70 GLU D N 1
ATOM 11465 C CA . GLU D 1 51 ? 29.370 6.819 47.697 1.00 49.31 70 GLU D CA 1
ATOM 11466 C C . GLU D 1 51 ? 29.454 7.550 46.361 1.00 47.08 70 GLU D C 1
ATOM 11467 O O . GLU D 1 51 ? 29.418 6.931 45.292 1.00 46.60 70 GLU D O 1
ATOM 11469 N N . PHE D 1 52 ? 29.543 8.878 46.426 1.00 44.98 71 PHE D N 1
ATOM 11470 C CA . PHE D 1 52 ? 29.692 9.691 45.229 1.00 47.13 71 PHE D CA 1
ATOM 11471 C C . PHE D 1 52 ? 31.142 9.653 44.780 1.00 53.77 71 PHE D C 1
ATOM 11472 O O . PHE D 1 52 ? 32.050 9.916 45.577 1.00 54.76 71 PHE D O 1
ATOM 11480 N N . GLY D 1 53 ? 31.358 9.327 43.505 1.00 58.81 72 GLY D N 1
ATOM 11481 C CA . GLY D 1 53 ? 32.713 9.334 42.977 1.00 61.41 72 GLY D CA 1
ATOM 11482 C C . GLY D 1 53 ? 33.398 10.675 43.162 1.00 62.12 72 GLY D C 1
ATOM 11483 O O . GLY D 1 53 ? 34.527 10.750 43.656 1.00 63.75 72 GLY D O 1
ATOM 11484 N N . ILE D 1 54 ? 32.721 11.754 42.771 1.00 52.05 73 ILE D N 1
ATOM 11485 C CA . ILE D 1 54 ? 33.190 13.109 43.014 1.00 49.09 73 ILE D CA 1
ATOM 11486 C C . ILE D 1 54 ? 32.065 13.881 43.680 1.00 47.48 73 ILE D C 1
ATOM 11487 O O . ILE D 1 54 ? 30.898 13.482 43.642 1.00 48.25 73 ILE D O 1
ATOM 11492 N N . ASP D 1 55 ? 32.436 15.011 44.289 1.00 45.16 74 ASP D N 1
ATOM 11493 C CA . ASP D 1 55 ? 31.492 15.881 44.980 1.00 43.40 74 ASP D CA 1
ATOM 11494 C C . ASP D 1 55 ? 31.244 17.216 44.283 1.00 41.13 74 ASP D C 1
ATOM 11495 O O . ASP D 1 55 ? 30.313 17.927 44.672 1.00 39.93 74 ASP D O 1
ATOM 11500 N N . SER D 1 56 ? 32.042 17.580 43.274 1.00 40.61 75 SER D N 1
ATOM 11501 C CA . SER D 1 56 ? 31.857 18.877 42.635 1.00 38.62 75 SER D CA 1
ATOM 11502 C C . SER D 1 56 ? 30.462 19.007 42.031 1.00 41.60 75 SER D C 1
ATOM 11503 O O . SER D 1 56 ? 29.888 20.105 42.025 1.00 40.21 75 SER D O 1
ATOM 11506 N N . CYS D 1 57 ? 29.893 17.893 41.552 1.00 37.66 76 CYS D N 1
ATOM 11507 C CA . CYS D 1 57 ? 28.559 17.833 40.965 1.00 35.46 76 CYS D CA 1
ATOM 11508 C C . CYS D 1 57 ? 27.446 17.628 42.000 1.00 38.13 76 CYS D C 1
ATOM 11509 O O . CYS D 1 57 ? 26.399 17.064 41.661 1.00 36.60 76 CYS D O 1
ATOM 11512 N N . ARG D 1 58 ? 27.633 18.061 43.244 1.00 38.81 77 ARG D N 1
ATOM 11513 C CA . ARG D 1 58 ? 26.616 17.889 44.277 1.00 38.61 77 ARG D CA 1
ATOM 11514 C C . ARG D 1 58 ? 26.116 19.238 44.783 1.00 37.68 77 ARG D C 1
ATOM 11515 O O . ARG D 1 58 ? 26.779 20.270 44.637 1.00 38.61 77 ARG D O 1
ATOM 11523 N N . VAL D 1 59 ? 24.932 19.213 45.407 1.00 37.31 78 VAL D N 1
ATOM 11524 C CA . VAL D 1 59 ? 24.320 20.443 45.908 1.00 35.65 78 VAL D CA 1
ATOM 11525 C C . VAL D 1 59 ? 25.225 21.122 46.937 1.00 41.70 78 VAL D C 1
ATOM 11526 O O . VAL D 1 59 ? 25.367 22.353 46.945 1.00 37.34 78 VAL D O 1
ATOM 11530 N N . LYS D 1 60 ? 25.875 20.332 47.803 1.00 37.90 79 LYS D N 1
ATOM 11531 C CA . LYS D 1 60 ? 26.708 20.922 48.849 1.00 39.81 79 LYS D CA 1
ATOM 11532 C C . LYS D 1 60 ? 27.914 21.676 48.295 1.00 40.14 79 LYS D C 1
ATOM 11533 O O . LYS D 1 60 ? 28.478 22.520 48.998 1.00 41.98 79 LYS D O 1
ATOM 11539 N N . ALA D 1 61 ? 28.325 21.397 47.063 1.00 40.70 80 ALA D N 1
ATOM 11540 C CA . ALA D 1 61 ? 29.473 22.057 46.461 1.00 39.38 80 ALA D CA 1
ATOM 11541 C C . ALA D 1 61 ? 29.087 23.279 45.629 1.00 42.41 80 ALA D C 1
ATOM 11542 O O . ALA D 1 61 ? 29.938 23.816 44.909 1.00 42.42 80 ALA D O 1
ATOM 11544 N N . GLN D 1 62 ? 27.834 23.720 45.697 1.00 40.43 81 GLN D N 1
ATOM 11545 C CA . GLN D 1 62 ? 27.385 24.833 44.871 1.00 41.47 81 GLN D CA 1
ATOM 11546 C C . GLN D 1 62 ? 27.348 26.128 45.679 1.00 42.74 81 GLN D C 1
ATOM 11547 O O . GLN D 1 62 ? 27.276 26.106 46.912 1.00 43.71 81 GLN D O 1
ATOM 11553 N N . PRO D 1 63 ? 27.427 27.281 45.011 1.00 42.13 82 PRO D N 1
ATOM 11554 C CA . PRO D 1 63 ? 27.429 28.558 45.736 1.00 43.09 82 PRO D CA 1
ATOM 11555 C C . PRO D 1 63 ? 26.129 28.781 46.496 1.00 45.23 82 PRO D C 1
ATOM 11556 O O . PRO D 1 63 ? 25.060 28.321 46.090 1.00 45.64 82 PRO D O 1
ATOM 11560 N N . GLU D 1 64 ? 26.232 29.507 47.617 1.00 44.67 83 GLU D N 1
ATOM 11561 C CA . GLU D 1 64 ? 25.041 29.840 48.395 1.00 44.90 83 GLU D CA 1
ATOM 11562 C C . GLU D 1 64 ? 24.059 30.689 47.598 1.00 47.17 83 GLU D C 1
ATOM 11563 O O . GLU D 1 64 ? 22.842 30.554 47.772 1.00 47.35 83 GLU D O 1
ATOM 11565 N N . ASP D 1 65 ? 24.548 31.567 46.720 1.00 45.48 84 ASP D N 1
ATOM 11566 C CA . ASP D 1 65 ? 23.620 32.448 46.032 1.00 48.12 84 ASP D CA 1
ATOM 11567 C C . ASP D 1 65 ? 22.885 31.751 44.896 1.00 47.39 84 ASP D C 1
ATOM 11568 O O . ASP D 1 65 ? 22.034 32.376 44.254 1.00 48.00 84 ASP D O 1
ATOM 11573 N N . ARG D 1 66 ? 23.182 30.475 44.643 1.00 46.71 85 ARG D N 1
ATOM 11574 C CA . ARG D 1 66 ? 22.389 29.648 43.745 1.00 43.89 85 ARG D CA 1
ATOM 11575 C C . ARG D 1 66 ? 21.371 28.806 44.504 1.00 42.21 85 ARG D C 1
ATOM 11576 O O . ARG D 1 66 ? 20.741 27.921 43.910 1.00 39.56 85 ARG D O 1
ATOM 11584 N N . SER D 1 67 ? 21.182 29.085 45.800 1.00 42.84 86 SER D N 1
ATOM 11585 C CA . SER D 1 67 ? 20.318 28.256 46.637 1.00 42.46 86 SER D CA 1
ATOM 11586 C C . SER D 1 67 ? 18.863 28.330 46.192 1.00 41.20 86 SER D C 1
ATOM 11587 O O . SER D 1 67 ? 18.194 27.300 46.060 1.00 41.30 86 SER D O 1
ATOM 11590 N N . ASP D 1 68 ? 18.346 29.537 45.958 1.00 40.96 87 ASP D N 1
ATOM 11591 C CA . ASP D 1 68 ? 16.938 29.656 45.592 1.00 43.97 87 ASP D CA 1
ATOM 11592 C C . ASP D 1 68 ? 16.637 28.914 44.294 1.00 38.61 87 ASP D C 1
ATOM 11593 O O . ASP D 1 68 ? 15.607 28.243 44.179 1.00 37.11 87 ASP D O 1
ATOM 11598 N N . ARG D 1 69 ? 17.538 29.000 43.319 1.00 36.96 88 ARG D N 1
ATOM 11599 C CA . ARG D 1 69 ? 17.320 28.324 42.043 1.00 37.20 88 ARG D CA 1
ATOM 11600 C C . ARG D 1 69 ? 17.440 26.807 42.189 1.00 35.09 88 ARG D C 1
ATOM 11601 O O . ARG D 1 69 ? 16.634 26.057 41.622 1.00 33.58 88 ARG D O 1
ATOM 11609 N N . ILE D 1 70 ? 18.427 26.336 42.962 1.00 33.33 89 ILE D N 1
ATOM 11610 C CA . ILE D 1 70 ? 18.591 24.897 43.166 1.00 35.30 89 ILE D CA 1
ATOM 11611 C C . ILE D 1 70 ? 17.350 24.310 43.830 1.00 34.52 89 ILE D C 1
ATOM 11612 O O . ILE D 1 70 ? 16.925 23.192 43.510 1.00 31.62 89 ILE D O 1
ATOM 11617 N N . ARG D 1 71 ? 16.720 25.078 44.724 1.00 30.82 90 ARG D N 1
ATOM 11618 C CA . ARG D 1 71 ? 15.474 24.645 45.346 1.00 31.53 90 ARG D CA 1
ATOM 11619 C C . ARG D 1 71 ? 14.356 24.505 44.323 1.00 35.21 90 ARG D C 1
ATOM 11620 O O . ARG D 1 71 ? 13.480 23.644 44.472 1.00 33.49 90 ARG D O 1
ATOM 11628 N N . GLU D 1 72 ? 14.354 25.356 43.292 1.00 32.23 91 GLU D N 1
ATOM 11629 C CA . GLU D 1 72 ? 13.360 25.208 42.244 1.00 31.24 91 GLU D CA 1
ATOM 11630 C C . GLU D 1 72 ? 13.685 24.000 41.378 1.00 30.62 91 GLU D C 1
ATOM 11631 O O . GLU D 1 72 ? 12.791 23.240 40.985 1.00 30.52 91 GLU D O 1
ATOM 11637 N N . GLN D 1 73 ? 14.970 23.790 41.106 1.00 29.51 92 GLN D N 1
ATOM 11638 C CA . GLN D 1 73 ? 15.385 22.657 40.292 1.00 30.04 92 GLN D CA 1
ATOM 11639 C C . GLN D 1 73 ? 15.012 21.331 40.953 1.00 28.56 92 GLN D C 1
ATOM 11640 O O . GLN D 1 73 ? 14.633 20.372 40.267 1.00 25.15 92 GLN D O 1
ATOM 11646 N N . ILE D 1 74 ? 15.119 21.253 42.282 1.00 27.46 93 ILE D N 1
ATOM 11647 C CA . ILE D 1 74 ? 14.800 20.007 42.978 1.00 29.37 93 ILE D CA 1
ATOM 11648 C C . ILE D 1 74 ? 13.321 19.669 42.805 1.00 26.76 93 ILE D C 1
ATOM 11649 O O . ILE D 1 74 ? 12.953 18.540 42.460 1.00 28.62 93 ILE D O 1
ATOM 11654 N N . ALA D 1 75 ? 12.454 20.645 43.029 1.00 26.81 94 ALA D N 1
ATOM 11655 C CA . ALA D 1 75 ? 11.019 20.432 42.868 1.00 29.25 94 ALA D CA 1
ATOM 11656 C C . ALA D 1 75 ? 10.595 20.264 41.412 1.00 27.94 94 ALA D C 1
ATOM 11657 O O . ALA D 1 75 ? 9.431 19.931 41.168 1.00 27.32 94 ALA D O 1
ATOM 11659 N N . SER D 1 76 ? 11.492 20.494 40.445 1.00 28.10 95 SER D N 1
ATOM 11660 C CA . SER D 1 76 ? 11.145 20.405 39.027 1.00 27.42 95 SER D CA 1
ATOM 11661 C C . SER D 1 76 ? 11.310 19.003 38.452 1.00 24.11 95 SER D C 1
ATOM 11662 O O . SER D 1 76 ? 10.914 18.776 37.298 1.00 24.72 95 SER D O 1
ATOM 11665 N N . ALA D 1 77 ? 11.866 18.073 39.219 1.00 23.33 96 ALA D N 1
ATOM 11666 C CA . ALA D 1 77 ? 12.190 16.739 38.736 1.00 24.99 96 ALA D CA 1
ATOM 11667 C C . ALA D 1 77 ? 10.945 15.869 38.654 1.00 26.77 96 ALA D C 1
ATOM 11668 O O . ALA D 1 77 ? 10.015 16.019 39.451 1.00 26.56 96 ALA D O 1
ATOM 11670 N N . TYR D 1 78 ? 10.949 14.925 37.710 1.00 26.07 97 TYR D N 1
ATOM 11671 C CA . TYR D 1 78 ? 9.909 13.903 37.676 1.00 24.49 97 TYR D CA 1
ATOM 11672 C C . TYR D 1 78 ? 10.338 12.772 36.746 1.00 25.01 97 TYR D C 1
ATOM 11673 O O . TYR D 1 78 ? 11.222 12.953 35.893 1.00 24.50 97 TYR D O 1
ATOM 11682 N N . PRO D 1 79 ? 9.755 11.595 36.930 1.00 23.08 98 PRO D N 1
ATOM 11683 C CA . PRO D 1 79 ? 9.813 10.563 35.893 1.00 23.13 98 PRO D CA 1
ATOM 11684 C C . PRO D 1 79 ? 8.724 10.789 34.855 1.00 25.43 98 PRO D C 1
ATOM 11685 O O . PRO D 1 79 ? 7.679 11.394 35.140 1.00 22.90 98 PRO D O 1
ATOM 11689 N N . VAL D 1 80 ? 8.981 10.293 33.638 1.00 23.20 99 VAL D N 1
ATOM 11690 C CA . VAL D 1 80 ? 8.074 10.522 32.505 1.00 22.14 99 VAL D CA 1
ATOM 11691 C C . VAL D 1 80 ? 8.110 9.312 31.581 1.00 23.23 99 VAL D C 1
ATOM 11692 O O . VAL D 1 80 ? 9.180 8.744 31.316 1.00 21.97 99 VAL D O 1
ATOM 11696 N N . ILE D 1 81 ? 6.921 8.888 31.137 1.00 21.93 100 ILE D N 1
ATOM 11697 C CA . ILE D 1 81 ? 6.782 7.812 30.164 1.00 22.95 100 ILE D CA 1
ATOM 11698 C C . ILE D 1 81 ? 5.830 8.281 29.081 1.00 21.61 100 ILE D C 1
ATOM 11699 O O . ILE D 1 81 ? 5.030 9.190 29.284 1.00 21.72 100 ILE D O 1
ATOM 11704 N N . HIS D 1 82 ? 5.926 7.629 27.922 1.00 21.34 101 HIS D N 1
ATOM 11705 C CA . HIS D 1 82 ? 4.943 7.795 26.855 1.00 21.48 101 HIS D CA 1
ATOM 11706 C C . HIS D 1 82 ? 3.581 7.266 27.294 1.00 22.53 101 HIS D C 1
ATOM 11707 O O . HIS D 1 82 ? 3.488 6.311 28.070 1.00 24.03 101 HIS D O 1
ATOM 11714 N N . GLU D 1 83 ? 2.516 7.858 26.747 1.00 21.71 102 GLU D N 1
ATOM 11715 C CA . GLU D 1 83 ? 1.173 7.375 27.046 1.00 23.87 102 GLU D CA 1
ATOM 11716 C C . GLU D 1 83 ? 0.982 5.917 26.639 1.00 23.70 102 GLU D C 1
ATOM 11717 O O . GLU D 1 83 ? 0.254 5.181 27.310 1.00 24.17 102 GLU D O 1
ATOM 11723 N N . ARG D 1 84 ? 1.639 5.462 25.576 1.00 23.57 103 ARG D N 1
ATOM 11724 C CA . ARG D 1 84 ? 1.526 4.048 25.230 1.00 25.01 103 ARG D CA 1
ATOM 11725 C C . ARG D 1 84 ? 2.320 3.177 26.192 1.00 24.24 103 ARG D C 1
ATOM 11726 O O . ARG D 1 84 ? 1.972 2.011 26.414 1.00 24.44 103 ARG D O 1
ATOM 11734 N N . THR D 1 85 ? 3.397 3.725 26.746 1.00 24.63 104 THR D N 1
ATOM 11735 C CA . THR D 1 85 ? 4.187 3.016 27.740 1.00 23.90 104 THR D CA 1
ATOM 11736 C C . THR D 1 85 ? 3.379 2.784 29.018 1.00 23.88 104 THR D C 1
ATOM 11737 O O . THR D 1 85 ? 3.471 1.713 29.632 1.00 26.27 104 THR D O 1
ATOM 11741 N N . LEU D 1 86 ? 2.571 3.766 29.426 1.00 24.40 105 LEU D N 1
ATOM 11742 C CA . LEU D 1 86 ? 1.690 3.581 30.578 1.00 25.95 105 LEU D CA 1
ATOM 11743 C C . LEU D 1 86 ? 0.777 2.381 30.375 1.00 28.24 105 LEU D C 1
ATOM 11744 O O . LEU D 1 86 ? 0.612 1.549 31.276 1.00 27.07 105 LEU D O 1
ATOM 11749 N N . LEU D 1 87 ? 0.177 2.269 29.184 1.00 26.86 106 LEU D N 1
ATOM 11750 C CA . LEU D 1 87 ? -0.741 1.159 28.928 1.00 27.38 106 LEU D CA 1
ATOM 11751 C C . LEU D 1 87 ? -0.006 -0.178 28.859 1.00 26.74 106 LEU D C 1
ATOM 11752 O O . LEU D 1 87 ? -0.565 -1.220 29.231 1.00 26.91 106 LEU D O 1
ATOM 11757 N N . LEU D 1 88 ? 1.238 -0.172 28.386 1.00 24.52 107 LEU D N 1
ATOM 11758 C CA . LEU D 1 88 ? 2.042 -1.385 28.440 1.00 27.53 107 LEU D CA 1
ATOM 11759 C C . LEU D 1 88 ? 2.296 -1.803 29.890 1.00 27.67 107 LEU D C 1
ATOM 11760 O O . LEU D 1 88 ? 2.088 -2.962 30.251 1.00 27.23 107 LEU D O 1
ATOM 11765 N N . PHE D 1 89 ? 2.714 -0.856 30.740 1.00 25.64 108 PHE D N 1
ATOM 11766 C CA . PHE D 1 89 ? 2.948 -1.165 32.150 1.00 26.36 108 PHE D CA 1
ATOM 11767 C C . PHE D 1 89 ? 1.702 -1.781 32.784 1.00 28.85 108 PHE D C 1
ATOM 11768 O O . PHE D 1 89 ? 1.804 -2.717 33.583 1.00 30.15 108 PHE D O 1
ATOM 11776 N N . ILE D 1 90 ? 0.514 -1.305 32.398 1.00 28.37 109 ILE D N 1
ATOM 11777 C CA . ILE D 1 90 ? -0.721 -1.874 32.933 1.00 30.23 109 ILE D CA 1
ATOM 11778 C C . ILE D 1 90 ? -0.922 -3.300 32.427 1.00 30.76 109 ILE D C 1
ATOM 11779 O O . ILE D 1 90 ? -1.259 -4.213 33.196 1.00 32.01 109 ILE D O 1
ATOM 11784 N N . SER D 1 91 ? -0.728 -3.509 31.125 1.00 28.06 110 SER D N 1
ATOM 11785 C CA . SER D 1 91 ? -0.835 -4.839 30.532 1.00 29.26 110 SER D CA 1
ATOM 11786 C C . SER D 1 91 ? 0.221 -5.803 31.062 1.00 31.09 110 SER D C 1
ATOM 11787 O O . SER D 1 91 ? 0.007 -7.024 31.027 1.00 29.74 110 SER D O 1
ATOM 11790 N N . PHE D 1 92 ? 1.358 -5.281 31.539 1.00 30.62 111 PHE D N 1
ATOM 11791 C CA . PHE D 1 92 ? 2.382 -6.130 32.148 1.00 27.98 111 PHE D CA 1
ATOM 11792 C C . PHE D 1 92 ? 1.918 -6.688 33.495 1.00 30.68 111 PHE D C 1
ATOM 11793 O O . PHE D 1 92 ? 2.148 -7.867 33.793 1.00 28.73 111 PHE D O 1
ATOM 11801 N N . LEU D 1 93 ? 1.277 -5.855 34.325 1.00 31.59 112 LEU D N 1
ATOM 11802 C CA . LEU D 1 93 ? 0.735 -6.340 35.592 1.00 31.00 112 LEU D CA 1
ATOM 11803 C C . LEU D 1 93 ? -0.348 -7.384 35.352 1.00 29.66 112 LEU D C 1
ATOM 11804 O O . LEU D 1 93 ? -0.337 -8.456 35.961 1.00 33.05 112 LEU D O 1
ATOM 11809 N N . GLU D 1 94 ? -1.292 -7.093 34.458 1.00 30.77 113 GLU D N 1
ATOM 11810 C CA . GLU D 1 94 ? -2.266 -8.110 34.073 1.00 33.88 113 GLU D CA 1
ATOM 11811 C C . GLU D 1 94 ? -1.576 -9.410 33.682 1.00 32.28 113 GLU D C 1
ATOM 11812 O O . GLU D 1 94 ? -1.948 -10.486 34.157 1.00 35.38 113 GLU D O 1
ATOM 11818 N N . HIS D 1 95 ? -0.548 -9.331 32.833 1.00 30.41 114 HIS D N 1
ATOM 11819 C CA . HIS D 1 95 ? 0.091 -10.556 32.373 1.00 31.81 114 HIS D CA 1
ATOM 11820 C C . HIS D 1 95 ? 0.678 -11.328 33.543 1.00 33.33 114 HIS D C 1
ATOM 11821 O O . HIS D 1 95 ? 0.390 -12.514 33.727 1.00 36.30 114 HIS D O 1
ATOM 11828 N N . LYS D 1 96 ? 1.504 -10.663 34.347 1.00 31.96 115 LYS D N 1
ATOM 11829 C CA . LYS D 1 96 ? 2.228 -11.351 35.408 1.00 34.34 115 LYS D CA 1
ATOM 11830 C C . LYS D 1 96 ? 1.292 -11.867 36.495 1.00 35.06 115 LYS D C 1
ATOM 11831 O O . LYS D 1 96 ? 1.602 -12.875 37.134 1.00 35.27 115 LYS D O 1
ATOM 11837 N N . LEU D 1 97 ? 0.147 -11.199 36.718 1.00 35.35 116 LEU D N 1
ATOM 11838 C CA . LEU D 1 97 ? -0.793 -11.653 37.741 1.00 38.14 116 LEU D CA 1
ATOM 11839 C C . LEU D 1 97 ? -1.455 -12.978 37.369 1.00 39.98 116 LEU D C 1
ATOM 11840 O O . LEU D 1 97 ? -1.899 -13.708 38.261 1.00 40.18 116 LEU D O 1
ATOM 11845 N N . THR D 1 98 ? -1.499 -13.319 36.078 1.00 38.18 117 THR D N 1
ATOM 11846 C CA . THR D 1 98 ? -2.042 -14.583 35.592 1.00 39.17 117 THR D CA 1
ATOM 11847 C C . THR D 1 98 ? -0.962 -15.624 35.319 1.00 37.95 117 THR D C 1
ATOM 11848 O O . THR D 1 98 ? -1.063 -16.759 35.790 1.00 38.97 117 THR D O 1
ATOM 11852 N N . PHE D 1 99 ? 0.065 -15.272 34.551 1.00 38.24 118 PHE D N 1
ATOM 11853 C CA . PHE D 1 99 ? 1.094 -16.229 34.144 1.00 37.33 118 PHE D CA 1
ATOM 11854 C C . PHE D 1 99 ? 2.385 -16.109 34.942 1.00 38.37 118 PHE D C 1
ATOM 11855 O O . PHE D 1 99 ? 3.289 -16.918 34.741 1.00 38.43 118 PHE D O 1
ATOM 11863 N N . GLY D 1 100 ? 2.506 -15.135 35.837 1.00 36.54 119 GLY D N 1
ATOM 11864 C CA . GLY D 1 100 ? 3.761 -14.949 36.522 1.00 35.81 119 GLY D CA 1
ATOM 11865 C C . GLY D 1 100 ? 4.093 -16.152 37.389 1.00 40.52 119 GLY D C 1
ATOM 11866 O O . GLY D 1 100 ? 3.333 -17.112 37.521 1.00 37.91 119 GLY D O 1
ATOM 11867 N N . SER D 1 101 ? 5.274 -16.092 37.987 1.00 41.86 120 SER D N 1
ATOM 11868 C CA . SER D 1 101 ? 5.636 -17.068 38.998 1.00 42.66 120 SER D CA 1
ATOM 11869 C C . SER D 1 101 ? 4.976 -16.710 40.318 1.00 43.61 120 SER D C 1
ATOM 11870 O O . SER D 1 101 ? 4.439 -15.610 40.510 1.00 38.05 120 SER D O 1
ATOM 11873 N N . GLU D 1 102 ? 5.035 -17.653 41.254 1.00 43.14 121 GLU D N 1
ATOM 11874 C CA . GLU D 1 102 ? 4.517 -17.347 42.576 1.00 47.13 121 GLU D CA 1
ATOM 11875 C C . GLU D 1 102 ? 5.307 -16.219 43.234 1.00 45.82 121 GLU D C 1
ATOM 11876 O O . GLU D 1 102 ? 4.720 -15.377 43.919 1.00 44.76 121 GLU D O 1
ATOM 11882 N N . GLN D 1 103 ? 6.622 -16.148 43.003 1.00 47.38 122 GLN D N 1
ATOM 11883 C CA . GLN D 1 103 ? 7.382 -14.995 43.488 1.00 46.67 122 GLN D CA 1
ATOM 11884 C C . GLN D 1 103 ? 6.900 -13.699 42.831 1.00 46.52 122 GLN D C 1
ATOM 11885 O O . GLN D 1 103 ? 6.826 -12.652 43.489 1.00 43.95 122 GLN D O 1
ATOM 11891 N N . GLU D 1 104 ? 6.556 -13.751 41.537 1.00 42.69 123 GLU D N 1
ATOM 11892 C CA . GLU D 1 104 ? 6.077 -12.550 40.852 1.00 45.12 123 GLU D CA 1
ATOM 11893 C C . GLU D 1 104 ? 4.670 -12.174 41.306 1.00 44.52 123 GLU D C 1
ATOM 11894 O O . GLU D 1 104 ? 4.386 -10.990 41.532 1.00 41.78 123 GLU D O 1
ATOM 11900 N N . LYS D 1 105 ? 3.774 -13.165 41.427 1.00 42.30 124 LYS D N 1
ATOM 11901 C CA . LYS D 1 105 ? 2.391 -12.873 41.791 1.00 42.78 124 LYS D CA 1
ATOM 11902 C C . LYS D 1 105 ? 2.311 -12.253 43.170 1.00 44.61 124 LYS D C 1
ATOM 11903 O O . LYS D 1 105 ? 1.489 -11.365 43.406 1.00 46.28 124 LYS D O 1
ATOM 11909 N N . ALA D 1 106 ? 3.167 -12.696 44.091 1.00 44.24 125 ALA D N 1
ATOM 11910 C CA . ALA D 1 106 ? 3.145 -12.146 45.442 1.00 46.75 125 ALA D CA 1
ATOM 11911 C C . ALA D 1 106 ? 3.484 -10.663 45.432 1.00 47.00 125 ALA D C 1
ATOM 11912 O O . ALA D 1 106 ? 2.810 -9.850 46.070 1.00 46.36 125 ALA D O 1
ATOM 11914 N N . ILE D 1 107 ? 4.525 -10.283 44.699 1.00 47.09 126 ILE D N 1
ATOM 11915 C CA . ILE D 1 107 ? 4.928 -8.896 44.788 1.00 48.08 126 ILE D CA 1
ATOM 11916 C C . ILE D 1 107 ? 4.022 -7.973 43.964 1.00 47.05 126 ILE D C 1
ATOM 11917 O O . ILE D 1 107 ? 4.016 -6.761 44.217 1.00 45.02 126 ILE D O 1
ATOM 11922 N N . TYR D 1 108 ? 3.188 -8.506 43.050 1.00 46.93 127 TYR D N 1
ATOM 11923 C CA . TYR D 1 108 ? 2.338 -7.642 42.224 1.00 44.32 127 TYR D CA 1
ATOM 11924 C C . TYR D 1 108 ? 0.875 -7.531 42.681 1.00 44.99 127 TYR D C 1
ATOM 11925 O O . TYR D 1 108 ? 0.153 -6.684 42.126 1.00 40.66 127 TYR D O 1
ATOM 11934 N N . LYS D 1 109 ? 0.419 -8.306 43.693 1.00 43.25 128 LYS D N 1
ATOM 11935 C CA . LYS D 1 109 ? -1.034 -8.394 43.950 1.00 45.50 128 LYS D CA 1
ATOM 11936 C C . LYS D 1 109 ? -1.709 -7.040 44.144 1.00 46.69 128 LYS D C 1
ATOM 11937 O O . LYS D 1 109 ? -2.742 -6.752 43.517 1.00 47.92 128 LYS D O 1
ATOM 11943 N N . ASP D 1 110 ? -1.193 -6.215 45.037 1.00 42.14 129 ASP D N 1
ATOM 11944 C CA . ASP D 1 110 ? -1.875 -4.958 45.322 1.00 44.67 129 ASP D CA 1
ATOM 11945 C C . ASP D 1 110 ? -1.121 -3.766 44.738 1.00 41.25 129 ASP D C 1
ATOM 11946 O O . ASP D 1 110 ? -1.170 -2.654 45.271 1.00 40.56 129 ASP D O 1
ATOM 11951 N N . MET D 1 111 ? -0.439 -3.988 43.620 1.00 40.26 130 MET D N 1
ATOM 11952 C CA . MET D 1 111 ? 0.467 -3.001 43.049 1.00 36.56 130 MET D CA 1
ATOM 11953 C C . MET D 1 111 ? -0.251 -2.217 41.952 1.00 35.94 130 MET D C 1
ATOM 11954 O O . MET D 1 111 ? -0.596 -2.767 40.899 1.00 39.74 130 MET D O 1
ATOM 11959 N N . THR D 1 112 ? -0.475 -0.932 42.202 1.00 33.49 131 THR D N 1
ATOM 11960 C CA . THR D 1 112 ? -1.020 -0.028 41.202 1.00 33.65 131 THR D CA 1
ATOM 11961 C C . THR D 1 112 ? 0.039 0.287 40.145 1.00 35.35 131 THR D C 1
ATOM 11962 O O . THR D 1 112 ? 1.216 -0.056 40.290 1.00 33.18 131 THR D O 1
ATOM 11966 N N . VAL D 1 113 ? -0.377 1.006 39.095 1.00 32.56 132 VAL D N 1
ATOM 11967 C CA . VAL D 1 113 ? 0.554 1.311 38.009 1.00 32.74 132 VAL D CA 1
ATOM 11968 C C . VAL D 1 113 ? 1.656 2.207 38.545 1.00 31.28 132 VAL D C 1
ATOM 11969 O O . VAL D 1 113 ? 2.831 2.073 38.191 1.00 30.54 132 VAL D O 1
ATOM 11973 N N . VAL D 1 114 ? 1.266 3.184 39.367 1.00 29.17 133 VAL D N 1
ATOM 11974 C CA . VAL D 1 114 ? 2.218 4.117 39.940 1.00 31.46 133 VAL D CA 1
ATOM 11975 C C . VAL D 1 114 ? 3.189 3.392 40.864 1.00 32.79 133 VAL D C 1
ATOM 11976 O O . VAL D 1 114 ? 4.386 3.721 40.907 1.00 33.13 133 VAL D O 1
ATOM 11980 N N . ASP D 1 115 ? 2.706 2.367 41.573 1.00 30.76 134 ASP D N 1
ATOM 11981 C CA . ASP D 1 115 ? 3.565 1.587 42.455 1.00 30.59 134 ASP D CA 1
ATOM 11982 C C . ASP D 1 115 ? 4.633 0.853 41.652 1.00 31.36 134 ASP D C 1
ATOM 11983 O O . ASP D 1 115 ? 5.786 0.750 42.086 1.00 31.30 134 ASP D O 1
ATOM 11988 N N . LEU D 1 116 ? 4.283 0.374 40.458 1.00 30.97 135 LEU D N 1
ATOM 11989 C CA . LEU D 1 116 ? 5.284 -0.272 39.618 1.00 28.14 135 LEU D CA 1
ATOM 11990 C C . LEU D 1 116 ? 6.337 0.724 39.162 1.00 27.52 135 LEU D C 1
ATOM 11991 O O . LEU D 1 116 ? 7.529 0.399 39.120 1.00 28.62 135 LEU D O 1
ATOM 11996 N N . VAL D 1 117 ? 5.917 1.938 38.803 1.00 27.03 136 VAL D N 1
ATOM 11997 C CA . VAL D 1 117 ? 6.889 2.960 38.423 1.00 27.89 136 VAL D CA 1
ATOM 11998 C C . VAL D 1 117 ? 7.839 3.237 39.582 1.00 27.58 136 VAL D C 1
ATOM 11999 O O . VAL D 1 117 ? 9.062 3.277 39.401 1.00 30.40 136 VAL D O 1
ATOM 12003 N N . GLN D 1 118 ? 7.302 3.377 40.795 1.00 25.84 137 GLN D N 1
ATOM 12004 C CA . GLN D 1 118 ? 8.156 3.619 41.955 1.00 27.40 137 GLN D CA 1
ATOM 12005 C C . GLN D 1 118 ? 9.113 2.452 42.210 1.00 29.36 137 GLN D C 1
ATOM 12006 O O . GLN D 1 118 ? 10.263 2.663 42.603 1.00 28.87 137 GLN D O 1
ATOM 12012 N N . ARG D 1 119 ? 8.661 1.217 41.983 1.00 27.74 138 ARG D N 1
ATOM 12013 C CA . ARG D 1 119 ? 9.550 0.064 42.111 1.00 29.74 138 ARG D CA 1
ATOM 12014 C C . ARG D 1 119 ? 10.631 0.054 41.033 1.00 30.29 138 ARG D C 1
ATOM 12015 O O . ARG D 1 119 ? 11.786 -0.285 41.312 1.00 28.73 138 ARG D O 1
ATOM 12023 N N . LEU D 1 120 ? 10.286 0.408 39.788 1.00 28.32 139 LEU D N 1
ATOM 12024 C CA . LEU D 1 120 ? 11.325 0.527 38.766 1.00 28.66 139 LEU D CA 1
ATOM 12025 C C . LEU D 1 120 ? 12.347 1.601 39.138 1.00 28.63 139 LEU D C 1
ATOM 12026 O O . LEU D 1 120 ? 13.545 1.458 38.847 1.00 29.22 139 LEU D O 1
ATOM 12031 N N . LEU D 1 121 ? 11.893 2.678 39.782 1.00 26.42 140 LEU D N 1
ATOM 12032 C CA . LEU D 1 121 ? 12.813 3.725 40.195 1.00 25.35 140 LEU D CA 1
ATOM 12033 C C . LEU D 1 121 ? 13.658 3.283 41.386 1.00 29.80 140 LEU D C 1
ATOM 12034 O O . LEU D 1 121 ? 14.871 3.514 41.407 1.00 28.66 140 LEU D O 1
ATOM 12039 N N . ALA D 1 122 ? 13.039 2.642 42.383 1.00 27.76 141 ALA D N 1
ATOM 12040 C CA . ALA D 1 122 ? 13.673 2.421 43.682 1.00 30.98 141 ALA D CA 1
ATOM 12041 C C . ALA D 1 122 ? 14.507 1.150 43.742 1.00 35.89 141 ALA D C 1
ATOM 12042 O O . ALA D 1 122 ? 15.508 1.110 44.470 1.00 37.61 141 ALA D O 1
ATOM 12044 N N . LYS D 1 123 ? 14.116 0.107 43.016 1.00 30.81 142 LYS D N 1
ATOM 12045 C CA . LYS D 1 123 ? 14.771 -1.185 43.121 1.00 33.22 142 LYS D CA 1
ATOM 12046 C C . LYS D 1 123 ? 15.808 -1.400 42.040 1.00 33.63 142 LYS D C 1
ATOM 12047 O O . LYS D 1 123 ? 16.396 -2.475 41.977 1.00 32.00 142 LYS D O 1
ATOM 12053 N N . ARG D 1 124 ? 16.071 -0.374 41.252 1.00 32.41 143 ARG D N 1
ATOM 12054 C CA . ARG D 1 124 ? 17.120 -0.488 40.238 1.00 31.95 143 ARG D CA 1
ATOM 12055 C C . ARG D 1 124 ? 18.463 -0.608 40.961 1.00 34.14 143 ARG D C 1
ATOM 12056 O O . ARG D 1 124 ? 18.547 -0.235 42.125 1.00 36.22 143 ARG D O 1
ATOM 12064 N N . CYS D 1 125 ? 19.465 -1.134 40.267 1.00 35.90 144 CYS D N 1
ATOM 12065 C CA . CYS D 1 125 ? 20.798 -1.249 40.839 1.00 35.54 144 CYS D CA 1
ATOM 12066 C C . CYS D 1 125 ? 21.457 0.125 40.935 1.00 30.51 144 CYS D C 1
ATOM 12067 O O . CYS D 1 125 ? 21.020 1.092 40.315 1.00 29.64 144 CYS D O 1
ATOM 12070 N N . VAL D 1 126 ? 22.514 0.221 41.732 1.00 30.88 145 VAL D N 1
ATOM 12071 C CA . VAL D 1 126 ? 23.268 1.471 41.750 1.00 32.83 145 VAL D CA 1
ATOM 12072 C C . VAL D 1 126 ? 24.026 1.637 40.444 1.00 35.18 145 VAL D C 1
ATOM 12073 O O . VAL D 1 126 ? 23.928 2.673 39.774 1.00 34.42 145 VAL D O 1
ATOM 12077 N N . TRP D 1 127 ? 24.792 0.621 40.063 1.00 32.92 146 TRP D N 1
ATOM 12078 C CA . TRP D 1 127 ? 25.341 0.553 38.726 1.00 36.22 146 TRP D CA 1
ATOM 12079 C C . TRP D 1 127 ? 24.990 -0.803 38.151 1.00 33.40 146 TRP D C 1
ATOM 12080 O O . TRP D 1 127 ? 24.683 -1.749 38.882 1.00 34.06 146 TRP D O 1
ATOM 12091 N N . PHE D 1 128 ? 25.057 -0.867 36.823 1.00 32.84 147 PHE D N 1
ATOM 12092 C CA . PHE D 1 128 ? 24.710 -2.032 36.022 1.00 32.37 147 PHE D CA 1
ATOM 12093 C C . PHE D 1 128 ? 25.209 -1.761 34.615 1.00 33.40 147 PHE D C 1
ATOM 12094 O O . PHE D 1 128 ? 24.564 -1.005 33.881 1.00 31.78 147 PHE D O 1
ATOM 12102 N N . PHE D 1 129 ? 26.362 -2.322 34.232 1.00 29.81 148 PHE D N 1
ATOM 12103 C CA . PHE D 1 129 ? 26.899 -2.055 32.902 1.00 33.68 148 PHE D CA 1
ATOM 12104 C C . PHE D 1 129 ? 27.769 -3.215 32.434 1.00 34.34 148 PHE D C 1
ATOM 12105 O O . PHE D 1 129 ? 28.294 -3.986 33.230 1.00 36.67 148 PHE D O 1
ATOM 12113 N N . GLY D 1 130 ? 27.904 -3.330 31.120 1.00 34.35 149 GLY D N 1
ATOM 12114 C CA . GLY D 1 130 ? 28.727 -4.373 30.544 1.00 36.69 149 GLY D CA 1
ATOM 12115 C C . GLY D 1 130 ? 27.937 -5.599 30.148 1.00 36.42 149 GLY D C 1
ATOM 12116 O O . GLY D 1 130 ? 27.019 -6.015 30.870 1.00 34.44 149 GLY D O 1
ATOM 12117 N N . ALA D 1 131 ? 28.306 -6.189 29.000 1.00 37.01 150 ALA D N 1
ATOM 12118 C CA . ALA D 1 131 ? 27.647 -7.392 28.506 1.00 36.91 150 ALA D CA 1
ATOM 12119 C C . ALA D 1 131 ? 27.589 -8.492 29.557 1.00 39.05 150 ALA D C 1
ATOM 12120 O O . ALA D 1 131 ? 26.722 -9.369 29.481 1.00 41.10 150 ALA D O 1
ATOM 12122 N N . ASN D 1 132 ? 28.454 -8.441 30.566 1.00 40.70 151 ASN D N 1
ATOM 12123 C CA . ASN D 1 132 ? 28.489 -9.439 31.625 1.00 39.26 151 ASN D CA 1
ATOM 12124 C C . ASN D 1 132 ? 27.966 -8.866 32.943 1.00 40.46 151 ASN D C 1
ATOM 12125 O O . ASN D 1 132 ? 28.353 -9.304 34.031 1.00 40.39 151 ASN D O 1
ATOM 12130 N N . ASP D 1 133 ? 27.097 -7.857 32.840 1.00 39.75 152 ASP D N 1
ATOM 12131 C CA . ASP D 1 133 ? 26.163 -7.467 33.905 1.00 36.25 152 ASP D CA 1
ATOM 12132 C C . ASP D 1 133 ? 26.876 -7.197 35.230 1.00 34.75 152 ASP D C 1
ATOM 12133 O O . ASP D 1 133 ? 26.537 -7.752 36.279 1.00 34.84 152 ASP D O 1
ATOM 12138 N N . TYR D 1 134 ? 27.874 -6.323 35.177 1.00 34.59 153 TYR D N 1
ATOM 12139 C CA . TYR D 1 134 ? 28.543 -5.874 36.395 1.00 35.44 153 TYR D CA 1
ATOM 12140 C C . TYR D 1 134 ? 27.610 -4.936 37.149 1.00 37.65 153 TYR D C 1
ATOM 12141 O O . TYR D 1 134 ? 27.216 -3.893 36.622 1.00 35.53 153 TYR D O 1
ATOM 12150 N N . TYR D 1 135 ? 27.255 -5.303 38.370 1.00 32.04 154 TYR D N 1
ATOM 12151 C CA . TYR D 1 135 ? 26.213 -4.610 39.100 1.00 38.65 154 TYR D CA 1
ATOM 12152 C C . TYR D 1 135 ? 26.683 -4.243 40.498 1.00 35.45 154 TYR D C 1
ATOM 12153 O O . TYR D 1 135 ? 27.667 -4.775 41.016 1.00 39.27 154 TYR D O 1
ATOM 12162 N N . ARG D 1 136 ? 25.955 -3.306 41.087 1.00 34.94 155 ARG D N 1
ATOM 12163 C CA . ARG D 1 136 ? 25.956 -3.062 42.524 1.00 36.91 155 ARG D CA 1
ATOM 12164 C C . ARG D 1 136 ? 24.516 -2.785 42.912 1.00 38.79 155 ARG D C 1
ATOM 12165 O O . ARG D 1 136 ? 23.891 -1.885 42.345 1.00 33.42 155 ARG D O 1
ATOM 12173 N N . THR D 1 137 ? 23.994 -3.544 43.862 1.00 40.37 156 THR D N 1
ATOM 12174 C CA . THR D 1 137 ? 22.593 -3.422 44.223 1.00 40.36 156 THR D CA 1
ATOM 12175 C C . THR D 1 137 ? 22.405 -2.314 45.250 1.00 41.99 156 THR D C 1
ATOM 12176 O O . THR D 1 137 ? 23.369 -1.812 45.837 1.00 41.43 156 THR D O 1
ATOM 12180 N N . MET D 1 138 ? 21.134 -1.929 45.464 1.00 40.88 157 MET D N 1
ATOM 12181 C CA . MET D 1 138 ? 20.821 -0.944 46.506 1.00 44.33 157 MET D CA 1
ATOM 12182 C C . MET D 1 138 ? 21.312 -1.385 47.878 1.00 46.88 157 MET D C 1
ATOM 12183 O O . MET D 1 138 ? 21.617 -0.542 48.726 1.00 46.35 157 MET D O 1
ATOM 12188 N N . GLN D 1 139 ? 21.370 -2.688 48.121 1.00 47.85 158 GLN D N 1
ATOM 12189 C CA . GLN D 1 139 ? 21.817 -3.226 49.399 1.00 47.52 158 GLN D CA 1
ATOM 12190 C C . GLN D 1 139 ? 23.335 -3.405 49.451 1.00 49.05 158 GLN D C 1
ATOM 12191 O O . GLN D 1 139 ? 23.867 -3.819 50.488 1.00 46.41 158 GLN D O 1
ATOM 12197 N N . GLY D 1 140 ? 24.042 -3.096 48.361 1.00 51.45 159 GLY D N 1
ATOM 12198 C CA . GLY D 1 140 ? 25.491 -3.063 48.355 1.00 50.53 159 GLY D CA 1
ATOM 12199 C C . GLY D 1 140 ? 26.195 -4.278 47.782 1.00 49.96 159 GLY D C 1
ATOM 12200 O O . GLY D 1 140 ? 27.427 -4.261 47.690 1.00 51.93 159 GLY D O 1
ATOM 12201 N N . ASN D 1 141 ? 25.466 -5.326 47.398 1.00 46.25 160 ASN D N 1
ATOM 12202 C CA . ASN D 1 141 ? 26.099 -6.507 46.824 1.00 40.99 160 ASN D CA 1
ATOM 12203 C C . ASN D 1 141 ? 26.636 -6.194 45.432 1.00 43.74 160 ASN D C 1
ATOM 12204 O O . ASN D 1 141 ? 25.966 -5.539 44.621 1.00 41.87 160 ASN D O 1
ATOM 12209 N N . ILE D 1 142 ? 27.849 -6.673 45.158 1.00 36.07 161 ILE D N 1
ATOM 12210 C CA . ILE D 1 142 ? 28.546 -6.424 43.902 1.00 43.15 161 ILE D CA 1
ATOM 12211 C C . ILE D 1 142 ? 28.823 -7.765 43.235 1.00 45.33 161 ILE D C 1
ATOM 12212 O O . ILE D 1 142 ? 29.173 -8.741 43.909 1.00 47.95 161 ILE D O 1
ATOM 12217 N N . GLY D 1 143 ? 28.650 -7.828 41.921 1.00 41.00 162 GLY D N 1
ATOM 12218 C CA . GLY D 1 143 ? 28.943 -9.072 41.252 1.00 38.58 162 GLY D CA 1
ATOM 12219 C C . GLY D 1 143 ? 28.781 -8.941 39.763 1.00 40.69 162 GLY D C 1
ATOM 12220 O O . GLY D 1 143 ? 28.695 -7.837 39.219 1.00 40.47 162 GLY D O 1
ATOM 12221 N N . ASN D 1 144 ? 28.782 -10.095 39.102 1.00 40.27 163 ASN D N 1
ATOM 12222 C CA . ASN D 1 144 ? 28.413 -10.163 37.706 1.00 38.50 163 ASN D CA 1
ATOM 12223 C C . ASN D 1 144 ? 27.310 -11.187 37.540 1.00 40.46 163 ASN D C 1
ATOM 12224 O O . ASN D 1 144 ? 27.390 -12.296 38.084 1.00 37.68 163 ASN D O 1
ATOM 12229 N N . GLU D 1 145 ? 26.274 -10.773 36.813 1.00 39.07 164 GLU D N 1
ATOM 12230 C CA . GLU D 1 145 ? 25.254 -11.627 36.226 1.00 39.30 164 GLU D CA 1
ATOM 12231 C C . GLU D 1 145 ? 24.324 -12.201 37.277 1.00 33.71 164 GLU D C 1
ATOM 12232 O O . GLU D 1 145 ? 24.314 -11.747 38.425 1.00 35.08 164 GLU D O 1
ATOM 12238 N N . GLY D 1 146 ? 23.537 -13.190 36.882 1.00 36.47 165 GLY D N 1
ATOM 12239 C CA . GLY D 1 146 ? 22.548 -13.785 37.750 1.00 32.96 165 GLY D CA 1
ATOM 12240 C C . GLY D 1 146 ? 21.184 -13.132 37.676 1.00 38.59 165 GLY D C 1
ATOM 12241 O O . GLY D 1 146 ? 20.314 -13.461 38.487 1.00 36.76 165 GLY D O 1
ATOM 12242 N N . PHE D 1 147 ? 20.961 -12.216 36.727 1.00 36.88 166 PHE D N 1
ATOM 12243 C CA . PHE D 1 147 ? 19.673 -11.526 36.698 1.00 35.40 166 PHE D CA 1
ATOM 12244 C C . PHE D 1 147 ? 18.598 -12.330 35.973 1.00 36.41 166 PHE D C 1
ATOM 12245 O O . PHE D 1 147 ? 17.411 -12.169 36.279 1.00 36.45 166 PHE D O 1
ATOM 12253 N N . GLU D 1 148 ? 18.987 -13.211 35.037 1.00 36.91 167 GLU D N 1
ATOM 12254 C CA . GLU D 1 148 ? 18.006 -14.034 34.330 1.00 37.11 167 GLU D CA 1
ATOM 12255 C C . GLU D 1 148 ? 17.080 -14.789 35.279 1.00 34.37 167 GLU D C 1
ATOM 12256 O O . GLU D 1 148 ? 15.909 -15.009 34.963 1.00 33.29 167 GLU D O 1
ATOM 12262 N N . ALA D 1 149 ? 17.564 -15.189 36.446 1.00 37.38 168 ALA D N 1
ATOM 12263 C CA . ALA D 1 149 ? 16.719 -16.002 37.310 1.00 37.43 168 ALA D CA 1
ATOM 12264 C C . ALA D 1 149 ? 15.850 -15.182 38.271 1.00 39.50 168 ALA D C 1
ATOM 12265 O O . ALA D 1 149 ? 14.990 -15.772 38.937 1.00 38.32 168 ALA D O 1
ATOM 12267 N N . VAL D 1 150 ? 16.030 -13.851 38.346 1.00 38.87 169 VAL D N 1
ATOM 12268 C CA . VAL D 1 150 ? 15.229 -13.035 39.261 1.00 35.36 169 VAL D CA 1
ATOM 12269 C C . VAL D 1 150 ? 13.747 -13.168 38.908 1.00 35.37 169 VAL D C 1
ATOM 12270 O O . VAL D 1 150 ? 13.365 -13.162 37.729 1.00 38.97 169 VAL D O 1
ATOM 12274 N N . GLY D 1 151 ? 12.905 -13.304 39.932 1.00 35.82 170 GLY D N 1
ATOM 12275 C CA . GLY D 1 151 ? 11.474 -13.432 39.754 1.00 35.12 170 GLY D CA 1
ATOM 12276 C C . GLY D 1 151 ? 10.981 -14.807 39.361 1.00 44.28 170 GLY D C 1
ATOM 12277 O O . GLY D 1 151 ? 9.795 -14.953 39.041 1.00 43.52 170 GLY D O 1
ATOM 12278 N N . THR D 1 152 ? 11.842 -15.817 39.375 1.00 42.61 171 THR D N 1
ATOM 12279 C CA . THR D 1 152 ? 11.500 -17.180 39.010 1.00 44.93 171 THR D CA 1
ATOM 12280 C C . THR D 1 152 ? 11.646 -18.075 40.233 1.00 45.99 171 THR D C 1
ATOM 12281 O O . THR D 1 152 ? 12.261 -17.674 41.229 1.00 44.96 171 THR D O 1
ATOM 12285 N N . PRO D 1 153 ? 11.078 -19.288 40.209 1.00 46.89 172 PRO D N 1
ATOM 12286 C CA . PRO D 1 153 ? 11.235 -20.170 41.379 1.00 50.98 172 PRO D CA 1
ATOM 12287 C C . PRO D 1 153 ? 12.685 -20.463 41.693 1.00 49.17 172 PRO D C 1
ATOM 12288 O O . PRO D 1 153 ? 13.030 -20.695 42.857 1.00 50.54 172 PRO D O 1
ATOM 12292 N N . ALA D 1 154 ? 13.550 -20.429 40.688 1.00 51.13 173 ALA D N 1
ATOM 12293 C CA . ALA D 1 154 ? 14.975 -20.631 40.877 1.00 50.27 173 ALA D CA 1
ATOM 12294 C C . ALA D 1 154 ? 15.708 -19.361 41.263 1.00 46.77 173 ALA D C 1
ATOM 12295 O O . ALA D 1 154 ? 16.942 -19.362 41.242 1.00 48.42 173 ALA D O 1
ATOM 12297 N N . GLU D 1 155 ? 15.000 -18.285 41.605 1.00 45.89 174 GLU D N 1
ATOM 12298 C CA . GLU D 1 155 ? 15.688 -17.088 42.063 1.00 46.69 174 GLU D CA 1
ATOM 12299 C C . GLU D 1 155 ? 16.377 -17.375 43.395 1.00 49.56 174 GLU D C 1
ATOM 12300 O O . GLU D 1 155 ? 16.019 -18.308 44.124 1.00 52.45 174 GLU D O 1
ATOM 12306 N N . LYS D 1 156 ? 17.389 -16.562 43.699 1.00 51.17 175 LYS D N 1
ATOM 12307 C CA . LYS D 1 156 ? 18.309 -16.827 44.797 1.00 51.72 175 LYS D CA 1
ATOM 12308 C C . LYS D 1 156 ? 19.024 -15.555 45.243 1.00 50.57 175 LYS D C 1
ATOM 12309 O O . LYS D 1 156 ? 19.354 -14.694 44.421 1.00 48.35 175 LYS D O 1
ATOM 12315 N N . GLU D 1 157 ? 19.263 -15.467 46.557 1.00 48.18 176 GLU D N 1
ATOM 12316 C CA . GLU D 1 157 ? 19.834 -14.286 47.189 1.00 47.67 176 GLU D CA 1
ATOM 12317 C C . GLU D 1 157 ? 21.263 -14.040 46.709 1.00 52.70 176 GLU D C 1
ATOM 12318 O O . GLU D 1 157 ? 21.991 -14.987 46.392 1.00 53.68 176 GLU D O 1
ATOM 12324 N N . PRO D 1 158 ? 21.706 -12.772 46.679 1.00 49.79 177 PRO D N 1
ATOM 12325 C CA . PRO D 1 158 ? 20.937 -11.572 47.019 1.00 46.44 177 PRO D CA 1
ATOM 12326 C C . PRO D 1 158 ? 20.200 -10.925 45.829 1.00 45.69 177 PRO D C 1
ATOM 12327 O O . PRO D 1 158 ? 19.835 -9.743 45.893 1.00 44.78 177 PRO D O 1
ATOM 12331 N N . LEU D 1 159 ? 19.982 -11.678 44.755 1.00 44.76 178 LEU D N 1
ATOM 12332 C CA . LEU D 1 159 ? 19.232 -11.159 43.608 1.00 40.73 178 LEU D CA 1
ATOM 12333 C C . LEU D 1 159 ? 17.813 -11.733 43.616 1.00 41.31 178 LEU D C 1
ATOM 12334 O O . LEU D 1 159 ? 17.445 -12.577 42.799 1.00 43.19 178 LEU D O 1
ATOM 12339 N N . THR D 1 160 ? 17.014 -11.267 44.580 1.00 39.09 179 THR D N 1
ATOM 12340 C CA . THR D 1 160 ? 15.608 -11.639 44.698 1.00 42.24 179 THR D CA 1
ATOM 12341 C C . THR D 1 160 ? 14.707 -10.485 44.267 1.00 39.35 179 THR D C 1
ATOM 12342 O O . THR D 1 160 ? 15.048 -9.307 44.418 1.00 38.10 179 THR D O 1
ATOM 12346 N N . LEU D 1 161 ? 13.525 -10.856 43.769 1.00 38.67 180 LEU D N 1
ATOM 12347 C CA . LEU D 1 161 ? 12.557 -9.892 43.254 1.00 38.35 180 LEU D CA 1
ATOM 12348 C C . LEU D 1 161 ? 12.261 -8.763 44.236 1.00 37.15 180 LEU D C 1
ATOM 12349 O O . LEU D 1 161 ? 11.984 -7.637 43.805 1.00 37.70 180 LEU D O 1
ATOM 12354 N N . THR D 1 162 ? 12.312 -9.024 45.555 1.00 40.86 181 THR D N 1
ATOM 12355 C CA . THR D 1 162 ? 12.095 -7.939 46.518 1.00 38.95 181 THR D CA 1
ATOM 12356 C C . THR D 1 162 ? 13.280 -6.991 46.660 1.00 39.59 181 THR D C 1
ATOM 12357 O O . THR D 1 162 ? 13.094 -5.871 47.148 1.00 41.64 181 THR D O 1
ATOM 12361 N N . SER D 1 163 ? 14.479 -7.398 46.250 1.00 39.46 182 SER D N 1
ATOM 12362 C CA . SER D 1 163 ? 15.677 -6.563 46.301 1.00 39.96 182 SER D CA 1
ATOM 12363 C C . SER D 1 163 ? 16.010 -5.895 44.969 1.00 40.57 182 SER D C 1
ATOM 12364 O O . SER D 1 163 ? 16.503 -4.761 44.960 1.00 39.19 182 SER D O 1
ATOM 12367 N N . VAL D 1 164 ? 15.790 -6.587 43.841 1.00 38.61 183 VAL D N 1
ATOM 12368 C CA . VAL D 1 164 ? 16.228 -6.138 42.520 1.00 36.15 183 VAL D CA 1
ATOM 12369 C C . VAL D 1 164 ? 15.114 -6.362 41.499 1.00 34.71 183 VAL D C 1
ATOM 12370 O O . VAL D 1 164 ? 14.149 -7.090 41.740 1.00 30.80 183 VAL D O 1
ATOM 12374 N N . LEU D 1 165 ? 15.294 -5.753 40.321 1.00 30.95 184 LEU D N 1
ATOM 12375 C CA . LEU D 1 165 ? 14.371 -5.930 39.206 1.00 31.73 184 LEU D CA 1
ATOM 12376 C C . LEU D 1 165 ? 14.674 -7.216 38.431 1.00 32.88 184 LEU D C 1
ATOM 12377 O O . LEU D 1 165 ? 15.827 -7.641 38.313 1.00 30.63 184 LEU D O 1
ATOM 12382 N N . SER D 1 166 ? 13.611 -7.774 37.854 1.00 31.41 185 SER D N 1
ATOM 12383 C CA . SER D 1 166 ? 13.701 -8.890 36.911 1.00 29.71 185 SER D CA 1
ATOM 12384 C C . SER D 1 166 ? 14.086 -8.307 35.538 1.00 31.03 185 SER D C 1
ATOM 12385 O O . SER D 1 166 ? 13.850 -7.113 35.318 1.00 29.36 185 SER D O 1
ATOM 12388 N N . TYR D 1 167 ? 14.622 -9.133 34.629 1.00 31.22 186 TYR D N 1
ATOM 12389 C CA . TYR D 1 167 ? 14.961 -8.641 33.255 1.00 30.56 186 TYR D CA 1
ATOM 12390 C C . TYR D 1 167 ? 13.668 -8.185 32.550 1.00 29.10 186 TYR D C 1
ATOM 12391 O O . TYR D 1 167 ? 13.701 -7.171 31.884 1.00 26.26 186 TYR D O 1
ATOM 12400 N N . ASP D 1 168 ? 12.573 -8.917 32.746 1.00 28.87 187 ASP D N 1
ATOM 12401 C CA . ASP D 1 168 ? 11.248 -8.518 32.205 1.00 28.28 187 ASP D CA 1
ATOM 12402 C C . ASP D 1 168 ? 10.860 -7.121 32.724 1.00 28.84 187 ASP D C 1
ATOM 12403 O O . ASP D 1 168 ? 10.216 -6.385 31.987 1.00 27.12 187 ASP D O 1
ATOM 12408 N N . GLU D 1 169 ? 11.298 -6.778 33.931 1.00 27.68 188 GLU D N 1
ATOM 12409 C CA . GLU D 1 169 ? 11.053 -5.438 34.471 1.00 27.33 188 GLU D CA 1
ATOM 12410 C C . GLU D 1 169 ? 12.060 -4.416 33.942 1.00 26.96 188 GLU D C 1
ATOM 12411 O O . GLU D 1 169 ? 11.687 -3.273 33.649 1.00 25.34 188 GLU D O 1
ATOM 12417 N N . ILE D 1 170 ? 13.342 -4.787 33.853 1.00 25.09 189 ILE D N 1
ATOM 12418 C CA . ILE D 1 170 ? 14.331 -3.848 33.322 1.00 24.23 189 ILE D CA 1
ATOM 12419 C C . ILE D 1 170 ? 13.954 -3.439 31.903 1.00 24.35 189 ILE D C 1
ATOM 12420 O O . ILE D 1 170 ? 14.195 -2.297 31.496 1.00 23.15 189 ILE D O 1
ATOM 12425 N N . LYS D 1 171 ? 13.339 -4.355 31.146 1.00 22.73 190 LYS D N 1
ATOM 12426 C CA . LYS D 1 171 ? 12.881 -4.061 29.787 1.00 22.82 190 LYS D CA 1
ATOM 12427 C C . LYS D 1 171 ? 11.794 -2.988 29.776 1.00 24.59 190 LYS D C 1
ATOM 12428 O O . LYS D 1 171 ? 11.781 -2.124 28.896 1.00 22.98 190 LYS D O 1
ATOM 12434 N N . LEU D 1 172 ? 10.858 -3.043 30.732 1.00 24.42 191 LEU D N 1
ATOM 12435 C CA . LEU D 1 172 ? 9.921 -1.934 30.930 1.00 25.01 191 LEU D CA 1
ATOM 12436 C C . LEU D 1 172 ? 10.654 -0.660 31.320 1.00 23.23 191 LEU D C 1
ATOM 12437 O O . LEU D 1 172 ? 10.329 0.426 30.835 1.00 24.54 191 LEU D O 1
ATOM 12442 N N . SER D 1 173 ? 11.650 -0.779 32.200 1.00 24.68 192 SER D N 1
ATOM 12443 C CA . SER D 1 173 ? 12.343 0.392 32.721 1.00 22.63 192 SER D CA 1
ATOM 12444 C C . SER D 1 173 ? 13.086 1.139 31.624 1.00 25.40 192 SER D C 1
ATOM 12445 O O . SER D 1 173 ? 13.300 2.352 31.735 1.00 24.96 192 SER D O 1
ATOM 12448 N N . ALA D 1 174 ? 13.465 0.451 30.544 1.00 25.97 193 ALA D N 1
ATOM 12449 C CA . ALA D 1 174 ? 14.132 1.141 29.447 1.00 23.58 193 ALA D CA 1
ATOM 12450 C C . ALA D 1 174 ? 13.212 2.122 28.715 1.00 23.38 193 ALA D C 1
ATOM 12451 O O . ALA D 1 174 ? 13.702 2.862 27.850 1.00 23.76 193 ALA D O 1
ATOM 12453 N N . LEU D 1 175 ? 11.916 2.177 29.054 1.00 24.77 194 LEU D N 1
ATOM 12454 C CA . LEU D 1 175 ? 10.988 3.184 28.527 1.00 22.70 194 LEU D CA 1
ATOM 12455 C C . LEU D 1 175 ? 10.632 4.252 29.565 1.00 24.27 194 LEU D C 1
ATOM 12456 O O . LEU D 1 175 ? 9.736 5.078 29.334 1.00 21.34 194 LEU D O 1
ATOM 12461 N N . LEU D 1 176 ? 11.315 4.243 30.708 1.00 24.44 195 LEU D N 1
ATOM 12462 C CA . LEU D 1 176 ? 11.037 5.117 31.839 1.00 23.08 195 LEU D CA 1
ATOM 12463 C C . LEU D 1 176 ? 12.164 6.133 31.919 1.00 22.57 195 LEU D C 1
ATOM 12464 O O . LEU D 1 176 ? 13.294 5.770 32.264 1.00 22.44 195 LEU D O 1
ATOM 12469 N N . TYR D 1 177 ? 11.859 7.401 31.647 1.00 21.47 196 TYR D N 1
ATOM 12470 C CA . TYR D 1 177 ? 12.880 8.434 31.593 1.00 21.24 196 TYR D CA 1
ATOM 12471 C C . TYR D 1 177 ? 12.696 9.421 32.741 1.00 23.65 196 TYR D C 1
ATOM 12472 O O . TYR D 1 177 ? 11.674 9.411 33.440 1.00 22.38 196 TYR D O 1
ATOM 12481 N N . VAL D 1 178 ? 13.744 10.217 32.983 1.00 21.43 197 VAL D N 1
ATOM 12482 C CA . VAL D 1 178 ? 13.778 11.146 34.103 1.00 23.20 197 VAL D CA 1
ATOM 12483 C C . VAL D 1 178 ? 14.230 12.504 33.592 1.00 23.86 197 VAL D C 1
ATOM 12484 O O . VAL D 1 178 ? 14.983 12.605 32.616 1.00 25.58 197 VAL D O 1
ATOM 12488 N N . SER D 1 179 ? 13.757 13.556 34.261 1.00 22.45 198 SER D N 1
ATOM 12489 C CA . SER D 1 179 ? 13.915 14.917 33.764 1.00 24.98 198 SER D CA 1
ATOM 12490 C C . SER D 1 179 ? 13.899 15.898 34.932 1.00 24.27 198 SER D C 1
ATOM 12491 O O . SER D 1 179 ? 13.099 15.751 35.852 1.00 22.15 198 SER D O 1
ATOM 12494 N N . CYS D 1 180 ? 14.757 16.916 34.862 1.00 24.91 199 CYS D N 1
ATOM 12495 C CA . CYS D 1 180 ? 14.730 18.027 35.805 1.00 22.63 199 CYS D CA 1
ATOM 12496 C C . CYS D 1 180 ? 15.502 19.208 35.226 1.00 23.80 199 CYS D C 1
ATOM 12497 O O . CYS D 1 180 ? 16.325 19.055 34.319 1.00 24.28 199 CYS D O 1
ATOM 12500 N N . HIS D 1 181 ? 15.217 20.398 35.755 1.00 25.85 200 HIS D N 1
ATOM 12501 C CA . HIS D 1 181 ? 16.138 21.518 35.588 1.00 26.93 200 HIS D CA 1
ATOM 12502 C C . HIS D 1 181 ? 17.358 21.290 36.475 1.00 26.52 200 HIS D C 1
ATOM 12503 O O . HIS D 1 181 ? 17.246 20.724 37.560 1.00 25.98 200 HIS D O 1
ATOM 12510 N N . SER D 1 182 ? 18.528 21.751 36.019 1.00 24.16 201 SER D N 1
ATOM 12511 C CA . SER D 1 182 ? 19.753 21.493 36.766 1.00 28.88 201 SER D CA 1
ATOM 12512 C C . SER D 1 182 ? 20.811 22.552 36.504 1.00 29.45 201 SER D C 1
ATOM 12513 O O . SER D 1 182 ? 20.956 23.032 35.378 1.00 28.85 201 SER D O 1
ATOM 12516 N N . GLU D 1 183 ? 21.571 22.878 37.550 1.00 30.57 202 GLU D N 1
ATOM 12517 C CA . GLU D 1 183 ? 22.820 23.605 37.383 1.00 30.72 202 GLU D CA 1
ATOM 12518 C C . GLU D 1 183 ? 23.748 22.850 36.439 1.00 29.67 202 GLU D C 1
ATOM 12519 O O . GLU D 1 183 ? 23.781 21.622 36.426 1.00 30.33 202 GLU D O 1
ATOM 12525 N N . PHE D 1 184 ? 24.506 23.599 35.641 1.00 30.07 203 PHE D N 1
ATOM 12526 C CA . PHE D 1 184 ? 25.545 23.039 34.787 1.00 31.97 203 PHE D CA 1
ATOM 12527 C C . PHE D 1 184 ? 26.897 23.345 35.431 1.00 34.01 203 PHE D C 1
ATOM 12528 O O . PHE D 1 184 ? 27.214 24.514 35.687 1.00 34.88 203 PHE D O 1
ATOM 12536 N N . ILE D 1 185 ? 27.671 22.296 35.723 1.00 34.42 204 ILE D N 1
ATOM 12537 C CA . ILE D 1 185 ? 28.953 22.459 36.411 1.00 33.24 204 ILE D CA 1
ATOM 12538 C C . ILE D 1 185 ? 30.015 22.944 35.436 1.00 34.70 204 ILE D C 1
ATOM 12539 O O . ILE D 1 185 ? 30.835 23.810 35.766 1.00 35.37 204 ILE D O 1
ATOM 12544 N N . ASN D 1 186 ? 30.013 22.385 34.230 1.00 33.04 205 ASN D N 1
ATOM 12545 C CA . ASN D 1 186 ? 30.995 22.656 33.200 1.00 34.87 205 ASN D CA 1
ATOM 12546 C C . ASN D 1 186 ? 30.314 22.400 31.862 1.00 32.79 205 ASN D C 1
ATOM 12547 O O . ASN D 1 186 ? 29.090 22.244 31.796 1.00 34.83 205 ASN D O 1
ATOM 12552 N N . ASN D 1 187 ? 31.102 22.352 30.787 1.00 32.11 206 ASN D N 1
ATOM 12553 C CA . ASN D 1 187 ? 30.503 22.162 29.469 1.00 33.80 206 ASN D CA 1
ATOM 12554 C C . ASN D 1 187 ? 30.033 20.728 29.213 1.00 31.53 206 ASN D C 1
ATOM 12555 O O . ASN D 1 187 ? 29.353 20.494 28.211 1.00 31.04 206 ASN D O 1
ATOM 12560 N N . GLY D 1 188 ? 30.343 19.776 30.091 1.00 31.55 207 GLY D N 1
ATOM 12561 C CA . GLY D 1 188 ? 29.809 18.432 29.949 1.00 29.98 207 GLY D CA 1
ATOM 12562 C C . GLY D 1 188 ? 30.353 17.632 28.787 1.00 30.60 207 GLY D C 1
ATOM 12563 O O . GLY D 1 188 ? 29.670 16.723 28.284 1.00 29.12 207 GLY D O 1
ATOM 12564 N N . SER D 1 189 ? 31.557 17.941 28.331 1.00 30.71 208 SER D N 1
ATOM 12565 C CA . SER D 1 189 ? 32.193 17.064 27.361 1.00 30.94 208 SER D CA 1
ATOM 12566 C C . SER D 1 189 ? 32.334 15.655 27.946 1.00 31.71 208 SER D C 1
ATOM 12567 O O . SER D 1 189 ? 32.267 15.448 29.160 1.00 28.69 208 SER D O 1
ATOM 12570 N N . ARG D 1 190 ? 32.499 14.673 27.052 1.00 30.99 209 ARG D N 1
ATOM 12571 C CA . ARG D 1 190 ? 32.567 13.282 27.494 1.00 33.17 209 ARG D CA 1
ATOM 12572 C C . ARG D 1 190 ? 33.624 13.090 28.578 1.00 31.43 209 ARG D C 1
ATOM 12573 O O . ARG D 1 190 ? 33.400 12.366 29.554 1.00 31.16 209 ARG D O 1
ATOM 12581 N N . VAL D 1 191 ? 34.760 13.763 28.458 1.00 32.01 210 VAL D N 1
ATOM 12582 C CA . VAL D 1 191 ? 35.851 13.578 29.417 1.00 35.46 210 VAL D CA 1
ATOM 12583 C C . VAL D 1 191 ? 35.873 14.670 30.492 1.00 34.06 210 VAL D C 1
ATOM 12584 O O . VAL D 1 191 ? 36.916 14.899 31.099 1.00 32.96 210 VAL D O 1
ATOM 12588 N N . ASN D 1 192 ? 34.747 15.348 30.754 1.00 32.30 211 ASN D N 1
ATOM 12589 C CA . ASN D 1 192 ? 34.827 16.492 31.664 1.00 34.50 211 ASN D CA 1
ATOM 12590 C C . ASN D 1 192 ? 35.264 16.066 33.062 1.00 36.43 211 ASN D C 1
ATOM 12591 O O . ASN D 1 192 ? 35.865 16.863 33.800 1.00 37.15 211 ASN D O 1
ATOM 12596 N N . GLY D 1 193 ? 34.976 14.826 33.444 1.00 34.55 212 GLY D N 1
ATOM 12597 C CA . GLY D 1 193 ? 35.451 14.284 34.705 1.00 34.25 212 GLY D CA 1
ATOM 12598 C C . GLY D 1 193 ? 35.065 15.071 35.941 1.00 34.41 212 GLY D C 1
ATOM 12599 O O . GLY D 1 193 ? 35.604 14.831 37.027 1.00 37.93 212 GLY D O 1
ATOM 12600 N N . GLY D 1 194 ? 34.133 16.003 35.806 1.00 34.51 213 GLY D N 1
ATOM 12601 C CA . GLY D 1 194 ? 33.686 16.785 36.950 1.00 38.55 213 GLY D CA 1
ATOM 12602 C C . GLY D 1 194 ? 34.496 18.032 37.215 1.00 40.30 213 GLY D C 1
ATOM 12603 O O . GLY D 1 194 ? 34.484 18.544 38.340 1.00 34.21 213 GLY D O 1
ATOM 12604 N N . GLU D 1 195 ? 35.188 18.538 36.203 1.00 39.57 214 GLU D N 1
ATOM 12605 C CA . GLU D 1 195 ? 36.085 19.671 36.358 1.00 42.71 214 GLU D CA 1
ATOM 12606 C C . GLU D 1 195 ? 35.318 20.931 36.750 1.00 44.02 214 GLU D C 1
ATOM 12607 O O . GLU D 1 195 ? 34.245 21.223 36.216 1.00 38.14 214 GLU D O 1
ATOM 12613 N N . VAL D 1 196 ? 35.874 21.675 37.693 1.00 41.63 215 VAL D N 1
ATOM 12614 C CA . VAL D 1 196 ? 35.277 22.918 38.153 1.00 45.47 215 VAL D CA 1
ATOM 12615 C C . VAL D 1 196 ? 35.894 24.070 37.371 1.00 49.28 215 VAL D C 1
ATOM 12616 O O . VAL D 1 196 ? 37.121 24.128 37.202 1.00 49.78 215 VAL D O 1
ATOM 12620 N N . LEU D 1 197 ? 35.049 24.977 36.875 1.00 46.32 216 LEU D N 1
ATOM 12621 C CA . LEU D 1 197 ? 35.518 26.105 36.083 1.00 47.93 216 LEU D CA 1
ATOM 12622 C C . LEU D 1 197 ? 35.786 27.335 36.950 1.00 49.46 216 LEU D C 1
ATOM 12623 O O . LEU D 1 197 ? 35.183 27.520 38.012 1.00 48.00 216 LEU D O 1
ATOM 12628 N N . GLN D 1 198 ? 36.695 28.189 36.464 1.00 51.04 217 GLN D N 1
ATOM 12629 C CA . GLN D 1 198 ? 37.007 29.440 37.156 1.00 53.69 217 GLN D CA 1
ATOM 12630 C C . GLN D 1 198 ? 35.857 30.429 37.044 1.00 51.52 217 GLN D C 1
ATOM 12631 O O . GLN D 1 198 ? 35.609 31.211 37.967 1.00 53.02 217 GLN D O 1
ATOM 12633 N N . ASN D 1 199 ? 35.167 30.427 35.905 1.00 49.44 218 ASN D N 1
ATOM 12634 C CA . ASN D 1 199 ? 33.922 31.160 35.734 1.00 50.82 218 ASN D CA 1
ATOM 12635 C C . ASN D 1 199 ? 33.078 30.401 34.727 1.00 49.24 218 ASN D C 1
ATOM 12636 O O . ASN D 1 199 ? 33.556 29.482 34.050 1.00 47.33 218 ASN D O 1
ATOM 12641 N N . LYS D 1 200 ? 31.812 30.798 34.619 1.00 48.78 219 LYS D N 1
ATOM 12642 C CA . LYS D 1 200 ? 30.874 30.129 33.727 1.00 44.32 219 LYS D CA 1
ATOM 12643 C C . LYS D 1 200 ? 30.565 30.955 32.483 1.00 45.01 219 LYS D C 1
ATOM 12644 O O . LYS D 1 200 ? 29.484 30.835 31.903 1.00 45.01 219 LYS D O 1
ATOM 12650 N N . ASP D 1 201 ? 31.523 31.769 32.036 1.00 45.15 220 ASP D N 1
ATOM 12651 C CA . ASP D 1 201 ? 31.291 32.598 30.858 1.00 45.01 220 ASP D CA 1
ATOM 12652 C C . ASP D 1 201 ? 31.209 31.786 29.572 1.00 44.34 220 ASP D C 1
ATOM 12653 O O . ASP D 1 201 ? 30.611 32.256 28.599 1.00 43.45 220 ASP D O 1
ATOM 12658 N N . THR D 1 202 ? 31.801 30.591 29.532 1.00 42.41 221 THR D N 1
ATOM 12659 C CA . THR D 1 202 ? 31.776 29.772 28.329 1.00 41.90 221 THR D CA 1
ATOM 12660 C C . THR D 1 202 ? 30.650 28.746 28.328 1.00 40.11 221 THR D C 1
ATOM 12661 O O . THR D 1 202 ? 30.487 28.035 27.329 1.00 38.44 221 THR D O 1
ATOM 12665 N N . ILE D 1 203 ? 29.890 28.626 29.421 1.00 37.54 222 ILE D N 1
ATOM 12666 C CA . ILE D 1 203 ? 28.832 27.628 29.496 1.00 36.50 222 ILE D CA 1
ATOM 12667 C C . ILE D 1 203 ? 27.503 28.303 29.807 1.00 37.32 222 ILE D C 1
ATOM 12668 O O . ILE D 1 203 ? 27.446 29.436 30.298 1.00 35.37 222 ILE D O 1
ATOM 12673 N N . GLU D 1 204 ? 26.422 27.578 29.511 1.00 34.50 223 GLU D N 1
ATOM 12674 C CA . GLU D 1 204 ? 25.124 27.893 30.092 1.00 34.10 223 GLU D CA 1
ATOM 12675 C C . GLU D 1 204 ? 25.157 27.585 31.582 1.00 32.97 223 GLU D C 1
ATOM 12676 O O . GLU D 1 204 ? 25.808 26.630 32.013 1.00 31.42 223 GLU D O 1
ATOM 12682 N N . ARG D 1 205 ? 24.457 28.403 32.381 1.00 31.06 224 ARG D N 1
ATOM 12683 C CA . ARG D 1 205 ? 24.502 28.209 33.830 1.00 31.35 224 ARG D CA 1
ATOM 12684 C C . ARG D 1 205 ? 23.606 27.077 34.317 1.00 30.61 224 ARG D C 1
ATOM 12685 O O . ARG D 1 205 ? 23.832 26.552 35.422 1.00 33.35 224 ARG D O 1
ATOM 12693 N N . GLU D 1 206 ? 22.602 26.692 33.533 1.00 29.06 225 GLU D N 1
ATOM 12694 C CA . GLU D 1 206 ? 21.631 25.691 33.957 1.00 29.56 225 GLU D CA 1
ATOM 12695 C C . GLU D 1 206 ? 20.775 25.316 32.760 1.00 28.83 225 GLU D C 1
ATOM 12696 O O . GLU D 1 206 ? 20.854 25.936 31.696 1.00 28.18 225 GLU D O 1
ATOM 12702 N N . GLY D 1 207 ? 19.939 24.304 32.958 1.00 27.34 226 GLY D N 1
ATOM 12703 C CA . GLY D 1 207 ? 19.047 23.859 31.909 1.00 26.86 226 GLY D CA 1
ATOM 12704 C C . GLY D 1 207 ? 18.384 22.555 32.287 1.00 25.36 226 GLY D C 1
ATOM 12705 O O . GLY D 1 207 ? 18.602 22.005 33.372 1.00 27.11 226 GLY D O 1
ATOM 12706 N N . VAL D 1 208 ? 17.578 22.062 31.356 1.00 25.53 227 VAL D N 1
ATOM 12707 C CA . VAL D 1 208 ? 16.873 20.802 31.544 1.00 23.50 227 VAL D CA 1
ATOM 12708 C C . VAL D 1 208 ? 17.793 19.650 31.149 1.00 25.29 227 VAL D C 1
ATOM 12709 O O . VAL D 1 208 ? 18.497 19.714 30.131 1.00 24.57 227 VAL D O 1
ATOM 12713 N N . VAL D 1 209 ? 17.796 18.596 31.964 1.00 22.96 228 VAL D N 1
ATOM 12714 C CA . VAL D 1 209 ? 18.585 17.389 31.735 1.00 24.47 228 VAL D CA 1
ATOM 12715 C C . VAL D 1 209 ? 17.627 16.204 31.691 1.00 24.49 228 VAL D C 1
ATOM 12716 O O . VAL D 1 209 ? 16.852 16.003 32.636 1.00 22.01 228 VAL D O 1
ATOM 12720 N N . ILE D 1 210 ? 17.694 15.409 30.614 1.00 22.58 229 ILE D N 1
ATOM 12721 C CA . ILE D 1 210 ? 16.766 14.299 30.419 1.00 21.91 229 ILE D CA 1
ATOM 12722 C C . ILE D 1 210 ? 17.558 13.013 30.188 1.00 25.83 229 ILE D C 1
ATOM 12723 O O . ILE D 1 210 ? 18.346 12.921 29.231 1.00 25.36 229 ILE D O 1
ATOM 12728 N N . GLY D 1 211 ? 17.330 12.018 31.042 1.00 21.65 230 GLY D N 1
ATOM 12729 C CA . GLY D 1 211 ? 17.873 10.684 30.821 1.00 25.17 230 GLY D CA 1
ATOM 12730 C C . GLY D 1 211 ? 17.010 9.837 29.906 1.00 22.95 230 GLY D C 1
ATOM 12731 O O . GLY D 1 211 ? 15.940 9.379 30.315 1.00 25.08 230 GLY D O 1
ATOM 12732 N N . LEU D 1 212 ? 17.452 9.630 28.671 1.00 24.04 231 LEU D N 1
ATOM 12733 C CA . LEU D 1 212 ? 16.832 8.702 27.727 1.00 22.75 231 LEU D CA 1
ATOM 12734 C C . LEU D 1 212 ? 17.638 7.413 27.670 1.00 23.33 231 LEU D C 1
ATOM 12735 O O . LEU D 1 212 ? 18.808 7.381 28.049 1.00 26.82 231 LEU D O 1
ATOM 12740 N N . ILE D 1 213 ? 17.010 6.348 27.168 1.00 21.54 232 ILE D N 1
ATOM 12741 C CA . ILE D 1 213 ? 17.632 5.024 27.185 1.00 25.84 232 ILE D CA 1
ATOM 12742 C C . ILE D 1 213 ? 17.416 4.352 25.846 1.00 24.82 232 ILE D C 1
ATOM 12743 O O . ILE D 1 213 ? 16.273 4.114 25.447 1.00 24.76 232 ILE D O 1
ATOM 12748 N N . GLY D 1 214 ? 18.507 3.991 25.176 1.00 26.76 233 GLY D N 1
ATOM 12749 C CA . GLY D 1 214 ? 18.415 3.300 23.911 1.00 26.41 233 GLY D CA 1
ATOM 12750 C C . GLY D 1 214 ? 18.292 1.809 24.115 1.00 24.60 233 GLY D C 1
ATOM 12751 O O . GLY D 1 214 ? 18.203 1.310 25.226 1.00 24.71 233 GLY D O 1
ATOM 12752 N N . ALA D 1 215 ? 18.295 1.084 23.003 1.00 26.38 234 ALA D N 1
ATOM 12753 C CA . ALA D 1 215 ? 18.062 -0.348 23.049 1.00 25.47 234 ALA D CA 1
ATOM 12754 C C . ALA D 1 215 ? 19.349 -1.092 23.384 1.00 26.25 234 ALA D C 1
ATOM 12755 O O . ALA D 1 215 ? 20.448 -0.686 23.001 1.00 25.74 234 ALA D O 1
ATOM 12757 N N . ARG D 1 216 ? 19.197 -2.198 24.100 1.00 23.77 235 ARG D N 1
ATOM 12758 C CA . ARG D 1 216 ? 20.314 -3.018 24.526 1.00 30.14 235 ARG D CA 1
ATOM 12759 C C . ARG D 1 216 ? 20.238 -4.383 23.849 1.00 30.63 235 ARG D C 1
ATOM 12760 O O . ARG D 1 216 ? 19.199 -5.053 23.888 1.00 29.36 235 ARG D O 1
ATOM 12768 N N . PHE D 1 217 ? 21.340 -4.797 23.257 1.00 30.85 236 PHE D N 1
ATOM 12769 C CA . PHE D 1 217 ? 21.422 -6.085 22.597 1.00 32.75 236 PHE D CA 1
ATOM 12770 C C . PHE D 1 217 ? 22.625 -6.880 23.087 1.00 31.29 236 PHE D C 1
ATOM 12771 O O . PHE D 1 217 ? 22.861 -7.977 22.586 1.00 36.01 236 PHE D O 1
ATOM 12779 N N . GLU D 1 218 ? 23.370 -6.351 24.070 1.00 34.21 237 GLU D N 1
ATOM 12780 C CA . GLU D 1 218 ? 24.523 -7.020 24.681 1.00 36.26 237 GLU D CA 1
ATOM 12781 C C . GLU D 1 218 ? 24.169 -8.374 25.273 1.00 36.87 237 GLU D C 1
ATOM 12782 O O . GLU D 1 218 ? 25.041 -9.238 25.455 1.00 32.37 237 GLU D O 1
ATOM 12788 N N . ARG D 1 219 ? 22.931 -8.537 25.688 1.00 36.60 238 ARG D N 1
ATOM 12789 C CA . ARG D 1 219 ? 22.559 -9.661 26.535 1.00 34.12 238 ARG D CA 1
ATOM 12790 C C . ARG D 1 219 ? 21.533 -10.486 25.778 1.00 34.91 238 ARG D C 1
ATOM 12791 O O . ARG D 1 219 ? 20.426 -9.982 25.492 1.00 33.21 238 ARG D O 1
ATOM 12799 N N . PRO D 1 220 ? 21.854 -11.720 25.391 1.00 36.15 239 PRO D N 1
ATOM 12800 C CA . PRO D 1 220 ? 20.935 -12.480 24.534 1.00 34.87 239 PRO D CA 1
ATOM 12801 C C . PRO D 1 220 ? 19.596 -12.722 25.218 1.00 31.60 239 PRO D C 1
ATOM 12802 O O . PRO D 1 220 ? 19.532 -13.008 26.412 1.00 31.08 239 PRO D O 1
ATOM 12806 N N . ASP D 1 221 ? 18.529 -12.607 24.427 1.00 31.60 240 ASP D N 1
ATOM 12807 C CA . ASP D 1 221 ? 17.182 -13.056 24.753 1.00 31.65 240 ASP D CA 1
ATOM 12808 C C . ASP D 1 221 ? 16.531 -12.243 25.875 1.00 31.80 240 ASP D C 1
ATOM 12809 O O . ASP D 1 221 ? 15.535 -12.681 26.449 1.00 29.49 240 ASP D O 1
ATOM 12811 N N . VAL D 1 222 ? 17.052 -11.059 26.199 1.00 29.72 241 VAL D N 1
ATOM 12812 C CA . VAL D 1 222 ? 16.393 -10.150 27.137 1.00 31.05 241 VAL D CA 1
ATOM 12813 C C . VAL D 1 222 ? 16.485 -8.753 26.553 1.00 29.13 241 VAL D C 1
ATOM 12814 O O . VAL D 1 222 ? 17.170 -8.529 25.556 1.00 24.89 241 VAL D O 1
ATOM 12818 N N . MET D 1 223 ? 15.776 -7.814 27.185 1.00 27.25 242 MET D N 1
ATOM 12819 C CA . MET D 1 223 ? 15.746 -6.412 26.746 1.00 26.59 242 MET D CA 1
ATOM 12820 C C . MET D 1 223 ? 15.178 -6.319 25.316 1.00 24.92 242 MET D C 1
ATOM 12821 O O . MET D 1 223 ? 14.367 -7.156 24.896 1.00 25.29 242 MET D O 1
ATOM 12826 N N . GLU D 1 224 ? 15.556 -5.270 24.567 1.00 27.07 243 GLU D N 1
ATOM 12827 C CA . GLU D 1 224 ? 15.036 -5.073 23.218 1.00 22.71 243 GLU D CA 1
ATOM 12828 C C . GLU D 1 224 ? 15.465 -6.181 22.256 1.00 26.18 243 GLU D C 1
ATOM 12829 O O . GLU D 1 224 ? 14.862 -6.321 21.189 1.00 26.94 243 GLU D O 1
ATOM 12835 N N . TYR D 1 225 ? 16.518 -6.931 22.590 1.00 24.38 244 TYR D N 1
ATOM 12836 C CA . TYR D 1 225 ? 16.902 -8.096 21.793 1.00 27.68 244 TYR D CA 1
ATOM 12837 C C . TYR D 1 225 ? 15.686 -8.975 21.506 1.00 29.33 244 TYR D C 1
ATOM 12838 O O . TYR D 1 225 ? 15.573 -9.546 20.417 1.00 28.10 244 TYR D O 1
ATOM 12847 N N . GLN D 1 226 ? 14.724 -9.018 22.441 1.00 28.05 245 GLN D N 1
ATOM 12848 C CA . GLN D 1 226 ? 13.565 -9.904 22.319 1.00 30.44 245 GLN D CA 1
ATOM 12849 C C . GLN D 1 226 ? 12.630 -9.507 21.184 1.00 28.58 245 GLN D C 1
ATOM 12850 O O . GLN D 1 226 ? 11.919 -10.371 20.649 1.00 23.47 245 GLN D O 1
ATOM 12856 N N . ASP D 1 227 ? 12.543 -8.200 20.878 1.00 25.52 246 ASP D N 1
ATOM 12857 C CA . ASP D 1 227 ? 11.617 -7.656 19.887 1.00 27.25 246 ASP D CA 1
ATOM 12858 C C . ASP D 1 227 ? 12.266 -7.275 18.566 1.00 26.42 246 ASP D C 1
ATOM 12859 O O . ASP D 1 227 ? 11.559 -7.182 17.556 1.00 28.57 246 ASP D O 1
ATOM 12864 N N . ILE D 1 228 ? 13.562 -6.986 18.557 1.00 25.67 247 ILE D N 1
ATOM 12865 C CA . ILE D 1 228 ? 14.214 -6.366 17.417 1.00 26.86 247 ILE D CA 1
ATOM 12866 C C . ILE D 1 228 ? 15.215 -7.311 16.765 1.00 28.49 247 ILE D C 1
ATOM 12867 O O . ILE D 1 228 ? 15.361 -7.320 15.537 1.00 28.11 247 ILE D O 1
ATOM 12872 N N . MET D 1 229 ? 15.878 -8.136 17.570 1.00 27.37 248 MET D N 1
ATOM 12873 C CA . MET D 1 229 ? 16.816 -9.142 17.086 1.00 30.05 248 MET D CA 1
ATOM 12874 C C . MET D 1 229 ? 16.085 -10.464 16.827 1.00 32.92 248 MET D C 1
ATOM 12875 O O . MET D 1 229 ? 15.328 -10.941 17.680 1.00 31.13 248 MET D O 1
ATOM 12880 N N . ILE D 1 230 ? 16.311 -11.051 15.647 1.00 32.97 249 ILE D N 1
ATOM 12881 C CA . ILE D 1 230 ? 15.724 -12.332 15.248 1.00 32.26 249 ILE D CA 1
ATOM 12882 C C . ILE D 1 230 ? 16.864 -13.346 15.159 1.00 38.56 249 ILE D C 1
ATOM 12883 O O . ILE D 1 230 ? 17.817 -13.150 14.386 1.00 36.05 249 ILE D O 1
ATOM 12888 N N . THR D 1 231 ? 16.798 -14.416 15.960 1.00 35.93 250 THR D N 1
ATOM 12889 C CA . THR D 1 231 ? 17.892 -15.388 15.984 1.00 36.51 250 THR D CA 1
ATOM 12890 C C . THR D 1 231 ? 17.352 -16.822 16.007 1.00 38.22 250 THR D C 1
ATOM 12891 O O . THR D 1 231 ? 16.179 -17.081 16.307 1.00 34.58 250 THR D O 1
ATOM 12895 N N . LYS D 1 232 ? 18.240 -17.762 15.683 1.00 37.72 251 LYS D N 1
ATOM 12896 C CA . LYS D 1 232 ? 17.804 -19.145 15.514 1.00 39.44 251 LYS D CA 1
ATOM 12897 C C . LYS D 1 232 ? 17.370 -19.759 16.838 1.00 34.64 251 LYS D C 1
ATOM 12898 O O . LYS D 1 232 ? 16.394 -20.514 16.888 1.00 35.80 251 LYS D O 1
ATOM 12900 N N . THR D 1 233 ? 18.070 -19.459 17.923 1.00 34.71 252 THR D N 1
ATOM 12901 C CA . THR D 1 233 ? 17.641 -20.049 19.188 1.00 35.33 252 THR D CA 1
ATOM 12902 C C . THR D 1 233 ? 16.495 -19.272 19.852 1.00 36.13 252 THR D C 1
ATOM 12903 O O . THR D 1 233 ? 15.693 -19.872 20.587 1.00 36.50 252 THR D O 1
ATOM 12907 N N . GLN D 1 234 ? 16.368 -17.960 19.603 1.00 36.94 253 GLN D N 1
ATOM 12908 C CA . GLN D 1 234 ? 15.311 -17.200 20.275 1.00 35.45 253 GLN D CA 1
ATOM 12909 C C . GLN D 1 234 ? 13.966 -17.338 19.572 1.00 37.65 253 GLN D C 1
ATOM 12910 O O . GLN D 1 234 ? 12.942 -17.598 20.215 1.00 35.37 253 GLN D O 1
ATOM 12916 N N . ASN D 1 235 ? 13.942 -17.135 18.257 1.00 34.28 254 ASN D N 1
ATOM 12917 C CA . ASN D 1 235 ? 12.686 -16.942 17.534 1.00 36.63 254 ASN D CA 1
ATOM 12918 C C . ASN D 1 235 ? 12.129 -18.293 17.094 1.00 37.28 254 ASN D C 1
ATOM 12919 O O . ASN D 1 235 ? 12.131 -18.664 15.925 1.00 39.49 254 ASN D O 1
ATOM 12924 N N . THR D 1 236 ? 11.624 -19.025 18.084 1.00 37.67 255 THR D N 1
ATOM 12925 C CA . THR D 1 236 ? 11.080 -20.362 17.904 1.00 36.40 255 THR D CA 1
ATOM 12926 C C . THR D 1 236 ? 9.676 -20.411 18.483 1.00 41.44 255 THR D C 1
ATOM 12927 O O . THR D 1 236 ? 9.266 -19.523 19.241 1.00 41.93 255 THR D O 1
ATOM 12931 N N . GLU D 1 237 ? 8.934 -21.471 18.141 1.00 41.81 256 GLU D N 1
ATOM 12932 C CA . GLU D 1 237 ? 7.581 -21.620 18.682 1.00 42.44 256 GLU D CA 1
ATOM 12933 C C . GLU D 1 237 ? 7.587 -21.666 20.206 1.00 39.92 256 GLU D C 1
ATOM 12934 O O . GLU D 1 237 ? 6.755 -21.019 20.857 1.00 38.37 256 GLU D O 1
ATOM 12936 N N . ALA D 1 238 ? 8.513 -22.429 20.792 1.00 38.50 257 ALA D N 1
ATOM 12937 C CA . ALA D 1 238 ? 8.501 -22.680 22.230 1.00 37.32 257 ALA D CA 1
ATOM 12938 C C . ALA D 1 238 ? 8.879 -21.463 23.059 1.00 40.37 257 ALA D C 1
ATOM 12939 O O . ALA D 1 238 ? 8.735 -21.513 24.285 1.00 42.78 257 ALA D O 1
ATOM 12941 N N . ASN D 1 239 ? 9.359 -20.383 22.438 1.00 38.46 258 ASN D N 1
ATOM 12942 C CA . ASN D 1 239 ? 9.694 -19.159 23.151 1.00 35.78 258 ASN D CA 1
ATOM 12943 C C . ASN D 1 239 ? 8.626 -18.100 22.978 1.00 35.98 258 ASN D C 1
ATOM 12944 O O . ASN D 1 239 ? 8.804 -16.967 23.436 1.00 34.66 258 ASN D O 1
ATOM 12949 N N . GLY D 1 240 ? 7.524 -18.446 22.322 1.00 36.28 259 GLY D N 1
ATOM 12950 C CA . GLY D 1 240 ? 6.395 -17.560 22.156 1.00 38.60 259 GLY D CA 1
ATOM 12951 C C . GLY D 1 240 ? 6.294 -16.853 20.820 1.00 39.06 259 GLY D C 1
ATOM 12952 O O . GLY D 1 240 ? 5.405 -16.005 20.660 1.00 40.24 259 GLY D O 1
ATOM 12953 N N . TYR D 1 241 ? 7.165 -17.168 19.863 1.00 39.61 260 TYR D N 1
ATOM 12954 C CA . TYR D 1 241 ? 7.176 -16.521 18.559 1.00 41.74 260 TYR D CA 1
ATOM 12955 C C . TYR D 1 241 ? 6.324 -17.301 17.556 1.00 50.21 260 TYR D C 1
ATOM 12956 O O . TYR D 1 241 ? 5.860 -18.410 17.823 1.00 52.72 260 TYR D O 1
ATOM 12965 N N . GLY D 1 242 ? 6.112 -16.704 16.386 1.00 57.19 261 GLY D N 1
ATOM 12966 C CA . GLY D 1 242 ? 5.172 -17.274 15.441 1.00 60.62 261 GLY D CA 1
ATOM 12967 C C . GLY D 1 242 ? 3.761 -17.335 16.002 1.00 65.26 261 GLY D C 1
ATOM 12968 O O . GLY D 1 242 ? 3.303 -18.390 16.452 1.00 59.60 261 GLY D O 1
ATOM 12969 N N . PHE D 1 243 ? 3.067 -16.198 15.983 1.00 65.18 262 PHE D N 1
ATOM 12970 C CA . PHE D 1 243 ? 1.704 -16.100 16.486 1.00 62.63 262 PHE D CA 1
ATOM 12971 C C . PHE D 1 243 ? 0.711 -15.810 15.361 1.00 70.39 262 PHE D C 1
ATOM 12972 O O . PHE D 1 243 ? 1.100 -15.564 14.217 1.00 68.81 262 PHE D O 1
ATOM 12974 N N . THR D 1 252 ? -2.098 -21.822 21.103 1.00 66.17 271 THR D N 1
ATOM 12975 C CA . THR D 1 252 ? -1.856 -22.288 22.465 1.00 65.04 271 THR D CA 1
ATOM 12976 C C . THR D 1 252 ? -1.245 -21.172 23.323 1.00 63.20 271 THR D C 1
ATOM 12977 O O . THR D 1 252 ? -0.158 -20.676 23.010 1.00 62.21 271 THR D O 1
ATOM 12979 N N . VAL D 1 253 ? -1.930 -20.770 24.399 1.00 58.96 272 VAL D N 1
ATOM 12980 C CA . VAL D 1 253 ? -1.462 -19.661 25.229 1.00 53.78 272 VAL D CA 1
ATOM 12981 C C . VAL D 1 253 ? -0.524 -20.185 26.309 1.00 50.16 272 VAL D C 1
ATOM 12982 O O . VAL D 1 253 ? -0.855 -21.120 27.050 1.00 48.38 272 VAL D O 1
ATOM 12986 N N . THR D 1 254 ? 0.652 -19.586 26.384 1.00 46.57 273 THR D N 1
ATOM 12987 C CA . THR D 1 254 ? 1.691 -19.911 27.348 1.00 41.53 273 THR D CA 1
ATOM 12988 C C . THR D 1 254 ? 2.129 -18.619 28.009 1.00 40.98 273 THR D C 1
ATOM 12989 O O . THR D 1 254 ? 1.764 -17.524 27.568 1.00 38.18 273 THR D O 1
ATOM 12993 N N . PRO D 1 255 ? 2.867 -18.707 29.115 1.00 40.94 274 PRO D N 1
ATOM 12994 C CA . PRO D 1 255 ? 3.463 -17.482 29.651 1.00 39.11 274 PRO D CA 1
ATOM 12995 C C . PRO D 1 255 ? 4.311 -16.777 28.615 1.00 33.97 274 PRO D C 1
ATOM 12996 O O . PRO D 1 255 ? 4.224 -15.551 28.462 1.00 33.13 274 PRO D O 1
ATOM 13000 N N . ALA D 1 256 ? 5.126 -17.540 27.888 1.00 37.53 275 ALA D N 1
ATOM 13001 C CA . ALA D 1 256 ? 6.002 -16.967 26.872 1.00 35.25 275 ALA D CA 1
ATOM 13002 C C . ALA D 1 256 ? 5.204 -16.217 25.812 1.00 34.08 275 ALA D C 1
ATOM 13003 O O . ALA D 1 256 ? 5.521 -15.070 25.478 1.00 35.69 275 ALA D O 1
ATOM 13005 N N . SER D 1 257 ? 4.158 -16.847 25.272 1.00 36.12 276 SER D N 1
ATOM 13006 C CA . SER D 1 257 ? 3.409 -16.244 24.172 1.00 36.11 276 SER D CA 1
ATOM 13007 C C . SER D 1 257 ? 2.514 -15.103 24.643 1.00 36.19 276 SER D C 1
ATOM 13008 O O . SER D 1 257 ? 2.213 -14.196 23.858 1.00 35.97 276 SER D O 1
ATOM 13011 N N . ASP D 1 258 ? 2.072 -15.134 25.904 1.00 35.96 277 ASP D N 1
ATOM 13012 C CA . ASP D 1 258 ? 1.299 -14.024 26.439 1.00 34.60 277 ASP D CA 1
ATOM 13013 C C . ASP D 1 258 ? 2.163 -12.786 26.602 1.00 33.31 277 ASP D C 1
ATOM 13014 O O . ASP D 1 258 ? 1.742 -11.682 26.235 1.00 32.11 277 ASP D O 1
ATOM 13019 N N . LEU D 1 259 ? 3.376 -12.952 27.142 1.00 30.46 278 LEU D N 1
ATOM 13020 C CA . LEU D 1 259 ? 4.304 -11.834 27.246 1.00 32.15 278 LEU D CA 1
ATOM 13021 C C . LEU D 1 259 ? 4.655 -11.283 25.863 1.00 34.00 278 LEU D C 1
ATOM 13022 O O . LEU D 1 259 ? 4.623 -10.063 25.635 1.00 30.86 278 LEU D O 1
ATOM 13027 N N . ARG D 1 260 ? 4.975 -12.173 24.918 1.00 32.51 279 ARG D N 1
ATOM 13028 C CA . ARG D 1 260 ? 5.258 -11.727 23.554 1.00 33.92 279 ARG D CA 1
ATOM 13029 C C . ARG D 1 260 ? 4.092 -10.936 22.987 1.00 31.59 279 ARG D C 1
ATOM 13030 O O . ARG D 1 260 ? 4.290 -9.918 22.313 1.00 32.46 279 ARG D O 1
ATOM 13038 N N . ARG D 1 261 ? 2.867 -11.382 23.267 1.00 31.34 280 ARG D N 1
ATOM 13039 C CA . ARG D 1 261 ? 1.702 -10.668 22.776 1.00 32.67 280 ARG D CA 1
ATOM 13040 C C . ARG D 1 261 ? 1.675 -9.226 23.281 1.00 34.38 280 ARG D C 1
ATOM 13041 O O . ARG D 1 261 ? 1.399 -8.308 22.503 1.00 31.76 280 ARG D O 1
ATOM 13049 N N . ILE D 1 262 ? 1.934 -8.998 24.585 1.00 30.29 281 ILE D N 1
ATOM 13050 C CA . ILE D 1 262 ? 1.762 -7.628 25.083 1.00 30.71 281 ILE D CA 1
ATOM 13051 C C . ILE D 1 262 ? 2.824 -6.693 24.494 1.00 31.35 281 ILE D C 1
ATOM 13052 O O . ILE D 1 262 ? 2.563 -5.502 24.306 1.00 31.13 281 ILE D O 1
ATOM 13057 N N . TRP D 1 263 ? 4.023 -7.199 24.196 1.00 30.29 282 TRP D N 1
ATOM 13058 C CA . TRP D 1 263 ? 5.025 -6.358 23.546 1.00 31.77 282 TRP D CA 1
ATOM 13059 C C . TRP D 1 263 ? 4.696 -6.153 22.078 1.00 30.97 282 TRP D C 1
ATOM 13060 O O . TRP D 1 263 ? 4.847 -5.041 21.555 1.00 28.49 282 TRP D O 1
ATOM 13071 N N . ARG D 1 264 ? 4.220 -7.210 21.419 1.00 29.87 283 ARG D N 1
ATOM 13072 C CA . ARG D 1 264 ? 3.805 -7.108 20.026 1.00 33.47 283 ARG D CA 1
ATOM 13073 C C . ARG D 1 264 ? 2.655 -6.110 19.854 1.00 33.37 283 ARG D C 1
ATOM 13074 O O . ARG D 1 264 ? 2.641 -5.338 18.893 1.00 30.60 283 ARG D O 1
ATOM 13082 N N . GLU D 1 265 ? 1.686 -6.105 20.782 1.00 30.33 284 GLU D N 1
ATOM 13083 C CA . GLU D 1 265 ? 0.578 -5.155 20.706 1.00 30.89 284 GLU D CA 1
ATOM 13084 C C . GLU D 1 265 ? 0.997 -3.741 21.125 1.00 31.74 284 GLU D C 1
ATOM 13085 O O . GLU D 1 265 ? 0.404 -2.762 20.656 1.00 32.27 284 GLU D O 1
ATOM 13091 N N . PHE D 1 266 ? 1.989 -3.613 22.014 1.00 29.53 285 PHE D N 1
ATOM 13092 C CA . PHE D 1 266 ? 2.579 -2.304 22.301 1.00 29.90 285 PHE D CA 1
ATOM 13093 C C . PHE D 1 266 ? 3.154 -1.661 21.037 1.00 30.21 285 PHE D C 1
ATOM 13094 O O . PHE D 1 266 ? 2.992 -0.456 20.818 1.00 28.89 285 PHE D O 1
ATOM 13102 N N . TYR D 1 267 ? 3.847 -2.444 20.208 1.00 28.35 286 TYR D N 1
ATOM 13103 C CA . TYR D 1 267 ? 4.418 -1.965 18.951 1.00 29.98 286 TYR D CA 1
ATOM 13104 C C . TYR D 1 267 ? 3.442 -2.022 17.788 1.00 32.49 286 TYR D C 1
ATOM 13105 O O . TYR D 1 267 ? 3.773 -1.531 16.700 1.00 31.57 286 TYR D O 1
ATOM 13114 N N . GLU D 1 268 ? 2.254 -2.595 17.996 1.00 31.64 287 GLU D N 1
ATOM 13115 C CA . GLU D 1 268 ? 1.254 -2.797 16.940 1.00 33.70 287 GLU D CA 1
ATOM 13116 C C . GLU D 1 268 ? 1.827 -3.561 15.743 1.00 36.22 287 GLU D C 1
ATOM 13117 O O . GLU D 1 268 ? 1.582 -3.219 14.581 1.00 35.33 287 GLU D O 1
ATOM 13123 N N . GLU D 1 269 ? 2.588 -4.642 16.035 1.00 35.30 288 GLU D N 1
ATOM 13124 C CA . GLU D 1 269 ? 3.155 -5.476 14.974 1.00 37.74 288 GLU D CA 1
ATOM 13125 C C . GLU D 1 269 ? 2.213 -6.633 14.669 1.00 40.87 288 GLU D C 1
ATOM 13126 O O . GLU D 1 269 ? 1.717 -7.280 15.598 1.00 39.80 288 GLU D O 1
ATOM 13132 N N . PRO D 1 270 ? 1.950 -6.924 13.391 1.00 41.07 289 PRO D N 1
ATOM 13133 C CA . PRO D 1 270 ? 0.901 -7.900 13.053 1.00 45.40 289 PRO D CA 1
ATOM 13134 C C . PRO D 1 270 ? 1.305 -9.348 13.260 1.00 44.53 289 PRO D C 1
ATOM 13135 O O . PRO D 1 270 ? 0.449 -10.232 13.123 1.00 47.70 289 PRO D O 1
ATOM 13139 N N . ARG D 1 271 ? 2.564 -9.622 13.587 1.00 43.52 290 ARG D N 1
ATOM 13140 C CA . ARG D 1 271 ? 3.045 -10.991 13.628 1.00 45.25 290 ARG D CA 1
ATOM 13141 C C . ARG D 1 271 ? 4.364 -11.022 14.385 1.00 46.00 290 ARG D C 1
ATOM 13142 O O . ARG D 1 271 ? 5.068 -10.016 14.487 1.00 43.63 290 ARG D O 1
ATOM 13150 N N . ASP D 1 272 ? 4.679 -12.193 14.925 1.00 48.41 291 ASP D N 1
ATOM 13151 C CA . ASP D 1 272 ? 6.021 -12.495 15.393 1.00 49.20 291 ASP D CA 1
ATOM 13152 C C . ASP D 1 272 ? 6.797 -13.152 14.263 1.00 50.20 291 ASP D C 1
ATOM 13153 O O . ASP D 1 272 ? 6.220 -13.609 13.272 1.00 50.22 291 ASP D O 1
ATOM 13158 N N . PHE D 1 273 ? 8.117 -13.196 14.406 1.00 44.53 292 PHE D N 1
ATOM 13159 C CA . PHE D 1 273 ? 8.962 -13.805 13.386 1.00 44.35 292 PHE D CA 1
ATOM 13160 C C . PHE D 1 273 ? 9.633 -15.058 13.936 1.00 42.31 292 PHE D C 1
ATOM 13161 O O . PHE D 1 273 ? 10.402 -14.986 14.901 1.00 38.15 292 PHE D O 1
ATOM 13169 N N . ILE D 1 274 ? 9.326 -16.208 13.322 1.00 43.57 293 ILE D N 1
ATOM 13170 C CA . ILE D 1 274 ? 10.189 -17.376 13.436 1.00 39.02 293 ILE D CA 1
ATOM 13171 C C . ILE D 1 274 ? 11.384 -17.143 12.534 1.00 41.27 293 ILE D C 1
ATOM 13172 O O . ILE D 1 274 ? 11.244 -16.591 11.437 1.00 43.26 293 ILE D O 1
ATOM 13177 N N . TYR D 1 275 ? 12.567 -17.543 12.995 1.00 40.37 294 TYR D N 1
ATOM 13178 C CA . TYR D 1 275 ? 13.784 -17.247 12.251 1.00 40.88 294 TYR D CA 1
ATOM 13179 C C . TYR D 1 275 ? 13.684 -17.696 10.793 1.00 44.43 294 TYR D C 1
ATOM 13180 O O . TYR D 1 275 ? 13.921 -16.906 9.870 1.00 42.38 294 TYR D O 1
ATOM 13189 N N . ALA D 1 276 ? 13.322 -18.964 10.565 1.00 44.13 295 ALA D N 1
ATOM 13190 C CA . ALA D 1 276 ? 13.341 -19.510 9.209 1.00 43.64 295 ALA D CA 1
ATOM 13191 C C . ALA D 1 276 ? 12.290 -18.883 8.307 1.00 43.20 295 ALA D C 1
ATOM 13192 O O . ALA D 1 276 ? 12.475 -18.868 7.087 1.00 45.02 295 ALA D O 1
ATOM 13194 N N . ASP D 1 277 ? 11.202 -18.361 8.873 1.00 41.89 296 ASP D N 1
ATOM 13195 C CA . ASP D 1 277 ? 10.167 -17.694 8.098 1.00 41.71 296 ASP D CA 1
ATOM 13196 C C . ASP D 1 277 ? 10.374 -16.182 8.025 1.00 39.07 296 ASP D C 1
ATOM 13197 O O . ASP D 1 277 ? 9.421 -15.441 7.769 1.00 38.82 296 ASP D O 1
ATOM 13202 N N . THR D 1 278 ? 11.584 -15.708 8.258 1.00 37.83 297 THR D N 1
ATOM 13203 C CA . THR D 1 278 ? 11.848 -14.283 8.152 1.00 39.74 297 THR D CA 1
ATOM 13204 C C . THR D 1 278 ? 12.324 -13.983 6.739 1.00 38.14 297 THR D C 1
ATOM 13205 O O . THR D 1 278 ? 13.335 -14.547 6.310 1.00 36.62 297 THR D O 1
ATOM 13209 N N . PRO D 1 279 ? 11.628 -13.143 5.985 1.00 35.77 298 PRO D N 1
ATOM 13210 C CA . PRO D 1 279 ? 11.975 -12.961 4.572 1.00 33.71 298 PRO D CA 1
ATOM 13211 C C . PRO D 1 279 ? 13.323 -12.284 4.414 1.00 33.53 298 PRO D C 1
ATOM 13212 O O . PRO D 1 279 ? 13.814 -11.585 5.303 1.00 32.80 298 PRO D O 1
ATOM 13216 N N . TYR D 1 280 ? 13.938 -12.504 3.255 1.00 32.90 299 TYR D N 1
ATOM 13217 C CA . TYR D 1 280 ? 15.087 -11.695 2.888 1.00 31.44 299 TYR D CA 1
ATOM 13218 C C . TYR D 1 280 ? 14.573 -10.375 2.325 1.00 31.33 299 TYR D C 1
ATOM 13219 O O . TYR D 1 280 ? 13.867 -10.355 1.312 1.00 31.84 299 TYR D O 1
ATOM 13228 N N . ASP D 1 281 ? 14.900 -9.270 3.000 1.00 32.20 300 ASP D N 1
ATOM 13229 C CA . ASP D 1 281 ? 14.328 -7.961 2.663 1.00 33.27 300 ASP D CA 1
ATOM 13230 C C . ASP D 1 281 ? 15.210 -6.933 3.362 1.00 36.99 300 ASP D C 1
ATOM 13231 O O . ASP D 1 281 ? 15.073 -6.721 4.570 1.00 36.11 300 ASP D O 1
ATOM 13236 N N . THR D 1 282 ? 16.111 -6.317 2.598 1.00 39.76 301 THR D N 1
ATOM 13237 C CA . THR D 1 282 ? 17.072 -5.392 3.179 1.00 37.44 301 THR D CA 1
ATOM 13238 C C . THR D 1 282 ? 16.526 -3.974 3.311 1.00 35.34 301 THR D C 1
ATOM 13239 O O . THR D 1 282 ? 17.196 -3.127 3.916 1.00 33.81 301 THR D O 1
ATOM 13243 N N . THR D 1 283 ? 15.323 -3.700 2.793 1.00 34.78 302 THR D N 1
ATOM 13244 C CA . THR D 1 283 ? 14.643 -2.472 3.193 1.00 39.82 302 THR D CA 1
ATOM 13245 C C . THR D 1 283 ? 14.155 -2.528 4.646 1.00 39.40 302 THR D C 1
ATOM 13246 O O . THR D 1 283 ? 13.915 -1.474 5.244 1.00 40.37 302 THR D O 1
ATOM 13250 N N . ARG D 1 284 ? 14.014 -3.717 5.231 1.00 36.39 303 ARG D N 1
ATOM 13251 C CA . ARG D 1 284 ? 13.563 -3.824 6.614 1.00 36.18 303 ARG D CA 1
ATOM 13252 C C . ARG D 1 284 ? 14.601 -4.463 7.520 1.00 33.29 303 ARG D C 1
ATOM 13253 O O . ARG D 1 284 ? 14.858 -3.954 8.623 1.00 32.65 303 ARG D O 1
ATOM 13261 N N . PHE D 1 285 ? 15.208 -5.561 7.092 1.00 31.93 304 PHE D N 1
ATOM 13262 C CA . PHE D 1 285 ? 16.078 -6.349 7.947 1.00 30.64 304 PHE D CA 1
ATOM 13263 C C . PHE D 1 285 ? 17.539 -6.156 7.575 1.00 31.42 304 PHE D C 1
ATOM 13264 O O . PHE D 1 285 ? 17.889 -5.844 6.432 1.00 32.48 304 PHE D O 1
ATOM 13272 N N . GLU D 1 286 ? 18.396 -6.388 8.557 1.00 26.73 305 GLU D N 1
ATOM 13273 C CA . GLU D 1 286 ? 19.828 -6.262 8.368 1.00 32.20 305 GLU D CA 1
ATOM 13274 C C . GLU D 1 286 ? 20.486 -7.435 9.069 1.00 33.68 305 GLU D C 1
ATOM 13275 O O . GLU D 1 286 ? 20.166 -7.741 10.223 1.00 32.56 305 GLU D O 1
ATOM 13281 N N . GLU D 1 287 ? 21.381 -8.118 8.361 1.00 31.97 306 GLU D N 1
ATOM 13282 C CA . GLU D 1 287 ? 22.087 -9.221 8.984 1.00 33.84 306 GLU D CA 1
ATOM 13283 C C . GLU D 1 287 ? 23.184 -8.682 9.887 1.00 34.38 306 GLU D C 1
ATOM 13284 O O . GLU D 1 287 ? 23.988 -7.838 9.474 1.00 35.55 306 GLU D O 1
ATOM 13290 N N . VAL D 1 288 ? 23.207 -9.171 11.122 1.00 35.38 307 VAL D N 1
ATOM 13291 C CA . VAL D 1 288 ? 24.191 -8.807 12.127 1.00 35.67 307 VAL D CA 1
ATOM 13292 C C . VAL D 1 288 ? 24.763 -10.098 12.700 1.00 37.20 307 VAL D C 1
ATOM 13293 O O . VAL D 1 288 ? 24.337 -11.187 12.331 1.00 35.42 307 VAL D O 1
ATOM 13297 N N . SER D 1 289 ? 25.718 -9.967 13.629 1.00 36.22 308 SER D N 1
ATOM 13298 C CA . SER D 1 289 ? 26.452 -11.143 14.090 1.00 38.34 308 SER D CA 1
ATOM 13299 C C . SER D 1 289 ? 25.562 -12.092 14.884 1.00 38.12 308 SER D C 1
ATOM 13300 O O . SER D 1 289 ? 25.714 -13.322 14.791 1.00 37.00 308 SER D O 1
ATOM 13303 N N . GLN D 1 290 ? 24.622 -11.551 15.663 1.00 33.08 309 GLN D N 1
ATOM 13304 C CA . GLN D 1 290 ? 23.746 -12.413 16.445 1.00 34.52 309 GLN D CA 1
ATOM 13305 C C . GLN D 1 290 ? 22.639 -13.051 15.612 1.00 36.40 309 GLN D C 1
ATOM 13306 O O . GLN D 1 290 ? 22.046 -14.039 16.059 1.00 36.33 309 GLN D O 1
ATOM 13312 N N . GLY D 1 291 ? 22.359 -12.532 14.417 1.00 32.42 310 GLY D N 1
ATOM 13313 C CA . GLY D 1 291 ? 21.170 -12.923 13.699 1.00 31.39 310 GLY D CA 1
ATOM 13314 C C . GLY D 1 291 ? 20.690 -11.838 12.770 1.00 32.72 310 GLY D C 1
ATOM 13315 O O . GLY D 1 291 ? 21.503 -11.251 12.057 1.00 39.77 310 GLY D O 1
ATOM 13316 N N . ILE D 1 292 ? 19.392 -11.547 12.778 1.00 32.38 311 ILE D N 1
ATOM 13317 C CA . ILE D 1 292 ? 18.762 -10.574 11.886 1.00 30.82 311 ILE D CA 1
ATOM 13318 C C . ILE D 1 292 ? 18.264 -9.377 12.705 1.00 34.98 311 ILE D C 1
ATOM 13319 O O . ILE D 1 292 ? 17.586 -9.555 13.722 1.00 32.50 311 ILE D O 1
ATOM 13324 N N . PHE D 1 293 ? 18.593 -8.157 12.264 1.00 34.11 312 PHE D N 1
ATOM 13325 C CA . PHE D 1 293 ? 18.188 -6.930 12.952 1.00 29.01 312 PHE D CA 1
ATOM 13326 C C . PHE D 1 293 ? 16.983 -6.315 12.262 1.00 28.93 312 PHE D C 1
ATOM 13327 O O . PHE D 1 293 ? 17.008 -6.087 11.045 1.00 31.16 312 PHE D O 1
ATOM 13335 N N . ASP D 1 294 ? 15.925 -6.052 13.023 1.00 25.54 313 ASP D N 1
ATOM 13336 C CA . ASP D 1 294 ? 14.664 -5.602 12.439 1.00 28.20 313 ASP D CA 1
ATOM 13337 C C . ASP D 1 294 ? 14.582 -4.090 12.609 1.00 30.69 313 ASP D C 1
ATOM 13338 O O . ASP D 1 294 ? 14.157 -3.596 13.660 1.00 24.01 313 ASP D O 1
ATOM 13343 N N . HIS D 1 295 ? 14.947 -3.356 11.551 1.00 28.53 314 HIS D N 1
ATOM 13344 C CA . HIS D 1 295 ? 14.933 -1.900 11.634 1.00 27.47 314 HIS D CA 1
ATOM 13345 C C . HIS D 1 295 ? 13.530 -1.310 11.728 1.00 27.89 314 HIS D C 1
ATOM 13346 O O . HIS D 1 295 ? 13.396 -0.165 12.162 1.00 29.30 314 HIS D O 1
ATOM 13353 N N . GLN D 1 296 ? 12.486 -2.023 11.308 1.00 26.24 315 GLN D N 1
ATOM 13354 C CA . GLN D 1 296 ? 11.158 -1.444 11.431 1.00 26.23 315 GLN D CA 1
ATOM 13355 C C . GLN D 1 296 ? 10.752 -1.300 12.889 1.00 28.97 315 GLN D C 1
ATOM 13356 O O . GLN D 1 296 ? 10.152 -0.281 13.272 1.00 25.54 315 GLN D O 1
ATOM 13362 N N . VAL D 1 297 ? 11.026 -2.325 13.703 1.00 26.97 316 VAL D N 1
ATOM 13363 C CA . VAL D 1 297 ? 10.695 -2.240 15.126 1.00 27.43 316 VAL D CA 1
ATOM 13364 C C . VAL D 1 297 ? 11.695 -1.337 15.836 1.00 25.53 316 VAL D C 1
ATOM 13365 O O . VAL D 1 297 ? 11.340 -0.642 16.799 1.00 25.20 316 VAL D O 1
ATOM 13369 N N . MET D 1 298 ? 12.937 -1.291 15.362 1.00 22.80 317 MET D N 1
ATOM 13370 C CA . MET D 1 298 ? 13.886 -0.363 15.965 1.00 25.86 317 MET D CA 1
ATOM 13371 C C . MET D 1 298 ? 13.436 1.081 15.766 1.00 25.82 317 MET D C 1
ATOM 13372 O O . MET D 1 298 ? 13.622 1.922 16.659 1.00 24.82 317 MET D O 1
ATOM 13377 N N . ARG D 1 299 ? 12.816 1.378 14.613 1.00 24.46 318 ARG D N 1
ATOM 13378 C CA . ARG D 1 299 ? 12.213 2.693 14.380 1.00 25.19 318 ARG D CA 1
ATOM 13379 C C . ARG D 1 299 ? 11.105 2.993 15.386 1.00 24.77 318 ARG D C 1
ATOM 13380 O O . ARG D 1 299 ? 11.013 4.113 15.901 1.00 24.06 318 ARG D O 1
ATOM 13388 N N . LYS D 1 300 ? 10.237 2.013 15.658 1.00 23.92 319 LYS D N 1
ATOM 13389 C CA . LYS D 1 300 ? 9.140 2.230 16.604 1.00 25.21 319 LYS D CA 1
ATOM 13390 C C . LYS D 1 300 ? 9.654 2.409 18.019 1.00 23.53 319 LYS D C 1
ATOM 13391 O O . LYS D 1 300 ? 9.129 3.239 18.770 1.00 27.01 319 LYS D O 1
ATOM 13397 N N . ARG D 1 301 ? 10.663 1.622 18.412 1.00 21.85 320 ARG D N 1
ATOM 13398 C CA . ARG D 1 301 ? 11.222 1.703 19.762 1.00 22.68 320 ARG D CA 1
ATOM 13399 C C . ARG D 1 301 ? 11.928 3.040 20.004 1.00 23.09 320 ARG D C 1
ATOM 13400 O O . ARG D 1 301 ? 11.824 3.619 21.093 1.00 23.01 320 ARG D O 1
ATOM 13408 N N . TYR D 1 302 ? 12.640 3.550 19.003 1.00 23.06 321 TYR D N 1
ATOM 13409 C CA . TYR D 1 302 ? 13.145 4.925 19.046 1.00 23.25 321 TYR D CA 1
ATOM 13410 C C . TYR D 1 302 ? 12.015 5.942 19.088 1.00 21.82 321 TYR D C 1
ATOM 13411 O O . TYR D 1 302 ? 12.125 6.975 19.764 1.00 21.57 321 TYR D O 1
ATOM 13420 N N . ALA D 1 303 ? 10.944 5.699 18.326 1.00 21.17 322 ALA D N 1
ATOM 13421 C CA . ALA D 1 303 ? 9.879 6.686 18.231 1.00 22.57 322 ALA D CA 1
ATOM 13422 C C . ALA D 1 303 ? 9.239 6.936 19.593 1.00 22.88 322 ALA D C 1
ATOM 13423 O O . ALA D 1 303 ? 8.875 8.082 19.903 1.00 21.35 322 ALA D O 1
ATOM 13425 N N . ILE D 1 304 ? 9.131 5.892 20.428 1.00 22.50 323 ILE D N 1
ATOM 13426 C CA . ILE D 1 304 ? 8.606 6.060 21.786 1.00 22.27 323 ILE D CA 1
ATOM 13427 C C . ILE D 1 304 ? 9.496 7.008 22.586 1.00 22.29 323 ILE D C 1
ATOM 13428 O O . I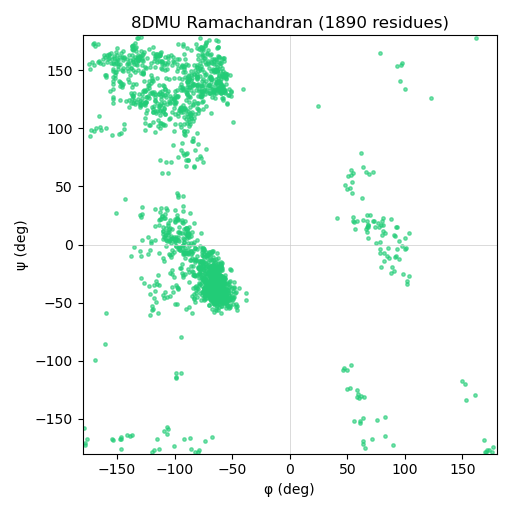LE D 1 304 ? 9.017 7.937 23.244 1.00 24.36 323 ILE D O 1
ATOM 13433 N N . SER D 1 305 ? 10.804 6.761 22.556 1.00 21.93 324 SER D N 1
ATOM 13434 C CA . SER D 1 305 ? 11.758 7.600 23.262 1.00 21.58 324 SER D CA 1
ATOM 13435 C C . SER D 1 305 ? 11.736 9.038 22.742 1.00 22.79 324 SER D C 1
ATOM 13436 O O . SER D 1 305 ? 11.777 9.988 23.532 1.00 19.93 324 SER D O 1
ATOM 13439 N N . PHE D 1 306 ? 11.644 9.220 21.418 1.00 21.12 325 PHE D N 1
ATOM 13440 C CA . PHE D 1 306 ? 11.708 10.564 20.847 1.00 19.87 325 PHE D CA 1
ATOM 13441 C C . PHE D 1 306 ? 10.426 11.356 21.099 1.00 21.31 325 PHE D C 1
ATOM 13442 O O . PHE D 1 306 ? 10.482 12.579 21.270 1.00 19.50 325 PHE D O 1
ATOM 13450 N N . ASP D 1 307 ? 9.259 10.695 21.038 1.00 20.62 326 ASP D N 1
ATOM 13451 C CA . ASP D 1 307 ? 7.998 11.366 21.370 1.00 22.85 326 ASP D CA 1
ATOM 13452 C C . ASP D 1 307 ? 8.042 11.893 22.798 1.00 21.87 326 ASP D C 1
ATOM 13453 O O . ASP D 1 307 ? 7.580 13.003 23.078 1.00 22.68 326 ASP D O 1
ATOM 13458 N N . THR D 1 308 ? 8.562 11.080 23.719 1.00 21.85 327 THR D N 1
ATOM 13459 C CA . THR D 1 308 ? 8.625 11.485 25.118 1.00 21.56 327 THR D CA 1
ATOM 13460 C C . THR D 1 308 ? 9.554 12.678 25.294 1.00 21.66 327 THR D C 1
ATOM 13461 O O . THR D 1 308 ? 9.206 13.644 25.978 1.00 22.66 327 THR D O 1
ATOM 13465 N N . LEU D 1 309 ? 10.727 12.627 24.661 1.00 21.22 328 LEU D N 1
ATOM 13466 C CA . LEU D 1 309 ? 11.653 13.751 24.666 1.00 19.52 328 LEU D CA 1
ATOM 13467 C C . LEU D 1 309 ? 10.990 15.023 24.159 1.00 20.65 328 LEU D C 1
ATOM 13468 O O . LEU D 1 309 ? 11.005 16.061 24.841 1.00 19.77 328 LEU D O 1
ATOM 13473 N N . LEU D 1 310 ? 10.399 14.960 22.955 1.00 18.98 329 LEU D N 1
ATOM 13474 C CA . LEU D 1 310 ? 9.930 16.165 22.278 1.00 19.09 329 LEU D CA 1
ATOM 13475 C C . LEU D 1 310 ? 8.732 16.788 22.995 1.00 19.19 329 LEU D C 1
ATOM 13476 O O . LEU D 1 310 ? 8.628 18.016 23.087 1.00 19.38 329 LEU D O 1
ATOM 13481 N N . LEU D 1 311 ? 7.794 15.968 23.463 1.00 19.42 330 LEU D N 1
ATOM 13482 C CA . LEU D 1 311 ? 6.660 16.516 24.204 1.00 21.91 330 LEU D CA 1
ATOM 13483 C C . LEU D 1 311 ? 7.100 17.065 25.559 1.00 21.20 330 LEU D C 1
ATOM 13484 O O . LEU D 1 311 ? 6.523 18.040 26.056 1.00 20.40 330 LEU D O 1
ATOM 13489 N N . GLU D 1 312 ? 8.117 16.446 26.167 1.00 20.44 331 GLU D N 1
ATOM 13490 C CA . GLU D 1 312 ? 8.657 16.961 27.416 1.00 20.27 331 GLU D CA 1
ATOM 13491 C C . GLU D 1 312 ? 9.412 18.268 27.190 1.00 21.66 331 GLU D C 1
ATOM 13492 O O . GLU D 1 312 ? 9.251 19.220 27.962 1.00 22.63 331 GLU D O 1
ATOM 13498 N N . ALA D 1 313 ? 10.237 18.339 26.134 1.00 19.69 332 ALA D N 1
ATOM 13499 C CA . ALA D 1 313 ? 10.930 19.589 25.815 1.00 19.95 332 ALA D CA 1
ATOM 13500 C C . ALA D 1 313 ? 9.948 20.720 25.528 1.00 20.77 332 ALA D C 1
ATOM 13501 O O . ALA D 1 313 ? 10.178 21.870 25.928 1.00 20.94 332 ALA D O 1
ATOM 13503 N N . GLN D 1 314 ? 8.863 20.413 24.814 1.00 19.57 333 GLN D N 1
ATOM 13504 C CA . GLN D 1 314 ? 7.839 21.406 24.516 1.00 19.65 333 GLN D CA 1
ATOM 13505 C C . GLN D 1 314 ? 7.283 22.025 25.793 1.00 22.81 333 GLN D C 1
ATOM 13506 O O . GLN D 1 314 ? 7.154 23.255 25.909 1.00 21.96 333 GLN D O 1
ATOM 13512 N N . ASP D 1 315 ? 6.935 21.173 26.760 1.00 21.97 334 ASP D N 1
ATOM 13513 C CA . ASP D 1 315 ? 6.300 21.649 27.987 1.00 24.23 334 ASP D CA 1
ATOM 13514 C C . ASP D 1 315 ? 7.279 22.447 28.844 1.00 23.66 334 ASP D C 1
ATOM 13515 O O . ASP D 1 315 ? 6.914 23.486 29.407 1.00 21.60 334 ASP D O 1
ATOM 13520 N N . ARG D 1 316 ? 8.525 21.975 28.952 1.00 21.48 335 ARG D N 1
ATOM 13521 C CA . ARG D 1 316 ? 9.544 22.726 29.679 1.00 22.08 335 ARG D CA 1
ATOM 13522 C C . ARG D 1 316 ? 9.761 24.095 29.046 1.00 24.22 335 ARG D C 1
ATOM 13523 O O . ARG D 1 316 ? 9.793 25.116 29.740 1.00 22.24 335 ARG D O 1
ATOM 13531 N N . ALA D 1 317 ? 9.896 24.130 27.719 1.00 20.94 336 ALA D N 1
ATOM 13532 C CA . ALA D 1 317 ? 10.137 25.388 27.027 1.00 23.28 336 ALA D CA 1
ATOM 13533 C C . ALA D 1 317 ? 8.952 26.346 27.168 1.00 24.37 336 ALA D C 1
ATOM 13534 O O . ALA D 1 317 ? 9.138 27.556 27.358 1.00 23.41 336 ALA D O 1
ATOM 13536 N N . PHE D 1 318 ? 7.725 25.837 27.038 1.00 23.46 337 PHE D N 1
ATOM 13537 C CA . PHE D 1 318 ? 6.574 26.717 27.178 1.00 25.57 337 PHE D CA 1
ATOM 13538 C C . PHE D 1 318 ? 6.559 27.376 28.560 1.00 24.92 337 PHE D C 1
ATOM 13539 O O . PHE D 1 318 ? 6.382 28.592 28.678 1.00 25.18 337 PHE D O 1
ATOM 13547 N N . LYS D 1 319 ? 6.782 26.590 29.616 1.00 24.43 338 LYS D N 1
ATOM 13548 C CA . LYS D 1 319 ? 6.833 27.155 30.959 1.00 25.36 338 LYS D CA 1
ATOM 13549 C C . LYS D 1 319 ? 8.036 28.068 31.160 1.00 26.94 338 LYS D C 1
ATOM 13550 O O . LYS D 1 319 ? 7.974 28.978 31.984 1.00 26.36 338 LYS D O 1
ATOM 13556 N N . ALA D 1 320 ? 9.113 27.890 30.397 1.00 25.12 339 ALA D N 1
ATOM 13557 C CA . ALA D 1 320 ? 10.250 28.790 30.540 1.00 26.03 339 ALA D CA 1
ATOM 13558 C C . ALA D 1 320 ? 10.085 30.092 29.758 1.00 26.85 339 ALA D C 1
ATOM 13559 O O . ALA D 1 320 ? 10.851 31.034 29.989 1.00 27.98 339 ALA D O 1
ATOM 13561 N N . GLY D 1 321 ? 9.113 30.174 28.848 1.00 25.99 340 GLY D N 1
ATOM 13562 C CA . GLY D 1 321 ? 8.931 31.381 28.058 1.00 26.64 340 GLY D CA 1
ATOM 13563 C C . GLY D 1 321 ? 9.926 31.567 26.937 1.00 28.65 340 GLY D C 1
ATOM 13564 O O . GLY D 1 321 ? 10.091 32.685 26.445 1.00 29.36 340 GLY D O 1
ATOM 13565 N N . LYS D 1 322 ? 10.612 30.512 26.519 1.00 27.48 341 LYS D N 1
ATOM 13566 C CA . LYS D 1 322 ? 11.598 30.629 25.454 1.00 26.58 341 LYS D CA 1
ATOM 13567 C C . LYS D 1 322 ? 11.702 29.278 24.760 1.00 26.86 341 LYS D C 1
ATOM 13568 O O . LYS D 1 322 ? 11.301 28.251 25.325 1.00 23.73 341 LYS D O 1
ATOM 13574 N N . PRO D 1 323 ? 12.227 29.241 23.538 1.00 25.22 342 PRO D N 1
ATOM 13575 C CA . PRO D 1 323 ? 12.278 27.974 22.806 1.00 25.53 342 PRO D CA 1
ATOM 13576 C C . PRO D 1 323 ? 13.306 27.024 23.402 1.00 23.37 342 PRO D C 1
ATOM 13577 O O . PRO D 1 323 ? 14.292 27.437 24.017 1.00 23.33 342 PRO D O 1
ATOM 13581 N N . ALA D 1 324 ? 13.076 25.730 23.173 1.00 22.51 343 ALA D N 1
ATOM 13582 C CA . ALA D 1 324 ? 14.028 24.700 23.572 1.00 23.37 343 ALA D CA 1
ATOM 13583 C C . ALA D 1 324 ? 15.165 24.592 22.567 1.00 24.57 343 ALA D C 1
ATOM 13584 O O . ALA D 1 324 ? 14.946 24.617 21.356 1.00 24.46 343 ALA D O 1
ATOM 13586 N N . TYR D 1 325 ? 16.384 24.471 23.080 1.00 24.23 344 TYR D N 1
ATOM 13587 C CA . TYR D 1 325 ? 17.555 24.096 22.287 1.00 24.36 344 TYR D CA 1
ATOM 13588 C C . TYR D 1 325 ? 17.896 22.678 22.725 1.00 22.64 344 TYR D C 1
ATOM 13589 O O . TYR D 1 325 ? 18.463 22.489 23.798 1.00 23.30 344 TYR D O 1
ATOM 13598 N N . ILE D 1 326 ? 17.542 21.684 21.921 1.00 22.43 345 ILE D N 1
ATOM 13599 C CA . ILE D 1 326 ? 17.685 20.287 22.341 1.00 22.47 345 ILE D CA 1
ATOM 13600 C C . ILE D 1 326 ? 19.014 19.740 21.833 1.00 22.44 345 ILE D C 1
ATOM 13601 O O . ILE D 1 326 ? 19.243 19.672 20.613 1.00 21.41 345 ILE D O 1
ATOM 13606 N N . HIS D 1 327 ? 19.867 19.346 22.776 1.00 21.32 346 HIS D N 1
ATOM 13607 C CA . HIS D 1 327 ? 21.116 18.626 22.542 1.00 23.56 346 HIS D CA 1
ATOM 13608 C C . HIS D 1 327 ? 20.795 17.127 22.507 1.00 25.35 346 HIS D C 1
ATOM 13609 O O . HIS D 1 327 ? 20.603 16.505 23.558 1.00 22.16 346 HIS D O 1
ATOM 13616 N N . VAL D 1 328 ? 20.729 16.533 21.300 1.00 21.16 347 VAL D N 1
ATOM 13617 C CA . VAL D 1 328 ? 20.350 15.121 21.132 1.00 21.16 347 VAL D CA 1
ATOM 13618 C C . VAL D 1 328 ? 21.602 14.264 20.946 1.00 25.50 347 VAL D C 1
ATOM 13619 O O . VAL D 1 328 ? 22.435 14.542 20.068 1.00 25.47 347 VAL D O 1
ATOM 13623 N N . VAL D 1 329 ? 21.710 13.201 21.737 1.00 19.13 348 VAL D N 1
ATOM 13624 C CA . VAL D 1 329 ? 22.782 12.225 21.611 1.00 22.82 348 VAL D CA 1
ATOM 13625 C C . VAL D 1 329 ? 22.227 10.904 21.057 1.00 24.42 348 VAL D C 1
ATOM 13626 O O . VAL D 1 329 ? 21.039 10.569 21.207 1.00 19.64 348 VAL D O 1
ATOM 13630 N N . GLY D 1 330 ? 23.106 10.145 20.410 1.00 24.55 349 GLY D N 1
ATOM 13631 C CA . GLY D 1 330 ? 22.706 8.859 19.849 1.00 24.49 349 GLY D CA 1
ATOM 13632 C C . GLY D 1 330 ? 22.495 7.806 20.923 1.00 25.74 349 GLY D C 1
ATOM 13633 O O . GLY D 1 330 ? 23.411 7.010 21.190 1.00 25.89 349 GLY D O 1
ATOM 13634 N N . ILE D 1 331 ? 21.321 7.796 21.573 1.00 20.76 350 ILE D N 1
ATOM 13635 C CA . ILE D 1 331 ? 21.067 6.741 22.559 1.00 25.95 350 ILE D CA 1
ATOM 13636 C C . ILE D 1 331 ? 21.145 5.414 21.833 1.00 25.07 350 ILE D C 1
ATOM 13637 O O . ILE D 1 331 ? 20.596 5.265 20.735 1.00 21.51 350 ILE D O 1
ATOM 13642 N N . GLY D 1 332 ? 21.852 4.459 22.425 1.00 25.20 351 GLY D N 1
ATOM 13643 C CA . GLY D 1 332 ? 21.964 3.138 21.858 1.00 28.18 351 GLY D CA 1
ATOM 13644 C C . GLY D 1 332 ? 23.045 2.974 20.824 1.00 27.62 351 GLY D C 1
ATOM 13645 O O . GLY D 1 332 ? 23.342 1.834 20.442 1.00 29.42 351 GLY D O 1
ATOM 13646 N N . LEU D 1 333 ? 23.665 4.059 20.379 1.00 26.59 352 LEU D N 1
ATOM 13647 C CA . LEU D 1 333 ? 24.604 4.009 19.269 1.00 30.16 352 LEU D CA 1
ATOM 13648 C C . LEU D 1 333 ? 26.053 4.081 19.715 1.00 30.81 352 LEU D C 1
ATOM 13649 O O . LEU D 1 333 ? 26.947 4.160 18.867 1.00 32.85 352 LEU D O 1
ATOM 13654 N N . GLY D 1 334 ? 26.313 4.082 21.007 1.00 27.62 353 GLY D N 1
ATOM 13655 C CA . GLY D 1 334 ? 27.679 4.122 21.473 1.00 29.55 353 GLY D CA 1
ATOM 13656 C C . GLY D 1 334 ? 28.131 2.702 21.732 1.00 34.33 353 GLY D C 1
ATOM 13657 O O . GLY D 1 334 ? 28.275 1.908 20.796 1.00 34.01 353 GLY D O 1
ATOM 13658 N N . VAL D 1 335 ? 28.311 2.372 23.011 1.00 30.71 354 VAL D N 1
ATOM 13659 C CA . VAL D 1 335 ? 28.658 1.026 23.428 1.00 30.69 354 VAL D CA 1
ATOM 13660 C C . VAL D 1 335 ? 27.527 0.035 23.234 1.00 30.40 354 VAL D C 1
ATOM 13661 O O . VAL D 1 335 ? 27.721 -1.154 23.474 1.00 31.76 354 VAL D O 1
ATOM 13665 N N . TRP D 1 336 ? 26.336 0.477 22.855 1.00 28.11 355 TRP D N 1
ATOM 13666 C CA . TRP D 1 336 ? 25.263 -0.467 22.571 1.00 27.62 355 TRP D CA 1
ATOM 13667 C C . TRP D 1 336 ? 24.955 -0.561 21.088 1.00 30.26 355 TRP D C 1
ATOM 13668 O O . TRP D 1 336 ? 23.982 -1.229 20.722 1.00 29.25 355 TRP D O 1
ATOM 13679 N N . LYS D 1 337 ? 25.733 0.103 20.227 1.00 28.21 356 LYS D N 1
ATOM 13680 C CA . LYS D 1 337 ? 25.485 0.003 18.802 1.00 29.88 356 LYS D CA 1
ATOM 13681 C C . LYS D 1 337 ? 25.437 -1.472 18.401 1.00 28.29 356 LYS D C 1
ATOM 13682 O O . LYS D 1 337 ? 26.248 -2.286 18.856 1.00 30.49 356 LYS D O 1
ATOM 13688 N N . ALA D 1 338 ? 24.431 -1.824 17.618 1.00 26.86 357 ALA D N 1
ATOM 13689 C CA . ALA D 1 338 ? 24.216 -3.205 17.260 1.00 29.87 357 ALA D CA 1
ATOM 13690 C C . ALA D 1 338 ? 23.916 -3.411 15.784 1.00 28.63 357 ALA D C 1
ATOM 13691 O O . ALA D 1 338 ? 23.756 -4.563 15.370 1.00 33.37 357 ALA D O 1
ATOM 13693 N N . ALA D 1 339 ? 23.835 -2.354 14.975 1.00 26.24 358 ALA D N 1
ATOM 13694 C CA . ALA D 1 339 ? 23.626 -2.557 13.543 1.00 27.94 358 ALA D CA 1
ATOM 13695 C C . ALA D 1 339 ? 24.201 -1.389 12.746 1.00 33.71 358 ALA D C 1
ATOM 13696 O O . ALA D 1 339 ? 24.244 -0.246 13.215 1.00 27.22 358 ALA D O 1
ATOM 13698 N N . ARG D 1 340 ? 24.612 -1.688 11.509 1.00 29.22 359 ARG D N 1
ATOM 13699 C CA . ARG D 1 340 ? 25.330 -0.699 10.715 1.00 32.02 359 ARG D CA 1
ATOM 13700 C C . ARG D 1 340 ? 24.425 0.455 10.318 1.00 30.89 359 ARG D C 1
ATOM 13701 O O . ARG D 1 340 ? 24.860 1.612 10.312 1.00 31.69 359 ARG D O 1
ATOM 13709 N N . GLN D 1 341 ? 23.168 0.169 9.978 1.00 27.70 360 GLN D N 1
ATOM 13710 C CA . GLN D 1 341 ? 22.217 1.213 9.637 1.00 32.08 360 GLN D CA 1
ATOM 13711 C C . GLN D 1 341 ? 21.428 1.729 10.844 1.00 26.45 360 GLN D C 1
ATOM 13712 O O . GLN D 1 341 ? 20.399 2.387 10.661 1.00 27.77 360 GLN D O 1
ATOM 13718 N N . GLN D 1 342 ? 21.856 1.420 12.053 1.00 26.38 361 GLN D N 1
ATOM 13719 C CA . GLN D 1 342 ? 21.066 1.819 13.212 1.00 29.01 361 GLN D CA 1
ATOM 13720 C C . GLN D 1 342 ? 20.951 3.334 13.299 1.00 26.55 361 GLN D C 1
ATOM 13721 O O . GLN D 1 342 ? 19.857 3.867 13.513 1.00 26.44 361 GLN D O 1
ATOM 13727 N N . GLU D 1 343 ? 22.077 4.043 13.113 1.00 27.93 362 GLU D N 1
ATOM 13728 C CA . GLU D 1 343 ? 22.064 5.507 13.147 1.00 25.65 362 GLU D CA 1
ATOM 13729 C C . GLU D 1 343 ? 21.120 6.075 12.119 1.00 27.08 362 GLU D C 1
ATOM 13730 O O . GLU D 1 343 ? 20.396 7.038 12.401 1.00 27.82 362 GLU D O 1
ATOM 13736 N N . ARG D 1 344 ? 21.137 5.523 10.905 1.00 22.86 363 ARG D N 1
ATOM 13737 C CA . ARG D 1 344 ? 20.183 5.971 9.900 1.00 28.93 363 ARG D CA 1
ATOM 13738 C C . ARG D 1 344 ? 18.759 5.757 10.392 1.00 26.32 363 ARG D C 1
ATOM 13739 O O . ARG D 1 344 ? 17.894 6.614 10.199 1.00 23.29 363 ARG D O 1
ATOM 13747 N N . THR D 1 345 ? 18.502 4.614 11.036 1.00 26.38 364 THR D N 1
ATOM 13748 C CA . THR D 1 345 ? 17.174 4.354 11.575 1.00 25.98 364 THR D CA 1
ATOM 13749 C C . THR D 1 345 ? 16.823 5.379 12.658 1.00 23.84 364 THR D C 1
ATOM 13750 O O . THR D 1 345 ? 15.689 5.868 12.727 1.00 21.79 364 THR D O 1
ATOM 13754 N N . PHE D 1 346 ? 17.802 5.742 13.479 1.00 22.66 365 PHE D N 1
ATOM 13755 C CA . PHE D 1 346 ? 17.577 6.740 14.530 1.00 25.40 365 PHE D CA 1
ATOM 13756 C C . PHE D 1 346 ? 17.048 8.039 13.926 1.00 26.69 365 PHE D C 1
ATOM 13757 O O . PHE D 1 346 ? 15.996 8.560 14.331 1.00 25.07 365 PHE D O 1
ATOM 13765 N N . LEU D 1 347 ? 17.725 8.527 12.891 1.00 24.16 366 LEU D N 1
ATOM 13766 C CA . LEU D 1 347 ? 17.393 9.812 12.315 1.00 23.29 366 LEU D CA 1
ATOM 13767 C C . LEU D 1 347 ? 16.140 9.739 11.457 1.00 25.85 366 LEU D C 1
ATOM 13768 O O . LEU D 1 347 ? 15.384 10.719 11.414 1.00 24.15 366 LEU D O 1
ATOM 13773 N N . GLU D 1 348 ? 15.882 8.601 10.791 1.00 22.58 367 GLU D N 1
ATOM 13774 C CA . GLU D 1 348 ? 14.585 8.437 10.128 1.00 24.78 367 GLU D CA 1
ATOM 13775 C C . GLU D 1 348 ? 13.454 8.470 11.144 1.00 25.77 367 GLU D C 1
ATOM 13776 O O . GLU D 1 348 ? 12.398 9.074 10.892 1.00 23.99 367 GLU D O 1
ATOM 13782 N N . SER D 1 349 ? 13.656 7.809 12.295 1.00 24.29 368 SER D N 1
ATOM 13783 C CA . SER D 1 349 ? 12.630 7.816 13.332 1.00 25.42 368 SER D CA 1
ATOM 13784 C C . SER D 1 349 ? 12.441 9.212 13.907 1.00 21.13 368 SER D C 1
ATOM 13785 O O . SER D 1 349 ? 11.306 9.648 14.106 1.00 23.68 368 SER D O 1
ATOM 13788 N N . PHE D 1 350 ? 13.537 9.928 14.173 1.00 21.52 369 PHE D N 1
ATOM 13789 C CA . PHE D 1 350 ? 13.424 11.276 14.731 1.00 22.13 369 PHE D CA 1
ATOM 13790 C C . PHE D 1 350 ? 12.695 12.211 13.770 1.00 24.35 369 PHE D C 1
ATOM 13791 O O . PHE D 1 350 ? 11.751 12.908 14.168 1.00 20.81 369 PHE D O 1
ATOM 13799 N N . GLU D 1 351 ? 13.095 12.227 12.489 1.00 20.93 370 GLU D N 1
ATOM 13800 C CA . GLU D 1 351 ? 12.384 13.093 11.548 1.00 24.73 370 GLU D CA 1
ATOM 13801 C C . GLU D 1 351 ? 10.908 12.737 11.496 1.00 22.65 370 GLU D C 1
ATOM 13802 O O . GLU D 1 351 ? 10.047 13.628 11.448 1.00 21.05 370 GLU D O 1
ATOM 13808 N N . GLY D 1 352 ? 10.594 11.436 11.542 1.00 21.97 371 GLY D N 1
ATOM 13809 C CA . GLY D 1 352 ? 9.201 11.025 11.455 1.00 23.64 371 GLY D CA 1
ATOM 13810 C C . GLY D 1 352 ? 8.366 11.530 12.617 1.00 23.15 371 GLY D C 1
ATOM 13811 O O . GLY D 1 352 ? 7.198 11.895 12.450 1.00 22.77 371 GLY D O 1
ATOM 13812 N N . ARG D 1 353 ? 8.955 11.585 13.804 1.00 23.63 372 ARG D N 1
ATOM 13813 C CA . ARG D 1 353 ? 8.191 12.081 14.944 1.00 21.98 372 ARG D CA 1
ATOM 13814 C C . ARG D 1 353 ? 8.106 13.603 14.941 1.00 22.30 372 ARG D C 1
ATOM 13815 O O . ARG D 1 353 ? 7.079 14.171 15.346 1.00 23.48 372 ARG D O 1
ATOM 13823 N N . LEU D 1 354 ? 9.168 14.288 14.492 1.00 22.02 373 LEU D N 1
ATOM 13824 C CA . LEU D 1 354 ? 9.099 15.739 14.355 1.00 21.53 373 LEU D CA 1
ATOM 13825 C C . LEU D 1 354 ? 7.933 16.140 13.460 1.00 22.40 373 LEU D C 1
ATOM 13826 O O . LEU D 1 354 ? 7.136 17.023 13.803 1.00 22.26 373 LEU D O 1
ATOM 13831 N N . ARG D 1 355 ? 7.803 15.477 12.310 1.00 23.29 374 ARG D N 1
ATOM 13832 C CA . ARG D 1 355 ? 6.709 15.787 11.400 1.00 24.95 374 ARG D CA 1
ATOM 13833 C C . ARG D 1 355 ? 5.371 15.312 11.948 1.00 22.70 374 ARG D C 1
ATOM 13834 O O . ARG D 1 355 ? 4.355 15.990 11.774 1.00 22.87 374 ARG D O 1
ATOM 13842 N N . ALA D 1 356 ? 5.338 14.151 12.608 1.00 22.99 375 ALA D N 1
ATOM 13843 C CA . ALA D 1 356 ? 4.051 13.649 13.096 1.00 24.04 375 ALA D CA 1
ATOM 13844 C C . ALA D 1 356 ? 3.497 14.527 14.211 1.00 22.67 375 ALA D C 1
ATOM 13845 O O . ALA D 1 356 ? 2.300 14.830 14.231 1.00 23.70 375 ALA D O 1
ATOM 13847 N N . LEU D 1 357 ? 4.345 14.948 15.149 1.00 22.75 376 LEU D N 1
ATOM 13848 C CA . LEU D 1 357 ? 3.870 15.827 16.220 1.00 23.68 376 LEU D CA 1
ATOM 13849 C C . LEU D 1 357 ? 3.476 17.197 15.682 1.00 26.59 376 LEU D C 1
ATOM 13850 O O . LEU D 1 357 ? 2.564 17.843 16.222 1.00 25.09 376 LEU D O 1
ATOM 13855 N N . GLY D 1 358 ? 4.148 17.643 14.618 1.00 26.34 377 GLY D N 1
ATOM 13856 C CA . GLY D 1 358 ? 3.774 18.843 13.899 1.00 25.99 377 GLY D CA 1
ATOM 13857 C C . GLY D 1 358 ? 3.548 20.066 14.750 1.00 25.00 377 GLY D C 1
ATOM 13858 O O . GLY D 1 358 ? 4.412 20.468 15.534 1.00 25.15 377 GLY D O 1
ATOM 13859 N N . GLU D 1 359 ? 2.350 20.637 14.598 1.00 26.39 378 GLU D N 1
ATOM 13860 C CA . GLU D 1 359 ? 1.913 21.846 15.286 1.00 28.77 378 GLU D CA 1
ATOM 13861 C C . GLU D 1 359 ? 2.123 21.794 16.798 1.00 25.26 378 GLU D C 1
ATOM 13862 O O . GLU D 1 359 ? 2.202 22.844 17.443 1.00 22.78 378 GLU D O 1
ATOM 13868 N N . ARG D 1 360 ? 2.231 20.603 17.379 1.00 23.08 379 ARG D N 1
ATOM 13869 C CA . ARG D 1 360 ? 2.432 20.532 18.822 1.00 25.74 379 ARG D CA 1
ATOM 13870 C C . ARG D 1 360 ? 3.779 21.092 19.260 1.00 23.76 379 ARG D C 1
ATOM 13871 O O . ARG D 1 360 ? 3.905 21.504 20.417 1.00 23.88 379 ARG D O 1
ATOM 13879 N N . LEU D 1 361 ? 4.765 21.170 18.365 1.00 20.35 380 LEU D N 1
ATOM 13880 C CA . LEU D 1 361 ? 6.133 21.531 18.747 1.00 21.48 380 LEU D CA 1
ATOM 13881 C C . LEU D 1 361 ? 6.442 23.010 18.511 1.00 21.58 380 LEU D C 1
ATOM 13882 O O . LEU D 1 361 ? 7.524 23.362 18.051 1.00 21.98 380 LEU D O 1
ATOM 13887 N N . SER D 1 362 ? 5.521 23.893 18.881 1.00 22.04 381 SER D N 1
ATOM 13888 C CA . SER D 1 362 ? 5.653 25.331 18.661 1.00 23.46 381 SER D CA 1
ATOM 13889 C C . SER D 1 362 ? 6.770 25.972 19.480 1.00 25.63 381 SER D C 1
ATOM 13890 O O . SER D 1 362 ? 7.221 27.068 19.130 1.00 24.18 381 SER D O 1
ATOM 13893 N N . HIS D 1 363 ? 7.193 25.354 20.587 1.00 23.63 382 HIS D N 1
ATOM 13894 C CA . HIS D 1 363 ? 8.224 25.942 21.431 1.00 23.94 382 HIS D CA 1
ATOM 13895 C C . HIS D 1 363 ? 9.534 25.158 21.386 1.00 22.82 382 HIS D C 1
ATOM 13896 O O . HIS D 1 363 ? 10.356 25.243 22.308 1.00 21.92 382 HIS D O 1
ATOM 13903 N N . ILE D 1 364 ? 9.752 24.424 20.300 1.00 19.28 383 ILE D N 1
ATOM 13904 C CA . ILE D 1 364 ? 11.037 23.807 20.010 1.00 20.22 383 ILE D CA 1
ATOM 13905 C C . ILE D 1 364 ? 11.793 24.736 19.073 1.00 23.62 383 ILE D C 1
ATOM 13906 O O . ILE D 1 364 ? 11.356 24.970 17.940 1.00 21.96 383 ILE D O 1
ATOM 13911 N N . GLY D 1 365 ? 12.920 25.275 19.547 1.00 24.67 384 GLY D N 1
ATOM 13912 C CA . GLY D 1 365 ? 13.705 26.198 18.743 1.00 23.11 384 GLY D CA 1
ATOM 13913 C C . GLY D 1 365 ? 14.670 25.482 17.815 1.00 23.52 384 GLY D C 1
ATOM 13914 O O . GLY D 1 365 ? 14.596 25.642 16.592 1.00 22.68 384 GLY D O 1
ATOM 13915 N N . VAL D 1 366 ? 15.569 24.686 18.390 1.00 21.10 385 VAL D N 1
ATOM 13916 C CA . VAL D 1 366 ? 16.614 23.986 17.651 1.00 23.72 385 VAL D CA 1
ATOM 13917 C C . VAL D 1 366 ? 16.670 22.535 18.119 1.00 23.14 385 VAL D C 1
ATOM 13918 O O . VAL D 1 366 ? 16.576 22.263 19.317 1.00 22.16 385 VAL D O 1
ATOM 13922 N N . VAL D 1 367 ? 16.818 21.602 17.172 1.00 23.97 386 VAL D N 1
ATOM 13923 C CA . VAL D 1 367 ? 17.192 20.220 17.468 1.00 21.06 386 VAL D CA 1
ATOM 13924 C C . VAL D 1 367 ? 18.618 20.027 16.946 1.00 23.25 386 VAL D C 1
ATOM 13925 O O . VAL D 1 367 ? 18.879 20.150 15.735 1.00 21.46 386 VAL D O 1
ATOM 13929 N N . HIS D 1 368 ? 19.546 19.788 17.871 1.00 22.92 387 HIS D N 1
ATOM 13930 C CA . HIS D 1 368 ? 20.978 19.747 17.593 1.00 24.14 387 HIS D CA 1
ATOM 13931 C C . HIS D 1 368 ? 21.471 18.324 17.820 1.00 23.43 387 HIS D C 1
ATOM 13932 O O . HIS D 1 368 ? 21.558 17.863 18.963 1.00 22.63 387 HIS D O 1
ATOM 13939 N N . PHE D 1 369 ? 21.769 17.631 16.731 1.00 22.09 388 PHE D N 1
ATOM 13940 C CA . PHE D 1 369 ? 22.262 16.263 16.790 1.00 23.44 388 PHE D CA 1
ATOM 13941 C C . PHE D 1 369 ? 23.778 16.335 16.963 1.00 25.77 388 PHE D C 1
ATOM 13942 O O . PHE D 1 369 ? 24.493 16.803 16.063 1.00 26.73 388 PHE D O 1
ATOM 13950 N N . SER D 1 370 ? 24.273 15.894 18.112 1.00 21.54 389 SER D N 1
ATOM 13951 C CA . SER D 1 370 ? 25.680 16.028 18.446 1.00 24.69 389 SER D CA 1
ATOM 13952 C C . SER D 1 370 ? 26.358 14.659 18.453 1.00 30.11 389 SER D C 1
ATOM 13953 O O . SER D 1 370 ? 25.875 13.724 19.104 1.00 28.87 389 SER D O 1
ATOM 13956 N N . TRP D 1 371 ? 27.491 14.565 17.747 1.00 29.99 390 TRP D N 1
ATOM 13957 C CA . TRP D 1 371 ? 28.317 13.356 17.623 1.00 30.18 390 TRP D CA 1
ATOM 13958 C C . TRP D 1 371 ? 27.547 12.243 16.913 1.00 27.27 390 TRP D C 1
ATOM 13959 O O . TRP D 1 371 ? 27.232 11.191 17.472 1.00 30.37 390 TRP D O 1
ATOM 13970 N N . PHE D 1 372 ? 27.284 12.521 15.642 1.00 31.42 391 PHE D N 1
ATOM 13971 C CA . PHE D 1 372 ? 26.582 11.629 14.742 1.00 28.47 391 PHE D CA 1
ATOM 13972 C C . PHE D 1 372 ? 27.448 11.444 13.505 1.00 35.32 391 PHE D C 1
ATOM 13973 O O . PHE D 1 372 ? 27.965 12.424 12.952 1.00 32.58 391 PHE D O 1
ATOM 13981 N N . HIS D 1 373 ? 27.614 10.188 13.081 1.00 35.54 392 HIS D N 1
ATOM 13982 C CA . HIS D 1 373 ? 28.488 9.909 11.944 1.00 35.45 392 HIS D CA 1
ATOM 13983 C C . HIS D 1 373 ? 27.853 10.370 10.639 1.00 32.60 392 HIS D C 1
ATOM 13984 O O . HIS D 1 373 ? 28.538 10.951 9.790 1.00 35.04 392 HIS D O 1
ATOM 13991 N N . LEU D 1 374 ? 26.548 10.146 10.465 1.00 29.12 393 LEU D N 1
ATOM 13992 C CA . LEU D 1 374 ? 25.848 10.632 9.286 1.00 30.56 393 LEU D CA 1
ATOM 13993 C C . LEU D 1 374 ? 25.542 12.115 9.434 1.00 32.29 393 LEU D C 1
ATOM 13994 O O . LEU D 1 374 ? 25.018 12.546 10.462 1.00 26.95 393 LEU D O 1
ATOM 13999 N N . ALA D 1 375 ? 25.856 12.889 8.394 1.00 28.63 394 ALA D N 1
ATOM 14000 C CA . ALA D 1 375 ? 25.600 14.321 8.379 1.00 29.45 394 ALA D CA 1
ATOM 14001 C C . ALA D 1 375 ? 24.212 14.660 7.862 1.00 31.25 394 ALA D C 1
ATOM 14002 O O . ALA D 1 375 ? 23.709 15.758 8.126 1.00 28.35 394 ALA D O 1
ATOM 14004 N N . CYS D 1 376 ? 23.590 13.760 7.110 1.00 27.39 395 CYS D N 1
ATOM 14005 C CA . CYS D 1 376 ? 22.311 14.092 6.517 1.00 28.78 395 CYS D CA 1
ATOM 14006 C C . CYS D 1 376 ? 21.532 12.818 6.300 1.00 32.47 395 CYS D C 1
ATOM 14007 O O . CYS D 1 376 ? 22.048 11.882 5.686 1.00 33.72 395 CYS D O 1
ATOM 14010 N N . VAL D 1 377 ? 20.303 12.787 6.814 1.00 30.64 396 VAL D N 1
ATOM 14011 C CA . VAL D 1 377 ? 19.352 11.709 6.558 1.00 30.15 396 VAL D CA 1
ATOM 14012 C C . VAL D 1 377 ? 18.014 12.364 6.298 1.00 29.82 396 VAL D C 1
ATOM 14013 O O . VAL D 1 377 ? 17.539 13.142 7.133 1.00 29.72 396 VAL D O 1
ATOM 14017 N N . GLY D 1 378 ? 17.402 12.052 5.163 1.00 26.60 397 GLY D N 1
ATOM 14018 C CA . GLY D 1 378 ? 16.133 12.689 4.846 1.00 29.02 397 GLY D CA 1
ATOM 14019 C C . GLY D 1 378 ? 16.313 14.196 4.755 1.00 33.57 397 GLY D C 1
ATOM 14020 O O . GLY D 1 378 ? 17.254 14.696 4.119 1.00 28.98 397 GLY D O 1
ATOM 14021 N N . SER D 1 379 ? 15.424 14.935 5.426 1.00 28.01 398 SER D N 1
ATOM 14022 C CA . SER D 1 379 ? 15.517 16.382 5.501 1.00 26.35 398 SER D CA 1
ATOM 14023 C C . SER D 1 379 ? 16.372 16.870 6.656 1.00 27.99 398 SER D C 1
ATOM 14024 O O . SER D 1 379 ? 16.514 18.088 6.826 1.00 28.06 398 SER D O 1
ATOM 14027 N N . LEU D 1 380 ? 16.956 15.959 7.435 1.00 26.53 399 LEU D N 1
ATOM 14028 C CA . LEU D 1 380 ? 17.702 16.305 8.639 1.00 26.45 399 LEU D CA 1
ATOM 14029 C C . LEU D 1 380 ? 19.178 16.490 8.298 1.00 30.33 399 LEU D C 1
ATOM 14030 O O . LEU D 1 380 ? 19.963 15.536 8.293 1.00 29.81 399 LEU D O 1
ATOM 14035 N N . HIS D 1 381 ? 19.565 17.744 8.064 1.00 29.55 400 HIS D N 1
ATOM 14036 C CA . HIS D 1 381 ? 20.954 18.140 7.855 1.00 30.52 400 HIS D CA 1
ATOM 14037 C C . HIS D 1 381 ? 21.176 19.477 8.545 1.00 28.05 400 HIS D C 1
ATOM 14038 O O . HIS D 1 381 ? 20.227 20.218 8.804 1.00 27.40 400 HIS D O 1
ATOM 14045 N N . ASP D 1 382 ? 22.438 19.799 8.823 1.00 28.44 401 ASP D N 1
ATOM 14046 C CA . ASP D 1 382 ? 22.749 21.052 9.512 1.00 27.81 401 ASP D CA 1
ATOM 14047 C C . ASP D 1 382 ? 22.239 22.245 8.710 1.00 31.89 401 ASP D C 1
ATOM 14048 O O . ASP D 1 382 ? 22.513 22.370 7.509 1.00 29.92 401 ASP D O 1
ATOM 14053 N N . GLY D 1 383 ? 21.447 23.099 9.373 1.00 30.29 402 GLY D N 1
ATOM 14054 C CA . GLY D 1 383 ? 20.894 24.291 8.771 1.00 29.04 402 GLY D CA 1
ATOM 14055 C C . GLY D 1 383 ? 19.502 24.130 8.217 1.00 30.37 402 GLY D C 1
ATOM 14056 O O . GLY D 1 383 ? 18.860 25.136 7.890 1.00 32.25 402 GLY D O 1
ATOM 14057 N N . ALA D 1 384 ? 19.024 22.898 8.089 1.00 28.13 403 ALA D N 1
ATOM 14058 C CA . ALA D 1 384 ? 17.657 22.659 7.663 1.00 29.13 403 ALA D CA 1
ATOM 14059 C C . ALA D 1 384 ? 16.676 23.275 8.650 1.00 29.00 403 ALA D C 1
ATOM 14060 O O . ALA D 1 384 ? 16.977 23.498 9.825 1.00 29.19 403 ALA D O 1
ATOM 14062 N N . ILE D 1 385 ? 15.485 23.561 8.146 1.00 28.55 404 ILE D N 1
ATOM 14063 C CA . ILE D 1 385 ? 14.377 24.016 8.966 1.00 29.07 404 ILE D CA 1
ATOM 14064 C C . ILE D 1 385 ? 13.195 23.131 8.616 1.00 28.26 404 ILE D C 1
ATOM 14065 O O . ILE D 1 385 ? 12.804 23.046 7.449 1.00 29.93 404 ILE D O 1
ATOM 14070 N N . ILE D 1 386 ? 12.673 22.416 9.615 1.00 27.30 405 ILE D N 1
ATOM 14071 C CA . ILE D 1 386 ? 11.458 21.625 9.453 1.00 25.95 405 ILE D CA 1
ATOM 14072 C C . ILE D 1 386 ? 10.268 22.556 9.695 1.00 29.24 405 ILE D C 1
ATOM 14073 O O . ILE D 1 386 ? 10.077 23.006 10.840 1.00 26.07 405 ILE D O 1
ATOM 14078 N N . PRO D 1 387 ? 9.475 22.877 8.674 1.00 29.33 406 PRO D N 1
ATOM 14079 C CA . PRO D 1 387 ? 8.360 23.807 8.887 1.00 27.83 406 PRO D CA 1
ATOM 14080 C C . PRO D 1 387 ? 7.371 23.249 9.901 1.00 31.74 406 PRO D C 1
ATOM 14081 O O . PRO D 1 387 ? 7.167 22.037 10.007 1.00 30.19 406 PRO D O 1
ATOM 14085 N N . VAL D 1 388 ? 6.780 24.151 10.684 1.00 30.89 407 VAL D N 1
ATOM 14086 C CA . VAL D 1 388 ? 5.821 23.775 11.720 1.00 32.02 407 VAL D CA 1
ATOM 14087 C C . VAL D 1 388 ? 4.685 24.782 11.669 1.00 32.99 407 VAL D C 1
ATOM 14088 O O . VAL D 1 388 ? 4.915 25.987 11.835 1.00 30.12 407 VAL D O 1
ATOM 14092 N N . ASP D 1 389 ? 3.466 24.294 11.449 1.00 32.56 408 ASP D N 1
ATOM 14093 C CA . ASP D 1 389 ? 2.296 25.162 11.453 1.00 34.66 408 ASP D CA 1
ATOM 14094 C C . ASP D 1 389 ? 2.157 25.887 12.789 1.00 33.77 408 ASP D C 1
ATOM 14095 O O . ASP D 1 389 ? 2.250 25.273 13.855 1.00 30.17 408 ASP D O 1
ATOM 14100 N N . LYS D 1 390 ? 1.954 27.202 12.714 1.00 28.46 409 LYS D N 1
ATOM 14101 C CA . LYS D 1 390 ? 1.714 28.115 13.831 1.00 34.24 409 LYS D CA 1
ATOM 14102 C C . LYS D 1 390 ? 2.911 28.273 14.749 1.00 30.89 409 LYS D C 1
ATOM 14103 O O . LYS D 1 390 ? 2.775 28.829 15.845 1.00 31.19 409 LYS D O 1
ATOM 14109 N N . HIS D 1 391 ? 4.058 27.774 14.352 1.00 30.72 410 HIS D N 1
ATOM 14110 C CA . HIS D 1 391 ? 5.264 27.982 15.115 1.00 29.43 410 HIS D CA 1
ATOM 14111 C C . HIS D 1 391 ? 5.651 29.455 15.014 1.00 30.58 410 HIS D C 1
ATOM 14112 O O . HIS D 1 391 ? 5.677 30.008 13.911 1.00 30.15 410 HIS D O 1
ATOM 14119 N N . PRO D 1 392 ? 5.922 30.130 16.129 1.00 31.36 411 PRO D N 1
ATOM 14120 C CA . PRO D 1 392 ? 6.274 31.558 16.056 1.00 29.50 411 PRO D CA 1
ATOM 14121 C C . PRO D 1 392 ? 7.496 31.851 15.210 1.00 30.15 411 PRO D C 1
ATOM 14122 O O . PRO D 1 392 ? 7.663 32.996 14.782 1.00 33.03 411 PRO D O 1
ATOM 14126 N N . GLN D 1 393 ? 8.360 30.871 14.968 1.00 29.36 412 GLN D N 1
ATOM 14127 C CA . GLN D 1 393 ? 9.509 31.036 14.085 1.00 32.73 412 GLN D CA 1
ATOM 14128 C C . GLN D 1 393 ? 9.303 30.368 12.731 1.00 32.02 412 GLN D C 1
ATOM 14129 O O . GLN D 1 393 ? 10.219 30.366 11.899 1.00 33.34 412 GLN D O 1
ATOM 14135 N N . GLY D 1 394 ? 8.120 29.811 12.484 1.00 30.52 413 GLY D N 1
ATOM 14136 C CA . GLY D 1 394 ? 7.846 29.120 11.245 1.00 28.45 413 GLY D CA 1
ATOM 14137 C C . GLY D 1 394 ? 8.332 27.690 11.171 1.00 31.05 413 GLY D C 1
ATOM 14138 O O . GLY D 1 394 ? 7.912 26.960 10.261 1.00 30.82 413 GLY D O 1
ATOM 14139 N N . GLY D 1 395 ? 9.202 27.259 12.077 1.00 29.49 414 GLY D N 1
ATOM 14140 C CA . GLY D 1 395 ? 9.688 25.897 12.026 1.00 29.66 414 GLY D CA 1
ATOM 14141 C C . GLY D 1 395 ? 10.786 25.659 13.040 1.00 25.89 414 GLY D C 1
ATOM 14142 O O . GLY D 1 395 ? 11.140 26.533 13.838 1.00 26.33 414 GLY D O 1
ATOM 14143 N N . ILE D 1 396 ? 11.321 24.444 12.986 1.00 25.04 415 ILE D N 1
ATOM 14144 C CA . ILE D 1 396 ? 12.354 23.970 13.901 1.00 24.82 415 ILE D CA 1
ATOM 14145 C C . ILE D 1 396 ? 13.676 23.893 13.149 1.00 25.81 415 ILE D C 1
ATOM 14146 O O . ILE D 1 396 ? 13.758 23.239 12.101 1.00 25.06 415 ILE D O 1
ATOM 14151 N N . ARG D 1 397 ? 14.714 24.522 13.699 1.00 23.51 416 ARG D N 1
ATOM 14152 C CA . ARG D 1 397 ? 16.041 24.483 13.090 1.00 25.16 416 ARG D CA 1
ATOM 14153 C C . ARG D 1 397 ? 16.782 23.215 13.495 1.00 25.00 416 ARG D C 1
ATOM 14154 O O . ARG D 1 397 ? 16.728 22.781 14.652 1.00 25.51 416 ARG D O 1
ATOM 14162 N N . ILE D 1 398 ? 17.466 22.616 12.525 1.00 25.88 417 ILE D N 1
ATOM 14163 C CA . ILE D 1 398 ? 18.221 21.381 12.706 1.00 23.47 417 ILE D CA 1
ATOM 14164 C C . ILE D 1 398 ? 19.702 21.722 12.655 1.00 26.10 417 ILE D C 1
ATOM 14165 O O . ILE D 1 398 ? 20.144 22.487 11.787 1.00 27.64 417 ILE D O 1
ATOM 14170 N N . ARG D 1 399 ? 20.455 21.181 13.591 1.00 24.18 418 ARG D N 1
ATOM 14171 C CA . ARG D 1 399 ? 21.900 21.280 13.587 1.00 26.75 418 ARG D CA 1
ATOM 14172 C C . ARG D 1 399 ? 22.454 19.870 13.727 1.00 26.11 418 ARG D C 1
ATOM 14173 O O . ARG D 1 399 ? 21.836 18.997 14.340 1.00 25.46 418 ARG D O 1
ATOM 14181 N N . ASN D 1 400 ? 23.592 19.637 13.099 1.00 26.94 419 ASN D N 1
ATOM 14182 C CA . ASN D 1 400 ? 24.257 18.339 13.189 1.00 27.64 419 ASN D CA 1
ATOM 14183 C C . ASN D 1 400 ? 25.744 18.648 13.206 1.00 28.83 419 ASN D C 1
ATOM 14184 O O . ASN D 1 400 ? 26.341 18.985 12.174 1.00 29.56 419 ASN D O 1
ATOM 14189 N N . SER D 1 401 ? 26.322 18.560 14.385 1.00 24.34 420 SER D N 1
ATOM 14190 C CA . SER D 1 401 ? 27.714 18.897 14.601 1.00 30.63 420 SER D CA 1
ATOM 14191 C C . SER D 1 401 ? 28.019 18.524 16.031 1.00 29.20 420 SER D C 1
ATOM 14192 O O . SER D 1 401 ? 27.108 18.452 16.860 1.00 31.14 420 SER D O 1
ATOM 14195 N N . VAL D 1 402 ? 29.291 18.261 16.313 1.00 30.72 421 VAL D N 1
ATOM 14196 C CA . VAL D 1 402 ? 29.690 17.942 17.672 1.00 28.30 421 VAL D CA 1
ATOM 14197 C C . VAL D 1 402 ? 29.699 19.218 18.508 1.00 31.78 421 VAL D C 1
ATOM 14198 O O . VAL D 1 402 ? 30.250 20.249 18.102 1.00 30.19 421 VAL D O 1
ATOM 14202 N N . ARG D 1 403 ? 29.084 19.158 19.682 1.00 29.79 422 ARG D N 1
ATOM 14203 C CA . ARG D 1 403 ? 29.091 20.280 20.598 1.00 30.77 422 ARG D CA 1
ATOM 14204 C C . ARG D 1 403 ? 29.165 19.737 22.015 1.00 30.67 422 ARG D C 1
ATOM 14205 O O . ARG D 1 403 ? 28.885 18.565 22.261 1.00 30.79 422 ARG D O 1
ATOM 14213 N N . ASN D 1 404 ? 29.586 20.588 22.943 1.00 32.48 423 ASN D N 1
ATOM 14214 C CA . ASN D 1 404 ? 29.444 20.137 24.322 1.00 29.06 423 ASN D CA 1
ATOM 14215 C C . ASN D 1 404 ? 28.075 20.543 24.853 1.00 30.27 423 ASN D C 1
ATOM 14216 O O . ASN D 1 404 ? 27.618 21.652 24.574 1.00 28.67 423 ASN D O 1
ATOM 14221 N N . PRO D 1 405 ? 27.405 19.675 25.624 1.00 29.41 424 PRO D N 1
ATOM 14222 C CA . PRO D 1 405 ? 26.005 19.963 25.996 1.00 30.38 424 PRO D CA 1
ATOM 14223 C C . PRO D 1 405 ? 25.835 21.248 26.781 1.00 28.31 424 PRO D C 1
ATOM 14224 O O . PRO D 1 405 ? 24.819 21.938 26.607 1.00 29.65 424 PRO D O 1
ATOM 14228 N N . GLY D 1 406 ? 26.802 21.606 27.618 1.00 31.30 425 GLY D N 1
ATOM 14229 C CA . GLY D 1 406 ? 26.714 22.832 28.388 1.00 30.63 425 GLY D CA 1
ATOM 14230 C C . GLY D 1 406 ? 27.266 24.060 27.697 1.00 31.09 425 GLY D C 1
ATOM 14231 O O . GLY D 1 406 ? 27.355 25.109 28.330 1.00 32.57 425 GLY D O 1
ATOM 14232 N N . ASP D 1 407 ? 27.640 23.975 26.420 1.00 29.99 426 ASP D N 1
ATOM 14233 C CA . ASP D 1 407 ? 28.211 25.129 25.750 1.00 30.41 426 ASP D CA 1
ATOM 14234 C C . ASP D 1 407 ? 27.231 26.296 25.792 1.00 33.53 426 ASP D C 1
ATOM 14235 O O . ASP D 1 407 ? 26.007 26.134 25.713 1.00 32.22 426 ASP D O 1
ATOM 14240 N N . LYS D 1 408 ? 27.792 27.481 25.929 1.00 32.70 427 LYS D N 1
ATOM 14241 C CA . LYS D 1 408 ? 26.997 28.693 25.972 1.00 33.95 427 LYS D CA 1
ATOM 14242 C C . LYS D 1 408 ? 26.231 28.880 24.659 1.00 34.92 427 LYS D C 1
ATOM 14243 O O . LYS D 1 408 ? 26.773 28.710 23.563 1.00 35.41 427 LYS D O 1
ATOM 14249 N N . LEU D 1 409 ? 24.951 29.214 24.766 1.00 35.00 428 LEU D N 1
ATOM 14250 C CA . LEU D 1 409 ? 24.131 29.397 23.579 1.00 34.34 428 LEU D CA 1
ATOM 14251 C C . LEU D 1 409 ? 24.177 30.845 23.130 1.00 36.19 428 LEU D C 1
ATOM 14252 O O . LEU D 1 409 ? 24.203 31.764 23.950 1.00 37.68 428 LEU D O 1
ATOM 14257 N N . THR D 1 410 ? 24.154 31.049 21.817 1.00 35.99 429 THR D N 1
ATOM 14258 C CA . THR D 1 410 ? 24.051 32.414 21.322 1.00 40.08 429 THR D CA 1
ATOM 14259 C C . THR D 1 410 ? 22.611 32.891 21.283 1.00 40.99 429 THR D C 1
ATOM 14260 O O . THR D 1 410 ? 22.369 34.102 21.349 1.00 41.56 429 THR D O 1
ATOM 14264 N N . GLU D 1 411 ? 21.660 31.965 21.210 1.00 38.32 430 GLU D N 1
ATOM 14265 C CA . GLU D 1 411 ? 20.241 32.278 21.204 1.00 40.55 430 GLU D CA 1
ATOM 14266 C C . GLU D 1 411 ? 19.703 32.260 22.632 1.00 37.82 430 GLU D C 1
ATOM 14267 O O . GLU D 1 411 ? 20.200 31.528 23.490 1.00 33.06 430 GLU D O 1
ATOM 14273 N N . ASP D 1 412 ? 18.671 33.062 22.884 1.00 38.10 431 ASP D N 1
ATOM 14274 C CA . ASP D 1 412 ? 18.028 33.054 24.202 1.00 40.64 431 ASP D CA 1
ATOM 14275 C C . ASP D 1 412 ? 17.036 31.892 24.235 1.00 35.63 431 ASP D C 1
ATOM 14276 O O . ASP D 1 412 ? 15.830 32.036 24.018 1.00 29.69 431 ASP D O 1
ATOM 14281 N N . MET D 1 413 ? 17.569 30.703 24.489 1.00 32.53 432 MET D N 1
ATOM 14282 C CA . MET D 1 413 ? 16.771 29.492 24.469 1.00 29.98 432 MET D CA 1
ATOM 14283 C C . MET D 1 413 ? 17.052 28.687 25.724 1.00 27.15 432 MET D C 1
ATOM 14284 O O . MET D 1 413 ? 18.052 28.899 26.409 1.00 28.55 432 MET D O 1
ATOM 14289 N N . LEU D 1 414 ? 16.156 27.747 26.005 1.00 26.99 433 LEU D N 1
ATOM 14290 C CA . LEU D 1 414 ? 16.321 26.839 27.134 1.00 26.10 433 LEU D CA 1
ATOM 14291 C C . LEU D 1 414 ? 17.115 25.615 26.693 1.00 25.81 433 LEU D C 1
ATOM 14292 O O . LEU D 1 414 ? 16.623 24.841 25.861 1.00 23.94 433 LEU D O 1
ATOM 14297 N N . PRO D 1 415 ? 18.326 25.388 27.208 1.00 24.89 434 PRO D N 1
ATOM 14298 C CA . PRO D 1 415 ? 19.031 24.147 26.853 1.00 26.08 434 PRO D CA 1
ATOM 14299 C C . PRO D 1 415 ? 18.276 22.945 27.406 1.00 24.60 434 PRO D C 1
ATOM 14300 O O . PRO D 1 415 ? 17.895 22.929 28.576 1.00 24.20 434 PRO D O 1
ATOM 14304 N N . VAL D 1 416 ? 18.023 21.961 26.544 1.00 22.91 435 VAL D N 1
ATOM 14305 C CA . VAL D 1 416 ? 17.437 20.688 26.944 1.00 22.01 435 VAL D CA 1
ATOM 14306 C C . VAL D 1 416 ? 18.438 19.618 26.522 1.00 23.86 435 VAL D C 1
ATOM 14307 O O . VAL D 1 416 ? 18.548 19.274 25.330 1.00 22.92 435 VAL D O 1
ATOM 14311 N N . VAL D 1 417 ? 19.181 19.104 27.493 1.00 23.23 436 VAL D N 1
ATOM 14312 C CA . VAL D 1 417 ? 20.308 18.207 27.261 1.00 23.90 436 VAL D CA 1
ATOM 14313 C C . VAL D 1 417 ? 19.854 16.773 27.517 1.00 25.53 436 VAL D C 1
ATOM 14314 O O . VAL D 1 417 ? 19.375 16.458 28.610 1.00 24.86 436 VAL D O 1
ATOM 14318 N N . THR D 1 418 ? 19.983 15.910 26.506 1.00 26.05 437 THR D N 1
ATOM 14319 C CA . THR D 1 418 ? 19.772 14.474 26.674 1.00 26.71 437 THR D CA 1
ATOM 14320 C C . THR D 1 418 ? 21.091 13.797 27.027 1.00 26.15 437 THR D C 1
ATOM 14321 O O . THR D 1 418 ? 22.162 14.244 26.613 1.00 25.35 437 THR D O 1
ATOM 14325 N N . TYR D 1 419 ? 21.010 12.722 27.819 1.00 26.14 438 TYR D N 1
ATOM 14326 C CA . TYR D 1 419 ? 22.135 11.825 28.024 1.00 25.62 438 TYR D CA 1
ATOM 14327 C C . TYR D 1 419 ? 21.653 10.381 27.883 1.00 29.74 438 TYR D C 1
ATOM 14328 O O . TYR D 1 419 ? 20.458 10.092 28.039 1.00 26.34 438 TYR D O 1
ATOM 14337 N N . ALA D 1 420 ? 22.586 9.477 27.542 1.00 24.36 439 ALA D N 1
ATOM 14338 C CA . ALA D 1 420 ? 22.272 8.059 27.354 1.00 27.14 439 ALA D CA 1
ATOM 14339 C C . ALA D 1 420 ? 22.365 7.353 28.700 1.00 28.44 439 ALA D C 1
ATOM 14340 O O . ALA D 1 420 ? 23.443 7.302 29.315 1.00 30.52 439 ALA D O 1
ATOM 14342 N N . TRP D 1 421 ? 21.238 6.795 29.148 1.00 28.09 440 TRP D N 1
ATOM 14343 C CA . TRP D 1 421 ? 21.071 6.238 30.474 1.00 25.95 440 TRP D CA 1
ATOM 14344 C C . TRP D 1 421 ? 20.834 4.720 30.350 1.00 25.40 440 TRP D C 1
ATOM 14345 O O . TRP D 1 421 ? 21.012 4.131 29.284 1.00 25.12 440 TRP D O 1
ATOM 14356 N N . ASP D 1 422 ? 20.406 4.104 31.447 1.00 20.89 441 ASP D N 1
ATOM 14357 C CA . ASP D 1 422 ? 20.327 2.661 31.603 1.00 26.04 441 ASP D CA 1
ATOM 14358 C C . ASP D 1 422 ? 19.105 2.349 32.443 1.00 24.17 441 ASP D C 1
ATOM 14359 O O . ASP D 1 422 ? 18.868 3.010 33.457 1.00 25.67 441 ASP D O 1
ATOM 14364 N N . GLY D 1 423 ? 18.369 1.314 32.054 1.00 24.86 442 GLY D N 1
ATOM 14365 C CA . GLY D 1 423 ? 17.148 0.932 32.746 1.00 27.66 442 GLY D CA 1
ATOM 14366 C C . GLY D 1 423 ? 17.335 0.222 34.079 1.00 24.53 442 GLY D C 1
ATOM 14367 O O . GLY D 1 423 ? 16.332 -0.066 34.738 1.00 22.78 442 GLY D O 1
ATOM 14368 N N . ASN D 1 424 ? 18.571 -0.101 34.479 1.00 27.36 443 ASN D N 1
ATOM 14369 C CA . ASN D 1 424 ? 18.782 -0.753 35.770 1.00 28.27 443 ASN D CA 1
ATOM 14370 C C . ASN D 1 424 ? 19.847 -0.062 36.614 1.00 28.24 443 ASN D C 1
ATOM 14371 O O . ASN D 1 424 ? 20.429 -0.696 37.501 1.00 31.84 443 ASN D O 1
ATOM 14376 N N . ALA D 1 425 ? 20.105 1.221 36.378 1.00 29.73 444 ALA D N 1
ATOM 14377 C CA . ALA D 1 425 ? 21.114 1.955 37.129 1.00 29.09 444 ALA D CA 1
ATOM 14378 C C . ALA D 1 425 ? 20.601 3.347 37.484 1.00 29.62 444 ALA D C 1
ATOM 14379 O O . ALA D 1 425 ? 19.776 3.920 36.773 1.00 28.54 444 ALA D O 1
ATOM 14381 N N . LEU D 1 426 ? 21.107 3.882 38.600 1.00 28.90 445 LEU D N 1
ATOM 14382 C CA . LEU D 1 426 ? 20.920 5.289 38.921 1.00 27.26 445 LEU D CA 1
ATOM 14383 C C . LEU D 1 426 ? 21.523 6.171 37.826 1.00 31.20 445 LEU D C 1
ATOM 14384 O O . LEU D 1 426 ? 22.365 5.719 37.024 1.00 28.60 445 LEU D O 1
ATOM 14389 N N . PRO D 1 427 ? 21.036 7.408 37.714 1.00 28.88 446 PRO D N 1
ATOM 14390 C CA . PRO D 1 427 ? 21.665 8.367 36.798 1.00 27.80 446 PRO D CA 1
ATOM 14391 C C . PRO D 1 427 ? 23.166 8.447 37.036 1.00 30.33 446 PRO D C 1
ATOM 14392 O O . PRO D 1 427 ? 23.634 8.545 38.175 1.00 32.03 446 PRO D O 1
ATOM 14396 N N . GLY D 1 428 ? 23.931 8.365 35.949 1.00 29.05 447 GLY D N 1
ATOM 14397 C CA . GLY D 1 428 ? 25.375 8.323 36.009 1.00 32.50 447 GLY D CA 1
ATOM 14398 C C . GLY D 1 428 ? 25.956 6.932 35.817 1.00 34.44 447 GLY D C 1
ATOM 14399 O O . GLY D 1 428 ? 27.023 6.792 35.192 1.00 32.41 447 GLY D O 1
ATOM 14400 N N . ASN D 1 429 ? 25.247 5.904 36.302 1.00 32.74 448 ASN D N 1
ATOM 14401 C CA . ASN D 1 429 ? 25.607 4.485 36.189 1.00 34.81 448 ASN D CA 1
ATOM 14402 C C . ASN D 1 429 ? 27.029 4.217 36.689 1.00 35.28 448 ASN D C 1
ATOM 14403 O O . ASN D 1 429 ? 27.256 4.216 37.900 1.00 33.67 448 ASN D O 1
ATOM 14408 N N . GLU D 1 430 ? 27.996 4.019 35.778 1.00 34.91 449 GLU D N 1
ATOM 14409 C CA . GLU D 1 430 ? 29.363 3.680 36.188 1.00 36.35 449 GLU D CA 1
ATOM 14410 C C . GLU D 1 430 ? 30.099 4.836 36.873 1.00 36.41 449 GLU D C 1
ATOM 14411 O O . GLU D 1 430 ? 31.172 4.604 37.439 1.00 35.02 449 GLU D O 1
ATOM 14417 N N . PHE D 1 431 ? 29.577 6.071 36.784 1.00 35.13 450 PHE D N 1
ATOM 14418 C CA . PHE D 1 431 ? 29.850 7.116 37.776 1.00 38.31 450 PHE D CA 1
ATOM 14419 C C . PHE D 1 431 ? 29.905 6.571 39.196 1.00 37.74 450 PHE D C 1
ATOM 14420 O O . PHE D 1 431 ? 30.793 6.939 39.974 1.00 38.06 450 PHE D O 1
ATOM 14428 N N . TRP D 1 432 ? 28.916 5.764 39.580 1.00 38.50 451 TRP D N 1
ATOM 14429 C CA . TRP D 1 432 ? 28.903 5.184 40.922 1.00 36.14 451 TRP D CA 1
ATOM 14430 C C . TRP D 1 432 ? 29.949 4.081 41.090 1.00 39.45 451 TRP D C 1
ATOM 14431 O O . TRP D 1 432 ? 30.143 3.593 42.200 1.00 31.28 451 TRP D O 1
ATOM 14442 N N . ALA D 1 433 ? 30.636 3.693 40.014 1.00 40.41 452 ALA D N 1
ATOM 14443 C CA . ALA D 1 433 ? 31.783 2.793 40.092 1.00 40.45 452 ALA D CA 1
ATOM 14444 C C . ALA D 1 433 ? 33.106 3.536 39.900 1.00 41.84 452 ALA D C 1
ATOM 14445 O O . ALA D 1 433 ? 34.146 2.893 39.681 1.00 39.37 452 ALA D O 1
ATOM 14447 N N . ASN D 1 434 ? 33.076 4.876 39.961 1.00 38.29 453 ASN D N 1
ATOM 14448 C CA . ASN D 1 434 ? 34.220 5.768 39.792 1.00 37.44 453 ASN D CA 1
ATOM 14449 C C . ASN D 1 434 ? 34.758 5.765 38.358 1.00 40.25 453 ASN D C 1
ATOM 14450 O O . ASN D 1 434 ? 35.873 6.234 38.108 1.00 40.43 453 ASN D O 1
ATOM 14455 N N . MET D 1 435 ? 33.978 5.265 37.400 1.00 36.31 454 MET D N 1
ATOM 14456 C CA . MET D 1 435 ? 34.293 5.362 35.968 1.00 34.51 454 MET D CA 1
ATOM 14457 C C . MET D 1 435 ? 33.658 6.630 35.405 1.00 33.55 454 MET D C 1
ATOM 14458 O O . MET D 1 435 ? 32.501 6.618 34.987 1.00 36.13 454 MET D O 1
ATOM 14463 N N . LEU D 1 436 ? 34.422 7.733 35.358 1.00 32.00 455 LEU D N 1
ATOM 14464 C CA . LEU D 1 436 ? 33.819 9.045 35.163 1.00 31.03 455 LEU D CA 1
ATOM 14465 C C . LEU D 1 436 ? 33.765 9.494 33.706 1.00 36.80 455 LEU D C 1
ATOM 14466 O O . LEU D 1 436 ? 33.023 10.442 33.400 1.00 35.37 455 LEU D O 1
ATOM 14471 N N . ILE D 1 437 ? 34.535 8.866 32.813 1.00 31.76 456 ILE D N 1
ATOM 14472 C CA . ILE D 1 437 ? 34.597 9.304 31.423 1.00 34.51 456 ILE D CA 1
ATOM 14473 C C . ILE D 1 437 ? 34.222 8.196 30.433 1.00 33.66 456 ILE D C 1
ATOM 14474 O O . ILE D 1 437 ? 34.325 8.404 29.223 1.00 33.73 456 ILE D O 1
ATOM 14479 N N . SER D 1 438 ? 33.762 7.033 30.906 1.00 29.07 457 SER D N 1
ATOM 14480 C CA . SER D 1 438 ? 33.713 5.878 30.010 1.00 33.19 457 SER D CA 1
ATOM 14481 C C . SER D 1 438 ? 32.578 5.969 28.983 1.00 34.97 457 SER D C 1
ATOM 14482 O O . SER D 1 438 ? 32.719 5.461 27.855 1.00 33.87 457 SER D O 1
ATOM 14485 N N . THR D 1 439 ? 31.461 6.608 29.336 1.00 30.75 458 THR D N 1
ATOM 14486 C CA . THR D 1 439 ? 30.337 6.800 28.427 1.00 32.35 458 THR D CA 1
ATOM 14487 C C . THR D 1 439 ? 29.683 8.146 28.741 1.00 32.52 458 THR D C 1
ATOM 14488 O O . THR D 1 439 ? 30.145 8.897 29.602 1.00 32.65 458 THR D O 1
ATOM 14492 N N . GLY D 1 440 ? 28.583 8.445 28.045 1.00 30.45 459 GLY D N 1
ATOM 14493 C CA . GLY D 1 440 ? 27.882 9.699 28.292 1.00 31.16 459 GLY D CA 1
ATOM 14494 C C . GLY D 1 440 ? 27.185 9.764 29.638 1.00 29.34 459 GLY D C 1
ATOM 14495 O O . GLY D 1 440 ? 27.025 10.849 30.204 1.00 33.15 459 GLY D O 1
ATOM 14496 N N . ASP D 1 441 ? 26.786 8.612 30.187 1.00 30.53 460 ASP D N 1
ATOM 14497 C CA . ASP D 1 441 ? 26.075 8.592 31.470 1.00 29.50 460 ASP D CA 1
ATOM 14498 C C . ASP D 1 441 ? 26.909 9.132 32.624 1.00 33.64 460 ASP D C 1
ATOM 14499 O O . ASP D 1 441 ? 26.409 9.998 33.378 1.00 32.09 460 ASP D O 1
ATOM 14504 N N . PRO D 1 442 ? 28.134 8.653 32.867 1.00 32.85 461 PRO D N 1
ATOM 14505 C CA . PRO D 1 442 ? 28.956 9.312 33.893 1.00 33.03 461 PRO D CA 1
ATOM 14506 C C . PRO D 1 442 ? 29.247 10.771 33.572 1.00 30.58 461 PRO D C 1
ATOM 14507 O O . PRO D 1 442 ? 29.230 11.606 34.479 1.00 29.70 461 PRO D O 1
ATOM 14511 N N . ALA D 1 443 ? 29.499 11.110 32.301 1.00 32.94 462 ALA D N 1
ATOM 14512 C CA . ALA D 1 443 ? 29.870 12.480 31.974 1.00 27.04 462 ALA D CA 1
ATOM 14513 C C . ALA D 1 443 ? 28.719 13.447 32.225 1.00 30.37 462 ALA D C 1
ATOM 14514 O O . ALA D 1 443 ? 28.954 14.605 32.591 1.00 28.61 462 ALA D O 1
ATOM 14516 N N . ALA D 1 444 ? 27.475 12.988 32.066 1.00 29.47 463 ALA D N 1
ATOM 14517 C CA . ALA D 1 444 ? 26.328 13.821 32.415 1.00 29.88 463 ALA D CA 1
ATOM 14518 C C . ALA D 1 444 ? 26.217 14.009 33.925 1.00 29.64 463 ALA D C 1
ATOM 14519 O O . ALA D 1 444 ? 25.975 15.126 34.406 1.00 29.60 463 ALA D O 1
ATOM 14521 N N . ALA D 1 445 ? 26.402 12.938 34.693 1.00 30.15 464 ALA D N 1
ATOM 14522 C CA . ALA D 1 445 ? 26.286 13.070 36.144 1.00 28.56 464 ALA D CA 1
ATOM 14523 C C . ALA D 1 445 ? 27.422 13.903 36.732 1.00 31.66 464 ALA D C 1
ATOM 14524 O O . ALA D 1 445 ? 27.227 14.569 37.753 1.00 33.67 464 ALA D O 1
ATOM 14526 N N . CYS D 1 446 ? 28.611 13.887 36.107 1.00 33.59 465 CYS D N 1
ATOM 14527 C CA . CYS D 1 446 ? 29.744 14.688 36.578 1.00 28.81 465 CYS D CA 1
ATOM 14528 C C . CYS D 1 446 ? 29.559 16.180 36.321 1.00 33.66 465 CYS D C 1
ATOM 14529 O O . CYS D 1 446 ? 30.152 16.995 37.037 1.00 33.59 465 CYS D O 1
ATOM 14532 N N . SER D 1 447 ? 28.742 16.556 35.332 1.00 31.51 466 SER D N 1
ATOM 14533 C CA . SER D 1 447 ? 28.655 17.937 34.862 1.00 30.53 466 SER D CA 1
ATOM 14534 C C . SER D 1 447 ? 27.340 18.625 35.212 1.00 33.04 466 SER D C 1
ATOM 14535 O O . SER D 1 447 ? 27.087 19.736 34.722 1.00 34.46 466 SER D O 1
ATOM 14538 N N . THR D 1 448 ? 26.505 18.009 36.042 1.00 31.00 467 THR D N 1
ATOM 14539 C CA . THR D 1 448 ? 25.182 18.521 36.388 1.00 29.28 467 THR D CA 1
ATOM 14540 C C . THR D 1 448 ? 24.907 18.114 37.832 1.00 33.70 467 THR D C 1
ATOM 14541 O O . THR D 1 448 ? 25.821 17.690 38.549 1.00 32.39 467 THR D O 1
ATOM 14545 N N . LEU D 1 449 ? 23.648 18.216 38.266 1.00 29.47 468 LEU D N 1
ATOM 14546 C CA . LEU D 1 449 ? 23.275 17.820 39.623 1.00 29.31 468 LEU D CA 1
ATOM 14547 C C . LEU D 1 449 ? 22.422 16.554 39.664 1.00 31.06 468 LEU D C 1
ATOM 14548 O O . LEU D 1 449 ? 21.865 16.237 40.719 1.00 32.00 468 LEU D O 1
ATOM 14553 N N . ILE D 1 450 ? 22.306 15.831 38.544 1.00 30.72 469 ILE D N 1
ATOM 14554 C CA . ILE D 1 450 ? 21.324 14.754 38.418 1.00 30.42 469 ILE D CA 1
ATOM 14555 C C . ILE D 1 450 ? 21.627 13.600 39.344 1.00 28.21 469 ILE D C 1
ATOM 14556 O O . ILE D 1 450 ? 20.714 12.862 39.726 1.00 27.67 469 ILE D O 1
ATOM 14561 N N . SER D 1 451 ? 22.900 13.412 39.719 1.00 29.21 470 SER D N 1
ATOM 14562 C CA . SER D 1 451 ? 23.252 12.310 40.612 1.00 31.81 470 SER D CA 1
ATOM 14563 C C . SER D 1 451 ? 22.530 12.404 41.951 1.00 31.11 470 SER D C 1
ATOM 14564 O O . SER D 1 451 ? 22.489 11.411 42.683 1.00 28.64 470 SER D O 1
ATOM 14567 N N . GLU D 1 452 ? 21.941 13.564 42.269 1.00 30.14 471 GLU D N 1
ATOM 14568 C CA . GLU D 1 452 ? 21.054 13.728 43.416 1.00 30.53 471 GLU D CA 1
ATOM 14569 C C . GLU D 1 452 ? 19.636 14.090 43.006 1.00 29.79 471 GLU D C 1
ATOM 14570 O O . GLU D 1 452 ? 18.684 13.459 43.480 1.00 30.19 471 GLU D O 1
ATOM 14576 N N . LEU D 1 453 ? 19.468 15.098 42.138 1.00 29.21 472 LEU D N 1
ATOM 14577 C CA . LEU D 1 453 ? 18.134 15.590 41.797 1.00 30.11 472 LEU D CA 1
ATOM 14578 C C . LEU D 1 453 ? 17.318 14.581 40.986 1.00 29.99 472 LEU D C 1
ATOM 14579 O O . LEU D 1 453 ? 16.082 14.664 40.980 1.00 26.10 472 LEU D O 1
ATOM 14584 N N . GLN D 1 454 ? 17.973 13.655 40.277 1.00 29.15 473 GLN D N 1
ATOM 14585 C CA . GLN D 1 454 ? 17.276 12.595 39.566 1.00 26.67 473 GLN D CA 1
ATOM 14586 C C . GLN D 1 454 ? 17.387 11.267 40.285 1.00 29.60 473 GLN D C 1
ATOM 14587 O O . GLN D 1 454 ? 17.055 10.230 39.699 1.00 27.01 473 GLN D O 1
ATOM 14593 N N . ASN D 1 455 ? 17.828 11.295 41.559 1.00 27.21 474 ASN D N 1
ATOM 14594 C CA . ASN D 1 455 ? 18.063 10.111 42.378 1.00 29.59 474 ASN D CA 1
ATOM 14595 C C . ASN D 1 455 ? 16.820 9.809 43.212 1.00 29.84 474 ASN D C 1
ATOM 14596 O O . ASN D 1 455 ? 16.446 10.635 44.066 1.00 31.44 474 ASN D O 1
ATOM 14601 N N . PRO D 1 456 ? 16.159 8.665 43.002 1.00 28.90 475 PRO D N 1
ATOM 14602 C CA . PRO D 1 456 ? 14.928 8.353 43.762 1.00 29.33 475 PRO D CA 1
ATOM 14603 C C . PRO D 1 456 ? 15.134 8.177 45.254 1.00 30.90 475 PRO D C 1
ATOM 14604 O O . PRO D 1 456 ? 14.154 8.219 46.016 1.00 30.50 475 PRO D O 1
ATOM 14608 N N . HIS D 1 457 ? 16.361 7.949 45.700 1.00 28.90 476 HIS D N 1
ATOM 14609 C CA . HIS D 1 457 ? 16.634 7.808 47.119 1.00 32.19 476 HIS D CA 1
ATOM 14610 C C . HIS D 1 457 ? 17.171 9.092 47.736 1.00 31.71 476 HIS D C 1
ATOM 14611 O O . HIS D 1 457 ? 17.529 9.100 48.917 1.00 35.60 476 HIS D O 1
ATOM 14618 N N . ILE D 1 458 ? 17.233 10.180 46.962 1.00 27.74 477 ILE D N 1
ATOM 14619 C CA . ILE D 1 458 ? 17.677 11.465 47.481 1.00 29.42 477 ILE D CA 1
ATOM 14620 C C . ILE D 1 458 ? 16.569 12.496 47.273 1.00 32.46 477 ILE D C 1
ATOM 14621 O O . ILE D 1 458 ? 16.042 13.049 48.247 1.00 28.38 477 ILE D O 1
ATOM 14626 N N . ASN D 1 459 ? 16.187 12.740 46.007 1.00 29.35 478 ASN D N 1
ATOM 14627 C CA . ASN D 1 459 ? 15.027 13.584 45.683 1.00 28.70 478 ASN D CA 1
ATOM 14628 C C . ASN D 1 459 ? 13.740 12.760 45.832 1.00 30.84 478 ASN D C 1
ATOM 14629 O O . ASN D 1 459 ? 13.067 12.394 44.863 1.00 27.95 478 ASN D O 1
ATOM 14634 N N . VAL D 1 460 ? 13.376 12.502 47.092 1.00 30.39 479 VAL D N 1
ATOM 14635 C CA . VAL D 1 460 ? 12.370 11.480 47.400 1.00 27.19 479 VAL D CA 1
ATOM 14636 C C . VAL D 1 460 ? 10.942 11.945 47.177 1.00 27.52 479 VAL D C 1
ATOM 14637 O O . VAL D 1 460 ? 10.044 11.103 47.047 1.00 28.44 479 VAL D O 1
ATOM 14641 N N . HIS D 1 461 ? 10.693 13.253 47.151 1.00 29.56 480 HIS D N 1
ATOM 14642 C CA . HIS D 1 461 ? 9.338 13.777 47.015 1.00 29.63 480 HIS D CA 1
ATOM 14643 C C . HIS D 1 461 ? 8.950 14.123 45.580 1.00 28.22 480 HIS D C 1
ATOM 14644 O O . HIS D 1 461 ? 7.756 14.227 45.287 1.00 29.43 480 HIS D O 1
ATOM 14651 N N . TYR D 1 462 ? 9.915 14.314 44.690 1.00 28.63 481 TYR D N 1
ATOM 14652 C CA . TYR D 1 462 ? 9.653 14.638 43.296 1.00 27.90 481 TYR D CA 1
ATOM 14653 C C . TYR D 1 462 ? 10.116 13.567 42.314 1.00 29.27 481 TYR D C 1
ATOM 14654 O O . TYR D 1 462 ? 9.455 13.364 41.289 1.00 28.07 481 TYR D O 1
ATOM 14663 N N . MET D 1 463 ? 11.220 12.872 42.591 1.00 26.67 482 MET D N 1
ATOM 14664 C CA . MET D 1 463 ? 11.618 11.732 41.759 1.00 26.01 482 MET D CA 1
ATOM 14665 C C . MET D 1 463 ? 10.976 10.468 42.322 1.00 28.54 482 MET D C 1
ATOM 14666 O O . MET D 1 463 ? 11.639 9.582 42.861 1.00 29.25 482 MET D O 1
ATOM 14671 N N . ASN D 1 464 ? 9.646 10.406 42.208 1.00 26.99 483 ASN D N 1
ATOM 14672 C CA . ASN D 1 464 ? 8.915 9.239 42.683 1.00 28.46 483 ASN D CA 1
ATOM 14673 C C . ASN D 1 464 ? 7.728 8.980 41.766 1.00 26.77 483 ASN D C 1
ATOM 14674 O O . ASN D 1 464 ? 7.342 9.824 40.953 1.00 28.87 483 ASN D O 1
ATOM 14679 N N . GLY D 1 465 ? 7.147 7.788 41.920 1.00 29.58 484 GLY D N 1
ATOM 14680 C CA . GLY D 1 465 ? 6.032 7.392 41.078 1.00 27.53 484 GLY D CA 1
ATOM 14681 C C . GLY D 1 465 ? 4.810 8.271 41.232 1.00 27.79 484 GLY D C 1
ATOM 14682 O O . GLY D 1 465 ? 4.058 8.460 40.274 1.00 30.39 484 GLY D O 1
ATOM 14683 N N . ALA D 1 466 ? 4.586 8.815 42.431 1.00 28.93 485 ALA D N 1
ATOM 14684 C CA . ALA D 1 466 ? 3.461 9.722 42.634 1.00 30.12 485 ALA D CA 1
ATOM 14685 C C . ALA D 1 466 ? 3.560 10.968 41.764 1.00 28.81 485 ALA D C 1
ATOM 14686 O O . ALA D 1 466 ? 2.539 11.616 41.506 1.00 29.59 485 ALA D O 1
ATOM 14688 N N . ASN D 1 467 ? 4.769 11.330 41.330 1.00 25.59 486 ASN D N 1
ATOM 14689 C CA . ASN D 1 467 ? 4.998 12.470 40.460 1.00 24.93 486 ASN D CA 1
ATOM 14690 C C . ASN D 1 467 ? 5.164 12.050 38.994 1.00 24.43 486 ASN D C 1
ATOM 14691 O O . ASN D 1 467 ? 5.780 12.781 38.210 1.00 24.00 486 ASN D O 1
ATOM 14696 N N . LEU D 1 468 ? 4.652 10.877 38.621 1.00 24.50 487 LEU D N 1
ATOM 14697 C CA . LEU D 1 468 ? 4.773 10.410 37.246 1.00 24.06 487 LEU D CA 1
ATOM 14698 C C . LEU D 1 468 ? 4.107 11.386 36.290 1.00 24.01 487 LEU D C 1
ATOM 14699 O O . LEU D 1 468 ? 2.959 11.783 36.502 1.00 24.03 487 LEU D O 1
ATOM 14704 N N . HIS D 1 469 ? 4.826 11.767 35.231 1.00 24.40 488 HIS D N 1
ATOM 14705 C CA . HIS D 1 469 ? 4.238 12.518 34.130 1.00 24.01 488 HIS D CA 1
ATOM 14706 C C . HIS D 1 469 ? 4.125 11.632 32.893 1.00 26.57 488 HIS D C 1
ATOM 14707 O O . HIS D 1 469 ? 4.910 10.691 32.698 1.00 23.84 488 HIS D O 1
ATOM 14714 N N . ILE D 1 470 ? 3.118 11.927 32.069 1.00 23.86 489 ILE D N 1
ATOM 14715 C CA . ILE D 1 470 ? 2.799 11.148 30.877 1.00 25.47 489 ILE D CA 1
ATOM 14716 C C . ILE D 1 470 ? 2.982 12.039 29.664 1.00 23.98 489 ILE D C 1
ATOM 14717 O O . ILE D 1 470 ? 2.437 13.146 29.621 1.00 25.13 489 ILE D O 1
ATOM 14722 N N . ALA D 1 471 ? 3.715 11.559 28.674 1.00 24.82 490 ALA D N 1
ATOM 14723 C CA . ALA D 1 471 ? 3.827 12.275 27.404 1.00 24.03 490 ALA D CA 1
ATOM 14724 C C . ALA D 1 471 ? 2.747 11.763 26.459 1.00 21.56 490 ALA D C 1
ATOM 14725 O O . ALA D 1 471 ? 2.836 10.638 25.963 1.00 24.34 490 ALA D O 1
ATOM 14727 N N . SER D 1 472 ? 1.742 12.595 26.187 1.00 21.93 491 SER D N 1
ATOM 14728 C CA . SER D 1 472 ? 0.600 12.223 25.354 1.00 23.03 491 SER D CA 1
ATOM 14729 C C . SER D 1 472 ? 0.593 13.027 24.063 1.00 24.96 491 SER D C 1
ATOM 14730 O O . SER D 1 472 ? 0.662 14.262 24.101 1.00 23.24 491 SER D O 1
ATOM 14733 N N . VAL D 1 473 ? 0.465 12.332 22.928 1.00 23.02 492 VAL D N 1
ATOM 14734 C CA . VAL D 1 473 ? 0.434 13.023 21.637 1.00 24.56 492 VAL D CA 1
ATOM 14735 C C . VAL D 1 473 ? -0.775 13.950 21.568 1.00 26.42 492 VAL D C 1
ATOM 14736 O O . VAL D 1 473 ? -0.654 15.143 21.261 1.00 23.91 492 VAL D O 1
ATOM 14740 N N . GLU D 1 474 ? -1.958 13.418 21.870 1.00 24.52 493 GLU D N 1
ATOM 14741 C CA . GLU D 1 474 ? -3.161 14.234 21.790 1.00 26.69 493 GLU D CA 1
ATOM 14742 C C . GLU D 1 474 ? -3.217 15.284 22.897 1.00 29.87 493 GLU D C 1
ATOM 14743 O O . GLU D 1 474 ? -3.585 16.440 22.640 1.00 27.36 493 GLU D O 1
ATOM 14749 N N . HIS D 1 475 ? -2.838 14.923 24.133 1.00 26.85 494 HIS D N 1
ATOM 14750 C CA . HIS D 1 475 ? -3.103 15.794 25.275 1.00 25.89 494 HIS D CA 1
ATOM 14751 C C . HIS D 1 475 ? -1.888 16.555 25.797 1.00 26.81 494 HIS D C 1
ATOM 14752 O O . HIS D 1 475 ? -2.054 17.430 26.659 1.00 30.08 494 HIS D O 1
ATOM 14759 N N . GLY D 1 476 ? -0.689 16.253 25.330 1.00 26.25 495 GLY D N 1
ATOM 14760 C CA . GLY D 1 476 ? 0.494 16.944 25.803 1.00 22.93 495 GLY D CA 1
ATOM 14761 C C . GLY D 1 476 ? 1.116 16.266 27.006 1.00 26.50 495 GLY D C 1
ATOM 14762 O O . GLY D 1 476 ? 0.742 15.164 27.424 1.00 26.32 495 GLY D O 1
ATOM 14763 N N . LEU D 1 477 ? 2.100 16.944 27.575 1.00 25.80 496 LEU D N 1
ATOM 14764 C CA . LEU D 1 477 ? 2.728 16.430 28.780 1.00 25.45 496 LEU D CA 1
ATOM 14765 C C . LEU D 1 477 ? 1.895 16.819 29.999 1.00 26.66 496 LEU D C 1
ATOM 14766 O O . LEU D 1 477 ? 1.616 18.000 30.219 1.00 28.68 496 LEU D O 1
ATOM 14771 N N . LEU D 1 478 ? 1.475 15.818 30.776 1.00 25.01 497 LEU D N 1
ATOM 14772 C CA . LEU D 1 478 ? 0.610 16.020 31.932 1.00 26.10 497 LEU D CA 1
ATOM 14773 C C . LEU D 1 478 ? 1.094 15.146 33.082 1.00 25.56 497 LEU D C 1
ATOM 14774 O O . LEU D 1 478 ? 1.705 14.096 32.869 1.00 23.09 497 LEU D O 1
ATOM 14779 N N . HIS D 1 479 ? 0.838 15.595 34.301 1.00 28.05 498 HIS D N 1
ATOM 14780 C CA . HIS D 1 479 ? 0.941 14.691 35.441 1.00 27.08 498 HIS D CA 1
ATOM 14781 C C . HIS D 1 479 ? -0.068 13.567 35.255 1.00 27.43 498 HIS D C 1
ATOM 14782 O O . HIS D 1 479 ? -1.150 13.778 34.701 1.00 26.81 498 HIS D O 1
ATOM 14789 N N . VAL D 1 480 ? 0.297 12.356 35.697 1.00 27.95 499 VAL D N 1
ATOM 14790 C CA . VAL D 1 480 ? -0.499 11.167 35.371 1.00 26.58 499 VAL D CA 1
ATOM 14791 C C . VAL D 1 480 ? -1.944 11.298 35.855 1.00 30.97 499 VAL D C 1
ATOM 14792 O O . VAL D 1 480 ? -2.856 10.692 35.273 1.00 28.70 499 VAL D O 1
ATOM 14796 N N . GLY D 1 481 ? -2.172 12.066 36.930 1.00 31.59 500 GLY D N 1
ATOM 14797 C CA . GLY D 1 481 ? -3.533 12.307 37.393 1.00 34.58 500 GLY D CA 1
ATOM 14798 C C . GLY D 1 481 ? -4.353 13.119 36.408 1.00 33.45 500 GLY D C 1
ATOM 14799 O O . GLY D 1 481 ? -5.461 12.726 36.036 1.00 31.76 500 GLY D O 1
ATOM 14800 N N . ASP D 1 482 ? -3.812 14.255 35.957 1.00 29.35 501 ASP D N 1
ATOM 14801 C CA . ASP D 1 482 ? -4.499 15.028 34.924 1.00 32.54 501 ASP D CA 1
ATOM 14802 C C . ASP D 1 482 ? -4.686 14.219 33.642 1.00 32.77 501 ASP D C 1
ATOM 14803 O O . ASP D 1 482 ? -5.723 14.350 32.979 1.00 32.69 501 ASP D O 1
ATOM 14808 N N . TYR D 1 483 ? -3.700 13.377 33.272 1.00 26.96 502 TYR D N 1
ATOM 14809 C CA . TYR D 1 483 ? -3.832 12.592 32.045 1.00 31.15 502 TYR D CA 1
ATOM 14810 C C . TYR D 1 483 ? -4.993 11.617 32.140 1.00 34.30 502 TYR D C 1
ATOM 14811 O O . TYR D 1 483 ? -5.866 11.589 31.262 1.00 35.10 502 TYR D O 1
ATOM 14820 N N . ALA D 1 484 ? -4.995 10.774 33.179 1.00 31.22 503 ALA D N 1
ATOM 14821 C CA . ALA D 1 484 ? -6.075 9.804 33.341 1.00 36.55 503 ALA D CA 1
ATOM 14822 C C . ALA D 1 484 ? -7.440 10.485 33.310 1.00 34.29 503 ALA D C 1
ATOM 14823 O O . ALA D 1 484 ? -8.385 9.968 32.705 1.00 39.70 503 ALA D O 1
ATOM 14825 N N . ARG D 1 485 ? -7.560 11.652 33.941 1.00 34.09 504 ARG D N 1
ATOM 14826 C CA . ARG D 1 485 ? -8.867 12.304 34.012 1.00 36.33 504 ARG D CA 1
ATOM 14827 C C . ARG D 1 485 ? -9.355 12.829 32.667 1.00 36.05 504 ARG D C 1
ATOM 14828 O O . ARG D 1 485 ? -10.522 13.221 32.571 1.00 39.81 504 ARG D O 1
ATOM 14836 N N . ARG D 1 486 ? -8.516 12.831 31.631 1.00 38.59 505 ARG D N 1
ATOM 14837 C CA . ARG D 1 486 ? -8.970 13.153 30.280 1.00 39.88 505 ARG D CA 1
ATOM 14838 C C . ARG D 1 486 ? -9.469 11.945 29.514 1.00 42.49 505 ARG D C 1
ATOM 14839 O O . ARG D 1 486 ? -10.029 12.117 28.430 1.00 46.22 505 ARG D O 1
ATOM 14847 N N . LEU D 1 487 ? -9.296 10.746 30.060 1.00 46.56 506 LEU D N 1
ATOM 14848 C CA . LEU D 1 487 ? -9.666 9.503 29.400 1.00 45.96 506 LEU D CA 1
ATOM 14849 C C . LEU D 1 487 ? -11.084 9.075 29.751 1.00 52.14 506 LEU D C 1
ATOM 14850 O O . LEU D 1 487 ? -11.988 9.156 28.919 1.00 56.14 506 LEU D O 1
#

Organism: Drosophila melanogaster (NCBI:txid7227)

Secondary structure (DSSP, 8-state):
---S------SHHHHHHHHHHTT-----PPP-HHHHHHHHHT-SS--S-STTSGGGS-GGGHHHHHHHHHT-EEEEEHHHHHHHHHHHHHHHHHS-HHHHHHHTT--HHHHHHHHHHSSBSEEETTTTEEE-TT--EEE--GGGTTSTT-BTTB-TTTS--HHHHHHHTT-EEEEEEE--S---TT-TTPPPS-STTB-SEEEEEEE-----SSTTSTTHHHHEE-TTTSSGGGT--------HHHHHHHHHHHHHT-S----GGG----TTTEEEETTEEEEHHHHHHHHHHHHHHHHHHHHHHHHHHTS-EEEEE--TTSSTT---TTHHHHHHHHHHHHHHHHGGGGTTEEEEEE-S-S-SEETTEETT-EEE-TT-TTSEEEEEES---TTBPPSSS-EEEEEEE--TTB-TTGGGGGT--SSSHHHHHHHHSSHHHHT-TTTSTTTSSGGG-EEEETTTEEEEHHHHHHH-/---S------SHHHHHHHHHHTT-----PPP-HHHHHHHHHT-SSPPS-STTSGGGS-GGGHHHHHHHHHT-EEEEEHHHHHHHHHHHHHHHHHS-HHHHHHHTT--HHHHHHHHHHSS-SEEETTTTEEE-TT--EEE--GGGTTSTT-BTTB-TTTS--HHHHHHHTT-EEEEEEE--S---TT-TTPPPS-STTB-SEEEEEEE-----SSTTSTTHHHHEE-TTTSSGGGT-------HHHHHHHHHHHHHT-S----GGG----TTTEEEETTEEEEHHHHHHHHHHHHHHHHHHHHHHHHHHTS-EEEEE--TTSSTT---TTHHHHHHHHHHHHHHHHGGGGTTEEEEEE-S-S-SEETTEETT-EEE-TT-TTSEEEEEES---TTBPPSS--EEEEEEE--TTS-TTGGGGGT--SSSHHHHHHHHSSHHHHT-TTTSTTTSSGGG-EEEETTTEEEEHHHHHHHT-/--S------HHHHHHHHHHHT---------HHHHHHHHHT-SSPPS-STTSGGGS-GGGHHHHHHHHHT-EEEEEHHHHHHHHHHHHHHHHHS-HHHHHHHTT--HHHHHHHHHHSSBSEEETTTTEEE-TTS-EEE--GGGTTSTT-BTTB-TTTS--HHHHHHHTT-EEEEEEE--S---TT-TTPPPS-GGGB-SEEEEEEE-----SSTTSTTHHHHEE-TTTSSGGGT-------HHHHHHHHHHHHHT-S----GGGPPP-TTTEEEETTEEEEHHHHHHHHHHHHHHHHHHHHHHHHHHTS-EEEEE--TTSSTT---TTHHHHHHHHHHHHHHHHGGGGTTEEEEEE-S-S-SEETTEETT-EEE-TT-TTSEEEEEES---TTBPPSSS-EEEEEEE--TTB-TTGGGGGT--SSSHHHHHHHTSSHHHHT-TTTSTTTSSGGG-EEEETTTEEEEHHHHHHT--/--S-S---S---HHHHHHHHHHHT--PPP----HHHHHHHHHT-SSPPS-STTSGGGS-GGGHHHHHHHHHT-EEEEEHHHHHHHHHHHHHHHHHS-HHHHHHHTT--HHHHHHHHHHSSBSEEETTTTEEE-TT--EEE---TTTTSTT-BTTB-TTTS--HHHHHHHTT-EEEEEEE--S---TT-TTPPPS-STTB-SEEEEEEE-----SSTTSTTHHHHEE-TTTSSGGGT------HHHHHHHHHHHHTT-S----GGGPPP-TTTEEEETTEEEEHHHHHHHHHHHHHHHHHHHHHHHHHHTS-EEEEE--TTSSTT---TTHHHHHHHHHHHHHHHHGGGGTTEEEEEE-S-S-SEETTEETT-EEE-TT-TTSEEEEEES---TTBPPSSS-EEEEEEE--TTB-TTGGGGGT--SSSHHHHHHHTSSHHHHT-TTTSTTTSSGGG-EEEETTTEEEEHHHHHTT-

Radius of gyration: 39.63 Å; Cα contacts (8 Å, |Δi|>4): 4082; chains: 4; bounding box: 96×93×104 Å

Nearest PDB structures (foldseek):
  8dmu-assembly3_C  TM=1.002E+00  e=0.000E+00  Drosophila melanogaster
  8dmu-assembly4_D  TM=9.991E-01  e=7.746E-103  Drosophila melanogaster
  8dmu-assembly2_B  TM=9.991E-01  e=6.348E-102  Drosophila melanogaster
  8dmu-assembly1_A  TM=9.989E-01  e=9.490E-101  Drosophila melanogaster
  8dmt-assembly4_D  TM=9.842E-01  e=9.310E-71  Drosophila melanogaster